Protein AF-0000000075108729 (afdb_homodimer)

pLDDT: mean 76.35, std 27.71, range [12.92, 98.88]

Foldseek 3Di:
DPDDDDDPDDDDPDDDDPDDDDDDDDDDDDDDDDDDDDDDDDDDDDDDYDDYDDDDPDDDPPPPPDPPPDPPDDPPPVPPPDPLRVLLVVVCPPVVCCPPVVVPDDFAPRLLVVFLVQFPQAQPWDQFPLGTFGAAEFALLVFATAGNVLVCCCVPPLVVLDDFCVDCPDRSNVVLSNLLVLLQVLVCVQQVHDPVWKDKAFAAFKLLGQVLQLCLQQVFLDADDPPDDAAEEEEEELQDFQSQPVSQVNTNYHYDYFYADPQGATDVVSVLVVLVVCLPHPAYEYEYEQAHSAAQFGYPQQVSQLSQVVSPHAYEYECASPVQAARRYQQDDDDPCPVSNVRRHHQKYKYGQRSFHNRNPATIIIMGTPVSGDQQESDDAAQQFDDDDPVDTHGDPDRRSNNQHDRHPSSRSSSSSVRSVSSVRNHNVSFLVLQVVLLVVLCVQQVPPPFKAWFGHNPGDGGQKTWIWGDDPLFTAQQQLLQQCCCNLHNYHWDKDASRRPSSQCVRVVHDPVLVVLVCVVCVVQFCQLHDITIMGHDGSSDDPQSSVLSSLSSSCCNVQVLLQQLQWDADRNVSHIGGPVPPPDDPPDDDPVVPQVVDPPNPPDDDDDPDHDDSVVSSVVSVVVSVVSNVPLDQPDDDDDPPSSNVSHRHDHSNCSVVVVVVVPPPPDPSDPPPPDDPDDPDWDDPVLLVVLVVLQVVQLVLLCVQVVFDDDGQLSSLVRRVVVADVVLSVLSVVSRVVNVCVVPVVRCGPPVPSVVSVVSSVVSVVRSVVSSVVVPDPDDPPDPD/DDDDDDDPDDDDDDDDDDDDDDDDDDDDDDDDDDDDDDDDDDDDDDDDDDDDDDDDDDDCPPDPPPPPPPPPDDPPPVPPPDPLRVLLVVPCPPVVCCPPVVVPDDFAVRLLVVFLVQFPQAQPWDQFPLGTFGAAEFALLVFATAGNVLVVCCVPPLVVLDDFCVDCPDRSNVVLSNLLVLLQVLVCVQQVHDPVWKDKAFFAFKLLGQVLQLCVQLVFLDADDPPDDAAEEEEEELQDFQSQPVSQVNTNYHYDYFYADPQGATDVVVVLVVLVVCLPHPAYEYEYEQAHSAAQFGYPQQVSQLSQVVSPHAYEYECASPVQAARRYQQDDDDPCPVSNVRRHHQKYKYGQRSFHNRNPATIIIMHTPVSGDQQESDDAAQQFDDDDPVDTHGDSDRRSNNQHDRHPSSRSSSSSVSSVSSVRNHNVSFLVLQVVLLVVLCVQPVPPPFKAWFGHNPGDGGQKTWIWGDDPQFTAQQQLLQQCCCNLHNYHWDKDASRRVSSQCVRVVHDPVLVVLVCVVCVVQFCQLHDITIMGHDGSSDDPQSSVLSSLSSSCCRVQVLLQQLQWDADRNVSHIDGPVPPPDDPPDDDPVVPQVVDPDNPPDDDDDPDHDDSVVSSVVSVVVSVVSNVPLDQPDDDDDPPSSNVSHRHDHSNCSVVVVVVVPPPPDPPDPPPPDDPDDPDWDDPVLLVVLVVLQVVQLCLLCVQVVFDDDGQLSSLVRRVVVAPVVLSVLSVVSRVVNVCVVPVVPCGPPPCSVVSVVSSVVSVVRSVVSSPVVDDDDDPPDPD

Secondary structure (DSSP, 8-state):
----------------------------------------------------------------------------------HHHHHHHHT---TT---SGGGGB--HHHHHHHHHTTBTTTT-EEEETTEEEE-EE--TTT----BHHHHHHIIIIIGGG---TT--SSHHHHHHHHHHHHHHHHHHHHTT--TTTEEEEE-SSHHHHHHHHHHHHTTTTSPPPTTSSPPPEEEE-TT--GGGTHHHHTSSSEEEEPPB-TTSSB-HHHHHHHHHHTTTSS-EEEEEESB-TTT-BBP-HHHHHHHHHHTT-EEEEE-TTTTTTS---SSPPPSS-GGGGGG---SEEEEEGGGSTT-TT--EEEEEEGGG--SS-SS--TTSEEEE-SS-EEE-S-HHHHHS-SS--HHHHHHHHHHHHHHHHH-HHHHHHHHHHHHHHHHHHHTT-SSEEE-S-SSS-B-SEEEEEEEETTEE--HHHHHHHHHHHH-EE-EEE-TT-HHHHHHHTT--HHHHHHHHHHGGG---TT---EEEEE--TTS-HHHHHHHHHHHHHHHHHGGGGGGGEEE-TTT--EEEGGGSS--TT---STT-GGGBSS------PPPPPPPHHHHHHHHHHHHHHHHHH----------HHHHTT--B--THHHHHHHHHTT-----------S---------THHHHHHHHHHHHHHHHHHHHH----SSHHHHHHHTTTTS-HHHHHHHHHHHHHHHHHHHS---TT---HHHHHHHHHHHHHHHHHHHHHTT---------/----------------------------------------------------------------------------------HHHHHHHHT---TT---SGGGGB--HHHHHHHHHTTBTTTT-EEEETTEEEE-EE--TTT----BHHHHHHIIIIIGGG---TT--SSHHHHHHHHHHHHHHHHHHHHTT--TTTEEEEE-SSHHHHHHHHHHHHTTTTSPPPTTSSPPPEEEE-TT--GGGTHHHHTSSSEEEEPPB-TTSSB-HHHHHHHHHHTTTSS-EEEEEESB-TTT-BBP-HHHHHHHHHHTT-EEEEE-TTTTTTS---SSPPPSS-GGGGGG---SEEEEEGGGSTT-TT--EEEEEEGGGS-SS-SS--TTSEEEE-SS-EEE-S-HHHHHS-SS--HHHHHHHHHHHHHHHHH-HHHHHHHHHHHHHHHHHHHTT-SSEEE-S-SSS-B-SEEEEEEEETTEE--HHHHHHHHHHHH-EE-EEE-TT-HHHHHHHTT--HHHHHHHHHHGGG---TT---EEEEE--TTS-HHHHHHHHHHHHHHHHHGGGGGGGEEE-TTT--EEEGGGSS--TT---STT-GGGBSS------PPPPPPPHHHHHHHHHHHHHHHHHH----------HHHHTT--B--THHHHHHHHHTT-----------S---------THHHHHHHHHHHHHHHHHHHHH---SSSHHHHHHHTTTTS-HHHHHHHHHHHHHHHHHHH----TT---HHHHHHHHHHHHHHHHHHHHHHS-S-------

Structure (mmCIF, N/CA/C/O backbone):
data_AF-0000000075108729-model_v1
#
loop_
_entity.id
_entity.type
_entity.pdbx_description
1 polymer 'Aminotransferase class V domain-containing protein'
#
loop_
_atom_site.group_PDB
_atom_site.id
_atom_site.type_symbol
_atom_site.label_atom_id
_atom_site.label_alt_id
_atom_site.label_comp_id
_atom_site.label_asym_id
_atom_site.label_entity_id
_atom_site.label_seq_id
_atom_site.pdbx_PDB_ins_code
_atom_site.Cartn_x
_atom_site.Cartn_y
_atom_site.Cartn_z
_atom_site.occupancy
_atom_site.B_iso_or_equiv
_atom_site.auth_seq_id
_atom_site.auth_comp_id
_atom_site.auth_asym_id
_atom_site.auth_atom_id
_atom_site.pdbx_PDB_model_num
ATOM 1 N N . MET A 1 1 ? 49.844 -29.875 43.281 1 16.42 1 MET A N 1
ATOM 2 C CA . MET A 1 1 ? 49.812 -31.219 42.719 1 16.42 1 MET A CA 1
ATOM 3 C C . MET A 1 1 ? 48.75 -31.359 41.656 1 16.42 1 MET A C 1
ATOM 5 O O . MET A 1 1 ? 47.562 -31.344 41.969 1 16.42 1 MET A O 1
ATOM 9 N N . VAL A 1 2 ? 48.938 -30.859 40.375 1 19.58 2 VAL A N 1
ATOM 10 C CA . VAL A 1 2 ? 48.969 -30.25 39.031 1 19.58 2 VAL A CA 1
ATOM 11 C C . VAL A 1 2 ? 48.688 -31.297 37.969 1 19.58 2 VAL A C 1
ATOM 13 O O . VAL A 1 2 ? 48.844 -31.031 36.781 1 19.58 2 VAL A O 1
ATOM 16 N N . SER A 1 3 ? 48.188 -32.562 38.219 1 15.05 3 SER A N 1
ATOM 17 C CA . SER A 1 3 ? 48.625 -33.875 37.75 1 15.05 3 SER A CA 1
ATOM 18 C C . SER A 1 3 ? 48 -34.219 36.406 1 15.05 3 SER A C 1
ATOM 20 O O . SER A 1 3 ? 48.719 -34.5 35.438 1 15.05 3 SER A O 1
ATOM 22 N N . GLU A 1 4 ? 47.188 -35.312 36.156 1 16.55 4 GLU A N 1
ATOM 23 C CA . GLU A 1 4 ? 47.312 -36.594 35.469 1 16.55 4 GLU A CA 1
ATOM 24 C C . GLU A 1 4 ? 46.688 -36.531 34.062 1 16.55 4 GLU A C 1
ATOM 26 O O . GLU A 1 4 ? 45.688 -35.875 33.875 1 16.55 4 GLU A O 1
ATOM 31 N N . SER A 1 5 ? 47.062 -37.312 32.844 1 16.77 5 SER A N 1
ATOM 32 C CA . SER A 1 5 ? 47.844 -37.438 31.594 1 16.77 5 SER A CA 1
ATOM 33 C C . SER A 1 5 ? 46.938 -37.844 30.438 1 16.77 5 SER A C 1
ATOM 35 O O . SER A 1 5 ? 47.125 -37.375 29.312 1 16.77 5 SER A O 1
ATOM 37 N N . SER A 1 6 ? 46.031 -38.812 30.453 1 15.34 6 SER A N 1
ATOM 38 C CA . SER A 1 6 ? 46.344 -39.938 29.625 1 15.34 6 SER A CA 1
ATOM 39 C C . SER A 1 6 ? 45.938 -39.719 28.172 1 15.34 6 SER A C 1
ATOM 41 O O . SER A 1 6 ? 46.75 -39.875 27.25 1 15.34 6 SER A O 1
ATOM 43 N N . HIS A 1 7 ? 44.75 -40.031 27.562 1 15.17 7 HIS A N 1
ATOM 44 C CA . HIS A 1 7 ? 44.469 -41.25 26.781 1 15.17 7 HIS A CA 1
ATOM 45 C C . HIS A 1 7 ? 44.156 -40.906 25.344 1 15.17 7 HIS A C 1
ATOM 47 O O . HIS A 1 7 ? 42.969 -40.656 25 1 15.17 7 HIS A O 1
ATOM 53 N N . LYS A 1 8 ? 44.781 -39.906 24.625 1 16.52 8 LYS A N 1
ATOM 54 C CA . LYS A 1 8 ? 44.344 -39.25 23.391 1 16.52 8 LYS A CA 1
ATOM 55 C C . LYS A 1 8 ? 44.375 -40.219 22.219 1 16.52 8 LYS A C 1
ATOM 57 O O . LYS A 1 8 ? 45.438 -40.75 21.875 1 16.52 8 LYS A O 1
ATOM 62 N N . SER A 1 9 ? 43.312 -40.906 21.859 1 15.23 9 SER A N 1
ATOM 63 C CA . SER A 1 9 ? 43.125 -42.062 21 1 15.23 9 SER A CA 1
ATOM 64 C C . SER A 1 9 ? 43.656 -41.812 19.594 1 15.23 9 SER A C 1
ATOM 66 O O . SER A 1 9 ? 43.531 -40.688 19.078 1 15.23 9 SER A O 1
ATOM 68 N N . MET A 1 10 ? 44.531 -42.656 18.859 1 15.31 10 MET A N 1
ATOM 69 C CA . MET A 1 10 ? 45.562 -42.969 17.875 1 15.31 10 MET A CA 1
ATOM 70 C C . MET A 1 10 ? 44.969 -43.125 16.484 1 15.31 10 MET A C 1
ATOM 72 O O . MET A 1 10 ? 45.719 -43.219 15.5 1 15.31 10 MET A O 1
ATOM 76 N N . ALA A 1 11 ? 43.562 -43.031 16.156 1 15.7 11 ALA A N 1
ATOM 77 C CA . ALA A 1 11 ? 43.344 -44 15.078 1 15.7 11 ALA A CA 1
ATOM 78 C C . ALA A 1 11 ? 43.969 -43.5 13.773 1 15.7 11 ALA A C 1
ATOM 80 O O . ALA A 1 11 ? 43.969 -42.312 13.484 1 15.7 11 ALA A O 1
ATOM 81 N N . PHE A 1 12 ? 44.781 -44.312 12.844 1 15.04 12 PHE A N 1
ATOM 82 C CA . PHE A 1 12 ? 45.875 -44.531 11.891 1 15.04 12 PHE A CA 1
ATOM 83 C C . PHE A 1 12 ? 45.375 -44.375 10.461 1 15.04 12 PHE A C 1
ATOM 85 O O . PHE A 1 12 ? 46.156 -44.438 9.516 1 15.04 12 PHE A O 1
ATOM 92 N N . PHE A 1 13 ? 44.125 -43.75 10.094 1 16.08 13 PHE A N 1
ATOM 93 C CA . PHE A 1 13 ? 43.594 -44.312 8.859 1 16.08 13 PHE A CA 1
ATOM 94 C C . PHE A 1 13 ? 44.5 -44 7.676 1 16.08 13 PHE A C 1
ATOM 96 O O . PHE A 1 13 ? 45.031 -42.875 7.582 1 16.08 13 PHE A O 1
ATOM 103 N N . VAL A 1 14 ? 44.906 -44.969 6.777 1 15.05 14 VAL A N 1
ATOM 104 C CA . VAL A 1 14 ? 45.906 -45.469 5.832 1 15.05 14 VAL A CA 1
ATOM 105 C C . VAL A 1 14 ? 45.781 -44.75 4.504 1 15.05 14 VAL A C 1
ATOM 107 O O . VAL A 1 14 ? 44.719 -44.188 4.188 1 15.05 14 VAL A O 1
ATOM 110 N N . VAL A 1 15 ? 46.812 -44.688 3.562 1 16.14 15 VAL A N 1
ATOM 111 C CA . VAL A 1 15 ? 47.719 -44.094 2.605 1 16.14 15 VAL A CA 1
ATOM 112 C C . VAL A 1 15 ? 47.344 -44.5 1.186 1 16.14 15 VAL A C 1
ATOM 114 O O . VAL A 1 15 ? 47.875 -43.969 0.211 1 16.14 15 VAL A O 1
ATOM 117 N N . GLU A 1 16 ? 46.125 -45.125 0.897 1 15.23 16 GLU A N 1
ATOM 118 C CA . GLU A 1 16 ? 46.406 -46.031 -0.2 1 15.23 16 GLU A CA 1
ATOM 119 C C . GLU A 1 16 ? 46.781 -45.281 -1.474 1 15.23 16 GLU A C 1
ATOM 121 O O . GLU A 1 16 ? 46.281 -44.156 -1.699 1 15.23 16 GLU A O 1
ATOM 126 N N . PRO A 1 17 ? 47.625 -45.969 -2.393 1 14.71 17 PRO A N 1
ATOM 127 C CA . PRO A 1 17 ? 48.625 -45.75 -3.449 1 14.71 17 PRO A CA 1
ATOM 128 C C . PRO A 1 17 ? 47.969 -45.531 -4.82 1 14.71 17 PRO A C 1
ATOM 130 O O . PRO A 1 17 ? 47.062 -46.25 -5.215 1 14.71 17 PRO A O 1
ATOM 133 N N . LYS A 1 18 ? 47.812 -44.344 -5.141 1 16.16 18 LYS A N 1
ATOM 134 C CA . LYS A 1 18 ? 47.219 -43.969 -6.434 1 16.16 18 LYS A CA 1
ATOM 135 C C . LYS A 1 18 ? 48.031 -44.594 -7.582 1 16.16 18 LYS A C 1
ATOM 137 O O . LYS A 1 18 ? 49.156 -44.188 -7.832 1 16.16 18 LYS A O 1
ATOM 142 N N . ASP A 1 19 ? 47.844 -45.938 -7.828 1 13.55 19 ASP A N 1
ATOM 143 C CA . ASP A 1 19 ? 48.562 -46.812 -8.758 1 13.55 19 ASP A CA 1
ATOM 144 C C . ASP A 1 19 ? 48.562 -46.219 -10.164 1 13.55 19 ASP A C 1
ATOM 146 O O . ASP A 1 19 ? 47.719 -45.375 -10.5 1 13.55 19 ASP A O 1
ATOM 150 N N . ASP A 1 20 ? 49.406 -46.875 -11.07 1 14.52 20 ASP A N 1
ATOM 151 C CA . ASP A 1 20 ? 50.438 -46.938 -12.117 1 14.52 20 ASP A CA 1
ATOM 152 C C . ASP A 1 20 ? 49.781 -47.125 -13.492 1 14.52 20 ASP A C 1
ATOM 154 O O . ASP A 1 20 ? 50.156 -46.438 -14.453 1 14.52 20 ASP A O 1
ATOM 158 N N . VAL A 1 21 ? 49 -48.188 -13.68 1 13.56 21 VAL A N 1
ATOM 159 C CA . VAL A 1 21 ? 49.5 -49.094 -14.719 1 13.56 21 VAL A CA 1
ATOM 160 C C . VAL A 1 21 ? 49.188 -48.5 -16.094 1 13.56 21 VAL A C 1
ATOM 162 O O . VAL A 1 21 ? 48.312 -47.625 -16.234 1 13.56 21 VAL A O 1
ATOM 165 N N . ARG A 1 22 ? 49.594 -49.375 -17.266 1 14.34 22 ARG A N 1
ATOM 166 C CA . ARG A 1 22 ? 50.406 -49.625 -18.453 1 14.34 22 ARG A CA 1
ATOM 167 C C . ARG A 1 22 ? 49.562 -49.625 -19.719 1 14.34 22 ARG A C 1
ATOM 169 O O . ARG A 1 22 ? 50 -49.156 -20.766 1 14.34 22 ARG A O 1
ATOM 176 N N . ARG A 1 23 ? 48.312 -50.312 -19.688 1 13.33 23 ARG A N 1
ATOM 177 C CA . ARG A 1 23 ? 48.281 -51.312 -20.734 1 13.33 23 ARG A CA 1
ATOM 178 C C . ARG A 1 23 ? 48.25 -50.656 -22.109 1 13.33 23 ARG A C 1
ATOM 180 O O . ARG A 1 23 ? 47.875 -49.5 -22.234 1 13.33 23 ARG A O 1
ATOM 187 N N . THR A 1 24 ? 48.125 -51.625 -23.125 1 13.68 24 THR A N 1
ATOM 188 C CA . THR A 1 24 ? 48.562 -52.188 -24.391 1 13.68 24 THR A CA 1
ATOM 189 C C . THR A 1 24 ? 47.844 -51.531 -25.562 1 13.68 24 THR A C 1
ATOM 191 O O . THR A 1 24 ? 46.812 -50.875 -25.359 1 13.68 24 THR A O 1
ATOM 194 N N . ALA A 1 25 ? 48.188 -51.938 -26.828 1 13.95 25 ALA A N 1
ATOM 195 C CA . ALA A 1 25 ? 48.656 -51.719 -28.203 1 13.95 25 ALA A CA 1
ATOM 196 C C . ALA A 1 25 ? 47.469 -51.75 -29.188 1 13.95 25 ALA A C 1
ATOM 198 O O . ALA A 1 25 ? 47.438 -50.969 -30.141 1 13.95 25 ALA A O 1
ATOM 199 N N . SER A 1 26 ? 46.531 -52.812 -28.953 1 13.36 26 SER A N 1
ATOM 200 C CA . SER A 1 26 ? 46.406 -53.562 -30.188 1 13.36 26 SER A CA 1
ATOM 201 C C . SER A 1 26 ? 45.719 -52.781 -31.281 1 13.36 26 SER A C 1
ATOM 203 O O . SER A 1 26 ? 45.062 -51.781 -31 1 13.36 26 SER A O 1
ATOM 205 N N . SER A 1 27 ? 45.25 -53.594 -32.438 1 13.59 27 SER A N 1
ATOM 206 C CA . SER A 1 27 ? 45.438 -53.844 -33.875 1 13.59 27 SER A CA 1
ATOM 207 C C . SER A 1 27 ? 44.219 -53.375 -34.656 1 13.59 27 SER A C 1
ATOM 209 O O . SER A 1 27 ? 44.25 -53.281 -35.875 1 13.59 27 SER A O 1
ATOM 211 N N . LYS A 1 28 ? 43.062 -53.094 -34.062 1 14.09 28 LYS A N 1
ATOM 212 C CA . LYS A 1 28 ? 42.062 -53.719 -34.906 1 14.09 28 LYS A CA 1
ATOM 213 C C . LYS A 1 28 ? 42.156 -53.219 -36.344 1 14.09 28 LYS A C 1
ATOM 215 O O . LYS A 1 28 ? 42.438 -52.031 -36.594 1 14.09 28 LYS A O 1
ATOM 220 N N . PRO A 1 29 ? 41.531 -54.125 -37.156 1 13.34 29 PRO A N 1
ATOM 221 C CA . PRO A 1 29 ? 41.656 -54.562 -38.562 1 13.34 29 PRO A CA 1
ATOM 222 C C . PRO A 1 29 ? 41.188 -53.5 -39.562 1 13.34 29 PRO A C 1
ATOM 224 O O . PRO A 1 29 ? 40.562 -52.531 -39.156 1 13.34 29 PRO A O 1
ATOM 227 N N . SER A 1 30 ? 40.844 -54.094 -40.75 1 13.33 30 SER A N 1
ATOM 228 C CA . SER A 1 30 ? 41.188 -54.062 -42.156 1 13.33 30 SER A CA 1
ATOM 229 C C . SER A 1 30 ? 40.188 -53.219 -42.969 1 13.33 30 SER A C 1
ATOM 231 O O . SER A 1 30 ? 40.562 -52.438 -43.844 1 13.33 30 SER A O 1
ATOM 233 N N . PRO A 1 31 ? 38.781 -53.594 -42.969 1 13.7 31 PRO A N 1
ATOM 234 C CA . PRO A 1 31 ? 38.5 -54.031 -44.344 1 13.7 31 PRO A CA 1
ATOM 235 C C . PRO A 1 31 ? 38.406 -52.875 -45.344 1 13.7 31 PRO A C 1
ATOM 237 O O . PRO A 1 31 ? 38.281 -51.719 -44.938 1 13.7 31 PRO A O 1
ATOM 240 N N . THR A 1 32 ? 37.688 -53.344 -46.562 1 13.63 32 THR A N 1
ATOM 241 C CA . THR A 1 32 ? 37.938 -53.375 -48 1 13.63 32 THR A CA 1
ATOM 242 C C . THR A 1 32 ? 37.375 -52.094 -48.656 1 13.63 32 THR A C 1
ATOM 244 O O . THR A 1 32 ? 36.625 -51.344 -48.031 1 13.63 32 THR A O 1
ATOM 247 N N . PRO A 1 33 ? 36.625 -52.344 -49.812 1 13.8 33 PRO A N 1
ATOM 248 C CA . PRO A 1 33 ? 37.094 -52.031 -51.156 1 13.8 33 PRO A CA 1
ATOM 249 C C . PRO A 1 33 ? 36.562 -50.688 -51.688 1 13.8 33 PRO A C 1
ATOM 251 O O . PRO A 1 33 ? 37.344 -49.844 -52.062 1 13.8 33 PRO A O 1
ATOM 254 N N . HIS A 1 34 ? 35.438 -50.781 -52.688 1 13.47 34 HIS A N 1
ATOM 255 C CA . HIS A 1 34 ? 35.594 -50.594 -54.125 1 13.47 34 HIS A CA 1
ATOM 256 C C . HIS A 1 34 ? 35.25 -49.156 -54.531 1 13.47 34 HIS A C 1
ATOM 258 O O . HIS A 1 34 ? 34.625 -48.438 -53.75 1 13.47 34 HIS A O 1
ATOM 264 N N . PRO A 1 35 ? 34.469 -49.031 -55.844 1 13.6 35 PRO A N 1
ATOM 265 C CA . PRO A 1 35 ? 34.938 -48.5 -57.125 1 13.6 35 PRO A CA 1
ATOM 266 C C . PRO A 1 35 ? 34.469 -47.094 -57.406 1 13.6 35 PRO A C 1
ATOM 268 O O . PRO A 1 35 ? 35.281 -46.219 -57.719 1 13.6 35 PRO A O 1
ATOM 271 N N . LEU A 1 36 ? 33.281 -46.906 -58.344 1 13.62 36 LEU A N 1
ATOM 272 C CA . LEU A 1 36 ? 33.406 -46.5 -59.75 1 13.62 36 LEU A CA 1
ATOM 273 C C . LEU A 1 36 ? 33.25 -45 -59.875 1 13.62 36 LEU A C 1
ATOM 275 O O . LEU A 1 36 ? 32.781 -44.312 -58.969 1 13.62 36 LEU A O 1
ATOM 279 N N . GLU A 1 37 ? 32.406 -44.469 -61.062 1 13.38 37 GLU A N 1
ATOM 280 C CA . GLU A 1 37 ? 32.719 -43.906 -62.375 1 13.38 37 GLU A CA 1
ATOM 281 C C . GLU A 1 37 ? 32.469 -42.406 -62.375 1 13.38 37 GLU A C 1
ATOM 283 O O . GLU A 1 37 ? 33.344 -41.594 -62.719 1 13.38 37 GLU A O 1
ATOM 288 N N . GLN A 1 38 ? 31.484 -41.938 -63.312 1 13.39 38 GLN A N 1
ATOM 289 C CA . GLN A 1 38 ? 31.703 -41.281 -64.625 1 13.39 38 GLN A CA 1
ATOM 290 C C . GLN A 1 38 ? 31.578 -39.781 -64.5 1 13.39 38 GLN A C 1
ATOM 292 O O . GLN A 1 38 ? 30.969 -39.281 -63.562 1 13.39 38 GLN A O 1
ATOM 297 N N . VAL A 1 39 ? 31.453 -39.062 -65.75 1 13.2 39 VAL A N 1
ATOM 298 C CA . VAL A 1 39 ? 32.156 -38.156 -66.688 1 13.2 39 VAL A CA 1
ATOM 299 C C . VAL A 1 39 ? 31.531 -36.75 -66.562 1 13.2 39 VAL A C 1
ATOM 301 O O . VAL A 1 39 ? 32.219 -35.781 -66.375 1 13.2 39 VAL A O 1
ATOM 304 N N . HIS A 1 40 ? 30.391 -36.406 -67.438 1 12.93 40 HIS A N 1
ATOM 305 C CA . HIS A 1 40 ? 30.703 -35.656 -68.625 1 12.93 40 HIS A CA 1
ATOM 306 C C . HIS A 1 40 ? 30.516 -34.156 -68.438 1 12.93 40 HIS A C 1
ATOM 308 O O . HIS A 1 40 ? 31.438 -33.375 -68.688 1 12.93 40 HIS A O 1
ATOM 314 N N . SER A 1 41 ? 29.578 -33.5 -69.312 1 13.07 41 SER A N 1
ATOM 315 C CA . SER A 1 41 ? 29.891 -32.656 -70.5 1 13.07 41 SER A CA 1
ATOM 316 C C . SER A 1 41 ? 29.797 -31.172 -70.125 1 13.07 41 SER A C 1
ATOM 318 O O . SER A 1 41 ? 29.172 -30.812 -69.125 1 13.07 41 SER A O 1
ATOM 320 N N . VAL A 1 42 ? 29.734 -30.328 -71.25 1 13.22 42 VAL A N 1
ATOM 321 C CA . VAL A 1 42 ? 30.484 -29.266 -71.938 1 13.22 42 VAL A CA 1
ATOM 322 C C . VAL A 1 42 ? 29.875 -27.906 -71.625 1 13.22 42 VAL A C 1
ATOM 324 O O . VAL A 1 42 ? 30.578 -26.984 -71.188 1 13.22 42 VAL A O 1
ATOM 327 N N . ALA A 1 43 ? 28.797 -27.406 -72.438 1 13.2 43 ALA A N 1
ATOM 328 C CA . ALA A 1 43 ? 29.125 -26.438 -73.5 1 13.2 43 ALA A CA 1
ATOM 329 C C . ALA A 1 43 ? 28.969 -25.016 -73 1 13.2 43 ALA A C 1
ATOM 331 O O . ALA A 1 43 ? 28.266 -24.766 -72 1 13.2 43 ALA A O 1
ATOM 332 N N . VAL A 1 44 ? 28.719 -24 -74 1 13.35 44 VAL A N 1
ATOM 333 C CA . VAL A 1 44 ? 29.422 -22.891 -74.625 1 13.35 44 VAL A CA 1
ATOM 334 C C . VAL A 1 44 ? 28.812 -21.562 -74.188 1 13.35 44 VAL A C 1
ATOM 336 O O . VAL A 1 44 ? 29.531 -20.641 -73.812 1 13.35 44 VAL A O 1
ATOM 339 N N . GLY A 1 45 ? 27.516 -21.188 -74.562 1 13.03 45 GLY A N 1
ATOM 340 C CA . GLY A 1 45 ? 27.516 -20.141 -75.562 1 13.03 45 GLY A CA 1
ATOM 341 C C . GLY A 1 45 ? 27.672 -18.75 -75 1 13.03 45 GLY A C 1
ATOM 342 O O . GLY A 1 45 ? 27.469 -18.547 -73.75 1 13.03 45 GLY A O 1
ATOM 343 N N . ALA A 1 46 ? 27.375 -17.656 -75.875 1 13.15 46 ALA A N 1
ATOM 344 C CA . ALA A 1 46 ? 28 -16.5 -76.562 1 13.15 46 ALA A CA 1
ATOM 345 C C . ALA A 1 46 ? 27.641 -15.203 -75.812 1 13.15 46 ALA A C 1
ATOM 347 O O . ALA A 1 46 ? 26.656 -15.156 -75.062 1 13.15 46 ALA A O 1
ATOM 348 N N . LYS A 1 47 ? 27.781 -14.062 -76.688 1 14.23 47 LYS A N 1
ATOM 349 C CA . LYS A 1 47 ? 28.547 -12.828 -76.75 1 14.23 47 LYS A CA 1
ATOM 350 C C . LYS A 1 47 ? 27.75 -11.648 -76.188 1 14.23 47 LYS A C 1
ATOM 352 O O . LYS A 1 47 ? 28.25 -10.922 -75.312 1 14.23 47 LYS A O 1
ATOM 357 N N . SER A 1 48 ? 27.203 -10.734 -77.062 1 13.59 48 SER A N 1
ATOM 358 C CA . SER A 1 48 ? 27.859 -9.469 -77.375 1 13.59 48 SER A CA 1
ATOM 359 C C . SER A 1 48 ? 27.156 -8.305 -76.688 1 13.59 48 SER A C 1
ATOM 361 O O . SER A 1 48 ? 27.797 -7.504 -76 1 13.59 48 SER A O 1
ATOM 363 N N . ALA A 1 49 ? 26.219 -7.418 -77.5 1 14.02 49 ALA A N 1
ATOM 364 C CA . ALA A 1 49 ? 26.578 -6.129 -78.125 1 14.02 49 ALA A CA 1
ATOM 365 C C . ALA A 1 49 ? 26.094 -4.973 -77.25 1 14.02 49 ALA A C 1
ATOM 367 O O . ALA A 1 49 ? 25.328 -5.18 -76.312 1 14.02 49 ALA A O 1
ATOM 368 N N . ASN A 1 50 ? 25.297 -3.957 -77.812 1 14.15 50 ASN A N 1
ATOM 369 C CA . ASN A 1 50 ? 25.688 -2.602 -78.188 1 14.15 50 ASN A CA 1
ATOM 370 C C . ASN A 1 50 ? 25.156 -1.572 -77.188 1 14.15 50 ASN A C 1
ATOM 372 O O . ASN A 1 50 ? 25.922 -0.766 -76.688 1 14.15 50 ASN A O 1
ATOM 376 N N . VAL A 1 51 ? 24.078 -0.688 -77.562 1 14.48 51 VAL A N 1
ATOM 377 C CA . VAL A 1 51 ? 24.266 0.705 -78 1 14.48 51 VAL A CA 1
ATOM 378 C C . VAL A 1 51 ? 23.922 1.625 -76.812 1 14.48 51 VAL A C 1
ATOM 380 O O . VAL A 1 51 ? 23.266 1.211 -75.875 1 14.48 51 VAL A O 1
ATOM 383 N N . ASP A 1 52 ? 23.219 2.906 -77.062 1 14.56 52 ASP A N 1
ATOM 384 C CA . ASP A 1 52 ? 23.719 4.281 -77.062 1 14.56 52 ASP A CA 1
ATOM 385 C C . ASP A 1 52 ? 23.234 5.051 -75.812 1 14.56 52 ASP A C 1
ATOM 387 O O . ASP A 1 52 ? 24.031 5.629 -75.125 1 14.56 52 ASP A O 1
ATOM 391 N N . GLU A 1 53 ? 22.328 6.172 -76 1 14.98 53 GLU A N 1
ATOM 392 C CA . GLU A 1 53 ? 22.688 7.582 -75.938 1 14.98 53 GLU A CA 1
ATOM 393 C C . GLU A 1 53 ? 22.312 8.18 -74.625 1 14.98 53 GLU A C 1
ATOM 395 O O . GLU A 1 53 ? 23.172 8.617 -73.812 1 14.98 53 GLU A O 1
ATOM 400 N N . THR A 1 54 ? 21.312 9.234 -74.562 1 15.54 54 THR A N 1
ATOM 401 C CA . THR A 1 54 ? 21.609 10.641 -74.312 1 15.54 54 THR A CA 1
ATOM 402 C C . THR A 1 54 ? 21.328 11.008 -72.875 1 15.54 54 THR A C 1
ATOM 404 O O . THR A 1 54 ? 20.594 10.305 -72.188 1 15.54 54 THR A O 1
ATOM 407 N N . VAL A 1 55 ? 21.047 12.422 -72.562 1 15.29 55 VAL A N 1
ATOM 408 C CA . VAL A 1 55 ? 21.766 13.445 -71.812 1 15.29 55 VAL A CA 1
ATOM 409 C C . VAL A 1 55 ? 21.125 13.617 -70.438 1 15.29 55 VAL A C 1
ATOM 411 O O . VAL A 1 55 ? 21.812 13.539 -69.375 1 15.29 55 VAL A O 1
ATOM 414 N N . GLY A 1 56 ? 20.156 14.711 -70.188 1 16.33 56 GLY A N 1
ATOM 415 C CA . GLY A 1 56 ? 20.484 15.898 -69.438 1 16.33 56 GLY A CA 1
ATOM 416 C C . GLY A 1 56 ? 19.969 15.852 -68 1 16.33 56 GLY A C 1
ATOM 417 O O . GLY A 1 56 ? 18.766 15.703 -67.75 1 16.33 56 GLY A O 1
ATOM 418 N N . LEU A 1 57 ? 20.594 15.562 -66.938 1 16.75 57 LEU A N 1
ATOM 419 C CA . LEU A 1 57 ? 20.312 15.164 -65.562 1 16.75 57 LEU A CA 1
ATOM 420 C C . LEU A 1 57 ? 20.047 16.391 -64.688 1 16.75 57 LEU A C 1
ATOM 422 O O . LEU A 1 57 ? 20.969 17.078 -64.25 1 16.75 57 LEU A O 1
ATOM 426 N N . LEU A 1 58 ? 19.156 17.188 -65.188 1 17.14 58 LEU A N 1
ATOM 427 C CA . LEU A 1 58 ? 19.25 18.438 -64.438 1 17.14 58 LEU A CA 1
ATOM 428 C C . LEU A 1 58 ? 19.125 18.188 -62.906 1 17.14 58 LEU A C 1
ATOM 430 O O . LEU A 1 58 ? 18.281 17.391 -62.469 1 17.14 58 LEU A O 1
ATOM 434 N N . HIS A 1 59 ? 20 18.797 -61.969 1 15.91 59 HIS A N 1
ATOM 435 C CA . HIS A 1 59 ? 20.688 18.578 -60.688 1 15.91 59 HIS A CA 1
ATOM 436 C C . HIS A 1 59 ? 19.766 18.891 -59.5 1 15.91 59 HIS A C 1
ATOM 438 O O . HIS A 1 59 ? 19.734 18.141 -58.531 1 15.91 59 HIS A O 1
ATOM 444 N N . GLY A 1 60 ? 19.188 20.141 -59.312 1 17.09 60 GLY A N 1
ATOM 445 C CA . GLY A 1 60 ? 19.641 20.797 -58.094 1 17.09 60 GLY A CA 1
ATOM 446 C C . GLY A 1 60 ? 18.828 20.406 -56.875 1 17.09 60 GLY A C 1
ATOM 447 O O . GLY A 1 60 ? 17.625 20.656 -56.812 1 17.09 60 GLY A O 1
ATOM 448 N N . GLU A 1 61 ? 18.922 19.359 -56.219 1 17.56 61 GLU A N 1
ATOM 449 C CA . GLU A 1 61 ? 18.125 18.688 -55.219 1 17.56 61 GLU A CA 1
ATOM 450 C C . GLU A 1 61 ? 18.156 19.453 -53.875 1 17.56 61 GLU A C 1
ATOM 452 O O . GLU A 1 61 ? 19.188 19.5 -53.219 1 17.56 61 GLU A O 1
ATOM 457 N N . GLN A 1 62 ? 17.672 20.656 -53.906 1 18.72 62 GLN A N 1
ATOM 458 C CA . GLN A 1 62 ? 17.938 21.391 -52.656 1 18.72 62 GLN A CA 1
ATOM 459 C C . GLN A 1 62 ? 17.531 20.594 -51.438 1 18.72 62 GLN A C 1
ATOM 461 O O . GLN A 1 62 ? 16.438 20.031 -51.406 1 18.72 62 GLN A O 1
ATOM 466 N N . PRO A 1 63 ? 18.5 20.25 -50.562 1 17.78 63 PRO A N 1
ATOM 467 C CA . PRO A 1 63 ? 18.453 19.281 -49.469 1 17.78 63 PRO A CA 1
ATOM 468 C C . PRO A 1 63 ? 17.469 19.672 -48.375 1 17.78 63 PRO A C 1
ATOM 470 O O . PRO A 1 63 ? 17.438 20.844 -47.969 1 17.78 63 PRO A O 1
ATOM 473 N N . LEU A 1 64 ? 16.297 19.234 -48.469 1 18.23 64 LEU A N 1
ATOM 474 C CA . LEU A 1 64 ? 15.281 19.469 -47.438 1 18.23 64 LEU A CA 1
ATOM 475 C C . LEU A 1 64 ? 15.836 19.234 -46.062 1 18.23 64 LEU A C 1
ATOM 477 O O . LEU A 1 64 ? 16.281 18.141 -45.719 1 18.23 64 LEU A O 1
ATOM 481 N N . THR A 1 65 ? 16.516 20.234 -45.531 1 17.88 65 THR A N 1
ATOM 482 C CA . THR A 1 65 ? 17.219 20.25 -44.25 1 17.88 65 THR A CA 1
ATOM 483 C C . THR A 1 65 ? 16.375 19.609 -43.156 1 17.88 65 THR A C 1
ATOM 485 O O . THR A 1 65 ? 15.188 19.922 -43.031 1 17.88 65 THR A O 1
ATOM 488 N N . ARG A 1 66 ? 16.734 18.5 -42.625 1 20.38 66 ARG A N 1
ATOM 489 C CA . ARG A 1 66 ? 16.312 17.625 -41.531 1 20.38 66 ARG A CA 1
ATOM 490 C C . ARG A 1 66 ? 16.109 18.422 -40.25 1 20.38 66 ARG A C 1
ATOM 492 O O . ARG A 1 66 ? 17.047 19.062 -39.75 1 20.38 66 ARG A O 1
ATOM 499 N N . VAL A 1 67 ? 15.062 19.078 -40.188 1 18.5 67 VAL A N 1
ATOM 500 C CA . VAL A 1 67 ? 14.781 19.828 -38.969 1 18.5 67 VAL A CA 1
ATOM 501 C C . VAL A 1 67 ? 15.094 18.953 -37.75 1 18.5 67 VAL A C 1
ATOM 503 O O . VAL A 1 67 ? 14.5 17.891 -37.562 1 18.5 67 VAL A O 1
ATOM 506 N N . ARG A 1 68 ? 16.406 18.859 -37.375 1 19.28 68 ARG A N 1
ATOM 507 C CA . ARG A 1 68 ? 16.891 18.234 -36.125 1 19.28 68 ARG A CA 1
ATOM 508 C C . ARG A 1 68 ? 16 18.625 -34.938 1 19.28 68 ARG A C 1
ATOM 510 O O . ARG A 1 68 ? 15.781 19.797 -34.688 1 19.28 68 ARG A O 1
ATOM 517 N N . LEU A 1 69 ? 15.055 17.812 -34.781 1 20.48 69 LEU A N 1
ATOM 518 C CA . LEU A 1 69 ? 14.328 17.891 -33.5 1 20.48 69 LEU A CA 1
ATOM 519 C C . LEU A 1 69 ? 15.273 18.203 -32.344 1 20.48 69 LEU A C 1
ATOM 521 O O . LEU A 1 69 ? 16.156 17.406 -32.031 1 20.48 69 LEU A O 1
ATOM 525 N N . GLY A 1 70 ? 15.828 19.359 -32.406 1 20.28 70 GLY A N 1
ATOM 526 C CA . GLY A 1 70 ? 16.797 19.875 -31.453 1 20.28 70 GLY A CA 1
ATOM 527 C C . GLY A 1 70 ? 16.547 19.406 -30.031 1 20.28 70 GLY A C 1
ATOM 528 O O . GLY A 1 70 ? 15.398 19.391 -29.562 1 20.28 70 GLY A O 1
ATOM 529 N N . VAL A 1 71 ? 17.359 18.516 -29.594 1 21.03 71 VAL A N 1
ATOM 530 C CA . VAL A 1 71 ? 17.641 18.109 -28.219 1 21.03 71 VAL A CA 1
ATOM 531 C C . VAL A 1 71 ? 17.656 19.328 -27.297 1 21.03 71 VAL A C 1
ATOM 533 O O . VAL A 1 71 ? 18.453 20.25 -27.484 1 21.03 71 VAL A O 1
ATOM 536 N N . ILE A 1 72 ? 16.562 19.859 -27.047 1 22.89 72 ILE A N 1
ATOM 537 C CA . ILE A 1 72 ? 16.562 20.969 -26.094 1 22.89 72 ILE A CA 1
ATOM 538 C C . ILE A 1 72 ? 17.641 20.734 -25.031 1 22.89 72 ILE A C 1
ATOM 540 O O . ILE A 1 72 ? 17.734 19.641 -24.469 1 22.89 72 ILE A O 1
ATOM 544 N N . GLY A 1 73 ? 18.734 21.312 -25.141 1 20.88 73 GLY A N 1
ATOM 545 C CA . GLY A 1 73 ? 19.891 21.375 -24.266 1 20.88 73 GLY A CA 1
ATOM 546 C C . GLY A 1 73 ? 19.516 21.328 -22.797 1 20.88 73 GLY A C 1
ATOM 547 O O . GLY A 1 73 ? 18.453 21.812 -22.406 1 20.88 73 GLY A O 1
ATOM 548 N N . ARG A 1 74 ? 20.172 20.422 -22.078 1 23.34 74 ARG A N 1
ATOM 549 C CA . ARG A 1 74 ? 20.25 20.016 -20.688 1 23.34 74 ARG A CA 1
ATOM 550 C C . ARG A 1 74 ? 20.453 21.219 -19.766 1 23.34 74 ARG A C 1
ATOM 552 O O . ARG A 1 74 ? 21.562 21.75 -19.672 1 23.34 74 ARG A O 1
ATOM 559 N N . ASN A 1 75 ? 19.672 22.203 -19.938 1 23.2 75 ASN A N 1
ATOM 560 C CA . ASN A 1 75 ? 20.016 23.141 -18.859 1 23.2 75 ASN A CA 1
ATOM 561 C C . ASN A 1 75 ? 20.25 22.406 -17.547 1 23.2 75 ASN A C 1
ATOM 563 O O . ASN A 1 75 ? 19.484 21.516 -17.172 1 23.2 75 ASN A O 1
ATOM 567 N N . ASN A 1 76 ? 21.453 22.25 -17.219 1 23.94 76 ASN A N 1
ATOM 568 C CA . ASN A 1 76 ? 22 21.75 -15.961 1 23.94 76 ASN A CA 1
ATOM 569 C C . ASN A 1 76 ? 21.219 22.297 -14.758 1 23.94 76 ASN A C 1
ATOM 571 O O . ASN A 1 76 ? 21.5 23.391 -14.273 1 23.94 76 ASN A O 1
ATOM 575 N N . ILE A 1 77 ? 19.984 22.25 -14.883 1 27.38 77 ILE A N 1
ATOM 576 C CA . ILE A 1 77 ? 19.391 22.609 -13.602 1 27.38 77 ILE A CA 1
ATOM 577 C C . ILE A 1 77 ? 20.047 21.828 -12.477 1 27.38 77 ILE A C 1
ATOM 579 O O . ILE A 1 77 ? 20.047 20.594 -12.477 1 27.38 77 ILE A O 1
ATOM 583 N N . ILE A 1 78 ? 21.109 22.406 -11.984 1 27.41 78 ILE A N 1
ATOM 584 C CA . ILE A 1 78 ? 21.672 21.922 -10.727 1 27.41 78 ILE A CA 1
ATOM 585 C C . ILE A 1 78 ? 20.547 21.469 -9.805 1 27.41 78 ILE A C 1
ATOM 587 O O . ILE A 1 78 ? 19.688 22.266 -9.422 1 27.41 78 ILE A O 1
ATOM 591 N N . GLU A 1 79 ? 20.125 20.344 -10.031 1 32.28 79 GLU A N 1
ATOM 592 C CA . GLU A 1 79 ? 19.156 19.688 -9.141 1 32.28 79 GLU A CA 1
ATOM 593 C C . GLU A 1 79 ? 19.578 19.844 -7.676 1 32.28 79 GLU A C 1
ATOM 595 O O . GLU A 1 79 ? 20.609 19.328 -7.262 1 32.28 79 GLU A O 1
ATOM 600 N N . THR A 1 80 ? 19.344 20.969 -7.195 1 32.84 80 THR A N 1
ATOM 601 C CA . THR A 1 80 ? 19.531 21.062 -5.75 1 32.84 80 THR A CA 1
ATOM 602 C C . THR A 1 80 ? 18.812 19.922 -5.039 1 32.84 80 THR A C 1
ATOM 604 O O . THR A 1 80 ? 17.656 19.609 -5.355 1 32.84 80 THR A O 1
ATOM 607 N N . PRO A 1 81 ? 19.578 19.094 -4.469 1 37.16 81 PRO A N 1
ATOM 608 C CA . PRO A 1 81 ? 19 17.938 -3.76 1 37.16 81 PRO A CA 1
ATOM 609 C C . PRO A 1 81 ? 17.781 18.328 -2.922 1 37.16 81 PRO A C 1
ATOM 611 O O . PRO A 1 81 ? 17.688 19.453 -2.443 1 37.16 81 PRO A O 1
ATOM 614 N N . HIS A 1 82 ? 16.797 17.734 -3.113 1 43.53 82 HIS A N 1
ATOM 615 C CA . HIS A 1 82 ? 15.562 17.859 -2.344 1 43.53 82 HIS A CA 1
ATOM 616 C C . HIS A 1 82 ? 15.852 17.938 -0.85 1 43.53 82 HIS A C 1
ATOM 618 O O . HIS A 1 82 ? 16.781 17.312 -0.356 1 43.53 82 HIS A O 1
ATOM 624 N N . PRO A 1 83 ? 15.281 18.875 -0.322 1 44.59 83 PRO A N 1
ATOM 625 C CA . PRO A 1 83 ? 15.586 19.109 1.092 1 44.59 83 PRO A CA 1
ATOM 626 C C . PRO A 1 83 ? 15.57 17.828 1.92 1 44.59 83 PRO A C 1
ATOM 628 O O . PRO A 1 83 ? 16.391 17.656 2.822 1 44.59 83 PRO A O 1
ATOM 631 N N . LEU A 1 84 ? 14.656 16.969 1.585 1 46.59 84 LEU A N 1
ATOM 632 C CA . LEU A 1 84 ? 14.656 15.711 2.334 1 46.59 84 LEU A CA 1
ATOM 633 C C . LEU A 1 84 ? 15.93 14.922 2.066 1 46.59 84 LEU A C 1
ATOM 635 O O . LEU A 1 84 ? 16.484 14.297 2.977 1 46.59 84 LEU A O 1
ATOM 639 N N . GLU A 1 85 ? 16.375 15.008 0.792 1 45.69 85 GLU A N 1
ATOM 640 C CA . GLU A 1 85 ? 17.625 14.359 0.416 1 45.69 85 GLU A CA 1
ATOM 641 C C . GLU A 1 85 ? 18.812 15.039 1.07 1 45.69 85 GLU A C 1
ATOM 643 O O . GLU A 1 85 ? 19.766 14.375 1.482 1 45.69 85 GLU A O 1
ATOM 648 N N . GLN A 1 86 ? 18.672 16.266 1.245 1 46.53 86 GLN A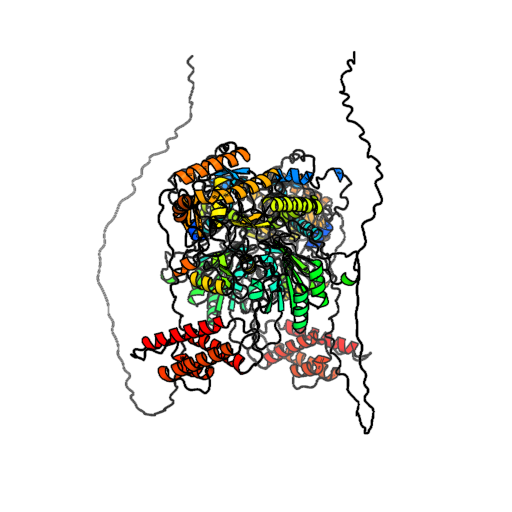 N 1
ATOM 649 C CA . GLN A 1 86 ? 19.766 17.016 1.84 1 46.53 86 GLN A CA 1
ATOM 650 C C . GLN A 1 86 ? 19.906 16.719 3.33 1 46.53 86 GLN A C 1
ATOM 652 O O . GLN A 1 86 ? 21.016 16.609 3.848 1 46.53 86 GLN A O 1
ATOM 657 N N . VAL A 1 87 ? 18.75 16.625 3.848 1 48.88 87 VAL A N 1
ATOM 658 C CA . VAL A 1 87 ? 18.797 16.375 5.285 1 48.88 87 VAL A CA 1
ATOM 659 C C . VAL A 1 87 ? 19.375 14.992 5.562 1 48.88 87 VAL A C 1
ATOM 661 O O . VAL A 1 87 ? 20.25 14.836 6.418 1 48.88 87 VAL A O 1
ATOM 664 N N . VAL A 1 88 ? 18.875 14.094 4.727 1 50.19 88 VAL A N 1
ATOM 665 C CA . VAL A 1 88 ? 19.359 12.727 4.934 1 50.19 88 VAL A CA 1
ATOM 666 C C . VAL A 1 88 ? 20.828 12.633 4.535 1 50.19 88 VAL A C 1
ATOM 668 O O . VAL A 1 88 ? 21.625 11.961 5.203 1 50.19 88 VAL A O 1
ATOM 671 N N . HIS A 1 89 ? 21.141 13.438 3.508 1 46.28 89 HIS A N 1
ATOM 672 C CA . HIS A 1 89 ? 22.547 13.422 3.09 1 46.28 89 HIS A CA 1
ATOM 673 C C . HIS A 1 89 ? 23.438 14.094 4.129 1 46.28 89 HIS A C 1
ATOM 675 O O . HIS A 1 89 ? 24.594 13.695 4.309 1 46.28 89 HIS A O 1
ATOM 681 N N . SER A 1 90 ? 22.875 15.156 4.676 1 46.38 90 SER A N 1
ATOM 682 C CA . SER A 1 90 ? 23.719 15.852 5.645 1 46.38 90 SER A CA 1
ATOM 683 C C . SER A 1 90 ? 23.938 15.008 6.891 1 46.38 90 SER A C 1
ATOM 685 O O . SER A 1 90 ? 25 15.086 7.52 1 46.38 90 SER A O 1
ATOM 687 N N . VAL A 1 91 ? 22.938 14.312 7.242 1 43.03 91 VAL A N 1
ATOM 688 C CA . VAL A 1 91 ? 23.109 13.445 8.406 1 43.03 91 VAL A CA 1
ATOM 689 C C . VAL A 1 91 ? 23.719 12.117 7.965 1 43.03 91 VAL A C 1
ATOM 691 O O . VAL A 1 91 ? 23.812 11.18 8.766 1 43.03 91 VAL A O 1
ATOM 694 N N . ALA A 1 92 ? 23.922 12.047 6.656 1 43.03 92 ALA A N 1
ATOM 695 C CA . ALA A 1 92 ? 24.516 10.812 6.152 1 43.03 92 ALA A CA 1
ATOM 696 C C . ALA A 1 92 ? 25.969 10.688 6.594 1 43.03 92 ALA A C 1
ATOM 698 O O . ALA A 1 92 ? 26.844 11.359 6.055 1 43.03 92 ALA A O 1
ATOM 699 N N . GLU A 1 93 ? 26.344 10.594 7.746 1 39.09 93 GLU A N 1
ATOM 700 C CA . GLU A 1 93 ? 27.672 10.016 7.965 1 39.09 93 GLU A CA 1
ATOM 701 C C . GLU A 1 93 ? 27.906 8.805 7.066 1 39.09 93 GLU A C 1
ATOM 703 O O . GLU A 1 93 ? 27.094 7.883 7.039 1 39.09 93 GLU A O 1
ATOM 708 N N . LYS A 1 94 ? 28.516 9.07 5.957 1 37.09 94 LYS A N 1
ATOM 709 C CA . LYS A 1 94 ? 28.938 7.895 5.199 1 37.09 94 LYS A CA 1
ATOM 710 C C . LYS A 1 94 ? 29.219 6.715 6.125 1 37.09 94 LYS A C 1
ATOM 712 O O . LYS A 1 94 ? 30.016 6.836 7.059 1 37.09 94 LYS A O 1
ATOM 717 N N . SER A 1 95 ? 28.297 5.801 6.281 1 37.31 95 SER A N 1
ATOM 718 C CA . SER A 1 95 ? 28.594 4.457 6.766 1 37.31 95 SER A CA 1
ATOM 719 C C . SER A 1 95 ? 30 4.027 6.359 1 37.31 95 SER A C 1
ATOM 721 O O . SER A 1 95 ? 30.312 2.836 6.352 1 37.31 95 SER A O 1
ATOM 723 N N . THR A 1 96 ? 30.625 4.918 5.742 1 34.34 96 THR A N 1
ATOM 724 C CA . THR A 1 96 ? 31.922 4.391 5.352 1 34.34 96 THR A CA 1
ATOM 725 C C . THR A 1 96 ? 32.656 3.797 6.559 1 34.34 96 THR A C 1
ATOM 727 O O . THR A 1 96 ? 33.688 3.146 6.406 1 34.34 96 THR A O 1
ATOM 730 N N . ASP A 1 97 ? 32.469 4.414 7.617 1 32.84 97 ASP A N 1
ATOM 731 C CA . ASP A 1 97 ? 33.219 3.723 8.672 1 32.84 97 ASP A CA 1
ATOM 732 C C . ASP A 1 97 ? 32.562 2.379 9 1 32.84 97 ASP A C 1
ATOM 734 O O . ASP A 1 97 ? 31.859 2.256 10 1 32.84 97 ASP A O 1
ATOM 738 N N . LEU A 1 98 ? 31.844 1.855 8.047 1 36.59 98 LEU A N 1
ATOM 739 C CA . LEU A 1 98 ? 31.703 0.426 8.305 1 36.59 98 LEU A CA 1
ATOM 740 C C . LEU A 1 98 ? 32.938 -0.121 9.008 1 36.59 98 LEU A C 1
ATOM 742 O O . LEU A 1 98 ? 33.969 -0.326 8.375 1 36.59 98 LEU A O 1
ATOM 746 N N . ASP A 1 99 ? 33.312 0.47 10.023 1 34.31 99 ASP A N 1
ATOM 747 C CA . ASP A 1 99 ? 34.375 -0.076 10.852 1 34.31 99 ASP A CA 1
ATOM 748 C C . ASP A 1 99 ? 34.531 -1.576 10.617 1 34.31 99 ASP A C 1
ATOM 750 O O . ASP A 1 99 ? 33.594 -2.254 10.219 1 34.31 99 ASP A O 1
ATOM 754 N N . GLU A 1 100 ? 35.719 -2.014 10.578 1 36.47 100 GLU A N 1
ATOM 755 C CA . GLU A 1 100 ? 36.438 -3.279 10.578 1 36.47 100 GLU A CA 1
ATOM 756 C C . GLU A 1 100 ? 35.688 -4.344 11.375 1 36.47 100 GLU A C 1
ATOM 758 O O . GLU A 1 100 ? 36.188 -5.469 11.531 1 36.47 100 GLU A O 1
ATOM 763 N N . THR A 1 101 ? 34.844 -4.008 12.188 1 38.38 101 THR A N 1
ATOM 764 C CA . THR A 1 101 ? 34.344 -5.168 12.93 1 38.38 101 THR A CA 1
ATOM 765 C C . THR A 1 101 ? 33.531 -6.078 12.023 1 38.38 101 THR A C 1
ATOM 767 O O . THR A 1 101 ? 32.312 -6.168 12.172 1 38.38 101 THR A O 1
ATOM 770 N N . VAL A 1 102 ? 33.656 -6.109 10.789 1 42.97 102 VAL A N 1
ATOM 771 C CA . VAL A 1 102 ? 33.312 -6.961 9.648 1 42.97 102 VAL A CA 1
ATOM 772 C C . VAL A 1 102 ? 33.094 -8.398 10.125 1 42.97 102 VAL A C 1
ATOM 774 O O . VAL A 1 102 ? 32.25 -9.125 9.594 1 42.97 102 VAL A O 1
ATOM 777 N N . GLY A 1 103 ? 33.969 -8.758 10.961 1 46.03 103 GLY A N 1
ATOM 778 C CA . GLY A 1 103 ? 34 -10.148 11.375 1 46.03 103 GLY A CA 1
ATOM 779 C C . GLY A 1 103 ? 32.719 -10.562 12.125 1 46.03 103 GLY A C 1
ATOM 780 O O . GLY A 1 103 ? 32.5 -11.75 12.352 1 46.03 103 GLY A O 1
ATOM 781 N N . LEU A 1 104 ? 31.938 -9.508 12.602 1 57.91 104 LEU A N 1
ATOM 782 C CA . LEU A 1 104 ? 30.906 -9.859 13.57 1 57.91 104 LEU A CA 1
ATOM 783 C C . LEU A 1 104 ? 29.531 -9.922 12.922 1 57.91 104 LEU A C 1
ATOM 785 O O . LEU A 1 104 ? 28.547 -10.305 13.562 1 57.91 104 LEU A O 1
ATOM 789 N N . HIS A 1 105 ? 29.5 -9.609 11.547 1 78.12 105 HIS A N 1
ATOM 790 C CA . HIS A 1 105 ? 28.188 -9.719 10.914 1 78.12 105 HIS A CA 1
ATOM 791 C C . HIS A 1 105 ? 28.016 -11.078 10.25 1 78.12 105 HIS A C 1
ATOM 793 O O . HIS A 1 105 ? 28.938 -11.586 9.609 1 78.12 105 HIS A O 1
ATOM 799 N N . LEU A 1 106 ? 26.859 -11.609 10.555 1 84.75 106 LEU A N 1
ATOM 800 C CA . LEU A 1 106 ? 26.484 -12.891 9.969 1 84.75 106 LEU A CA 1
ATOM 801 C C . LEU A 1 106 ? 26.25 -12.758 8.469 1 84.75 106 LEU A C 1
ATOM 803 O O . LEU A 1 106 ? 25.672 -11.766 8.016 1 84.75 106 LEU A O 1
ATOM 807 N N . ARG A 1 107 ? 26.844 -13.703 7.656 1 89.94 107 ARG A N 1
ATOM 808 C CA . ARG A 1 107 ? 26.641 -13.766 6.215 1 89.94 107 ARG A CA 1
ATOM 809 C C . ARG A 1 107 ? 26.484 -15.211 5.742 1 89.94 107 ARG A C 1
ATOM 811 O O . ARG A 1 107 ? 26.656 -16.141 6.527 1 89.94 107 ARG A O 1
ATOM 818 N N . GLY A 1 108 ? 26.016 -15.328 4.535 1 92.25 108 GLY A N 1
ATOM 819 C CA . GLY A 1 108 ? 25.984 -16.641 3.914 1 92.25 108 GLY A CA 1
ATOM 820 C C . GLY A 1 108 ? 25.078 -17.625 4.637 1 92.25 108 GLY A C 1
ATOM 821 O O . GLY A 1 108 ? 24 -17.234 5.109 1 92.25 108 GLY A O 1
ATOM 822 N N . GLU A 1 109 ? 25.562 -18.781 4.77 1 90.69 109 GLU A N 1
ATOM 823 C CA . GLU A 1 109 ? 24.766 -19.875 5.316 1 90.69 109 GLU A CA 1
ATOM 824 C C . GLU A 1 109 ? 24.531 -19.688 6.812 1 90.69 109 GLU A C 1
ATOM 826 O O . GLU A 1 109 ? 23.5 -20.125 7.344 1 90.69 109 GLU A O 1
ATOM 831 N N . GLN A 1 110 ? 25.422 -19 7.484 1 88.81 110 GLN A N 1
ATOM 832 C CA . GLN A 1 110 ? 25.281 -18.781 8.914 1 88.81 110 GLN A CA 1
ATOM 833 C C . GLN A 1 110 ? 24.078 -17.891 9.211 1 88.81 110 GLN A C 1
ATOM 835 O O . GLN A 1 110 ? 23.297 -18.172 10.125 1 88.81 110 GLN A O 1
ATOM 840 N N . LEU A 1 111 ? 24 -16.859 8.43 1 92.06 111 LEU A N 1
ATOM 841 C CA . LEU A 1 111 ? 22.844 -16 8.594 1 92.06 111 LEU A CA 1
ATOM 842 C C . LEU A 1 111 ? 21.547 -16.734 8.219 1 92.06 111 LEU A C 1
ATOM 844 O O . LEU A 1 111 ? 20.531 -16.594 8.906 1 92.06 111 LEU A O 1
ATOM 848 N N . LEU A 1 112 ? 21.609 -17.484 7.18 1 93.44 112 LEU A N 1
ATOM 849 C CA . LEU A 1 112 ? 20.438 -18.219 6.723 1 93.44 112 LEU A CA 1
ATOM 850 C C . LEU A 1 112 ? 19.938 -19.172 7.801 1 93.44 112 LEU A C 1
ATOM 852 O O . LEU A 1 112 ? 18.734 -19.281 8.031 1 93.44 112 LEU A O 1
ATOM 856 N N . THR A 1 113 ? 20.828 -19.859 8.453 1 89.56 113 THR A N 1
ATOM 857 C CA . THR A 1 113 ? 20.469 -20.797 9.508 1 89.56 113 THR A CA 1
ATOM 858 C C . THR A 1 113 ? 19.766 -20.062 10.648 1 89.56 113 THR A C 1
ATOM 860 O O . THR A 1 113 ? 18.766 -20.547 11.18 1 89.56 113 THR A O 1
ATOM 863 N N . ARG A 1 114 ? 20.25 -18.938 10.938 1 87.31 114 ARG A N 1
ATOM 864 C CA . ARG A 1 114 ? 19.672 -18.141 12.016 1 87.31 114 ARG A CA 1
ATOM 865 C C . ARG A 1 114 ? 18.266 -17.672 11.648 1 87.31 114 ARG A C 1
ATOM 867 O O . ARG A 1 114 ? 17.344 -17.75 12.469 1 87.31 114 ARG A O 1
ATOM 874 N N . ILE A 1 115 ? 18.125 -17.234 10.438 1 90.38 115 ILE A N 1
ATOM 875 C CA . ILE A 1 115 ? 16.844 -16.609 10.086 1 90.38 115 ILE A CA 1
ATOM 876 C C . ILE A 1 115 ? 15.805 -17.672 9.781 1 90.38 115 ILE A C 1
ATOM 878 O O . ILE A 1 115 ? 14.602 -17.438 9.93 1 90.38 115 ILE A O 1
ATOM 882 N N . ARG A 1 116 ? 16.234 -18.797 9.344 1 91.38 116 ARG A N 1
ATOM 883 C CA . ARG A 1 116 ? 15.32 -19.891 9.023 1 91.38 116 ARG A CA 1
ATOM 884 C C . ARG A 1 116 ? 14.484 -20.266 10.242 1 91.38 116 ARG A C 1
ATOM 886 O O . ARG A 1 116 ? 13.281 -20.531 10.117 1 91.38 116 ARG A O 1
ATOM 893 N N . SER A 1 117 ? 15.086 -20.266 11.391 1 89.06 117 SER A N 1
ATOM 894 C CA . SER A 1 117 ? 14.391 -20.625 12.617 1 89.06 117 SER A CA 1
ATOM 895 C C . SER A 1 117 ? 13.398 -19.547 13.023 1 89.06 117 SER A C 1
ATOM 897 O O . SER A 1 117 ? 12.484 -19.797 13.82 1 89.06 117 SER A O 1
ATOM 899 N N . GLY A 1 118 ? 13.562 -18.406 12.453 1 93.88 118 GLY A N 1
ATOM 900 C CA . GLY A 1 118 ? 12.719 -17.266 12.812 1 93.88 118 GLY A CA 1
ATOM 901 C C . GLY A 1 118 ? 11.602 -17.031 11.82 1 93.88 118 GLY A C 1
ATOM 902 O O . GLY A 1 118 ? 10.875 -16.031 11.93 1 93.88 118 GLY A O 1
ATOM 903 N N . VAL A 1 119 ? 11.469 -17.969 10.82 1 96.62 119 VAL A N 1
ATOM 904 C CA . VAL A 1 119 ? 10.336 -17.828 9.914 1 96.62 119 VAL A CA 1
ATOM 905 C C . VAL A 1 119 ? 9.031 -18.047 10.688 1 96.62 119 VAL A C 1
ATOM 907 O O . VAL A 1 119 ? 8.789 -19.125 11.227 1 96.62 119 VAL A O 1
ATOM 910 N N . ILE A 1 120 ? 8.164 -17.062 10.734 1 97.25 120 ILE A N 1
ATOM 911 C CA . ILE A 1 120 ? 6.965 -17.094 11.555 1 97.25 120 ILE A CA 1
ATOM 912 C C . ILE A 1 120 ? 5.98 -18.125 10.984 1 97.25 120 ILE A C 1
ATOM 914 O O . ILE A 1 120 ? 5.633 -18.062 9.805 1 97.25 120 ILE A O 1
ATOM 918 N N . GLY A 1 121 ? 5.547 -19.047 11.773 1 95.31 121 GLY A N 1
ATOM 919 C CA . GLY A 1 121 ? 4.574 -20.047 11.391 1 95.31 121 GLY A CA 1
ATOM 920 C C . GLY A 1 121 ? 5.215 -21.359 10.953 1 95.31 121 GLY A C 1
ATOM 921 O O . GLY A 1 121 ? 4.52 -22.344 10.711 1 95.31 121 GLY A O 1
ATOM 922 N N . ARG A 1 122 ? 6.566 -21.375 10.797 1 94.25 122 ARG A N 1
ATOM 923 C CA . ARG A 1 122 ? 7.266 -22.594 10.375 1 94.25 122 ARG A CA 1
ATOM 924 C C . ARG A 1 122 ? 7.059 -23.719 11.375 1 94.25 122 ARG A C 1
ATOM 926 O O . ARG A 1 122 ? 7.328 -23.562 12.57 1 94.25 122 ARG A O 1
ATOM 933 N N . ASN A 1 123 ? 6.488 -24.797 10.883 1 91.75 123 ASN A N 1
ATOM 934 C CA . ASN A 1 123 ? 6.234 -26 11.648 1 91.75 123 ASN A CA 1
ATOM 935 C C . ASN A 1 123 ? 5.27 -25.75 12.805 1 91.75 123 ASN A C 1
ATOM 937 O O . ASN A 1 123 ? 5.383 -26.375 13.859 1 91.75 123 ASN A O 1
ATOM 941 N N . SER A 1 124 ? 4.488 -24.75 12.609 1 92.75 124 SER A N 1
ATOM 942 C CA . SER A 1 124 ? 3.387 -24.594 13.555 1 92.75 124 SER A CA 1
ATOM 943 C C . SER A 1 124 ? 2.307 -25.641 13.328 1 92.75 124 SER A C 1
ATOM 945 O O . SER A 1 124 ? 2.277 -26.297 12.289 1 92.75 124 SER A O 1
ATOM 947 N N . VAL A 1 125 ? 1.482 -25.797 14.32 1 93.5 125 VAL A N 1
ATOM 948 C CA . VAL A 1 125 ? 0.472 -26.859 14.266 1 93.5 125 VAL A CA 1
ATOM 949 C C . VAL A 1 125 ? -0.772 -26.344 13.539 1 93.5 125 VAL A C 1
ATOM 951 O O . VAL A 1 125 ? -1.244 -25.234 13.82 1 93.5 125 VAL A O 1
ATOM 954 N N . ILE A 1 126 ? -1.228 -27.125 12.602 1 93.62 126 ILE A N 1
ATOM 955 C CA . ILE A 1 126 ? -2.525 -26.844 12 1 93.62 126 ILE A CA 1
ATOM 956 C C . ILE A 1 126 ? -3.467 -28.016 12.234 1 93.62 126 ILE A C 1
ATOM 958 O O . ILE A 1 126 ? -3.021 -29.156 12.375 1 93.62 126 ILE A O 1
ATOM 962 N N . ASP A 1 127 ? -4.703 -27.703 12.305 1 92.44 127 ASP A N 1
ATOM 963 C CA . ASP A 1 127 ? -5.742 -28.719 12.5 1 92.44 127 ASP A CA 1
ATOM 964 C C . ASP A 1 127 ? -6.391 -29.094 11.164 1 92.44 127 ASP A C 1
ATOM 966 O O . ASP A 1 127 ? -6.891 -28.234 10.445 1 92.44 127 ASP A O 1
ATOM 970 N N . THR A 1 128 ? -6.352 -30.391 10.867 1 95 128 THR A N 1
ATOM 971 C CA . THR A 1 128 ? -6.934 -30.906 9.633 1 95 128 THR A CA 1
ATOM 972 C C . THR A 1 128 ? -7.965 -31.984 9.938 1 95 128 THR A C 1
ATOM 974 O O . THR A 1 128 ? -8.141 -32.375 11.094 1 95 128 THR A O 1
ATOM 977 N N . PRO A 1 129 ? -8.695 -32.438 8.898 1 94.44 129 PRO A N 1
ATOM 978 C CA . PRO A 1 129 ? -9.648 -33.531 9.125 1 94.44 129 PRO A CA 1
ATOM 979 C C . PRO A 1 129 ? -8.969 -34.812 9.609 1 94.44 129 PRO A C 1
ATOM 981 O O . PRO A 1 129 ? -9.633 -35.688 10.164 1 94.44 129 PRO A O 1
ATOM 984 N N . PHE A 1 130 ? -7.703 -34.938 9.445 1 96.25 130 PHE A N 1
ATOM 985 C CA . PHE A 1 130 ? -6.984 -36.156 9.797 1 96.25 130 PHE A CA 1
ATOM 986 C C . PHE A 1 130 ? -6.148 -35.938 11.055 1 96.25 130 PHE A C 1
ATOM 988 O O . PHE A 1 130 ? -5.277 -36.75 11.367 1 96.25 130 PHE A O 1
ATOM 995 N N . GLY A 1 131 ? -6.371 -34.781 11.727 1 93.19 131 GLY A N 1
ATOM 996 C CA . GLY A 1 131 ? -5.645 -34.469 12.945 1 93.19 131 GLY A CA 1
ATOM 997 C C . GLY A 1 131 ? -4.645 -33.344 12.789 1 93.19 131 GLY A C 1
ATOM 998 O O . GLY A 1 131 ? -4.668 -32.625 11.789 1 93.19 131 GLY A O 1
ATOM 999 N N . SER A 1 132 ? -3.734 -33.25 13.828 1 93.81 132 SER A N 1
ATOM 1000 C CA . SER A 1 132 ? -2.734 -32.188 13.82 1 93.81 132 SER A CA 1
ATOM 1001 C C . SER A 1 132 ? -1.613 -32.469 12.828 1 93.81 132 SER A C 1
ATOM 1003 O O . SER A 1 132 ? -1.174 -33.625 12.719 1 93.81 132 SER A O 1
ATOM 1005 N N . ARG A 1 133 ? -1.233 -31.516 12.109 1 96.25 133 ARG A N 1
ATOM 1006 C CA . ARG A 1 133 ? -0.131 -31.609 11.156 1 96.25 133 ARG A CA 1
ATOM 1007 C C . ARG A 1 133 ? 0.813 -30.422 11.289 1 96.25 133 ARG A C 1
ATOM 1009 O O . ARG A 1 133 ? 0.416 -29.344 11.766 1 96.25 133 ARG A O 1
ATOM 1016 N N . PRO A 1 134 ? 2.082 -30.609 10.875 1 96.5 134 PRO A N 1
ATOM 1017 C CA . PRO A 1 134 ? 2.982 -29.453 10.805 1 96.5 134 PRO A CA 1
ATOM 1018 C C . PRO A 1 134 ? 2.695 -28.562 9.609 1 96.5 134 PRO A C 1
ATOM 1020 O O . PRO A 1 134 ? 2.398 -29.047 8.516 1 96.5 134 PRO A O 1
ATOM 1023 N N . LEU A 1 135 ? 2.74 -27.281 9.836 1 96.75 135 LEU A N 1
ATOM 1024 C CA . LEU A 1 135 ? 2.605 -26.359 8.719 1 96.75 135 LEU A CA 1
ATOM 1025 C C . LEU A 1 135 ? 3.9 -26.266 7.918 1 96.75 135 LEU A C 1
ATOM 1027 O O . LEU A 1 135 ? 4.895 -25.719 8.391 1 96.75 135 LEU A O 1
ATOM 1031 N N . VAL A 1 136 ? 3.898 -26.828 6.727 1 97.69 136 VAL A N 1
ATOM 1032 C CA . VAL A 1 136 ? 5.008 -26.75 5.781 1 97.69 136 VAL A CA 1
ATOM 1033 C C . VAL A 1 136 ? 4.598 -25.906 4.57 1 97.69 136 VAL A C 1
ATOM 1035 O O . VAL A 1 136 ? 3.861 -26.375 3.701 1 97.69 136 VAL A O 1
ATOM 1038 N N . TYR A 1 137 ? 5.156 -24.75 4.551 1 97.38 137 TYR A N 1
ATOM 1039 C CA . TYR A 1 137 ? 4.75 -23.781 3.529 1 97.38 137 TYR A CA 1
ATOM 1040 C C . TYR A 1 137 ? 5.523 -24 2.236 1 97.38 137 TYR A C 1
ATOM 1042 O O . TYR A 1 137 ? 6.75 -23.906 2.213 1 97.38 137 TYR A O 1
ATOM 1050 N N . ALA A 1 138 ? 4.789 -24.312 1.125 1 98 138 ALA A N 1
ATOM 1051 C CA . ALA A 1 138 ? 5.426 -24.594 -0.161 1 98 138 ALA A CA 1
ATOM 1052 C C . ALA A 1 138 ? 4.828 -23.734 -1.267 1 98 138 ALA A C 1
ATOM 1054 O O . ALA A 1 138 ? 4.758 -24.156 -2.424 1 98 138 ALA A O 1
ATOM 1055 N N . ASP A 1 139 ? 4.352 -22.562 -0.934 1 96.94 139 ASP A N 1
ATOM 1056 C CA . ASP A 1 139 ? 3.77 -21.625 -1.888 1 96.94 139 ASP A CA 1
ATOM 1057 C C . ASP A 1 139 ? 4.488 -20.281 -1.841 1 96.94 139 ASP A C 1
ATOM 1059 O O . ASP A 1 139 ? 3.85 -19.219 -1.903 1 96.94 139 ASP A O 1
ATOM 1063 N N . TYR A 1 140 ? 5.809 -20.266 -1.771 1 96.94 140 TYR A N 1
ATOM 1064 C CA . TYR A 1 140 ? 6.625 -19.062 -1.695 1 96.94 140 TYR A CA 1
ATOM 1065 C C . TYR A 1 140 ? 6.551 -18.266 -2.996 1 96.94 140 TYR A C 1
ATOM 1067 O O . TYR A 1 140 ? 6.863 -17.078 -3.023 1 96.94 140 TYR A O 1
ATOM 1075 N N . THR A 1 141 ? 6.16 -18.922 -4.102 1 96.12 141 THR A N 1
ATOM 1076 C CA . THR A 1 141 ? 6.016 -18.234 -5.375 1 96.12 141 THR A CA 1
ATOM 1077 C C . THR A 1 141 ? 4.887 -17.203 -5.312 1 96.12 141 THR A C 1
ATOM 1079 O O . THR A 1 141 ? 4.945 -16.172 -5.969 1 96.12 141 THR A O 1
ATOM 1082 N N . ALA A 1 142 ? 3.863 -17.547 -4.531 1 95.69 142 ALA A N 1
ATOM 1083 C CA . ALA A 1 142 ? 2.742 -16.625 -4.375 1 95.69 142 ALA A CA 1
ATOM 1084 C C . ALA A 1 142 ? 3.09 -15.492 -3.404 1 95.69 142 ALA A C 1
ATOM 1086 O O . ALA A 1 142 ? 2.734 -14.336 -3.633 1 95.69 142 ALA A O 1
ATOM 1087 N N . SER A 1 143 ? 3.697 -15.836 -2.32 1 96.56 143 SER A N 1
ATOM 1088 C CA . SER A 1 143 ? 4.133 -14.852 -1.331 1 96.56 143 SER A CA 1
ATOM 1089 C C . SER A 1 143 ? 5.16 -15.453 -0.374 1 96.56 143 SER A C 1
ATOM 1091 O O . SER A 1 143 ? 5.145 -16.656 -0.114 1 96.56 143 SER A O 1
ATOM 1093 N N . GLY A 1 144 ? 6.004 -14.586 0.155 1 96.94 144 GLY A N 1
ATOM 1094 C CA . GLY A 1 144 ? 6.941 -15.008 1.184 1 96.94 144 GLY A CA 1
ATOM 1095 C C . GLY A 1 144 ? 6.301 -15.148 2.551 1 96.94 144 GLY A C 1
ATOM 1096 O O . GLY A 1 144 ? 5.074 -15.195 2.666 1 96.94 144 GLY A O 1
ATOM 1097 N N . ARG A 1 145 ? 7.168 -15.391 3.547 1 97.5 145 ARG A N 1
ATOM 1098 C CA . ARG A 1 145 ? 6.77 -15.484 4.945 1 97.5 145 ARG A CA 1
ATOM 1099 C C . ARG A 1 145 ? 7.461 -14.414 5.789 1 97.5 145 ARG A C 1
ATOM 1101 O O . ARG A 1 145 ? 8.555 -13.969 5.449 1 97.5 145 ARG A O 1
ATOM 1108 N N . SER A 1 146 ? 6.781 -14.023 6.859 1 98.25 146 SER A N 1
ATOM 1109 C CA . SER A 1 146 ? 7.363 -13.023 7.742 1 98.25 146 SER A CA 1
ATOM 1110 C C . SER A 1 146 ? 8.492 -13.609 8.586 1 98.25 146 SER A C 1
ATOM 1112 O O . SER A 1 146 ? 8.477 -14.797 8.906 1 98.25 146 SER A O 1
ATOM 1114 N N . LEU A 1 147 ? 9.43 -12.766 8.93 1 97.94 147 LEU A N 1
ATOM 1115 C CA . LEU A 1 147 ? 10.547 -13.141 9.789 1 97.94 147 LEU A CA 1
ATOM 1116 C C . LEU A 1 147 ? 10.43 -12.484 11.156 1 97.94 147 LEU A C 1
ATOM 1118 O O . LEU A 1 147 ? 10.211 -11.273 11.25 1 97.94 147 LEU A O 1
ATOM 1122 N N . LYS A 1 148 ? 10.625 -13.242 12.164 1 96.94 148 LYS A N 1
ATOM 1123 C CA . LYS A 1 148 ? 10.508 -12.742 13.531 1 96.94 148 LYS A CA 1
ATOM 1124 C C . LYS A 1 148 ? 11.523 -11.633 13.805 1 96.94 148 LYS A C 1
ATOM 1126 O O . LYS A 1 148 ? 11.203 -10.648 14.477 1 96.94 148 LYS A O 1
ATOM 1131 N N . CYS A 1 149 ? 12.742 -11.75 13.359 1 95.5 149 CYS A N 1
ATOM 1132 C CA . CYS A 1 149 ? 13.773 -10.75 13.602 1 95.5 149 CYS A CA 1
ATOM 1133 C C . CYS A 1 149 ? 13.391 -9.406 13.008 1 95.5 149 CYS A C 1
ATOM 1135 O O . CYS A 1 149 ? 13.602 -8.359 13.625 1 95.5 149 CYS A O 1
ATOM 1137 N N . ILE A 1 150 ? 12.812 -9.391 11.812 1 97.75 150 ILE A N 1
ATOM 1138 C CA . ILE A 1 150 ? 12.367 -8.148 11.188 1 97.75 150 ILE A CA 1
ATOM 1139 C C . ILE A 1 150 ? 11.203 -7.555 11.977 1 97.75 150 ILE A C 1
ATOM 1141 O O . ILE A 1 150 ? 11.211 -6.363 12.297 1 97.75 150 ILE A O 1
ATOM 1145 N N . GLU A 1 151 ? 10.195 -8.391 12.312 1 97.94 151 GLU A N 1
ATOM 1146 C CA . GLU A 1 151 ? 9 -7.898 12.992 1 97.94 151 GLU A CA 1
ATOM 1147 C C . GLU A 1 151 ? 9.336 -7.379 14.391 1 97.94 151 GLU A C 1
ATOM 1149 O O . GLU A 1 151 ? 8.773 -6.375 14.836 1 97.94 151 GLU A O 1
ATOM 1154 N N . ASP A 1 152 ? 10.281 -8.031 15.055 1 96.44 152 ASP A N 1
ATOM 1155 C CA . ASP A 1 152 ? 10.727 -7.559 16.359 1 96.44 152 ASP A CA 1
ATOM 1156 C C . ASP A 1 152 ? 11.438 -6.207 16.234 1 96.44 152 ASP A C 1
ATOM 1158 O O . ASP A 1 152 ? 11.203 -5.309 17.047 1 96.44 152 ASP A O 1
ATOM 1162 N N . PHE A 1 153 ? 12.352 -6.086 15.312 1 96.69 153 PHE A N 1
ATOM 1163 C CA . PHE A 1 153 ? 13.07 -4.832 15.102 1 96.69 153 PHE A CA 1
ATOM 1164 C C . PHE A 1 153 ? 12.094 -3.697 14.805 1 96.69 153 PHE A C 1
ATOM 1166 O O . PHE A 1 153 ? 12.242 -2.592 15.328 1 96.69 153 PHE A O 1
ATOM 1173 N N . ILE A 1 154 ? 11.078 -3.941 13.945 1 97.94 154 ILE A N 1
ATOM 1174 C CA . ILE A 1 154 ? 10.102 -2.926 13.57 1 97.94 154 ILE A CA 1
ATOM 1175 C C . ILE A 1 154 ? 9.305 -2.492 14.797 1 97.94 154 ILE A C 1
ATOM 1177 O O . ILE A 1 154 ? 9.117 -1.296 15.031 1 97.94 154 ILE A O 1
ATOM 1181 N N . GLN A 1 155 ? 8.836 -3.428 15.562 1 96.81 155 GLN A N 1
ATOM 1182 C CA . GLN A 1 155 ? 8.008 -3.107 16.719 1 96.81 155 GLN A CA 1
ATOM 1183 C C . GLN A 1 155 ? 8.82 -2.396 17.797 1 96.81 155 GLN A C 1
ATOM 1185 O O . GLN A 1 155 ? 8.336 -1.464 18.438 1 96.81 155 GLN A O 1
ATOM 1190 N N . LYS A 1 156 ? 10.086 -2.768 17.938 1 95.06 156 LYS A N 1
ATOM 1191 C CA . LYS A 1 156 ? 10.883 -2.291 19.062 1 95.06 156 LYS A CA 1
ATOM 1192 C C . LYS A 1 156 ? 11.641 -1.02 18.703 1 95.06 156 LYS A C 1
ATOM 1194 O O . LYS A 1 156 ? 11.805 -0.129 19.531 1 95.06 156 LYS A O 1
ATOM 1199 N N . ASP A 1 157 ? 12.102 -0.943 17.469 1 95.19 157 ASP A N 1
ATOM 1200 C CA . ASP A 1 157 ? 13.047 0.112 17.125 1 95.19 157 ASP A CA 1
ATOM 1201 C C . ASP A 1 157 ? 12.422 1.129 16.172 1 95.19 157 ASP A C 1
ATOM 1203 O O . ASP A 1 157 ? 12.797 2.305 16.188 1 95.19 157 ASP A O 1
ATOM 1207 N N . VAL A 1 158 ? 11.484 0.723 15.398 1 97.75 158 VAL A N 1
ATOM 1208 C CA . VAL A 1 158 ? 10.984 1.601 14.344 1 97.75 158 VAL A CA 1
ATOM 1209 C C . VAL A 1 158 ? 9.695 2.277 14.805 1 97.75 158 VAL A C 1
ATOM 1211 O O . VAL A 1 158 ? 9.586 3.506 14.781 1 97.75 158 VAL A O 1
ATOM 1214 N N . MET A 1 159 ? 8.719 1.524 15.305 1 97.94 159 MET A N 1
ATOM 1215 C CA . MET A 1 159 ? 7.367 2.002 15.594 1 97.94 159 MET A CA 1
ATOM 1216 C C . MET A 1 159 ? 7.387 3.066 16.688 1 97.94 159 MET A C 1
ATOM 1218 O O . MET A 1 159 ? 6.617 4.027 16.641 1 97.94 159 MET A O 1
ATOM 1222 N N . PRO A 1 160 ? 8.266 2.982 17.688 1 96.69 160 PRO A N 1
ATOM 1223 C CA . PRO A 1 160 ? 8.258 4.027 18.719 1 96.69 160 PRO A CA 1
ATOM 1224 C C . PRO A 1 160 ? 8.617 5.402 18.156 1 96.69 160 PRO A C 1
ATOM 1226 O O . PRO A 1 160 ? 8.203 6.426 18.719 1 96.69 160 PRO A O 1
ATOM 1229 N N . GLN A 1 161 ? 9.305 5.426 17.062 1 94.81 161 GLN A N 1
ATOM 1230 C CA . GLN A 1 161 ? 9.75 6.684 16.469 1 94.81 161 GLN A CA 1
ATOM 1231 C C . GLN A 1 161 ? 8.969 6.996 15.203 1 94.81 161 GLN A C 1
ATOM 1233 O O . GLN A 1 161 ? 9.359 7.879 14.438 1 94.81 161 GLN A O 1
ATOM 1238 N N . TYR A 1 162 ? 7.906 6.336 15.031 1 96.5 162 TYR A N 1
ATOM 1239 C CA . TYR A 1 162 ? 7.164 6.488 13.789 1 96.5 162 TYR A CA 1
ATOM 1240 C C . TYR A 1 162 ? 6.449 7.832 13.742 1 96.5 162 TYR A C 1
ATOM 1242 O O . TYR A 1 162 ? 5.828 8.25 14.719 1 96.5 162 TYR A O 1
ATOM 1250 N N . ALA A 1 163 ? 6.566 8.484 12.617 1 95.75 163 ALA A N 1
ATOM 1251 C CA . ALA A 1 163 ? 5.805 9.672 12.25 1 95.75 163 ALA A CA 1
ATOM 1252 C C . ALA A 1 163 ? 5.789 9.867 10.734 1 95.75 163 ALA A C 1
ATOM 1254 O O . ALA A 1 163 ? 6.48 9.156 10 1 95.75 163 ALA A O 1
ATOM 1255 N N . ASN A 1 164 ? 4.883 10.719 10.344 1 91.19 164 ASN A N 1
ATOM 1256 C CA . ASN A 1 164 ? 4.805 11.07 8.93 1 91.19 164 ASN A CA 1
ATOM 1257 C C . ASN A 1 164 ? 6.113 11.672 8.422 1 91.19 164 ASN A C 1
ATOM 1259 O O . ASN A 1 164 ? 6.746 12.461 9.125 1 91.19 164 ASN A O 1
ATOM 1263 N N . THR A 1 165 ? 6.531 11.359 7.227 1 86.25 165 THR A N 1
ATOM 1264 C CA . THR A 1 165 ? 7.844 11.711 6.703 1 86.25 165 THR A CA 1
ATOM 1265 C C . THR A 1 165 ? 7.824 13.094 6.062 1 86.25 165 THR A C 1
ATOM 1267 O O . THR A 1 165 ? 8.852 13.578 5.578 1 86.25 165 THR A O 1
ATOM 1270 N N . HIS A 1 166 ? 6.801 13.758 6.059 1 75.81 166 HIS A N 1
ATOM 1271 C CA . HIS A 1 166 ? 6.73 15.078 5.445 1 75.81 166 HIS A CA 1
ATOM 1272 C C . HIS A 1 166 ? 7.172 16.156 6.418 1 75.81 166 HIS A C 1
ATOM 1274 O O . HIS A 1 166 ? 6.988 17.359 6.156 1 75.81 166 HIS A O 1
ATOM 1280 N N . THR A 1 167 ? 7.707 15.773 7.574 1 77.19 167 THR A N 1
ATOM 1281 C CA . THR A 1 167 ? 8.328 16.703 8.5 1 77.19 167 THR A CA 1
ATOM 1282 C C . THR A 1 167 ? 9.648 16.156 9.031 1 77.19 167 THR A C 1
ATOM 1284 O O . THR A 1 167 ? 9.766 14.953 9.281 1 77.19 167 THR A O 1
ATOM 1287 N N . THR A 1 168 ? 10.602 17.031 9.07 1 76.94 168 THR A N 1
ATOM 1288 C CA . THR A 1 168 ? 11.883 16.609 9.609 1 76.94 168 THR A CA 1
ATOM 1289 C C . THR A 1 168 ? 12.281 17.484 10.805 1 76.94 168 THR A C 1
ATOM 1291 O O . THR A 1 168 ? 13.414 17.406 11.281 1 76.94 168 THR A O 1
ATOM 1294 N N . THR A 1 169 ? 11.328 18.234 11.234 1 85.69 169 THR A N 1
ATOM 1295 C CA . THR A 1 169 ? 11.609 19.109 12.367 1 85.69 169 THR A CA 1
ATOM 1296 C C . THR A 1 169 ? 11.492 18.359 13.688 1 85.69 169 THR A C 1
ATOM 1298 O O . THR A 1 169 ? 12.234 18.625 14.633 1 85.69 169 THR A O 1
ATOM 1301 N N . SER A 1 170 ? 10.625 17.438 13.719 1 91.69 170 SER A N 1
ATOM 1302 C CA . SER A 1 170 ? 10.508 16.578 14.891 1 91.69 170 SER A CA 1
ATOM 1303 C C . SER A 1 170 ? 11.453 15.383 14.789 1 91.69 170 SER A C 1
ATOM 1305 O O . SER A 1 170 ? 11.805 14.961 13.688 1 91.69 170 SER A O 1
ATOM 1307 N N . ILE A 1 171 ? 11.836 14.875 15.922 1 93.31 171 ILE A N 1
ATOM 1308 C CA . ILE A 1 171 ? 12.773 13.75 15.938 1 93.31 171 ILE A CA 1
ATOM 1309 C C . ILE A 1 171 ? 12.109 12.516 15.328 1 93.31 171 ILE A C 1
ATOM 1311 O O . ILE A 1 171 ? 12.773 11.727 14.648 1 93.31 171 ILE A O 1
ATOM 1315 N N . THR A 1 172 ? 10.844 12.281 15.625 1 95.19 172 THR A N 1
ATOM 1316 C CA . THR A 1 172 ? 10.156 11.125 15.07 1 95.19 172 THR A CA 1
ATOM 1317 C C . THR A 1 172 ? 10.039 11.234 13.555 1 95.19 172 THR A C 1
ATOM 1319 O O . THR A 1 172 ? 10.266 10.258 12.836 1 95.19 172 THR A O 1
ATOM 1322 N N . GLY A 1 173 ? 9.648 12.438 13.07 1 94.44 173 GLY A N 1
ATOM 1323 C CA . GLY A 1 173 ? 9.602 12.648 11.633 1 94.44 173 GLY A CA 1
ATOM 1324 C C . GLY A 1 173 ? 10.953 12.469 10.969 1 94.44 173 GLY A C 1
ATOM 1325 O O . GLY A 1 173 ? 11.047 11.852 9.906 1 94.44 173 GLY A O 1
ATOM 1326 N N . LEU A 1 174 ? 11.969 12.961 11.602 1 93.44 174 LEU A N 1
ATOM 1327 C CA . LEU A 1 174 ? 13.32 12.867 11.078 1 93.44 174 LEU A CA 1
ATOM 1328 C C . LEU A 1 174 ? 13.773 11.406 11.008 1 93.44 174 LEU A C 1
ATOM 1330 O O . LEU A 1 174 ? 14.273 10.953 9.977 1 93.44 174 LEU A O 1
ATOM 1334 N N . GLN A 1 175 ? 13.625 10.711 12.086 1 95.19 175 GLN A N 1
ATOM 1335 C CA . GLN A 1 175 ? 14.062 9.32 12.148 1 95.19 175 GLN A CA 1
ATOM 1336 C C . GLN A 1 175 ? 13.289 8.461 11.156 1 95.19 175 GLN A C 1
ATOM 1338 O O . GLN A 1 175 ? 13.875 7.602 10.484 1 95.19 175 GLN A O 1
ATOM 1343 N N . SER A 1 176 ? 11.969 8.617 11.102 1 96.69 176 SER A N 1
ATOM 1344 C CA . SER A 1 176 ? 11.164 7.879 10.141 1 96.69 176 SER A CA 1
ATOM 1345 C C . SER A 1 176 ? 11.625 8.141 8.711 1 96.69 176 SER A C 1
ATOM 1347 O O . SER A 1 176 ? 11.688 7.219 7.895 1 96.69 176 SER A O 1
ATOM 1349 N N . THR A 1 177 ? 11.914 9.367 8.406 1 94.69 177 THR A N 1
ATOM 1350 C CA . THR A 1 177 ? 12.414 9.734 7.09 1 94.69 177 THR A CA 1
ATOM 1351 C C . THR A 1 177 ? 13.75 9.047 6.809 1 94.69 177 THR A C 1
ATOM 1353 O O . THR A 1 177 ? 13.969 8.531 5.711 1 94.69 177 THR A O 1
ATOM 1356 N N . CYS A 1 178 ? 14.594 9.078 7.797 1 95.19 178 CYS A N 1
ATOM 1357 C CA . CYS A 1 178 ? 15.898 8.445 7.645 1 95.19 178 CYS A CA 1
ATOM 1358 C C . CYS A 1 178 ? 15.75 6.953 7.371 1 95.19 178 CYS A C 1
ATOM 1360 O O . CYS A 1 178 ? 16.422 6.41 6.492 1 95.19 178 CYS A O 1
ATOM 1362 N N . PHE A 1 179 ? 14.914 6.285 8.117 1 97.44 179 PHE A N 1
ATOM 1363 C CA . PHE A 1 179 ? 14.68 4.863 7.902 1 97.44 179 PHE A CA 1
ATOM 1364 C C . PHE A 1 179 ? 14.203 4.598 6.477 1 97.44 179 PHE A C 1
ATOM 1366 O O . PHE A 1 179 ? 14.703 3.689 5.809 1 97.44 179 PHE A O 1
ATOM 1373 N N . ARG A 1 180 ? 13.227 5.32 6.023 1 96.69 180 ARG A N 1
ATOM 1374 C CA . ARG A 1 180 ? 12.641 5.09 4.707 1 96.69 180 ARG A CA 1
ATOM 1375 C C . ARG A 1 180 ? 13.656 5.348 3.6 1 96.69 180 ARG A C 1
ATOM 1377 O O . ARG A 1 180 ? 13.75 4.574 2.645 1 96.69 180 ARG A O 1
ATOM 1384 N N . GLU A 1 181 ? 14.43 6.406 3.717 1 95.94 181 GLU A N 1
ATOM 1385 C CA . GLU A 1 181 ? 15.445 6.711 2.713 1 95.94 181 GLU A CA 1
ATOM 1386 C C . GLU A 1 181 ? 16.562 5.676 2.729 1 95.94 181 GLU A C 1
ATOM 1388 O O . GLU A 1 181 ? 17.109 5.332 1.68 1 95.94 181 GLU A O 1
ATOM 1393 N N . GLU A 1 182 ? 16.906 5.258 3.906 1 96.56 182 GLU A N 1
ATOM 1394 C CA . GLU A 1 182 ? 17.891 4.18 3.986 1 96.56 182 GLU A CA 1
ATOM 1395 C C . GLU A 1 182 ? 17.375 2.924 3.281 1 96.56 182 GLU A C 1
ATOM 1397 O O . GLU A 1 182 ? 18.141 2.244 2.59 1 96.56 182 GLU A O 1
ATOM 1402 N N . ALA A 1 183 ? 16.125 2.609 3.525 1 98.38 183 ALA A N 1
ATOM 1403 C CA . ALA A 1 183 ? 15.531 1.476 2.83 1 98.38 183 ALA A CA 1
ATOM 1404 C C . ALA A 1 183 ? 15.656 1.63 1.318 1 98.38 183 ALA A C 1
ATOM 1406 O O . ALA A 1 183 ? 16.016 0.679 0.618 1 98.38 183 ALA A O 1
ATOM 1407 N N . ARG A 1 184 ? 15.352 2.811 0.819 1 97.88 184 ARG A N 1
ATOM 1408 C CA . ARG A 1 184 ? 15.477 3.092 -0.607 1 97.88 184 ARG A CA 1
ATOM 1409 C C . ARG A 1 184 ? 16.906 2.895 -1.082 1 97.88 184 ARG A C 1
ATOM 1411 O O . ARG A 1 184 ? 17.141 2.348 -2.16 1 97.88 184 ARG A O 1
ATOM 1418 N N . GLN A 1 185 ? 17.844 3.301 -0.315 1 97.19 185 GLN A N 1
ATOM 1419 C CA . GLN A 1 185 ? 19.25 3.188 -0.667 1 97.19 185 GLN A CA 1
ATOM 1420 C C . GLN A 1 185 ? 19.703 1.729 -0.689 1 97.19 185 GLN A C 1
ATOM 1422 O O . GLN A 1 185 ? 20.469 1.325 -1.558 1 97.19 185 GLN A O 1
ATOM 1427 N N . ILE A 1 186 ? 19.234 1.021 0.271 1 97.88 186 ILE A N 1
ATOM 1428 C CA . ILE A 1 186 ? 19.562 -0.401 0.311 1 97.88 186 ILE A CA 1
ATOM 1429 C C . ILE A 1 186 ? 19.078 -1.075 -0.972 1 97.88 186 ILE A C 1
ATOM 1431 O O . ILE A 1 186 ? 19.828 -1.818 -1.609 1 97.88 186 ILE A O 1
ATOM 1435 N N . ILE A 1 187 ? 17.875 -0.793 -1.374 1 98.62 187 ILE A N 1
ATOM 1436 C CA . ILE A 1 187 ? 17.297 -1.394 -2.572 1 98.62 187 ILE A CA 1
ATOM 1437 C C . ILE A 1 187 ? 18.062 -0.919 -3.805 1 98.62 187 ILE A C 1
ATOM 1439 O O . ILE A 1 187 ? 18.391 -1.716 -4.691 1 98.62 187 ILE A O 1
ATOM 1443 N N . ALA A 1 188 ? 18.344 0.372 -3.855 1 98.5 188 ALA A N 1
ATOM 1444 C CA . ALA A 1 188 ? 19.109 0.931 -4.969 1 98.5 188 ALA A CA 1
ATOM 1445 C C . ALA A 1 188 ? 20.438 0.208 -5.141 1 98.5 188 ALA A C 1
ATOM 1447 O O . ALA A 1 188 ? 20.844 -0.126 -6.262 1 98.5 188 ALA A O 1
ATOM 1448 N N . GLN A 1 189 ? 21.062 -0.021 -4.059 1 97.06 189 GLN A N 1
ATOM 1449 C CA . GLN A 1 189 ? 22.344 -0.715 -4.098 1 97.06 189 GLN A CA 1
ATOM 1450 C C . GLN A 1 189 ? 22.172 -2.162 -4.551 1 97.06 189 GLN A C 1
ATOM 1452 O O . GLN A 1 189 ? 22.953 -2.656 -5.371 1 97.06 189 GLN A O 1
ATOM 1457 N N . CYS A 1 190 ? 21.203 -2.799 -4.043 1 97.75 190 CYS A N 1
ATOM 1458 C CA . CYS A 1 190 ? 20.953 -4.207 -4.348 1 97.75 190 CYS A CA 1
ATOM 1459 C C . CYS A 1 190 ? 20.641 -4.395 -5.824 1 97.75 190 CYS A C 1
ATOM 1461 O O . CYS A 1 190 ? 20.922 -5.449 -6.395 1 97.75 190 CYS A O 1
ATOM 1463 N N . VAL A 1 191 ? 20.078 -3.361 -6.484 1 98.31 191 VAL A N 1
ATOM 1464 C CA . VAL A 1 191 ? 19.688 -3.498 -7.883 1 98.31 191 VAL A CA 1
ATOM 1465 C C . VAL A 1 191 ? 20.719 -2.801 -8.781 1 98.31 191 VAL A C 1
ATOM 1467 O O . VAL A 1 191 ? 20.516 -2.705 -9.992 1 98.31 191 VAL A O 1
ATOM 1470 N N . ASN A 1 192 ? 21.75 -2.258 -8.219 1 98.12 192 ASN A N 1
ATOM 1471 C CA . ASN A 1 192 ? 22.781 -1.543 -8.953 1 98.12 192 ASN A CA 1
ATOM 1472 C C . ASN A 1 192 ? 22.219 -0.348 -9.711 1 98.12 192 ASN A C 1
ATOM 1474 O O . ASN A 1 192 ? 22.484 -0.175 -10.898 1 98.12 192 ASN A O 1
ATOM 1478 N N . ALA A 1 193 ? 21.391 0.384 -9.023 1 98.38 193 ALA A N 1
ATOM 1479 C CA . ALA A 1 193 ? 20.828 1.6 -9.602 1 98.38 193 ALA A CA 1
ATOM 1480 C C . ALA A 1 193 ? 21.844 2.73 -9.609 1 98.38 193 ALA A C 1
ATOM 1482 O O . ALA A 1 193 ? 22.641 2.869 -8.672 1 98.38 193 ALA A O 1
ATOM 1483 N N . ASP A 1 194 ? 21.812 3.484 -10.672 1 96.12 194 ASP A N 1
ATOM 1484 C CA . ASP A 1 194 ? 22.625 4.691 -10.766 1 96.12 194 ASP A CA 1
ATOM 1485 C C . ASP A 1 194 ? 21.906 5.895 -10.164 1 96.12 194 ASP A C 1
ATOM 1487 O O . ASP A 1 194 ? 20.781 6.211 -10.547 1 96.12 194 ASP A O 1
ATOM 1491 N N . ASP A 1 195 ? 22.516 6.605 -9.297 1 90.94 195 ASP A N 1
ATOM 1492 C CA . ASP A 1 195 ? 21.906 7.688 -8.531 1 90.94 195 ASP A CA 1
ATOM 1493 C C . ASP A 1 195 ? 21.438 8.812 -9.453 1 90.94 195 ASP A C 1
ATOM 1495 O O . ASP A 1 195 ? 20.469 9.516 -9.148 1 90.94 195 ASP A O 1
ATOM 1499 N N . ASP A 1 196 ? 22.094 8.953 -10.531 1 92.19 196 ASP A N 1
ATOM 1500 C CA . ASP A 1 196 ? 21.797 10.086 -11.406 1 92.19 196 ASP A CA 1
ATOM 1501 C C . ASP A 1 196 ? 20.781 9.703 -12.484 1 92.19 196 ASP A C 1
ATOM 1503 O O . ASP A 1 196 ? 20.031 10.555 -12.969 1 92.19 196 ASP A O 1
ATOM 1507 N N . GLU A 1 197 ? 20.734 8.43 -12.758 1 96.31 197 GLU A N 1
ATOM 1508 C CA . GLU A 1 197 ? 19.953 8.07 -13.938 1 96.31 197 GLU A CA 1
ATOM 1509 C C . GLU A 1 197 ? 18.734 7.234 -13.555 1 96.31 197 GLU A C 1
ATOM 1511 O O . GLU A 1 197 ? 17.781 7.117 -14.336 1 96.31 197 GLU A O 1
ATOM 1516 N N . ASP A 1 198 ? 18.828 6.656 -12.398 1 98.25 198 ASP A N 1
ATOM 1517 C CA . ASP A 1 198 ? 17.781 5.703 -12.039 1 98.25 198 ASP A CA 1
ATOM 1518 C C . ASP A 1 198 ? 16.969 6.203 -10.844 1 98.25 198 ASP A C 1
ATOM 1520 O O . ASP A 1 198 ? 17.5 6.922 -9.984 1 98.25 198 ASP A O 1
ATOM 1524 N N . LEU A 1 199 ? 15.695 5.852 -10.844 1 98.06 199 LEU A N 1
ATOM 1525 C CA . LEU A 1 199 ? 14.797 6.094 -9.719 1 98.06 199 LEU A CA 1
ATOM 1526 C C . LEU A 1 199 ? 14.359 4.777 -9.086 1 98.06 199 LEU A C 1
ATOM 1528 O O . LEU A 1 199 ? 14.117 3.793 -9.789 1 98.06 199 LEU A O 1
ATOM 1532 N N . VAL A 1 200 ? 14.328 4.77 -7.789 1 98.56 200 VAL A N 1
ATOM 1533 C CA . VAL A 1 200 ? 13.703 3.688 -7.035 1 98.56 200 VAL A CA 1
ATOM 1534 C C . VAL A 1 200 ? 12.398 4.176 -6.422 1 98.56 200 VAL A C 1
ATOM 1536 O O . VAL A 1 200 ? 12.406 4.953 -5.461 1 98.56 200 VAL A O 1
ATOM 1539 N N . LEU A 1 201 ? 11.289 3.645 -6.918 1 98.12 201 LEU A N 1
ATOM 1540 C CA . LEU A 1 201 ? 9.969 4.102 -6.484 1 98.12 201 LEU A CA 1
ATOM 1541 C C . LEU A 1 201 ? 9.234 3.002 -5.719 1 98.12 201 LEU A C 1
ATOM 1543 O O . LEU A 1 201 ? 9.117 1.874 -6.207 1 98.12 201 LEU A O 1
ATOM 1547 N N . PHE A 1 202 ? 8.828 3.355 -4.508 1 97.75 202 PHE A N 1
ATOM 1548 C CA . PHE A 1 202 ? 7.879 2.496 -3.811 1 97.75 202 PHE A CA 1
ATOM 1549 C C . PHE A 1 202 ? 6.473 2.684 -4.363 1 97.75 202 PHE A C 1
ATOM 1551 O O . PHE A 1 202 ? 6.027 3.814 -4.574 1 97.75 202 PHE A O 1
ATOM 1558 N N . THR A 1 203 ? 5.809 1.602 -4.648 1 96.12 203 THR A N 1
ATOM 1559 C CA . THR A 1 203 ? 4.477 1.645 -5.238 1 96.12 203 THR A CA 1
ATOM 1560 C C . THR A 1 203 ? 3.465 0.939 -4.344 1 96.12 203 THR A C 1
ATOM 1562 O O . THR A 1 203 ? 3.748 0.664 -3.174 1 96.12 203 THR A O 1
ATOM 1565 N N . GLY A 1 204 ? 2.244 0.723 -4.816 1 93 204 GLY A N 1
ATOM 1566 C CA . GLY A 1 204 ? 1.239 -0.021 -4.074 1 93 204 GLY A CA 1
ATOM 1567 C C . GLY A 1 204 ? 1.593 -1.484 -3.893 1 93 204 GLY A C 1
ATOM 1568 O O . GLY A 1 204 ? 2.727 -1.816 -3.541 1 93 204 GLY A O 1
ATOM 1569 N N . SER A 1 205 ? 0.69 -2.287 -4.195 1 89.69 205 SER A N 1
ATOM 1570 C CA . SER A 1 205 ? 0.886 -3.697 -3.879 1 89.69 205 SER A CA 1
ATOM 1571 C C . SER A 1 205 ? 1.525 -4.441 -5.047 1 89.69 205 SER A C 1
ATOM 1573 O O . SER A 1 205 ? 0.908 -4.602 -6.102 1 89.69 205 SER A O 1
ATOM 1575 N N . GLY A 1 206 ? 2.75 -4.82 -4.883 1 93.69 206 GLY A N 1
ATOM 1576 C CA . GLY A 1 206 ? 3.42 -5.781 -5.742 1 93.69 206 GLY A CA 1
ATOM 1577 C C . GLY A 1 206 ? 3.803 -5.211 -7.094 1 93.69 206 GLY A C 1
ATOM 1578 O O . GLY A 1 206 ? 3.76 -3.996 -7.293 1 93.69 206 GLY A O 1
ATOM 1579 N N . SER A 1 207 ? 4.195 -6.109 -7.98 1 96 207 SER A N 1
ATOM 1580 C CA . SER A 1 207 ? 4.602 -5.762 -9.336 1 96 207 SER A CA 1
ATOM 1581 C C . SER A 1 207 ? 3.426 -5.234 -10.148 1 96 207 SER A C 1
ATOM 1583 O O . SER A 1 207 ? 3.609 -4.449 -11.086 1 96 207 SER A O 1
ATOM 1585 N N . THR A 1 208 ? 2.221 -5.637 -9.797 1 95.62 208 THR A N 1
ATOM 1586 C CA . THR A 1 208 ? 1.023 -5.152 -10.469 1 95.62 208 THR A CA 1
ATOM 1587 C C . THR A 1 208 ? 0.923 -3.633 -10.375 1 95.62 208 THR A C 1
ATOM 1589 O O . THR A 1 208 ? 0.705 -2.953 -11.375 1 95.62 208 THR A O 1
ATOM 1592 N N . SER A 1 209 ? 1.146 -3.119 -9.188 1 95.88 209 SER A N 1
ATOM 1593 C CA . SER A 1 209 ? 1.103 -1.672 -9 1 95.88 209 SER A CA 1
ATOM 1594 C C . SER A 1 209 ? 2.264 -0.988 -9.711 1 95.88 209 SER A C 1
ATOM 1596 O O . SER A 1 209 ? 2.111 0.111 -10.25 1 95.88 209 SER A O 1
ATOM 1598 N N . ALA A 1 210 ? 3.377 -1.591 -9.703 1 97.56 210 ALA A N 1
ATOM 1599 C CA . ALA A 1 210 ? 4.582 -1.008 -10.289 1 97.56 210 ALA A CA 1
ATOM 1600 C C . ALA A 1 210 ? 4.441 -0.867 -11.797 1 97.56 210 ALA A C 1
ATOM 1602 O O . ALA A 1 210 ? 4.742 0.19 -12.359 1 97.56 210 ALA A O 1
ATOM 1603 N N . ILE A 1 211 ? 4.004 -1.916 -12.469 1 97.25 211 ILE A N 1
ATOM 1604 C CA . ILE A 1 211 ? 3.896 -1.862 -13.93 1 97.25 211 ILE A CA 1
ATOM 1605 C C . ILE A 1 211 ? 2.771 -0.911 -14.328 1 97.25 211 ILE A C 1
ATOM 1607 O O . ILE A 1 211 ? 2.861 -0.226 -15.344 1 97.25 211 ILE A O 1
ATOM 1611 N N . HIS A 1 212 ? 1.717 -0.891 -13.586 1 95.06 212 HIS A N 1
ATOM 1612 C CA . HIS A 1 212 ? 0.651 0.066 -13.859 1 95.06 212 HIS A CA 1
ATOM 1613 C C . HIS A 1 212 ? 1.173 1.499 -13.82 1 95.06 212 HIS A C 1
ATOM 1615 O O . HIS A 1 212 ? 0.82 2.316 -14.672 1 95.06 212 HIS A O 1
ATOM 1621 N N . LYS A 1 213 ? 1.934 1.803 -12.797 1 95.94 213 LYS A N 1
ATOM 1622 C CA . LYS A 1 213 ? 2.539 3.127 -12.695 1 95.94 213 LYS A CA 1
ATOM 1623 C C . LYS A 1 213 ? 3.412 3.428 -13.914 1 95.94 213 LYS A C 1
ATOM 1625 O O . LYS A 1 213 ? 3.418 4.555 -14.414 1 95.94 213 LYS A O 1
ATOM 1630 N N . LEU A 1 214 ? 4.129 2.449 -14.328 1 97.38 214 LEU A N 1
ATOM 1631 C CA . LEU A 1 214 ? 5 2.615 -15.484 1 97.38 214 LEU A CA 1
ATOM 1632 C C . LEU A 1 214 ? 4.191 2.914 -16.75 1 97.38 214 LEU A C 1
ATOM 1634 O O . LEU A 1 214 ? 4.547 3.807 -17.516 1 97.38 214 LEU A O 1
ATOM 1638 N N . VAL A 1 215 ? 3.135 2.201 -16.984 1 96.19 215 VAL A N 1
ATOM 1639 C CA . VAL A 1 215 ? 2.268 2.395 -18.141 1 96.19 215 VAL A CA 1
ATOM 1640 C C . VAL A 1 215 ? 1.673 3.801 -18.109 1 96.19 215 VAL A C 1
ATOM 1642 O O . VAL A 1 215 ? 1.59 4.469 -19.141 1 96.19 215 VAL A O 1
ATOM 1645 N N . GLN A 1 216 ? 1.306 4.262 -16.953 1 93.25 216 GLN A N 1
ATOM 1646 C CA . GLN A 1 216 ? 0.768 5.605 -16.781 1 93.25 216 GLN A CA 1
ATOM 1647 C C . GLN A 1 216 ? 1.838 6.664 -17.031 1 93.25 216 GLN A C 1
ATOM 1649 O O . GLN A 1 216 ? 1.566 7.688 -17.672 1 93.25 216 GLN A O 1
ATOM 1654 N N . ALA A 1 217 ? 2.957 6.426 -16.5 1 94.31 217 ALA A N 1
ATOM 1655 C CA . ALA A 1 217 ? 4.059 7.367 -16.672 1 94.31 217 ALA A CA 1
ATOM 1656 C C . ALA A 1 217 ? 4.387 7.566 -18.156 1 94.31 217 ALA A C 1
ATOM 1658 O O . ALA A 1 217 ? 4.766 8.664 -18.562 1 94.31 217 ALA A O 1
ATOM 1659 N N . LEU A 1 218 ? 4.191 6.527 -18.938 1 94.62 218 LEU A N 1
ATOM 1660 C CA . LEU A 1 218 ? 4.48 6.578 -20.359 1 94.62 218 LEU A CA 1
ATOM 1661 C C . LEU A 1 218 ? 3.32 7.203 -21.125 1 94.62 218 LEU A C 1
ATOM 1663 O O . LEU A 1 218 ? 3.428 7.445 -22.328 1 94.62 218 LEU A O 1
ATOM 1667 N N . GLY A 1 219 ? 2.213 7.398 -20.469 1 89.81 219 GLY A N 1
ATOM 1668 C CA . GLY A 1 219 ? 1.036 7.973 -21.109 1 89.81 219 GLY A CA 1
ATOM 1669 C C . GLY A 1 219 ? 0.266 6.977 -21.953 1 89.81 219 GLY A C 1
ATOM 1670 O O . GLY A 1 219 ? -0.57 7.363 -22.766 1 89.81 219 GLY A O 1
ATOM 1671 N N . LEU A 1 220 ? 0.474 5.738 -21.719 1 91.06 220 LEU A N 1
ATOM 1672 C CA . LEU A 1 220 ? -0.092 4.723 -22.609 1 91.06 220 LEU A CA 1
ATOM 1673 C C . LEU A 1 220 ? -1.449 4.254 -22.094 1 91.06 220 LEU A C 1
ATOM 1675 O O . LEU A 1 220 ? -2.193 3.59 -22.828 1 91.06 220 LEU A O 1
ATOM 1679 N N . HIS A 1 221 ? -1.811 4.625 -20.891 1 83.75 221 HIS A N 1
ATOM 1680 C CA . HIS A 1 221 ? -3.068 4.188 -20.297 1 83.75 221 HIS A CA 1
ATOM 1681 C C . HIS A 1 221 ? -4.258 4.859 -20.969 1 83.75 221 HIS A C 1
ATOM 1683 O O . HIS A 1 221 ? -5.406 4.461 -20.766 1 83.75 221 HIS A O 1
ATOM 1689 N N . VAL A 1 222 ? -4.031 5.867 -21.75 1 74.88 222 VAL A N 1
ATOM 1690 C CA . VAL A 1 222 ? -5.074 6.621 -22.438 1 74.88 222 VAL A CA 1
ATOM 1691 C C . VAL A 1 222 ? -5.188 6.148 -23.891 1 74.88 222 VAL A C 1
ATOM 1693 O O . VAL A 1 222 ? -4.223 6.227 -24.656 1 74.88 222 VAL A O 1
ATOM 1696 N N . ARG A 1 223 ? -6.391 5.594 -24.203 1 70.5 223 ARG A N 1
ATOM 1697 C CA . ARG A 1 223 ? -6.598 5.203 -25.594 1 70.5 223 ARG A CA 1
ATOM 1698 C C . ARG A 1 223 ? -6.824 6.426 -26.484 1 70.5 223 ARG A C 1
ATOM 1700 O O . ARG A 1 223 ? -7.684 7.262 -26.188 1 70.5 223 ARG A O 1
ATOM 1707 N N . ARG A 1 224 ? -5.98 6.586 -27.438 1 66.19 224 ARG A N 1
ATOM 1708 C CA . ARG A 1 224 ? -6.059 7.734 -28.328 1 66.19 224 ARG A CA 1
ATOM 1709 C C . ARG A 1 224 ? -6.969 7.441 -29.516 1 66.19 224 ARG A C 1
ATOM 1711 O O . ARG A 1 224 ? -7.188 6.281 -29.859 1 66.19 224 ARG A O 1
ATOM 1718 N N . PRO A 1 225 ? -7.723 8.602 -29.953 1 60.19 225 PRO A N 1
ATOM 1719 C CA . PRO A 1 225 ? -8.617 8.422 -31.109 1 60.19 225 PRO A CA 1
ATOM 1720 C C . PRO A 1 225 ? -7.93 7.75 -32.281 1 60.19 225 PRO A C 1
ATOM 1722 O O . PRO A 1 225 ? -6.715 7.883 -32.469 1 60.19 225 PRO A O 1
ATOM 1725 N N . LYS A 1 226 ? -8.672 6.969 -33 1 57.66 226 LYS A N 1
ATOM 1726 C CA . LYS A 1 226 ? -8.289 6.121 -34.125 1 57.66 226 LYS A CA 1
ATOM 1727 C C . LYS A 1 226 ? -7.574 6.926 -35.219 1 57.66 226 LYS A C 1
ATOM 1729 O O . LYS A 1 226 ? -6.906 6.359 -36.094 1 57.66 226 LYS A O 1
ATOM 1734 N N . SER A 1 227 ? -7.941 8.25 -35.312 1 53.22 227 SER A N 1
ATOM 1735 C CA . SER A 1 227 ? -7.395 8.969 -36.469 1 53.22 227 SER A CA 1
ATOM 1736 C C . SER A 1 227 ? -5.867 8.922 -36.469 1 53.22 227 SER A C 1
ATOM 1738 O O . SER A 1 227 ? -5.23 9.312 -37.438 1 53.22 227 SER A O 1
ATOM 1740 N N . ARG A 1 228 ? -5.344 8.914 -35.344 1 53.16 228 ARG A N 1
ATOM 1741 C CA . ARG A 1 228 ? -3.896 9.094 -35.312 1 53.16 228 ARG A CA 1
ATOM 1742 C C . ARG A 1 228 ? -3.186 7.879 -35.906 1 53.16 228 ARG A C 1
ATOM 1744 O O . ARG A 1 228 ? -3.762 6.793 -36 1 53.16 228 ARG A O 1
ATOM 1751 N N . GLN A 1 229 ? -1.778 8.102 -36.188 1 62.66 229 GLN A N 1
ATOM 1752 C CA . GLN A 1 229 ? -0.551 7.43 -36.594 1 62.66 229 GLN A CA 1
ATOM 1753 C C . GLN A 1 229 ? -0.384 6.094 -35.875 1 62.66 229 GLN A C 1
ATOM 1755 O O . GLN A 1 229 ? -1.178 5.754 -35 1 62.66 229 GLN A O 1
ATOM 1760 N N . MET A 1 230 ? 0.677 5.398 -36.062 1 83.31 230 MET A N 1
ATOM 1761 C CA . MET A 1 230 ? 1.122 4.086 -35.625 1 83.31 230 MET A CA 1
ATOM 1762 C C . MET A 1 230 ? 1.158 4.016 -34.094 1 83.31 230 MET A C 1
ATOM 1764 O O . MET A 1 230 ? 1.645 4.941 -33.438 1 83.31 230 MET A O 1
ATOM 1768 N N . LYS A 1 231 ? 0.394 2.996 -33.594 1 91.5 231 LYS A N 1
ATOM 1769 C CA . LYS A 1 231 ? 0.374 2.719 -32.156 1 91.5 231 LYS A CA 1
ATOM 1770 C C . LYS A 1 231 ? 1.727 2.199 -31.672 1 91.5 231 LYS A C 1
ATOM 1772 O O . LYS A 1 231 ? 2.488 1.624 -32.469 1 91.5 231 LYS A O 1
ATOM 1777 N N . PRO A 1 232 ? 2.01 2.514 -30.391 1 95.31 232 PRO A N 1
ATOM 1778 C CA . PRO A 1 232 ? 3.15 1.79 -29.828 1 95.31 232 PRO A CA 1
ATOM 1779 C C . PRO A 1 232 ? 2.965 0.275 -29.859 1 95.31 232 PRO A C 1
ATOM 1781 O O . PRO A 1 232 ? 1.847 -0.209 -30.047 1 95.31 232 PRO A O 1
ATOM 1784 N N . VAL A 1 233 ? 4.102 -0.402 -29.812 1 97.62 233 VAL A N 1
ATOM 1785 C CA . VAL A 1 233 ? 4.047 -1.86 -29.812 1 97.62 233 VAL A CA 1
ATOM 1786 C C . VAL A 1 233 ? 4.82 -2.406 -28.609 1 97.62 233 VAL A C 1
ATOM 1788 O O . VAL A 1 233 ? 5.879 -1.884 -28.25 1 97.62 233 VAL A O 1
ATOM 1791 N N . VAL A 1 234 ? 4.223 -3.389 -27.938 1 98.38 234 VAL A N 1
ATOM 1792 C CA . VAL A 1 234 ? 4.848 -4.039 -26.797 1 98.38 234 VAL A CA 1
ATOM 1793 C C . VAL A 1 234 ? 5.074 -5.52 -27.094 1 98.38 234 VAL A C 1
ATOM 1795 O O . VAL A 1 234 ? 4.141 -6.227 -27.5 1 98.38 234 VAL A O 1
ATOM 1798 N N . PHE A 1 235 ? 6.328 -5.977 -26.938 1 98.69 235 PHE A N 1
ATOM 1799 C CA . PHE A 1 235 ? 6.688 -7.383 -27.062 1 98.69 235 PHE A CA 1
ATOM 1800 C C . PHE A 1 235 ? 6.715 -8.055 -25.703 1 98.69 235 PHE A C 1
ATOM 1802 O O . PHE A 1 235 ? 7.426 -7.609 -24.797 1 98.69 235 PHE A O 1
ATOM 1809 N N . VAL A 1 236 ? 5.938 -9.148 -25.562 1 97.88 236 VAL A N 1
ATOM 1810 C CA . VAL A 1 236 ? 5.914 -9.906 -24.312 1 97.88 236 VAL A CA 1
ATOM 1811 C C . VAL A 1 236 ? 6.414 -11.328 -24.562 1 97.88 236 VAL A C 1
ATOM 1813 O O . VAL A 1 236 ? 6.355 -11.828 -25.672 1 97.88 236 VAL A O 1
ATOM 1816 N N . GLY A 1 237 ? 6.93 -11.945 -23.5 1 96.69 237 GLY A N 1
ATOM 1817 C CA . GLY A 1 237 ? 7.469 -13.297 -23.594 1 96.69 237 GLY A CA 1
ATOM 1818 C C . GLY A 1 237 ? 6.41 -14.375 -23.469 1 96.69 237 GLY A C 1
ATOM 1819 O O . GLY A 1 237 ? 5.223 -14.07 -23.328 1 96.69 237 GLY A O 1
ATOM 1820 N N . PRO A 1 238 ? 6.875 -15.609 -23.531 1 93.56 238 PRO A N 1
ATOM 1821 C CA . PRO A 1 238 ? 5.953 -16.75 -23.469 1 93.56 238 PRO A CA 1
ATOM 1822 C C . PRO A 1 238 ? 5.5 -17.078 -22.047 1 93.56 238 PRO A C 1
ATOM 1824 O O . PRO A 1 238 ? 4.484 -17.75 -21.859 1 93.56 238 PRO A O 1
ATOM 1827 N N . PHE A 1 239 ? 6.152 -16.531 -21.031 1 91.88 239 PHE A N 1
ATOM 1828 C CA . PHE A 1 239 ? 5.949 -16.984 -19.672 1 91.88 239 PHE A CA 1
ATOM 1829 C C . PHE A 1 239 ? 5.246 -15.922 -18.844 1 91.88 239 PHE A C 1
ATOM 1831 O O . PHE A 1 239 ? 5.293 -15.953 -17.609 1 91.88 239 PHE A O 1
ATOM 1838 N N . GLU A 1 240 ? 4.641 -15.039 -19.438 1 93.44 240 GLU A N 1
ATOM 1839 C CA . GLU A 1 240 ? 4.258 -13.836 -18.703 1 93.44 240 GLU A CA 1
ATOM 1840 C C . GLU A 1 240 ? 3.111 -14.109 -17.734 1 93.44 240 GLU A C 1
ATOM 1842 O O . GLU A 1 240 ? 2.184 -14.852 -18.062 1 93.44 240 GLU A O 1
ATOM 1847 N N . HIS A 1 241 ? 3.301 -13.547 -16.609 1 90.69 241 HIS A N 1
ATOM 1848 C CA . HIS A 1 241 ? 2.227 -13.406 -15.633 1 90.69 241 HIS A CA 1
ATOM 1849 C C . HIS A 1 241 ? 1.188 -12.391 -16.094 1 90.69 241 HIS A C 1
ATOM 1851 O O . HIS A 1 241 ? 1.492 -11.508 -16.906 1 90.69 241 HIS A O 1
ATOM 1857 N N . HIS A 1 242 ? -0.038 -12.477 -15.633 1 92.38 242 HIS A N 1
ATOM 1858 C CA . HIS A 1 242 ? -1.14 -11.633 -16.078 1 92.38 242 HIS A CA 1
ATOM 1859 C C . HIS A 1 242 ? -0.815 -10.156 -15.883 1 92.38 242 HIS A C 1
ATOM 1861 O O . HIS A 1 242 ? -1.201 -9.312 -16.703 1 92.38 242 HIS A O 1
ATOM 1867 N N . SER A 1 243 ? -0.13 -9.844 -14.82 1 94.25 243 SER A N 1
ATOM 1868 C CA . SER A 1 243 ? 0.177 -8.445 -14.516 1 94.25 243 SER A CA 1
ATOM 1869 C C . SER A 1 243 ? 1.154 -7.863 -15.523 1 94.25 243 SER A C 1
ATOM 1871 O O . SER A 1 243 ? 1.314 -6.645 -15.609 1 94.25 243 SER A O 1
ATOM 1873 N N . ASN A 1 244 ? 1.819 -8.672 -16.266 1 96 244 ASN A N 1
ATOM 1874 C CA . ASN A 1 244 ? 2.719 -8.195 -17.312 1 96 244 ASN A CA 1
ATOM 1875 C C . ASN A 1 244 ? 2.107 -8.367 -18.703 1 96 244 ASN A C 1
ATOM 1877 O O . ASN A 1 244 ? 2.816 -8.312 -19.703 1 96 244 ASN A O 1
ATOM 1881 N N . ILE A 1 245 ? 0.798 -8.664 -18.781 1 95 245 ILE A N 1
ATOM 1882 C CA . ILE A 1 245 ? 0.089 -8.797 -20.062 1 95 245 ILE A CA 1
ATOM 1883 C C . ILE A 1 245 ? -1.074 -7.805 -20.094 1 95 245 ILE A C 1
ATOM 1885 O O . ILE A 1 245 ? -1.179 -7.004 -21.031 1 95 245 ILE A O 1
ATOM 1889 N N . LEU A 1 246 ? -1.842 -7.781 -19.109 1 93.94 246 LEU A N 1
ATOM 1890 C CA . LEU A 1 246 ? -3.15 -7.137 -19.125 1 93.94 246 LEU A CA 1
ATOM 1891 C C . LEU A 1 246 ? -3.01 -5.621 -19.188 1 93.94 246 LEU A C 1
ATOM 1893 O O . LEU A 1 246 ? -3.764 -4.949 -19.906 1 93.94 246 LEU A O 1
ATOM 1897 N N . PRO A 1 247 ? -2.086 -5.023 -18.422 1 94.12 247 PRO A N 1
ATOM 1898 C CA . PRO A 1 247 ? -1.949 -3.572 -18.547 1 94.12 247 PRO A CA 1
ATOM 1899 C C . PRO A 1 247 ? -1.634 -3.119 -19.969 1 94.12 247 PRO A C 1
ATOM 1901 O O . PRO A 1 247 ? -2.07 -2.045 -20.391 1 94.12 247 PRO A O 1
ATOM 1904 N N . TRP A 1 248 ? -0.929 -3.943 -20.703 1 95.19 248 TRP A N 1
ATOM 1905 C CA . TRP A 1 248 ? -0.572 -3.605 -22.062 1 95.19 248 TRP A CA 1
ATOM 1906 C C . TRP A 1 248 ? -1.755 -3.816 -23.016 1 95.19 248 TRP A C 1
ATOM 1908 O O . TRP A 1 248 ? -1.988 -3.014 -23.922 1 95.19 248 TRP A O 1
ATOM 1918 N N . ARG A 1 249 ? -2.475 -4.891 -22.734 1 93.19 249 ARG A N 1
ATOM 1919 C CA . ARG A 1 249 ? -3.65 -5.16 -23.547 1 93.19 249 ARG A CA 1
ATOM 1920 C C . ARG A 1 249 ? -4.695 -4.062 -23.391 1 93.19 249 ARG A C 1
ATOM 1922 O O . ARG A 1 249 ? -5.434 -3.756 -24.328 1 93.19 249 ARG A O 1
ATOM 1929 N N . GLU A 1 250 ? -4.742 -3.518 -22.219 1 91.75 250 GLU A N 1
ATOM 1930 C CA . GLU A 1 250 ? -5.711 -2.467 -21.922 1 91.75 250 GLU A CA 1
ATOM 1931 C C . GLU A 1 250 ? -5.156 -1.089 -22.266 1 91.75 250 GLU A C 1
ATOM 1933 O O . GLU A 1 250 ? -5.82 -0.074 -22.047 1 91.75 250 GLU A O 1
ATOM 1938 N N . SER A 1 251 ? -3.992 -1.026 -22.781 1 91.75 251 SER A N 1
ATOM 1939 C CA . SER A 1 251 ? -3.354 0.233 -23.141 1 91.75 251 SER A CA 1
ATOM 1940 C C . SER A 1 251 ? -3.6 0.564 -24.609 1 91.75 251 SER A C 1
ATOM 1942 O O . SER A 1 251 ? -4.359 -0.128 -25.297 1 91.75 251 SER A O 1
ATOM 1944 N N . ASP A 1 252 ? -2.955 1.688 -25.062 1 89.81 252 ASP A N 1
ATOM 1945 C CA . ASP A 1 252 ? -3.047 2.115 -26.453 1 89.81 252 ASP A CA 1
ATOM 1946 C C . ASP A 1 252 ? -2.025 1.384 -27.312 1 89.81 252 ASP A C 1
ATOM 1948 O O . ASP A 1 252 ? -1.869 1.697 -28.5 1 89.81 252 ASP A O 1
ATOM 1952 N N . ALA A 1 253 ? -1.41 0.372 -26.828 1 94 253 ALA A N 1
ATOM 1953 C CA . ALA A 1 253 ? -0.355 -0.323 -27.562 1 94 253 ALA A CA 1
ATOM 1954 C C . ALA A 1 253 ? -0.867 -1.638 -28.141 1 94 253 ALA A C 1
ATOM 1956 O O . ALA A 1 253 ? -1.81 -2.232 -27.609 1 94 253 ALA A O 1
ATOM 1957 N N . ASP A 1 254 ? -0.244 -2 -29.266 1 94.56 254 ASP A N 1
ATOM 1958 C CA . ASP A 1 254 ? -0.413 -3.371 -29.734 1 94.56 254 ASP A CA 1
ATOM 1959 C C . ASP A 1 254 ? 0.519 -4.328 -29 1 94.56 254 ASP A C 1
ATOM 1961 O O . ASP A 1 254 ? 1.642 -3.959 -28.641 1 94.56 254 ASP A O 1
ATOM 1965 N N . VAL A 1 255 ? 0.038 -5.543 -28.797 1 96.56 255 VAL A N 1
ATOM 1966 C CA . VAL A 1 255 ? 0.834 -6.516 -28.062 1 96.56 255 VAL A CA 1
ATOM 1967 C C . VAL A 1 255 ? 1.232 -7.668 -28.969 1 96.56 255 VAL A C 1
ATOM 1969 O O . VAL A 1 255 ? 0.382 -8.258 -29.656 1 96.56 255 VAL A O 1
ATOM 1972 N N . VAL A 1 256 ? 2.535 -7.945 -29 1 97.31 256 VAL A N 1
ATOM 1973 C CA . VAL A 1 256 ? 3.08 -9.07 -29.766 1 97.31 256 VAL A CA 1
ATOM 1974 C C . VAL A 1 256 ? 3.699 -10.086 -28.812 1 97.31 256 VAL A C 1
ATOM 1976 O O . VAL A 1 256 ? 4.598 -9.75 -28.031 1 97.31 256 VAL A O 1
ATOM 1979 N N . GLN A 1 257 ? 3.266 -11.297 -28.891 1 96.31 257 GLN A N 1
ATOM 1980 C CA . GLN A 1 257 ? 3.809 -12.359 -28.047 1 96.31 257 GLN A CA 1
ATOM 1981 C C . GLN A 1 257 ? 4.949 -13.094 -28.75 1 96.31 257 GLN A C 1
ATOM 1983 O O . GLN A 1 257 ? 4.789 -13.562 -29.875 1 96.31 257 GLN A O 1
ATOM 1988 N N . ILE A 1 258 ? 6.051 -13.156 -28.047 1 97.88 258 ILE A N 1
ATOM 1989 C CA . ILE A 1 258 ? 7.207 -13.898 -28.547 1 97.88 258 ILE A CA 1
ATOM 1990 C C . ILE A 1 258 ? 7.109 -15.352 -28.109 1 97.88 258 ILE A C 1
ATOM 1992 O O . ILE A 1 258 ? 6.801 -15.641 -26.953 1 97.88 258 ILE A O 1
ATOM 1996 N N . ALA A 1 259 ? 7.477 -16.234 -28.938 1 95.38 259 ALA A N 1
ATOM 1997 C CA . ALA A 1 259 ? 7.266 -17.656 -28.703 1 95.38 259 ALA A CA 1
ATOM 1998 C C . ALA A 1 259 ? 8.383 -18.25 -27.844 1 95.38 259 ALA A C 1
ATOM 2000 O O . ALA A 1 259 ? 9.391 -17.594 -27.594 1 95.38 259 ALA A O 1
ATOM 2001 N N . GLU A 1 260 ? 8.062 -19.391 -27.359 1 94.06 260 GLU A N 1
ATOM 2002 C CA . GLU A 1 260 ? 9.031 -20.25 -26.672 1 94.06 260 GLU A CA 1
ATOM 2003 C C . GLU A 1 260 ? 9.75 -21.172 -27.656 1 94.06 260 GLU A C 1
ATOM 2005 O O . GLU A 1 260 ? 9.133 -21.688 -28.594 1 94.06 260 GLU A O 1
ATOM 2010 N N . THR A 1 261 ? 11.07 -21.375 -27.453 1 92.69 261 THR A N 1
ATOM 2011 C CA . THR A 1 261 ? 11.797 -22.328 -28.266 1 92.69 261 THR A CA 1
ATOM 2012 C C . THR A 1 261 ? 11.477 -23.75 -27.859 1 92.69 261 THR A C 1
ATOM 2014 O O . THR A 1 261 ? 10.805 -23.984 -26.844 1 92.69 261 THR A O 1
ATOM 2017 N N . ALA A 1 262 ? 12 -24.688 -28.609 1 87.81 262 ALA A N 1
ATOM 2018 C CA . ALA A 1 262 ? 11.773 -26.109 -28.328 1 87.81 262 ALA A CA 1
ATOM 2019 C C . ALA A 1 262 ? 12.445 -26.516 -27.016 1 87.81 262 ALA A C 1
ATOM 2021 O O . ALA A 1 262 ? 11.984 -27.453 -26.344 1 87.81 262 ALA A O 1
ATOM 2022 N N . ASP A 1 263 ? 13.398 -25.75 -26.688 1 87.12 263 ASP A N 1
ATOM 2023 C CA . ASP A 1 263 ? 14.117 -26.094 -25.469 1 87.12 263 ASP A CA 1
ATOM 2024 C C . ASP A 1 263 ? 13.594 -25.297 -24.281 1 87.12 263 ASP A C 1
ATOM 2026 O O . ASP A 1 263 ? 14.164 -25.359 -23.188 1 87.12 263 ASP A O 1
ATOM 2030 N N . GLY A 1 264 ? 12.586 -24.547 -24.469 1 90.12 264 GLY A N 1
ATOM 2031 C CA . GLY A 1 264 ? 11.906 -23.922 -23.344 1 90.12 264 GLY A CA 1
ATOM 2032 C C . GLY A 1 264 ? 12.383 -22.516 -23.062 1 90.12 264 GLY A C 1
ATOM 2033 O O . GLY A 1 264 ? 12.055 -21.938 -22.016 1 90.12 264 GLY A O 1
ATOM 2034 N N . ALA A 1 265 ? 13.141 -21.906 -24 1 92.62 265 ALA A N 1
ATOM 2035 C CA . ALA A 1 265 ? 13.648 -20.547 -23.828 1 92.62 265 ALA A CA 1
ATOM 2036 C C . ALA A 1 265 ? 12.859 -19.547 -24.672 1 92.62 265 ALA A C 1
ATOM 2038 O O . ALA A 1 265 ? 12.039 -19.953 -25.5 1 92.62 265 ALA A O 1
ATOM 2039 N N . VAL A 1 266 ? 13.031 -18.281 -24.406 1 96.38 266 VAL A N 1
ATOM 2040 C CA . VAL A 1 266 ? 12.453 -17.234 -25.266 1 96.38 266 VAL A CA 1
ATOM 2041 C C . VAL A 1 266 ? 13.062 -17.328 -26.656 1 96.38 266 VAL A C 1
ATOM 2043 O O . VAL A 1 266 ? 14.281 -17.469 -26.797 1 96.38 266 VAL A O 1
ATOM 2046 N N . ASP A 1 267 ? 12.258 -17.234 -27.672 1 97.38 267 ASP A N 1
ATOM 2047 C CA . ASP A 1 267 ? 12.727 -17.297 -29.062 1 97.38 267 ASP A CA 1
ATOM 2048 C C . ASP A 1 267 ? 13.344 -15.969 -29.5 1 97.38 267 ASP A C 1
ATOM 2050 O O . ASP A 1 267 ? 12.656 -15.117 -30.062 1 97.38 267 ASP A O 1
ATOM 2054 N N . LEU A 1 268 ? 14.609 -15.883 -29.422 1 97.75 268 LEU A N 1
ATOM 2055 C CA . LEU A 1 268 ? 15.328 -14.648 -29.703 1 97.75 268 LEU A CA 1
ATOM 2056 C C . LEU A 1 268 ? 15.281 -14.336 -31.203 1 97.75 268 LEU A C 1
ATOM 2058 O O . LEU A 1 268 ? 15.266 -13.172 -31.594 1 97.75 268 LEU A O 1
ATOM 2062 N N . ALA A 1 269 ? 15.289 -15.367 -31.984 1 96.94 269 ALA A N 1
ATOM 2063 C CA . ALA A 1 269 ? 15.195 -15.156 -33.438 1 96.94 269 ALA A CA 1
ATOM 2064 C C . ALA A 1 269 ? 13.859 -14.523 -33.812 1 96.94 269 ALA A C 1
ATOM 2066 O O . ALA A 1 269 ? 13.812 -13.602 -34.625 1 96.94 269 ALA A O 1
ATOM 2067 N N . MET A 1 270 ? 12.859 -15.023 -33.25 1 97.81 270 MET A N 1
ATOM 2068 C CA . MET A 1 270 ? 11.547 -14.438 -33.5 1 97.81 270 MET A CA 1
ATOM 2069 C C . MET A 1 270 ? 11.5 -12.992 -33.031 1 97.81 270 MET A C 1
ATOM 2071 O O . MET A 1 270 ? 10.914 -12.125 -33.656 1 97.81 270 MET A O 1
ATOM 2075 N N . LEU A 1 271 ? 12.078 -12.75 -31.828 1 98.5 271 LEU A N 1
ATOM 2076 C CA . LEU A 1 271 ? 12.102 -11.398 -31.281 1 98.5 271 LEU A CA 1
ATOM 2077 C C . LEU A 1 271 ? 12.758 -10.43 -32.25 1 98.5 271 LEU A C 1
ATOM 2079 O O . LEU A 1 271 ? 12.219 -9.352 -32.5 1 98.5 271 LEU A O 1
ATOM 2083 N N . GLU A 1 272 ? 13.836 -10.781 -32.812 1 98 272 GLU A N 1
ATOM 2084 C CA . GLU A 1 272 ? 14.547 -9.914 -33.75 1 98 272 GLU A CA 1
ATOM 2085 C C . GLU A 1 272 ? 13.703 -9.656 -35 1 98 272 GLU A C 1
ATOM 2087 O O . GLU A 1 272 ? 13.648 -8.531 -35.5 1 98 272 GLU A O 1
ATOM 2092 N N . LEU A 1 273 ? 13.094 -10.719 -35.469 1 98.25 273 LEU A N 1
ATOM 2093 C CA . LEU A 1 273 ? 12.242 -10.586 -36.656 1 98.25 273 LEU A CA 1
ATOM 2094 C C . LEU A 1 273 ? 11.094 -9.617 -36.375 1 98.25 273 LEU A C 1
ATOM 2096 O O . LEU A 1 273 ? 10.773 -8.781 -37.219 1 98.25 273 LEU A O 1
ATOM 2100 N N . GLU A 1 274 ? 10.477 -9.758 -35.25 1 98.5 274 GLU A N 1
ATOM 2101 C CA . GLU A 1 274 ? 9.352 -8.898 -34.906 1 98.5 274 GLU A CA 1
ATOM 2102 C C . GLU A 1 274 ? 9.797 -7.453 -34.688 1 98.5 274 GLU A C 1
ATOM 2104 O O . GLU A 1 274 ? 9.055 -6.52 -35 1 98.5 274 GLU A O 1
ATOM 2109 N N . LEU A 1 275 ? 10.953 -7.285 -34.156 1 98.5 275 LEU A N 1
ATOM 2110 C CA . LEU A 1 275 ? 11.492 -5.941 -33.969 1 98.5 275 LEU A CA 1
ATOM 2111 C C . LEU A 1 275 ? 11.727 -5.254 -35.312 1 98.5 275 LEU A C 1
ATOM 2113 O O . LEU A 1 275 ? 11.477 -4.059 -35.469 1 98.5 275 LEU A O 1
ATOM 2117 N N . VAL A 1 276 ? 12.18 -6.016 -36.25 1 97.94 276 VAL A N 1
ATOM 2118 C CA . VAL A 1 276 ? 12.422 -5.477 -37.594 1 97.94 276 VAL A CA 1
ATOM 2119 C C . VAL A 1 276 ? 11.086 -5.141 -38.25 1 97.94 276 VAL A C 1
ATOM 2121 O O . VAL A 1 276 ? 10.945 -4.086 -38.875 1 97.94 276 VAL A O 1
ATOM 2124 N N . LYS A 1 277 ? 10.18 -5.988 -38.094 1 97.81 277 LYS A N 1
ATOM 2125 C CA . LYS A 1 277 ? 8.852 -5.82 -38.688 1 97.81 277 LYS A CA 1
ATOM 2126 C C . LYS A 1 277 ? 8.18 -4.543 -38.188 1 97.81 277 LYS A C 1
ATOM 2128 O O . LYS A 1 277 ? 7.438 -3.893 -38.938 1 97.81 277 LYS A O 1
ATOM 2133 N N . HIS A 1 278 ? 8.461 -4.18 -36.969 1 97.56 278 HIS A N 1
ATOM 2134 C CA . HIS A 1 278 ? 7.77 -3.057 -36.344 1 97.56 278 HIS A CA 1
ATOM 2135 C C . HIS A 1 278 ? 8.703 -1.869 -36.156 1 97.56 278 HIS A C 1
ATOM 2137 O O . HIS A 1 278 ? 8.508 -1.057 -35.25 1 97.56 278 HIS A O 1
ATOM 2143 N N . LYS A 1 279 ? 9.648 -1.729 -36.906 1 96 279 LYS A N 1
ATOM 2144 C CA . LYS A 1 279 ? 10.703 -0.731 -36.75 1 96 279 LYS A CA 1
ATOM 2145 C C . LYS A 1 279 ? 10.141 0.683 -36.875 1 96 279 LYS A C 1
ATOM 2147 O O . LYS A 1 279 ? 10.695 1.63 -36.312 1 96 279 LYS A O 1
ATOM 2152 N N . ASN A 1 280 ? 8.984 0.87 -37.5 1 94.25 280 ASN A N 1
ATOM 2153 C CA . ASN A 1 280 ? 8.453 2.199 -37.781 1 94.25 280 ASN A CA 1
ATOM 2154 C C . ASN A 1 280 ? 7.465 2.639 -36.688 1 94.25 280 ASN A C 1
ATOM 2156 O O . ASN A 1 280 ? 6.941 3.752 -36.75 1 94.25 280 ASN A O 1
ATOM 2160 N N . ARG A 1 281 ? 7.227 1.78 -35.719 1 94.88 281 ARG A N 1
ATOM 2161 C CA . ARG A 1 281 ? 6.332 2.152 -34.625 1 94.88 281 ARG A CA 1
ATOM 2162 C C . ARG A 1 281 ? 6.961 3.227 -33.75 1 94.88 281 ARG A C 1
ATOM 2164 O O . ARG A 1 281 ? 8.18 3.232 -33.531 1 94.88 281 ARG A O 1
ATOM 2171 N N . PRO A 1 282 ? 6.125 4.195 -33.281 1 91.12 282 PRO A N 1
ATOM 2172 C CA . PRO A 1 282 ? 6.672 5.332 -32.531 1 91.12 282 PRO A CA 1
ATOM 2173 C C . PRO A 1 282 ? 7.367 4.914 -31.234 1 91.12 282 PRO A C 1
ATOM 2175 O O . PRO A 1 282 ? 8.289 5.59 -30.781 1 91.12 282 PRO A O 1
ATOM 2178 N N . MET A 1 283 ? 6.879 3.891 -30.594 1 95.06 283 MET A N 1
ATOM 2179 C CA . MET A 1 283 ? 7.469 3.35 -29.375 1 95.06 283 MET A CA 1
ATOM 2180 C C . MET A 1 283 ? 7.426 1.825 -29.375 1 95.06 283 MET A C 1
ATOM 2182 O O . MET A 1 283 ? 6.383 1.23 -29.656 1 95.06 283 MET A O 1
ATOM 2186 N N . ARG A 1 284 ? 8.625 1.281 -29.219 1 98.25 284 ARG A N 1
ATOM 2187 C CA . ARG A 1 284 ? 8.75 -0.168 -29.109 1 98.25 284 ARG A CA 1
ATOM 2188 C C . ARG A 1 284 ? 9.266 -0.57 -27.719 1 98.25 284 ARG A C 1
ATOM 2190 O O . ARG A 1 284 ? 10.289 -0.063 -27.266 1 98.25 284 ARG A O 1
ATOM 2197 N N . ILE A 1 285 ? 8.469 -1.479 -27.062 1 98.69 285 ILE A N 1
ATOM 2198 C CA . ILE A 1 285 ? 8.766 -1.875 -25.688 1 98.69 285 ILE A CA 1
ATOM 2199 C C . ILE A 1 285 ? 8.852 -3.396 -25.594 1 98.69 285 ILE A C 1
ATOM 2201 O O . ILE A 1 285 ? 7.996 -4.109 -26.125 1 98.69 285 ILE A O 1
ATOM 2205 N N . GLY A 1 286 ? 9.938 -3.889 -25.062 1 98.81 286 GLY A N 1
ATOM 2206 C CA . GLY A 1 286 ? 9.953 -5.258 -24.578 1 98.81 286 GLY A CA 1
ATOM 2207 C C . GLY A 1 286 ? 9.648 -5.367 -23.094 1 98.81 286 GLY A C 1
ATOM 2208 O O . GLY A 1 286 ? 10.297 -4.711 -22.281 1 98.81 286 GLY A O 1
ATOM 2209 N N . SER A 1 287 ? 8.648 -6.09 -22.719 1 98.62 287 SER A N 1
ATOM 2210 C CA . SER A 1 287 ? 8.297 -6.363 -21.328 1 98.62 287 SER A CA 1
ATOM 2211 C C . SER A 1 287 ? 8.281 -7.859 -21.047 1 98.62 287 SER A C 1
ATOM 2213 O O . SER A 1 287 ? 7.305 -8.547 -21.359 1 98.62 287 SER A O 1
ATOM 2215 N N . PHE A 1 288 ? 9.297 -8.352 -20.375 1 98.5 288 PHE A N 1
ATOM 2216 C CA . PHE A 1 288 ? 9.531 -9.789 -20.219 1 98.5 288 PHE A CA 1
ATOM 2217 C C . PHE A 1 288 ? 9.656 -10.156 -18.734 1 98.5 288 PHE A C 1
ATOM 2219 O O . PHE A 1 288 ? 10.039 -9.32 -17.922 1 98.5 288 PHE A O 1
ATOM 2226 N N . SER A 1 289 ? 9.312 -11.375 -18.406 1 97.88 289 SER A N 1
ATOM 2227 C CA . SER A 1 289 ? 9.531 -11.914 -17.078 1 97.88 289 SER A CA 1
ATOM 2228 C C . SER A 1 289 ? 10.93 -12.508 -16.938 1 97.88 289 SER A C 1
ATOM 2230 O O . SER A 1 289 ? 11.414 -13.188 -17.859 1 97.88 289 SER A O 1
ATOM 2232 N N . ALA A 1 290 ? 11.555 -12.234 -15.797 1 98.19 290 ALA A N 1
ATOM 2233 C CA . ALA A 1 290 ? 12.898 -12.758 -15.539 1 98.19 290 ALA A CA 1
ATOM 2234 C C . ALA A 1 290 ? 12.844 -14.25 -15.219 1 98.19 290 ALA A C 1
ATOM 2236 O O . ALA A 1 290 ? 13.82 -14.977 -15.43 1 98.19 290 ALA A O 1
ATOM 2237 N N . ALA A 1 291 ? 11.75 -14.703 -14.719 1 97.62 291 ALA A N 1
ATOM 2238 C CA . ALA A 1 291 ? 11.5 -16.109 -14.445 1 97.62 291 ALA A CA 1
ATOM 2239 C C . ALA A 1 291 ? 10.008 -16.438 -14.516 1 97.62 291 ALA A C 1
ATOM 2241 O O . ALA A 1 291 ? 9.172 -15.578 -14.211 1 97.62 291 ALA A O 1
ATOM 2242 N N . SER A 1 292 ? 9.75 -17.625 -14.898 1 96.75 292 SER A N 1
ATOM 2243 C CA . SER A 1 292 ? 8.367 -18.078 -14.922 1 96.75 292 SER A CA 1
ATOM 2244 C C . SER A 1 292 ? 7.863 -18.406 -13.516 1 96.75 292 SER A C 1
ATOM 2246 O O . SER A 1 292 ? 8.562 -19.047 -12.734 1 96.75 292 SER A O 1
ATOM 2248 N N . ASN A 1 293 ? 6.641 -17.953 -13.227 1 96 293 ASN A N 1
ATOM 2249 C CA . ASN A 1 293 ? 6.039 -18.297 -11.938 1 96 293 ASN A CA 1
ATOM 2250 C C . ASN A 1 293 ? 5.43 -19.688 -11.953 1 96 293 ASN A C 1
ATOM 2252 O O . ASN A 1 293 ? 5.059 -20.219 -10.906 1 96 293 ASN A O 1
ATOM 2256 N N . LEU A 1 294 ? 5.391 -20.359 -13.078 1 96.38 294 LEU A N 1
ATOM 2257 C CA . LEU A 1 294 ? 4.805 -21.703 -13.172 1 96.38 294 LEU A CA 1
ATOM 2258 C C . LEU A 1 294 ? 5.887 -22.766 -13.117 1 96.38 294 LEU A C 1
ATOM 2260 O O . LEU A 1 294 ? 5.695 -23.812 -12.492 1 96.38 294 LEU A O 1
ATOM 2264 N N . THR A 1 295 ? 7.008 -22.469 -13.82 1 95.94 295 THR A N 1
ATOM 2265 C CA . THR A 1 295 ? 7.984 -23.531 -14.008 1 95.94 295 THR A CA 1
ATOM 2266 C C . THR A 1 295 ? 9.344 -23.125 -13.438 1 95.94 295 THR A C 1
ATOM 2268 O O . THR A 1 295 ? 10.25 -23.953 -13.336 1 95.94 295 THR A O 1
ATOM 2271 N N . GLY A 1 296 ? 9.477 -21.891 -13.148 1 96.69 296 GLY A N 1
ATOM 2272 C CA . GLY A 1 296 ? 10.727 -21.422 -12.594 1 96.69 296 GLY A CA 1
ATOM 2273 C C . GLY A 1 296 ? 11.789 -21.156 -13.648 1 96.69 296 GLY A C 1
ATOM 2274 O O . GLY A 1 296 ? 12.875 -20.656 -13.336 1 96.69 296 GLY A O 1
ATOM 2275 N N . VAL A 1 297 ? 11.484 -21.406 -14.914 1 96 297 VAL A N 1
ATOM 2276 C CA . VAL A 1 297 ? 12.469 -21.219 -15.977 1 96 297 VAL A CA 1
ATOM 2277 C C . VAL A 1 297 ? 13 -19.797 -15.953 1 96 297 VAL A C 1
ATOM 2279 O O . VAL A 1 297 ? 12.234 -18.844 -15.82 1 96 297 VAL A O 1
ATOM 2282 N N . LEU A 1 298 ? 14.305 -19.641 -16.016 1 96.62 298 LEU A N 1
ATOM 2283 C CA . LEU A 1 298 ? 14.953 -18.344 -16.016 1 96.62 298 LEU A CA 1
ATOM 2284 C C . LEU A 1 298 ? 15.141 -17.828 -17.453 1 96.62 298 LEU A C 1
ATOM 2286 O O . LEU A 1 298 ? 15.438 -18.609 -18.359 1 96.62 298 LEU A O 1
ATOM 2290 N N . THR A 1 299 ? 14.969 -16.531 -17.641 1 96.5 299 THR A N 1
ATOM 2291 C CA . THR A 1 299 ? 15.203 -15.859 -18.922 1 96.5 299 THR A CA 1
ATOM 2292 C C . THR A 1 299 ? 16.594 -15.234 -18.953 1 96.5 299 THR A C 1
ATOM 2294 O O . THR A 1 299 ? 17.125 -14.844 -17.922 1 96.5 299 THR A O 1
ATOM 2297 N N . ASP A 1 300 ? 17.188 -15.25 -20.188 1 96 300 ASP A N 1
ATOM 2298 C CA . ASP A 1 300 ? 18.453 -14.523 -20.359 1 96 300 ASP A CA 1
ATOM 2299 C C . ASP A 1 300 ? 18.203 -13.016 -20.453 1 96 300 ASP A C 1
ATOM 2301 O O . ASP A 1 300 ? 18.203 -12.461 -21.562 1 96 300 ASP A O 1
ATOM 2305 N N . VAL A 1 301 ? 18.172 -12.352 -19.344 1 98 301 VAL A N 1
ATOM 2306 C CA . VAL A 1 301 ? 17.75 -10.961 -19.203 1 98 301 VAL A CA 1
ATOM 2307 C C . VAL A 1 301 ? 18.672 -10.062 -20.016 1 98 301 VAL A C 1
ATOM 2309 O O . VAL A 1 301 ? 18.219 -9.188 -20.75 1 98 301 VAL A O 1
ATOM 2312 N N . ASP A 1 302 ? 19.953 -10.258 -19.922 1 97.12 302 ASP A N 1
ATOM 2313 C CA . ASP A 1 302 ? 20.938 -9.391 -20.562 1 97.12 302 ASP A CA 1
ATOM 2314 C C . ASP A 1 302 ? 20.906 -9.562 -22.078 1 97.12 302 ASP A C 1
ATOM 2316 O O . ASP A 1 302 ? 20.953 -8.578 -22.828 1 97.12 302 ASP A O 1
ATOM 2320 N N . ALA A 1 303 ? 20.766 -10.797 -22.562 1 96.19 303 ALA A N 1
ATOM 2321 C CA . ALA A 1 303 ? 20.734 -11.047 -24.016 1 96.19 303 ALA A CA 1
ATOM 2322 C C . ALA A 1 303 ? 19.516 -10.391 -24.656 1 96.19 303 ALA A C 1
ATOM 2324 O O . ALA A 1 303 ? 19.625 -9.758 -25.703 1 96.19 303 ALA A O 1
ATOM 2325 N N . ILE A 1 304 ? 18.406 -10.578 -24.062 1 98.38 304 ILE A N 1
ATOM 2326 C CA . ILE A 1 304 ? 17.172 -10.008 -24.578 1 98.38 304 ILE A CA 1
ATOM 2327 C C . ILE A 1 304 ? 17.25 -8.484 -24.562 1 98.38 304 ILE A C 1
ATOM 2329 O O . ILE A 1 304 ? 16.844 -7.816 -25.516 1 98.38 304 ILE A O 1
ATOM 2333 N N . THR A 1 305 ? 17.766 -7.934 -23.453 1 98.62 305 THR A N 1
ATOM 2334 C CA . THR A 1 305 ? 17.906 -6.488 -23.312 1 98.62 305 THR A CA 1
ATOM 2335 C C . THR A 1 305 ? 18.766 -5.926 -24.438 1 98.62 305 THR A C 1
ATOM 2337 O O . THR A 1 305 ? 18.422 -4.914 -25.047 1 98.62 305 THR A O 1
ATOM 2340 N N . CYS A 1 306 ? 19.875 -6.555 -24.703 1 97.94 306 CYS A N 1
ATOM 2341 C CA . CYS A 1 306 ? 20.766 -6.105 -25.766 1 97.94 306 CYS A CA 1
ATOM 2342 C C . CYS A 1 306 ? 20.078 -6.109 -27.109 1 97.94 306 CYS A C 1
ATOM 2344 O O . CYS A 1 306 ? 20.172 -5.145 -27.875 1 97.94 306 CYS A O 1
ATOM 2346 N N . ILE A 1 307 ? 19.344 -7.176 -27.438 1 98.25 307 ILE A N 1
ATOM 2347 C CA . ILE A 1 307 ? 18.625 -7.281 -28.703 1 98.25 307 ILE A CA 1
ATOM 2348 C C . ILE A 1 307 ? 17.609 -6.148 -28.812 1 98.25 307 ILE A C 1
ATOM 2350 O O . ILE A 1 307 ? 17.484 -5.508 -29.875 1 98.25 307 ILE A O 1
ATOM 2354 N N . LEU A 1 308 ? 16.875 -5.863 -27.734 1 98.81 308 LEU A N 1
ATOM 2355 C CA . LEU A 1 308 ? 15.875 -4.797 -27.734 1 98.81 308 LEU A CA 1
ATOM 2356 C C . LEU A 1 308 ? 16.516 -3.449 -28.031 1 98.81 308 LEU A C 1
ATOM 2358 O O . LEU A 1 308 ? 16.078 -2.732 -28.938 1 98.81 308 LEU A O 1
ATOM 2362 N N . HIS A 1 309 ? 17.562 -3.141 -27.328 1 98.5 309 HIS A N 1
ATOM 2363 C CA . HIS A 1 309 ? 18.219 -1.844 -27.453 1 98.5 309 HIS A CA 1
ATOM 2364 C C . HIS A 1 309 ? 18.875 -1.692 -28.812 1 98.5 309 HIS A C 1
ATOM 2366 O O . HIS A 1 309 ? 18.906 -0.597 -29.391 1 98.5 309 HIS A O 1
ATOM 2372 N N . GLN A 1 310 ? 19.438 -2.742 -29.312 1 97.62 310 GLN A N 1
ATOM 2373 C CA . GLN A 1 310 ? 20.047 -2.707 -30.641 1 97.62 310 GLN A CA 1
ATOM 2374 C C . GLN A 1 310 ? 19.031 -2.334 -31.719 1 97.62 310 GLN A C 1
ATOM 2376 O O . GLN A 1 310 ? 19.391 -1.771 -32.75 1 97.62 310 GLN A O 1
ATOM 2381 N N . HIS A 1 311 ? 17.812 -2.594 -31.484 1 98.19 311 HIS A N 1
ATOM 2382 C CA . HIS A 1 311 ? 16.75 -2.275 -32.438 1 98.19 311 HIS A CA 1
ATOM 2383 C C . HIS A 1 311 ? 15.953 -1.064 -31.969 1 98.19 311 HIS A C 1
ATOM 2385 O O . HIS A 1 311 ? 14.836 -0.83 -32.469 1 98.19 311 HIS A O 1
ATOM 2391 N N . GLY A 1 312 ? 16.406 -0.342 -30.938 1 97.81 312 GLY A N 1
ATOM 2392 C CA . GLY A 1 312 ? 15.828 0.918 -30.516 1 97.81 312 GLY A CA 1
ATOM 2393 C C . GLY A 1 312 ? 14.609 0.739 -29.625 1 97.81 312 GLY A C 1
ATOM 2394 O O . GLY A 1 312 ? 13.797 1.656 -29.484 1 97.81 312 GLY A O 1
ATOM 2395 N N . ALA A 1 313 ? 14.406 -0.436 -29.062 1 98.69 313 ALA A N 1
ATOM 2396 C CA . ALA A 1 313 ? 13.266 -0.698 -28.188 1 98.69 313 ALA A CA 1
ATOM 2397 C C . ALA A 1 313 ? 13.648 -0.544 -26.719 1 98.69 313 ALA A C 1
ATOM 2399 O O . ALA A 1 313 ? 14.82 -0.685 -26.359 1 98.69 313 ALA A O 1
ATOM 2400 N N . LEU A 1 314 ? 12.68 -0.193 -25.859 1 98.81 314 LEU A N 1
ATOM 2401 C CA . LEU A 1 314 ? 12.867 -0.144 -24.422 1 98.81 314 LEU A CA 1
ATOM 2402 C C . LEU A 1 314 ? 12.859 -1.546 -23.812 1 98.81 314 LEU A C 1
ATOM 2404 O O . LEU A 1 314 ? 12.234 -2.457 -24.375 1 98.81 314 LEU A O 1
ATOM 2408 N N . SER A 1 315 ? 13.539 -1.715 -22.719 1 98.88 315 SER A N 1
ATOM 2409 C CA . SER A 1 315 ? 13.648 -3.004 -22.047 1 98.88 315 SER A CA 1
ATOM 2410 C C . SER A 1 315 ? 13.07 -2.939 -20.641 1 98.88 315 SER A C 1
ATOM 2412 O O . SER A 1 315 ? 13.664 -2.344 -19.734 1 98.88 315 SER A O 1
ATOM 2414 N N . PHE A 1 316 ? 11.906 -3.617 -20.422 1 98.81 316 PHE A N 1
ATOM 2415 C CA . PHE A 1 316 ? 11.242 -3.703 -19.141 1 98.81 316 PHE A CA 1
ATOM 2416 C C . PHE A 1 316 ? 11.25 -5.137 -18.609 1 98.81 316 PHE A C 1
ATOM 2418 O O . PHE A 1 316 ? 11.023 -6.078 -19.375 1 98.81 316 PHE A O 1
ATOM 2425 N N . TRP A 1 317 ? 11.469 -5.258 -17.266 1 98.81 317 TRP A N 1
ATOM 2426 C CA . TRP A 1 317 ? 11.633 -6.609 -16.734 1 98.81 317 TRP A CA 1
ATOM 2427 C C . TRP A 1 317 ? 10.773 -6.812 -15.484 1 98.81 317 TRP A C 1
ATOM 2429 O O . TRP A 1 317 ? 10.914 -6.074 -14.508 1 98.81 317 TRP A O 1
ATOM 2439 N N . ASP A 1 318 ? 9.969 -7.828 -15.539 1 98.25 318 ASP A N 1
ATOM 2440 C CA . ASP A 1 318 ? 9.188 -8.312 -14.406 1 98.25 318 ASP A CA 1
ATOM 2441 C C . ASP A 1 318 ? 10 -9.297 -13.562 1 98.25 318 ASP A C 1
ATOM 2443 O O . ASP A 1 318 ? 10.25 -10.43 -13.992 1 98.25 318 ASP A O 1
ATOM 2447 N N . TYR A 1 319 ? 10.312 -8.891 -12.375 1 98.5 319 TYR A N 1
ATOM 2448 C CA . TYR A 1 319 ? 11.086 -9.734 -11.469 1 98.5 319 TYR A CA 1
ATOM 2449 C C . TYR A 1 319 ? 10.203 -10.266 -10.344 1 98.5 319 TYR A C 1
ATOM 2451 O O . TYR A 1 319 ? 10.711 -10.656 -9.281 1 98.5 319 TYR A O 1
ATOM 2459 N N . ALA A 1 320 ? 8.906 -10.305 -10.508 1 97.44 320 ALA A N 1
ATOM 2460 C CA . ALA A 1 320 ? 7.996 -10.742 -9.453 1 97.44 320 ALA A CA 1
ATOM 2461 C C . ALA A 1 320 ? 8.383 -12.125 -8.93 1 97.44 320 ALA A C 1
ATOM 2463 O O . ALA A 1 320 ? 8.492 -12.328 -7.719 1 97.44 320 ALA A O 1
ATOM 2464 N N . ALA A 1 321 ? 8.633 -13.078 -9.781 1 97.38 321 ALA A N 1
ATOM 2465 C CA . ALA A 1 321 ? 8.945 -14.438 -9.352 1 97.38 321 ALA A CA 1
ATOM 2466 C C . ALA A 1 321 ? 10.43 -14.586 -9.016 1 97.38 321 ALA A C 1
ATOM 2468 O O . ALA A 1 321 ? 10.805 -15.406 -8.18 1 97.38 321 ALA A O 1
ATOM 2469 N N . ALA A 1 322 ? 11.312 -13.727 -9.539 1 98.12 322 ALA A N 1
ATOM 2470 C CA . ALA A 1 322 ? 12.75 -13.977 -9.531 1 98.12 322 ALA A CA 1
ATOM 2471 C C . ALA A 1 322 ? 13.445 -13.156 -8.445 1 98.12 322 ALA A C 1
ATOM 2473 O O . ALA A 1 322 ? 14.484 -13.555 -7.926 1 98.12 322 ALA A O 1
ATOM 2474 N N . ALA A 1 323 ? 12.953 -12.055 -8.078 1 98.5 323 ALA A N 1
ATOM 2475 C CA . ALA A 1 323 ? 13.656 -11.031 -7.309 1 98.5 323 ALA A CA 1
ATOM 2476 C C . ALA A 1 323 ? 14.188 -11.609 -5.996 1 98.5 323 ALA A C 1
ATOM 2478 O O . ALA A 1 323 ? 15.312 -11.305 -5.594 1 98.5 323 ALA A O 1
ATOM 2479 N N . PRO A 1 324 ? 13.469 -12.43 -5.293 1 98.25 324 PRO A N 1
ATOM 2480 C CA . PRO A 1 324 ? 13.977 -12.938 -4.02 1 98.25 324 PRO A CA 1
ATOM 2481 C C . PRO A 1 324 ? 15.164 -13.875 -4.191 1 98.25 324 PRO A C 1
ATOM 2483 O O . PRO A 1 324 ? 15.859 -14.188 -3.221 1 98.25 324 PRO A O 1
ATOM 2486 N N . TYR A 1 325 ? 15.508 -14.289 -5.441 1 98.06 325 TYR A N 1
ATOM 2487 C CA . TYR A 1 325 ? 16.391 -15.445 -5.57 1 98.06 325 TYR A CA 1
ATOM 2488 C C . TYR A 1 325 ? 17.609 -15.117 -6.438 1 98.06 325 TYR A C 1
ATOM 2490 O O . TYR A 1 325 ? 18.656 -15.734 -6.297 1 98.06 325 TYR A O 1
ATOM 2498 N N . VAL A 1 326 ? 17.422 -14.18 -7.355 1 97.81 326 VAL A N 1
ATOM 2499 C CA . VAL A 1 326 ? 18.469 -13.945 -8.352 1 97.81 326 VAL A CA 1
ATOM 2500 C C . VAL A 1 326 ? 19.062 -12.555 -8.156 1 97.81 326 VAL A C 1
ATOM 2502 O O . VAL A 1 326 ? 18.484 -11.711 -7.469 1 97.81 326 VAL A O 1
ATOM 2505 N N . PRO A 1 327 ? 20.25 -12.359 -8.719 1 96.62 327 PRO A N 1
ATOM 2506 C CA . PRO A 1 327 ? 20.766 -10.984 -8.719 1 96.62 327 PRO A CA 1
ATOM 2507 C C . PRO A 1 327 ? 19.906 -10.039 -9.562 1 96.62 327 PRO A C 1
ATOM 2509 O O . PRO A 1 327 ? 19.406 -10.422 -10.617 1 96.62 327 PRO A O 1
ATOM 2512 N N . LEU A 1 328 ? 19.656 -8.891 -9.094 1 97.81 328 LEU A N 1
ATOM 2513 C CA . LEU A 1 328 ? 19.031 -7.789 -9.812 1 97.81 328 LEU A CA 1
ATOM 2514 C C . LEU A 1 328 ? 20.062 -6.77 -10.258 1 97.81 328 LEU A C 1
ATOM 2516 O O . LEU A 1 328 ? 20.875 -6.312 -9.453 1 97.81 328 LEU A O 1
ATOM 2520 N N . ASP A 1 329 ? 20.047 -6.461 -11.539 1 98.19 329 ASP A N 1
ATOM 2521 C CA . ASP A 1 329 ? 21.078 -5.555 -12.031 1 98.19 329 ASP A CA 1
ATOM 2522 C C . ASP A 1 329 ? 20.516 -4.59 -13.078 1 98.19 329 ASP A C 1
ATOM 2524 O O . ASP A 1 329 ? 20.359 -4.953 -14.242 1 98.19 329 ASP A O 1
ATOM 2528 N N . MET A 1 330 ? 20.328 -3.377 -12.664 1 98.56 330 MET A N 1
ATOM 2529 C CA . MET A 1 330 ? 19.812 -2.326 -13.531 1 98.56 330 MET A CA 1
ATOM 2530 C C . MET A 1 330 ? 20.859 -1.859 -14.523 1 98.56 330 MET A C 1
ATOM 2532 O O . MET A 1 330 ? 20.531 -1.46 -15.648 1 98.56 330 MET A O 1
ATOM 2536 N N . ASN A 1 331 ? 22.078 -1.899 -14.102 1 98.12 331 ASN A N 1
ATOM 2537 C CA . ASN A 1 331 ? 23.203 -1.4 -14.891 1 98.12 331 ASN A CA 1
ATOM 2538 C C . ASN A 1 331 ? 24.375 -2.369 -14.859 1 98.12 331 ASN A C 1
ATOM 2540 O O . ASN A 1 331 ? 25.453 -2.033 -14.359 1 98.12 331 ASN A O 1
ATOM 2544 N N . PRO A 1 332 ? 24.234 -3.504 -15.57 1 97 332 PRO A N 1
ATOM 2545 C CA . PRO A 1 332 ? 25.297 -4.504 -15.531 1 97 332 PRO A CA 1
ATOM 2546 C C . PRO A 1 332 ? 26.578 -4.035 -16.234 1 97 332 PRO A C 1
ATOM 2548 O O . PRO A 1 332 ? 26.5 -3.299 -17.219 1 97 332 PRO A O 1
ATOM 2551 N N . LYS A 1 333 ? 27.703 -4.449 -15.703 1 93.38 333 LYS A N 1
ATOM 2552 C CA . LYS A 1 333 ? 29 -4.285 -16.359 1 93.38 333 LYS A CA 1
ATOM 2553 C C . LYS A 1 333 ? 29.469 -5.594 -16.984 1 93.38 333 LYS A C 1
ATOM 2555 O O . LYS A 1 333 ? 29.625 -6.602 -16.297 1 93.38 333 LYS A O 1
ATOM 2560 N N . LEU A 1 334 ? 29.625 -5.512 -18.328 1 90.56 334 LEU A N 1
ATOM 2561 C CA . LEU A 1 334 ? 30.016 -6.719 -19.047 1 90.56 334 LEU A CA 1
ATOM 2562 C C . LEU A 1 334 ? 31.547 -6.824 -19.141 1 90.56 334 LEU A C 1
ATOM 2564 O O . LEU A 1 334 ? 32.219 -5.82 -19.328 1 90.56 334 LEU A O 1
ATOM 2568 N N . ASN A 1 335 ? 32.125 -7.902 -18.828 1 81.75 335 ASN A N 1
ATOM 2569 C CA . ASN A 1 335 ? 33.562 -8.125 -18.938 1 81.75 335 ASN A CA 1
ATOM 2570 C C . ASN A 1 335 ? 33.969 -8.695 -20.297 1 81.75 335 ASN A C 1
ATOM 2572 O O . ASN A 1 335 ? 35.094 -8.516 -20.75 1 81.75 335 ASN A O 1
ATOM 2576 N N . VAL A 1 336 ? 33.188 -9.352 -21.016 1 70.44 336 VAL A N 1
ATOM 2577 C CA . VAL A 1 336 ? 33.594 -10.148 -22.156 1 70.44 336 VAL A CA 1
ATOM 2578 C C . VAL A 1 336 ? 33.312 -9.375 -23.453 1 70.44 336 VAL A C 1
ATOM 2580 O O . VAL A 1 336 ? 34.156 -9.305 -24.328 1 70.44 336 VAL A O 1
ATOM 2583 N N . ASP A 1 337 ? 32.156 -8.797 -23.641 1 79 337 ASP A N 1
ATOM 2584 C CA . ASP A 1 337 ? 31.75 -8.18 -24.891 1 79 337 ASP A CA 1
ATOM 2585 C C . ASP A 1 337 ? 31.5 -6.684 -24.719 1 79 337 ASP A C 1
ATOM 2587 O O . ASP A 1 337 ? 30.359 -6.254 -24.562 1 79 337 ASP A O 1
ATOM 2591 N N . GLU A 1 338 ? 32.531 -5.98 -24.875 1 83.94 338 GLU A N 1
ATOM 2592 C CA . GLU A 1 338 ? 32.5 -4.535 -24.688 1 83.94 338 GLU A CA 1
ATOM 2593 C C . GLU A 1 338 ? 31.531 -3.877 -25.688 1 83.94 338 GLU A C 1
ATOM 2595 O O . GLU A 1 338 ? 30.953 -2.828 -25.406 1 83.94 338 GLU A O 1
ATOM 2600 N N . ALA A 1 339 ? 31.375 -4.578 -26.766 1 89.62 339 ALA A N 1
ATOM 2601 C CA . ALA A 1 339 ? 30.516 -4.02 -27.812 1 89.62 339 ALA A CA 1
ATOM 2602 C C . ALA A 1 339 ? 29.047 -4 -27.375 1 89.62 339 ALA A C 1
ATOM 2604 O O . ALA A 1 339 ? 28.266 -3.188 -27.875 1 89.62 339 ALA A O 1
ATOM 2605 N N . LEU A 1 340 ? 28.688 -4.801 -26.422 1 93.94 340 LEU A N 1
ATOM 2606 C CA . LEU A 1 340 ? 27.312 -4.922 -25.984 1 93.94 340 LEU A CA 1
ATOM 2607 C C . LEU A 1 340 ? 27.047 -4.055 -24.75 1 93.94 340 LEU A C 1
ATOM 2609 O O . LEU A 1 340 ? 25.906 -3.873 -24.344 1 93.94 340 LEU A O 1
ATOM 2613 N N . GLN A 1 341 ? 28.016 -3.43 -24.141 1 94.19 341 GLN A N 1
ATOM 2614 C CA . GLN A 1 341 ? 27.938 -2.693 -22.875 1 94.19 341 GLN A CA 1
ATOM 2615 C C . GLN A 1 341 ? 26.922 -1.566 -22.953 1 94.19 341 GLN A C 1
ATOM 2617 O O . GLN A 1 341 ? 26.141 -1.359 -22.031 1 94.19 341 GLN A O 1
ATOM 2622 N N . PRO A 1 342 ? 26.891 -0.917 -24.109 1 95.69 342 PRO A N 1
ATOM 2623 C CA . PRO A 1 342 ? 25.953 0.203 -24.141 1 95.69 342 PRO A CA 1
ATOM 2624 C C . PRO A 1 342 ? 24.5 -0.252 -24.219 1 95.69 342 PRO A C 1
ATOM 2626 O O . PRO A 1 342 ? 23.578 0.564 -24.078 1 95.69 342 PRO A O 1
ATOM 2629 N N . PHE A 1 343 ? 24.312 -1.571 -24.375 1 97.44 343 PHE A N 1
ATOM 2630 C CA . PHE A 1 343 ? 22.969 -2.045 -24.672 1 97.44 343 PHE A CA 1
ATOM 2631 C C . PHE A 1 343 ? 22.422 -2.873 -23.5 1 97.44 343 PHE A C 1
ATOM 2633 O O . PHE A 1 343 ? 21.25 -3.209 -23.484 1 97.44 343 PHE A O 1
ATOM 2640 N N . VAL A 1 344 ? 23.219 -3.121 -22.484 1 97.81 344 VAL A N 1
ATOM 2641 C CA . VAL A 1 344 ? 22.859 -4.18 -21.547 1 97.81 344 VAL A CA 1
ATOM 2642 C C . VAL A 1 344 ? 22.078 -3.586 -20.375 1 97.81 344 VAL A C 1
ATOM 2644 O O . VAL A 1 344 ? 21.453 -4.316 -19.609 1 97.81 344 VAL A O 1
ATOM 2647 N N . TYR A 1 345 ? 22.016 -2.217 -20.172 1 98.25 345 TYR A N 1
ATOM 2648 C CA . TYR A 1 345 ? 21.266 -1.602 -19.094 1 98.25 345 TYR A CA 1
ATOM 2649 C C . TYR A 1 345 ? 19.766 -1.844 -19.266 1 98.25 345 TYR A C 1
ATOM 2651 O O . TYR A 1 345 ? 19.281 -2.025 -20.391 1 98.25 345 TYR A O 1
ATOM 2659 N N . LYS A 1 346 ? 19.047 -1.893 -18.219 1 98.81 346 LYS A N 1
ATOM 2660 C CA . LYS A 1 346 ? 17.594 -2 -18.281 1 98.81 346 LYS A CA 1
ATOM 2661 C C . LYS A 1 346 ? 16.938 -0.627 -18.172 1 98.81 346 LYS A C 1
ATOM 2663 O O . LYS A 1 346 ? 17.469 0.275 -17.516 1 98.81 346 LYS A O 1
ATOM 2668 N N . ASP A 1 347 ? 15.805 -0.459 -18.812 1 98.88 347 ASP A N 1
ATOM 2669 C CA . ASP A 1 347 ? 15.062 0.794 -18.719 1 98.88 347 ASP A CA 1
ATOM 2670 C C . ASP A 1 347 ? 14.141 0.8 -17.516 1 98.88 347 ASP A C 1
ATOM 2672 O O . ASP A 1 347 ? 13.852 1.857 -16.938 1 98.88 347 ASP A O 1
ATOM 2676 N N . ALA A 1 348 ? 13.641 -0.376 -17.141 1 98.88 348 ALA A N 1
ATOM 2677 C CA . ALA A 1 348 ? 12.82 -0.509 -15.93 1 98.88 348 ALA A CA 1
ATOM 2678 C C . ALA A 1 348 ? 12.867 -1.937 -15.398 1 98.88 348 ALA A C 1
ATOM 2680 O O . ALA A 1 348 ? 12.93 -2.896 -16.172 1 98.88 348 ALA A O 1
ATOM 2681 N N . ILE A 1 349 ? 12.875 -2.027 -14.109 1 98.81 349 ILE A N 1
ATOM 2682 C CA . ILE A 1 349 ? 12.695 -3.266 -13.352 1 98.81 349 ILE A CA 1
ATOM 2683 C C . ILE A 1 349 ? 11.555 -3.104 -12.352 1 98.81 349 ILE A C 1
ATOM 2685 O O . ILE A 1 349 ? 11.453 -2.08 -11.672 1 98.81 349 ILE A O 1
ATOM 2689 N N . PHE A 1 350 ? 10.641 -4.035 -12.336 1 98.5 350 PHE A N 1
ATOM 2690 C CA . PHE A 1 350 ? 9.594 -3.982 -11.32 1 98.5 350 PHE A CA 1
ATOM 2691 C C . PHE A 1 350 ? 9.453 -5.324 -10.609 1 98.5 350 PHE A C 1
ATOM 2693 O O . PHE A 1 350 ? 9.719 -6.375 -11.203 1 98.5 350 PHE A O 1
ATOM 2700 N N . LEU A 1 351 ? 9.117 -5.293 -9.328 1 98.5 351 LEU A N 1
ATOM 2701 C CA . LEU A 1 351 ? 9.117 -6.508 -8.523 1 98.5 351 LEU A CA 1
ATOM 2702 C C . LEU A 1 351 ? 8.094 -6.41 -7.391 1 98.5 351 LEU A C 1
ATOM 2704 O O . LEU A 1 351 ? 7.531 -5.34 -7.148 1 98.5 351 LEU A O 1
ATOM 2708 N N . SER A 1 352 ? 7.809 -7.559 -6.75 1 97.94 352 SER A N 1
ATOM 2709 C CA . SER A 1 352 ? 6.883 -7.695 -5.629 1 97.94 352 SER A CA 1
ATOM 2710 C C . SER A 1 352 ? 7.629 -7.918 -4.316 1 97.94 352 SER A C 1
ATOM 2712 O O . SER A 1 352 ? 8.141 -9.008 -4.066 1 97.94 352 SER A O 1
ATOM 2714 N N . GLY A 1 353 ? 7.562 -6.922 -3.453 1 98.38 353 GLY A N 1
ATOM 2715 C CA . GLY A 1 353 ? 8.258 -7.031 -2.18 1 98.38 353 GLY A CA 1
ATOM 2716 C C . GLY A 1 353 ? 7.734 -8.164 -1.312 1 98.38 353 GLY A C 1
ATOM 2717 O O . GLY A 1 353 ? 8.508 -8.82 -0.609 1 98.38 353 GLY A O 1
ATOM 2718 N N . HIS A 1 354 ? 6.484 -8.492 -1.339 1 97.94 354 HIS A N 1
ATOM 2719 C CA . HIS A 1 354 ? 5.863 -9.461 -0.447 1 97.94 354 HIS A CA 1
ATOM 2720 C C . HIS A 1 354 ? 6.352 -10.875 -0.745 1 97.94 354 HIS A C 1
ATOM 2722 O O . HIS A 1 354 ? 6.141 -11.789 0.054 1 97.94 354 HIS A O 1
ATOM 2728 N N . LYS A 1 355 ? 7.039 -11.109 -1.838 1 98 355 LYS A N 1
ATOM 2729 C CA . LYS A 1 355 ? 7.5 -12.438 -2.211 1 98 355 LYS A CA 1
ATOM 2730 C C . LYS A 1 355 ? 8.867 -12.742 -1.606 1 98 355 LYS A C 1
ATOM 2732 O O . LYS A 1 355 ? 9.336 -13.883 -1.641 1 98 355 LYS A O 1
ATOM 2737 N N . PHE A 1 356 ? 9.547 -11.742 -1.02 1 98.31 356 PHE A N 1
ATOM 2738 C CA . PHE A 1 356 ? 10.82 -11.938 -0.334 1 98.31 356 PHE A CA 1
ATOM 2739 C C . PHE A 1 356 ? 10.617 -12.648 0.996 1 98.31 356 PHE A C 1
ATOM 2741 O O . PHE A 1 356 ? 9.531 -12.594 1.578 1 98.31 356 PHE A O 1
ATOM 2748 N N . LEU A 1 357 ? 11.672 -13.383 1.421 1 97.31 357 LEU A N 1
ATOM 2749 C CA . LEU A 1 357 ? 11.703 -13.805 2.816 1 97.31 357 LEU A CA 1
ATOM 2750 C C . LEU A 1 357 ? 11.688 -12.602 3.752 1 97.31 357 LEU A C 1
ATOM 2752 O O . LEU A 1 357 ? 12.57 -11.742 3.68 1 97.31 357 LEU A O 1
ATOM 2756 N N . GLY A 1 358 ? 10.633 -12.461 4.57 1 97.88 358 GLY A N 1
ATOM 2757 C CA . GLY A 1 358 ? 10.422 -11.273 5.383 1 97.88 358 GLY A CA 1
ATOM 2758 C C . GLY A 1 358 ? 9.625 -10.203 4.668 1 97.88 358 GLY A C 1
ATOM 2759 O O . GLY A 1 358 ? 9.492 -9.078 5.168 1 97.88 358 GLY A O 1
ATOM 2760 N N . GLY A 1 359 ? 8.992 -10.539 3.58 1 97.75 359 GLY A N 1
ATOM 2761 C CA . GLY A 1 359 ? 8.477 -9.516 2.676 1 97.75 359 GLY A CA 1
ATOM 2762 C C . GLY A 1 359 ? 7.004 -9.234 2.871 1 97.75 359 GLY A C 1
ATOM 2763 O O . GLY A 1 359 ? 6.5 -8.203 2.41 1 97.75 359 GLY A O 1
ATOM 2764 N N . PRO A 1 360 ? 6.152 -10.125 3.469 1 97.88 360 PRO A N 1
ATOM 2765 C CA . PRO A 1 360 ? 4.734 -9.805 3.658 1 97.88 360 PRO A CA 1
ATOM 2766 C C . PRO A 1 360 ? 4.523 -8.438 4.305 1 97.88 360 PRO A C 1
ATOM 2768 O O . PRO A 1 360 ? 5.219 -8.086 5.262 1 97.88 360 PRO A O 1
ATOM 2771 N N . GLY A 1 361 ? 3.613 -7.629 3.713 1 96.5 361 GLY A N 1
ATOM 2772 C CA . GLY A 1 361 ? 3.338 -6.301 4.238 1 96.5 361 GLY A CA 1
ATOM 2773 C C . GLY A 1 361 ? 4.172 -5.215 3.588 1 96.5 361 GLY A C 1
ATOM 2774 O O . GLY A 1 361 ? 4.16 -4.066 4.031 1 96.5 361 GLY A O 1
ATOM 2775 N N . THR A 1 362 ? 4.895 -5.527 2.531 1 98 362 THR A N 1
ATOM 2776 C CA . THR A 1 362 ? 5.773 -4.562 1.88 1 98 362 THR A CA 1
ATOM 2777 C C . THR A 1 362 ? 5.16 -4.074 0.57 1 98 362 THR A C 1
ATOM 2779 O O . THR A 1 362 ? 4.27 -4.723 0.015 1 98 362 THR A O 1
ATOM 2782 N N . PRO A 1 363 ? 5.605 -2.947 0.044 1 97.38 363 PRO A N 1
ATOM 2783 C CA . PRO A 1 363 ? 5.129 -2.428 -1.238 1 97.38 363 PRO A CA 1
ATOM 2784 C C . PRO A 1 363 ? 5.809 -3.09 -2.436 1 97.38 363 PRO A C 1
ATOM 2786 O O . PRO A 1 363 ? 6.738 -3.881 -2.262 1 97.38 363 PRO A O 1
ATOM 2789 N N . GLY A 1 364 ? 5.199 -2.797 -3.652 1 97.69 364 GLY A N 1
ATOM 2790 C CA . GLY A 1 364 ? 5.945 -3.047 -4.875 1 97.69 364 GLY A CA 1
ATOM 2791 C C . GLY A 1 364 ? 7.055 -2.041 -5.113 1 97.69 364 GLY A C 1
ATOM 2792 O O . GLY A 1 364 ? 7.137 -1.023 -4.422 1 97.69 364 GLY A O 1
ATOM 2793 N N . VAL A 1 365 ? 7.953 -2.354 -6.02 1 98.69 365 VAL A N 1
ATOM 2794 C CA . VAL A 1 365 ? 9.062 -1.463 -6.34 1 98.69 365 VAL A CA 1
ATOM 2795 C C . VAL A 1 365 ? 9.188 -1.312 -7.855 1 98.69 365 VAL A C 1
ATOM 2797 O O . VAL A 1 365 ? 9.094 -2.295 -8.594 1 98.69 365 VAL A O 1
ATOM 2800 N N . LEU A 1 366 ? 9.289 -0.134 -8.289 1 98.69 366 LEU A N 1
ATOM 2801 C CA . LEU A 1 366 ? 9.625 0.206 -9.664 1 98.69 366 LEU A CA 1
ATOM 2802 C C . LEU A 1 366 ? 10.977 0.918 -9.727 1 98.69 366 LEU A C 1
ATOM 2804 O O . LEU A 1 366 ? 11.133 2.004 -9.172 1 98.69 366 LEU A O 1
ATOM 2808 N N . VAL A 1 367 ? 11.961 0.277 -10.266 1 98.81 367 VAL A N 1
ATOM 2809 C CA . VAL A 1 367 ? 13.211 0.932 -10.625 1 98.81 367 VAL A CA 1
ATOM 2810 C C . VAL A 1 367 ? 13.172 1.351 -12.094 1 98.81 367 VAL A C 1
ATOM 2812 O O . VAL A 1 367 ? 12.953 0.519 -12.977 1 98.81 367 VAL A O 1
ATOM 2815 N N . VAL A 1 368 ? 13.406 2.623 -12.391 1 98.81 368 VAL A N 1
ATOM 2816 C CA . VAL A 1 368 ? 13.141 3.104 -13.742 1 98.81 368 VAL A CA 1
ATOM 2817 C C . VAL A 1 368 ? 14.109 4.234 -14.086 1 98.81 368 VAL A C 1
ATOM 2819 O O . VAL A 1 368 ? 14.555 4.965 -13.195 1 98.81 368 VAL A O 1
ATOM 2822 N N . LYS A 1 369 ? 14.469 4.297 -15.344 1 98.62 369 LYS A N 1
ATOM 2823 C CA . LYS A 1 369 ? 15.266 5.434 -15.797 1 98.62 369 LYS A CA 1
ATOM 2824 C C . LYS A 1 369 ? 14.492 6.742 -15.641 1 98.62 369 LYS A C 1
ATOM 2826 O O . LYS A 1 369 ? 13.312 6.82 -15.984 1 98.62 369 LYS A O 1
ATOM 2831 N N . LYS A 1 370 ? 15.195 7.766 -15.172 1 96.62 370 LYS A N 1
ATOM 2832 C CA . LYS A 1 370 ? 14.609 9.078 -14.906 1 96.62 370 LYS A CA 1
ATOM 2833 C C . LYS A 1 370 ? 13.977 9.664 -16.156 1 96.62 370 LYS A C 1
ATOM 2835 O O . LYS A 1 370 ? 12.945 10.336 -16.094 1 96.62 370 LYS A O 1
ATOM 2840 N N . ARG A 1 371 ? 14.484 9.438 -17.312 1 96.19 371 ARG A N 1
ATOM 2841 C CA . ARG A 1 371 ? 14.047 10.031 -18.562 1 96.19 371 ARG A CA 1
ATOM 2842 C C . ARG A 1 371 ? 12.656 9.531 -18.953 1 96.19 371 ARG A C 1
ATOM 2844 O O . ARG A 1 371 ? 11.984 10.133 -19.781 1 96.19 371 ARG A O 1
ATOM 2851 N N . LEU A 1 372 ? 12.234 8.438 -18.359 1 96.94 372 LEU A N 1
ATOM 2852 C CA . LEU A 1 372 ? 10.938 7.867 -18.703 1 96.94 372 LEU A CA 1
ATOM 2853 C C . LEU A 1 372 ? 9.836 8.445 -17.812 1 96.94 372 LEU A C 1
ATOM 2855 O O . LEU A 1 372 ? 8.656 8.148 -18.016 1 96.94 372 LEU A O 1
ATOM 2859 N N . ILE A 1 373 ? 10.164 9.25 -16.859 1 95.06 373 ILE A N 1
ATOM 2860 C CA . ILE A 1 373 ? 9.219 9.828 -15.914 1 95.06 373 ILE A CA 1
ATOM 2861 C C . ILE A 1 373 ? 8.992 11.297 -16.25 1 95.06 373 ILE A C 1
ATOM 2863 O O . ILE A 1 373 ? 9.953 12.062 -16.375 1 95.06 373 ILE A O 1
ATOM 2867 N N . GLY A 1 374 ? 7.75 11.719 -16.297 1 90.38 374 GLY A N 1
ATOM 2868 C CA . GLY A 1 374 ? 7.414 13.094 -16.625 1 90.38 374 GLY A CA 1
ATOM 2869 C C . GLY A 1 374 ? 7.371 14.008 -15.422 1 90.38 374 GLY A C 1
ATOM 2870 O O . GLY A 1 374 ? 7.668 13.586 -14.305 1 90.38 374 GLY A O 1
ATOM 2871 N N . ASP A 1 375 ? 6.926 15.25 -15.672 1 88.62 375 ASP A N 1
ATOM 2872 C CA . ASP A 1 375 ? 6.926 16.281 -14.633 1 88.62 375 ASP A CA 1
ATOM 2873 C C . ASP A 1 375 ? 5.625 16.25 -13.836 1 88.62 375 ASP A C 1
ATOM 2875 O O . ASP A 1 375 ? 5.582 16.703 -12.688 1 88.62 375 ASP A O 1
ATOM 2879 N N . VAL A 1 376 ? 4.605 15.844 -14.445 1 88.75 376 VAL A N 1
ATOM 2880 C CA . VAL A 1 376 ? 3.355 15.664 -13.719 1 88.75 376 VAL A CA 1
ATOM 2881 C C . VAL A 1 376 ? 3.291 14.258 -13.125 1 88.75 376 VAL A C 1
ATOM 2883 O O . VAL A 1 376 ? 3.422 13.273 -13.852 1 88.75 376 VAL A O 1
ATOM 2886 N N . PRO A 1 377 ? 3.152 14.227 -11.852 1 92.44 377 PRO A N 1
ATOM 2887 C CA . PRO A 1 377 ? 3.141 12.898 -11.234 1 92.44 377 PRO A CA 1
ATOM 2888 C C . PRO A 1 377 ? 1.958 12.047 -11.688 1 92.44 377 PRO A C 1
ATOM 2890 O O . PRO A 1 377 ? 0.9 12.586 -12.031 1 92.44 377 PRO A O 1
ATOM 2893 N N . THR A 1 378 ? 2.146 10.695 -11.656 1 91.44 378 THR A N 1
ATOM 2894 C CA . THR A 1 378 ? 1.09 9.75 -12.008 1 91.44 378 THR A CA 1
ATOM 2895 C C . THR A 1 378 ? -0.06 9.828 -11.008 1 91.44 378 THR A C 1
ATOM 2897 O O . THR A 1 378 ? -1.212 9.562 -11.352 1 91.44 378 THR A O 1
ATOM 2900 N N . VAL A 1 379 ? 0.261 10.164 -9.781 1 91.06 379 VAL A N 1
ATOM 2901 C CA . VAL A 1 379 ? -0.723 10.328 -8.711 1 91.06 379 VAL A CA 1
ATOM 2902 C C . VAL A 1 379 ? -0.508 11.672 -8.016 1 91.06 379 VAL A C 1
ATOM 2904 O O . VAL A 1 379 ? 0.159 11.734 -6.977 1 91.06 379 VAL A O 1
ATOM 2907 N N . PRO A 1 380 ? -1.153 12.695 -8.461 1 88.5 380 PRO A N 1
ATOM 2908 C CA . PRO A 1 380 ? -1.012 13.992 -7.801 1 88.5 380 PRO A CA 1
ATOM 2909 C C . PRO A 1 380 ? -1.688 14.039 -6.43 1 88.5 380 PRO A C 1
ATOM 2911 O O . PRO A 1 380 ? -2.75 13.445 -6.242 1 88.5 380 PRO A O 1
ATOM 2914 N N . GLY A 1 381 ? -1.099 14.656 -5.496 1 87.5 381 GLY A N 1
ATOM 2915 C CA . GLY A 1 381 ? -1.646 14.789 -4.152 1 87.5 381 GLY A CA 1
ATOM 2916 C C . GLY A 1 381 ? -0.701 15.477 -3.186 1 87.5 381 GLY A C 1
ATOM 2917 O O . GLY A 1 381 ? 0.213 16.188 -3.604 1 87.5 381 GLY A O 1
ATOM 2918 N N . GLY A 1 382 ? -1.045 15.305 -1.946 1 83.38 382 GLY A N 1
ATOM 2919 C CA . GLY A 1 382 ? -0.149 15.828 -0.927 1 83.38 382 GLY A CA 1
ATOM 2920 C C . GLY A 1 382 ? 1.252 15.25 -1.011 1 83.38 382 GLY A C 1
ATOM 2921 O O . GLY A 1 382 ? 1.424 14.07 -1.301 1 83.38 382 GLY A O 1
ATOM 2922 N N . GLY A 1 383 ? 2.268 16.047 -0.753 1 81.56 383 GLY A N 1
ATOM 2923 C CA . GLY A 1 383 ? 3.65 15.609 -0.739 1 81.56 383 GLY A CA 1
ATOM 2924 C C . GLY A 1 383 ? 4.336 15.742 -2.086 1 81.56 383 GLY A C 1
ATOM 2925 O O . GLY A 1 383 ? 5.562 15.664 -2.176 1 81.56 383 GLY A O 1
ATOM 2926 N N . THR A 1 384 ? 3.479 16.016 -3.082 1 83.69 384 THR A N 1
ATOM 2927 C CA . THR A 1 384 ? 4.055 16.062 -4.422 1 83.69 384 THR A CA 1
ATOM 2928 C C . THR A 1 384 ? 4.293 17.516 -4.844 1 83.69 384 THR A C 1
ATOM 2930 O O . THR A 1 384 ? 4.922 17.766 -5.875 1 83.69 384 THR A O 1
ATOM 2933 N N . VAL A 1 385 ? 3.855 18.469 -4.02 1 82.38 385 VAL A N 1
ATOM 2934 C CA . VAL A 1 385 ? 3.793 19.859 -4.465 1 82.38 385 VAL A CA 1
ATOM 2935 C C . VAL A 1 385 ? 4.762 20.703 -3.643 1 82.38 385 VAL A C 1
ATOM 2937 O O . VAL A 1 385 ? 4.996 20.422 -2.465 1 82.38 385 VAL A O 1
ATOM 2940 N N . PHE A 1 386 ? 5.211 21.656 -4.324 1 81 386 PHE A N 1
ATOM 2941 C CA . PHE A 1 386 ? 6.051 22.656 -3.686 1 81 386 PHE A CA 1
ATOM 2942 C C . PHE A 1 386 ? 5.215 23.844 -3.203 1 81 386 PHE A C 1
ATOM 2944 O O . PHE A 1 386 ? 5.418 24.344 -2.096 1 81 386 PHE A O 1
ATOM 2951 N N . TYR A 1 387 ? 4.336 24.172 -4.004 1 83.81 387 TYR A N 1
ATOM 2952 C CA . TYR A 1 387 ? 3.518 25.344 -3.738 1 83.81 387 TYR A CA 1
ATOM 2953 C C . TYR A 1 387 ? 2.17 25.25 -4.445 1 83.81 387 TYR A C 1
ATOM 2955 O O . TYR A 1 387 ? 2.107 24.906 -5.629 1 83.81 387 TYR A O 1
ATOM 2963 N N . VAL A 1 388 ? 1.065 25.469 -3.693 1 83.56 388 VAL A N 1
ATOM 2964 C CA . VAL A 1 388 ? -0.279 25.375 -4.254 1 83.56 388 VAL A CA 1
ATOM 2965 C C . VAL A 1 388 ? -1.066 26.641 -3.906 1 83.56 388 VAL A C 1
ATOM 2967 O O . VAL A 1 388 ? -1.125 27.047 -2.74 1 83.56 388 VAL A O 1
ATOM 2970 N N . THR A 1 389 ? -1.603 27.266 -4.891 1 82.94 389 THR A N 1
ATOM 2971 C CA . THR A 1 389 ? -2.535 28.375 -4.727 1 82.94 389 THR A CA 1
ATOM 2972 C C . THR A 1 389 ? -3.926 27.984 -5.223 1 82.94 389 THR A C 1
ATOM 2974 O O . THR A 1 389 ? -4.164 26.844 -5.586 1 82.94 389 THR A O 1
ATOM 2977 N N . THR A 1 390 ? -4.805 28.906 -5.102 1 80.19 390 THR A N 1
ATOM 2978 C CA . THR A 1 390 ? -6.168 28.641 -5.543 1 80.19 390 THR A CA 1
ATOM 2979 C C . THR A 1 390 ? -6.203 28.375 -7.047 1 80.19 390 THR A C 1
ATOM 2981 O O . THR A 1 390 ? -7.023 27.594 -7.52 1 80.19 390 THR A O 1
ATOM 2984 N N . GLU A 1 391 ? -5.27 28.859 -7.758 1 78.5 391 GLU A N 1
ATOM 2985 C CA . GLU A 1 391 ? -5.379 28.812 -9.211 1 78.5 391 GLU A CA 1
ATOM 2986 C C . GLU A 1 391 ? -4.25 27.984 -9.828 1 78.5 391 GLU A C 1
ATOM 2988 O O . GLU A 1 391 ? -4.348 27.547 -10.969 1 78.5 391 GLU A O 1
ATOM 2993 N N . ASP A 1 392 ? -3.227 27.828 -9.023 1 84.31 392 ASP A N 1
ATOM 2994 C CA . ASP A 1 392 ? -2.043 27.203 -9.617 1 84.31 392 ASP A CA 1
ATOM 2995 C C . ASP A 1 392 ? -1.317 26.328 -8.602 1 84.31 392 ASP A C 1
ATOM 2997 O O . ASP A 1 392 ? -1.64 26.344 -7.41 1 84.31 392 ASP A O 1
ATOM 3001 N N . HIS A 1 393 ? -0.5 25.484 -9.242 1 86.75 393 HIS A N 1
ATOM 3002 C CA . HIS A 1 393 ? 0.343 24.656 -8.375 1 86.75 393 HIS A CA 1
ATOM 3003 C C . HIS A 1 393 ? 1.656 24.312 -9.07 1 86.75 393 HIS A C 1
ATOM 3005 O O . HIS A 1 393 ? 1.74 24.328 -10.297 1 86.75 393 HIS A O 1
ATOM 3011 N N . ARG A 1 394 ? 2.66 24.125 -8.25 1 87.5 394 ARG A N 1
ATOM 3012 C CA . ARG A 1 394 ? 3.979 23.672 -8.688 1 87.5 394 ARG A CA 1
ATOM 3013 C C . ARG A 1 394 ? 4.41 22.422 -7.938 1 87.5 394 ARG A C 1
ATOM 3015 O O . ARG A 1 394 ? 4.273 22.344 -6.715 1 87.5 394 ARG A O 1
ATOM 3022 N N . TYR A 1 395 ? 4.914 21.484 -8.727 1 89.38 395 TYR A N 1
ATOM 3023 C CA . TYR A 1 395 ? 5.359 20.234 -8.133 1 89.38 395 TYR A CA 1
ATOM 3024 C C . TYR A 1 395 ? 6.797 20.344 -7.637 1 89.38 395 TYR A C 1
ATOM 3026 O O . TYR A 1 395 ? 7.539 21.219 -8.062 1 89.38 395 TYR A O 1
ATOM 3034 N N . VAL A 1 396 ? 7.121 19.391 -6.758 1 86.5 396 VAL A N 1
ATOM 3035 C CA . VAL A 1 396 ? 8.484 19.328 -6.242 1 86.5 396 VAL A CA 1
ATOM 3036 C C . VAL A 1 396 ? 9.43 18.844 -7.336 1 86.5 396 VAL A C 1
ATOM 3038 O O . VAL A 1 396 ? 9.008 18.141 -8.266 1 86.5 396 VAL A O 1
ATOM 3041 N N . SER A 1 397 ? 10.742 19.094 -7.168 1 83.75 397 SER A N 1
ATOM 3042 C CA . SER A 1 397 ? 11.734 18.719 -8.18 1 83.75 397 SER A CA 1
ATOM 3043 C C . SER A 1 397 ? 12.156 17.266 -8.039 1 83.75 397 SER A C 1
ATOM 3045 O O . SER A 1 397 ? 12.5 16.625 -9.031 1 83.75 397 SER A O 1
ATOM 3047 N N . SER A 1 398 ? 12.086 16.75 -6.863 1 86.56 398 SER A N 1
ATOM 3048 C CA . SER A 1 398 ? 12.438 15.359 -6.645 1 86.56 398 SER A CA 1
ATOM 3049 C C . SER A 1 398 ? 11.438 14.422 -7.312 1 86.56 398 SER A C 1
ATOM 3051 O O . SER A 1 398 ? 10.273 14.367 -6.922 1 86.56 398 SER A O 1
ATOM 3053 N N . ALA A 1 399 ? 11.984 13.664 -8.25 1 91.56 399 ALA A N 1
ATOM 3054 C CA . ALA A 1 399 ? 11.109 12.766 -9 1 91.56 399 ALA A CA 1
ATOM 3055 C C . ALA A 1 399 ? 10.516 11.695 -8.086 1 91.56 399 ALA A C 1
ATOM 3057 O O . ALA A 1 399 ? 9.359 11.305 -8.25 1 91.56 399 ALA A O 1
ATOM 3058 N N . GLU A 1 400 ? 11.328 11.211 -7.148 1 93 400 GLU A N 1
ATOM 3059 C CA . GLU A 1 400 ? 10.844 10.203 -6.215 1 93 400 GLU A CA 1
ATOM 3060 C C . GLU A 1 400 ? 9.703 10.742 -5.352 1 93 400 GLU A C 1
ATOM 3062 O O . GLU A 1 400 ? 8.68 10.086 -5.184 1 93 400 GLU A O 1
ATOM 3067 N N . ALA A 1 401 ? 9.867 11.898 -4.824 1 90.06 401 ALA A N 1
ATOM 3068 C CA . ALA A 1 401 ? 8.828 12.523 -4.004 1 90.06 401 ALA A CA 1
ATOM 3069 C C . ALA A 1 401 ? 7.578 12.805 -4.828 1 90.06 401 ALA A C 1
ATOM 3071 O O . ALA A 1 401 ? 6.457 12.617 -4.348 1 90.06 401 ALA A O 1
ATOM 3072 N N . ARG A 1 402 ? 7.801 13.242 -6 1 92.56 402 ARG A N 1
ATOM 3073 C CA . ARG A 1 402 ? 6.695 13.578 -6.891 1 92.56 402 ARG A CA 1
ATOM 3074 C C . ARG A 1 402 ? 5.867 12.344 -7.238 1 92.56 402 ARG A C 1
ATOM 3076 O O . ARG A 1 402 ? 4.641 12.422 -7.336 1 92.56 402 ARG A O 1
ATOM 3083 N N . GLU A 1 403 ? 6.52 11.219 -7.355 1 94.88 403 GLU A N 1
ATOM 3084 C CA . GLU A 1 403 ? 5.844 10.008 -7.809 1 94.88 403 GLU A CA 1
ATOM 3085 C C . GLU A 1 403 ? 5.316 9.195 -6.629 1 94.88 403 GLU A C 1
ATOM 3087 O O . GLU A 1 403 ? 4.664 8.172 -6.82 1 94.88 403 GLU A O 1
ATOM 3092 N N . GLU A 1 404 ? 5.609 9.633 -5.473 1 93.94 404 GLU A N 1
ATOM 3093 C CA . GLU A 1 404 ? 5.117 8.953 -4.273 1 93.94 404 GLU A CA 1
ATOM 3094 C C . GLU A 1 404 ? 4.195 9.867 -3.469 1 93.94 404 GLU A C 1
ATOM 3096 O O . GLU A 1 404 ? 4.473 10.164 -2.305 1 93.94 404 GLU A O 1
ATOM 3101 N N . GLY A 1 405 ? 3.111 10.188 -4.082 1 89.44 405 GLY A N 1
ATOM 3102 C CA . GLY A 1 405 ? 2.158 11.109 -3.494 1 89.44 405 GLY A CA 1
ATOM 3103 C C . GLY A 1 405 ? 1.45 10.547 -2.275 1 89.44 405 GLY A C 1
ATOM 3104 O O . GLY A 1 405 ? 1.192 9.344 -2.203 1 89.44 405 GLY A O 1
ATOM 3105 N N . GLY A 1 406 ? 1.089 11.492 -1.253 1 88.62 406 GLY A N 1
ATOM 3106 C CA . GLY A 1 406 ? 0.418 11.109 -0.021 1 88.62 406 GLY A CA 1
ATOM 3107 C C . GLY A 1 406 ? 1.374 10.617 1.051 1 88.62 406 GLY A C 1
ATOM 3108 O O . GLY A 1 406 ? 2.594 10.719 0.897 1 88.62 406 GLY A O 1
ATOM 3109 N N . THR A 1 407 ? 0.799 10.188 2.145 1 89.81 407 THR A N 1
ATOM 3110 C CA . THR A 1 407 ? 1.621 9.547 3.166 1 89.81 407 THR A CA 1
ATOM 3111 C C . THR A 1 407 ? 2.051 8.148 2.719 1 89.81 407 THR A C 1
ATOM 3113 O O . THR A 1 407 ? 1.211 7.273 2.504 1 89.81 407 THR A O 1
ATOM 3116 N N . PRO A 1 408 ? 3.322 8.039 2.557 1 91.06 408 PRO A N 1
ATOM 3117 C CA . PRO A 1 408 ? 3.803 6.754 2.051 1 91.06 408 PRO A CA 1
ATOM 3118 C C . PRO A 1 408 ? 3.662 5.629 3.074 1 91.06 408 PRO A C 1
ATOM 3120 O O . PRO A 1 408 ? 3.457 5.891 4.262 1 91.06 408 PRO A O 1
ATOM 3123 N N . ASP A 1 409 ? 3.75 4.406 2.578 1 94.75 409 ASP A N 1
ATOM 3124 C CA . ASP A 1 409 ? 3.852 3.234 3.443 1 94.75 409 ASP A CA 1
ATOM 3125 C C . ASP A 1 409 ? 5.246 3.119 4.051 1 94.75 409 ASP A C 1
ATOM 3127 O O . ASP A 1 409 ? 6.039 2.268 3.639 1 94.75 409 ASP A O 1
ATOM 3131 N N . THR A 1 410 ? 5.488 3.881 5.055 1 96.62 410 THR A N 1
ATOM 3132 C CA . THR A 1 410 ? 6.812 3.979 5.664 1 96.62 410 THR A CA 1
ATOM 3133 C C . THR A 1 410 ? 7.211 2.654 6.309 1 96.62 410 THR A C 1
ATOM 3135 O O . THR A 1 410 ? 8.32 2.164 6.094 1 96.62 410 THR A O 1
ATOM 3138 N N . LEU A 1 411 ? 6.305 2.051 7.062 1 97.88 411 LEU A N 1
ATOM 3139 C CA . LEU A 1 411 ? 6.621 0.793 7.734 1 97.88 411 LEU A CA 1
ATOM 3140 C C . LEU A 1 411 ? 6.891 -0.311 6.715 1 97.88 411 LEU A C 1
ATOM 3142 O O . LEU A 1 411 ? 7.828 -1.096 6.879 1 97.88 411 LEU A O 1
ATOM 3146 N N . GLY A 1 412 ? 6.059 -0.385 5.648 1 98 412 GLY A N 1
ATOM 3147 C CA . GLY A 1 412 ? 6.273 -1.368 4.598 1 98 412 GLY A CA 1
ATOM 3148 C C . GLY A 1 412 ? 7.598 -1.19 3.879 1 98 412 GLY A C 1
ATOM 3149 O O . GLY A 1 412 ? 8.273 -2.17 3.562 1 98 412 GLY A O 1
ATOM 3150 N N . SER A 1 413 ? 7.977 0.077 3.572 1 98.06 413 SER A N 1
ATOM 3151 C CA . SER A 1 413 ? 9.242 0.353 2.902 1 98.06 413 SER A CA 1
ATOM 3152 C C . SER A 1 413 ? 10.43 -0.08 3.762 1 98.06 413 SER A C 1
ATOM 3154 O O . SER A 1 413 ? 11.406 -0.628 3.248 1 98.06 413 SER A O 1
ATOM 3156 N N . ILE A 1 414 ? 10.359 0.244 5.051 1 98.5 414 ILE A N 1
ATOM 3157 C CA . ILE A 1 414 ? 11.414 -0.113 5.988 1 98.5 414 ILE A CA 1
ATOM 3158 C C . ILE A 1 414 ? 11.555 -1.633 6.051 1 98.5 414 ILE A C 1
ATOM 3160 O O . ILE A 1 414 ? 12.672 -2.162 5.996 1 98.5 414 ILE A O 1
ATOM 3164 N N . ARG A 1 415 ? 10.422 -2.336 6.148 1 98.44 415 ARG A N 1
ATOM 3165 C CA . ARG A 1 415 ? 10.391 -3.795 6.137 1 98.44 415 ARG A CA 1
ATOM 3166 C C . ARG A 1 415 ? 11.078 -4.344 4.887 1 98.44 415 ARG A C 1
ATOM 3168 O O . ARG A 1 415 ? 11.852 -5.293 4.965 1 98.44 415 ARG A O 1
ATOM 3175 N N . LEU A 1 416 ? 10.781 -3.758 3.775 1 98.69 416 LEU A N 1
ATOM 3176 C CA . LEU A 1 416 ? 11.344 -4.211 2.508 1 98.69 416 LEU A CA 1
ATOM 3177 C C . LEU A 1 416 ? 12.852 -3.996 2.475 1 98.69 416 LEU A C 1
ATOM 3179 O O . LEU A 1 416 ? 13.594 -4.84 1.965 1 98.69 416 LEU A O 1
ATOM 3183 N N . GLY A 1 417 ? 13.289 -2.773 2.977 1 98.69 417 GLY A N 1
ATOM 3184 C CA . GLY A 1 417 ? 14.727 -2.549 3.082 1 98.69 417 GLY A CA 1
ATOM 3185 C C . GLY A 1 417 ? 15.438 -3.635 3.861 1 98.69 417 GLY A C 1
ATOM 3186 O O . GLY A 1 417 ? 16.5 -4.105 3.445 1 98.69 417 GLY A O 1
ATOM 3187 N N . LEU A 1 418 ? 14.859 -4.062 4.945 1 98.38 418 LEU A N 1
ATOM 3188 C CA . LEU A 1 418 ? 15.445 -5.105 5.781 1 98.38 418 LEU A CA 1
ATOM 3189 C C . LEU A 1 418 ? 15.461 -6.445 5.047 1 98.38 418 LEU A C 1
ATOM 3191 O O . LEU A 1 418 ? 16.438 -7.191 5.133 1 98.38 418 LEU A O 1
ATOM 3195 N N . ALA A 1 419 ? 14.391 -6.785 4.328 1 98.44 419 ALA A N 1
ATOM 3196 C CA . ALA A 1 419 ? 14.328 -8.023 3.564 1 98.44 419 ALA A CA 1
ATOM 3197 C C . ALA A 1 419 ? 15.414 -8.07 2.492 1 98.44 419 ALA A C 1
ATOM 3199 O O . ALA A 1 419 ? 16.062 -9.094 2.299 1 98.44 419 ALA A O 1
ATOM 3200 N N . PHE A 1 420 ? 15.602 -6.945 1.785 1 98.5 420 PHE A N 1
ATOM 3201 C CA . PHE A 1 420 ? 16.641 -6.844 0.776 1 98.5 420 PHE A CA 1
ATOM 3202 C C . PHE A 1 420 ? 18.031 -7.02 1.405 1 98.5 420 PHE A C 1
ATOM 3204 O O . PHE A 1 420 ? 18.891 -7.699 0.846 1 98.5 420 PHE A O 1
ATOM 3211 N N . GLU A 1 421 ? 18.203 -6.352 2.549 1 97.44 421 GLU A N 1
ATOM 3212 C CA . GLU A 1 421 ? 19.484 -6.445 3.229 1 97.44 421 GLU A CA 1
ATOM 3213 C C . GLU A 1 421 ? 19.797 -7.883 3.639 1 97.44 421 GLU A C 1
ATOM 3215 O O . GLU A 1 421 ? 20.938 -8.336 3.52 1 97.44 421 GLU A O 1
ATOM 3220 N N . ILE A 1 422 ? 18.828 -8.594 4.125 1 97 422 ILE A N 1
ATOM 3221 C CA . ILE A 1 422 ? 19 -9.992 4.496 1 97 422 ILE A CA 1
ATOM 3222 C C . ILE A 1 422 ? 19.422 -10.805 3.271 1 97 422 ILE A C 1
ATOM 3224 O O . ILE A 1 422 ? 20.375 -11.578 3.334 1 97 422 ILE A O 1
ATOM 3228 N N . LYS A 1 423 ? 18.719 -10.633 2.18 1 97.62 423 LYS A N 1
ATOM 3229 C CA . LYS A 1 423 ? 19.062 -11.336 0.95 1 97.62 423 LYS A CA 1
ATOM 3230 C C . LYS A 1 423 ? 20.5 -11.023 0.538 1 97.62 423 LYS A C 1
ATOM 3232 O O . LYS A 1 423 ? 21.25 -11.93 0.153 1 97.62 423 LYS A O 1
ATOM 3237 N N . GLN A 1 424 ? 20.828 -9.742 0.605 1 96.25 424 GLN A N 1
ATOM 3238 C CA . GLN A 1 424 ? 22.172 -9.305 0.208 1 96.25 424 GLN A CA 1
ATOM 3239 C C . GLN A 1 424 ? 23.234 -9.945 1.084 1 96.25 424 GLN A C 1
ATOM 3241 O O . GLN A 1 424 ? 24.297 -10.344 0.589 1 96.25 424 GLN A O 1
ATOM 3246 N N . ARG A 1 425 ? 23.016 -10.055 2.312 1 95.38 425 ARG A N 1
ATOM 3247 C CA . ARG A 1 425 ? 23.984 -10.594 3.254 1 95.38 425 ARG A CA 1
ATOM 3248 C C . ARG A 1 425 ? 24.094 -12.109 3.127 1 95.38 425 ARG A C 1
ATOM 3250 O O . ARG A 1 425 ? 25.156 -12.688 3.314 1 95.38 425 ARG A O 1
ATOM 3257 N N . ILE A 1 426 ? 22.984 -12.805 2.889 1 96.06 426 ILE A N 1
ATOM 3258 C CA . ILE A 1 426 ? 23.062 -14.234 2.588 1 96.06 426 ILE A CA 1
ATOM 3259 C C . ILE A 1 426 ? 23.891 -14.445 1.316 1 96.06 426 ILE A C 1
ATOM 3261 O O . ILE A 1 426 ? 24.734 -15.344 1.255 1 96.06 426 ILE A O 1
ATOM 3265 N N . GLY A 1 427 ? 23.625 -13.617 0.356 1 96 427 GLY A N 1
ATOM 3266 C CA . GLY A 1 427 ? 24.391 -13.633 -0.879 1 96 427 GLY A CA 1
ATOM 3267 C C . GLY A 1 427 ? 23.719 -14.398 -1.994 1 96 427 GLY A C 1
ATOM 3268 O O . GLY A 1 427 ? 23.188 -15.492 -1.77 1 96 427 GLY A O 1
ATOM 3269 N N . HIS A 1 428 ? 23.828 -13.93 -3.213 1 94.94 428 HIS A N 1
ATOM 3270 C CA . HIS A 1 428 ? 23.156 -14.523 -4.367 1 94.94 428 HIS A CA 1
ATOM 3271 C C . HIS A 1 428 ? 23.766 -15.875 -4.723 1 94.94 428 HIS A C 1
ATOM 3273 O O . HIS A 1 428 ? 23.047 -16.797 -5.141 1 94.94 428 HIS A O 1
ATOM 3279 N N . GLU A 1 429 ? 25.016 -15.977 -4.578 1 94.94 429 GLU A N 1
ATOM 3280 C CA . GLU A 1 429 ? 25.672 -17.234 -4.91 1 94.94 429 GLU A CA 1
ATOM 3281 C C . GLU A 1 429 ? 25.203 -18.359 -3.99 1 94.94 429 GLU A C 1
ATOM 3283 O O . GLU A 1 429 ? 24.906 -19.469 -4.449 1 94.94 429 GLU A O 1
ATOM 3288 N N . THR A 1 430 ? 25.172 -18.016 -2.713 1 96.06 430 THR A N 1
ATOM 3289 C CA . THR A 1 430 ? 24.703 -18.984 -1.734 1 96.06 430 THR A CA 1
ATOM 3290 C C . THR A 1 430 ? 23.266 -19.391 -2.02 1 96.06 430 THR A C 1
ATOM 3292 O O . THR A 1 430 ? 22.922 -20.578 -1.998 1 96.06 430 THR A O 1
ATOM 3295 N N . ILE A 1 431 ? 22.438 -18.5 -2.316 1 97.56 431 ILE A N 1
ATOM 3296 C CA . ILE A 1 431 ? 21.016 -18.734 -2.578 1 97.56 431 ILE A CA 1
ATOM 3297 C C . ILE A 1 431 ? 20.859 -19.594 -3.826 1 97.56 431 ILE A C 1
ATOM 3299 O O . ILE A 1 431 ? 20.156 -20.609 -3.801 1 97.56 431 ILE A O 1
ATOM 3303 N N . LEU A 1 432 ? 21.578 -19.219 -4.887 1 96.31 432 LEU A N 1
ATOM 3304 C CA . LEU A 1 432 ? 21.438 -19.922 -6.152 1 96.31 432 LEU A CA 1
ATOM 3305 C C . LEU A 1 432 ? 21.969 -21.344 -6.035 1 96.31 432 LEU A C 1
ATOM 3307 O O . LEU A 1 432 ? 21.453 -22.266 -6.672 1 96.31 432 LEU A O 1
ATOM 3311 N N . ASP A 1 433 ? 22.984 -21.516 -5.266 1 96.5 433 ASP A N 1
ATOM 3312 C CA . ASP A 1 433 ? 23.516 -22.859 -5.035 1 96.5 433 ASP A CA 1
ATOM 3313 C C . ASP A 1 433 ? 22.484 -23.75 -4.359 1 96.5 433 ASP A C 1
ATOM 3315 O O . ASP A 1 433 ? 22.281 -24.906 -4.766 1 96.5 433 ASP A O 1
ATOM 3319 N N . ILE A 1 434 ? 21.875 -23.25 -3.336 1 96.88 434 ILE A N 1
ATOM 3320 C CA . ILE A 1 434 ? 20.859 -24 -2.621 1 96.88 434 ILE A CA 1
ATOM 3321 C C . ILE A 1 434 ? 19.672 -24.281 -3.549 1 96.88 434 ILE A C 1
ATOM 3323 O O . ILE A 1 434 ? 19.156 -25.406 -3.59 1 96.88 434 ILE A O 1
ATOM 3327 N N . GLU A 1 435 ? 19.25 -23.25 -4.316 1 97.19 435 GLU A N 1
ATOM 3328 C CA . GLU A 1 435 ? 18.141 -23.406 -5.258 1 97.19 435 GLU A CA 1
ATOM 3329 C C . GLU A 1 435 ? 18.453 -24.484 -6.289 1 97.19 435 GLU A C 1
ATOM 3331 O O . GLU A 1 435 ? 17.594 -25.297 -6.621 1 97.19 435 GLU A O 1
ATOM 3336 N N . HIS A 1 436 ? 19.641 -24.5 -6.785 1 96.06 436 HIS A N 1
ATOM 3337 C CA . HIS A 1 436 ? 20.047 -25.5 -7.766 1 96.06 436 HIS A CA 1
ATOM 3338 C C . HIS A 1 436 ? 20.016 -26.906 -7.172 1 96.06 436 HIS A C 1
ATOM 3340 O O . HIS A 1 436 ? 19.594 -27.844 -7.84 1 96.06 436 HIS A O 1
ATOM 3346 N N . ARG A 1 437 ? 20.422 -27.047 -5.996 1 96.56 437 ARG A N 1
ATOM 3347 C CA . ARG A 1 437 ? 20.375 -28.344 -5.324 1 96.56 437 ARG A CA 1
ATOM 3348 C C . ARG A 1 437 ? 18.938 -28.812 -5.164 1 96.56 437 ARG A C 1
ATOM 3350 O O . ARG A 1 437 ? 18.641 -30 -5.348 1 96.56 437 ARG A O 1
ATOM 3357 N N . HIS A 1 438 ? 18.078 -27.922 -4.773 1 97.69 438 HIS A N 1
ATOM 3358 C CA . HIS A 1 438 ? 16.672 -28.266 -4.641 1 97.69 438 HIS A CA 1
ATOM 3359 C C . HIS A 1 438 ? 16.078 -28.703 -5.98 1 97.69 438 HIS A C 1
ATOM 3361 O O . HIS A 1 438 ? 15.305 -29.656 -6.047 1 97.69 438 HIS A O 1
ATOM 3367 N N . VAL A 1 439 ? 16.453 -27.953 -7.055 1 97 439 VAL A N 1
ATOM 3368 C CA . VAL A 1 439 ? 15.984 -28.312 -8.391 1 97 439 VAL A CA 1
ATOM 3369 C C . VAL A 1 439 ? 16.438 -29.734 -8.734 1 97 439 VAL A C 1
ATOM 3371 O O . VAL A 1 439 ? 15.625 -30.547 -9.188 1 97 439 VAL A O 1
ATOM 3374 N N . GLN A 1 440 ? 17.641 -30.062 -8.516 1 95 440 GLN A N 1
ATOM 3375 C CA . GLN A 1 440 ? 18.188 -31.375 -8.844 1 95 440 GLN A CA 1
ATOM 3376 C C . GLN A 1 440 ? 17.5 -32.469 -8.039 1 95 440 GLN A C 1
ATOM 3378 O O . GLN A 1 440 ? 17.219 -33.531 -8.57 1 95 440 GLN A O 1
ATOM 3383 N N . ARG A 1 441 ? 17.266 -32.156 -6.836 1 94.81 441 ARG A N 1
ATOM 3384 C CA . ARG A 1 441 ? 16.594 -33.156 -5.988 1 94.81 441 ARG A CA 1
ATOM 3385 C C . ARG A 1 441 ? 15.195 -33.438 -6.516 1 94.81 441 ARG A C 1
ATOM 3387 O O . ARG A 1 441 ? 14.781 -34.625 -6.551 1 94.81 441 ARG A O 1
ATOM 3394 N N . VAL A 1 442 ? 14.461 -32.438 -6.895 1 95.75 442 VAL A N 1
ATOM 3395 C CA . VAL A 1 442 ? 13.094 -32.625 -7.383 1 95.75 442 VAL A CA 1
ATOM 3396 C C . VAL A 1 442 ? 13.102 -33.375 -8.711 1 95.75 442 VAL A C 1
ATOM 3398 O O . VAL A 1 442 ? 12.352 -34.312 -8.898 1 95.75 442 VAL A O 1
ATOM 3401 N N . ILE A 1 443 ? 14 -32.938 -9.602 1 94.12 443 ILE A N 1
ATOM 3402 C CA . ILE A 1 443 ? 14.07 -33.531 -10.93 1 94.12 443 ILE A CA 1
ATOM 3403 C C . ILE A 1 443 ? 14.492 -35 -10.812 1 94.12 443 ILE A C 1
ATOM 3405 O O . ILE A 1 443 ? 13.906 -35.875 -11.453 1 94.12 443 ILE A O 1
ATOM 3409 N N . SER A 1 444 ? 15.422 -35.312 -10.031 1 92.56 444 SER A N 1
ATOM 3410 C CA . SER A 1 444 ? 15.906 -36.688 -9.852 1 92.56 444 SER A CA 1
ATOM 3411 C C . SER A 1 444 ? 14.812 -37.594 -9.32 1 92.56 444 SER A C 1
ATOM 3413 O O . SER A 1 444 ? 14.734 -38.75 -9.688 1 92.56 444 SER A O 1
ATOM 3415 N N . ARG A 1 445 ? 14.008 -37.031 -8.539 1 92.81 445 ARG A N 1
ATOM 3416 C CA . ARG A 1 445 ? 13.008 -37.844 -7.863 1 92.81 445 ARG A CA 1
ATOM 3417 C C . ARG A 1 445 ? 11.734 -37.938 -8.695 1 92.81 445 ARG A C 1
ATOM 3419 O O . ARG A 1 445 ? 11.062 -39 -8.688 1 92.81 445 ARG A O 1
ATOM 3426 N N . LEU A 1 446 ? 11.352 -36.906 -9.445 1 93.31 446 LEU A N 1
ATOM 3427 C CA . LEU A 1 446 ? 9.992 -36.812 -9.961 1 93.31 446 LEU A CA 1
ATOM 3428 C C . LEU A 1 446 ? 9.984 -36.875 -11.484 1 93.31 446 LEU A C 1
ATOM 3430 O O . LEU A 1 446 ? 8.938 -37.125 -12.102 1 93.31 446 LEU A O 1
ATOM 3434 N N . GLN A 1 447 ? 11.07 -36.625 -12.086 1 87.56 447 GLN A N 1
ATOM 3435 C CA . GLN A 1 447 ? 11.078 -36.469 -13.531 1 87.56 447 GLN A CA 1
ATOM 3436 C C . GLN A 1 447 ? 10.57 -37.75 -14.219 1 87.56 447 GLN A C 1
ATOM 3438 O O . GLN A 1 447 ? 9.859 -37.656 -15.227 1 87.56 447 GLN A O 1
ATOM 3443 N N . ASN A 1 448 ? 10.859 -38.969 -13.766 1 86.44 448 ASN A N 1
ATOM 3444 C CA . ASN A 1 448 ? 10.453 -40.219 -14.398 1 86.44 448 ASN A CA 1
ATOM 3445 C C . ASN A 1 448 ? 9.391 -40.938 -13.57 1 86.44 448 ASN A C 1
ATOM 3447 O O . ASN A 1 448 ? 9.281 -42.156 -13.633 1 86.44 448 ASN A O 1
ATOM 3451 N N . HIS A 1 449 ? 8.75 -40.156 -12.938 1 91.31 449 HIS A N 1
ATOM 3452 C CA . HIS A 1 449 ? 7.703 -40.75 -12.117 1 91.31 449 HIS A CA 1
ATOM 3453 C C . HIS A 1 449 ? 6.531 -41.219 -12.969 1 91.31 449 HIS A C 1
ATOM 3455 O O . HIS A 1 449 ? 6.125 -40.531 -13.906 1 91.31 449 HIS A O 1
ATOM 3461 N N . SER A 1 450 ? 5.949 -42.312 -12.703 1 92.56 450 SER A N 1
ATOM 3462 C CA . SER A 1 450 ? 4.918 -42.938 -13.531 1 92.56 450 SER A CA 1
ATOM 3463 C C . SER A 1 450 ? 3.594 -42.188 -13.406 1 92.56 450 SER A C 1
ATOM 3465 O O . SER A 1 450 ? 2.781 -42.188 -14.336 1 92.56 450 SER A O 1
ATOM 3467 N N . HIS A 1 451 ? 3.375 -41.469 -12.273 1 95.75 451 HIS A N 1
ATOM 3468 C CA . HIS A 1 451 ? 2.066 -40.875 -12.031 1 95.75 451 HIS A CA 1
ATOM 3469 C C . HIS A 1 451 ? 2.148 -39.344 -12.016 1 95.75 451 HIS A C 1
ATOM 3471 O O . HIS A 1 451 ? 1.123 -38.656 -12.062 1 95.75 451 HIS A O 1
ATOM 3477 N N . ILE A 1 452 ? 3.291 -38.781 -11.953 1 97 452 ILE A N 1
ATOM 3478 C CA . ILE A 1 452 ? 3.438 -37.312 -11.891 1 97 452 ILE A CA 1
ATOM 3479 C C . ILE A 1 452 ? 3.92 -36.812 -13.242 1 97 452 ILE A C 1
ATOM 3481 O O . ILE A 1 452 ? 4.879 -37.312 -13.812 1 97 452 ILE A O 1
ATOM 3485 N N . VAL A 1 453 ? 3.191 -35.844 -13.734 1 95.31 453 VAL A N 1
ATOM 3486 C CA . VAL A 1 453 ? 3.629 -35.094 -14.922 1 95.31 453 VAL A CA 1
ATOM 3487 C C . VAL A 1 453 ? 4.191 -33.75 -14.508 1 95.31 453 VAL A C 1
ATOM 3489 O O . VAL A 1 453 ? 3.436 -32.812 -14.188 1 95.31 453 VAL A O 1
ATOM 3492 N N . LEU A 1 454 ? 5.461 -33.594 -14.508 1 94.81 454 LEU A N 1
ATOM 3493 C CA . LEU A 1 454 ? 6.074 -32.312 -14.266 1 94.81 454 LEU A CA 1
ATOM 3494 C C . LEU A 1 454 ? 5.953 -31.406 -15.5 1 94.81 454 LEU A C 1
ATOM 3496 O O . LEU A 1 454 ? 6.367 -31.797 -16.594 1 94.81 454 LEU A O 1
ATOM 3500 N N . LEU A 1 455 ? 5.387 -30.281 -15.328 1 94 455 LEU A N 1
ATOM 3501 C CA . LEU A 1 455 ? 5.172 -29.375 -16.453 1 94 455 LEU A CA 1
ATOM 3502 C C . LEU A 1 455 ? 6.41 -28.531 -16.703 1 94 455 LEU A C 1
ATOM 3504 O O . LEU A 1 455 ? 7.098 -28.125 -15.773 1 94 455 LEU A O 1
ATOM 3508 N N . GLY A 1 456 ? 6.629 -28.25 -17.938 1 89.88 456 GLY A N 1
ATOM 3509 C CA . GLY A 1 456 ? 7.785 -27.469 -18.344 1 89.88 456 GLY A CA 1
ATOM 3510 C C . GLY A 1 456 ? 8.922 -28.312 -18.875 1 89.88 456 GLY A C 1
ATOM 3511 O O . GLY A 1 456 ? 8.797 -29.531 -19 1 89.88 456 GLY A O 1
ATOM 3512 N N . HIS A 1 457 ? 10.078 -27.641 -19.172 1 86.38 457 HIS A N 1
ATOM 3513 C CA . HIS A 1 457 ? 11.234 -28.312 -19.75 1 86.38 457 HIS A CA 1
ATOM 3514 C C . HIS A 1 457 ? 12.227 -28.75 -18.688 1 86.38 457 HIS A C 1
ATOM 3516 O O . HIS A 1 457 ? 12.516 -27.984 -17.75 1 86.38 457 HIS A O 1
ATOM 3522 N N . ALA A 1 458 ? 12.789 -29.906 -18.812 1 78.56 458 ALA A N 1
ATOM 3523 C CA . ALA A 1 458 ? 13.602 -30.516 -17.766 1 78.56 458 ALA A CA 1
ATOM 3524 C C . ALA A 1 458 ? 15.031 -29.984 -17.797 1 78.56 458 ALA A C 1
ATOM 3526 O O . ALA A 1 458 ? 15.75 -30.047 -16.797 1 78.56 458 ALA A O 1
ATOM 3527 N N . THR A 1 459 ? 15.406 -29.422 -18.875 1 82.25 459 THR A N 1
ATOM 3528 C CA . THR A 1 459 ? 16.844 -29.203 -19.031 1 82.25 459 THR A CA 1
ATOM 3529 C C . THR A 1 459 ? 17.156 -27.703 -18.922 1 82.25 459 THR A C 1
ATOM 3531 O O . THR A 1 459 ? 18.328 -27.328 -18.859 1 82.25 459 THR A O 1
ATOM 3534 N N . VAL A 1 460 ? 16.25 -26.891 -18.828 1 86.62 460 VAL A N 1
ATOM 3535 C CA . VAL A 1 460 ? 16.5 -25.453 -18.781 1 86.62 460 VAL A CA 1
ATOM 3536 C C . VAL A 1 460 ? 16.797 -25.031 -17.344 1 86.62 460 VAL A C 1
ATOM 3538 O O . VAL A 1 460 ? 16.312 -25.625 -16.391 1 86.62 460 VAL A O 1
ATOM 3541 N N . THR A 1 461 ? 17.75 -24 -17.234 1 92.69 461 THR A N 1
ATOM 3542 C CA . THR A 1 461 ? 18.016 -23.453 -15.914 1 92.69 461 THR A CA 1
ATOM 3543 C C . THR A 1 461 ? 16.766 -22.828 -15.32 1 92.69 461 THR A C 1
ATOM 3545 O O . THR A 1 461 ? 16.031 -22.109 -16 1 92.69 461 THR A O 1
ATOM 3548 N N . ARG A 1 462 ? 16.547 -23.188 -14.023 1 96.12 462 ARG A N 1
ATOM 3549 C CA . ARG A 1 462 ? 15.281 -22.75 -13.453 1 96.12 462 ARG A CA 1
ATOM 3550 C C . ARG A 1 462 ? 15.406 -22.547 -11.945 1 96.12 462 ARG A C 1
ATOM 3552 O O . ARG A 1 462 ? 16.359 -23.016 -11.328 1 96.12 462 ARG A O 1
ATOM 3559 N N . LEU A 1 463 ? 14.484 -21.781 -11.398 1 97.5 463 LEU A N 1
ATOM 3560 C CA . LEU A 1 463 ? 14.211 -21.766 -9.961 1 97.5 463 LEU A CA 1
ATOM 3561 C C . LEU A 1 463 ? 13.422 -23 -9.547 1 97.5 463 LEU A C 1
ATOM 3563 O O . LEU A 1 463 ? 12.789 -23.656 -10.391 1 97.5 463 LEU A O 1
ATOM 3567 N N . PRO A 1 464 ? 13.492 -23.391 -8.281 1 97.75 464 PRO A N 1
ATOM 3568 C CA . PRO A 1 464 ? 12.773 -24.594 -7.848 1 97.75 464 PRO A CA 1
ATOM 3569 C C . PRO A 1 464 ? 11.273 -24.375 -7.684 1 97.75 464 PRO A C 1
ATOM 3571 O O . PRO A 1 464 ? 10.734 -24.578 -6.594 1 97.75 464 PRO A O 1
ATOM 3574 N N . ILE A 1 465 ? 10.641 -23.969 -8.68 1 97.69 465 ILE A N 1
ATOM 3575 C CA . ILE A 1 465 ? 9.195 -23.828 -8.828 1 97.69 465 ILE A CA 1
ATOM 3576 C C . ILE A 1 465 ? 8.672 -24.891 -9.789 1 97.69 465 ILE A C 1
ATOM 3578 O O . ILE A 1 465 ? 9.109 -24.969 -10.945 1 97.69 465 ILE A O 1
ATOM 3582 N N . PHE A 1 466 ? 7.758 -25.719 -9.305 1 97.38 466 PHE A N 1
ATOM 3583 C CA . PHE A 1 466 ? 7.34 -26.859 -10.117 1 97.38 466 PHE A CA 1
ATOM 3584 C C . PHE A 1 466 ? 5.82 -26.953 -10.172 1 97.38 466 PHE A C 1
ATOM 3586 O O . PHE A 1 466 ? 5.16 -27.031 -9.133 1 97.38 466 PHE A O 1
ATOM 3593 N N . SER A 1 467 ? 5.312 -26.891 -11.352 1 97.31 467 SER A N 1
ATOM 3594 C CA . SER A 1 467 ? 3.912 -27.203 -11.625 1 97.31 467 SER A CA 1
ATOM 3595 C C . SER A 1 467 ? 3.756 -28.641 -12.133 1 97.31 467 SER A C 1
ATOM 3597 O O . SER A 1 467 ? 4.594 -29.125 -12.891 1 97.31 467 SER A O 1
ATOM 3599 N N . PHE A 1 468 ? 2.635 -29.312 -11.664 1 97.5 468 PHE A N 1
ATOM 3600 C CA . PHE A 1 468 ? 2.547 -30.719 -12.016 1 97.5 468 PHE A CA 1
ATOM 3601 C C . PHE A 1 468 ? 1.097 -31.188 -12.023 1 97.5 468 PHE A C 1
ATOM 3603 O O . PHE A 1 468 ? 0.217 -30.516 -11.492 1 97.5 468 PHE A O 1
ATOM 3610 N N . LEU A 1 469 ? 0.893 -32.25 -12.695 1 97.19 469 LEU A N 1
ATOM 3611 C CA . LEU A 1 469 ? -0.358 -33 -12.703 1 97.19 469 LEU A CA 1
ATOM 3612 C C . LEU A 1 469 ? -0.155 -34.406 -12.141 1 97.19 469 LEU A C 1
ATOM 3614 O O . LEU A 1 469 ? 0.965 -34.906 -12.141 1 97.19 469 LEU A O 1
ATOM 3618 N N . ILE A 1 470 ? -1.208 -34.969 -11.648 1 97.75 470 ILE A N 1
ATOM 3619 C CA . ILE A 1 470 ? -1.155 -36.344 -11.164 1 97.75 470 ILE A CA 1
ATOM 3620 C C . ILE A 1 470 ? -2.113 -37.219 -11.969 1 97.75 470 ILE A C 1
ATOM 3622 O O . ILE A 1 470 ? -3.324 -36.969 -11.961 1 97.75 470 ILE A O 1
ATOM 3626 N N . ARG A 1 471 ? -1.604 -38.156 -12.539 1 94.44 471 ARG A N 1
ATOM 3627 C CA . ARG A 1 471 ? -2.395 -39.094 -13.344 1 94.44 471 ARG A CA 1
ATOM 3628 C C . ARG A 1 471 ? -3.24 -40 -12.469 1 94.44 471 ARG A C 1
ATOM 3630 O O . ARG A 1 471 ? -2.793 -40.438 -11.406 1 94.44 471 ARG A O 1
ATOM 3637 N N . ALA A 1 472 ? -4.406 -40.219 -12.844 1 92.44 472 ALA A N 1
ATOM 3638 C CA . ALA A 1 472 ? -5.324 -41.188 -12.258 1 92.44 472 ALA A CA 1
ATOM 3639 C C . ALA A 1 472 ? -6.125 -41.906 -13.328 1 92.44 472 ALA A C 1
ATOM 3641 O O . ALA A 1 472 ? -7.211 -41.469 -13.711 1 92.44 472 ALA A O 1
ATOM 3642 N N . GLY A 1 473 ? -5.629 -43 -13.719 1 84.38 473 GLY A N 1
ATOM 3643 C CA . GLY A 1 473 ? -6.211 -43.688 -14.875 1 84.38 473 GLY A CA 1
ATOM 3644 C C . GLY A 1 473 ? -6.016 -42.906 -16.172 1 84.38 473 GLY A C 1
ATOM 3645 O O . GLY A 1 473 ? -4.895 -42.531 -16.516 1 84.38 473 GLY A O 1
ATOM 3646 N N . SER A 1 474 ? -7.152 -42.719 -16.844 1 85.06 474 SER A N 1
ATOM 3647 C CA . SER A 1 474 ? -7.094 -41.969 -18.109 1 85.06 474 SER A CA 1
ATOM 3648 C C . SER A 1 474 ? -7.262 -40.469 -17.875 1 85.06 474 SER A C 1
ATOM 3650 O O . SER A 1 474 ? -7.203 -39.688 -18.828 1 85.06 474 SER A O 1
ATOM 3652 N N . ARG A 1 475 ? -7.422 -40.125 -16.75 1 93.56 475 ARG A N 1
ATOM 3653 C CA . ARG A 1 475 ? -7.613 -38.719 -16.375 1 93.56 475 ARG A CA 1
ATOM 3654 C C . ARG A 1 475 ? -6.613 -38.281 -15.305 1 93.56 475 ARG A C 1
ATOM 3656 O O . ARG A 1 475 ? -5.52 -38.844 -15.211 1 93.56 475 ARG A O 1
ATOM 3663 N N . PHE A 1 476 ? -6.93 -37.25 -14.664 1 96.25 476 PHE A N 1
ATOM 3664 C CA . PHE A 1 476 ? -6.051 -36.75 -13.625 1 96.25 476 PHE A CA 1
ATOM 3665 C C . PHE A 1 476 ? -6.816 -36.531 -12.32 1 96.25 476 PHE A C 1
ATOM 3667 O O . PHE A 1 476 ? -8.047 -36.5 -12.32 1 96.25 476 PHE A O 1
ATOM 3674 N N . LEU A 1 477 ? -6.082 -36.5 -11.203 1 97.31 477 LEU A N 1
ATOM 3675 C CA . LEU A 1 477 ? -6.648 -35.906 -10 1 97.31 477 LEU A CA 1
ATOM 3676 C C . LEU A 1 477 ? -6.781 -34.406 -10.164 1 97.31 477 LEU A C 1
ATOM 3678 O O . LEU A 1 477 ? -5.898 -33.75 -10.727 1 97.31 477 LEU A O 1
ATOM 3682 N N . HIS A 1 478 ? -7.961 -33.875 -9.805 1 96.38 478 HIS A N 1
ATOM 3683 C CA . HIS A 1 478 ? -8.141 -32.438 -9.867 1 96.38 478 HIS A CA 1
ATOM 3684 C C . HIS A 1 478 ? -7.07 -31.719 -9.055 1 96.38 478 HIS A C 1
ATOM 3686 O O . HIS A 1 478 ? -6.727 -32.125 -7.953 1 96.38 478 HIS A O 1
ATOM 3692 N N . TYR A 1 479 ? -6.531 -30.672 -9.57 1 96.88 479 TYR A N 1
ATOM 3693 C CA . TYR A 1 479 ? -5.41 -29.984 -8.938 1 96.88 479 TYR A CA 1
ATOM 3694 C C . TYR A 1 479 ? -5.801 -29.469 -7.559 1 96.88 479 TYR A C 1
ATOM 3696 O O . TYR A 1 479 ? -4.977 -29.438 -6.641 1 96.88 479 TYR A O 1
ATOM 3704 N N . ASN A 1 480 ? -7.016 -29 -7.379 1 96.44 480 ASN A N 1
ATOM 3705 C CA . ASN A 1 480 ? -7.453 -28.531 -6.066 1 96.44 480 ASN A CA 1
ATOM 3706 C C . ASN A 1 480 ? -7.578 -29.688 -5.07 1 96.44 480 ASN A C 1
ATOM 3708 O O . ASN A 1 480 ? -7.363 -29.5 -3.873 1 96.44 480 ASN A O 1
ATOM 3712 N N . PHE A 1 481 ? -7.957 -30.859 -5.547 1 97.12 481 PHE A N 1
ATOM 3713 C CA . PHE A 1 481 ? -7.98 -32.031 -4.688 1 97.12 481 PHE A CA 1
ATOM 3714 C C . PHE A 1 481 ? -6.574 -32.406 -4.238 1 97.12 481 PHE A C 1
ATOM 3716 O O . PHE A 1 481 ? -6.352 -32.719 -3.066 1 97.12 481 PHE A O 1
ATOM 3723 N N . VAL A 1 482 ? -5.676 -32.344 -5.184 1 98.19 482 VAL A N 1
ATOM 3724 C CA . VAL A 1 482 ? -4.277 -32.656 -4.883 1 98.19 482 VAL A CA 1
ATOM 3725 C C . VAL A 1 482 ? -3.775 -31.703 -3.787 1 98.19 482 VAL A C 1
ATOM 3727 O O . VAL A 1 482 ? -3.182 -32.156 -2.803 1 98.19 482 VAL A O 1
ATOM 3730 N N . CYS A 1 483 ? -4.047 -30.438 -3.938 1 97.81 483 CYS A N 1
ATOM 3731 C CA . CYS A 1 483 ? -3.6 -29.438 -2.969 1 97.81 483 CYS A CA 1
ATOM 3732 C C . CYS A 1 483 ? -4.289 -29.625 -1.626 1 97.81 483 CYS A C 1
ATOM 3734 O O . CYS A 1 483 ? -3.672 -29.453 -0.574 1 97.81 483 CYS A O 1
ATOM 3736 N N . ALA A 1 484 ? -5.555 -29.938 -1.657 1 97.44 484 ALA A N 1
ATOM 3737 C CA . ALA A 1 484 ? -6.293 -30.203 -0.423 1 97.44 484 ALA A CA 1
ATOM 3738 C C . ALA A 1 484 ? -5.699 -31.391 0.326 1 97.44 484 ALA A C 1
ATOM 3740 O O . ALA A 1 484 ? -5.578 -31.375 1.553 1 97.44 484 ALA A O 1
ATOM 3741 N N . LEU A 1 485 ? -5.387 -32.406 -0.406 1 98.12 485 LEU A N 1
ATOM 3742 C CA . LEU A 1 485 ? -4.844 -33.625 0.214 1 98.12 485 LEU A CA 1
ATOM 3743 C C . LEU A 1 485 ? -3.463 -33.344 0.802 1 98.12 485 LEU A C 1
ATOM 3745 O O . LEU A 1 485 ? -3.145 -33.812 1.896 1 98.12 485 LEU A O 1
ATOM 3749 N N . LEU A 1 486 ? -2.629 -32.625 0.061 1 98.56 486 LEU A N 1
ATOM 3750 C CA . LEU A 1 486 ? -1.326 -32.25 0.586 1 98.56 486 LEU A CA 1
ATOM 3751 C C . LEU A 1 486 ? -1.478 -31.453 1.886 1 98.56 486 LEU A C 1
ATOM 3753 O O . LEU A 1 486 ? -0.701 -31.641 2.824 1 98.56 486 LEU A O 1
ATOM 3757 N N . ASN A 1 487 ? -2.434 -30.609 1.923 1 97.94 487 ASN A N 1
ATOM 3758 C CA . ASN A 1 487 ? -2.723 -29.828 3.117 1 97.94 487 ASN A CA 1
ATOM 3759 C C . ASN A 1 487 ? -3.229 -30.703 4.258 1 97.94 487 ASN A C 1
ATOM 3761 O O . ASN A 1 487 ? -2.707 -30.641 5.375 1 97.94 487 ASN A O 1
ATOM 3765 N N . ASP A 1 488 ? -4.23 -31.5 4.004 1 97.69 488 ASP A N 1
ATOM 3766 C CA . ASP A 1 488 ? -4.984 -32.188 5.043 1 97.69 488 ASP A CA 1
ATOM 3767 C C . ASP A 1 488 ? -4.184 -33.375 5.617 1 97.69 488 ASP A C 1
ATOM 3769 O O . ASP A 1 488 ? -4.246 -33.625 6.82 1 97.69 488 ASP A O 1
ATOM 3773 N N . VAL A 1 489 ? -3.475 -34.062 4.762 1 98.19 489 VAL A N 1
ATOM 3774 C CA . VAL A 1 489 ? -2.793 -35.281 5.211 1 98.19 489 VAL A CA 1
ATOM 3775 C C . VAL A 1 489 ? -1.388 -34.938 5.695 1 98.19 489 VAL A C 1
ATOM 3777 O O . VAL A 1 489 ? -0.875 -35.562 6.629 1 98.19 489 VAL A O 1
ATOM 3780 N N . PHE A 1 490 ? -0.811 -33.875 5.137 1 98.31 490 PHE A N 1
ATOM 3781 C CA . PHE A 1 490 ? 0.614 -33.719 5.391 1 98.31 490 PHE A CA 1
ATOM 3782 C C . PHE A 1 490 ? 0.897 -32.312 5.922 1 98.31 490 PHE A C 1
ATOM 3784 O O . PHE A 1 490 ? 2.006 -32.031 6.379 1 98.31 490 PHE A O 1
ATOM 3791 N N . GLY A 1 491 ? -0.007 -31.344 5.887 1 97.88 491 GLY A N 1
ATOM 3792 C CA . GLY A 1 491 ? 0.195 -29.984 6.324 1 97.88 491 GLY A CA 1
ATOM 3793 C C . GLY A 1 491 ? 0.961 -29.141 5.324 1 97.88 491 GLY A C 1
ATOM 3794 O O . GLY A 1 491 ? 1.449 -28.047 5.656 1 97.88 491 GLY A O 1
ATOM 3795 N N . ILE A 1 492 ? 1.11 -29.594 4.098 1 98.5 492 ILE A N 1
ATOM 3796 C CA . ILE A 1 492 ? 1.873 -28.906 3.059 1 98.5 492 ILE A CA 1
ATOM 3797 C C . ILE A 1 492 ? 0.977 -27.906 2.34 1 98.5 492 ILE A C 1
ATOM 3799 O O . ILE A 1 492 ? -0.065 -28.266 1.793 1 98.5 492 ILE A O 1
ATOM 3803 N N . GLN A 1 493 ? 1.395 -26.641 2.402 1 97.88 493 GLN A N 1
ATOM 3804 C CA . GLN A 1 493 ? 0.648 -25.562 1.776 1 97.88 493 GLN A CA 1
ATOM 3805 C C . GLN A 1 493 ? 1.099 -25.344 0.334 1 97.88 493 GLN A C 1
ATOM 3807 O O . GLN A 1 493 ? 2.193 -24.828 0.092 1 97.88 493 GLN A O 1
ATOM 3812 N N . SER A 1 494 ? 0.315 -25.75 -0.583 1 97.5 494 SER A N 1
ATOM 3813 C CA . SER A 1 494 ? 0.553 -25.625 -2.018 1 97.5 494 SER A CA 1
ATOM 3814 C C . SER A 1 494 ? -0.564 -24.828 -2.693 1 97.5 494 SER A C 1
ATOM 3816 O O . SER A 1 494 ? -1.455 -24.312 -2.021 1 97.5 494 SER A O 1
ATOM 3818 N N . ARG A 1 495 ? -0.432 -24.703 -4.023 1 95.62 495 ARG A N 1
ATOM 3819 C CA . ARG A 1 495 ? -1.426 -23.891 -4.723 1 95.62 495 ARG A CA 1
ATOM 3820 C C . ARG A 1 495 ? -1.891 -24.578 -6 1 95.62 495 ARG A C 1
ATOM 3822 O O . ARG A 1 495 ? -1.086 -25.188 -6.719 1 95.62 495 ARG A O 1
ATOM 3829 N N . GLY A 1 496 ? -3.189 -24.547 -6.172 1 94.38 496 GLY A N 1
ATOM 3830 C CA . GLY A 1 496 ? -3.779 -25.078 -7.395 1 94.38 496 GLY A CA 1
ATOM 3831 C C . GLY A 1 496 ? -4.41 -24 -8.258 1 94.38 496 GLY A C 1
ATOM 3832 O O . GLY A 1 496 ? -4.758 -22.922 -7.758 1 94.38 496 GLY A O 1
ATOM 3833 N N . GLY A 1 497 ? -4.504 -24.156 -9.539 1 91.56 497 GLY A N 1
ATOM 3834 C CA . GLY A 1 497 ? -5.16 -23.219 -10.438 1 91.56 497 GLY A CA 1
ATOM 3835 C C . GLY A 1 497 ? -4.289 -22.797 -11.609 1 91.56 497 GLY A C 1
ATOM 3836 O O . GLY A 1 497 ? -3.342 -23.5 -11.969 1 91.56 497 GLY A O 1
ATOM 3837 N N . CYS A 1 498 ? -4.719 -21.703 -12.234 1 82 498 CYS A N 1
ATOM 3838 C CA . CYS A 1 498 ? -3.965 -21.203 -13.375 1 82 498 CYS A CA 1
ATOM 3839 C C . CYS A 1 498 ? -2.799 -20.344 -12.93 1 82 498 CYS A C 1
ATOM 3841 O O . CYS A 1 498 ? -1.927 -20 -13.727 1 82 498 CYS A O 1
ATOM 3843 N N . GLN A 1 499 ? -2.723 -20.016 -11.75 1 83.44 499 GLN A N 1
ATOM 3844 C CA . GLN A 1 499 ? -1.609 -19.328 -11.094 1 83.44 499 GLN A CA 1
ATOM 3845 C C . GLN A 1 499 ? -1.25 -18.047 -11.828 1 83.44 499 GLN A C 1
ATOM 3847 O O . GLN A 1 499 ? -0.079 -17.797 -12.125 1 83.44 499 GLN A O 1
ATOM 3852 N N . CYS A 1 500 ? -2.131 -17.328 -12.352 1 81.81 500 CYS A N 1
ATOM 3853 C CA . CYS A 1 500 ? -2.012 -15.992 -12.938 1 81.81 500 CYS A CA 1
ATOM 3854 C C . CYS A 1 500 ? -1.171 -16.031 -14.211 1 81.81 500 CYS A C 1
ATOM 3856 O O . CYS A 1 500 ? -0.504 -15.055 -14.547 1 81.81 500 CYS A O 1
ATOM 3858 N N . ALA A 1 501 ? -1.026 -17.047 -14.789 1 86.44 501 ALA A N 1
ATOM 3859 C CA . ALA A 1 501 ? -0.327 -17.188 -16.062 1 86.44 501 ALA A CA 1
ATOM 3860 C C . ALA A 1 501 ? -1.11 -18.078 -17.016 1 86.44 501 ALA A C 1
ATOM 3862 O O . ALA A 1 501 ? -0.568 -19.047 -17.562 1 86.44 501 ALA A O 1
ATOM 3863 N N . GLY A 1 502 ? -2.219 -17.641 -17.375 1 86.31 502 GLY A N 1
ATOM 3864 C CA . GLY A 1 502 ? -3.18 -18.438 -18.125 1 86.31 502 GLY A CA 1
ATOM 3865 C C . GLY A 1 502 ? -2.648 -18.891 -19.484 1 86.31 502 GLY A C 1
ATOM 3866 O O . GLY A 1 502 ? -2.633 -20.094 -19.766 1 86.31 502 GLY A O 1
ATOM 3867 N N . PRO A 1 503 ? -2.148 -17.984 -20.281 1 87.94 503 PRO A N 1
ATOM 3868 C CA . PRO A 1 503 ? -1.685 -18.375 -21.609 1 87.94 503 PRO A CA 1
ATOM 3869 C C . PRO A 1 503 ? -0.549 -19.391 -21.562 1 87.94 503 PRO A C 1
ATOM 3871 O O . PRO A 1 503 ? -0.587 -20.391 -22.297 1 87.94 503 PRO A O 1
ATOM 3874 N N . TYR A 1 504 ? 0.396 -19.25 -20.75 1 91.94 504 TYR A N 1
ATOM 3875 C CA . TYR A 1 504 ? 1.5 -20.203 -20.641 1 91.94 504 TYR A CA 1
ATOM 3876 C C . TYR A 1 504 ? 1.021 -21.531 -20.078 1 91.94 504 TYR A C 1
ATOM 3878 O O . TYR A 1 504 ? 1.403 -22.594 -20.562 1 91.94 504 TYR A O 1
ATOM 3886 N N . GLY A 1 505 ? 0.213 -21.406 -19.016 1 92.56 505 GLY A N 1
ATOM 3887 C CA . GLY A 1 505 ? -0.369 -22.609 -18.453 1 92.56 505 GLY A CA 1
ATOM 3888 C C . GLY A 1 505 ? -1.133 -23.438 -19.469 1 92.56 505 GLY A C 1
ATOM 3889 O O . GLY A 1 505 ? -1.021 -24.672 -19.484 1 92.56 505 GLY A O 1
ATOM 3890 N N . SER A 1 506 ? -1.825 -22.75 -20.281 1 90.81 506 SER A N 1
ATOM 3891 C CA . SER A 1 506 ? -2.596 -23.422 -21.312 1 90.81 506 SER A CA 1
ATOM 3892 C C . SER A 1 506 ? -1.684 -24.172 -22.281 1 90.81 506 SER A C 1
ATOM 3894 O O . SER A 1 506 ? -1.987 -25.281 -22.703 1 90.81 506 SER A O 1
ATOM 3896 N N . ARG A 1 507 ? -0.642 -23.547 -22.625 1 91 507 ARG A N 1
ATOM 3897 C CA . ARG A 1 507 ? 0.319 -24.188 -23.516 1 91 507 ARG A CA 1
ATOM 3898 C C . ARG A 1 507 ? 0.959 -25.406 -22.859 1 91 507 ARG A C 1
ATOM 3900 O O . ARG A 1 507 ? 1.128 -26.453 -23.484 1 91 507 ARG A O 1
ATOM 3907 N N . LEU A 1 508 ? 1.309 -25.266 -21.609 1 91.56 508 LEU A N 1
ATOM 3908 C CA . LEU A 1 508 ? 1.922 -26.359 -20.875 1 91.56 508 LEU A CA 1
ATOM 3909 C C . LEU A 1 508 ? 0.969 -27.547 -20.781 1 91.56 508 LEU A C 1
ATOM 3911 O O . LEU A 1 508 ? 1.406 -28.703 -20.766 1 91.56 508 LEU A O 1
ATOM 3915 N N . LEU A 1 509 ? -0.318 -27.25 -20.688 1 92.88 509 LEU A N 1
ATOM 3916 C CA . LEU A 1 509 ? -1.333 -28.281 -20.531 1 92.88 509 LEU A CA 1
ATOM 3917 C C . LEU A 1 509 ? -1.713 -28.875 -21.891 1 92.88 509 LEU A C 1
ATOM 3919 O O . LEU A 1 509 ? -2.482 -29.844 -21.953 1 92.88 509 LEU A O 1
ATOM 3923 N N . GLY A 1 510 ? -1.231 -28.297 -22.906 1 89.62 510 GLY A N 1
ATOM 3924 C CA . GLY A 1 510 ? -1.494 -28.812 -24.25 1 89.62 510 GLY A CA 1
ATOM 3925 C C . GLY A 1 510 ? -2.865 -28.422 -24.766 1 89.62 510 GLY A C 1
ATOM 3926 O O . GLY A 1 510 ? -3.42 -29.125 -25.625 1 89.62 510 GLY A O 1
ATOM 3927 N N . LEU A 1 511 ? -3.377 -27.344 -24.281 1 90.25 511 LEU A N 1
ATOM 3928 C CA . LEU A 1 511 ? -4.699 -26.906 -24.719 1 90.25 511 LEU A CA 1
ATOM 3929 C C . LEU A 1 511 ? -4.617 -26.172 -26.062 1 90.25 511 LEU A C 1
ATOM 3931 O O . LEU A 1 511 ? -3.754 -25.312 -26.25 1 90.25 511 LEU A O 1
ATOM 3935 N N . THR A 1 512 ? -5.492 -26.5 -26.891 1 86.62 512 THR A N 1
ATOM 3936 C CA . THR A 1 512 ? -5.559 -25.891 -28.219 1 86.62 512 THR A CA 1
ATOM 3937 C C . THR A 1 512 ? -6.586 -24.75 -28.234 1 86.62 512 THR A C 1
ATOM 3939 O O . THR A 1 512 ? -7.305 -24.547 -27.25 1 86.62 512 THR A O 1
ATOM 3942 N N . SER A 1 513 ? -6.566 -24.078 -29.312 1 86.12 513 SER A N 1
ATOM 3943 C CA . SER A 1 513 ? -7.555 -23.016 -29.469 1 86.12 513 SER A CA 1
ATOM 3944 C C . SER A 1 513 ? -8.977 -23.562 -29.406 1 86.12 513 SER A C 1
ATOM 3946 O O . SER A 1 513 ? -9.875 -22.906 -28.875 1 86.12 513 SER A O 1
ATOM 3948 N N . SER A 1 514 ? -9.094 -24.719 -29.922 1 83.75 514 SER A N 1
ATOM 3949 C CA . SER A 1 514 ? -10.398 -25.375 -29.891 1 83.75 514 SER A CA 1
ATOM 3950 C C . SER A 1 514 ? -10.805 -25.719 -28.469 1 83.75 514 SER A C 1
ATOM 3952 O O . SER A 1 514 ? -11.977 -25.609 -28.094 1 83.75 514 SER A O 1
ATOM 3954 N N . ASP A 1 515 ? -9.852 -26.156 -27.781 1 87.06 515 ASP A N 1
ATOM 3955 C CA . ASP A 1 515 ? -10.125 -26.453 -26.375 1 87.06 515 ASP A CA 1
ATOM 3956 C C . ASP A 1 515 ? -10.586 -25.219 -25.641 1 87.06 515 ASP A C 1
ATOM 3958 O O . ASP A 1 515 ? -11.531 -25.266 -24.844 1 87.06 515 ASP A O 1
ATOM 3962 N N . HIS A 1 516 ? -9.945 -24.141 -25.938 1 86.25 516 HIS A N 1
ATOM 3963 C CA . HIS A 1 516 ? -10.273 -22.875 -25.281 1 86.25 516 HIS A CA 1
ATOM 3964 C C . HIS A 1 516 ? -11.688 -22.422 -25.625 1 86.25 516 HIS A C 1
ATOM 3966 O O . HIS A 1 516 ? -12.406 -21.922 -24.75 1 86.25 516 HIS A O 1
ATOM 3972 N N . GLU A 1 517 ? -12.055 -22.578 -26.766 1 85.06 517 GLU A N 1
ATOM 3973 C CA . GLU A 1 517 ? -13.398 -22.203 -27.188 1 85.06 517 GLU A CA 1
ATOM 3974 C C . GLU A 1 517 ? -14.453 -23.047 -26.5 1 85.06 517 GLU A C 1
ATOM 3976 O O . GLU A 1 517 ? -15.492 -22.531 -26.062 1 85.06 517 GLU A O 1
ATOM 3981 N N . ALA A 1 518 ? -14.172 -24.312 -26.469 1 85.88 518 ALA A N 1
ATOM 3982 C CA . ALA A 1 518 ? -15.094 -25.219 -25.797 1 85.88 518 ALA A CA 1
ATOM 3983 C C . ALA A 1 518 ? -15.211 -24.875 -24.312 1 85.88 518 ALA A C 1
ATOM 3985 O O . ALA A 1 518 ? -16.312 -24.875 -23.75 1 85.88 518 ALA A O 1
ATOM 3986 N N . LEU A 1 519 ? -14.141 -24.625 -23.766 1 86.81 519 LEU A N 1
ATOM 3987 C CA . LEU A 1 519 ? -14.117 -24.281 -22.344 1 86.81 519 LEU A CA 1
ATOM 3988 C C . LEU A 1 519 ? -14.812 -22.953 -22.094 1 86.81 519 LEU A C 1
ATOM 3990 O O . LEU A 1 519 ? -15.539 -22.812 -21.109 1 86.81 519 LEU A O 1
ATOM 3994 N N . LYS A 1 520 ? -14.531 -21.984 -22.891 1 85.25 520 LYS A N 1
ATOM 3995 C CA . LYS A 1 520 ? -15.188 -20.688 -22.766 1 85.25 520 LYS A CA 1
ATOM 3996 C C . LYS A 1 520 ? -16.703 -20.828 -22.812 1 85.25 520 LYS A C 1
ATOM 3998 O O . LYS A 1 520 ? -17.422 -20.156 -22.062 1 85.25 520 LYS A O 1
ATOM 4003 N N . ALA A 1 521 ? -17.125 -21.641 -23.625 1 81.69 521 ALA A N 1
ATOM 4004 C CA . ALA A 1 521 ? -18.562 -21.875 -23.766 1 81.69 521 ALA A CA 1
ATOM 4005 C C . ALA A 1 521 ? -19.109 -22.578 -22.531 1 81.69 521 ALA A C 1
ATOM 4007 O O . ALA A 1 521 ? -20.234 -22.297 -22.094 1 81.69 521 ALA A O 1
ATOM 4008 N N . ALA A 1 522 ? -18.359 -23.422 -22.094 1 81.44 522 ALA A N 1
ATOM 4009 C CA . ALA A 1 522 ? -18.797 -24.234 -20.953 1 81.44 522 ALA A CA 1
ATOM 4010 C C . ALA A 1 522 ? -18.75 -23.422 -19.656 1 81.44 522 ALA A C 1
ATOM 4012 O O . ALA A 1 522 ? -19.516 -23.688 -18.734 1 81.44 522 ALA A O 1
ATOM 4013 N N . LEU A 1 523 ? -17.922 -22.438 -19.641 1 80.31 523 LEU A N 1
ATOM 4014 C CA . LEU A 1 523 ? -17.672 -21.703 -18.406 1 80.31 523 LEU A CA 1
ATOM 4015 C C . LEU A 1 523 ? -18.438 -20.391 -18.375 1 80.31 523 LEU A C 1
ATOM 4017 O O . LEU A 1 523 ? -18.094 -19.484 -17.625 1 80.31 523 LEU A O 1
ATOM 4021 N N . LYS A 1 524 ? -19.375 -20.266 -19.125 1 74.94 524 LYS A N 1
ATOM 4022 C CA . LYS A 1 524 ? -20.203 -19.062 -19.172 1 74.94 524 LYS A CA 1
ATOM 4023 C C . LYS A 1 524 ? -20.859 -18.797 -17.812 1 74.94 524 LYS A C 1
ATOM 4025 O O . LYS A 1 524 ? -21.078 -17.641 -17.438 1 74.94 524 LYS A O 1
ATOM 4030 N N . ASP A 1 525 ? -21.125 -19.891 -17.188 1 70.19 525 ASP A N 1
ATOM 4031 C CA . ASP A 1 525 ? -21.766 -19.734 -15.883 1 70.19 525 ASP A CA 1
ATOM 4032 C C . ASP A 1 525 ? -20.734 -19.484 -14.789 1 70.19 525 ASP A C 1
ATOM 4034 O O . ASP A 1 525 ? -21.062 -19.453 -13.609 1 70.19 525 ASP A O 1
ATOM 4038 N N . GLU A 1 526 ? -19.531 -19.438 -15.141 1 71.81 526 GLU A N 1
ATOM 4039 C CA . GLU A 1 526 ? -18.422 -19.078 -14.273 1 71.81 526 GLU A CA 1
ATOM 4040 C C . GLU A 1 526 ? -18.109 -20.203 -13.281 1 71.81 526 GLU A C 1
ATOM 4042 O O . GLU A 1 526 ? -17.625 -19.953 -12.18 1 71.81 526 GLU A O 1
ATOM 4047 N N . SER A 1 527 ? -18.516 -21.391 -13.672 1 79.31 527 SER A N 1
ATOM 4048 C CA . SER A 1 527 ? -18.109 -22.531 -12.852 1 79.31 527 SER A CA 1
ATOM 4049 C C . SER A 1 527 ? -16.609 -22.781 -12.969 1 79.31 527 SER A C 1
ATOM 4051 O O . SER A 1 527 ? -16.078 -22.844 -14.07 1 79.31 527 SER A O 1
ATOM 4053 N N . LYS A 1 528 ? -15.945 -23.031 -11.867 1 83.81 528 LYS A N 1
ATOM 4054 C CA . LYS A 1 528 ? -14.492 -23.109 -11.867 1 83.81 528 LYS A CA 1
ATOM 4055 C C . LYS A 1 528 ? -14.023 -24.562 -11.812 1 83.81 528 LYS A C 1
ATOM 4057 O O . LYS A 1 528 ? -12.836 -24.844 -11.953 1 83.81 528 LYS A O 1
ATOM 4062 N N . LEU A 1 529 ? -14.922 -25.469 -11.711 1 86.81 529 LEU A N 1
ATOM 4063 C CA . LEU A 1 529 ? -14.539 -26.875 -11.562 1 86.81 529 LEU A CA 1
ATOM 4064 C C . LEU A 1 529 ? -13.805 -27.375 -12.805 1 86.81 529 LEU A C 1
ATOM 4066 O O . LEU A 1 529 ? -12.844 -28.141 -12.695 1 86.81 529 LEU A O 1
ATOM 4070 N N . LEU A 1 530 ? -14.25 -26.906 -13.977 1 88.75 530 LEU A N 1
ATOM 4071 C CA . LEU A 1 530 ? -13.703 -27.406 -15.234 1 88.75 530 LEU A CA 1
ATOM 4072 C C . LEU A 1 530 ? -12.531 -26.531 -15.688 1 88.75 530 LEU A C 1
ATOM 4074 O O . LEU A 1 530 ? -11.859 -26.859 -16.672 1 88.75 530 LEU A O 1
ATOM 4078 N N . ARG A 1 531 ? -12.281 -25.5 -15 1 89.5 531 ARG A N 1
ATOM 4079 C CA . ARG A 1 531 ? -11.172 -24.641 -15.383 1 89.5 531 ARG A CA 1
ATOM 4080 C C . ARG A 1 531 ? -9.852 -25.406 -15.344 1 89.5 531 ARG A C 1
ATOM 4082 O O . ARG A 1 531 ? -9.523 -26.031 -14.336 1 89.5 531 ARG A O 1
ATOM 4089 N N . PRO A 1 532 ? -9.156 -25.359 -16.469 1 90.94 532 PRO A N 1
ATOM 4090 C CA . PRO A 1 532 ? -7.863 -26.047 -16.438 1 90.94 532 PRO A CA 1
ATOM 4091 C C . PRO A 1 532 ? -6.883 -25.406 -15.453 1 90.94 532 PRO A C 1
ATOM 4093 O O . PRO A 1 532 ? -6.926 -24.203 -15.227 1 90.94 532 PRO A O 1
ATOM 4096 N N . GLY A 1 533 ? -6.051 -26.25 -14.953 1 93.5 533 GLY A N 1
ATOM 4097 C CA . GLY A 1 533 ? -5.051 -25.781 -14.008 1 93.5 533 GLY A CA 1
ATOM 4098 C C . GLY A 1 533 ? -4.066 -26.859 -13.594 1 93.5 533 GLY A C 1
ATOM 4099 O O . GLY A 1 533 ? -4.008 -27.922 -14.211 1 93.5 533 GLY A O 1
ATOM 4100 N N . MET A 1 534 ? -3.25 -26.547 -12.703 1 96.44 534 MET A N 1
ATOM 4101 C CA . MET A 1 534 ? -2.203 -27.438 -12.195 1 96.44 534 MET A CA 1
ATOM 4102 C C . MET A 1 534 ? -1.927 -27.156 -10.719 1 96.44 534 MET A C 1
ATOM 4104 O O . MET A 1 534 ? -2.35 -26.141 -10.18 1 96.44 534 MET A O 1
ATOM 4108 N N . SER A 1 535 ? -1.362 -28.125 -10.062 1 97.69 535 SER A N 1
ATOM 4109 C CA . SER A 1 535 ? -0.817 -27.891 -8.727 1 97.69 535 SER A CA 1
ATOM 4110 C C . SER A 1 535 ? 0.614 -27.375 -8.797 1 97.69 535 SER A C 1
ATOM 4112 O O . SER A 1 535 ? 1.379 -27.75 -9.688 1 97.69 535 SER A O 1
ATOM 4114 N N . ARG A 1 536 ? 0.959 -26.453 -7.902 1 97.69 536 ARG A N 1
ATOM 4115 C CA . ARG A 1 536 ? 2.303 -25.891 -7.895 1 97.69 536 ARG A CA 1
ATOM 4116 C C . ARG A 1 536 ? 2.896 -25.906 -6.492 1 97.69 536 ARG A C 1
ATOM 4118 O O . ARG A 1 536 ? 2.201 -25.625 -5.516 1 97.69 536 ARG A O 1
ATOM 4125 N N . VAL A 1 537 ? 4.168 -26.297 -6.406 1 97.94 537 VAL A N 1
ATOM 4126 C CA . VAL A 1 537 ? 4.938 -26.234 -5.172 1 97.94 537 VAL A CA 1
ATOM 4127 C C . VAL A 1 537 ? 6.262 -25.516 -5.426 1 97.94 537 VAL A C 1
ATOM 4129 O O . VAL A 1 537 ? 6.797 -25.562 -6.535 1 97.94 537 VAL A O 1
ATOM 4132 N N . SER A 1 538 ? 6.715 -24.828 -4.488 1 97.62 538 SER A N 1
ATOM 4133 C CA . SER A 1 538 ? 8.031 -24.188 -4.551 1 97.62 538 SER A CA 1
ATOM 4134 C C . SER A 1 538 ? 8.922 -24.672 -3.412 1 97.62 538 SER A C 1
ATOM 4136 O O . SER A 1 538 ? 8.438 -24.984 -2.324 1 97.62 538 SER A O 1
ATOM 4138 N N . PHE A 1 539 ? 10.219 -24.812 -3.645 1 98 539 PHE A N 1
ATOM 4139 C CA . PHE A 1 539 ? 11.242 -25.25 -2.703 1 98 539 PHE A CA 1
ATOM 4140 C C . PHE A 1 539 ? 12.305 -24.172 -2.518 1 98 539 PHE A C 1
ATOM 4142 O O . PHE A 1 539 ? 13.469 -24.375 -2.895 1 98 539 PHE A O 1
ATOM 4149 N N . PRO A 1 540 ? 11.938 -23.078 -1.774 1 97 540 PRO A N 1
ATOM 4150 C CA . PRO A 1 540 ? 12.875 -21.953 -1.644 1 97 540 PRO A CA 1
ATOM 4151 C C . PRO A 1 540 ? 14.062 -22.281 -0.741 1 97 540 PRO A C 1
ATOM 4153 O O . PRO A 1 540 ? 14.023 -23.266 -0.001 1 97 540 PRO A O 1
ATOM 4156 N N . TYR A 1 541 ? 15.086 -21.438 -0.75 1 96.94 541 TYR A N 1
ATOM 4157 C CA . TYR A 1 541 ? 16.281 -21.594 0.058 1 96.94 541 TYR A CA 1
ATOM 4158 C C . TYR A 1 541 ? 15.961 -21.547 1.545 1 96.94 541 TYR A C 1
ATOM 4160 O O . TYR A 1 541 ? 16.766 -21.953 2.381 1 96.94 541 TYR A O 1
ATOM 4168 N N . ALA A 1 542 ? 14.805 -21.062 1.872 1 92.75 542 ALA A N 1
ATOM 4169 C CA . ALA A 1 542 ? 14.359 -21.031 3.264 1 92.75 542 ALA A CA 1
ATOM 4170 C C . ALA A 1 542 ? 14.094 -22.453 3.781 1 92.75 542 ALA A C 1
ATOM 4172 O O . ALA A 1 542 ? 14.078 -22.672 4.992 1 92.75 542 ALA A O 1
ATOM 4173 N N . MET A 1 543 ? 13.836 -23.391 2.904 1 95.25 543 MET A N 1
ATOM 4174 C CA . MET A 1 543 ? 13.555 -24.781 3.279 1 95.25 543 MET A CA 1
ATOM 4175 C C . MET A 1 543 ? 14.844 -25.547 3.518 1 95.25 543 MET A C 1
ATOM 4177 O O . MET A 1 543 ? 15.828 -25.375 2.793 1 95.25 543 MET A O 1
ATOM 4181 N N . ASP A 1 544 ? 14.82 -26.281 4.508 1 93.19 544 ASP A N 1
ATOM 4182 C CA . ASP A 1 544 ? 15.977 -27.172 4.664 1 93.19 544 ASP A CA 1
ATOM 4183 C C . ASP A 1 544 ? 15.758 -28.484 3.924 1 93.19 544 ASP A C 1
ATOM 4185 O O . ASP A 1 544 ? 14.688 -28.719 3.357 1 93.19 544 ASP A O 1
ATOM 4189 N N . ASP A 1 545 ? 16.719 -29.312 3.934 1 93.25 545 ASP A N 1
ATOM 4190 C CA . ASP A 1 545 ? 16.703 -30.547 3.152 1 93.25 545 ASP A CA 1
ATOM 4191 C C . ASP A 1 545 ? 15.617 -31.5 3.652 1 93.25 545 ASP A C 1
ATOM 4193 O O . ASP A 1 545 ? 14.992 -32.219 2.861 1 93.25 545 ASP A O 1
ATOM 4197 N N . THR A 1 546 ? 15.43 -31.5 4.93 1 95.25 546 THR A N 1
ATOM 4198 C CA . THR A 1 546 ? 14.43 -32.375 5.512 1 95.25 546 THR A CA 1
ATOM 4199 C C . THR A 1 546 ? 13.023 -32 5.055 1 95.25 546 THR A C 1
ATOM 4201 O O . THR A 1 546 ? 12.203 -32.875 4.75 1 95.25 546 THR A O 1
ATOM 4204 N N . GLU A 1 547 ? 12.781 -30.75 5 1 96.31 547 GLU A N 1
ATOM 4205 C CA . GLU A 1 547 ? 11.484 -30.266 4.523 1 96.31 547 GLU A CA 1
ATOM 4206 C C . GLU A 1 547 ? 11.289 -30.578 3.045 1 96.31 547 GLU A C 1
ATOM 4208 O O . GLU A 1 547 ? 10.195 -30.969 2.629 1 96.31 547 GLU A O 1
ATOM 4213 N N . VAL A 1 548 ? 12.328 -30.422 2.262 1 97.69 548 VAL A N 1
ATOM 4214 C CA . VAL A 1 548 ? 12.266 -30.703 0.833 1 97.69 548 VAL A CA 1
ATOM 4215 C C . VAL A 1 548 ? 11.93 -32.188 0.618 1 97.69 548 VAL A C 1
ATOM 4217 O O . VAL A 1 548 ? 11.031 -32.5 -0.167 1 97.69 548 VAL A O 1
ATOM 4220 N N . ASP A 1 549 ? 12.555 -33.031 1.348 1 97.19 549 ASP A N 1
ATOM 4221 C CA . ASP A 1 549 ? 12.336 -34.469 1.224 1 97.19 549 ASP A CA 1
ATOM 4222 C C . ASP A 1 549 ? 10.922 -34.844 1.669 1 97.19 549 ASP A C 1
ATOM 4224 O O . ASP A 1 549 ? 10.305 -35.75 1.093 1 97.19 549 ASP A O 1
ATOM 4228 N N . TYR A 1 550 ? 10.484 -34.219 2.709 1 98 550 TYR A N 1
ATOM 4229 C CA . TYR A 1 550 ? 9.141 -34.469 3.209 1 98 550 TYR A CA 1
ATOM 4230 C C . TYR A 1 550 ? 8.094 -34.125 2.154 1 98 550 TYR A C 1
ATOM 4232 O O . TYR A 1 550 ? 7.172 -34.906 1.909 1 98 550 TYR A O 1
ATOM 4240 N N . VAL A 1 551 ? 8.289 -32.969 1.511 1 98.56 551 VAL A N 1
ATOM 4241 C CA . VAL A 1 551 ? 7.344 -32.531 0.481 1 98.56 551 VAL A CA 1
ATOM 4242 C C . VAL A 1 551 ? 7.391 -33.5 -0.697 1 98.56 551 VAL A C 1
ATOM 4244 O O . VAL A 1 551 ? 6.348 -33.906 -1.225 1 98.56 551 VAL A O 1
ATOM 4247 N N . LEU A 1 552 ? 8.555 -33.938 -1.063 1 97.94 552 LEU A N 1
ATOM 4248 C CA . LEU A 1 552 ? 8.711 -34.844 -2.188 1 97.94 552 LEU A CA 1
ATOM 4249 C C . LEU A 1 552 ? 8.062 -36.188 -1.88 1 97.94 552 LEU A C 1
ATOM 4251 O O . LEU A 1 552 ? 7.406 -36.781 -2.74 1 97.94 552 LEU A O 1
ATOM 4255 N N . ALA A 1 553 ? 8.266 -36.656 -0.682 1 98 553 ALA A N 1
ATOM 4256 C CA . ALA A 1 553 ? 7.66 -37.906 -0.269 1 98 553 ALA A CA 1
ATOM 4257 C C . ALA A 1 553 ? 6.137 -37.812 -0.261 1 98 553 ALA A C 1
ATOM 4259 O O . ALA A 1 553 ? 5.445 -38.75 -0.646 1 98 553 ALA A O 1
ATOM 4260 N N . ALA A 1 554 ? 5.656 -36.719 0.217 1 98.56 554 ALA A N 1
ATOM 4261 C CA . ALA A 1 554 ? 4.215 -36.5 0.24 1 98.56 554 ALA A CA 1
ATOM 4262 C C . ALA A 1 554 ? 3.643 -36.469 -1.175 1 98.56 554 ALA A C 1
ATOM 4264 O O . ALA A 1 554 ? 2.561 -37 -1.427 1 98.56 554 ALA A O 1
ATOM 4265 N N . MET A 1 555 ? 4.363 -35.812 -2.094 1 98.31 555 MET A N 1
ATOM 4266 C CA . MET A 1 555 ? 3.947 -35.781 -3.492 1 98.31 555 MET A CA 1
ATOM 4267 C C . MET A 1 555 ? 3.896 -37.156 -4.086 1 98.31 555 MET A C 1
ATOM 4269 O O . MET A 1 555 ? 2.949 -37.531 -4.797 1 98.31 555 MET A O 1
ATOM 4273 N N . ASP A 1 556 ? 4.898 -37.938 -3.826 1 96.88 556 ASP A N 1
ATOM 4274 C CA . ASP A 1 556 ? 4.938 -39.312 -4.285 1 96.88 556 ASP A CA 1
ATOM 4275 C C . ASP A 1 556 ? 3.746 -40.094 -3.746 1 96.88 556 ASP A C 1
ATOM 4277 O O . ASP A 1 556 ? 3.111 -40.844 -4.484 1 96.88 556 ASP A O 1
ATOM 4281 N N . PHE A 1 557 ? 3.504 -39.906 -2.51 1 97.44 557 PHE A N 1
ATOM 4282 C CA . PHE A 1 557 ? 2.377 -40.594 -1.882 1 97.44 557 PHE A CA 1
ATOM 4283 C C . PHE A 1 557 ? 1.066 -40.188 -2.557 1 97.44 557 PHE A C 1
ATOM 4285 O O . PHE A 1 557 ? 0.253 -41.062 -2.889 1 97.44 557 PHE A O 1
ATOM 4292 N N . VAL A 1 558 ? 0.817 -38.906 -2.723 1 98 558 VAL A N 1
ATOM 4293 C CA . VAL A 1 558 ? -0.433 -38.438 -3.311 1 98 558 VAL A CA 1
ATOM 4294 C C . VAL A 1 558 ? -0.561 -38.938 -4.738 1 98 558 VAL A C 1
ATOM 4296 O O . VAL A 1 558 ? -1.659 -39.281 -5.188 1 98 558 VAL A O 1
ATOM 4299 N N . ALA A 1 559 ? 0.563 -39.031 -5.406 1 97.19 559 ALA A N 1
ATOM 4300 C CA . ALA A 1 559 ? 0.567 -39.531 -6.781 1 97.19 559 ALA A CA 1
ATOM 4301 C C . ALA A 1 559 ? 0.175 -41 -6.836 1 97.19 559 ALA A C 1
ATOM 4303 O O . ALA A 1 559 ? -0.526 -41.406 -7.754 1 97.19 559 ALA A O 1
ATOM 4304 N N . THR A 1 560 ? 0.525 -41.75 -5.883 1 95.25 560 THR A N 1
ATOM 4305 C CA . THR A 1 560 ? 0.356 -43.219 -5.945 1 95.25 560 THR A CA 1
ATOM 4306 C C . THR A 1 560 ? -0.895 -43.625 -5.184 1 95.25 560 THR A C 1
ATOM 4308 O O . THR A 1 560 ? -1.581 -44.562 -5.594 1 95.25 560 THR A O 1
ATOM 4311 N N . GLU A 1 561 ? -1.147 -42.875 -4.082 1 95.31 561 GLU A N 1
ATOM 4312 C CA . GLU A 1 561 ? -2.186 -43.375 -3.178 1 95.31 561 GLU A CA 1
ATOM 4313 C C . GLU A 1 561 ? -3.32 -42.375 -3.045 1 95.31 561 GLU A C 1
ATOM 4315 O O . GLU A 1 561 ? -4.375 -42.688 -2.488 1 95.31 561 GLU A O 1
ATOM 4320 N N . GLY A 1 562 ? -3.186 -41.188 -3.545 1 96.19 562 GLY A N 1
ATOM 4321 C CA . GLY A 1 562 ? -4.117 -40.094 -3.301 1 96.19 562 GLY A CA 1
ATOM 4322 C C . GLY A 1 562 ? -5.523 -40.406 -3.771 1 96.19 562 GLY A C 1
ATOM 4323 O O . GLY A 1 562 ? -6.5 -39.938 -3.168 1 96.19 562 GLY A O 1
ATOM 4324 N N . TRP A 1 563 ? -5.633 -41.125 -4.871 1 93.69 563 TRP A N 1
ATOM 4325 C CA . TRP A 1 563 ? -6.93 -41.438 -5.465 1 93.69 563 TRP A CA 1
ATOM 4326 C C . TRP A 1 563 ? -7.828 -42.156 -4.457 1 93.69 563 TRP A C 1
ATOM 4328 O O . TRP A 1 563 ? -9.055 -42.062 -4.535 1 93.69 563 TRP A O 1
ATOM 4338 N N . LYS A 1 564 ? -7.312 -42.844 -3.457 1 93.25 564 LYS A N 1
ATOM 4339 C CA . LYS A 1 564 ? -8.07 -43.625 -2.463 1 93.25 564 LYS A CA 1
ATOM 4340 C C . LYS A 1 564 ? -8.891 -42.688 -1.572 1 93.25 564 LYS A C 1
ATOM 4342 O O . LYS A 1 564 ? -9.883 -43.125 -0.974 1 93.25 564 LYS A O 1
ATOM 4347 N N . PHE A 1 565 ? -8.484 -41.406 -1.481 1 95.25 565 PHE A N 1
ATOM 4348 C CA . PHE A 1 565 ? -9.117 -40.469 -0.566 1 95.25 565 PHE A CA 1
ATOM 4349 C C . PHE A 1 565 ? -10.297 -39.781 -1.234 1 95.25 565 PHE A C 1
ATOM 4351 O O . PHE A 1 565 ? -11.094 -39.094 -0.568 1 95.25 565 PHE A O 1
ATOM 4358 N N . LEU A 1 566 ? -10.5 -39.875 -2.553 1 93.81 566 LEU A N 1
ATOM 4359 C CA . LEU A 1 566 ? -11.477 -39.125 -3.34 1 93.81 566 LEU A CA 1
ATOM 4360 C C . LEU A 1 566 ? -12.875 -39.25 -2.734 1 93.81 566 LEU A C 1
ATOM 4362 O O . LEU A 1 566 ? -13.594 -38.281 -2.607 1 93.81 566 LEU A O 1
ATOM 4366 N N . PRO A 1 567 ? -13.305 -40.406 -2.301 1 90.75 567 PRO A N 1
ATOM 4367 C CA . PRO A 1 567 ? -14.672 -40.562 -1.787 1 90.75 567 PRO A CA 1
ATOM 4368 C C . PRO A 1 567 ? -14.906 -39.781 -0.503 1 90.75 567 PRO A C 1
ATOM 4370 O O . PRO A 1 567 ? -16.062 -39.594 -0.097 1 90.75 567 PRO A O 1
ATOM 4373 N N . GLN A 1 568 ? -13.867 -39.344 0.139 1 93.25 568 GLN A N 1
ATOM 4374 C CA . GLN A 1 568 ? -14 -38.625 1.39 1 93.25 568 GLN A CA 1
ATOM 4375 C C . GLN A 1 568 ? -14.109 -37.125 1.132 1 93.25 568 GLN A C 1
ATOM 4377 O O . GLN A 1 568 ? -14.289 -36.344 2.066 1 93.25 568 GLN A O 1
ATOM 4382 N N . TYR A 1 569 ? -13.992 -36.719 -0.09 1 93.38 569 TYR A N 1
ATOM 4383 C CA . TYR A 1 569 ? -14.008 -35.312 -0.436 1 93.38 569 TYR A CA 1
ATOM 4384 C C . TYR A 1 569 ? -15.211 -34.969 -1.298 1 93.38 569 TYR A C 1
ATOM 4386 O O . TYR A 1 569 ? -15.773 -35.844 -1.966 1 93.38 569 TYR A O 1
ATOM 4394 N N . GLU A 1 570 ? -15.609 -33.688 -1.184 1 90.44 570 GLU A N 1
ATOM 4395 C CA . GLU A 1 570 ? -16.641 -33.094 -2.023 1 90.44 570 GLU A CA 1
ATOM 4396 C C . GLU A 1 570 ? -16.109 -31.875 -2.764 1 90.44 570 GLU A C 1
ATOM 4398 O O . GLU A 1 570 ? -15.133 -31.25 -2.32 1 90.44 570 GLU A O 1
ATOM 4403 N N . PHE A 1 571 ? -16.641 -31.688 -3.922 1 90.06 571 PHE A N 1
ATOM 4404 C CA . PHE A 1 571 ? -16.219 -30.516 -4.66 1 90.06 571 PHE A CA 1
ATOM 4405 C C . PHE A 1 571 ? -17.375 -29.547 -4.855 1 90.06 571 PHE A C 1
ATOM 4407 O O . PHE A 1 571 ? -18.531 -29.953 -4.859 1 90.06 571 PHE A O 1
ATOM 4414 N N . ASN A 1 572 ? -17 -28.297 -4.883 1 85.94 572 ASN A N 1
ATOM 4415 C CA . ASN A 1 572 ? -17.922 -27.219 -5.207 1 85.94 572 ASN A CA 1
ATOM 4416 C C . ASN A 1 572 ? -17.844 -26.828 -6.68 1 85.94 572 ASN A C 1
ATOM 4418 O O . ASN A 1 572 ? -16.781 -26.406 -7.156 1 85.94 572 ASN A O 1
ATOM 4422 N N . HIS A 1 573 ? -18.953 -26.828 -7.348 1 81.31 573 HIS A N 1
ATOM 4423 C CA . HIS A 1 573 ? -18.984 -26.594 -8.789 1 81.31 573 HIS A CA 1
ATOM 4424 C C . HIS A 1 573 ? -18.625 -25.141 -9.125 1 81.31 573 HIS A C 1
ATOM 4426 O O . HIS A 1 573 ? -17.969 -24.891 -10.133 1 81.31 573 HIS A O 1
ATOM 4432 N N . ALA A 1 574 ? -19.094 -24.312 -8.352 1 78.88 574 ALA A N 1
ATOM 4433 C CA . ALA A 1 574 ? -18.906 -22.891 -8.625 1 78.88 574 ALA A CA 1
ATOM 4434 C C . ALA A 1 574 ? -17.453 -22.469 -8.367 1 78.88 574 ALA A C 1
ATOM 4436 O O . ALA A 1 574 ? -16.859 -21.766 -9.188 1 78.88 574 ALA A O 1
ATOM 4437 N N . SER A 1 575 ? -16.891 -22.953 -7.301 1 82.19 575 SER A N 1
ATOM 4438 C CA . SER A 1 575 ? -15.562 -22.484 -6.91 1 82.19 575 SER A CA 1
ATOM 4439 C C . SER A 1 575 ? -14.477 -23.453 -7.375 1 82.19 575 SER A C 1
ATOM 4441 O O . SER A 1 575 ? -13.297 -23.094 -7.438 1 82.19 575 SER A O 1
ATOM 4443 N N . GLY A 1 576 ? -14.867 -24.672 -7.637 1 87.56 576 GLY A N 1
ATOM 4444 C CA . GLY A 1 576 ? -13.891 -25.672 -8 1 87.56 576 GLY A CA 1
ATOM 4445 C C . GLY A 1 576 ? -13.109 -26.203 -6.816 1 87.56 576 GLY A C 1
ATOM 4446 O O . GLY A 1 576 ? -12.188 -27.016 -6.98 1 87.56 576 GLY A O 1
ATOM 4447 N N . GLU A 1 577 ? -13.477 -25.906 -5.617 1 89.75 577 GLU A N 1
ATOM 4448 C CA . GLU A 1 577 ? -12.75 -26.297 -4.414 1 89.75 577 GLU A CA 1
ATOM 4449 C C . GLU A 1 577 ? -13.094 -27.734 -4.012 1 89.75 577 GLU A C 1
ATOM 4451 O O . GLU A 1 577 ? -14.211 -28.188 -4.246 1 89.75 577 GLU A O 1
ATOM 4456 N N . TRP A 1 578 ? -12.188 -28.391 -3.473 1 93.69 578 TRP A N 1
ATOM 4457 C CA . TRP A 1 578 ? -12.352 -29.703 -2.889 1 93.69 578 TRP A CA 1
ATOM 4458 C C . TRP A 1 578 ? -12.125 -29.672 -1.379 1 93.69 578 TRP A C 1
ATOM 4460 O O . TRP A 1 578 ? -11.117 -29.141 -0.906 1 93.69 578 TRP A O 1
ATOM 4470 N N . LYS A 1 579 ? -13.07 -30.172 -0.687 1 93.69 579 LYS A N 1
ATOM 4471 C CA . LYS A 1 579 ? -12.969 -30.188 0.77 1 93.69 579 LYS A CA 1
ATOM 4472 C C . LYS A 1 579 ? -13.375 -31.562 1.323 1 93.69 579 LYS A C 1
ATOM 4474 O O . LYS A 1 579 ? -14.258 -32.219 0.767 1 93.69 579 LYS A O 1
ATOM 4479 N N . HIS A 1 580 ? -12.688 -31.891 2.371 1 94.5 580 HIS A N 1
ATOM 4480 C CA . HIS A 1 580 ? -13.141 -33.062 3.092 1 94.5 580 HIS A CA 1
ATOM 4481 C C . HIS A 1 580 ? -14.594 -32.938 3.541 1 94.5 580 HIS A C 1
ATOM 4483 O O . HIS A 1 580 ? -15.008 -31.828 3.941 1 94.5 580 HIS A O 1
ATOM 4489 N N . ARG A 1 581 ? -15.32 -33.938 3.555 1 90.69 581 ARG A N 1
ATOM 4490 C CA . ARG A 1 581 ? -16.75 -33.906 3.842 1 90.69 581 ARG A CA 1
ATOM 4491 C C . ARG A 1 581 ? -17.031 -33.281 5.195 1 90.69 581 ARG A C 1
ATOM 4493 O O . ARG A 1 581 ? -18.078 -32.625 5.375 1 90.69 581 ARG A O 1
ATOM 4500 N N . THR A 1 582 ? -16.125 -33.375 6.113 1 91 582 THR A N 1
ATOM 4501 C CA . THR A 1 582 ? -16.328 -32.844 7.453 1 91 582 THR A CA 1
ATOM 4502 C C . THR A 1 582 ? -16.047 -31.328 7.484 1 91 582 THR A C 1
ATOM 4504 O O . THR A 1 582 ? -16.297 -30.672 8.492 1 91 582 THR A O 1
ATOM 4507 N N . ARG A 1 583 ? -15.477 -30.781 6.383 1 90.81 583 ARG A N 1
ATOM 4508 C CA . ARG A 1 583 ? -15.039 -29.391 6.383 1 90.81 583 ARG A CA 1
ATOM 4509 C C . ARG A 1 583 ? -15.766 -28.578 5.305 1 90.81 583 ARG A C 1
ATOM 4511 O O . ARG A 1 583 ? -15.383 -27.453 5.012 1 90.81 583 ARG A O 1
ATOM 4518 N N . VAL A 1 584 ? -16.75 -29.094 4.723 1 84.94 584 VAL A N 1
ATOM 4519 C CA . VAL A 1 584 ? -17.438 -28.469 3.602 1 84.94 584 VAL A CA 1
ATOM 4520 C C . VAL A 1 584 ? -18.141 -27.188 4.078 1 84.94 584 VAL A C 1
ATOM 4522 O O . VAL A 1 584 ? -18.078 -26.156 3.412 1 84.94 584 VAL A O 1
ATOM 4525 N N . THR A 1 585 ? -18.672 -27.234 5.23 1 79.56 585 THR A N 1
ATOM 4526 C CA . THR A 1 585 ? -19.453 -26.094 5.688 1 79.56 585 THR A CA 1
ATOM 4527 C C . THR A 1 585 ? -18.859 -25.531 6.977 1 79.56 585 THR A C 1
ATOM 4529 O O . THR A 1 585 ? -19.484 -24.672 7.625 1 79.56 585 THR A O 1
ATOM 4532 N N . THR A 1 586 ? -17.688 -26.109 7.293 1 80.88 586 THR A N 1
ATOM 4533 C CA . THR A 1 586 ? -17.156 -25.688 8.586 1 80.88 586 THR A CA 1
ATOM 4534 C C . THR A 1 586 ? -15.672 -25.391 8.5 1 80.88 586 THR A C 1
ATOM 4536 O O . THR A 1 586 ? -14.961 -25.984 7.676 1 80.88 586 THR A O 1
ATOM 4539 N N . PHE A 1 587 ? -15.281 -24.469 9.219 1 88.12 587 PHE A N 1
ATOM 4540 C CA . PHE A 1 587 ? -13.891 -24.125 9.516 1 88.12 587 PHE A CA 1
ATOM 4541 C C . PHE A 1 587 ? -13.672 -24.016 11.023 1 88.12 587 PHE A C 1
ATOM 4543 O O . PHE A 1 587 ? -13.602 -22.906 11.562 1 88.12 587 PHE A O 1
ATOM 4550 N N . PRO A 1 588 ? -13.508 -25.172 11.672 1 85.94 588 PRO A N 1
ATOM 4551 C CA . PRO A 1 588 ? -13.57 -25.219 13.133 1 85.94 588 PRO A CA 1
ATOM 4552 C C . PRO A 1 588 ? -12.492 -24.375 13.805 1 85.94 588 PRO A C 1
ATOM 4554 O O . PRO A 1 588 ? -12.711 -23.828 14.891 1 85.94 588 PRO A O 1
ATOM 4557 N N . THR A 1 589 ? -11.391 -24.234 13.211 1 87.31 589 THR A N 1
ATOM 4558 C CA . THR A 1 589 ? -10.281 -23.547 13.852 1 87.31 589 THR A CA 1
ATOM 4559 C C . THR A 1 589 ? -10.156 -22.125 13.32 1 87.31 589 THR A C 1
ATOM 4561 O O . THR A 1 589 ? -9.117 -21.484 13.492 1 87.31 589 THR A O 1
ATOM 4564 N N . ARG A 1 590 ? -11.203 -21.672 12.727 1 91.12 590 ARG A N 1
ATOM 4565 C CA . ARG A 1 590 ? -11.172 -20.312 12.188 1 91.12 590 ARG A CA 1
ATOM 4566 C C . ARG A 1 590 ? -10.898 -19.297 13.289 1 91.12 590 ARG A C 1
ATOM 4568 O O . ARG A 1 590 ? -11.5 -19.344 14.359 1 91.12 590 ARG A O 1
ATOM 4575 N N . LYS A 1 591 ? -9.961 -18.453 13.039 1 92.75 591 LYS A N 1
ATOM 4576 C CA . LYS A 1 591 ? -9.695 -17.328 13.922 1 92.75 591 LYS A CA 1
ATOM 4577 C C . LYS A 1 591 ? -10.414 -16.062 13.43 1 92.75 591 LYS A C 1
ATOM 4579 O O . LYS A 1 591 ? -10.508 -15.828 12.227 1 92.75 591 LYS A O 1
ATOM 4584 N N . TRP A 1 592 ? -10.93 -15.273 14.375 1 93.75 592 TRP A N 1
ATOM 4585 C CA . TRP A 1 592 ? -11.711 -14.086 14.062 1 93.75 592 TRP A CA 1
ATOM 4586 C C . TRP A 1 592 ? -11.055 -12.828 14.625 1 93.75 592 TRP A C 1
ATOM 4588 O O . TRP A 1 592 ? -10.516 -12.852 15.742 1 93.75 592 TRP A O 1
ATOM 4598 N N . LEU A 1 593 ? -11.164 -11.711 13.891 1 95.12 593 LEU A N 1
ATOM 4599 C CA . LEU A 1 593 ? -10.625 -10.43 14.336 1 95.12 593 LEU A CA 1
ATOM 4600 C C . LEU A 1 593 ? -11.43 -9.891 15.516 1 95.12 593 LEU A C 1
ATOM 4602 O O . LEU A 1 593 ? -10.852 -9.414 16.5 1 95.12 593 LEU A O 1
ATOM 4606 N N . ILE A 1 594 ? -12.75 -9.984 15.469 1 92.44 594 ILE A N 1
ATOM 4607 C CA . ILE A 1 594 ? -13.625 -9.391 16.469 1 92.44 594 ILE A CA 1
ATOM 4608 C C . ILE A 1 594 ? -13.477 -10.148 17.797 1 92.44 594 ILE A C 1
ATOM 4610 O O . ILE A 1 594 ? -13.922 -9.672 18.844 1 92.44 594 ILE A O 1
ATOM 4614 N N . LYS A 1 595 ? -12.828 -11.344 17.734 1 90 595 LYS A N 1
ATOM 4615 C CA . LYS A 1 595 ? -12.656 -12.164 18.938 1 90 595 LYS A CA 1
ATOM 4616 C C . LYS A 1 595 ? -11.227 -12.07 19.453 1 90 595 LYS A C 1
ATOM 4618 O O . LYS A 1 595 ? -10.797 -12.906 20.25 1 90 595 LYS A O 1
ATOM 4623 N N . ALA A 1 596 ? -10.492 -11.148 18.953 1 90.62 596 ALA A N 1
ATOM 4624 C CA . ALA A 1 596 ? -9.141 -10.953 19.469 1 90.62 596 ALA A CA 1
ATOM 4625 C C . ALA A 1 596 ? -9.141 -10.836 21 1 90.62 596 ALA A C 1
ATOM 4627 O O . ALA A 1 596 ? -10.016 -10.188 21.578 1 90.62 596 ALA A O 1
ATOM 4628 N N . ALA A 1 597 ? -8.172 -11.352 21.656 1 84.56 597 ALA A N 1
ATOM 4629 C CA . ALA A 1 597 ? -8.133 -11.508 23.094 1 84.56 597 ALA A CA 1
ATOM 4630 C C . ALA A 1 597 ? -8.094 -10.148 23.797 1 84.56 597 ALA A C 1
ATOM 4632 O O . ALA A 1 597 ? -8.609 -10 24.906 1 84.56 597 ALA A O 1
ATOM 4633 N N . PHE A 1 598 ? -7.535 -9.148 23.156 1 84.31 598 PHE A N 1
ATOM 4634 C CA . PHE A 1 598 ? -7.344 -7.867 23.844 1 84.31 598 PHE A CA 1
ATOM 4635 C C . PHE A 1 598 ? -8.656 -7.102 23.922 1 84.31 598 PHE A C 1
ATOM 4637 O O . PHE A 1 598 ? -8.742 -6.074 24.594 1 84.31 598 PHE A O 1
ATOM 4644 N N . PHE A 1 599 ? -9.695 -7.594 23.297 1 86.44 599 PHE A N 1
ATOM 4645 C CA . PHE A 1 599 ? -11.016 -6.992 23.453 1 86.44 599 PHE A CA 1
ATOM 4646 C C . PHE A 1 599 ? -11.711 -7.516 24.703 1 86.44 599 PHE A C 1
ATOM 4648 O O . PHE A 1 599 ? -12.789 -7.039 25.062 1 86.44 599 PHE A O 1
ATOM 4655 N N . THR A 1 600 ? -11.133 -8.531 25.312 1 82.69 600 THR A N 1
ATOM 4656 C CA . THR A 1 600 ? -11.758 -9.148 26.469 1 82.69 600 THR A CA 1
ATOM 4657 C C . THR A 1 600 ? -11.023 -8.758 27.75 1 82.69 600 THR A C 1
ATOM 4659 O O . THR A 1 600 ? -9.859 -8.352 27.703 1 82.69 600 THR A O 1
ATOM 4662 N N . GLU A 1 601 ? -11.727 -8.633 28.828 1 71.25 601 GLU A N 1
ATOM 4663 C CA . GLU A 1 601 ? -11.164 -8.227 30.109 1 71.25 601 GLU A CA 1
ATOM 4664 C C . GLU A 1 601 ? -10.141 -9.242 30.609 1 71.25 601 GLU A C 1
ATOM 4666 O O . GLU A 1 601 ? -9.141 -8.875 31.234 1 71.25 601 GLU A O 1
ATOM 4671 N N . LYS A 1 602 ? -10.531 -10.516 30.484 1 62.03 602 LYS A N 1
ATOM 4672 C CA . LYS A 1 602 ? -9.664 -11.562 31.031 1 62.03 602 LYS A CA 1
ATOM 4673 C C . LYS A 1 602 ? -8.43 -11.766 30.156 1 62.03 602 LYS A C 1
ATOM 4675 O O . LYS A 1 602 ? -8.523 -11.75 28.922 1 62.03 602 LYS A O 1
ATOM 4680 N N . ASN A 1 603 ? -7.305 -11.398 30.656 1 58.25 603 ASN A N 1
ATOM 4681 C CA . ASN A 1 603 ? -6.098 -11.742 29.906 1 58.25 603 ASN A CA 1
ATOM 4682 C C . ASN A 1 603 ? -6.129 -13.195 29.422 1 58.25 603 ASN A C 1
ATOM 4684 O O . ASN A 1 603 ? -6.492 -14.094 30.188 1 58.25 603 ASN A O 1
ATOM 4688 N N . ALA A 1 604 ? -6.492 -13.352 28.141 1 54.69 604 ALA A N 1
ATOM 4689 C CA . ALA A 1 604 ? -6.535 -14.711 27.609 1 54.69 604 ALA A CA 1
ATOM 4690 C C . ALA A 1 604 ? -5.457 -15.586 28.234 1 54.69 604 ALA A C 1
ATOM 4692 O O . ALA A 1 604 ? -4.324 -15.141 28.438 1 54.69 604 ALA A O 1
ATOM 4693 N N . GLY A 1 605 ? -5.852 -16.391 29.172 1 53.06 605 GLY A N 1
ATOM 4694 C CA . GLY A 1 605 ? -4.898 -17.344 29.703 1 53.06 605 GLY A CA 1
ATOM 4695 C C . GLY A 1 605 ? -3.877 -17.797 28.688 1 53.06 605 GLY A C 1
ATOM 4696 O O . GLY A 1 605 ? -4.02 -17.531 27.484 1 53.06 605 GLY A O 1
ATOM 4697 N N . PRO A 1 606 ? -2.725 -18.203 29.188 1 54.12 606 PRO A N 1
ATOM 4698 C CA . PRO A 1 606 ? -1.686 -18.703 28.281 1 54.12 606 PRO A CA 1
ATOM 4699 C C . PRO A 1 606 ? -2.229 -19.688 27.25 1 54.12 606 PRO A C 1
ATOM 4701 O O . PRO A 1 606 ? -3.201 -20.391 27.516 1 54.12 606 PRO A O 1
ATOM 4704 N N . ASP A 1 607 ? -1.891 -19.5 26.031 1 58.12 607 ASP A N 1
ATOM 4705 C CA . ASP A 1 607 ? -2.252 -20.406 24.938 1 58.12 607 ASP A CA 1
ATOM 4706 C C . ASP A 1 607 ? -1.991 -21.859 25.328 1 58.12 607 ASP A C 1
ATOM 4708 O O . ASP A 1 607 ? -0.966 -22.172 25.938 1 58.12 607 ASP A O 1
ATOM 4712 N N . VAL A 1 608 ? -2.904 -22.656 25.438 1 57.25 608 VAL A N 1
ATOM 4713 C CA . VAL A 1 608 ? -2.678 -24.078 25.609 1 57.25 608 VAL A CA 1
ATOM 4714 C C . VAL A 1 608 ? -1.625 -24.562 24.609 1 57.25 608 VAL A C 1
ATOM 4716 O O . VAL A 1 608 ? -1.753 -24.328 23.406 1 57.25 608 VAL A O 1
ATOM 4719 N N . PRO A 1 609 ? -0.517 -24.984 25.234 1 61.84 609 PRO A N 1
ATOM 4720 C CA . PRO A 1 609 ? 0.516 -25.469 24.312 1 61.84 609 PRO A CA 1
ATOM 4721 C C . PRO A 1 609 ? -0.012 -26.5 23.328 1 61.84 609 PRO A C 1
ATOM 4723 O O . PRO A 1 609 ? -0.785 -27.391 23.703 1 61.84 609 PRO A O 1
ATOM 4726 N N . ALA A 1 610 ? 0.228 -26.266 22.125 1 64.81 610 ALA A N 1
ATOM 4727 C CA . ALA A 1 610 ? -0.163 -27.203 21.094 1 64.81 610 ALA A CA 1
ATOM 4728 C C . ALA A 1 610 ? 0.508 -28.562 21.297 1 64.81 610 ALA A C 1
ATOM 4730 O O . ALA A 1 610 ? 1.595 -28.641 21.875 1 64.81 610 ALA A O 1
ATOM 4731 N N . SER A 1 611 ? -0.187 -29.641 21.109 1 68.12 611 SER A N 1
ATOM 4732 C CA . SER A 1 611 ? 0.404 -30.969 21.156 1 68.12 611 SER A CA 1
ATOM 4733 C C . SER A 1 611 ? 1.653 -31.047 20.281 1 68.12 611 SER A C 1
ATOM 4735 O O . SER A 1 611 ? 1.715 -30.438 19.219 1 68.12 611 SER A O 1
ATOM 4737 N N . PRO A 1 612 ? 2.617 -31.75 20.859 1 79.12 612 PRO A N 1
ATOM 4738 C CA . PRO A 1 612 ? 3.867 -31.844 20.094 1 79.12 612 PRO A CA 1
ATOM 4739 C C . PRO A 1 612 ? 3.682 -32.5 18.734 1 79.12 612 PRO A C 1
ATOM 4741 O O . PRO A 1 612 ? 2.879 -33.438 18.594 1 79.12 612 PRO A O 1
ATOM 4744 N N . LEU A 1 613 ? 4.266 -32 17.844 1 86.38 613 LEU A N 1
ATOM 4745 C CA . LEU A 1 613 ? 4.23 -32.531 16.484 1 86.38 613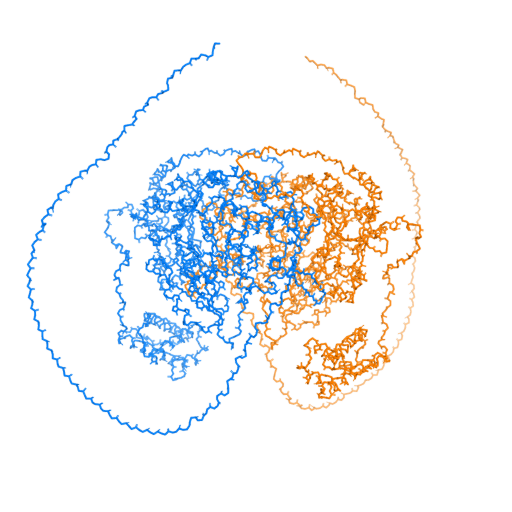 LEU A CA 1
ATOM 4746 C C . LEU A 1 613 ? 5.035 -33.844 16.391 1 86.38 613 LEU A C 1
ATOM 4748 O O . LEU A 1 613 ? 6.059 -33.969 17.047 1 86.38 613 LEU A O 1
ATOM 4752 N N . ALA A 1 614 ? 4.52 -34.75 15.633 1 88.94 614 ALA A N 1
ATOM 4753 C CA . ALA A 1 614 ? 5.281 -35.938 15.266 1 88.94 614 ALA A CA 1
ATOM 4754 C C . ALA A 1 614 ? 6.375 -35.594 14.258 1 88.94 614 ALA A C 1
ATOM 4756 O O . ALA A 1 614 ? 6.512 -34.438 13.836 1 88.94 614 ALA A O 1
ATOM 4757 N N . THR A 1 615 ? 7.203 -36.625 14.039 1 92.69 615 THR A N 1
ATOM 4758 C CA . THR A 1 615 ? 8.227 -36.438 13.016 1 92.69 615 THR A CA 1
ATOM 4759 C C . THR A 1 615 ? 7.621 -36.531 11.617 1 92.69 615 THR A C 1
ATOM 4761 O O . THR A 1 615 ? 6.547 -37.094 11.438 1 92.69 615 THR A O 1
ATOM 4764 N N . TYR A 1 616 ? 8.32 -36.031 10.68 1 96.12 616 TYR A N 1
ATOM 4765 C CA . TYR A 1 616 ? 7.879 -36.094 9.289 1 96.12 616 TYR A CA 1
ATOM 4766 C C . TYR A 1 616 ? 7.668 -37.531 8.852 1 96.12 616 TYR A C 1
ATOM 4768 O O . TYR A 1 616 ? 6.688 -37.844 8.172 1 96.12 616 TYR A O 1
ATOM 4776 N N . ASN A 1 617 ? 8.508 -38.406 9.266 1 95.25 617 ASN A N 1
ATOM 4777 C CA . ASN A 1 617 ? 8.398 -39.812 8.922 1 95.25 617 ASN A CA 1
ATOM 4778 C C . ASN A 1 617 ? 7.141 -40.469 9.516 1 95.25 617 ASN A C 1
ATOM 4780 O O . ASN A 1 617 ? 6.516 -41.312 8.891 1 95.25 617 ASN A O 1
ATOM 4784 N N . GLU A 1 618 ? 6.848 -40.031 10.711 1 95.44 618 GLU A N 1
ATOM 4785 C CA . GLU A 1 618 ? 5.641 -40.562 11.352 1 95.44 618 GLU A CA 1
ATOM 4786 C C . GLU A 1 618 ? 4.387 -40.125 10.602 1 95.44 618 GLU A C 1
ATOM 4788 O O . GLU A 1 618 ? 3.424 -40.875 10.484 1 95.44 618 GLU A O 1
ATOM 4793 N N . TYR A 1 619 ? 4.434 -38.938 10.125 1 97.12 619 TYR A N 1
ATOM 4794 C CA . TYR A 1 619 ? 3.293 -38.469 9.352 1 97.12 619 TYR A CA 1
ATOM 4795 C C . TYR A 1 619 ? 3.174 -39.219 8.031 1 97.12 619 TYR A C 1
ATOM 4797 O O . TYR A 1 619 ? 2.066 -39.469 7.559 1 97.12 619 TYR A O 1
ATOM 4805 N N . LEU A 1 620 ? 4.27 -39.594 7.406 1 96.94 620 LEU A N 1
ATOM 4806 C CA . LEU A 1 620 ? 4.262 -40.375 6.184 1 96.94 620 LEU A CA 1
ATOM 4807 C C . LEU A 1 620 ? 3.701 -41.781 6.445 1 96.94 620 LEU A C 1
ATOM 4809 O O . LEU A 1 620 ? 2.924 -42.281 5.641 1 96.94 620 LEU A O 1
ATOM 4813 N N . ASP A 1 621 ? 4.07 -42.281 7.586 1 96.31 621 ASP A N 1
ATOM 4814 C CA . ASP A 1 621 ? 3.549 -43.594 7.973 1 96.31 621 ASP A CA 1
ATOM 4815 C C . ASP A 1 621 ? 2.043 -43.531 8.219 1 96.31 621 ASP A C 1
ATOM 4817 O O . ASP A 1 621 ? 1.302 -44.438 7.797 1 96.31 621 ASP A O 1
ATOM 4821 N N . GLN A 1 622 ? 1.668 -42.531 8.875 1 96.81 622 GLN A N 1
ATOM 4822 C CA . GLN A 1 622 ? 0.248 -42.344 9.148 1 96.81 622 GLN A CA 1
ATOM 4823 C C . GLN A 1 622 ? -0.548 -42.219 7.852 1 96.81 622 GLN A C 1
ATOM 4825 O O . GLN A 1 622 ? -1.694 -42.688 7.777 1 96.81 622 GLN A O 1
ATOM 4830 N N . ALA A 1 623 ? 0.029 -41.625 6.852 1 97.81 623 ALA A N 1
ATOM 4831 C CA . ALA A 1 623 ? -0.644 -41.438 5.57 1 97.81 623 ALA A CA 1
ATOM 4832 C C . ALA A 1 623 ? -1.012 -42.781 4.934 1 97.81 623 ALA A C 1
ATOM 4834 O O . ALA A 1 623 ? -2.096 -42.906 4.363 1 97.81 623 ALA A O 1
ATOM 4835 N N . HIS A 1 624 ? -0.158 -43.75 5.059 1 95.75 624 HIS A N 1
ATOM 4836 C CA . HIS A 1 624 ? -0.422 -45.062 4.488 1 95.75 624 HIS A CA 1
ATOM 4837 C C . HIS A 1 624 ? -1.583 -45.75 5.203 1 95.75 624 HIS A C 1
ATOM 4839 O O . HIS A 1 624 ? -2.41 -46.406 4.562 1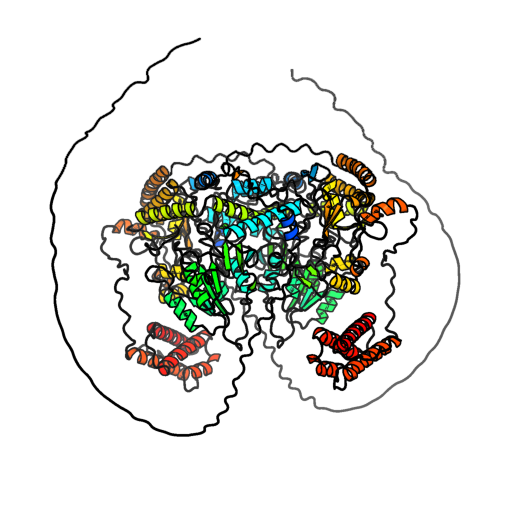 95.75 624 HIS A O 1
ATOM 4845 N N . ILE A 1 625 ? -1.613 -45.531 6.473 1 96.12 625 ILE A N 1
ATOM 4846 C CA . ILE A 1 625 ? -2.709 -46.094 7.254 1 96.12 625 ILE A CA 1
ATOM 4847 C C . ILE A 1 625 ? -4.023 -45.438 6.852 1 96.12 625 ILE A C 1
ATOM 4849 O O . ILE A 1 625 ? -5.035 -46.125 6.652 1 96.12 625 ILE A O 1
ATOM 4853 N N . LEU A 1 626 ? -3.965 -44.156 6.734 1 96.56 626 LEU A N 1
ATOM 4854 C CA . LEU A 1 626 ? -5.148 -43.406 6.348 1 96.56 626 LEU A CA 1
ATOM 4855 C C . LEU A 1 626 ? -5.629 -43.812 4.961 1 96.56 626 LEU A C 1
ATOM 4857 O O . LEU A 1 626 ? -6.836 -43.875 4.711 1 96.56 626 LEU A O 1
ATOM 4861 N N . ALA A 1 627 ? -4.699 -44.094 4.043 1 95.25 627 ALA A N 1
ATOM 4862 C CA . ALA A 1 627 ? -5.055 -44.5 2.689 1 95.25 627 ALA A CA 1
ATOM 4863 C C . ALA A 1 627 ? -5.793 -45.812 2.697 1 95.25 627 ALA A C 1
ATOM 4865 O O . ALA A 1 627 ? -6.781 -46 1.981 1 95.25 627 ALA A O 1
ATOM 4866 N N . ASP A 1 628 ? -5.367 -46.688 3.51 1 91.25 628 ASP A N 1
ATOM 4867 C CA . ASP A 1 628 ? -6.008 -48 3.629 1 91.25 628 ASP A CA 1
ATOM 4868 C C . ASP A 1 628 ? -7.41 -47.875 4.223 1 91.25 628 ASP A C 1
ATOM 4870 O O . ASP A 1 628 ? -8.344 -48.562 3.773 1 91.25 628 ASP A O 1
ATOM 4874 N N . GLN A 1 629 ? -7.469 -47.031 5.137 1 91.19 629 GLN A N 1
ATOM 4875 C CA . GLN A 1 629 ? -8.766 -46.781 5.758 1 91.19 629 GLN A CA 1
ATOM 4876 C C . GLN A 1 629 ? -9.734 -46.125 4.781 1 91.19 629 GLN A C 1
ATOM 4878 O O . GLN A 1 629 ? -10.922 -46.438 4.758 1 91.19 629 GLN A O 1
ATOM 4883 N N . ALA A 1 630 ? -9.242 -45.188 4.016 1 90.94 630 ALA A N 1
ATOM 4884 C CA . ALA A 1 630 ? -10.07 -44.5 3.037 1 90.94 630 ALA A CA 1
ATOM 4885 C C . ALA A 1 630 ? -10.648 -45.469 2.01 1 90.94 630 ALA A C 1
ATOM 4887 O O . ALA A 1 630 ? -11.805 -45.344 1.615 1 90.94 630 ALA A O 1
ATOM 4888 N N . LEU A 1 631 ? -9.883 -46.344 1.587 1 85.44 631 LEU A N 1
ATOM 4889 C CA . LEU A 1 631 ? -10.32 -47.344 0.611 1 85.44 631 LEU A CA 1
ATOM 4890 C C . LEU A 1 631 ? -11.375 -48.25 1.211 1 85.44 631 LEU A C 1
ATOM 4892 O O . LEU A 1 631 ? -12.344 -48.625 0.542 1 85.44 631 LEU A O 1
ATOM 4896 N N . ALA A 1 632 ? -11.18 -48.5 2.477 1 81.5 632 ALA A N 1
ATOM 4897 C CA . ALA A 1 632 ? -12.109 -49.406 3.16 1 81.5 632 ALA A CA 1
ATOM 4898 C C . ALA A 1 632 ? -13.461 -48.719 3.375 1 81.5 632 ALA A C 1
ATOM 4900 O O . ALA A 1 632 ? -14.508 -49.375 3.316 1 81.5 632 ALA A O 1
ATOM 4901 N N . ASP A 1 633 ? -13.43 -47.5 3.562 1 77.94 633 ASP A N 1
ATOM 4902 C CA . ASP A 1 633 ? -14.633 -46.75 3.883 1 77.94 633 ASP A CA 1
ATOM 4903 C C . ASP A 1 633 ? -15.344 -46.281 2.611 1 77.94 633 ASP A C 1
ATOM 4905 O O . ASP A 1 633 ? -16.422 -45.688 2.678 1 77.94 633 ASP A O 1
ATOM 4909 N N . ALA A 1 634 ? -14.688 -46.5 1.492 1 75 634 ALA A N 1
ATOM 4910 C CA . ALA A 1 634 ? -15.211 -45.938 0.244 1 75 634 ALA A CA 1
ATOM 4911 C C . ALA A 1 634 ? -16.594 -46.531 -0.073 1 75 634 ALA A C 1
ATOM 4913 O O . ALA A 1 634 ? -16.75 -47.75 -0.14 1 75 634 ALA A O 1
ATOM 4914 N N . CYS A 1 635 ? -17.656 -45.812 0.531 1 60.31 635 CYS A N 1
ATOM 4915 C CA . CYS A 1 635 ? -19.016 -46.219 0.192 1 60.31 635 CYS A CA 1
ATOM 4916 C C . CYS A 1 635 ? -19.5 -45.5 -1.057 1 60.31 635 CYS A C 1
ATOM 4918 O O . CYS A 1 635 ? -18.922 -44.5 -1.465 1 60.31 635 CYS A O 1
ATOM 4920 N N . CYS A 1 636 ? -20.484 -46.094 -1.822 1 52.06 636 CYS A N 1
ATOM 4921 C CA . CYS A 1 636 ? -21.062 -45.531 -3.039 1 52.06 636 CYS A CA 1
ATOM 4922 C C . CYS A 1 636 ? -21.516 -44.094 -2.82 1 52.06 636 CYS A C 1
ATOM 4924 O O . CYS A 1 636 ? -22.375 -43.812 -1.979 1 52.06 636 CYS A O 1
ATOM 4926 N N . GLY A 1 637 ? -20.594 -43.156 -2.822 1 55.06 637 GLY A N 1
ATOM 4927 C CA . GLY A 1 637 ? -21.016 -41.781 -2.691 1 55.06 637 GLY A CA 1
ATOM 4928 C C . GLY A 1 637 ? -21.906 -41.312 -3.83 1 55.06 637 GLY A C 1
ATOM 4929 O O . GLY A 1 637 ? -22.125 -42.062 -4.789 1 55.06 637 GLY A O 1
ATOM 4930 N N . PRO A 1 638 ? -22.578 -40.219 -3.613 1 57.47 638 PRO A N 1
ATOM 4931 C CA . PRO A 1 638 ? -23.5 -39.719 -4.637 1 57.47 638 PRO A CA 1
ATOM 4932 C C . PRO A 1 638 ? -22.828 -39.562 -6.004 1 57.47 638 PRO A C 1
ATOM 4934 O O . PRO A 1 638 ? -21.656 -39.188 -6.086 1 57.47 638 PRO A O 1
ATOM 4937 N N . GLU A 1 639 ? -23.531 -40.125 -6.949 1 61.59 639 GLU A N 1
ATOM 4938 C CA . GLU A 1 639 ? -23.094 -39.969 -8.336 1 61.59 639 GLU A CA 1
ATOM 4939 C C . GLU A 1 639 ? -23.297 -38.562 -8.844 1 61.59 639 GLU A C 1
ATOM 4941 O O . GLU A 1 639 ? -24.391 -38 -8.703 1 61.59 639 GLU A O 1
ATOM 4946 N N . PHE A 1 640 ? -22.188 -37.844 -8.852 1 71.5 640 PHE A N 1
ATOM 4947 C CA . PHE A 1 640 ? -22.266 -36.5 -9.445 1 71.5 640 PHE A CA 1
ATOM 4948 C C . PHE A 1 640 ? -21.891 -36.562 -10.922 1 71.5 640 PHE A C 1
ATOM 4950 O O . PHE A 1 640 ? -20.984 -37.281 -11.32 1 71.5 640 PHE A O 1
ATOM 4957 N N . GLN A 1 641 ? -22.906 -36.094 -11.742 1 68.81 641 GLN A N 1
ATOM 4958 C CA . GLN A 1 641 ? -22.578 -35.938 -13.148 1 68.81 641 GLN A CA 1
ATOM 4959 C C . GLN A 1 641 ? -22.969 -34.531 -13.641 1 68.81 641 GLN A C 1
ATOM 4961 O O . GLN A 1 641 ? -24.078 -34.062 -13.359 1 68.81 641 GLN A O 1
ATOM 4966 N N . MET A 1 642 ? -21.922 -33.906 -14.211 1 81.88 642 MET A N 1
ATOM 4967 C CA . MET A 1 642 ? -22.188 -32.625 -14.82 1 81.88 642 MET A CA 1
ATOM 4968 C C . MET A 1 642 ? -23.031 -32.781 -16.078 1 81.88 642 MET A C 1
ATOM 4970 O O . MET A 1 642 ? -23.281 -33.875 -16.547 1 81.88 642 MET A O 1
ATOM 4974 N N . GLU A 1 643 ? -23.5 -31.609 -16.562 1 80.31 643 GLU A N 1
ATOM 4975 C CA . GLU A 1 643 ? -24.203 -31.625 -17.844 1 80.31 643 GLU A CA 1
ATOM 4976 C C . GLU A 1 643 ? -23.328 -32.219 -18.938 1 80.31 643 GLU A C 1
ATOM 4978 O O . GLU A 1 643 ? -22.094 -32.156 -18.875 1 80.31 643 GLU A O 1
ATOM 4983 N N . ALA A 1 644 ? -23.984 -32.812 -19.859 1 77.12 644 ALA A N 1
ATOM 4984 C CA . ALA A 1 644 ? -23.328 -33.594 -20.906 1 77.12 644 ALA A CA 1
ATOM 4985 C C . ALA A 1 644 ? -22.234 -32.781 -21.594 1 77.12 644 ALA A C 1
ATOM 4987 O O . ALA A 1 644 ? -21.156 -33.281 -21.875 1 77.12 644 ALA A O 1
ATOM 4988 N N . THR A 1 645 ? -22.547 -31.562 -21.891 1 78.56 645 THR A N 1
ATOM 4989 C CA . THR A 1 645 ? -21.578 -30.719 -22.594 1 78.56 645 THR A CA 1
ATOM 4990 C C . THR A 1 645 ? -20.344 -30.484 -21.719 1 78.56 645 THR A C 1
ATOM 4992 O O . THR A 1 645 ? -19.234 -30.406 -22.234 1 78.56 645 THR A O 1
ATOM 4995 N N . LYS A 1 646 ? -20.516 -30.438 -20.531 1 86.69 646 LYS A N 1
ATOM 4996 C CA . LYS A 1 646 ? -19.422 -30.219 -19.594 1 86.69 646 LYS A CA 1
ATOM 4997 C C . LYS A 1 646 ? -18.672 -31.516 -19.312 1 86.69 646 LYS A C 1
ATOM 4999 O O . LYS A 1 646 ? -17.453 -31.5 -19.141 1 86.69 646 LYS A O 1
ATOM 5004 N N . GLU A 1 647 ? -19.438 -32.594 -19.359 1 86.5 647 GLU A N 1
ATOM 5005 C CA . GLU A 1 647 ? -18.844 -33.875 -19.078 1 86.5 647 GLU A CA 1
ATOM 5006 C C . GLU A 1 647 ? -17.812 -34.25 -20.156 1 86.5 647 GLU A C 1
ATOM 5008 O O . GLU A 1 647 ? -16.812 -34.906 -19.859 1 86.5 647 GLU A O 1
ATOM 5013 N N . ALA A 1 648 ? -18.047 -33.812 -21.312 1 85.12 648 ALA A N 1
ATOM 5014 C CA . ALA A 1 648 ? -17.141 -34.094 -22.422 1 85.12 648 ALA A CA 1
ATOM 5015 C C . ALA A 1 648 ? -15.797 -33.406 -22.234 1 85.12 648 ALA A C 1
ATOM 5017 O O . ALA A 1 648 ? -14.773 -33.844 -22.766 1 85.12 648 ALA A O 1
ATOM 5018 N N . LEU A 1 649 ? -15.828 -32.375 -21.453 1 89.38 649 LEU A N 1
ATOM 5019 C CA . LEU A 1 649 ? -14.633 -31.547 -21.234 1 89.38 649 LEU A CA 1
ATOM 5020 C C . LEU A 1 649 ? -13.953 -31.906 -19.922 1 89.38 649 LEU A C 1
ATOM 5022 O O . LEU A 1 649 ? -12.891 -31.375 -19.609 1 89.38 649 LEU A O 1
ATOM 5026 N N . ARG A 1 650 ? -14.523 -32.844 -19.281 1 90.38 650 ARG A N 1
ATOM 5027 C CA . ARG A 1 650 ? -14 -33.188 -17.953 1 90.38 650 ARG A CA 1
ATOM 5028 C C . ARG A 1 650 ? -12.648 -33.875 -18.062 1 90.38 650 ARG A C 1
ATOM 5030 O O . ARG A 1 650 ? -12.5 -34.844 -18.828 1 90.38 650 ARG A O 1
ATOM 5037 N N . TRP A 1 651 ? -11.703 -33.438 -17.281 1 92 651 TRP A N 1
ATOM 5038 C CA . TRP A 1 651 ? -10.344 -33.969 -17.375 1 92 651 TRP A CA 1
ATOM 5039 C C . TRP A 1 651 ? -9.93 -34.625 -16.047 1 92 651 TRP A C 1
ATOM 5041 O O . TRP A 1 651 ? -8.82 -35.125 -15.93 1 92 651 TRP A O 1
ATOM 5051 N N . PHE A 1 652 ? -10.75 -34.688 -15.047 1 94.06 652 PHE A N 1
ATOM 5052 C CA . PHE A 1 652 ? -10.398 -35.219 -13.742 1 94.06 652 PHE A CA 1
ATOM 5053 C C . PHE A 1 652 ? -11.344 -36.344 -13.352 1 94.06 652 PHE A C 1
ATOM 5055 O O . PHE A 1 652 ? -12.414 -36.5 -13.938 1 94.06 652 PHE A O 1
ATOM 5062 N N . VAL A 1 653 ? -10.977 -37.125 -12.297 1 92.12 653 VAL A N 1
ATOM 5063 C CA . VAL A 1 653 ? -11.742 -38.281 -11.844 1 92.12 653 VAL A CA 1
ATOM 5064 C C . VAL A 1 653 ? -12.695 -37.875 -10.734 1 92.12 653 VAL A C 1
ATOM 5066 O O . VAL A 1 653 ? -12.352 -37.062 -9.883 1 92.12 653 VAL A O 1
ATOM 5069 N N . TYR A 1 654 ? -13.906 -38.5 -10.75 1 89.62 654 TYR A N 1
ATOM 5070 C CA . TYR A 1 654 ? -14.891 -38.281 -9.695 1 89.62 654 TYR A CA 1
ATOM 5071 C C . TYR A 1 654 ? -14.648 -39.219 -8.516 1 89.62 654 TYR A C 1
ATOM 5073 O O . TYR A 1 654 ? -14.07 -40.281 -8.68 1 89.62 654 TYR A O 1
ATOM 5081 N N . PRO A 1 655 ? -15.086 -38.75 -7.355 1 88.69 655 PRO A N 1
ATOM 5082 C CA . PRO A 1 655 ? -15.047 -39.656 -6.207 1 88.69 655 PRO A CA 1
ATOM 5083 C C . PRO A 1 655 ? -15.766 -41 -6.477 1 88.69 655 PRO A C 1
ATOM 5085 O O . PRO A 1 655 ? -15.312 -42.062 -6.027 1 88.69 655 PRO A O 1
ATOM 5088 N N . SER A 1 656 ? -16.812 -40.969 -7.258 1 82.81 656 SER A N 1
ATOM 5089 C CA . SER A 1 656 ? -17.641 -42.125 -7.512 1 82.81 656 SER A CA 1
ATOM 5090 C C . SER A 1 656 ? -16.906 -43.125 -8.406 1 82.81 656 SER A C 1
ATOM 5092 O O . SER A 1 656 ? -17.281 -44.312 -8.453 1 82.81 656 SER A O 1
ATOM 5094 N N . GLU A 1 657 ? -15.914 -42.688 -9.109 1 83.19 657 GLU A N 1
ATOM 5095 C CA . GLU A 1 657 ? -15.195 -43.562 -10.047 1 83.19 657 GLU A CA 1
ATOM 5096 C C . GLU A 1 657 ? -14.156 -44.406 -9.328 1 83.19 657 GLU A C 1
ATOM 5098 O O . GLU A 1 657 ? -13.586 -45.312 -9.906 1 83.19 657 GLU A O 1
ATOM 5103 N N . VAL A 1 658 ? -13.781 -44.062 -8.164 1 78.25 658 VAL A N 1
ATOM 5104 C CA . VAL A 1 658 ? -12.812 -44.812 -7.379 1 78.25 658 VAL A CA 1
ATOM 5105 C C . VAL A 1 658 ? -13.383 -46.188 -7.027 1 78.25 658 VAL A C 1
ATOM 5107 O O . VAL A 1 658 ? -12.656 -47.188 -7.012 1 78.25 658 VAL A O 1
ATOM 5110 N N . GLN A 1 659 ? -14.586 -46.312 -6.652 1 60.44 659 GLN A N 1
ATOM 5111 C CA . GLN A 1 659 ? -15.188 -47.594 -6.27 1 60.44 659 GLN A CA 1
ATOM 5112 C C . GLN A 1 659 ? -15.055 -48.594 -7.395 1 60.44 659 GLN A C 1
ATOM 5114 O O . GLN A 1 659 ? -14.805 -49.781 -7.141 1 60.44 659 GLN A O 1
ATOM 5119 N N . VAL A 1 660 ? -15.195 -48 -8.648 1 50.5 660 VAL A N 1
ATOM 5120 C CA . VAL A 1 660 ? -15.227 -48.938 -9.766 1 50.5 660 VAL A CA 1
ATOM 5121 C C . VAL A 1 660 ? -13.812 -49.438 -10.062 1 50.5 660 VAL A C 1
ATOM 5123 O O . VAL A 1 660 ? -13.617 -50.594 -10.391 1 50.5 660 VAL A O 1
ATOM 5126 N N . ALA A 1 661 ? -12.781 -48.562 -9.992 1 50.56 661 ALA A N 1
ATOM 5127 C CA . ALA A 1 661 ? -11.406 -48.906 -10.336 1 50.56 661 ALA A CA 1
ATOM 5128 C C . ALA A 1 661 ? -10.836 -49.906 -9.352 1 50.56 661 ALA A C 1
ATOM 5130 O O . ALA A 1 661 ? -10.008 -50.75 -9.727 1 50.56 661 ALA A O 1
ATOM 5131 N N . ASN A 1 662 ? -11.055 -49.688 -8.109 1 46.28 662 ASN A N 1
ATOM 5132 C CA . ASN A 1 662 ? -10.625 -50.75 -7.211 1 46.28 662 ASN A CA 1
ATOM 5133 C C . ASN A 1 662 ? -11.055 -52.125 -7.715 1 46.28 662 ASN A C 1
ATOM 5135 O O . ASN A 1 662 ? -10.391 -53.125 -7.449 1 46.28 662 ASN A O 1
ATOM 5139 N N . ASN A 1 663 ? -12.078 -52.031 -8.539 1 37.97 663 ASN A N 1
ATOM 5140 C CA . ASN A 1 663 ? -12.422 -53.312 -9.172 1 37.97 663 ASN A CA 1
ATOM 5141 C C . ASN A 1 663 ? -11.602 -53.562 -10.438 1 37.97 663 ASN A C 1
ATOM 5143 O O . ASN A 1 663 ? -11.398 -54.688 -10.852 1 37.97 663 ASN A O 1
ATOM 5147 N N . PHE A 1 664 ? -11.219 -52.438 -11.328 1 34.28 664 PHE A N 1
ATOM 5148 C CA . PHE A 1 664 ? -10.562 -52.562 -12.625 1 34.28 664 PHE A CA 1
ATOM 5149 C C . PHE A 1 664 ? -9.047 -52.562 -12.469 1 34.28 664 PHE A C 1
ATOM 5151 O O . PHE A 1 664 ? -8.312 -52.594 -13.461 1 34.28 664 PHE A O 1
ATOM 5158 N N . GLN A 1 665 ? -8.281 -52.281 -11.57 1 34.34 665 GLN A N 1
ATOM 5159 C CA . GLN A 1 665 ? -6.832 -52.406 -11.664 1 34.34 665 GLN A CA 1
ATOM 5160 C C . GLN A 1 665 ? -6.43 -53.625 -12.461 1 34.34 665 GLN A C 1
ATOM 5162 O O . GLN A 1 665 ? -5.242 -53.875 -12.711 1 34.34 665 GLN A O 1
ATOM 5167 N N . HIS A 1 666 ? -7.184 -54.688 -12.773 1 28.19 666 HIS A N 1
ATOM 5168 C CA . HIS A 1 666 ? -6.555 -55.719 -13.586 1 28.19 666 HIS A CA 1
ATOM 5169 C C . HIS A 1 666 ? -6.414 -55.25 -15.039 1 28.19 666 HIS A C 1
ATOM 5171 O O . HIS A 1 666 ? -5.719 -55.906 -15.828 1 28.19 666 HIS A O 1
ATOM 5177 N N . GLN A 1 667 ? -7.395 -54.656 -15.781 1 24.66 667 GLN A N 1
ATOM 5178 C CA . GLN A 1 667 ? -7.227 -54.625 -17.234 1 24.66 667 GLN A CA 1
ATOM 5179 C C . GLN A 1 667 ? -6.477 -53.375 -17.672 1 24.66 667 GLN A C 1
ATOM 5181 O O . GLN A 1 667 ? -7.023 -52.281 -17.641 1 24.66 667 GLN A O 1
ATOM 5186 N N . HIS A 1 668 ? -5.16 -53.188 -17.469 1 27.55 668 HIS A N 1
ATOM 5187 C CA . HIS A 1 668 ? -4.184 -52.156 -17.766 1 27.55 668 HIS A CA 1
ATOM 5188 C C . HIS A 1 668 ? -4.18 -51.812 -19.25 1 27.55 668 HIS A C 1
ATOM 5190 O O . HIS A 1 668 ? -3.246 -51.156 -19.734 1 27.55 668 HIS A O 1
ATOM 5196 N N . THR A 1 669 ? -5.043 -52.125 -20.188 1 23.73 669 THR A N 1
ATOM 5197 C CA . THR A 1 669 ? -4.527 -52.062 -21.547 1 23.73 669 THR A CA 1
ATOM 5198 C C . THR A 1 669 ? -4.406 -50.594 -22 1 23.73 669 THR A C 1
ATOM 5200 O O . THR A 1 669 ? -3.816 -50.312 -23.031 1 23.73 669 THR A O 1
ATOM 5203 N N . GLY A 1 670 ? -5.297 -49.656 -21.703 1 23.67 670 GLY A N 1
ATOM 5204 C CA . GLY A 1 670 ? -5.434 -48.625 -22.719 1 23.67 670 GLY A CA 1
ATOM 5205 C C . GLY A 1 670 ? -4.348 -47.562 -22.625 1 23.67 670 GLY A C 1
ATOM 5206 O O . GLY A 1 670 ? -3.957 -47.156 -21.531 1 23.67 670 GLY A O 1
ATOM 5207 N N . ASP A 1 671 ? -3.355 -47.469 -23.641 1 23.19 671 ASP A N 1
ATOM 5208 C CA . ASP A 1 671 ? -2.178 -46.688 -24 1 23.19 671 ASP A CA 1
ATOM 5209 C C . ASP A 1 671 ? -2.508 -45.188 -24.078 1 23.19 671 ASP A C 1
ATOM 5211 O O . ASP A 1 671 ? -3.381 -44.781 -24.844 1 23.19 671 ASP A O 1
ATOM 5215 N N . PHE A 1 672 ? -2.799 -44.562 -23.078 1 23.09 672 PHE A N 1
ATOM 5216 C CA . PHE A 1 672 ? -2.982 -43.125 -23.234 1 23.09 672 PHE A CA 1
ATOM 5217 C C . PHE A 1 672 ? -1.714 -42.469 -23.781 1 23.09 672 PHE A C 1
ATOM 5219 O O . PHE A 1 672 ? -0.634 -42.656 -23.203 1 23.09 672 PHE A O 1
ATOM 5226 N N . TYR A 1 673 ? -1.523 -42.219 -25.125 1 21.91 673 TYR A N 1
ATOM 5227 C CA . TYR A 1 673 ? -0.452 -41.625 -25.891 1 21.91 673 TYR A CA 1
ATOM 5228 C C . TYR A 1 673 ? -0.213 -40.188 -25.453 1 21.91 673 TYR A C 1
ATOM 5230 O O . TYR A 1 673 ? -1.136 -39.375 -25.453 1 21.91 673 TYR A O 1
ATOM 5238 N N . THR A 1 674 ? 0.354 -39.906 -24.453 1 23.62 674 THR A N 1
ATOM 5239 C CA . THR A 1 674 ? 0.878 -38.562 -24.219 1 23.62 674 THR A CA 1
ATOM 5240 C C . THR A 1 674 ? 1.797 -38.125 -25.359 1 23.62 674 THR A C 1
ATOM 5242 O O . THR A 1 674 ? 2.635 -38.906 -25.812 1 23.62 674 THR A O 1
ATOM 5245 N N . THR A 1 675 ? 1.425 -37.312 -26.344 1 22.61 675 THR A N 1
ATOM 5246 C CA . THR A 1 675 ? 2.266 -36.812 -27.438 1 22.61 675 THR A CA 1
ATOM 5247 C C . THR A 1 675 ? 3.633 -36.375 -26.906 1 22.61 675 THR A C 1
ATOM 5249 O O . THR A 1 675 ? 3.73 -35.469 -26.078 1 22.61 675 THR A O 1
ATOM 5252 N N . ASN A 1 676 ? 4.445 -37.25 -26.766 1 23.47 676 ASN A N 1
ATOM 5253 C CA . ASN A 1 676 ? 5.867 -36.938 -26.797 1 23.47 676 ASN A CA 1
ATOM 5254 C C . ASN A 1 676 ? 6.246 -36.188 -28.078 1 23.47 676 ASN A C 1
ATOM 5256 O O . ASN A 1 676 ? 6.051 -36.719 -29.172 1 23.47 676 ASN A O 1
ATOM 5260 N N . HIS A 1 677 ? 6.207 -34.906 -28.266 1 23.36 677 HIS A N 1
ATOM 5261 C CA . HIS A 1 677 ? 6.664 -34.125 -29.406 1 23.36 677 HIS A CA 1
ATOM 5262 C C . HIS A 1 677 ? 8.031 -34.594 -29.891 1 23.36 677 HIS A C 1
ATOM 5264 O O . HIS A 1 677 ? 9.016 -33.875 -29.781 1 23.36 677 HIS A O 1
ATOM 5270 N N . SER A 1 678 ? 8.414 -35.781 -29.969 1 23.28 678 SER A N 1
ATOM 5271 C CA . SER A 1 678 ? 9.539 -35.812 -30.891 1 23.28 678 SER A CA 1
ATOM 5272 C C . SER A 1 678 ? 9.141 -35.312 -32.281 1 23.28 678 SER A C 1
ATOM 5274 O O . SER A 1 678 ? 9.789 -34.406 -32.812 1 23.28 678 SER A O 1
ATOM 5276 N N . ASP A 1 679 ? 8.883 -36.25 -33.406 1 22.14 679 ASP A N 1
ATOM 5277 C CA . ASP A 1 679 ? 8.906 -36.062 -34.844 1 22.14 679 ASP A CA 1
ATOM 5278 C C . ASP A 1 679 ? 7.602 -35.438 -35.344 1 22.14 679 ASP A C 1
ATOM 5280 O O . ASP A 1 679 ? 6.957 -35.969 -36.25 1 22.14 679 ASP A O 1
ATOM 5284 N N . THR A 1 680 ? 6.688 -34.969 -34.781 1 23.92 680 THR A N 1
ATOM 5285 C CA . THR A 1 680 ? 5.484 -34.531 -35.469 1 23.92 680 THR A CA 1
ATOM 5286 C C . THR A 1 680 ? 5.832 -33.562 -36.594 1 23.92 680 THR A C 1
ATOM 5288 O O . THR A 1 680 ? 6.383 -32.5 -36.344 1 23.92 680 THR A O 1
ATOM 5291 N N . ALA A 1 681 ? 5.941 -34.094 -37.906 1 25.25 681 ALA A N 1
ATOM 5292 C CA . ALA A 1 681 ? 6 -33.562 -39.25 1 25.25 681 ALA A CA 1
ATOM 5293 C C . ALA A 1 681 ? 5.008 -32.438 -39.438 1 25.25 681 ALA A C 1
ATOM 5295 O O . ALA A 1 681 ? 3.975 -32.375 -38.781 1 25.25 681 ALA A O 1
ATOM 5296 N N . ALA A 1 682 ? 5.363 -31.391 -40.312 1 25.72 682 ALA A N 1
ATOM 5297 C CA . ALA A 1 682 ? 4.805 -30.125 -40.812 1 25.72 682 ALA A CA 1
ATOM 5298 C C . ALA A 1 682 ? 3.404 -30.328 -41.375 1 25.72 682 ALA A C 1
ATOM 5300 O O . ALA A 1 682 ? 3.152 -31.297 -42.094 1 25.72 682 ALA A O 1
ATOM 5301 N N . PRO A 1 683 ? 2.258 -29.984 -40.812 1 26.59 683 PRO A N 1
ATOM 5302 C CA . PRO A 1 683 ? 0.96 -30.156 -41.469 1 26.59 683 PRO A CA 1
ATOM 5303 C C . PRO A 1 683 ? 1.017 -29.875 -42.969 1 26.59 683 PRO A C 1
ATOM 5305 O O . PRO A 1 683 ? 1.792 -29.016 -43.406 1 26.59 683 PRO A O 1
ATOM 5308 N N . ALA A 1 684 ? 0.664 -30.844 -43.844 1 29.19 684 ALA A N 1
ATOM 5309 C CA . ALA A 1 684 ? 0.635 -30.859 -45.281 1 29.19 684 ALA A CA 1
ATOM 5310 C C . ALA A 1 684 ? -0.131 -29.656 -45.844 1 29.19 684 ALA A C 1
ATOM 5312 O O . ALA A 1 684 ? -1.021 -29.125 -45.188 1 29.19 684 ALA A O 1
ATOM 5313 N N . PRO A 1 685 ? 0.133 -28.922 -46.938 1 28.86 685 PRO A N 1
ATOM 5314 C CA . PRO A 1 685 ? -0.408 -27.734 -47.625 1 28.86 685 PRO A CA 1
ATOM 5315 C C . PRO A 1 685 ? -1.893 -27.875 -47.938 1 28.86 685 PRO A C 1
ATOM 5317 O O . PRO A 1 685 ? -2.398 -28.984 -48.094 1 28.86 685 PRO A O 1
ATOM 5320 N N . LEU A 1 686 ? -2.852 -26.984 -47.812 1 33.19 686 LEU A N 1
ATOM 5321 C CA . LEU A 1 686 ? -4.273 -26.844 -48.125 1 33.19 686 LEU A CA 1
ATOM 5322 C C . LEU A 1 686 ? -4.605 -27.422 -49.5 1 33.19 686 LEU A C 1
ATOM 5324 O O . LEU A 1 686 ? -3.951 -27.078 -50.469 1 33.19 686 LEU A O 1
ATOM 5328 N N . ASN A 1 687 ? -5.215 -28.609 -49.531 1 37.97 687 ASN A N 1
ATOM 5329 C CA . ASN A 1 687 ? -5.555 -29.188 -50.844 1 37.97 687 ASN A CA 1
ATOM 5330 C C . ASN A 1 687 ? -6.773 -28.516 -51.438 1 37.97 687 ASN A C 1
ATOM 5332 O O . ASN A 1 687 ? -7.496 -27.781 -50.781 1 37.97 687 ASN A O 1
ATOM 5336 N N . ARG A 1 688 ? -7.199 -28.469 -52.719 1 45.78 688 ARG A N 1
ATOM 5337 C CA . ARG A 1 688 ? -8.172 -27.906 -53.656 1 45.78 688 ARG A CA 1
ATOM 5338 C C . ARG A 1 688 ? -9.594 -28.125 -53.156 1 45.78 688 ARG A C 1
ATOM 5340 O O . ARG A 1 688 ? -10.461 -27.266 -53.344 1 45.78 688 ARG A O 1
ATOM 5347 N N . ASN A 1 689 ? -9.891 -29.109 -52.438 1 48.19 689 ASN A N 1
ATOM 5348 C CA . ASN A 1 689 ? -11.242 -29.484 -52.031 1 48.19 689 ASN A CA 1
ATOM 5349 C C . ASN A 1 689 ? -11.766 -28.594 -50.906 1 48.19 689 ASN A C 1
ATOM 5351 O O . ASN A 1 689 ? -12.969 -28.359 -50.812 1 48.19 689 ASN A O 1
ATOM 5355 N N . ASP A 1 690 ? -10.891 -27.906 -50.188 1 47.53 690 ASP A N 1
ATOM 5356 C CA . ASP A 1 690 ? -11.281 -27.062 -49.062 1 47.53 690 ASP A CA 1
ATOM 5357 C C . ASP A 1 690 ? -11.789 -25.703 -49.562 1 47.53 690 ASP A C 1
ATOM 5359 O O . ASP A 1 690 ? -12.734 -25.156 -48.969 1 47.53 690 ASP A O 1
ATOM 5363 N N . TYR A 1 691 ? -11.336 -25.344 -50.562 1 53.12 691 TYR A N 1
ATOM 5364 C CA . TYR A 1 691 ? -11.75 -24.109 -51.219 1 53.12 691 TYR A CA 1
ATOM 5365 C C . TYR A 1 691 ? -13.188 -24.203 -51.719 1 53.12 691 TYR A C 1
ATOM 5367 O O . TYR A 1 691 ? -13.984 -23.281 -51.5 1 53.12 691 TYR A O 1
ATOM 5375 N N . GLU A 1 692 ? -13.492 -25.344 -52.188 1 59.97 692 GLU A N 1
ATOM 5376 C CA . GLU A 1 692 ? -14.812 -25.547 -52.781 1 59.97 692 GLU A CA 1
ATOM 5377 C C . GLU A 1 692 ? -15.898 -25.594 -51.719 1 59.97 692 GLU A C 1
ATOM 5379 O O . GLU A 1 692 ? -17 -25.078 -51.938 1 59.97 692 GLU A O 1
ATOM 5384 N N . LEU A 1 693 ? -15.484 -25.938 -50.625 1 58.97 693 LEU A N 1
ATOM 5385 C CA . LEU A 1 693 ? -16.438 -26.078 -49.531 1 58.97 693 LEU A CA 1
ATOM 5386 C C . LEU A 1 693 ? -16.781 -24.703 -48.938 1 58.97 693 LEU A C 1
ATOM 5388 O O . LEU A 1 693 ? -17.953 -24.438 -48.656 1 58.97 693 LEU A O 1
ATOM 5392 N N . VAL A 1 694 ? -15.859 -23.859 -48.938 1 59.88 694 VAL A N 1
ATOM 5393 C CA . VAL A 1 694 ? -16.094 -22.516 -48.406 1 59.88 694 VAL A CA 1
ATOM 5394 C C . VAL A 1 694 ? -17 -21.734 -49.375 1 59.88 694 VAL A C 1
ATOM 5396 O O . VAL A 1 694 ? -17.922 -21.047 -48.906 1 59.88 694 VAL A O 1
ATOM 5399 N N . ILE A 1 695 ? -16.734 -22.016 -50.531 1 65.19 695 ILE A N 1
ATOM 5400 C CA . ILE A 1 695 ? -17.5 -21.312 -51.562 1 65.19 695 ILE A CA 1
ATOM 5401 C C . ILE A 1 695 ? -18.938 -21.812 -51.562 1 65.19 695 ILE A C 1
ATOM 5403 O O . ILE A 1 695 ? -19.891 -21.016 -51.656 1 65.19 695 ILE A O 1
ATOM 5407 N N . LYS A 1 696 ? -19.047 -23.047 -51.312 1 68.31 696 LYS A N 1
ATOM 5408 C CA . LYS A 1 696 ? -20.375 -23.656 -51.281 1 68.31 696 LYS A CA 1
ATOM 5409 C C . LYS A 1 696 ? -21.172 -23.172 -50.062 1 68.31 696 LYS A C 1
ATOM 5411 O O . LYS A 1 696 ? -22.344 -22.859 -50.188 1 68.31 696 LYS A O 1
ATOM 5416 N N . CYS A 1 697 ? -20.516 -22.969 -49 1 65.19 697 CYS A N 1
ATOM 5417 C CA . CYS A 1 697 ? -21.156 -22.547 -47.75 1 65.19 697 CYS A CA 1
ATOM 5418 C C . CYS A 1 697 ? -21.578 -21.078 -47.812 1 65.19 697 CYS A C 1
ATOM 5420 O O . CYS A 1 697 ? -22.672 -20.719 -47.406 1 65.19 697 CYS A O 1
ATOM 5422 N N . ALA A 1 698 ? -20.719 -20.359 -48.344 1 67.38 698 ALA A N 1
ATOM 5423 C CA . ALA A 1 698 ? -21.031 -18.938 -48.5 1 67.38 698 ALA A CA 1
ATOM 5424 C C . ALA A 1 698 ? -22.203 -18.734 -49.438 1 67.38 698 ALA A C 1
ATOM 5426 O O . ALA A 1 698 ? -23.062 -17.891 -49.188 1 67.38 698 ALA A O 1
ATOM 5427 N N . LYS A 1 699 ? -22.25 -19.578 -50.438 1 73.94 699 LYS A N 1
ATOM 5428 C CA . LYS A 1 699 ? -23.344 -19.5 -51.406 1 73.94 699 LYS A CA 1
ATOM 5429 C C . LYS A 1 699 ? -24.672 -19.922 -50.75 1 73.94 699 LYS A C 1
ATOM 5431 O O . LYS A 1 699 ? -25.719 -19.344 -51.094 1 73.94 699 LYS A O 1
ATOM 5436 N N . GLU A 1 700 ? -24.578 -20.812 -49.844 1 71.31 700 GLU A N 1
ATOM 5437 C CA . GLU A 1 700 ? -25.766 -21.25 -49.125 1 71.31 700 GLU A CA 1
ATOM 5438 C C . GLU A 1 700 ? -26.281 -20.156 -48.188 1 71.31 700 GLU A C 1
ATOM 5440 O O . GLU A 1 700 ? -27.5 -19.938 -48.094 1 71.31 700 GLU A O 1
ATOM 5445 N N . LEU A 1 701 ? -25.438 -19.453 -47.656 1 73.25 701 LEU A N 1
ATOM 5446 C CA . LEU A 1 701 ? -25.828 -18.344 -46.781 1 73.25 701 LEU A CA 1
ATOM 5447 C C . LEU A 1 701 ? -26.453 -17.219 -47.562 1 73.25 701 LEU A C 1
ATOM 5449 O O . LEU A 1 701 ? -27.453 -16.641 -47.156 1 73.25 701 LEU A O 1
ATOM 5453 N N . GLU A 1 702 ? -25.859 -16.969 -48.594 1 76 702 GLU A N 1
ATOM 5454 C CA . GLU A 1 702 ? -26.406 -15.953 -49.5 1 76 702 GLU A CA 1
ATOM 5455 C C . GLU A 1 702 ? -27.828 -16.312 -49.906 1 76 702 GLU A C 1
ATOM 5457 O O . GLU A 1 702 ? -28.703 -15.453 -49.938 1 76 702 GLU A O 1
ATOM 5462 N N . TYR A 1 703 ? -28.016 -17.625 -50.125 1 75.88 703 TYR A N 1
ATOM 5463 C CA . TYR A 1 703 ? -29.328 -18.125 -50.531 1 75.88 703 TYR A CA 1
ATOM 5464 C C . TYR A 1 703 ? -30.344 -17.969 -49.406 1 75.88 703 TYR A C 1
ATOM 5466 O O . TYR A 1 703 ? -31.469 -17.5 -49.625 1 75.88 703 TYR A O 1
ATOM 5474 N N . ILE A 1 704 ? -30 -18.219 -48.25 1 73.69 704 ILE A N 1
ATOM 5475 C CA . ILE A 1 704 ? -30.906 -18.125 -47.094 1 73.69 704 ILE A CA 1
ATOM 5476 C C . ILE A 1 704 ? -31.266 -16.672 -46.844 1 73.69 704 ILE A C 1
ATOM 5478 O O . ILE A 1 704 ? -32.438 -16.328 -46.656 1 73.69 704 ILE A O 1
ATOM 5482 N N . LEU A 1 705 ? -30.359 -15.867 -46.969 1 78 705 LEU A N 1
ATOM 5483 C CA . LEU A 1 705 ? -30.578 -14.445 -46.719 1 78 705 LEU A CA 1
ATOM 5484 C C . LEU A 1 705 ? -31.484 -13.836 -47.781 1 78 705 LEU A C 1
ATOM 5486 O O . LEU A 1 705 ? -32.344 -13.016 -47.469 1 78 705 LEU A O 1
ATOM 5490 N N . GLU A 1 706 ? -31.312 -14.344 -48.938 1 77.88 706 GLU A N 1
ATOM 5491 C CA . GLU A 1 706 ? -32.125 -13.852 -50.031 1 77.88 706 GLU A CA 1
ATOM 5492 C C . GLU A 1 706 ? -33.531 -14.43 -50 1 77.88 706 GLU A C 1
ATOM 5494 O O . GLU A 1 706 ? -34.5 -13.688 -50.125 1 77.88 706 GLU A O 1
ATOM 5499 N N . ALA A 1 707 ? -33.594 -15.703 -49.75 1 76.38 707 ALA A N 1
ATOM 5500 C CA . ALA A 1 707 ? -34.875 -16.406 -49.875 1 76.38 707 ALA A CA 1
ATOM 5501 C C . ALA A 1 707 ? -35.75 -16.156 -48.656 1 76.38 707 ALA A C 1
ATOM 5503 O O . ALA A 1 707 ? -36.969 -15.992 -48.75 1 76.38 707 ALA A O 1
ATOM 5504 N N . GLU A 1 708 ? -34.969 -16 -47.531 1 73.88 708 GLU A N 1
ATOM 5505 C CA . GLU A 1 708 ? -35.781 -16.016 -46.312 1 73.88 708 GLU A CA 1
ATOM 5506 C C . GLU A 1 708 ? -35.875 -14.633 -45.688 1 73.88 708 GLU A C 1
ATOM 5508 O O . GLU A 1 708 ? -36.812 -14.32 -44.969 1 73.88 708 GLU A O 1
ATOM 5513 N N . PHE A 1 709 ? -34.906 -13.805 -46.062 1 74.38 709 PHE A N 1
ATOM 5514 C CA . PHE A 1 709 ? -34.906 -12.516 -45.375 1 74.38 709 PHE A CA 1
ATOM 5515 C C . PHE A 1 709 ? -34.938 -11.367 -46.375 1 74.38 709 PHE A C 1
ATOM 5517 O O . PHE A 1 709 ? -34.906 -10.195 -46 1 74.38 709 PHE A O 1
ATOM 5524 N N . GLY A 1 710 ? -34.875 -11.781 -47.656 1 76.12 710 GLY A N 1
ATOM 5525 C CA . GLY A 1 710 ? -35.062 -10.797 -48.719 1 76.12 710 GLY A CA 1
ATOM 5526 C C . GLY A 1 710 ? -33.844 -9.891 -48.875 1 76.12 710 GLY A C 1
ATOM 5527 O O . GLY A 1 710 ? -34 -8.719 -49.25 1 76.12 710 GLY A O 1
ATOM 5528 N N . ALA A 1 711 ? -32.75 -10.398 -48.5 1 75.19 711 ALA A N 1
ATOM 5529 C CA . ALA A 1 711 ? -31.562 -9.578 -48.531 1 75.19 711 ALA A CA 1
ATOM 5530 C C . ALA A 1 711 ? -31.203 -9.203 -49.969 1 75.19 711 ALA A C 1
ATOM 5532 O O . ALA A 1 711 ? -31.188 -10.055 -50.844 1 75.19 711 ALA A O 1
ATOM 5533 N N . ALA A 1 712 ? -30.938 -8.008 -50.25 1 78.25 712 ALA A N 1
ATOM 5534 C CA . ALA A 1 712 ? -30.531 -7.5 -51.562 1 78.25 712 ALA A CA 1
ATOM 5535 C C . ALA A 1 712 ? -29.031 -7.164 -51.562 1 78.25 712 ALA A C 1
ATOM 5537 O O . ALA A 1 712 ? -28.453 -6.836 -50.531 1 78.25 712 ALA A O 1
ATOM 5538 N N . GLY A 1 713 ? -28.188 -7.598 -52.656 1 73.62 713 GLY A N 1
ATOM 5539 C CA . GLY A 1 713 ? -26.797 -7.223 -52.781 1 73.62 713 GLY A CA 1
ATOM 5540 C C . GLY A 1 713 ? -26.016 -8.141 -53.719 1 73.62 713 GLY A C 1
ATOM 5541 O O . GLY A 1 713 ? -26.469 -9.234 -54.062 1 73.62 713 GLY A O 1
ATOM 5542 N N . LYS A 1 714 ? -24.859 -7.902 -54.156 1 74.44 714 LYS A N 1
ATOM 5543 C CA . LYS A 1 714 ? -24.016 -8.641 -55.094 1 74.44 714 LYS A CA 1
ATOM 5544 C C . LYS A 1 714 ? -23.156 -9.664 -54.375 1 74.44 714 LYS A C 1
ATOM 5546 O O . LYS A 1 714 ? -22.766 -10.688 -54.938 1 74.44 714 LYS A O 1
ATOM 5551 N N . GLY A 1 715 ? -22.875 -9.438 -53.062 1 73.38 715 GLY A N 1
ATOM 5552 C CA . GLY A 1 715 ? -22.016 -10.305 -52.281 1 73.38 715 GLY A CA 1
ATOM 5553 C C . GLY A 1 715 ? -22.5 -10.516 -50.844 1 73.38 715 GLY A C 1
ATOM 5554 O O . GLY A 1 715 ? -23.453 -9.867 -50.406 1 73.38 715 GLY A O 1
ATOM 5555 N N . LEU A 1 716 ? -21.906 -11.43 -50.125 1 75.38 716 LEU A N 1
ATOM 5556 C CA . LEU A 1 716 ? -22.344 -11.844 -48.812 1 75.38 716 LEU A CA 1
ATOM 5557 C C . LEU A 1 716 ? -22.328 -10.664 -47.812 1 75.38 716 LEU A C 1
ATOM 5559 O O . LEU A 1 716 ? -23.266 -10.484 -47.031 1 75.38 716 LEU A O 1
ATOM 5563 N N . HIS A 1 717 ? -21.453 -9.805 -47.938 1 76.12 717 HIS A N 1
ATOM 5564 C CA . HIS A 1 717 ? -21.375 -8.648 -47.062 1 76.12 717 HIS A CA 1
ATOM 5565 C C . HIS A 1 717 ? -22.547 -7.707 -47.25 1 76.12 717 HIS A C 1
ATOM 5567 O O . HIS A 1 717 ? -23.125 -7.207 -46.281 1 76.12 717 HIS A O 1
ATOM 5573 N N . GLU A 1 718 ? -22.812 -7.504 -48.438 1 77.75 718 GLU A N 1
ATOM 5574 C CA . GLU A 1 718 ? -23.922 -6.609 -48.781 1 77.75 718 GLU A CA 1
ATOM 5575 C C . GLU A 1 718 ? -25.266 -7.199 -48.375 1 77.75 718 GLU A C 1
ATOM 5577 O O . GLU A 1 718 ? -26.125 -6.484 -47.875 1 77.75 718 GLU A O 1
ATOM 5582 N N . LYS A 1 719 ? -25.359 -8.461 -48.5 1 78.19 719 LYS A N 1
ATOM 5583 C CA . LYS A 1 719 ? -26.609 -9.133 -48.156 1 78.19 719 LYS A CA 1
ATOM 5584 C C . LYS A 1 719 ? -26.812 -9.156 -46.625 1 78.19 719 LYS A C 1
ATOM 5586 O O . LYS A 1 719 ? -27.938 -8.961 -46.156 1 78.19 719 LYS A O 1
ATOM 5591 N N . ILE A 1 720 ? -25.75 -9.227 -46.031 1 77.94 720 ILE A N 1
ATOM 5592 C CA . ILE A 1 720 ? -25.797 -9.188 -44.562 1 77.94 720 ILE A CA 1
ATOM 5593 C C . ILE A 1 720 ? -26.172 -7.781 -44.094 1 77.94 720 ILE A C 1
ATOM 5595 O O . ILE A 1 720 ? -27 -7.617 -43.188 1 77.94 720 ILE A O 1
ATOM 5599 N N . SER A 1 721 ? -25.594 -6.82 -44.656 1 76.94 721 SER A N 1
ATOM 5600 C CA . SER A 1 721 ? -25.891 -5.422 -44.344 1 76.94 721 SER A CA 1
ATOM 5601 C C . SER A 1 721 ? -27.344 -5.074 -44.625 1 76.94 721 SER A C 1
ATOM 5603 O O . SER A 1 721 ? -27.953 -4.281 -43.906 1 76.94 721 SER A O 1
ATOM 5605 N N . ALA A 1 722 ? -27.953 -5.719 -45.625 1 76.69 722 ALA A N 1
ATOM 5606 C CA . ALA A 1 722 ? -29.328 -5.457 -46.062 1 76.69 722 ALA A CA 1
ATOM 5607 C C . ALA A 1 722 ? -30.344 -6.012 -45.062 1 76.69 722 ALA A C 1
ATOM 5609 O O . ALA A 1 722 ? -31.453 -5.516 -44.938 1 76.69 722 ALA A O 1
ATOM 5610 N N . VAL A 1 723 ? -29.828 -7.047 -44.344 1 73.94 723 VAL A N 1
ATOM 5611 C CA . VAL A 1 723 ? -30.797 -7.652 -43.438 1 73.94 723 VAL A CA 1
ATOM 5612 C C . VAL A 1 723 ? -30.359 -7.43 -41.969 1 73.94 723 VAL A C 1
ATOM 5614 O O . VAL A 1 723 ? -30.844 -8.102 -41.062 1 73.94 723 VAL A O 1
ATOM 5617 N N . ASN A 1 724 ? -29.359 -6.613 -41.719 1 72.5 724 ASN A N 1
ATOM 5618 C CA . ASN A 1 724 ? -28.766 -6.328 -40.438 1 72.5 724 ASN A CA 1
ATOM 5619 C C . ASN A 1 724 ? -29.812 -5.965 -39.406 1 72.5 724 ASN A C 1
ATOM 5621 O O . ASN A 1 724 ? -29.688 -6.34 -38.219 1 72.5 724 ASN A O 1
ATOM 5625 N N . GLY A 1 725 ? -30.828 -5.414 -39.719 1 72.38 725 GLY A N 1
ATOM 5626 C CA . GLY A 1 725 ? -31.906 -4.984 -38.875 1 72.38 725 GLY A CA 1
ATOM 5627 C C . GLY A 1 725 ? -32.875 -6.102 -38.531 1 72.38 725 GLY A C 1
ATOM 5628 O O . GLY A 1 725 ? -33.656 -5.992 -37.562 1 72.38 725 GLY A O 1
ATOM 5629 N N . GLN A 1 726 ? -32.875 -7.219 -39.25 1 73 726 GLN A N 1
ATOM 5630 C CA . GLN A 1 726 ? -33.844 -8.297 -39.094 1 73 726 GLN A CA 1
ATOM 5631 C C . GLN A 1 726 ? -33.219 -9.469 -38.312 1 73 726 GLN A C 1
ATOM 5633 O O . GLN A 1 726 ? -33.938 -10.406 -37.938 1 73 726 GLN A O 1
ATOM 5638 N N . LEU A 1 727 ? -31.906 -9.445 -38.125 1 70.62 727 LEU A N 1
ATOM 5639 C CA . LEU A 1 727 ? -31.203 -10.555 -37.531 1 70.62 727 LEU A CA 1
ATOM 5640 C C . LEU A 1 727 ? -30.5 -10.109 -36.25 1 70.62 727 LEU A C 1
ATOM 5642 O O . LEU A 1 727 ? -30.141 -8.938 -36.094 1 70.62 727 LEU A O 1
ATOM 5646 N N . PRO A 1 728 ? -30.391 -10.922 -35.344 1 72.62 728 PRO A N 1
ATOM 5647 C CA . PRO A 1 728 ? -29.672 -10.57 -34.125 1 72.62 728 PRO A CA 1
ATOM 5648 C C . PRO A 1 728 ? -28.234 -10.109 -34.375 1 72.62 728 PRO A C 1
ATOM 5650 O O . PRO A 1 728 ? -27.562 -10.648 -35.25 1 72.62 728 PRO A O 1
ATOM 5653 N N . PRO A 1 729 ? -27.766 -9.164 -33.75 1 70.31 729 PRO A N 1
ATOM 5654 C CA . PRO A 1 729 ? -26.453 -8.578 -34 1 70.31 729 PRO A CA 1
ATOM 5655 C C . PRO A 1 729 ? -25.312 -9.602 -33.906 1 70.31 729 PRO A C 1
ATOM 5657 O O . PRO A 1 729 ? -24.344 -9.492 -34.656 1 70.31 729 PRO A O 1
ATOM 5660 N N . GLN A 1 730 ? -25.422 -10.539 -33.188 1 66.19 730 GLN A N 1
ATOM 5661 C CA . GLN A 1 730 ? -24.391 -11.57 -33.094 1 66.19 730 GLN A CA 1
ATOM 5662 C C . GLN A 1 730 ? -24.328 -12.398 -34.375 1 66.19 730 GLN A C 1
ATOM 5664 O O . GLN A 1 730 ? -23.234 -12.758 -34.844 1 66.19 730 GLN A O 1
ATOM 5669 N N . LEU A 1 731 ? -25.438 -12.625 -34.875 1 72.69 731 LEU A N 1
ATOM 5670 C CA . LEU A 1 731 ? -25.516 -13.383 -36.125 1 72.69 731 LEU A CA 1
ATOM 5671 C C . LEU A 1 731 ? -24.984 -12.555 -37.312 1 72.69 731 LEU A C 1
ATOM 5673 O O . LEU A 1 731 ? -24.281 -13.078 -38.156 1 72.69 731 LEU A O 1
ATOM 5677 N N . VAL A 1 732 ? -25.25 -11.359 -37.156 1 75.88 732 VAL A N 1
ATOM 5678 C CA . VAL A 1 732 ? -24.75 -10.438 -38.188 1 75.88 732 VAL A CA 1
ATOM 5679 C C . VAL A 1 732 ? -23.234 -10.352 -38.125 1 75.88 732 VAL A C 1
ATOM 5681 O O . VAL A 1 732 ? -22.547 -10.406 -39.125 1 75.88 732 VAL A O 1
ATOM 5684 N N . LYS A 1 733 ? -22.703 -10.32 -37.062 1 69.88 733 LYS A N 1
ATOM 5685 C CA . LYS A 1 733 ? -21.25 -10.273 -36.844 1 69.88 733 LYS A CA 1
ATOM 5686 C C . LYS A 1 733 ? -20.594 -11.578 -37.312 1 69.88 733 LYS A C 1
ATOM 5688 O O . LYS A 1 733 ? -19.547 -11.562 -37.938 1 69.88 733 LYS A O 1
ATOM 5693 N N . GLN A 1 734 ? -21.156 -12.656 -37.031 1 67.94 734 GLN A N 1
ATOM 5694 C CA . GLN A 1 734 ? -20.688 -13.969 -37.469 1 67.94 734 GLN A CA 1
ATOM 5695 C C . GLN A 1 734 ? -20.688 -14.078 -38.969 1 67.94 734 GLN A C 1
ATOM 5697 O O . GLN A 1 734 ? -19.734 -14.586 -39.562 1 67.94 734 GLN A O 1
ATOM 5702 N N . MET A 1 735 ? -21.719 -13.57 -39.469 1 75.44 735 MET A N 1
ATOM 5703 C CA . MET A 1 735 ? -21.859 -13.672 -40.906 1 75.44 735 MET A CA 1
ATOM 5704 C C . MET A 1 735 ? -20.906 -12.719 -41.625 1 75.44 735 MET A C 1
ATOM 5706 O O . MET A 1 735 ? -20.344 -13.062 -42.656 1 75.44 735 MET A O 1
ATOM 5710 N N . ARG A 1 736 ? -20.672 -11.664 -40.969 1 73.25 736 ARG A N 1
ATOM 5711 C CA . ARG A 1 736 ? -19.703 -10.734 -41.531 1 73.25 736 ARG A CA 1
ATOM 5712 C C . ARG A 1 736 ? -18.297 -11.297 -41.469 1 73.25 736 ARG A C 1
ATOM 5714 O O . ARG A 1 736 ? -17.484 -11.086 -42.375 1 73.25 736 ARG A O 1
ATOM 5721 N N . PHE A 1 737 ? -18.047 -12.016 -40.562 1 64.69 737 PHE A N 1
ATOM 5722 C CA . PHE A 1 737 ? -16.781 -12.703 -40.406 1 64.69 737 PHE A CA 1
ATOM 5723 C C . PHE A 1 737 ? -16.609 -13.758 -41.5 1 64.69 737 PHE A C 1
ATOM 5725 O O . PHE A 1 737 ? -15.555 -13.836 -42.125 1 64.69 737 PHE A O 1
ATOM 5732 N N . LEU A 1 738 ? -17.578 -14.492 -41.656 1 69.56 738 LEU A N 1
ATOM 5733 C CA . LEU A 1 738 ? -17.578 -15.516 -42.688 1 69.56 738 LEU A CA 1
ATOM 5734 C C . LEU A 1 738 ? -17.422 -14.898 -44.062 1 69.56 738 LEU A C 1
ATOM 5736 O O . LEU A 1 738 ? -16.688 -15.43 -44.906 1 69.56 738 LEU A O 1
ATOM 5740 N N . ALA A 1 739 ? -18 -13.766 -44.125 1 74.25 739 ALA A N 1
ATOM 5741 C CA . ALA A 1 739 ? -17.891 -13.031 -45.375 1 74.25 739 ALA A CA 1
ATOM 5742 C C . ALA A 1 739 ? -16.484 -12.523 -45.594 1 74.25 739 ALA A C 1
ATOM 5744 O O . ALA A 1 739 ? -15.969 -12.57 -46.719 1 74.25 739 ALA A O 1
ATOM 5745 N N . THR A 1 740 ? -15.82 -12.227 -44.594 1 67.75 740 THR A N 1
ATOM 5746 C CA . THR A 1 740 ? -14.453 -11.734 -44.688 1 67.75 740 THR A CA 1
ATOM 5747 C C . THR A 1 740 ? -13.492 -12.859 -45.062 1 67.75 740 THR A C 1
ATOM 5749 O O . THR A 1 740 ? -12.602 -12.68 -45.875 1 67.75 740 THR A O 1
ATOM 5752 N N . ILE A 1 741 ? -13.742 -13.938 -44.5 1 64.44 741 ILE A N 1
ATOM 5753 C CA . ILE A 1 741 ? -12.906 -15.102 -44.812 1 64.44 741 ILE A CA 1
ATOM 5754 C C . ILE A 1 741 ? -13.109 -15.508 -46.281 1 64.44 741 ILE A C 1
ATOM 5756 O O . ILE A 1 741 ? -12.148 -15.781 -47 1 64.44 741 ILE A O 1
ATOM 5760 N N . ARG A 1 742 ? -14.312 -15.555 -46.531 1 65.75 742 ARG A N 1
ATOM 5761 C CA . ARG A 1 742 ? -14.656 -15.875 -47.906 1 65.75 742 ARG A CA 1
ATOM 5762 C C . ARG A 1 742 ? -13.977 -14.914 -48.875 1 65.75 742 ARG A C 1
ATOM 5764 O O . ARG A 1 742 ? -13.414 -15.344 -49.906 1 65.75 742 ARG A O 1
ATOM 5771 N N . ASN A 1 743 ? -13.992 -13.664 -48.594 1 63.78 743 ASN A N 1
ATOM 5772 C CA . ASN A 1 743 ? -13.391 -12.672 -49.469 1 63.78 743 ASN A CA 1
ATOM 5773 C C . ASN A 1 743 ? -11.875 -12.82 -49.531 1 63.78 743 ASN A C 1
ATOM 5775 O O . ASN A 1 743 ? -11.281 -12.695 -50.594 1 63.78 743 ASN A O 1
ATOM 5779 N N . LYS A 1 744 ? -11.359 -13.094 -48.5 1 59.97 744 LYS A N 1
ATOM 5780 C CA . LYS A 1 744 ? -9.914 -13.297 -48.469 1 59.97 744 LYS A CA 1
ATOM 5781 C C . LYS A 1 744 ? -9.516 -14.531 -49.25 1 59.97 744 LYS A C 1
ATOM 5783 O O . LYS A 1 744 ? -8.5 -14.523 -49.969 1 59.97 744 LYS A O 1
ATOM 5788 N N . LEU A 1 745 ? -10.32 -15.438 -49.062 1 58.12 745 LEU A N 1
ATOM 5789 C CA . LEU A 1 745 ? -10.031 -16.672 -49.781 1 58.12 745 LEU A CA 1
ATOM 5790 C C . LEU A 1 745 ? -10.141 -16.453 -51.281 1 58.12 745 LEU A C 1
ATOM 5792 O O . LEU A 1 745 ? -9.344 -16.984 -52.062 1 58.12 745 LEU A O 1
ATOM 5796 N N . ILE A 1 746 ? -11.07 -15.758 -51.594 1 56.97 746 ILE A N 1
ATOM 5797 C CA . ILE A 1 746 ? -11.328 -15.57 -53.031 1 56.97 746 ILE A CA 1
ATOM 5798 C C . ILE A 1 746 ? -10.32 -14.586 -53.625 1 56.97 746 ILE A C 1
ATOM 5800 O O . ILE A 1 746 ? -9.812 -14.789 -54.719 1 56.97 746 ILE A O 1
ATOM 5804 N N . HIS A 1 747 ? -10.109 -13.555 -52.938 1 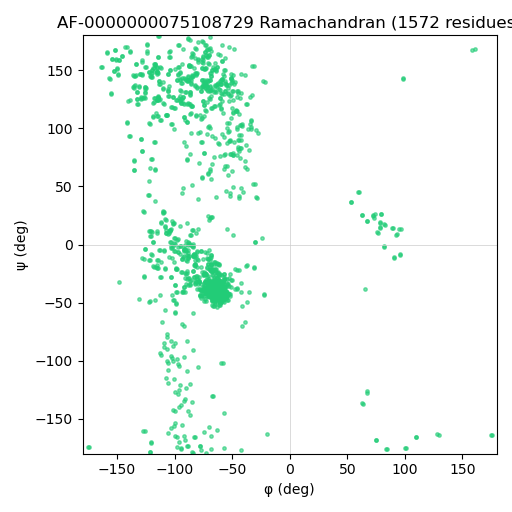55.53 747 HIS A N 1
ATOM 5805 C CA . HIS A 1 747 ? -9.32 -12.508 -53.562 1 55.53 747 HIS A CA 1
ATOM 5806 C C . HIS A 1 747 ? -7.832 -12.688 -53.25 1 55.53 747 HIS A C 1
ATOM 5808 O O . HIS A 1 747 ? -6.984 -12.219 -54.031 1 55.53 747 HIS A O 1
ATOM 5814 N N . GLU A 1 748 ? -7.422 -13.062 -52 1 46.5 748 GLU A N 1
ATOM 5815 C CA . GLU A 1 748 ? -6 -13.211 -51.719 1 46.5 748 GLU A CA 1
ATOM 5816 C C . GLU A 1 748 ? -5.527 -14.641 -52 1 46.5 748 GLU A C 1
ATOM 5818 O O . GLU A 1 748 ? -6.133 -15.602 -51.531 1 46.5 748 GLU A O 1
ATOM 5823 N N . ARG A 1 749 ? -5.184 -15.125 -53.031 1 43.12 749 ARG A N 1
ATOM 5824 C CA . ARG A 1 749 ? -4.773 -16.391 -53.625 1 43.12 749 ARG A CA 1
ATOM 5825 C C . ARG A 1 749 ? -3.961 -17.219 -52.656 1 43.12 749 ARG A C 1
ATOM 5827 O O . ARG A 1 749 ? -3.607 -18.375 -52.938 1 43.12 749 ARG A O 1
ATOM 5834 N N . GLY A 1 750 ? -2.998 -16.703 -51.812 1 36.38 750 GLY A N 1
ATOM 5835 C CA . GLY A 1 750 ? -2.039 -17.5 -51.031 1 36.38 750 GLY A CA 1
ATOM 5836 C C . GLY A 1 750 ? -2.627 -18.109 -49.781 1 36.38 750 GLY A C 1
ATOM 5837 O O . GLY A 1 750 ? -2.826 -17.406 -48.781 1 36.38 750 GLY A O 1
ATOM 5838 N N . PHE A 1 751 ? -3.373 -18.953 -49.844 1 38.94 751 PHE A N 1
ATOM 5839 C CA . PHE A 1 751 ? -4.25 -19.703 -48.938 1 38.94 751 PHE A CA 1
ATOM 5840 C C . PHE A 1 751 ? -3.438 -20.594 -48.031 1 38.94 751 PHE A C 1
ATOM 5842 O O . PHE A 1 751 ? -3.98 -21.516 -47.406 1 38.94 751 PHE A O 1
ATOM 5849 N N . ASP A 1 752 ? -2.102 -20.672 -48.219 1 36.56 752 ASP A N 1
ATOM 5850 C CA . ASP A 1 752 ? -1.513 -21.859 -47.594 1 36.56 752 ASP A CA 1
ATOM 5851 C C . ASP A 1 752 ? -2.105 -22.109 -46.219 1 36.56 752 ASP A C 1
ATOM 5853 O O . ASP A 1 752 ? -2.254 -23.25 -45.781 1 36.56 752 ASP A O 1
ATOM 5857 N N . ARG A 1 753 ? -1.853 -21.344 -45.25 1 34.81 753 ARG A N 1
ATOM 5858 C CA . ARG A 1 753 ? -2.162 -21.781 -43.875 1 34.81 753 ARG A CA 1
ATOM 5859 C C . ARG A 1 753 ? -3.543 -21.297 -43.469 1 34.81 753 ARG A C 1
ATOM 5861 O O . ARG A 1 753 ? -3.684 -20.188 -42.938 1 34.81 753 ARG A O 1
ATOM 5868 N N . ILE A 1 754 ? -4.43 -21.422 -44.281 1 38.09 754 ILE A N 1
ATOM 5869 C CA . ILE A 1 754 ? -5.73 -21.141 -43.656 1 38.09 754 ILE A CA 1
ATOM 5870 C C . ILE A 1 754 ? -5.945 -22.062 -42.469 1 38.09 754 ILE A C 1
ATOM 5872 O O . ILE A 1 754 ? -6.176 -23.266 -42.625 1 38.09 754 ILE A O 1
ATOM 5876 N N . PRO A 1 755 ? -5.195 -21.938 -41.531 1 38.06 755 PRO A N 1
ATOM 5877 C CA . PRO A 1 755 ? -5.086 -22.969 -40.5 1 38.06 755 PRO A CA 1
ATOM 5878 C C . PRO A 1 755 ? -6.441 -23.5 -40.062 1 38.06 755 PRO A C 1
ATOM 5880 O O . PRO A 1 755 ? -6.527 -24.625 -39.531 1 38.06 755 PRO A O 1
ATOM 5883 N N . ASP A 1 756 ? -7.66 -22.734 -40.25 1 43.59 756 ASP A N 1
ATOM 5884 C CA . ASP A 1 756 ? -8.781 -23.328 -39.531 1 43.59 756 ASP A CA 1
ATOM 5885 C C . ASP A 1 756 ? -9.922 -23.672 -40.469 1 43.59 756 ASP A C 1
ATOM 5887 O O . ASP A 1 756 ? -10.875 -22.891 -40.625 1 43.59 756 ASP A O 1
ATOM 5891 N N . ARG A 1 757 ? -9.789 -24.297 -41.344 1 47.78 757 ARG A N 1
ATOM 5892 C CA . ARG A 1 757 ? -10.828 -24.812 -42.219 1 47.78 757 ARG A CA 1
ATOM 5893 C C . ARG A 1 757 ? -12.031 -25.297 -41.406 1 47.78 757 ARG A C 1
ATOM 5895 O O . ARG A 1 757 ? -13.172 -24.938 -41.719 1 47.78 757 ARG A O 1
ATOM 5902 N N . ASP A 1 758 ? -11.617 -26.047 -40.594 1 48.53 758 ASP A N 1
ATOM 5903 C CA . ASP A 1 758 ? -12.664 -26.688 -39.812 1 48.53 758 ASP A CA 1
ATOM 5904 C C . ASP A 1 758 ? -13.414 -25.672 -38.969 1 48.53 758 ASP A C 1
ATOM 5906 O O . ASP A 1 758 ? -14.641 -25.75 -38.812 1 48.53 758 ASP A O 1
ATOM 5910 N N . HIS A 1 759 ? -12.766 -24.656 -38.781 1 52.19 759 HIS A N 1
ATOM 5911 C CA . HIS A 1 759 ? -13.375 -23.547 -38.062 1 52.19 759 HIS A CA 1
ATOM 5912 C C . HIS A 1 759 ? -14.336 -22.766 -38.938 1 52.19 759 HIS A C 1
ATOM 5914 O O . HIS A 1 759 ? -15.422 -22.375 -38.5 1 52.19 759 HIS A O 1
ATOM 5920 N N . PHE A 1 760 ? -14.055 -22.672 -40.094 1 56.88 760 PHE A N 1
ATOM 5921 C CA . PHE A 1 760 ? -14.922 -22 -41.062 1 56.88 760 PHE A CA 1
ATOM 5922 C C . PHE A 1 760 ? -16.203 -22.797 -41.281 1 56.88 760 PHE A C 1
ATOM 5924 O O . PHE A 1 760 ? -17.297 -22.234 -41.281 1 56.88 760 PHE A O 1
ATOM 5931 N N . ILE A 1 761 ? -15.961 -24.031 -41.344 1 58.22 761 ILE A N 1
ATOM 5932 C CA . ILE A 1 761 ? -17.094 -24.922 -41.594 1 58.22 761 ILE A CA 1
ATOM 5933 C C . ILE A 1 761 ? -18.016 -24.938 -40.375 1 58.22 761 ILE A C 1
ATOM 5935 O O . ILE A 1 761 ? -19.234 -24.859 -40.5 1 58.22 761 ILE A O 1
ATOM 5939 N N . LEU A 1 762 ? -17.422 -24.797 -39.344 1 58.56 762 LEU A N 1
ATOM 5940 C CA . LEU A 1 762 ? -18.188 -24.859 -38.125 1 58.56 762 LEU A CA 1
ATOM 5941 C C . LEU A 1 762 ? -18.922 -23.531 -37.875 1 58.56 762 LEU A C 1
ATOM 5943 O O . LEU A 1 762 ? -20.094 -23.531 -37.5 1 58.56 762 LEU A O 1
ATOM 5947 N N . GLN A 1 763 ? -18.328 -22.469 -38.156 1 59.84 763 GLN A N 1
ATOM 5948 C CA . GLN A 1 763 ? -18.969 -21.172 -38.031 1 59.84 763 GLN A CA 1
ATOM 5949 C C . GLN A 1 763 ? -20.094 -21.016 -39.062 1 59.84 763 GLN A C 1
ATOM 5951 O O . GLN A 1 763 ? -21.125 -20.422 -38.75 1 59.84 763 GLN A O 1
ATOM 5956 N N . PHE A 1 764 ? -19.828 -21.625 -40.094 1 63.59 764 PHE A N 1
ATOM 5957 C CA . PHE A 1 764 ? -20.844 -21.625 -41.125 1 63.59 764 PHE A CA 1
ATOM 5958 C C . PHE A 1 764 ? -22.062 -22.438 -40.719 1 63.59 764 PHE A C 1
ATOM 5960 O O . PHE A 1 764 ? -23.203 -21.984 -40.875 1 63.59 764 PHE A O 1
ATOM 5967 N N . GLU A 1 765 ? -21.75 -23.484 -40.125 1 60.38 765 GLU A N 1
ATOM 5968 C CA . GLU A 1 765 ? -22.844 -24.344 -39.719 1 60.38 765 GLU A CA 1
ATOM 5969 C C . GLU A 1 765 ? -23.641 -23.719 -38.562 1 60.38 765 GLU A C 1
ATOM 5971 O O . GLU A 1 765 ? -24.875 -23.781 -38.562 1 60.38 765 GLU A O 1
ATOM 5976 N N . ALA A 1 766 ? -23 -23.031 -37.812 1 62.84 766 ALA A N 1
ATOM 5977 C CA . ALA A 1 766 ? -23.641 -22.344 -36.688 1 62.84 766 ALA A CA 1
ATOM 5978 C C . ALA A 1 766 ? -24.453 -21.141 -37.188 1 62.84 766 ALA A C 1
ATOM 5980 O O . ALA A 1 766 ? -25.609 -20.969 -36.75 1 62.84 766 ALA A O 1
ATOM 5981 N N . ALA A 1 767 ? -23.891 -20.422 -37.938 1 64.94 767 ALA A N 1
ATOM 5982 C CA . ALA A 1 767 ? -24.609 -19.281 -38.5 1 64.94 767 ALA A CA 1
ATOM 5983 C C . ALA A 1 767 ? -25.812 -19.734 -39.312 1 64.94 767 ALA A C 1
ATOM 5985 O O . ALA A 1 767 ? -26.891 -19.141 -39.219 1 64.94 767 ALA A O 1
ATOM 5986 N N . ALA A 1 768 ? -25.562 -20.812 -40 1 65.62 768 ALA A N 1
ATOM 5987 C CA . ALA A 1 768 ? -26.625 -21.406 -40.781 1 65.62 768 ALA A CA 1
ATOM 5988 C C . ALA A 1 768 ? -27.719 -21.984 -39.906 1 65.62 768 ALA A C 1
ATOM 5990 O O . ALA A 1 768 ? -28.922 -21.844 -40.188 1 65.62 768 ALA A O 1
ATOM 5991 N N . GLY A 1 769 ? -27.297 -22.5 -38.844 1 63.84 769 GLY A N 1
ATOM 5992 C CA . GLY A 1 769 ? -28.25 -23.016 -37.875 1 63.84 769 GLY A CA 1
ATOM 5993 C C . GLY A 1 769 ? -29.078 -21.922 -37.219 1 63.84 769 GLY A C 1
ATOM 5994 O O . GLY A 1 769 ? -30.297 -22.047 -37.125 1 63.84 769 GLY A O 1
ATOM 5995 N N . ASP A 1 770 ? -28.484 -20.969 -36.844 1 66.19 770 ASP A N 1
ATOM 5996 C CA . ASP A 1 770 ? -29.172 -19.828 -36.25 1 66.19 770 ASP A CA 1
ATOM 5997 C C . ASP A 1 770 ? -30.109 -19.156 -37.219 1 66.19 770 ASP A C 1
ATOM 5999 O O . ASP A 1 770 ? -31.219 -18.766 -36.844 1 66.19 770 ASP A O 1
ATOM 6003 N N . LEU A 1 771 ? -29.688 -19.031 -38.312 1 66.69 771 LEU A N 1
ATOM 6004 C CA . LEU A 1 771 ? -30.516 -18.422 -39.344 1 66.69 771 LEU A CA 1
ATOM 6005 C C . LEU A 1 771 ? -31.734 -19.281 -39.625 1 66.69 771 LEU A C 1
ATOM 6007 O O . LEU A 1 771 ? -32.844 -18.766 -39.781 1 66.69 771 LEU A O 1
ATOM 6011 N N . ASN A 1 772 ? -31.469 -20.516 -39.5 1 64.06 772 ASN A N 1
ATOM 6012 C CA . ASN A 1 772 ? -32.562 -21.453 -39.719 1 64.06 772 ASN A CA 1
ATOM 6013 C C . ASN A 1 772 ? -33.594 -21.422 -38.594 1 64.06 772 ASN A C 1
ATOM 6015 O O . ASN A 1 772 ? -34.781 -21.516 -38.812 1 64.06 772 ASN A O 1
ATOM 6019 N N . GLU A 1 773 ? -33.062 -21.281 -37.5 1 65.62 773 GLU A N 1
ATOM 6020 C CA . GLU A 1 773 ? -33.938 -21.188 -36.344 1 65.62 773 GLU A CA 1
ATOM 6021 C C . GLU A 1 773 ? -34.75 -19.906 -36.375 1 65.62 773 GLU A C 1
ATOM 6023 O O . GLU A 1 773 ? -35.938 -19.906 -36.031 1 65.62 773 GLU A O 1
ATOM 6028 N N . ARG A 1 774 ? -34.219 -18.891 -36.688 1 64.44 774 ARG A N 1
ATOM 6029 C CA . ARG A 1 774 ? -34.938 -17.625 -36.781 1 64.44 774 ARG A CA 1
ATOM 6030 C C . ARG A 1 774 ? -36 -17.672 -37.875 1 64.44 774 ARG A C 1
ATOM 6032 O O . ARG A 1 774 ? -37.094 -17.094 -37.75 1 64.44 774 ARG A O 1
ATOM 6039 N N . VAL A 1 775 ? -35.656 -18.281 -38.812 1 61.31 775 VAL A N 1
ATOM 6040 C CA . VAL A 1 775 ? -36.625 -18.516 -39.875 1 61.31 775 VAL A CA 1
ATOM 6041 C C . VAL A 1 775 ? -37.812 -19.312 -39.344 1 61.31 775 VAL A C 1
ATOM 6043 O O . VAL A 1 775 ? -38.969 -19.016 -39.656 1 61.31 775 VAL A O 1
ATOM 6046 N N . ARG A 1 776 ? -37.406 -20.203 -38.438 1 61.94 776 ARG A N 1
ATOM 6047 C CA . ARG A 1 776 ? -38.469 -21 -37.844 1 61.94 776 ARG A CA 1
ATOM 6048 C C . ARG A 1 776 ? -39.344 -20.156 -36.938 1 61.94 776 ARG A C 1
ATOM 6050 O O . ARG A 1 776 ? -40.562 -20.344 -36.875 1 61.94 776 ARG A O 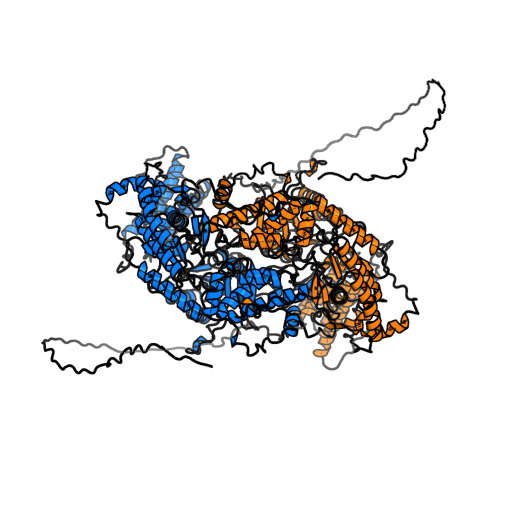1
ATOM 6057 N N . GLU A 1 777 ? -38.719 -19.344 -36.125 1 59.88 777 GLU A N 1
ATOM 6058 C CA . GLU A 1 777 ? -39.469 -18.516 -35.188 1 59.88 777 GLU A CA 1
ATOM 6059 C C . GLU A 1 777 ? -40.375 -17.531 -35.938 1 59.88 777 GLU A C 1
ATOM 6061 O O . GLU A 1 777 ? -41.438 -17.141 -35.406 1 59.88 777 GLU A O 1
ATOM 6066 N N . ARG A 1 778 ? -39.75 -16.859 -36.75 1 52.75 778 ARG A N 1
ATOM 6067 C CA . ARG A 1 778 ? -40.594 -15.953 -37.531 1 52.75 778 ARG A CA 1
ATOM 6068 C C . ARG A 1 778 ? -41.75 -16.703 -38.156 1 52.75 778 ARG A C 1
ATOM 6070 O O . ARG A 1 778 ? -42.75 -16.094 -38.594 1 52.75 778 ARG A O 1
ATOM 6077 N N . GLY A 1 779 ? -42.406 -17.469 -37.781 1 45.34 779 GLY A N 1
ATOM 6078 C CA . GLY A 1 779 ? -43.594 -18.219 -38.188 1 45.34 779 GLY A CA 1
ATOM 6079 C C . GLY A 1 779 ? -43.344 -19.125 -39.375 1 45.34 779 GLY A C 1
ATOM 6080 O O . GLY A 1 779 ? -44.25 -19.797 -39.844 1 45.34 779 GLY A O 1
ATOM 6081 N N . GLY A 1 780 ? -42.562 -18.688 -40.344 1 35.38 780 GLY A N 1
ATOM 6082 C CA . GLY A 1 780 ? -42.875 -19.406 -41.594 1 35.38 780 GLY A CA 1
ATOM 6083 C C . GLY A 1 780 ? -42.406 -20.844 -41.562 1 35.38 780 GLY A C 1
ATOM 6084 O O . GLY A 1 780 ? -41.469 -21.188 -40.844 1 35.38 780 GLY A O 1
ATOM 6085 N N . ALA A 1 781 ? -43.281 -21.953 -41.75 1 32.09 781 ALA A N 1
ATOM 6086 C CA . ALA A 1 781 ? -43.25 -23.359 -42.125 1 32.09 781 ALA A CA 1
ATOM 6087 C C . ALA A 1 781 ? -42 -23.672 -42.969 1 32.09 781 ALA A C 1
ATOM 6089 O O . ALA A 1 781 ? -41.938 -24.703 -43.656 1 32.09 781 ALA A O 1
ATOM 6090 N N . SER A 1 782 ? -41 -22.688 -43.188 1 28.41 782 SER A N 1
ATOM 6091 C CA . SER A 1 782 ? -40.281 -23.078 -44.375 1 28.41 782 SER A CA 1
ATOM 6092 C C . SER A 1 782 ? -39.656 -24.453 -44.25 1 28.41 782 SER A C 1
ATOM 6094 O O . SER A 1 782 ? -39.5 -24.953 -43.125 1 28.41 782 SER A O 1
ATOM 6096 N N . SER A 1 783 ? -39.094 -25 -45.406 1 26.27 783 SER A N 1
ATOM 6097 C CA . SER A 1 783 ? -38.469 -26.094 -46.125 1 26.27 783 SER A CA 1
ATOM 6098 C C . SER A 1 783 ? -37.25 -26.625 -45.375 1 26.27 783 SER A C 1
ATOM 6100 O O . SER A 1 783 ? -36.531 -25.844 -44.719 1 26.27 783 SER A O 1
ATOM 6102 N N . ASN A 1 784 ? -37.188 -27.953 -45.031 1 28.31 784 ASN A N 1
ATOM 6103 C CA . ASN A 1 784 ? -36.219 -29 -44.656 1 28.31 784 ASN A CA 1
ATOM 6104 C C . ASN A 1 784 ? -34.844 -28.766 -45.281 1 28.31 784 ASN A C 1
ATOM 6106 O O . ASN A 1 784 ? -34.594 -29.172 -46.406 1 28.31 784 ASN A O 1
ATOM 6110 N N . CYS A 1 785 ? -34.281 -27.625 -45.375 1 23.8 785 CYS A N 1
ATOM 6111 C CA . CYS A 1 785 ? -33.062 -27.594 -46.188 1 23.8 785 CYS A CA 1
ATOM 6112 C C . CYS A 1 785 ? -32.125 -28.719 -45.812 1 23.8 785 CYS A C 1
ATOM 6114 O O . CYS A 1 785 ? -31.938 -29 -44.625 1 23.8 785 CYS A O 1
ATOM 6116 N N . ILE A 1 786 ? -31.406 -29.422 -46.844 1 24.09 786 ILE A N 1
ATOM 6117 C CA . ILE A 1 786 ? -30.734 -30.641 -47.25 1 24.09 786 ILE A CA 1
ATOM 6118 C C . ILE A 1 786 ? -29.438 -30.797 -46.438 1 24.09 786 ILE A C 1
ATOM 6120 O O . ILE A 1 786 ? -28.484 -30.031 -46.656 1 24.09 786 ILE A O 1
ATOM 6124 N N . LEU A 1 787 ? -29.344 -30.828 -45.125 1 22.95 787 LEU A N 1
ATOM 6125 C CA . LEU A 1 787 ? -28.188 -31.641 -44.812 1 22.95 787 LEU A CA 1
ATOM 6126 C C . LEU A 1 787 ? -28.297 -33.031 -45.469 1 22.95 787 LEU A C 1
ATOM 6128 O O . LEU A 1 787 ? -29.062 -33.875 -45 1 22.95 787 LEU A O 1
ATOM 6132 N N . MET A 1 788 ? -28.703 -33.125 -46.844 1 19.55 788 MET A N 1
ATOM 6133 C CA . MET A 1 788 ? -28.172 -34.312 -47.469 1 19.55 788 MET A CA 1
ATOM 6134 C C . MET A 1 788 ? -26.656 -34.188 -47.688 1 19.55 788 MET A C 1
ATOM 6136 O O . MET A 1 788 ? -26.188 -33.125 -48.094 1 19.55 788 MET A O 1
ATOM 6140 N N . MET B 1 1 ? -6.266 -19.828 69.125 1 14.52 1 MET B N 1
ATOM 6141 C CA . MET B 1 1 ? -7.664 -19.531 69.438 1 14.52 1 MET B CA 1
ATOM 6142 C C . MET B 1 1 ? -8.078 -18.203 68.812 1 14.52 1 MET B C 1
ATOM 6144 O O . MET B 1 1 ? -7.23 -17.438 68.375 1 14.52 1 MET B O 1
ATOM 6148 N N . VAL B 1 2 ? -8.852 -17.453 69.688 1 15.12 2 VAL B N 1
ATOM 6149 C CA . VAL B 1 2 ? -10.148 -16.797 69.75 1 15.12 2 VAL B CA 1
ATOM 6150 C C . VAL B 1 2 ? -10.047 -15.367 69.25 1 15.12 2 VAL B C 1
ATOM 6152 O O . VAL B 1 2 ? -10.844 -14.938 68.438 1 15.12 2 VAL B O 1
ATOM 6155 N N . SER B 1 3 ? -9.664 -14.344 69.938 1 13.66 3 SER B N 1
ATOM 6156 C CA . SER B 1 3 ? -10.406 -13.266 70.562 1 13.66 3 SER B CA 1
ATOM 6157 C C . SER B 1 3 ? -10.266 -11.953 69.812 1 13.66 3 SER B C 1
ATOM 6159 O O . SER B 1 3 ? -11.266 -11.289 69.5 1 13.66 3 SER B O 1
ATOM 6161 N N . GLU B 1 4 ? -9.477 -10.977 70.125 1 15.68 4 GLU B N 1
ATOM 6162 C CA . GLU B 1 4 ? -10.062 -9.719 70.562 1 15.68 4 GLU B CA 1
ATOM 6163 C C . GLU B 1 4 ? -10.477 -8.844 69.438 1 15.68 4 GLU B C 1
ATOM 6165 O O . GLU B 1 4 ? -9.891 -8.922 68.312 1 15.68 4 GLU B O 1
ATOM 6170 N N . SER B 1 5 ? -11.547 -7.848 69.438 1 14.84 5 SER B N 1
ATOM 6171 C CA . SER B 1 5 ? -12.891 -7.273 69.375 1 14.84 5 SER B CA 1
ATOM 6172 C C . SER B 1 5 ? -12.867 -5.887 68.75 1 14.84 5 SER B C 1
ATOM 6174 O O . SER B 1 5 ? -13.859 -5.461 68.125 1 14.84 5 SER B O 1
ATOM 6176 N N . SER B 1 6 ? -11.891 -5.078 68.875 1 14.84 6 SER B N 1
ATOM 6177 C CA . SER B 1 6 ? -12.211 -3.75 69.375 1 14.84 6 SER B CA 1
ATOM 6178 C C . SER B 1 6 ? -12.719 -2.838 68.312 1 14.84 6 SER B C 1
ATOM 6180 O O . SER B 1 6 ? -12.453 -3.084 67.125 1 14.84 6 SER B O 1
ATOM 6182 N N . HIS B 1 7 ? -12.82 -1.371 68.5 1 14.82 7 HIS B N 1
ATOM 6183 C CA . HIS B 1 7 ? -13.766 -0.305 68.812 1 14.82 7 HIS B CA 1
ATOM 6184 C C . HIS B 1 7 ? -13.906 0.661 67.625 1 14.82 7 HIS B C 1
ATOM 6186 O O . HIS B 1 7 ? -12.914 1.113 67.062 1 14.82 7 HIS B O 1
ATOM 6192 N N . LYS B 1 8 ? -15.078 0.743 66.938 1 15.59 8 LYS B N 1
ATOM 6193 C CA . LYS B 1 8 ? -15.805 1.378 65.812 1 15.59 8 LYS B CA 1
ATOM 6194 C C . LYS B 1 8 ? -15.938 2.881 66.062 1 15.59 8 LYS B C 1
ATOM 6196 O O . LYS B 1 8 ? -16.703 3.555 65.312 1 15.59 8 LYS B O 1
ATOM 6201 N N . SER B 1 9 ? -15.094 3.531 66.5 1 14.16 9 SER B N 1
ATOM 6202 C CA . SER B 1 9 ? -15.625 4.734 67.188 1 14.16 9 SER B CA 1
ATOM 6203 C C . SER B 1 9 ? -16.484 5.535 66.188 1 14.16 9 SER B C 1
ATOM 6205 O O . SER B 1 9 ? -16.469 5.289 65 1 14.16 9 SER B O 1
ATOM 6207 N N . MET B 1 10 ? -16.547 6.945 66.188 1 14.38 10 MET B N 1
ATOM 6208 C CA . MET B 1 10 ? -17.391 8.008 66.688 1 14.38 10 MET B CA 1
ATOM 6209 C C . MET B 1 10 ? -18.156 8.727 65.625 1 14.38 10 MET B C 1
ATOM 6211 O O . MET B 1 10 ? -19.359 8.914 65.688 1 14.38 10 MET B O 1
ATOM 6215 N N . ALA B 1 11 ? -17.812 9.867 64.812 1 15.1 11 ALA B N 1
ATOM 6216 C CA . ALA B 1 11 ? -18.516 11.102 65.188 1 15.1 11 ALA B CA 1
ATOM 6217 C C . ALA B 1 11 ? -19.812 11.227 64.375 1 15.1 11 ALA B C 1
ATOM 6219 O O . ALA B 1 11 ? -20 10.539 63.375 1 15.1 11 ALA B O 1
ATOM 6220 N N . PHE B 1 12 ? -20.594 12.641 64.312 1 14.19 12 PHE B N 1
ATOM 6221 C CA . PHE B 1 12 ? -21.75 13.414 64.75 1 14.19 12 PHE B CA 1
ATOM 6222 C C . PHE B 1 12 ? -22.703 13.633 63.562 1 14.19 12 PHE B C 1
ATOM 6224 O O . PHE B 1 12 ? -22.266 13.711 62.438 1 14.19 12 PHE B O 1
ATOM 6231 N N . PHE B 1 13 ? -24.141 13.547 63.719 1 15.13 13 PHE B N 1
ATOM 6232 C CA . PHE B 1 13 ? -25.469 13.367 63.156 1 15.13 13 PHE B CA 1
ATOM 6233 C C . PHE B 1 13 ? -26.062 14.703 62.719 1 15.13 13 PHE B C 1
ATOM 6235 O O . PHE B 1 13 ? -27.188 14.758 62.219 1 15.13 13 PHE B O 1
ATOM 6242 N N . VAL B 1 14 ? -25.453 15.898 62.469 1 14.25 14 VAL B N 1
ATOM 6243 C CA . VAL B 1 14 ? -26.359 16.984 62.875 1 14.25 14 VAL B CA 1
ATOM 6244 C C . VAL B 1 14 ? -27.609 16.953 62 1 14.25 14 VAL B C 1
ATOM 6246 O O . VAL B 1 14 ? -27.547 16.531 60.844 1 14.25 14 VAL B O 1
ATOM 6249 N N . VAL B 1 15 ? -28.859 17.562 62.531 1 14.33 15 VAL B N 1
ATOM 6250 C CA . VAL B 1 15 ? -30.312 17.578 62.719 1 14.33 15 VAL B CA 1
ATOM 6251 C C . VAL B 1 15 ? -30.938 18.547 61.719 1 14.33 15 VAL B C 1
ATOM 6253 O O . VAL B 1 15 ? -32.125 18.391 61.375 1 14.33 15 VAL B O 1
ATOM 6256 N N . GLU B 1 16 ? -30.469 19.484 60.969 1 14.65 16 GLU B N 1
ATOM 6257 C CA . GLU B 1 16 ? -31.281 20.672 61.188 1 14.65 16 GLU B CA 1
ATOM 6258 C C . GLU B 1 16 ? -32.688 20.5 60.625 1 14.65 16 GLU B C 1
ATOM 6260 O O . GLU B 1 16 ? -32.906 19.688 59.719 1 14.65 16 GLU B O 1
ATOM 6265 N N . PRO B 1 17 ? -33.562 21.703 60.875 1 13.97 17 PRO B N 1
ATOM 6266 C CA . PRO B 1 17 ? -34.938 22.016 61.25 1 13.97 17 PRO B CA 1
ATOM 6267 C C . PRO B 1 17 ? -35.906 21.906 60.094 1 13.97 17 PRO B C 1
ATOM 6269 O O . PRO B 1 17 ? -35.531 22 58.938 1 13.97 17 PRO B O 1
ATOM 6272 N N . LYS B 1 18 ? -37.25 21.688 60.531 1 15.12 18 LYS B N 1
ATOM 6273 C CA . LYS B 1 18 ? -38.625 21.281 60.219 1 15.12 18 LYS B CA 1
ATOM 6274 C C . LYS B 1 18 ? -39.375 22.406 59.531 1 15.12 18 LYS B C 1
ATOM 6276 O O . LYS B 1 18 ? -40.375 22.156 58.875 1 15.12 18 LYS B O 1
ATOM 6281 N N . ASP B 1 19 ? -39.031 23.703 59.781 1 13.62 19 ASP B N 1
ATOM 6282 C CA . ASP B 1 19 ? -40.281 24.406 60.094 1 13.62 19 ASP B CA 1
ATOM 6283 C C . ASP B 1 19 ? -41.25 24.406 58.906 1 13.62 19 ASP B C 1
ATOM 6285 O O . ASP B 1 19 ? -40.812 24.156 57.781 1 13.62 19 ASP B O 1
ATOM 6289 N N . ASP B 1 20 ? -42.219 25.453 59.031 1 13.8 20 ASP B N 1
ATOM 6290 C CA . ASP B 1 20 ? -43.625 25.734 59.219 1 13.8 20 ASP B CA 1
ATOM 6291 C C . ASP B 1 20 ? -44.281 26.141 57.906 1 13.8 20 ASP B C 1
ATOM 6293 O O . ASP B 1 20 ? -45.344 25.609 57.531 1 13.8 20 ASP B O 1
ATOM 6297 N N . VAL B 1 21 ? -44.125 27.469 57.562 1 13.55 21 VAL B N 1
ATOM 6298 C CA . VAL B 1 21 ? -45.312 28.328 57.562 1 13.55 21 VAL B CA 1
ATOM 6299 C C . VAL B 1 21 ? -46.094 28.094 56.281 1 13.55 21 VAL B C 1
ATOM 6301 O O . VAL B 1 21 ? -45.531 27.75 55.219 1 13.55 21 VAL B O 1
ATOM 6304 N N . ARG B 1 22 ? -47.5 28.516 56.406 1 13.7 22 ARG B N 1
ATOM 6305 C CA . ARG B 1 22 ? -48.938 28.359 56.156 1 13.7 22 ARG B CA 1
ATOM 6306 C C . ARG B 1 22 ? -49.375 29.172 54.938 1 13.7 22 ARG B C 1
ATOM 6308 O O . ARG B 1 22 ? -50.531 29.125 54.531 1 13.7 22 ARG B O 1
ATOM 6315 N N . ARG B 1 23 ? -48.469 30.062 54.344 1 13.14 23 ARG B N 1
ATOM 6316 C CA . ARG B 1 23 ? -49.281 31.234 54.062 1 13.14 23 ARG B CA 1
ATOM 6317 C C . ARG B 1 23 ? -50.469 30.875 53.188 1 13.14 23 ARG B C 1
ATOM 6319 O O . ARG B 1 23 ? -50.469 29.844 52.5 1 13.14 23 ARG B O 1
ATOM 6326 N N . THR B 1 24 ? -51.125 32.031 52.875 1 13.35 24 THR B N 1
ATOM 6327 C CA . THR B 1 24 ? -52.438 32.688 52.812 1 13.35 24 THR B CA 1
ATOM 6328 C C . THR B 1 24 ? -53.188 32.25 51.531 1 13.35 24 THR B C 1
ATOM 6330 O O . THR B 1 24 ? -52.562 31.781 50.594 1 13.35 24 THR B O 1
ATOM 6333 N N . ALA B 1 25 ? -54.438 32.719 51.469 1 13.56 25 ALA B N 1
ATOM 6334 C CA . ALA B 1 25 ? -55.875 32.5 51.281 1 13.56 25 ALA B CA 1
ATOM 6335 C C . ALA B 1 25 ? -56.25 32.688 49.812 1 13.56 25 ALA B C 1
ATOM 6337 O O . ALA B 1 25 ? -56.875 31.812 49.25 1 13.56 25 ALA B O 1
ATOM 6338 N N . SER B 1 26 ? -56.75 33.969 49.5 1 13.45 26 SER B N 1
ATOM 6339 C CA . SER B 1 26 ? -58.188 34.219 49.312 1 13.45 26 SER B CA 1
ATOM 6340 C C . SER B 1 26 ? -58.562 34.031 47.844 1 13.45 26 SER B C 1
ATOM 6342 O O . SER B 1 26 ? -59.406 33.188 47.531 1 13.45 26 SER B O 1
ATOM 6344 N N . SER B 1 27 ? -59.219 35.219 47.156 1 13.41 27 SER B N 1
ATOM 6345 C CA . SER B 1 27 ? -60.594 35.5 46.781 1 13.41 27 SER B CA 1
ATOM 6346 C C . SER B 1 27 ? -60.812 35.156 45.312 1 13.41 27 SER B C 1
ATOM 6348 O O . SER B 1 27 ? -59.875 35.062 44.531 1 13.41 27 SER B O 1
ATOM 6350 N N . LYS B 1 28 ? -62.188 35.531 44.75 1 14.05 28 LYS B N 1
ATOM 6351 C CA . LYS B 1 28 ? -63.406 35.062 44.062 1 14.05 28 LYS B CA 1
ATOM 6352 C C . LYS B 1 28 ? -63.344 35.375 42.562 1 14.05 28 LYS B C 1
ATOM 6354 O O . LYS B 1 28 ? -63.562 34.5 41.75 1 14.05 28 LYS B O 1
ATOM 6359 N N . PRO B 1 29 ? -64.062 36.594 42.062 1 13.55 29 PRO B N 1
ATOM 6360 C CA . PRO B 1 29 ? -65.375 36.5 41.406 1 13.55 29 PRO B CA 1
ATOM 6361 C C . PRO B 1 29 ? -65.25 36.562 39.875 1 13.55 29 PRO B C 1
ATOM 6363 O O . PRO B 1 29 ? -65.812 35.719 39.156 1 13.55 29 PRO B O 1
ATOM 6366 N N . SER B 1 30 ? -65.188 37.875 39.188 1 12.95 30 SER B N 1
ATOM 6367 C CA . SER B 1 30 ? -66.312 38.5 38.531 1 12.95 30 SER B CA 1
ATOM 6368 C C . SER B 1 30 ? -66.375 38.156 37.031 1 12.95 30 SER B C 1
ATOM 6370 O O . SER B 1 30 ? -65.312 37.844 36.438 1 12.95 30 SER B O 1
ATOM 6372 N N . PRO B 1 31 ? -67.625 38.5 36.25 1 14.23 31 PRO B N 1
ATOM 6373 C CA . PRO B 1 31 ? -68.625 38.062 35.25 1 14.23 31 PRO B CA 1
ATOM 6374 C C . PRO B 1 31 ? -68.312 38.469 33.844 1 14.23 31 PRO B C 1
ATOM 6376 O O . PRO B 1 31 ? -68.375 37.656 32.938 1 14.23 31 PRO B O 1
ATOM 6379 N N . THR B 1 32 ? -68.375 39.906 33.469 1 13.27 32 THR B N 1
ATOM 6380 C CA . THR B 1 32 ? -69.438 40.406 32.656 1 13.27 32 THR B CA 1
ATOM 6381 C C . THR B 1 32 ? -69.125 40.25 31.156 1 13.27 32 THR B C 1
ATOM 6383 O O . THR B 1 32 ? -68 40.062 30.781 1 13.27 32 THR B O 1
ATOM 6386 N N . PRO B 1 33 ? -69.688 41.344 30.25 1 13.83 33 PRO B N 1
ATOM 6387 C CA . PRO B 1 33 ? -70.75 41.5 29.266 1 13.83 33 PRO B CA 1
ATOM 6388 C C . PRO B 1 33 ? -70.25 41.406 27.828 1 13.83 33 PRO B C 1
ATOM 6390 O O . PRO B 1 33 ? -69.062 41.438 27.594 1 13.83 33 PRO B O 1
ATOM 6393 N N . HIS B 1 34 ? -70.938 42.312 26.906 1 13.48 34 HIS B N 1
ATOM 6394 C CA . HIS B 1 34 ? -71.875 42.344 25.766 1 13.48 34 HIS B CA 1
ATOM 6395 C C . HIS B 1 34 ? -71.125 42.688 24.484 1 13.48 34 HIS B C 1
ATOM 6397 O O . HIS B 1 34 ? -71.25 42 23.469 1 13.48 34 HIS B O 1
ATOM 6403 N N . PRO B 1 35 ? -70.688 44.094 24.172 1 13.22 35 PRO B N 1
ATOM 6404 C CA . PRO B 1 35 ? -71.5 44.75 23.125 1 13.22 35 PRO B CA 1
ATOM 6405 C C . PRO B 1 35 ? -70.938 44.5 21.734 1 13.22 35 PRO B C 1
ATOM 6407 O O . PRO B 1 35 ? -71.688 44.094 20.828 1 13.22 35 PRO B O 1
ATOM 6410 N N . LEU B 1 36 ? -70.312 45.625 21.078 1 13.34 36 LEU B N 1
ATOM 6411 C CA . LEU B 1 36 ? -70.938 46.469 20.062 1 13.34 36 LEU B CA 1
ATOM 6412 C C . LEU B 1 36 ? -70.562 46.031 18.672 1 13.34 36 LEU B C 1
ATOM 6414 O O . LEU B 1 36 ? -69.625 45.25 18.5 1 13.34 36 LEU B O 1
ATOM 6418 N N . GLU B 1 37 ? -70.062 47.062 17.797 1 13.42 37 GLU B N 1
ATOM 6419 C CA . GLU B 1 37 ? -70.688 47.75 16.688 1 13.42 37 GLU B CA 1
ATOM 6420 C C . GLU B 1 37 ? -70.25 47.156 15.344 1 13.42 37 GLU B C 1
ATOM 6422 O O . GLU B 1 37 ? -69.188 46.5 15.266 1 13.42 37 GLU B O 1
ATOM 6427 N N . GLN B 1 38 ? -70.312 48.031 14.289 1 13.13 38 GLN B N 1
ATOM 6428 C CA . GLN B 1 38 ? -71.062 48.281 13.086 1 13.13 38 GLN B CA 1
ATOM 6429 C C . GLN B 1 38 ? -70.312 47.844 11.836 1 13.13 38 GLN B C 1
ATOM 6431 O O . GLN B 1 38 ? -70.812 47.094 11.008 1 13.13 38 GLN B O 1
ATOM 6436 N N . VAL B 1 39 ? -69.562 48.844 11.125 1 13.35 39 VAL B N 1
ATOM 6437 C CA . VAL B 1 39 ? -70.125 49.406 9.922 1 13.35 39 VAL B CA 1
ATOM 6438 C C . VAL B 1 39 ? -69.688 48.625 8.695 1 13.35 39 VAL B C 1
ATOM 6440 O O . VAL B 1 39 ? -68.688 47.938 8.734 1 13.35 39 VAL B O 1
ATOM 6443 N N . HIS B 1 40 ? -69.938 49.188 7.402 1 13.2 40 HIS B N 1
ATOM 6444 C CA . HIS B 1 40 ? -70.75 49.125 6.176 1 13.2 40 HIS B CA 1
ATOM 6445 C C . HIS B 1 40 ? -69.875 48.688 4.996 1 13.2 40 HIS B C 1
ATOM 6447 O O . HIS B 1 40 ? -70.188 47.75 4.281 1 13.2 40 HIS B O 1
ATOM 6453 N N . SER B 1 41 ? -69.25 49.688 4.16 1 13.12 41 SER B N 1
ATOM 6454 C CA . SER B 1 41 ? -69.938 50 2.881 1 13.12 41 SER B CA 1
ATOM 6455 C C . SER B 1 41 ? -69.312 49.188 1.749 1 13.12 41 SER B C 1
ATOM 6457 O O . SER B 1 41 ? -68.25 48.531 1.929 1 13.12 41 SER B O 1
ATOM 6459 N N . VAL B 1 42 ? -68.812 49.906 0.574 1 13.53 42 VAL B N 1
ATOM 6460 C CA . VAL B 1 42 ? -69.438 50.125 -0.729 1 13.53 42 VAL B CA 1
ATOM 6461 C C . VAL B 1 42 ? -68.75 49.219 -1.767 1 13.53 42 VAL B C 1
ATOM 6463 O O . VAL B 1 42 ? -67.625 48.75 -1.558 1 13.53 42 VAL B O 1
ATOM 6466 N N . ALA B 1 43 ? -68.938 49.562 -3.131 1 13.29 43 ALA B N 1
ATOM 6467 C CA . ALA B 1 43 ? -69.625 49.156 -4.355 1 13.29 43 ALA B CA 1
ATOM 6468 C C . ALA B 1 43 ? -68.625 48.594 -5.383 1 13.29 43 ALA B C 1
ATOM 6470 O O . ALA B 1 43 ? -68.812 47.531 -5.934 1 13.29 43 ALA B O 1
ATOM 6471 N N . VAL B 1 44 ? -67.938 49.469 -6.234 1 13.34 44 VAL B N 1
ATOM 6472 C CA . VAL B 1 44 ? -68.438 49.656 -7.586 1 13.34 44 VAL B CA 1
ATOM 6473 C C . VAL B 1 44 ? -67.75 48.656 -8.531 1 13.34 44 VAL B C 1
ATOM 6475 O O . VAL B 1 44 ? -66.75 48.062 -8.203 1 13.34 44 VAL B O 1
ATOM 6478 N N . GLY B 1 45 ? -67.25 49.156 -9.828 1 13.17 45 GLY B N 1
ATOM 6479 C CA . GLY B 1 45 ? -67.812 49.094 -11.164 1 13.17 45 GLY B CA 1
ATOM 6480 C C . GLY B 1 45 ? -67.125 48.125 -12.086 1 13.17 45 GLY B C 1
ATOM 6481 O O . GLY B 1 45 ? -67.75 47.281 -12.734 1 13.17 45 GLY B O 1
ATOM 6482 N N . ALA B 1 46 ? -65.875 48.438 -12.766 1 12.92 46 ALA B N 1
ATOM 6483 C CA . ALA B 1 46 ? -65.938 48.719 -14.203 1 12.92 46 ALA B CA 1
ATOM 6484 C C . ALA B 1 46 ? -65.688 47.469 -15.023 1 12.92 46 ALA B C 1
ATOM 6486 O O . ALA B 1 46 ? -64.938 46.594 -14.625 1 12.92 46 ALA B O 1
ATOM 6487 N N . LYS B 1 47 ? -66.188 47.406 -16.266 1 14.04 47 LYS B N 1
ATOM 6488 C CA . LYS B 1 47 ? -66.875 46.656 -17.328 1 14.04 47 LYS B CA 1
ATOM 6489 C C . LYS B 1 47 ? -65.812 45.812 -18.094 1 14.04 47 LYS B C 1
ATOM 6491 O O . LYS B 1 47 ? -64.625 46.031 -17.969 1 14.04 47 LYS B O 1
ATOM 6496 N N . SER B 1 48 ? -65.875 45.812 -19.516 1 13.71 48 SER B N 1
ATOM 6497 C CA . SER B 1 48 ? -66.438 44.938 -20.516 1 13.71 48 SER B CA 1
ATOM 6498 C C . SER B 1 48 ? -65.375 44.344 -21.406 1 13.71 48 SER B C 1
ATOM 6500 O O . SER B 1 48 ? -65.5 43.188 -21.859 1 13.71 48 SER B O 1
ATOM 6502 N N . ALA B 1 49 ? -64.312 45.062 -22.047 1 14.02 49 ALA B N 1
ATOM 6503 C CA . ALA B 1 49 ? -64.375 45.094 -23.5 1 14.02 49 ALA B CA 1
ATOM 6504 C C . ALA B 1 49 ? -63.844 43.812 -24.109 1 14.02 49 ALA B C 1
ATOM 6506 O O . ALA B 1 49 ? -62.938 43.156 -23.547 1 14.02 49 ALA B O 1
ATOM 6507 N N . ASN B 1 50 ? -64.312 43.25 -25.281 1 14.32 50 ASN B N 1
ATOM 6508 C CA . ASN B 1 50 ? -64.75 42.125 -26.109 1 14.32 50 ASN B CA 1
ATOM 6509 C C . ASN B 1 50 ? -63.562 41.531 -26.906 1 14.32 50 ASN B C 1
ATOM 6511 O O . ASN B 1 50 ? -63.375 40.312 -26.922 1 14.32 50 ASN B O 1
ATOM 6515 N N . VAL B 1 51 ? -62.938 42.188 -27.969 1 14.43 51 VAL B N 1
ATOM 6516 C CA . VAL B 1 51 ? -63.219 41.75 -29.328 1 14.43 51 VAL B CA 1
ATOM 6517 C C . VAL B 1 51 ? -62.25 40.656 -29.703 1 14.43 51 VAL B C 1
ATOM 6519 O O . VAL B 1 51 ? -61.219 40.469 -29.047 1 14.43 51 VAL B O 1
ATOM 6522 N N . ASP B 1 52 ? -61.688 40.531 -31.125 1 14.69 52 ASP B N 1
ATOM 6523 C CA . ASP B 1 52 ? -61.938 39.719 -32.312 1 14.69 52 ASP B CA 1
ATOM 6524 C C . ASP B 1 52 ? -60.781 38.781 -32.594 1 14.69 52 ASP B C 1
ATOM 6526 O O . ASP B 1 52 ? -60.969 37.562 -32.75 1 14.69 52 ASP B O 1
ATOM 6530 N N . GLU B 1 53 ? -59.719 39.125 -33.531 1 15.45 53 GLU B N 1
ATOM 6531 C CA . GLU B 1 53 ? -59.562 38.625 -34.906 1 15.45 53 GLU B CA 1
ATOM 6532 C C . GLU B 1 53 ? -58.594 37.438 -34.938 1 15.45 53 GLU B C 1
ATOM 6534 O O . GLU B 1 53 ? -57.812 37.25 -34.031 1 15.45 53 GLU B O 1
ATOM 6539 N N . THR B 1 54 ? -58.094 36.906 -36.25 1 15.87 54 THR B N 1
ATOM 6540 C CA . THR B 1 54 ? -58.125 35.75 -37.125 1 15.87 54 THR B CA 1
ATOM 6541 C C . THR B 1 54 ? -56.812 35.031 -37.156 1 15.87 54 THR B C 1
ATOM 6543 O O . THR B 1 54 ? -56.75 33.781 -37.094 1 15.87 54 THR B O 1
ATOM 6546 N N . VAL B 1 55 ? -55.562 35.594 -37.5 1 16.53 55 VAL B N 1
ATOM 6547 C CA . VAL B 1 55 ? -54.812 35.156 -38.688 1 16.53 55 VAL B CA 1
ATOM 6548 C C . VAL B 1 55 ? -54.031 33.906 -38.375 1 16.53 55 VAL B C 1
ATOM 6550 O O . VAL B 1 55 ? -53.656 33.656 -37.219 1 16.53 55 VAL B O 1
ATOM 6553 N N . GLY B 1 56 ? -53.531 33 -39.469 1 17.16 56 GLY B N 1
ATOM 6554 C CA . GLY B 1 56 ? -53.375 31.625 -39.938 1 17.16 56 GLY B CA 1
ATOM 6555 C C . GLY B 1 56 ? -52 31.047 -39.656 1 17.16 56 GLY B C 1
ATOM 6556 O O . GLY B 1 56 ? -51.719 29.906 -40.031 1 17.16 56 GLY B O 1
ATOM 6557 N N . LEU B 1 57 ? -51 31.672 -39.094 1 16.75 57 LEU B N 1
ATOM 6558 C CA . LEU B 1 57 ? -49.656 31.391 -39.594 1 16.75 57 LEU B CA 1
ATOM 6559 C C . LEU B 1 57 ? -49.219 29.969 -39.25 1 16.75 57 LEU B C 1
ATOM 6561 O O . LEU B 1 57 ? -49.406 29.516 -38.125 1 16.75 57 LEU B O 1
ATOM 6565 N N . LEU B 1 58 ? -48.75 29.141 -40.25 1 17 58 LEU B N 1
ATOM 6566 C CA . LEU B 1 58 ? -48.562 27.75 -40.625 1 17 58 LEU B CA 1
ATOM 6567 C C . LEU B 1 58 ? -47.375 27.156 -39.875 1 17 58 LEU B C 1
ATOM 6569 O O . LEU B 1 58 ? -47.125 25.953 -39.938 1 17 58 LEU B O 1
ATOM 6573 N N . HIS B 1 59 ? -46.469 27.828 -39.188 1 17.23 59 HIS B N 1
ATOM 6574 C CA . HIS B 1 59 ? -45.062 27.438 -39.25 1 17.23 59 HIS B CA 1
ATOM 6575 C C . HIS B 1 59 ? -44.844 26.125 -38.5 1 17.23 59 HIS B C 1
ATOM 6577 O O . HIS B 1 59 ? -45.188 25.984 -37.344 1 17.23 59 HIS B O 1
ATOM 6583 N N . GLY B 1 60 ? -44.844 24.953 -39.156 1 17.42 60 GLY B N 1
ATOM 6584 C CA . GLY B 1 60 ? -44.875 23.578 -38.688 1 17.42 60 GLY B CA 1
ATOM 6585 C C . GLY B 1 60 ? -43.625 23.156 -37.969 1 17.42 60 GLY B C 1
ATOM 6586 O O . GLY B 1 60 ? -42.531 23.094 -38.562 1 17.42 60 GLY B O 1
ATOM 6587 N N . GLU B 1 61 ? -43.281 23.609 -36.812 1 17.52 61 GLU B N 1
ATOM 6588 C CA . GLU B 1 61 ? -42.031 23.422 -36.062 1 17.52 61 GLU B CA 1
ATOM 6589 C C . GLU B 1 61 ? -41.844 21.969 -35.656 1 17.52 61 GLU B C 1
ATOM 6591 O O . GLU B 1 61 ? -42.625 21.438 -34.875 1 17.52 61 GLU B O 1
ATOM 6596 N N . GLN B 1 62 ? -41.469 21.094 -36.594 1 18.3 62 GLN B N 1
ATOM 6597 C CA . GLN B 1 62 ? -41.438 19.672 -36.25 1 18.3 62 GLN B CA 1
ATOM 6598 C C . GLN B 1 62 ? -40.5 19.438 -35.062 1 18.3 62 GLN B C 1
ATOM 6600 O O . GLN B 1 62 ? -39.375 19.906 -35.062 1 18.3 62 GLN B O 1
ATOM 6605 N N . PRO B 1 63 ? -40.969 19.031 -33.875 1 18.12 63 PRO B N 1
ATOM 6606 C CA . PRO B 1 63 ? -40.25 18.906 -32.594 1 18.12 63 PRO B CA 1
ATOM 6607 C C . PRO B 1 63 ? -39.25 17.781 -32.594 1 18.12 63 PRO B C 1
ATOM 6609 O O . PRO B 1 63 ? -39.5 16.703 -33.156 1 18.12 63 PRO B O 1
ATOM 6612 N N . LEU B 1 64 ? -37.969 18.141 -32.75 1 19.3 64 LEU B N 1
ATOM 6613 C CA . LEU B 1 64 ? -36.812 17.281 -32.656 1 19.3 64 LEU B CA 1
ATOM 6614 C C . LEU B 1 64 ? -36.875 16.359 -31.453 1 19.3 64 LEU B C 1
ATOM 6616 O O . LEU B 1 64 ? -37 16.844 -30.312 1 19.3 64 LEU B O 1
ATOM 6620 N N . THR B 1 65 ? -37.438 15.203 -31.594 1 18.12 65 THR B N 1
ATOM 6621 C CA . THR B 1 65 ? -37.75 14.164 -30.609 1 18.12 65 THR B CA 1
ATOM 6622 C C . THR B 1 65 ? -36.5 13.844 -29.781 1 18.12 65 THR B C 1
ATOM 6624 O O . THR B 1 65 ? -35.406 13.648 -30.328 1 18.12 65 THR B O 1
ATOM 6627 N N . ARG B 1 66 ? -36.438 14.211 -28.531 1 20.25 66 ARG B N 1
ATOM 6628 C CA . ARG B 1 66 ? -35.5 13.992 -27.438 1 20.25 66 ARG B CA 1
ATOM 6629 C C . ARG B 1 66 ? -35.156 12.516 -27.297 1 20.25 66 ARG B C 1
ATOM 6631 O O . ARG B 1 66 ? -36.031 11.688 -27.078 1 20.25 66 ARG B O 1
ATOM 6638 N N . VAL B 1 67 ? -34.281 12.031 -28.156 1 18.89 67 VAL B N 1
ATOM 6639 C CA . VAL B 1 67 ? -33.812 10.648 -28.078 1 18.89 67 VAL B CA 1
ATOM 6640 C C . VAL B 1 67 ? -33.469 10.289 -26.641 1 18.89 67 VAL B C 1
ATOM 6642 O O . VAL B 1 67 ? -32.625 10.922 -26.016 1 18.89 67 VAL B O 1
ATOM 6645 N N . ARG B 1 68 ? -34.5 9.883 -25.812 1 20.33 68 ARG B N 1
ATOM 6646 C CA . ARG B 1 68 ? -34.375 9.32 -24.484 1 20.33 68 ARG B CA 1
ATOM 6647 C C . ARG B 1 68 ? -33.25 8.266 -24.438 1 20.33 68 ARG B C 1
ATOM 6649 O O . ARG B 1 68 ? -33.281 7.297 -25.203 1 20.33 68 ARG B O 1
ATOM 6656 N N . LEU B 1 69 ? -32.094 8.766 -24.141 1 20.89 69 LEU B N 1
ATOM 6657 C CA . LEU B 1 69 ? -31 7.879 -23.797 1 20.89 69 LEU B CA 1
ATOM 6658 C C . LEU B 1 69 ? -31.469 6.711 -22.953 1 20.89 69 LEU B C 1
ATOM 6660 O O . LEU B 1 69 ? -31.953 6.91 -21.828 1 20.89 69 LEU B O 1
ATOM 6664 N N . GLY B 1 70 ? -32.281 5.844 -23.547 1 20.7 70 GLY B N 1
ATOM 6665 C CA . GLY B 1 70 ? -32.844 4.641 -22.969 1 20.7 70 GLY B CA 1
ATOM 6666 C C . GLY B 1 70 ? -31.922 3.955 -21.984 1 20.7 70 GLY B C 1
ATOM 6667 O O . GLY B 1 70 ? -30.734 3.82 -22.234 1 20.7 70 GLY B O 1
ATOM 6668 N N . VAL B 1 71 ? -32.25 4.062 -20.734 1 21.17 71 VAL B N 1
ATOM 6669 C CA . VAL B 1 71 ? -31.781 3.332 -19.562 1 21.17 71 VAL B CA 1
ATOM 6670 C C . VAL B 1 71 ? -31.688 1.845 -19.891 1 21.17 71 VAL B C 1
ATOM 6672 O O . VAL B 1 71 ? -32.688 1.209 -20.25 1 21.17 71 VAL B O 1
ATOM 6675 N N . ILE B 1 72 ? -30.734 1.475 -20.609 1 22.81 72 ILE B N 1
ATOM 6676 C CA . ILE B 1 72 ? -30.516 0.056 -20.875 1 22.81 72 ILE B CA 1
ATOM 6677 C C . ILE B 1 72 ? -30.859 -0.757 -19.625 1 22.81 72 ILE B C 1
ATOM 6679 O O . ILE B 1 72 ? -30.438 -0.424 -18.516 1 22.81 72 ILE B O 1
ATOM 6683 N N . GLY B 1 73 ? -32.031 -1.35 -19.578 1 21.59 73 GLY B N 1
ATOM 6684 C CA . GLY B 1 73 ? -32.625 -2.246 -18.594 1 21.59 73 GLY B CA 1
ATOM 6685 C C . GLY B 1 73 ? -31.594 -3.174 -17.953 1 21.59 73 GLY B C 1
ATOM 6686 O O . GLY B 1 73 ? -30.641 -3.604 -18.609 1 21.59 73 GLY B O 1
ATOM 6687 N N . ARG B 1 74 ? -31.547 -3.184 -16.641 1 23.78 74 ARG B N 1
ATOM 6688 C CA . ARG B 1 74 ? -30.797 -3.895 -15.609 1 23.78 74 ARG B CA 1
ATOM 6689 C C . ARG B 1 74 ? -30.906 -5.402 -15.805 1 23.78 74 ARG B C 1
ATOM 6691 O O . ARG B 1 74 ? -31.969 -5.988 -15.609 1 23.78 74 ARG B O 1
ATOM 6698 N N . ASN B 1 75 ? -30.484 -5.906 -16.906 1 22.08 75 ASN B N 1
ATOM 6699 C CA . ASN B 1 75 ? -30.484 -7.363 -16.828 1 22.08 75 ASN B CA 1
ATOM 6700 C C . ASN B 1 75 ? -29.938 -7.848 -15.492 1 22.08 75 ASN B C 1
ATOM 6702 O O . ASN B 1 75 ? -28.906 -7.363 -15.031 1 22.08 75 ASN B O 1
ATOM 6706 N N . ASN B 1 76 ? -30.766 -8.258 -14.617 1 24.58 76 ASN B N 1
ATOM 6707 C CA . ASN B 1 76 ? -30.578 -8.898 -13.32 1 24.58 76 ASN B CA 1
ATOM 6708 C C . ASN B 1 76 ? -29.484 -9.969 -13.375 1 24.58 76 ASN B C 1
ATOM 6710 O O . ASN B 1 76 ? -29.75 -11.102 -13.773 1 24.58 76 ASN B O 1
ATOM 6714 N N . ILE B 1 77 ? -28.422 -9.656 -13.891 1 27.67 77 ILE B N 1
ATOM 6715 C CA . ILE B 1 77 ? -27.391 -10.672 -13.727 1 27.67 77 ILE B CA 1
ATOM 6716 C C . ILE B 1 77 ? -27.281 -11.055 -12.25 1 27.67 77 ILE B C 1
ATOM 6718 O O . ILE B 1 77 ? -27.016 -10.203 -11.398 1 27.67 77 ILE B O 1
ATOM 6722 N N . ILE B 1 78 ? -28.062 -12.031 -11.891 1 27.84 78 ILE B N 1
ATOM 6723 C CA . ILE B 1 78 ? -27.875 -12.695 -10.602 1 27.84 78 ILE B CA 1
ATOM 6724 C C . ILE B 1 78 ? -26.375 -12.812 -10.312 1 27.84 78 ILE B C 1
ATOM 6726 O O . ILE B 1 78 ? -25.641 -13.461 -11.062 1 27.84 78 ILE B O 1
ATOM 6730 N N . GLU B 1 79 ? -25.875 -11.836 -9.773 1 32.72 79 GLU B N 1
ATOM 6731 C CA . GLU B 1 79 ? -24.484 -11.812 -9.312 1 32.72 79 GLU B CA 1
ATOM 6732 C C . GLU B 1 79 ? -24.172 -13.016 -8.43 1 32.72 79 GLU B C 1
ATOM 6734 O O . GLU B 1 79 ? -24.75 -13.172 -7.352 1 32.72 79 GLU B O 1
ATOM 6739 N N . THR B 1 80 ? -23.969 -14.102 -9.016 1 33.06 80 THR B N 1
ATOM 6740 C CA . THR B 1 80 ? -23.453 -15.211 -8.219 1 33.06 80 THR B CA 1
ATOM 6741 C C . THR B 1 80 ? -22.25 -14.773 -7.398 1 33.06 80 THR B C 1
ATOM 6743 O O . THR B 1 80 ? -21.359 -14.102 -7.914 1 33.06 80 THR B O 1
ATOM 6746 N N . PRO B 1 81 ? -22.438 -14.789 -6.121 1 37.31 81 PRO B N 1
ATOM 6747 C CA . PRO B 1 81 ? -21.344 -14.359 -5.23 1 37.31 81 PRO B CA 1
ATOM 6748 C C . PRO B 1 81 ? -20 -14.953 -5.613 1 37.31 81 PRO B C 1
ATOM 6750 O O . PRO B 1 81 ? -19.938 -16.062 -6.16 1 37.31 81 PRO B O 1
ATOM 6753 N N . HIS B 1 82 ? -19.094 -14.234 -5.766 1 43.66 82 HIS B N 1
ATOM 6754 C CA . HIS B 1 82 ? -17.719 -14.602 -6.031 1 43.66 82 HIS B CA 1
ATOM 6755 C C . HIS B 1 82 ? -17.266 -15.742 -5.125 1 43.66 82 HIS B C 1
ATOM 6757 O O . HIS B 1 82 ? -17.688 -15.828 -3.971 1 43.66 82 HIS B O 1
ATOM 6763 N N . PRO B 1 83 ? -16.734 -16.656 -5.73 1 44.25 83 PRO B N 1
ATOM 6764 C CA . PRO B 1 83 ? -16.359 -17.859 -4.969 1 44.25 83 PRO B CA 1
ATOM 6765 C C . PRO B 1 83 ? -15.664 -17.516 -3.652 1 44.25 83 PRO B C 1
ATOM 6767 O O . PRO B 1 83 ? -15.891 -18.188 -2.641 1 44.25 83 PRO B O 1
ATOM 6770 N N . LEU B 1 84 ? -14.852 -16.516 -3.686 1 46.5 84 LEU B N 1
ATOM 6771 C CA . LEU B 1 84 ? -14.219 -16.141 -2.424 1 46.5 84 LEU B CA 1
ATOM 6772 C C . LEU B 1 84 ? -15.25 -15.688 -1.405 1 46.5 84 LEU B C 1
ATOM 6774 O O . LEU B 1 84 ? -15.133 -15.992 -0.215 1 46.5 84 LEU B O 1
ATOM 6778 N N . GLU B 1 85 ? -16.266 -15 -1.951 1 45.75 85 GLU B N 1
ATOM 6779 C CA . GLU B 1 85 ? -17.359 -14.555 -1.099 1 45.75 85 GLU B CA 1
ATOM 6780 C C . GLU B 1 85 ? -18.203 -15.734 -0.61 1 45.75 85 GLU B C 1
ATOM 6782 O O . GLU B 1 85 ? -18.656 -15.742 0.534 1 45.75 85 GLU B O 1
ATOM 6787 N N . GLN B 1 86 ? -18.266 -16.688 -1.408 1 46.53 86 GLN B N 1
ATOM 6788 C CA . GLN B 1 86 ? -19.062 -17.859 -1.054 1 46.53 86 GLN B CA 1
ATOM 6789 C C . GLN B 1 86 ? -18.391 -18.672 0.035 1 46.53 86 GLN B C 1
ATOM 6791 O O . GLN B 1 86 ? -19.047 -19.172 0.946 1 46.53 86 GLN B O 1
ATOM 6796 N N . VAL B 1 87 ? -17.141 -18.734 -0.194 1 48.62 87 VAL B N 1
ATOM 6797 C CA . VAL B 1 87 ? -16.422 -19.547 0.775 1 48.62 87 VAL B CA 1
ATOM 6798 C C . VAL B 1 87 ? -16.469 -18.891 2.15 1 48.62 87 VAL B C 1
ATOM 6800 O O . VAL B 1 87 ? -16.75 -19.547 3.154 1 48.62 87 VAL B O 1
ATOM 6803 N N . VAL B 1 88 ? -16.25 -17.578 2.07 1 50.31 88 VAL B N 1
ATOM 6804 C CA . VAL B 1 88 ? -16.266 -16.859 3.34 1 50.31 88 VAL B CA 1
ATOM 6805 C C . VAL B 1 88 ? -17.672 -16.828 3.916 1 50.31 88 VAL B C 1
ATOM 6807 O O . VAL B 1 88 ? -17.859 -16.984 5.125 1 50.31 88 VAL B O 1
ATOM 6810 N N . HIS B 1 89 ? -18.609 -16.766 2.973 1 46.09 89 HIS B N 1
ATOM 6811 C CA . HIS B 1 89 ? -19.984 -16.75 3.447 1 46.09 89 HIS B CA 1
ATOM 6812 C C . HIS B 1 89 ? -20.391 -18.125 3.992 1 46.09 89 HIS B C 1
ATOM 6814 O O . HIS B 1 89 ? -21.188 -18.203 4.926 1 46.09 89 HIS B O 1
ATOM 6820 N N . SER B 1 90 ? -19.891 -19.125 3.275 1 45.88 90 SER B N 1
ATOM 6821 C CA . SER B 1 90 ? -20.297 -20.453 3.734 1 45.88 90 SER B CA 1
ATOM 6822 C C . SER B 1 90 ? -19.703 -20.766 5.102 1 45.88 90 SER B C 1
ATOM 6824 O O . SER B 1 90 ? -20.297 -21.5 5.895 1 45.88 90 SER B O 1
ATOM 6826 N N . VAL B 1 91 ? -18.516 -20.281 5.27 1 43.31 91 VAL B N 1
ATOM 6827 C CA . VAL B 1 91 ? -17.922 -20.516 6.578 1 43.31 91 VAL B CA 1
ATOM 6828 C C . VAL B 1 91 ? -18.375 -19.422 7.551 1 43.31 91 VAL B C 1
ATOM 6830 O O . VAL B 1 91 ? -17.891 -19.359 8.68 1 43.31 91 VAL B O 1
ATOM 6833 N N . ALA B 1 92 ? -19.172 -18.531 6.973 1 42.97 92 ALA B N 1
ATOM 6834 C CA . ALA B 1 92 ? -19.672 -17.469 7.84 1 42.97 92 ALA B CA 1
ATOM 6835 C C . ALA B 1 92 ? -20.672 -18.016 8.859 1 42.97 92 ALA B C 1
ATOM 6837 O O . ALA B 1 92 ? -21.828 -18.312 8.523 1 42.97 92 ALA B O 1
ATOM 6838 N N . GLU B 1 93 ? -20.375 -18.781 9.711 1 39.19 93 GLU B N 1
ATOM 6839 C CA . GLU B 1 93 ? -21.266 -18.812 10.875 1 39.19 93 GLU B CA 1
ATOM 6840 C C . GLU B 1 93 ? -21.641 -17.406 11.32 1 39.19 93 GLU B C 1
ATOM 6842 O O . GLU B 1 93 ? -20.75 -16.562 11.547 1 39.19 93 GLU B O 1
ATOM 6847 N N . LYS B 1 94 ? -22.75 -16.953 10.836 1 37.28 94 LYS B N 1
ATOM 6848 C CA . LYS B 1 94 ? -23.219 -15.711 11.438 1 37.28 94 LYS B CA 1
ATOM 6849 C C . LYS B 1 94 ? -22.734 -15.578 12.875 1 37.28 94 LYS B C 1
ATOM 6851 O O . LYS B 1 94 ? -22.984 -16.469 13.703 1 37.28 94 LYS B O 1
ATOM 6856 N N . SER B 1 95 ? -21.672 -14.891 13.102 1 37.19 95 SER B N 1
ATOM 6857 C CA . SER B 1 95 ? -21.375 -14.359 14.43 1 37.19 95 SER B CA 1
ATOM 6858 C C . SER B 1 95 ? -22.656 -14.055 15.195 1 37.19 95 SER B C 1
ATOM 6860 O O . SER B 1 95 ? -22.672 -13.211 16.094 1 37.19 95 SER B O 1
ATOM 6862 N N . THR B 1 96 ? -23.688 -14.359 14.578 1 34.56 96 THR B N 1
ATOM 6863 C CA . THR B 1 96 ? -24.844 -14 15.375 1 34.56 96 THR B CA 1
ATOM 6864 C C . THR B 1 96 ? -24.719 -14.555 16.797 1 34.56 96 THR B C 1
ATOM 6866 O O . THR B 1 96 ? -25.516 -14.219 17.672 1 34.56 96 THR B O 1
ATOM 6869 N N . ASP B 1 97 ? -24.188 -15.68 16.875 1 33.09 97 ASP B N 1
ATOM 6870 C CA . ASP B 1 97 ? -24.125 -16.062 18.281 1 33.09 97 ASP B CA 1
ATOM 6871 C C . ASP B 1 97 ? -23.125 -15.195 19.031 1 33.09 97 ASP B C 1
ATOM 6873 O O . ASP B 1 97 ? -22 -15.633 19.297 1 33.09 97 ASP B O 1
ATOM 6877 N N . LEU B 1 98 ? -22.859 -14.039 18.484 1 36.66 98 LEU B N 1
ATOM 6878 C CA . LEU B 1 98 ? -22.312 -13.172 19.531 1 36.66 98 LEU B CA 1
ATOM 6879 C C . LEU B 1 98 ? -22.891 -13.531 20.891 1 36.66 98 LEU B C 1
ATOM 6881 O O . LEU B 1 98 ? -24.031 -13.18 21.203 1 36.66 98 LEU B O 1
ATOM 6885 N N . ASP B 1 99 ? -22.844 -14.711 21.266 1 34.94 99 ASP B N 1
ATOM 6886 C CA . ASP B 1 99 ? -23.234 -15.109 22.609 1 34.94 99 ASP B CA 1
ATOM 6887 C C . ASP B 1 99 ? -23.141 -13.938 23.578 1 34.94 99 ASP B C 1
ATOM 6889 O O . ASP B 1 99 ? -22.375 -13 23.359 1 34.94 99 ASP B O 1
ATOM 6893 N N . GLU B 1 100 ? -24.062 -13.859 24.438 1 36.62 100 GLU B N 1
ATOM 6894 C CA . GLU B 1 100 ? -24.391 -13.117 25.656 1 36.62 100 GLU B CA 1
ATOM 6895 C C . GLU B 1 100 ? -23.125 -12.742 26.422 1 36.62 100 GLU B C 1
ATOM 6897 O O . GLU B 1 100 ? -23.219 -12.164 27.516 1 36.62 100 GLU B O 1
ATOM 6902 N N . THR B 1 101 ? -22.094 -13.359 26.219 1 38.28 101 THR B N 1
ATOM 6903 C CA . THR B 1 101 ? -21.062 -12.938 27.172 1 38.28 101 THR B CA 1
ATOM 6904 C C . THR B 1 101 ? -20.641 -11.5 26.891 1 38.28 101 THR B C 1
ATOM 6906 O O . THR B 1 101 ? -19.516 -11.266 26.406 1 38.28 101 THR B O 1
ATOM 6909 N N . VAL B 1 102 ? -21.359 -10.68 26.312 1 42.94 102 VAL B N 1
ATOM 6910 C CA . VAL B 1 102 ? -21.469 -9.242 26.109 1 42.94 102 VAL B CA 1
ATOM 6911 C C . VAL B 1 102 ? -20.75 -8.508 27.234 1 42.94 102 VAL B C 1
ATOM 6913 O O . VAL B 1 102 ? -20.094 -7.477 27 1 42.94 102 VAL B O 1
ATOM 6916 N N . GLY B 1 103 ? -20.984 -9 28.375 1 45.91 103 GLY B N 1
ATOM 6917 C CA . GLY B 1 103 ? -20.484 -8.312 29.547 1 45.91 103 GLY B CA 1
ATOM 6918 C C . GLY B 1 103 ? -18.969 -8.266 29.625 1 45.91 103 GLY B C 1
ATOM 6919 O O . GLY B 1 103 ? -18.406 -7.535 30.438 1 45.91 103 GLY B O 1
ATOM 6920 N N . LEU B 1 104 ? -18.281 -9.156 28.766 1 58.5 104 LEU B N 1
ATOM 6921 C CA . LEU B 1 104 ? -16.875 -9.344 29.047 1 58.5 104 LEU B CA 1
ATOM 6922 C C . LEU B 1 104 ? -16.016 -8.555 28.047 1 58.5 104 LEU B C 1
ATOM 6924 O O . LEU B 1 104 ? -14.789 -8.5 28.188 1 58.5 104 LEU B O 1
ATOM 6928 N N . HIS B 1 105 ? -16.734 -7.859 27.078 1 77.81 105 HIS B N 1
ATOM 6929 C CA . HIS B 1 105 ? -15.922 -7.074 26.156 1 77.81 105 HIS B CA 1
ATOM 6930 C C . HIS B 1 105 ? -15.797 -5.629 26.625 1 77.81 105 HIS B C 1
ATOM 6932 O O . HIS B 1 105 ? -16.781 -5.031 27.078 1 77.81 105 HIS B O 1
ATOM 6938 N N . LEU B 1 106 ? -14.547 -5.207 26.594 1 84.56 106 LEU B N 1
ATOM 6939 C CA . LEU B 1 106 ? -14.258 -3.826 26.969 1 84.56 106 LEU B CA 1
ATOM 6940 C C . LEU B 1 106 ? -14.828 -2.854 25.953 1 84.56 106 LEU B C 1
ATOM 6942 O O . LEU B 1 106 ? -14.781 -3.117 24.75 1 84.56 106 LEU B O 1
ATOM 6946 N N . ARG B 1 107 ? -15.523 -1.771 26.438 1 89.94 107 ARG B N 1
ATOM 6947 C CA . ARG B 1 107 ? -16.047 -0.707 25.594 1 89.94 107 ARG B CA 1
ATOM 6948 C C . ARG B 1 107 ? -15.844 0.66 26.234 1 89.94 107 ARG B C 1
ATOM 6950 O O . ARG B 1 107 ? -15.398 0.75 27.375 1 89.94 107 ARG B O 1
ATOM 6957 N N . GLY B 1 108 ? -16.031 1.661 25.438 1 92.25 108 GLY B N 1
ATOM 6958 C CA . GLY B 1 108 ? -16.031 3.016 25.953 1 92.25 108 GLY B CA 1
ATOM 6959 C C . GLY B 1 108 ? -14.695 3.408 26.562 1 92.25 108 GLY B C 1
ATOM 6960 O O . GLY B 1 108 ? -13.633 3.051 26.031 1 92.25 108 GLY B O 1
ATOM 6961 N N . GLU B 1 109 ? -14.773 4.02 27.656 1 90.69 109 GLU B N 1
ATOM 6962 C CA . GLU B 1 109 ? -13.602 4.59 28.297 1 90.69 109 GLU B CA 1
ATOM 6963 C C . GLU B 1 109 ? -12.703 3.498 28.875 1 90.69 109 GLU B C 1
ATOM 6965 O O . GLU B 1 109 ? -11.484 3.66 28.953 1 90.69 109 GLU B O 1
ATOM 6970 N N . GLN B 1 110 ? -13.273 2.367 29.234 1 88.69 110 GLN B N 1
ATOM 6971 C CA . GLN B 1 110 ? -12.492 1.267 29.781 1 88.69 110 GLN B CA 1
ATOM 6972 C C . GLN B 1 110 ? -11.523 0.703 28.75 1 88.69 110 GLN B C 1
ATOM 6974 O O . GLN B 1 110 ? -10.359 0.45 29.047 1 88.69 110 GLN B O 1
ATOM 6979 N N . LEU B 1 111 ? -12.078 0.53 27.578 1 92 111 LEU B N 1
ATOM 6980 C CA . LEU B 1 111 ? -11.211 0.061 26.516 1 92 111 LEU B CA 1
ATOM 6981 C C . LEU B 1 111 ? -10.148 1.105 26.172 1 92 111 LEU B C 1
ATOM 6983 O O . LEU B 1 111 ? -8.984 0.766 25.953 1 92 111 LEU B O 1
ATOM 6987 N N . LEU B 1 112 ? -10.555 2.33 26.141 1 93.44 112 LEU B N 1
ATOM 6988 C CA . LEU B 1 112 ? -9.625 3.408 25.812 1 93.44 112 LEU B CA 1
ATOM 6989 C C . LEU B 1 112 ? -8.469 3.453 26.797 1 93.44 112 LEU B C 1
ATOM 6991 O O . LEU B 1 112 ? -7.312 3.631 26.391 1 93.44 112 LEU B O 1
ATOM 6995 N N . THR B 1 113 ? -8.75 3.295 28.062 1 89.5 113 THR B N 1
ATOM 6996 C CA . THR B 1 113 ? -7.715 3.316 29.094 1 89.5 113 THR B CA 1
ATOM 6997 C C . THR B 1 113 ? -6.719 2.18 28.875 1 89.5 113 THR B C 1
ATOM 6999 O O . THR B 1 113 ? -5.508 2.379 28.984 1 89.5 113 THR B O 1
ATOM 7002 N N . ARG B 1 114 ? -7.23 1.083 28.5 1 87.31 114 ARG B N 1
ATOM 7003 C CA . ARG B 1 114 ? -6.379 -0.079 28.266 1 87.31 114 ARG B CA 1
ATOM 7004 C C . ARG B 1 114 ? -5.48 0.14 27.047 1 87.31 114 ARG B C 1
ATOM 7006 O O . ARG B 1 114 ? -4.289 -0.164 27.094 1 87.31 114 ARG B O 1
ATOM 7013 N N . ILE B 1 115 ? -6.047 0.705 26.016 1 90.62 115 ILE B N 1
ATOM 7014 C CA . ILE B 1 115 ? -5.297 0.777 24.781 1 90.62 115 ILE B CA 1
ATOM 7015 C C . ILE B 1 115 ? -4.336 1.963 24.828 1 90.62 115 ILE B C 1
ATOM 7017 O O . ILE B 1 115 ? -3.291 1.949 24.156 1 90.62 115 ILE B O 1
ATOM 7021 N N . ARG B 1 116 ? -4.664 2.951 25.562 1 91.5 116 ARG B N 1
ATOM 7022 C CA . ARG B 1 116 ? -3.812 4.129 25.688 1 91.5 116 ARG B CA 1
ATOM 7023 C C . ARG B 1 116 ? -2.426 3.754 26.188 1 91.5 116 ARG B C 1
ATOM 7025 O O . ARG B 1 116 ? -1.419 4.277 25.719 1 91.5 116 ARG B O 1
ATOM 7032 N N . SER B 1 117 ? -2.371 2.838 27.109 1 89.19 117 SER B N 1
ATOM 7033 C CA . SER B 1 117 ? -1.1 2.408 27.672 1 89.19 117 SER B CA 1
ATOM 7034 C C . SER B 1 117 ? -0.292 1.59 26.672 1 89.19 117 SER B C 1
ATOM 7036 O O . SER B 1 117 ? 0.92 1.427 26.828 1 89.19 117 SER B O 1
ATOM 7038 N N . GLY B 1 118 ? -0.962 1.141 25.672 1 93.88 118 GLY B N 1
ATOM 7039 C CA . GLY B 1 118 ? -0.316 0.289 24.688 1 93.88 118 GLY B CA 1
ATOM 7040 C C . GLY B 1 118 ? 0.08 1.031 23.438 1 93.88 118 GLY B C 1
ATOM 7041 O O . GLY B 1 118 ? 0.523 0.418 22.453 1 93.88 118 GLY B O 1
ATOM 7042 N N . VAL B 1 119 ? -0.107 2.396 23.453 1 96.69 119 VAL B N 1
ATOM 7043 C CA . VAL B 1 119 ? 0.375 3.168 22.312 1 96.69 119 VAL B CA 1
ATOM 7044 C C . VAL B 1 119 ? 1.896 3.076 22.234 1 96.69 119 VAL B C 1
ATOM 7046 O O . VAL B 1 119 ? 2.6 3.516 23.141 1 96.69 119 VAL B O 1
ATOM 7049 N N . ILE B 1 120 ? 2.434 2.543 21.156 1 97.31 120 ILE B N 1
ATOM 7050 C CA . ILE B 1 120 ? 3.861 2.275 21.047 1 97.31 120 ILE B CA 1
ATOM 7051 C C . ILE B 1 120 ? 4.625 3.592 20.938 1 97.31 120 ILE B C 1
ATOM 7053 O O . ILE B 1 120 ? 4.32 4.43 20.078 1 97.31 120 ILE B O 1
ATOM 7057 N N . GLY B 1 121 ? 5.582 3.812 21.766 1 95.31 121 GLY B N 1
ATOM 7058 C CA . GLY B 1 121 ? 6.43 4.996 21.766 1 95.31 121 GLY B CA 1
ATOM 7059 C C . GLY B 1 121 ? 5.957 6.066 22.734 1 95.31 121 GLY B C 1
ATOM 7060 O O . GLY B 1 121 ? 6.641 7.074 22.922 1 95.31 121 GLY B O 1
ATOM 7061 N N . ARG B 1 122 ? 4.746 5.891 23.344 1 94.31 122 ARG B N 1
ATOM 7062 C CA . ARG B 1 122 ? 4.211 6.871 24.281 1 94.31 122 ARG B CA 1
ATOM 7063 C C . ARG B 1 122 ? 5.129 7.031 25.484 1 94.31 122 ARG B C 1
ATOM 7065 O O . ARG B 1 122 ? 5.453 6.051 26.156 1 94.31 122 ARG B O 1
ATOM 7072 N N . ASN B 1 123 ? 5.598 8.234 25.656 1 91.94 123 ASN B N 1
ATOM 7073 C CA . ASN B 1 123 ? 6.453 8.633 26.766 1 91.94 123 ASN B CA 1
ATOM 7074 C C . ASN B 1 123 ? 7.781 7.883 26.75 1 91.94 123 ASN B C 1
ATOM 7076 O O . ASN B 1 123 ? 8.352 7.59 27.797 1 91.94 123 ASN B O 1
ATOM 7080 N N . SER B 1 124 ? 8.117 7.469 25.562 1 92.75 124 SER B N 1
ATOM 7081 C CA . SER B 1 124 ? 9.477 6.957 25.422 1 92.75 124 SER B CA 1
ATOM 7082 C C . SER B 1 124 ? 10.508 8.086 25.484 1 92.75 124 SER B C 1
ATOM 7084 O O . SER B 1 124 ? 10.156 9.258 25.359 1 92.75 124 SER B O 1
ATOM 7086 N N . VAL B 1 125 ? 11.719 7.715 25.719 1 93.56 125 VAL B N 1
ATOM 7087 C CA . VAL B 1 125 ? 12.766 8.711 25.906 1 93.56 125 VAL B CA 1
ATOM 7088 C C . VAL B 1 125 ? 13.352 9.109 24.547 1 93.56 125 VAL B C 1
ATOM 7090 O O . VAL B 1 125 ? 13.648 8.242 23.719 1 93.56 125 VAL B O 1
ATOM 7093 N N . ILE B 1 126 ? 13.445 10.391 24.344 1 93.62 126 ILE B N 1
ATOM 7094 C CA . ILE B 1 126 ? 14.172 10.883 23.188 1 93.62 126 ILE B CA 1
ATOM 7095 C C . ILE B 1 126 ? 15.336 11.758 23.641 1 93.62 126 ILE B C 1
ATOM 7097 O O . ILE B 1 126 ? 15.281 12.367 24.719 1 93.62 126 ILE B O 1
ATOM 7101 N N . ASP B 1 127 ? 16.344 11.758 22.859 1 92.56 127 ASP B N 1
ATOM 7102 C CA . ASP B 1 127 ? 17.531 12.57 23.125 1 92.56 127 ASP B CA 1
ATOM 7103 C C . ASP B 1 127 ? 17.5 13.875 22.344 1 92.56 127 ASP B C 1
ATOM 7105 O O . ASP B 1 127 ? 17.359 13.875 21.125 1 92.56 127 ASP B O 1
ATOM 7109 N N . THR B 1 128 ? 17.609 14.984 23.078 1 95.12 128 THR B N 1
ATOM 7110 C CA . THR B 1 128 ? 17.594 16.312 22.484 1 95.12 128 THR B CA 1
ATOM 7111 C C . THR B 1 128 ? 18.844 17.094 22.875 1 95.12 128 THR B C 1
ATOM 7113 O O . THR B 1 128 ? 19.641 16.625 23.688 1 95.12 128 THR B O 1
ATOM 7116 N N . PRO B 1 129 ? 19.031 18.266 22.25 1 94.44 129 PRO B N 1
ATOM 7117 C CA . PRO B 1 129 ? 20.188 19.094 22.641 1 94.44 129 PRO B CA 1
ATOM 7118 C C . PRO B 1 129 ? 20.125 19.516 24.109 1 94.44 129 PRO B C 1
ATOM 7120 O O . PRO B 1 129 ? 21.156 19.906 24.688 1 94.44 129 PRO B O 1
ATOM 7123 N N . PHE B 1 130 ? 19 19.422 24.734 1 96.25 130 PHE B N 1
ATOM 7124 C CA . PHE B 1 130 ? 18.828 19.875 26.109 1 96.25 130 PHE B CA 1
ATOM 7125 C C . PHE B 1 130 ? 18.703 18.703 27.062 1 96.25 130 PHE B C 1
ATOM 7127 O O . PHE B 1 130 ? 18.297 18.875 28.219 1 96.25 130 PHE B O 1
ATOM 7134 N N . GLY B 1 131 ? 18.984 17.484 26.531 1 93.25 131 GLY B N 1
ATOM 7135 C CA . GLY B 1 131 ? 18.906 16.281 27.344 1 93.25 131 GLY B CA 1
ATOM 7136 C C . GLY B 1 131 ? 17.75 15.383 26.984 1 93.25 131 GLY B C 1
ATOM 7137 O O . GLY B 1 131 ? 17.109 15.562 25.953 1 93.25 131 GLY B O 1
ATOM 7138 N N . SER B 1 132 ? 17.469 14.398 27.922 1 93.81 132 SER B N 1
ATOM 7139 C CA . SER B 1 132 ? 16.391 13.445 27.688 1 93.81 132 SER B CA 1
ATOM 7140 C C . SER B 1 132 ? 15.023 14.086 27.906 1 93.81 132 SER B C 1
ATOM 7142 O O . SER B 1 132 ? 14.844 14.867 28.844 1 93.81 132 SER B O 1
ATOM 7144 N N . ARG B 1 133 ? 14.141 13.812 27.047 1 96.31 133 ARG B N 1
ATOM 7145 C CA . ARG B 1 133 ? 12.766 14.281 27.141 1 96.31 133 ARG B CA 1
ATOM 7146 C C . ARG B 1 133 ? 11.781 13.148 26.875 1 96.31 133 ARG B C 1
ATOM 7148 O O . ARG B 1 133 ? 12.117 12.164 26.219 1 96.31 133 ARG B O 1
ATOM 7155 N N . PRO B 1 134 ? 10.547 13.297 27.422 1 96.5 134 PRO B N 1
ATOM 7156 C CA . PRO B 1 134 ? 9.508 12.336 27.047 1 96.5 134 PRO B CA 1
ATOM 7157 C C . PRO B 1 134 ? 8.961 12.57 25.641 1 96.5 134 PRO B C 1
ATOM 7159 O O . PRO B 1 134 ? 8.781 13.719 25.234 1 96.5 134 PRO B O 1
ATOM 7162 N N . LEU B 1 135 ? 8.758 11.508 24.906 1 96.75 135 LEU B N 1
ATOM 7163 C CA . LEU B 1 135 ? 8.117 11.641 23.609 1 96.75 135 LEU B CA 1
ATOM 7164 C C . LEU B 1 135 ? 6.617 11.844 23.766 1 96.75 135 LEU B C 1
ATOM 7166 O O . LEU B 1 135 ? 5.895 10.914 24.125 1 96.75 135 LEU B O 1
ATOM 7170 N N . VAL B 1 136 ? 6.148 13.039 23.484 1 97.69 136 VAL B N 1
ATOM 7171 C CA . VAL B 1 136 ? 4.73 13.383 23.469 1 97.69 136 VAL B CA 1
ATOM 7172 C C . VAL B 1 136 ? 4.297 13.703 22.047 1 97.69 136 VAL B C 1
ATOM 7174 O O . VAL B 1 136 ? 4.59 14.781 21.516 1 97.69 136 VAL B O 1
ATOM 7177 N N . TYR B 1 137 ? 3.559 12.773 21.516 1 97.38 137 TYR B N 1
ATOM 7178 C CA . TYR B 1 137 ? 3.189 12.875 20.109 1 97.38 137 TYR B CA 1
ATOM 7179 C C . TYR B 1 137 ? 1.946 13.742 19.922 1 97.38 137 TYR B C 1
ATOM 7181 O O . TYR B 1 137 ? 0.878 13.422 20.453 1 97.38 137 TYR B O 1
ATOM 7189 N N . ALA B 1 138 ? 2.08 14.867 19.172 1 98 138 ALA B N 1
ATOM 7190 C CA . ALA B 1 138 ? 0.971 15.797 18.969 1 98 138 ALA B CA 1
ATOM 7191 C C . ALA B 1 138 ? 0.742 16.062 17.484 1 98 138 ALA B C 1
ATOM 7193 O O . ALA B 1 138 ? 0.322 17.156 17.109 1 98 138 ALA B O 1
ATOM 7194 N N . ASP B 1 139 ? 1.064 15.133 16.641 1 96.94 139 ASP B N 1
ATOM 7195 C CA . ASP B 1 139 ? 0.88 15.242 15.195 1 96.94 139 ASP B CA 1
ATOM 7196 C C . ASP B 1 139 ? 0.006 14.109 14.664 1 96.94 139 ASP B C 1
ATOM 7198 O O . ASP B 1 139 ? 0.282 13.555 13.594 1 96.94 139 ASP B O 1
ATOM 7202 N N . TYR B 1 140 ? -1.072 13.758 15.352 1 96.94 140 TYR B N 1
ATOM 7203 C CA . TYR B 1 140 ? -1.982 12.688 14.977 1 96.94 140 TYR B CA 1
ATOM 7204 C C . TYR B 1 140 ? -2.736 13.023 13.695 1 96.94 140 TYR B C 1
ATOM 7206 O O . TYR B 1 140 ? -3.268 12.141 13.023 1 96.94 140 TYR B O 1
ATOM 7214 N N . THR B 1 141 ? -2.809 14.32 13.352 1 96.12 141 THR B N 1
ATOM 7215 C CA . THR B 1 141 ? -3.471 14.727 12.117 1 96.12 141 THR B CA 1
ATOM 7216 C C . THR B 1 141 ? -2.711 14.203 10.898 1 96.12 141 THR B C 1
ATOM 7218 O O . THR B 1 141 ? -3.312 13.906 9.867 1 96.12 141 THR B O 1
ATOM 7221 N N . ALA B 1 142 ? -1.395 14.133 11.039 1 95.69 142 ALA B N 1
ATOM 7222 C CA . ALA B 1 142 ? -0.575 13.625 9.945 1 95.69 142 ALA B CA 1
ATOM 7223 C C . ALA B 1 142 ? -0.63 12.102 9.883 1 95.69 142 ALA B C 1
ATOM 7225 O O . ALA B 1 142 ? -0.696 11.523 8.797 1 95.69 142 ALA B O 1
ATOM 7226 N N . SER B 1 143 ? -0.536 11.469 11.016 1 96.56 143 SER B N 1
ATOM 7227 C CA . SER B 1 143 ? -0.623 10.016 11.102 1 96.56 143 SER B CA 1
ATOM 7228 C C . SER B 1 143 ? -0.877 9.57 12.539 1 96.56 143 SER B C 1
ATOM 7230 O O . SER B 1 143 ? -0.469 10.242 13.484 1 96.56 143 SER B O 1
ATOM 7232 N N . GLY B 1 144 ? -1.518 8.414 12.656 1 96.94 144 GLY B N 1
ATOM 7233 C CA . GLY B 1 144 ? -1.701 7.816 13.969 1 96.94 144 GLY B CA 1
ATOM 7234 C C . GLY B 1 144 ? -0.456 7.121 14.484 1 96.94 144 GLY B C 1
ATOM 7235 O O . GLY B 1 144 ? 0.639 7.32 13.953 1 96.94 144 GLY B O 1
ATOM 7236 N N . ARG B 1 145 ? -0.64 6.445 15.633 1 97.5 145 ARG B N 1
ATOM 7237 C CA . ARG B 1 145 ? 0.411 5.648 16.25 1 97.5 145 ARG B CA 1
ATOM 7238 C C . ARG B 1 145 ? 0.013 4.18 16.328 1 97.5 145 ARG B C 1
ATOM 7240 O O . ARG B 1 145 ? -1.175 3.855 16.375 1 97.5 145 ARG B O 1
ATOM 7247 N N . SER B 1 146 ? 1.033 3.326 16.312 1 98.25 146 SER B N 1
ATOM 7248 C CA . SER B 1 146 ? 0.762 1.896 16.391 1 98.25 146 SER B CA 1
ATOM 7249 C C . SER B 1 146 ? 0.352 1.497 17.812 1 98.25 146 SER B C 1
ATOM 7251 O O . SER B 1 146 ? 0.777 2.121 18.781 1 98.25 146 SER B O 1
ATOM 7253 N N . LEU B 1 147 ? -0.442 0.466 17.891 1 97.94 147 LEU B N 1
ATOM 7254 C CA . LEU B 1 147 ? -0.876 -0.094 19.172 1 97.94 147 LEU B CA 1
ATOM 7255 C C . LEU B 1 147 ? -0.239 -1.459 19.406 1 97.94 147 LEU B C 1
ATOM 7257 O O . LEU B 1 147 ? -0.271 -2.326 18.531 1 97.94 147 LEU B O 1
ATOM 7261 N N . LYS B 1 148 ? 0.25 -1.655 20.578 1 96.94 148 LYS B N 1
ATOM 7262 C CA . LYS B 1 148 ? 0.913 -2.906 20.922 1 96.94 148 LYS B CA 1
ATOM 7263 C C . LYS B 1 148 ? -0.049 -4.086 20.812 1 96.94 148 LYS B C 1
ATOM 7265 O O . LYS B 1 148 ? 0.331 -5.164 20.359 1 96.94 148 LYS B O 1
ATOM 7270 N N . CYS B 1 149 ? -1.271 -3.965 21.266 1 95.56 149 CYS B N 1
ATOM 7271 C CA . CYS B 1 149 ? -2.242 -5.051 21.234 1 95.56 149 CYS B CA 1
ATOM 7272 C C . CYS B 1 149 ? -2.498 -5.512 19.797 1 95.56 149 CYS B C 1
ATOM 7274 O O . CYS B 1 149 ? -2.6 -6.711 19.531 1 95.56 149 CYS B O 1
ATOM 7276 N N . ILE B 1 150 ? -2.605 -4.594 18.859 1 97.75 150 ILE B N 1
ATOM 7277 C CA . ILE B 1 150 ? -2.812 -4.945 17.453 1 97.75 150 ILE B CA 1
ATOM 7278 C C . ILE B 1 150 ? -1.572 -5.648 16.906 1 97.75 150 ILE B C 1
ATOM 7280 O O . ILE B 1 150 ? -1.676 -6.703 16.281 1 97.75 150 ILE B O 1
ATOM 7284 N N . GLU B 1 151 ? -0.375 -5.066 17.156 1 97.94 151 GLU B N 1
ATOM 7285 C CA . GLU B 1 151 ? 0.859 -5.617 16.609 1 97.94 151 GLU B CA 1
ATOM 7286 C C . GLU B 1 151 ? 1.154 -7 17.172 1 97.94 151 GLU B C 1
ATOM 7288 O O . GLU B 1 151 ? 1.627 -7.887 16.469 1 97.94 151 GLU B O 1
ATOM 7293 N N . ASP B 1 152 ? 0.827 -7.195 18.453 1 96.44 152 ASP B N 1
ATOM 7294 C CA . ASP B 1 152 ? 0.994 -8.508 19.062 1 96.44 152 ASP B CA 1
ATOM 7295 C C . ASP B 1 152 ? 0.05 -9.531 18.438 1 96.44 152 ASP B C 1
ATOM 7297 O O . ASP B 1 152 ? 0.449 -10.664 18.156 1 96.44 152 ASP B O 1
ATOM 7301 N N . PHE B 1 153 ? -1.207 -9.195 18.281 1 96.69 153 PHE B N 1
ATOM 7302 C CA . PHE B 1 153 ? -2.188 -10.078 17.672 1 96.69 153 PHE B CA 1
ATOM 7303 C C . PHE B 1 153 ? -1.762 -10.461 16.266 1 96.69 153 PHE B C 1
ATOM 7305 O O . PHE B 1 153 ? -1.863 -11.625 15.867 1 96.69 153 PHE B O 1
ATOM 7312 N N . ILE B 1 154 ? -1.271 -9.492 15.461 1 97.94 154 ILE B N 1
ATOM 7313 C CA . ILE B 1 154 ? -0.854 -9.734 14.086 1 97.94 154 ILE B CA 1
ATOM 7314 C C . ILE B 1 154 ? 0.329 -10.703 14.062 1 97.94 154 ILE B C 1
ATOM 7316 O O . ILE B 1 154 ? 0.343 -11.664 13.289 1 97.94 154 ILE B O 1
ATOM 7320 N N . GLN B 1 155 ? 1.304 -10.461 14.891 1 96.88 155 GLN B N 1
ATOM 7321 C CA . GLN B 1 155 ? 2.502 -11.289 14.891 1 96.88 155 GLN B CA 1
ATOM 7322 C C . GLN B 1 155 ? 2.193 -12.695 15.398 1 96.88 155 GLN B C 1
ATOM 7324 O O . GLN B 1 155 ? 2.721 -13.68 14.875 1 96.88 155 GLN B O 1
ATOM 7329 N N . LYS B 1 156 ? 1.276 -12.797 16.359 1 95.06 156 LYS B N 1
ATOM 7330 C CA . LYS B 1 156 ? 1.061 -14.07 17.047 1 95.06 156 LYS B CA 1
ATOM 7331 C C . LYS B 1 156 ? -0.034 -14.883 16.359 1 95.06 156 LYS B C 1
ATOM 7333 O O . LYS B 1 156 ? 0.049 -16.109 16.297 1 95.06 156 LYS B O 1
ATOM 7338 N N . ASP B 1 157 ? -1.044 -14.211 15.859 1 95.19 157 ASP B N 1
ATOM 7339 C CA . ASP B 1 157 ? -2.238 -14.93 15.43 1 95.19 157 ASP B CA 1
ATOM 7340 C C . ASP B 1 157 ? -2.4 -14.859 13.906 1 95.19 157 ASP B C 1
ATOM 7342 O O . ASP B 1 157 ? -2.957 -15.773 13.297 1 95.19 157 ASP B O 1
ATOM 7346 N N . VAL B 1 158 ? -1.911 -13.836 13.297 1 97.75 158 VAL B N 1
ATOM 7347 C CA . VAL B 1 158 ? -2.201 -13.633 11.883 1 97.75 158 VAL B CA 1
ATOM 7348 C C . VAL B 1 158 ? -1.035 -14.141 11.039 1 97.75 158 VAL B C 1
ATOM 7350 O O . VAL B 1 158 ? -1.225 -14.969 10.141 1 97.75 158 VAL B O 1
ATOM 7353 N N . MET B 1 159 ? 0.193 -13.742 11.328 1 97.94 159 MET B N 1
ATOM 7354 C CA . MET B 1 159 ? 1.366 -13.977 10.5 1 97.94 159 MET B CA 1
ATOM 7355 C C . MET B 1 159 ? 1.656 -15.469 10.383 1 97.94 159 MET B C 1
ATOM 7357 O O . MET B 1 159 ? 2.07 -15.953 9.328 1 97.94 159 MET B O 1
ATOM 7361 N N . PRO B 1 160 ? 1.445 -16.281 11.43 1 96.69 160 PRO B N 1
ATOM 7362 C CA . PRO B 1 160 ? 1.728 -17.719 11.273 1 96.69 160 PRO B CA 1
ATOM 7363 C C . PRO B 1 160 ? 0.853 -18.375 10.219 1 96.69 160 PRO B C 1
ATOM 7365 O O . PRO B 1 160 ? 1.255 -19.375 9.617 1 96.69 160 PRO B O 1
ATOM 7368 N N . GLN B 1 161 ? -0.269 -17.812 9.945 1 94.81 161 GLN B N 1
ATOM 7369 C CA . GLN B 1 161 ? -1.209 -18.391 8.992 1 94.81 161 GLN B CA 1
ATOM 7370 C C . GLN B 1 161 ? -1.249 -17.578 7.699 1 94.81 161 GLN B C 1
ATOM 7372 O O . GLN B 1 161 ? -2.146 -17.766 6.875 1 94.81 161 GLN B O 1
ATOM 7377 N N . TYR B 1 162 ? -0.299 -16.781 7.523 1 96.56 162 TYR B N 1
ATOM 7378 C CA . TYR B 1 162 ? -0.322 -15.875 6.371 1 96.56 162 TYR B CA 1
ATOM 7379 C C . TYR B 1 162 ? -0.036 -16.641 5.082 1 96.56 162 TYR B C 1
ATOM 7381 O O . TYR B 1 162 ? 0.883 -17.453 5.027 1 96.56 162 TYR B O 1
ATOM 7389 N N . ALA B 1 163 ? -0.828 -16.359 4.086 1 95.81 163 ALA B N 1
ATOM 7390 C CA . ALA B 1 163 ? -0.626 -16.781 2.701 1 95.81 163 ALA B CA 1
ATOM 7391 C C . ALA B 1 163 ? -1.401 -15.891 1.735 1 95.81 163 ALA B C 1
ATOM 7393 O O . ALA B 1 163 ? -2.189 -15.047 2.16 1 95.81 163 ALA B O 1
ATOM 7394 N N . ASN B 1 164 ? -1.019 -16.031 0.486 1 91.38 164 ASN B N 1
ATOM 7395 C CA . ASN B 1 164 ? -1.727 -15.289 -0.557 1 91.38 164 ASN B CA 1
ATOM 7396 C C . ASN B 1 164 ? -3.209 -15.656 -0.591 1 91.38 164 ASN B C 1
ATOM 7398 O O . ASN B 1 164 ? -3.568 -16.828 -0.432 1 91.38 164 ASN B O 1
ATOM 7402 N N . THR B 1 165 ? -4.082 -14.711 -0.821 1 86.81 165 THR B N 1
ATOM 7403 C CA . THR B 1 165 ? -5.523 -14.883 -0.692 1 86.81 165 THR B CA 1
ATOM 7404 C C . THR B 1 165 ? -6.121 -15.414 -1.99 1 86.81 165 THR B C 1
ATOM 7406 O O . THR B 1 165 ? -7.328 -15.648 -2.072 1 86.81 165 THR B O 1
ATOM 7409 N N . HIS B 1 166 ? -5.422 -15.648 -2.949 1 76.25 166 HIS B N 1
ATOM 7410 C CA . HIS B 1 166 ? -5.953 -16.141 -4.211 1 76.25 166 HIS B CA 1
ATOM 7411 C C . HIS B 1 166 ? -6.082 -17.672 -4.195 1 76.25 166 HIS B C 1
ATOM 7413 O O . HIS B 1 166 ? -6.324 -18.281 -5.234 1 76.25 166 HIS B O 1
ATOM 7419 N N . THR B 1 167 ? -5.863 -18.297 -3.041 1 77.62 167 THR B N 1
ATOM 7420 C CA . THR B 1 167 ? -6.129 -19.719 -2.863 1 77.62 167 THR B CA 1
ATOM 7421 C C . THR B 1 167 ? -6.859 -19.969 -1.549 1 77.62 167 THR B C 1
ATOM 7423 O O . THR B 1 167 ? -6.57 -19.328 -0.538 1 77.62 167 THR B O 1
ATOM 7426 N N . THR B 1 168 ? -7.828 -20.828 -1.646 1 77.25 168 THR B N 1
ATOM 7427 C CA . THR B 1 168 ? -8.555 -21.172 -0.428 1 77.25 168 THR B CA 1
ATOM 7428 C C . THR B 1 168 ? -8.492 -22.672 -0.174 1 77.25 168 THR B C 1
ATOM 7430 O O . THR B 1 168 ? -9.203 -23.188 0.689 1 77.25 168 THR B O 1
ATOM 7433 N N . THR B 1 169 ? -7.637 -23.281 -0.916 1 85.88 169 THR B N 1
ATOM 7434 C CA . THR B 1 169 ? -7.508 -24.734 -0.765 1 85.88 169 THR B CA 1
ATOM 7435 C C . THR B 1 169 ? -6.598 -25.078 0.41 1 85.88 169 THR B C 1
ATOM 7437 O O . THR B 1 169 ? -6.816 -26.062 1.102 1 85.88 169 THR B O 1
ATOM 7440 N N . SER B 1 170 ? -5.652 -24.281 0.62 1 91.81 170 SER B N 1
ATOM 7441 C CA . SER B 1 170 ? -4.793 -24.438 1.786 1 91.81 170 SER B CA 1
ATOM 7442 C C . SER B 1 170 ? -5.375 -23.734 3.008 1 91.81 170 SER B C 1
ATOM 7444 O O . SER B 1 170 ? -6.125 -22.781 2.873 1 91.81 170 SER B O 1
ATOM 7446 N N . ILE B 1 171 ? -5.023 -24.219 4.168 1 93.38 171 ILE B N 1
ATOM 7447 C CA . ILE B 1 171 ? -5.562 -23.656 5.398 1 93.38 171 ILE B CA 1
ATOM 7448 C C . ILE B 1 171 ? -5.043 -22.234 5.578 1 93.38 171 ILE B C 1
ATOM 7450 O O . ILE B 1 171 ? -5.762 -21.359 6.07 1 93.38 171 ILE B O 1
ATOM 7454 N N . THR B 1 172 ? -3.779 -22 5.262 1 95.25 172 THR B N 1
ATOM 7455 C CA . THR B 1 172 ? -3.215 -20.656 5.402 1 95.25 172 THR B CA 1
ATOM 7456 C C . THR B 1 172 ? -3.895 -19.672 4.445 1 95.25 172 THR B C 1
ATOM 7458 O O . THR B 1 172 ? -4.223 -18.547 4.828 1 95.25 172 THR B O 1
ATOM 7461 N N . GLY B 1 173 ? -4.055 -20.109 3.17 1 94.56 173 GLY B N 1
ATOM 7462 C CA . GLY B 1 173 ? -4.781 -19.281 2.223 1 94.56 173 GLY B CA 1
ATOM 7463 C C . GLY B 1 173 ? -6.203 -18.984 2.652 1 94.56 173 GLY B C 1
ATOM 7464 O O . GLY B 1 173 ? -6.672 -17.859 2.541 1 94.56 173 GLY B O 1
ATOM 7465 N N . LEU B 1 174 ? -6.848 -19.984 3.168 1 93.56 174 LEU B N 1
ATOM 7466 C CA . LEU B 1 174 ? -8.227 -19.844 3.621 1 93.56 174 LEU B CA 1
ATOM 7467 C C . LEU B 1 174 ? -8.32 -18.875 4.797 1 93.56 174 LEU B C 1
ATOM 7469 O O . LEU B 1 174 ? -9.148 -17.969 4.789 1 93.56 174 LEU B O 1
ATOM 7473 N N . GLN B 1 175 ? -7.512 -19.078 5.773 1 95.19 175 GLN B N 1
ATOM 7474 C CA . GLN B 1 175 ? -7.543 -18.25 6.969 1 95.19 175 GLN B CA 1
ATOM 7475 C C . GLN B 1 175 ? -7.199 -16.797 6.633 1 95.19 175 GLN B C 1
ATOM 7477 O O . GLN B 1 175 ? -7.828 -15.867 7.141 1 95.19 175 GLN B O 1
ATOM 7482 N N . SER B 1 176 ? -6.152 -16.594 5.836 1 96.75 176 SER B N 1
ATOM 7483 C CA . SER B 1 176 ? -5.785 -15.25 5.414 1 96.75 176 SER B CA 1
ATOM 7484 C C . SER B 1 176 ? -6.941 -14.562 4.691 1 96.75 176 SER B C 1
ATOM 7486 O O . SER B 1 176 ? -7.195 -13.375 4.902 1 96.75 176 SER B O 1
ATOM 7488 N N . THR B 1 177 ? -7.598 -15.273 3.85 1 94.81 177 THR B N 1
ATOM 7489 C CA . THR B 1 177 ? -8.75 -14.75 3.127 1 94.81 177 THR B CA 1
ATOM 7490 C C . THR B 1 177 ? -9.867 -14.367 4.098 1 94.81 177 THR B C 1
ATOM 7492 O O . THR B 1 177 ? -10.484 -13.312 3.955 1 94.81 177 THR B O 1
ATOM 7495 N N . CYS B 1 178 ? -10.094 -15.234 5.027 1 95.19 178 CYS B N 1
ATOM 7496 C CA . CYS B 1 178 ? -11.133 -14.969 6.016 1 95.19 178 CYS B CA 1
ATOM 7497 C C . CYS B 1 178 ? -10.828 -13.703 6.809 1 95.19 178 CYS B C 1
ATOM 7499 O O . CYS B 1 178 ? -11.711 -12.883 7.035 1 95.19 178 CYS B O 1
ATOM 7501 N N . PHE B 1 179 ? -9.602 -13.555 7.254 1 97.44 179 PHE B N 1
ATOM 7502 C CA . PHE B 1 179 ? -9.203 -12.359 7.984 1 97.44 179 PHE B CA 1
ATOM 7503 C C . PHE B 1 179 ? -9.445 -11.109 7.152 1 97.44 179 PHE B C 1
ATOM 7505 O O . PHE B 1 179 ? -10 -10.125 7.648 1 97.44 179 PHE B O 1
ATOM 7512 N N . ARG B 1 180 ? -9.008 -11.102 5.926 1 96.69 180 ARG B N 1
ATOM 7513 C CA . ARG B 1 180 ? -9.117 -9.922 5.074 1 96.69 180 ARG B CA 1
ATOM 7514 C C . ARG B 1 180 ? -10.57 -9.57 4.801 1 96.69 180 ARG B C 1
ATOM 7516 O O . ARG B 1 180 ? -10.953 -8.398 4.852 1 96.69 180 ARG B O 1
ATOM 7523 N N . GLU B 1 181 ? -11.398 -10.562 4.527 1 95.94 181 GLU B N 1
ATOM 7524 C CA . GLU B 1 181 ? -12.812 -10.32 4.273 1 95.94 181 GLU B CA 1
ATOM 7525 C C . GLU B 1 181 ? -13.523 -9.844 5.539 1 95.94 181 GLU B C 1
ATOM 7527 O O . GLU B 1 181 ? -14.43 -9.008 5.469 1 95.94 181 GLU B O 1
ATOM 7532 N N . GLU B 1 182 ? -13.141 -10.422 6.633 1 96.5 182 GLU B N 1
ATOM 7533 C CA . GLU B 1 182 ? -13.688 -9.922 7.891 1 96.5 182 GLU B CA 1
ATOM 7534 C C . GLU B 1 182 ? -13.336 -8.453 8.102 1 96.5 182 GLU B C 1
ATOM 7536 O O . GLU B 1 182 ? -14.18 -7.672 8.562 1 96.5 182 GLU B O 1
ATOM 7541 N N . ALA B 1 183 ? -12.102 -8.133 7.836 1 98.38 183 ALA B N 1
ATOM 7542 C CA . ALA B 1 183 ? -11.688 -6.734 7.93 1 98.38 183 ALA B CA 1
ATOM 7543 C C . ALA B 1 183 ? -12.578 -5.848 7.062 1 98.38 183 ALA B C 1
ATOM 7545 O O . ALA B 1 183 ? -13.016 -4.781 7.5 1 98.38 183 ALA B O 1
ATOM 7546 N N . ARG B 1 184 ? -12.82 -6.273 5.844 1 97.88 184 ARG B N 1
ATOM 7547 C CA . ARG B 1 184 ? -13.695 -5.535 4.934 1 97.88 184 ARG B CA 1
ATOM 7548 C C . ARG B 1 184 ? -15.094 -5.387 5.52 1 97.88 184 ARG B C 1
ATOM 7550 O O . ARG B 1 184 ? -15.703 -4.316 5.426 1 97.88 184 ARG B O 1
ATOM 7557 N N . GLN B 1 185 ? -15.586 -6.387 6.117 1 97.19 185 GLN B N 1
ATOM 7558 C CA . GLN B 1 185 ? -16.922 -6.375 6.695 1 97.19 185 GLN B CA 1
ATOM 7559 C C . GLN B 1 185 ? -17 -5.434 7.895 1 97.19 185 GLN B C 1
ATOM 7561 O O . GLN B 1 185 ? -18 -4.727 8.078 1 97.19 185 GLN B O 1
ATOM 7566 N N . ILE B 1 186 ? -15.977 -5.48 8.664 1 97.81 186 ILE B N 1
ATOM 7567 C CA . ILE B 1 186 ? -15.922 -4.578 9.812 1 97.81 186 ILE B CA 1
ATOM 7568 C C . ILE B 1 186 ? -16 -3.131 9.328 1 97.81 186 ILE B C 1
ATOM 7570 O O . ILE B 1 186 ? -16.781 -2.34 9.852 1 97.81 186 ILE B O 1
ATOM 7574 N N . ILE B 1 187 ? -15.25 -2.805 8.328 1 98.62 187 ILE B N 1
ATOM 7575 C CA . ILE B 1 187 ? -15.227 -1.445 7.801 1 98.62 187 ILE B CA 1
ATOM 7576 C C . ILE B 1 187 ? -16.578 -1.109 7.184 1 98.62 187 ILE B C 1
ATOM 7578 O O . ILE B 1 187 ? -17.125 -0.018 7.402 1 98.62 187 ILE B O 1
ATOM 7582 N N . ALA B 1 188 ? -17.125 -2.045 6.422 1 98.5 188 ALA B N 1
ATOM 7583 C CA . ALA B 1 188 ? -18.438 -1.846 5.812 1 98.5 188 ALA B CA 1
ATOM 7584 C C . ALA B 1 188 ? -19.484 -1.511 6.867 1 98.5 188 ALA B C 1
ATOM 7586 O O . ALA B 1 188 ? -20.297 -0.602 6.676 1 98.5 188 ALA B O 1
ATOM 7587 N N . GLN B 1 189 ? -19.422 -2.219 7.918 1 97 189 GLN B N 1
ATOM 7588 C CA . GLN B 1 189 ? -20.375 -1.983 9 1 97 189 GLN B CA 1
ATOM 7589 C C . GLN B 1 189 ? -20.141 -0.624 9.648 1 97 189 GLN B C 1
ATOM 7591 O O . GLN B 1 189 ? -21.094 0.112 9.922 1 97 189 GLN B O 1
ATOM 7596 N N . CYS B 1 190 ? -18.938 -0.305 9.875 1 97.75 190 CYS B N 1
ATOM 7597 C CA . CYS B 1 190 ? -18.578 0.94 10.539 1 97.75 190 CYS B CA 1
ATOM 7598 C C . CYS B 1 190 ? -18.984 2.146 9.711 1 97.75 190 CYS B C 1
ATOM 7600 O O . CYS B 1 190 ? -19.281 3.213 10.25 1 97.75 190 CYS B O 1
ATOM 7602 N N . VAL B 1 191 ? -19.078 1.987 8.375 1 98.31 191 VAL B N 1
ATOM 7603 C CA . VAL B 1 191 ? -19.406 3.117 7.516 1 98.31 191 VAL B CA 1
ATOM 7604 C C . VAL B 1 191 ? -20.859 3.016 7.059 1 98.31 191 VAL B C 1
ATOM 7606 O O . VAL B 1 191 ? -21.312 3.816 6.242 1 98.31 191 VAL B O 1
ATOM 7609 N N . ASN B 1 192 ? -21.562 2.037 7.512 1 98.12 192 ASN B N 1
ATOM 7610 C CA . ASN B 1 192 ? -22.969 1.807 7.137 1 98.12 192 ASN B CA 1
ATOM 7611 C C . ASN B 1 192 ? -23.109 1.604 5.633 1 98.12 192 ASN B C 1
ATOM 7613 O O . ASN B 1 192 ? -23.969 2.23 5 1 98.12 192 ASN B O 1
ATOM 7617 N N . ALA B 1 193 ? -22.234 0.8 5.105 1 98.38 193 ALA B N 1
ATOM 7618 C CA . ALA B 1 193 ? -22.312 0.458 3.688 1 98.38 193 ALA B CA 1
ATOM 7619 C C . ALA B 1 193 ? -23.422 -0.555 3.424 1 98.38 193 ALA B C 1
ATOM 7621 O O . ALA B 1 193 ? -23.641 -1.461 4.23 1 98.38 193 ALA B O 1
ATOM 7622 N N . ASP B 1 194 ? -24.078 -0.348 2.314 1 96 194 ASP B N 1
ATOM 7623 C CA . ASP B 1 194 ? -25.062 -1.307 1.845 1 96 194 ASP B CA 1
ATOM 7624 C C . ASP B 1 194 ? -24.422 -2.406 1.007 1 96 194 ASP B C 1
ATOM 7626 O O . ASP B 1 194 ? -23.719 -2.121 0.03 1 96 194 ASP B O 1
ATOM 7630 N N . ASP B 1 195 ? -24.672 -3.631 1.291 1 90.81 195 ASP B N 1
ATOM 7631 C CA . ASP B 1 195 ? -24.016 -4.773 0.67 1 90.81 195 ASP B CA 1
ATOM 7632 C C . ASP B 1 195 ? -24.312 -4.84 -0.825 1 90.81 195 ASP B C 1
ATOM 7634 O O . ASP B 1 195 ? -23.5 -5.328 -1.609 1 90.81 195 ASP B O 1
ATOM 7638 N N . ASP B 1 196 ? -25.422 -4.344 -1.185 1 92.06 196 ASP B N 1
ATOM 7639 C CA . ASP B 1 196 ? -25.844 -4.488 -2.574 1 92.06 196 ASP B CA 1
ATOM 7640 C C . ASP B 1 196 ? -25.453 -3.268 -3.4 1 92.06 196 ASP B C 1
ATOM 7642 O O . ASP B 1 196 ? -25.25 -3.367 -4.613 1 92.06 196 ASP B O 1
ATOM 7646 N N . GLU B 1 197 ? -25.281 -2.184 -2.715 1 96.31 197 GLU B N 1
ATOM 7647 C CA . GLU B 1 197 ? -25.125 -0.959 -3.496 1 96.31 197 GLU B CA 1
ATOM 7648 C C . GLU B 1 197 ? -23.734 -0.369 -3.322 1 96.31 197 GLU B C 1
ATOM 7650 O O . GLU B 1 197 ? -23.281 0.449 -4.133 1 96.31 197 GLU B O 1
ATOM 7655 N N . ASP B 1 198 ? -23.109 -0.769 -2.262 1 98.31 198 ASP B N 1
ATOM 7656 C CA . ASP B 1 198 ? -21.844 -0.121 -1.932 1 98.31 198 ASP B CA 1
ATOM 7657 C C . ASP B 1 198 ? -20.672 -1.107 -2.02 1 98.31 198 ASP B C 1
ATOM 7659 O O . ASP B 1 198 ? -20.859 -2.305 -1.777 1 98.31 198 ASP B O 1
ATOM 7663 N N . LEU B 1 199 ? -19.531 -0.586 -2.414 1 98.12 199 LEU B N 1
ATOM 7664 C CA . LEU B 1 199 ? -18.266 -1.321 -2.406 1 98.12 199 LEU B CA 1
ATOM 7665 C C . LEU B 1 199 ? -17.312 -0.733 -1.383 1 98.12 199 LEU B C 1
ATOM 7667 O O . LEU B 1 199 ? -17.234 0.487 -1.217 1 98.12 199 LEU B O 1
ATOM 7671 N N . VAL B 1 200 ? -16.641 -1.596 -0.678 1 98.56 200 VAL B N 1
ATOM 7672 C CA . VAL B 1 200 ? -15.508 -1.211 0.157 1 98.56 200 VAL B CA 1
ATOM 7673 C C . VAL B 1 200 ? -14.203 -1.69 -0.485 1 98.56 200 VAL B C 1
ATOM 7675 O O . VAL B 1 200 ? -13.906 -2.887 -0.484 1 98.56 200 VAL B O 1
ATOM 7678 N N . LEU B 1 201 ? -13.398 -0.74 -0.944 1 98.19 201 LEU B N 1
ATOM 7679 C CA . LEU B 1 201 ? -12.172 -1.067 -1.665 1 98.19 201 LEU B CA 1
ATOM 7680 C C . LEU B 1 201 ? -10.945 -0.658 -0.862 1 98.19 201 LEU B C 1
ATOM 7682 O O . LEU B 1 201 ? -10.844 0.487 -0.416 1 98.19 201 LEU B O 1
ATOM 7686 N N . PHE B 1 202 ? -10.07 -1.65 -0.648 1 97.81 202 PHE B N 1
ATOM 7687 C CA . PHE B 1 202 ? -8.742 -1.313 -0.155 1 97.81 202 PHE B CA 1
ATOM 7688 C C . PHE B 1 202 ? -7.867 -0.764 -1.279 1 97.81 202 PHE B C 1
ATOM 7690 O O . PHE B 1 202 ? -7.844 -1.319 -2.379 1 97.81 202 PHE B O 1
ATOM 7697 N N . THR B 1 203 ? -7.211 0.335 -1.031 1 96.25 203 THR B N 1
ATOM 7698 C CA . THR B 1 203 ? -6.391 0.991 -2.043 1 96.25 203 THR B CA 1
ATOM 7699 C C . THR B 1 203 ? -4.941 1.094 -1.58 1 96.25 203 THR B C 1
ATOM 7701 O O . THR B 1 203 ? -4.535 0.412 -0.636 1 96.25 203 THR B O 1
ATOM 7704 N N . GLY B 1 204 ? -4.102 1.844 -2.281 1 93 204 GLY B N 1
ATOM 7705 C CA . GLY B 1 204 ? -2.729 2.08 -1.87 1 93 204 GLY B CA 1
ATOM 7706 C C . GLY B 1 204 ? -2.617 2.91 -0.605 1 93 204 GLY B C 1
ATOM 7707 O O . GLY B 1 204 ? -3.332 2.666 0.369 1 93 204 GLY B O 1
ATOM 7708 N N . SER B 1 205 ? -1.841 3.871 -0.682 1 89.81 205 SER B N 1
ATOM 7709 C CA . SER B 1 205 ? -1.542 4.605 0.544 1 89.81 205 SER B CA 1
ATOM 7710 C C . SER B 1 205 ? -2.494 5.781 0.73 1 89.81 205 SER B C 1
ATOM 7712 O O . SER B 1 205 ? -2.451 6.75 -0.035 1 89.81 205 SER B O 1
ATOM 7714 N N . GLY B 1 206 ? -3.363 5.672 1.681 1 93.81 206 GLY B N 1
ATOM 7715 C CA . GLY B 1 206 ? -4.141 6.789 2.197 1 93.81 206 GLY B CA 1
ATOM 7716 C C . GLY B 1 206 ? -5.258 7.219 1.268 1 93.81 206 GLY B C 1
ATOM 7717 O O . GLY B 1 206 ? -5.59 6.508 0.317 1 93.81 206 GLY B O 1
ATOM 7718 N N . SER B 1 207 ? -5.828 8.367 1.587 1 96.06 207 SER B N 1
ATOM 7719 C CA . SER B 1 207 ? -6.918 8.953 0.813 1 96.06 207 SER B CA 1
ATOM 7720 C C . SER B 1 207 ? -6.445 9.391 -0.568 1 96.06 207 SER B C 1
ATOM 7722 O O . SER B 1 207 ? -7.23 9.43 -1.519 1 96.06 207 SER B O 1
ATOM 7724 N N . THR B 1 208 ? -5.168 9.703 -0.693 1 95.62 208 THR B N 1
ATOM 7725 C CA . THR B 1 208 ? -4.598 10.078 -1.981 1 95.62 208 THR B CA 1
ATOM 7726 C C . THR B 1 208 ? -4.793 8.969 -3.008 1 95.62 208 THR B C 1
ATOM 7728 O O . THR B 1 208 ? -5.254 9.219 -4.121 1 95.62 208 THR B O 1
ATOM 7731 N N . SER B 1 209 ? -4.508 7.754 -2.604 1 95.88 209 SER B N 1
ATOM 7732 C CA . SER B 1 209 ? -4.691 6.621 -3.508 1 95.88 209 SER B CA 1
ATOM 7733 C C . SER B 1 209 ? -6.168 6.375 -3.787 1 95.88 209 SER B C 1
ATOM 7735 O O . SER B 1 209 ? -6.543 6 -4.902 1 95.88 209 SER B O 1
ATOM 7737 N N . ALA B 1 210 ? -6.977 6.539 -2.814 1 97.62 210 ALA B N 1
ATOM 7738 C CA . ALA B 1 210 ? -8.406 6.266 -2.936 1 97.62 210 ALA B CA 1
ATOM 7739 C C . ALA B 1 210 ? -9.062 7.223 -3.926 1 97.62 210 ALA B C 1
ATOM 7741 O O . ALA B 1 210 ? -9.82 6.797 -4.801 1 97.62 210 ALA B O 1
ATOM 7742 N N . ILE B 1 211 ? -8.797 8.516 -3.797 1 97.31 211 ILE B N 1
ATOM 7743 C CA . ILE B 1 211 ? -9.438 9.492 -4.68 1 97.31 211 ILE B CA 1
ATOM 7744 C C . ILE B 1 211 ? -8.883 9.336 -6.098 1 97.31 211 ILE B C 1
ATOM 7746 O O . ILE B 1 211 ? -9.617 9.531 -7.074 1 97.31 211 ILE B O 1
ATOM 7750 N N . HIS B 1 212 ? -7.637 9.047 -6.227 1 95.12 212 HIS B N 1
ATOM 7751 C CA . HIS B 1 212 ? -7.082 8.789 -7.551 1 95.12 212 HIS B CA 1
ATOM 7752 C C . HIS B 1 212 ? -7.809 7.645 -8.242 1 95.12 212 HIS B C 1
ATOM 7754 O O . HIS B 1 212 ? -8.117 7.727 -9.438 1 95.12 212 HIS B O 1
ATOM 7760 N N . LYS B 1 213 ? -8.008 6.574 -7.52 1 96 213 LYS B N 1
ATOM 7761 C CA . LYS B 1 213 ? -8.758 5.441 -8.062 1 96 213 LYS B CA 1
ATOM 7762 C C . LYS B 1 213 ? -10.156 5.867 -8.492 1 96 213 LYS B C 1
ATOM 7764 O O . LYS B 1 213 ? -10.656 5.414 -9.531 1 96 213 LYS B O 1
ATOM 7769 N N . LEU B 1 214 ? -10.766 6.688 -7.703 1 97.44 214 LEU B N 1
ATOM 7770 C CA . LEU B 1 214 ? -12.109 7.164 -8.016 1 97.44 214 LEU B CA 1
ATOM 7771 C C . LEU B 1 214 ? -12.109 7.98 -9.305 1 97.44 214 LEU B C 1
ATOM 7773 O O . LEU B 1 214 ? -12.984 7.797 -10.156 1 97.44 214 LEU B O 1
ATOM 7777 N N . VAL B 1 215 ? -11.172 8.867 -9.469 1 96.25 215 VAL B N 1
ATOM 7778 C CA . VAL B 1 215 ? -11.062 9.703 -10.664 1 96.25 215 VAL B CA 1
ATOM 7779 C C . VAL B 1 215 ? -10.852 8.82 -11.891 1 96.25 215 VAL B C 1
ATOM 7781 O O . VAL B 1 215 ? -11.438 9.07 -12.945 1 96.25 215 VAL B O 1
ATOM 7784 N N . GLN B 1 216 ? -10.07 7.797 -11.75 1 93.38 216 GLN B N 1
ATOM 7785 C CA . GLN B 1 216 ? -9.82 6.852 -12.836 1 93.38 216 GLN B CA 1
ATOM 7786 C C . GLN B 1 216 ? -11.078 6.055 -13.164 1 93.38 216 GLN B C 1
ATOM 7788 O O . GLN B 1 216 ? -11.383 5.824 -14.336 1 93.38 216 GLN B O 1
ATOM 7793 N N . ALA B 1 217 ? -11.711 5.605 -12.164 1 94.44 217 ALA B N 1
ATOM 7794 C CA . ALA B 1 217 ? -12.93 4.82 -12.352 1 94.44 217 ALA B CA 1
ATOM 7795 C C . ALA B 1 217 ? -13.977 5.609 -13.125 1 94.44 217 ALA B C 1
ATOM 7797 O O . ALA B 1 217 ? -14.734 5.039 -13.914 1 94.44 217 ALA B O 1
ATOM 7798 N N . LEU B 1 218 ? -13.969 6.922 -12.938 1 94.69 218 LEU B N 1
ATOM 7799 C CA . LEU B 1 218 ? -14.93 7.789 -13.609 1 94.69 218 LEU B CA 1
ATOM 7800 C C . LEU B 1 218 ? -14.469 8.125 -15.023 1 94.69 218 LEU B C 1
ATOM 7802 O O . LEU B 1 218 ? -15.203 8.75 -15.789 1 94.69 218 LEU B O 1
ATOM 7806 N N . GLY B 1 219 ? -13.25 7.773 -15.352 1 89.81 219 GLY B N 1
ATOM 7807 C CA . GLY B 1 219 ? -12.695 8.055 -16.656 1 89.81 219 GLY B CA 1
ATOM 7808 C C . GLY B 1 219 ? -12.242 9.492 -16.828 1 89.81 219 GLY B C 1
ATOM 7809 O O . GLY B 1 219 ? -12.023 9.961 -17.953 1 89.81 219 GLY B O 1
ATOM 7810 N N . LEU B 1 220 ? -12.047 10.18 -15.758 1 91.25 220 LEU B N 1
ATOM 7811 C CA . LEU B 1 220 ? -11.789 11.609 -15.828 1 91.25 220 LEU B CA 1
ATOM 7812 C C . LEU B 1 220 ? -10.289 11.891 -15.891 1 91.25 220 LEU B C 1
ATOM 7814 O O . LEU B 1 220 ? -9.875 13.008 -16.203 1 91.25 220 LEU B O 1
ATOM 7818 N N . HIS B 1 221 ? -9.461 10.883 -15.68 1 84 221 HIS B N 1
ATOM 7819 C CA . HIS B 1 221 ? -8.016 11.062 -15.672 1 84 221 HIS B CA 1
ATOM 7820 C C . HIS B 1 221 ? -7.484 11.312 -17.078 1 84 221 HIS B C 1
ATOM 7822 O O . HIS B 1 221 ? -6.324 11.695 -17.25 1 84 221 HIS B O 1
ATOM 7828 N N . VAL B 1 222 ? -8.273 11.109 -18.078 1 75.06 222 VAL B N 1
ATOM 7829 C CA . VAL B 1 222 ? -7.891 11.273 -19.484 1 75.06 222 VAL B CA 1
ATOM 7830 C C . VAL B 1 222 ? -8.406 12.609 -20 1 75.06 222 VAL B C 1
ATOM 7832 O O . VAL B 1 222 ? -9.617 12.859 -20 1 75.06 222 VAL B O 1
ATOM 7835 N N . ARG B 1 223 ? -7.434 13.484 -20.391 1 70.75 223 ARG B N 1
ATOM 7836 C CA . ARG B 1 223 ? -7.859 14.75 -20.984 1 70.75 223 ARG B CA 1
ATOM 7837 C C . ARG B 1 223 ? -8.359 14.539 -22.406 1 70.75 223 ARG B C 1
ATOM 7839 O O . ARG B 1 223 ? -7.66 13.969 -23.25 1 70.75 223 ARG B O 1
ATOM 7846 N N . ARG B 1 224 ? -9.578 14.883 -22.625 1 66.12 224 ARG B N 1
ATOM 7847 C CA . ARG B 1 224 ? -10.195 14.711 -23.938 1 66.12 224 ARG B CA 1
ATOM 7848 C C . ARG B 1 224 ? -9.953 15.93 -24.828 1 66.12 224 ARG B C 1
ATOM 7850 O O . ARG B 1 224 ? -9.703 17.031 -24.328 1 66.12 224 ARG B O 1
ATOM 7857 N N . PRO B 1 225 ? -9.766 15.617 -26.234 1 60.28 225 PRO B N 1
ATOM 7858 C CA . PRO B 1 225 ? -9.531 16.719 -27.156 1 60.28 225 PRO B CA 1
ATOM 7859 C C . PRO B 1 225 ? -10.57 17.844 -27.016 1 60.28 225 PRO B C 1
ATOM 7861 O O . PRO B 1 225 ? -11.711 17.578 -26.625 1 60.28 225 PRO B O 1
ATOM 7864 N N . LYS B 1 226 ? -10.141 19.047 -27.234 1 57.59 226 LYS B N 1
ATOM 7865 C CA . LYS B 1 226 ? -10.844 20.328 -27.078 1 57.59 226 LYS B CA 1
ATOM 7866 C C . LYS B 1 226 ? -12.148 20.328 -27.859 1 57.59 226 LYS B C 1
ATOM 7868 O O . LYS B 1 226 ? -13.023 21.172 -27.625 1 57.59 226 LYS B O 1
ATOM 7873 N N . SER B 1 227 ? -12.172 19.625 -29.031 1 53 227 SER B N 1
ATOM 7874 C CA . SER B 1 227 ? -13.336 19.797 -29.875 1 53 227 SER B CA 1
ATOM 7875 C C . SER B 1 227 ? -14.633 19.516 -29.109 1 53 227 SER B C 1
ATOM 7877 O O . SER B 1 227 ? -15.719 19.812 -29.609 1 53 227 SER B O 1
ATOM 7879 N N . ARG B 1 228 ? -14.578 18.641 -28.297 1 52.62 228 ARG B N 1
ATOM 7880 C CA . ARG B 1 228 ? -15.859 18.156 -27.781 1 52.62 228 ARG B CA 1
ATOM 7881 C C . ARG B 1 228 ? -16.484 19.188 -26.844 1 52.62 228 ARG B C 1
ATOM 7883 O O . ARG B 1 228 ? -15.812 20.094 -26.375 1 52.62 228 ARG B O 1
ATOM 7890 N N . GLN B 1 229 ? -17.766 18.75 -26.281 1 62.44 229 GLN B N 1
ATOM 7891 C CA . GLN B 1 229 ? -18.875 19.062 -25.406 1 62.44 229 GLN B CA 1
ATOM 7892 C C . GLN B 1 229 ? -18.375 19.547 -24.047 1 62.44 229 GLN B C 1
ATOM 7894 O O . GLN B 1 229 ? -17.188 19.438 -23.734 1 62.44 229 GLN B O 1
ATOM 7899 N N . MET B 1 230 ? -19.219 20.062 -23.266 1 83.38 230 MET B N 1
ATOM 7900 C CA . MET B 1 230 ? -19.078 20.594 -21.906 1 83.38 230 MET B CA 1
ATOM 7901 C C . MET B 1 230 ? -18.344 19.609 -21 1 83.38 230 MET B C 1
ATOM 7903 O O . MET B 1 230 ? -18.641 18.422 -21.016 1 83.38 230 MET B O 1
ATOM 7907 N N . LYS B 1 231 ? -17.234 20.156 -20.406 1 91.56 231 LYS B N 1
ATOM 7908 C CA . LYS B 1 231 ? -16.453 19.391 -19.453 1 91.56 231 LYS B CA 1
ATOM 7909 C C . LYS B 1 231 ? -17.25 19.141 -18.172 1 91.56 231 LYS B C 1
ATOM 7911 O O . LYS B 1 231 ? -18.156 19.906 -17.828 1 91.56 231 LYS B O 1
ATOM 7916 N N . PRO B 1 232 ? -16.922 17.984 -17.547 1 95.31 232 PRO B N 1
ATOM 7917 C CA . PRO B 1 232 ? -17.453 17.859 -16.188 1 95.31 232 PRO B CA 1
ATOM 7918 C C . PRO B 1 232 ? -16.984 19 -15.266 1 95.31 232 PRO B C 1
ATOM 7920 O O . PRO B 1 232 ? -16.031 19.703 -15.594 1 95.31 232 PRO B O 1
ATOM 7923 N N . VAL B 1 233 ? -17.766 19.188 -14.219 1 97.62 233 VAL B N 1
ATOM 7924 C CA . VAL B 1 233 ? -17.406 20.234 -13.25 1 97.62 233 VAL B CA 1
ATOM 7925 C C . VAL B 1 233 ? -17.344 19.625 -11.852 1 97.62 233 VAL B C 1
ATOM 7927 O O . VAL B 1 233 ? -18.172 18.797 -11.492 1 97.62 233 VAL B O 1
ATOM 7930 N N . VAL B 1 234 ? -16.297 19.984 -11.125 1 98.38 234 VAL B N 1
ATOM 7931 C CA . VAL B 1 234 ? -16.125 19.531 -9.75 1 98.38 234 VAL B CA 1
ATOM 7932 C C . VAL B 1 234 ? -16.141 20.734 -8.797 1 98.38 234 VAL B C 1
ATOM 7934 O O . VAL B 1 234 ? -15.406 21.703 -8.992 1 98.38 234 VAL B O 1
ATOM 7937 N N . PHE B 1 235 ? -17.031 20.688 -7.777 1 98.69 235 PHE B N 1
ATOM 7938 C CA . PHE B 1 235 ? -17.094 21.672 -6.715 1 98.69 235 PHE B CA 1
ATOM 7939 C C . PHE B 1 235 ? -16.297 21.219 -5.5 1 98.69 235 PHE B C 1
ATOM 7941 O O . PHE B 1 235 ? -16.531 20.141 -4.961 1 98.69 235 PHE B O 1
ATOM 7948 N N . VAL B 1 236 ? -15.336 22.047 -5.066 1 97.88 236 VAL B N 1
ATOM 7949 C CA . VAL B 1 236 ? -14.539 21.734 -3.887 1 97.88 236 VAL B CA 1
ATOM 7950 C C . VAL B 1 236 ? -14.773 22.781 -2.807 1 97.88 236 VAL B C 1
ATOM 7952 O O . VAL B 1 236 ? -15.164 23.922 -3.105 1 97.88 236 VAL B O 1
ATOM 7955 N N . GLY B 1 237 ? -14.547 22.406 -1.556 1 96.69 237 GLY B N 1
ATOM 7956 C CA . GLY B 1 237 ? -14.766 23.297 -0.436 1 96.69 237 GLY B CA 1
ATOM 7957 C C . GLY B 1 237 ? -13.57 24.203 -0.151 1 96.69 237 GLY B C 1
ATOM 7958 O O . GLY B 1 237 ? -12.57 24.141 -0.863 1 96.69 237 GLY B O 1
ATOM 7959 N N . PRO B 1 238 ? -13.727 25 0.883 1 93.62 238 PRO B N 1
ATOM 7960 C CA . PRO B 1 238 ? -12.68 25.953 1.229 1 93.62 238 PRO B CA 1
ATOM 7961 C C . PRO B 1 238 ? -11.531 25.312 2.008 1 93.62 238 PRO B C 1
ATOM 7963 O O . PRO B 1 238 ? -10.438 25.891 2.074 1 93.62 238 PRO B O 1
ATOM 7966 N N . PHE B 1 239 ? -11.695 24.094 2.5 1 92 239 PHE B N 1
ATOM 7967 C CA . PHE B 1 239 ? -10.75 23.547 3.459 1 92 239 PHE B CA 1
ATOM 7968 C C . PHE B 1 239 ? -9.969 22.391 2.84 1 92 239 PHE B C 1
ATOM 7970 O O . PHE B 1 239 ? -9.367 21.578 3.557 1 92 239 PHE B O 1
ATOM 7977 N N . GLU B 1 240 ? -9.945 22.297 1.624 1 93.44 240 GLU B N 1
ATOM 7978 C CA . GLU B 1 240 ? -9.516 21.047 1.007 1 93.44 240 GLU B CA 1
ATOM 7979 C C . GLU B 1 240 ? -8.008 20.844 1.156 1 93.44 240 GLU B C 1
ATOM 7981 O O . GLU B 1 240 ? -7.238 21.797 1.023 1 93.44 240 GLU B O 1
ATOM 7986 N N . HIS B 1 241 ? -7.727 19.641 1.495 1 90.62 241 HIS B N 1
ATOM 7987 C CA . HIS B 1 241 ? -6.363 19.125 1.4 1 90.62 241 HIS B CA 1
ATOM 7988 C C . HIS B 1 241 ? -5.949 18.938 -0.054 1 90.62 241 HIS B C 1
ATOM 7990 O O . HIS B 1 241 ? -6.801 18.781 -0.933 1 90.62 241 HIS B O 1
ATOM 7996 N N . HIS B 1 242 ? -4.668 18.953 -0.365 1 92.31 242 HIS B N 1
ATOM 7997 C CA . HIS B 1 242 ? -4.145 18.906 -1.726 1 92.31 242 HIS B CA 1
ATOM 7998 C C . HIS B 1 242 ? -4.641 17.656 -2.453 1 92.31 242 HIS B C 1
ATOM 8000 O O . HIS B 1 242 ? -4.902 17.703 -3.658 1 92.31 242 HIS B O 1
ATOM 8006 N N . SER B 1 243 ? -4.762 16.562 -1.746 1 94.19 243 SER B N 1
ATOM 8007 C CA . SER B 1 243 ? -5.172 15.305 -2.369 1 94.19 243 SER B CA 1
ATOM 8008 C C . SER B 1 243 ? -6.621 15.367 -2.836 1 94.19 243 SER B C 1
ATOM 8010 O O . SER B 1 243 ? -7.059 14.531 -3.631 1 94.19 243 SER B O 1
ATOM 8012 N N . ASN B 1 244 ? -7.375 16.297 -2.369 1 96 244 ASN B N 1
ATOM 8013 C CA . ASN B 1 244 ? -8.75 16.484 -2.818 1 96 244 ASN B CA 1
ATOM 8014 C C . ASN B 1 244 ? -8.883 17.672 -3.758 1 96 244 ASN B C 1
ATOM 8016 O O . ASN B 1 244 ? -9.992 18.156 -3.996 1 96 244 ASN B O 1
ATOM 8020 N N . ILE B 1 245 ? -7.762 18.234 -4.242 1 95 245 ILE B N 1
ATOM 8021 C CA . ILE B 1 245 ? -7.766 19.344 -5.195 1 95 245 ILE B CA 1
ATOM 8022 C C . ILE B 1 245 ? -7.016 18.938 -6.465 1 95 245 ILE B C 1
ATOM 8024 O O . ILE B 1 245 ? -7.562 19.016 -7.566 1 95 245 ILE B O 1
ATOM 8028 N N . LEU B 1 246 ? -5.883 18.406 -6.324 1 93.75 246 LEU B N 1
ATOM 8029 C CA . LEU B 1 246 ? -4.93 18.25 -7.418 1 93.75 246 LEU B CA 1
ATOM 8030 C C . LEU B 1 246 ? -5.406 17.203 -8.414 1 93.75 246 LEU B C 1
ATOM 8032 O O . LEU B 1 246 ? -5.266 17.375 -9.625 1 93.75 246 LEU B O 1
ATOM 8036 N N . PRO B 1 247 ? -5.934 16.062 -7.938 1 94.06 247 PRO B N 1
ATOM 8037 C CA . PRO B 1 247 ? -6.422 15.086 -8.922 1 94.06 247 PRO B CA 1
ATOM 8038 C C . PRO B 1 247 ? -7.488 15.672 -9.844 1 94.06 247 PRO B C 1
ATOM 8040 O O . PRO B 1 247 ? -7.559 15.297 -11.023 1 94.06 247 PRO B O 1
ATOM 8043 N N . TRP B 1 248 ? -8.266 16.594 -9.336 1 95.12 248 TRP B N 1
ATOM 8044 C CA . TRP B 1 248 ? -9.32 17.219 -10.133 1 95.12 248 TRP B CA 1
ATOM 8045 C C . TRP B 1 248 ? -8.742 18.25 -11.086 1 95.12 248 TRP B C 1
ATOM 8047 O O . TRP B 1 248 ? -9.172 18.359 -12.234 1 95.12 248 TRP B O 1
ATOM 8057 N N . ARG B 1 249 ? -7.766 18.984 -10.555 1 93.06 249 ARG B N 1
ATOM 8058 C CA . ARG B 1 249 ? -7.121 19.984 -11.398 1 93.06 249 ARG B CA 1
ATOM 8059 C C . ARG B 1 249 ? -6.398 19.328 -12.578 1 93.06 249 ARG B C 1
ATOM 8061 O O . ARG B 1 249 ? -6.305 19.922 -13.656 1 93.06 249 ARG B O 1
ATOM 8068 N N . GLU B 1 250 ? -5.902 18.156 -12.336 1 91.62 250 GLU B N 1
ATOM 8069 C CA . GLU B 1 250 ? -5.164 17.438 -13.367 1 91.62 250 GLU B CA 1
ATOM 8070 C C . GLU B 1 250 ? -6.098 16.562 -14.211 1 91.62 250 GLU B C 1
ATOM 8072 O O . GLU B 1 250 ? -5.652 15.852 -15.117 1 91.62 250 GLU B O 1
ATOM 8077 N N . SER B 1 251 ? -7.344 16.625 -13.953 1 91.75 251 SER B N 1
ATOM 8078 C CA . SER B 1 251 ? -8.336 15.844 -14.695 1 91.75 251 SER B CA 1
ATOM 8079 C C . SER B 1 251 ? -8.922 16.656 -15.844 1 91.75 251 SER B C 1
ATOM 8081 O O . SER B 1 251 ? -8.469 17.766 -16.125 1 91.75 251 SER B O 1
ATOM 8083 N N . ASP B 1 252 ? -9.938 16.031 -16.516 1 89.81 252 ASP B N 1
ATOM 8084 C CA . ASP B 1 252 ? -10.641 16.703 -17.609 1 89.81 252 ASP B CA 1
ATOM 8085 C C . ASP B 1 252 ? -11.773 17.578 -17.094 1 89.81 252 ASP B C 1
ATOM 8087 O O . ASP B 1 252 ? -12.555 18.125 -17.859 1 89.81 252 ASP B O 1
ATOM 8091 N N . ALA B 1 253 ? -11.82 17.828 -15.828 1 93.88 253 ALA B N 1
ATOM 8092 C CA . ALA B 1 253 ? -12.922 18.578 -15.234 1 93.88 253 ALA B CA 1
ATOM 8093 C C . ALA B 1 253 ? -12.492 20 -14.914 1 93.88 253 ALA B C 1
ATOM 8095 O O . ALA B 1 253 ? -11.312 20.266 -14.688 1 93.88 253 ALA B O 1
ATOM 8096 N N . ASP B 1 254 ? -13.492 20.891 -14.969 1 94.56 254 ASP B N 1
ATOM 8097 C CA . ASP B 1 254 ? -13.289 22.219 -14.383 1 94.56 254 ASP B CA 1
ATOM 8098 C C . ASP B 1 254 ? -13.5 22.188 -12.875 1 94.56 254 ASP B C 1
ATOM 8100 O O . ASP B 1 254 ? -14.359 21.438 -12.375 1 94.56 254 ASP B O 1
ATOM 8104 N N . VAL B 1 255 ? -12.734 23 -12.18 1 96.56 255 VAL B N 1
ATOM 8105 C CA . VAL B 1 255 ? -12.836 23 -10.727 1 96.56 255 VAL B CA 1
ATOM 8106 C C . VAL B 1 255 ? -13.375 24.344 -10.25 1 96.56 255 VAL B C 1
ATOM 8108 O O . VAL B 1 255 ? -12.867 25.406 -10.641 1 96.56 255 VAL B O 1
ATOM 8111 N N . VAL B 1 256 ? -14.422 24.297 -9.43 1 97.31 256 VAL B N 1
ATOM 8112 C CA . VAL B 1 256 ? -15.016 25.469 -8.812 1 97.31 256 VAL B CA 1
ATOM 8113 C C . VAL B 1 256 ? -14.844 25.406 -7.297 1 97.31 256 VAL B C 1
ATOM 8115 O O . VAL B 1 256 ? -15.297 24.453 -6.656 1 97.31 256 VAL B O 1
ATOM 8118 N N . GLN B 1 257 ? -14.266 26.391 -6.73 1 96.31 257 GLN B N 1
ATOM 8119 C CA . GLN B 1 257 ? -14.078 26.453 -5.285 1 96.31 257 GLN B CA 1
ATOM 8120 C C . GLN B 1 257 ? -15.227 27.188 -4.609 1 96.31 257 GLN B C 1
ATOM 8122 O O . GLN B 1 257 ? -15.555 28.312 -4.984 1 96.31 257 GLN B O 1
ATOM 8127 N N . ILE B 1 258 ? -15.789 26.531 -3.65 1 97.88 258 ILE B N 1
ATOM 8128 C CA . ILE B 1 258 ? -16.844 27.125 -2.848 1 97.88 258 ILE B CA 1
ATOM 8129 C C . ILE B 1 258 ? -16.234 27.875 -1.666 1 97.88 258 ILE B C 1
ATOM 8131 O O . ILE B 1 258 ? -15.344 27.359 -0.992 1 97.88 258 ILE B O 1
ATOM 8135 N N . ALA B 1 259 ? -16.766 28.969 -1.336 1 95.38 259 ALA B N 1
ATOM 8136 C CA . ALA B 1 259 ? -16.172 29.859 -0.344 1 95.38 259 ALA B CA 1
ATOM 8137 C C . ALA B 1 259 ? -16.562 29.453 1.072 1 95.38 259 ALA B C 1
ATOM 8139 O O . ALA B 1 259 ? -17.422 28.594 1.259 1 95.38 259 ALA B O 1
ATOM 8140 N N . GLU B 1 260 ? -15.82 30 1.948 1 94.19 260 GLU B N 1
ATOM 8141 C CA . GLU B 1 260 ? -16.109 29.922 3.377 1 94.19 260 GLU B CA 1
ATOM 8142 C C . GLU B 1 260 ? -17 31.078 3.824 1 94.19 260 GLU B C 1
ATOM 8144 O O . GLU B 1 260 ? -16.828 32.219 3.367 1 94.19 260 GLU B O 1
ATOM 8149 N N . THR B 1 261 ? -17.953 30.797 4.73 1 92.5 261 THR B N 1
ATOM 8150 C CA . THR B 1 261 ? -18.766 31.859 5.289 1 92.5 261 THR B CA 1
ATOM 8151 C C . THR B 1 261 ? -17.984 32.656 6.324 1 92.5 261 THR B C 1
ATOM 8153 O O . THR B 1 261 ? -16.875 32.281 6.699 1 92.5 261 THR B O 1
ATOM 8156 N N . ALA B 1 262 ? -18.594 33.688 6.812 1 87.81 262 ALA B N 1
ATOM 8157 C CA . ALA B 1 262 ? -17.953 34.562 7.816 1 87.81 262 ALA B CA 1
ATOM 8158 C C . ALA B 1 262 ? -17.781 33.812 9.141 1 87.81 262 ALA B C 1
ATOM 8160 O O . ALA B 1 262 ? -16.859 34.125 9.906 1 87.81 262 ALA B O 1
ATOM 8161 N N . ASP B 1 263 ? -18.594 32.844 9.25 1 87 263 ASP B N 1
ATOM 8162 C CA . ASP B 1 263 ? -18.531 32.125 10.508 1 87 263 ASP B CA 1
ATOM 8163 C C . ASP B 1 263 ? -17.672 30.859 10.367 1 87 263 ASP B C 1
ATOM 8165 O O . ASP B 1 263 ? -17.594 30.031 11.281 1 87 263 ASP B O 1
ATOM 8169 N N . GLY B 1 264 ? -17.094 30.672 9.25 1 90.06 264 GLY B N 1
ATOM 8170 C CA . GLY B 1 264 ? -16.094 29.625 9.109 1 90.06 264 GLY B CA 1
ATOM 8171 C C . GLY B 1 264 ? -16.656 28.344 8.547 1 90.06 264 GLY B C 1
ATOM 8172 O O . GLY B 1 264 ? -15.992 27.297 8.555 1 90.06 264 GLY B O 1
ATOM 8173 N N . ALA B 1 265 ? -17.891 28.391 7.992 1 92.62 265 ALA B N 1
ATOM 8174 C CA . ALA B 1 265 ? -18.531 27.203 7.414 1 92.62 265 ALA B CA 1
ATOM 8175 C C . ALA B 1 265 ? -18.5 27.266 5.891 1 92.62 265 ALA B C 1
ATOM 8177 O O . ALA B 1 265 ? -18.125 28.281 5.305 1 92.62 265 ALA B O 1
ATOM 8178 N N . VAL B 1 266 ? -18.781 26.141 5.277 1 96.44 266 VAL B N 1
ATOM 8179 C CA . VAL B 1 266 ? -18.938 26.125 3.824 1 96.44 266 VAL B CA 1
ATOM 8180 C C . VAL B 1 266 ? -20.125 27 3.424 1 96.44 266 VAL B C 1
ATOM 8182 O O . VAL B 1 266 ? -21.188 26.922 4.043 1 96.44 266 VAL B O 1
ATOM 8185 N N . ASP B 1 267 ? -19.969 27.781 2.387 1 97.38 267 ASP B N 1
ATOM 8186 C CA . ASP B 1 267 ? -21.031 28.656 1.908 1 97.38 267 ASP B CA 1
ATOM 8187 C C . ASP B 1 267 ? -22.062 27.891 1.075 1 97.38 267 ASP B C 1
ATOM 8189 O O . ASP B 1 267 ? -21.938 27.828 -0.151 1 97.38 267 ASP B O 1
ATOM 8193 N N . LEU B 1 268 ? -23.109 27.5 1.697 1 97.75 268 LEU B N 1
ATOM 8194 C CA . LEU B 1 268 ? -24.125 26.672 1.048 1 97.75 268 LEU B CA 1
ATOM 8195 C C . LEU B 1 268 ? -24.891 27.484 0.002 1 97.75 268 LEU B C 1
ATOM 8197 O O . LEU B 1 268 ? -25.312 26.938 -1.018 1 97.75 268 LEU B O 1
ATOM 8201 N N . ALA B 1 269 ? -25.062 28.734 0.256 1 96.94 269 ALA B N 1
ATOM 8202 C CA . ALA B 1 269 ? -25.734 29.578 -0.718 1 96.94 269 ALA B CA 1
ATOM 8203 C C . ALA B 1 269 ? -24.938 29.688 -2.01 1 96.94 269 ALA B C 1
ATOM 8205 O O . ALA B 1 269 ? -25.5 29.609 -3.105 1 96.94 269 ALA B O 1
ATOM 8206 N N . MET B 1 270 ? -23.719 29.891 -1.858 1 97.81 270 MET B N 1
ATOM 8207 C CA . MET B 1 270 ? -22.859 29.922 -3.039 1 97.81 270 MET B CA 1
ATOM 8208 C C . MET B 1 270 ? -22.875 28.594 -3.775 1 97.81 270 MET B C 1
ATOM 8210 O O . MET B 1 270 ? -22.891 28.547 -5.008 1 97.81 270 MET B O 1
ATOM 8214 N N . LEU B 1 271 ? -22.828 27.484 -3.01 1 98.5 271 LEU B N 1
ATOM 8215 C CA . LEU B 1 271 ? -22.875 26.156 -3.615 1 98.5 271 LEU B CA 1
ATOM 8216 C C . LEU B 1 271 ? -24.109 26 -4.484 1 98.5 271 LEU B C 1
ATOM 8218 O O . LEU B 1 271 ? -24.016 25.531 -5.621 1 98.5 271 LEU B O 1
ATOM 8222 N N . GLU B 1 272 ? -25.219 26.391 -4 1 98.06 272 GLU B N 1
ATOM 8223 C CA . GLU B 1 272 ? -26.453 26.266 -4.754 1 98.06 272 GLU B CA 1
ATOM 8224 C C . GLU B 1 272 ? -26.422 27.109 -6.02 1 98.06 272 GLU B C 1
ATOM 8226 O O . GLU B 1 272 ? -26.875 26.672 -7.082 1 98.06 272 GLU B O 1
ATOM 8231 N N . LEU B 1 273 ? -25.922 28.312 -5.875 1 98.25 273 LEU B N 1
ATOM 8232 C CA . LEU B 1 273 ? -25.812 29.203 -7.023 1 98.25 273 LEU B CA 1
ATOM 8233 C C . LEU B 1 273 ? -24.922 28.594 -8.102 1 98.25 273 LEU B C 1
ATOM 8235 O O . LEU B 1 273 ? -25.25 28.656 -9.289 1 98.25 273 LEU B O 1
ATOM 8239 N N . GLU B 1 274 ? -23.812 28.062 -7.691 1 98.5 274 GLU B N 1
ATOM 8240 C CA . GLU B 1 274 ? -22.875 27.469 -8.641 1 98.5 274 GLU B CA 1
ATOM 8241 C C . GLU B 1 274 ? -23.453 26.219 -9.289 1 98.5 274 GLU B C 1
ATOM 8243 O O . GLU B 1 274 ? -23.188 25.938 -10.461 1 98.5 274 GLU B O 1
ATOM 8248 N N . LEU B 1 275 ? -24.203 25.484 -8.539 1 98.5 275 LEU B N 1
ATOM 8249 C CA . LEU B 1 275 ? -24.844 24.297 -9.086 1 98.5 275 LEU B CA 1
ATOM 8250 C C . LEU B 1 275 ? -25.859 24.672 -10.164 1 98.5 275 LEU B C 1
ATOM 8252 O O . LEU B 1 275 ? -25.969 23.984 -11.18 1 98.5 275 LEU B O 1
ATOM 8256 N N . VAL B 1 276 ? -26.547 25.75 -9.922 1 97.94 276 VAL B N 1
ATOM 8257 C CA . VAL B 1 276 ? -27.516 26.219 -10.891 1 97.94 276 VAL B CA 1
ATOM 8258 C C . VAL B 1 276 ? -26.797 26.719 -12.141 1 97.94 276 VAL B C 1
ATOM 8260 O O . VAL B 1 276 ? -27.219 26.438 -13.266 1 97.94 276 VAL B O 1
ATOM 8263 N N . LYS B 1 277 ? -25.781 27.422 -11.938 1 97.81 277 LYS B N 1
ATOM 8264 C CA . LYS B 1 277 ? -24.984 27.984 -13.031 1 97.81 277 LYS B CA 1
ATOM 8265 C C . LYS B 1 277 ? -24.453 26.891 -13.953 1 97.81 277 LYS B C 1
ATOM 8267 O O . LYS B 1 277 ? -24.328 27.109 -15.156 1 97.81 277 LYS B O 1
ATOM 8272 N N . HIS B 1 278 ? -24.156 25.734 -13.391 1 97.56 278 HIS B N 1
ATOM 8273 C CA . HIS B 1 278 ? -23.5 24.672 -14.164 1 97.56 278 HIS B CA 1
ATOM 8274 C C . HIS B 1 278 ? -24.453 23.516 -14.398 1 97.56 278 HIS B C 1
ATOM 8276 O O . HIS B 1 278 ? -24.016 22.375 -14.555 1 97.56 278 HIS B O 1
ATOM 8282 N N . LYS B 1 279 ? -25.656 23.734 -14.453 1 96 279 LYS B N 1
ATOM 8283 C CA . LYS B 1 279 ? -26.688 22.688 -14.523 1 96 279 LYS B CA 1
ATOM 8284 C C . LYS B 1 279 ? -26.578 21.906 -15.828 1 96 279 LYS B C 1
ATOM 8286 O O . LYS B 1 279 ? -26.969 20.75 -15.891 1 96 279 LYS B O 1
ATOM 8291 N N . ASN B 1 280 ? -25.953 22.469 -16.859 1 94.25 280 ASN B N 1
ATOM 8292 C CA . ASN B 1 280 ? -25.922 21.828 -18.188 1 94.25 280 ASN B CA 1
ATOM 8293 C C . ASN B 1 280 ? -24.656 21 -18.375 1 94.25 280 ASN B C 1
ATOM 8295 O O . ASN B 1 280 ? -24.484 20.375 -19.406 1 94.25 280 ASN B O 1
ATOM 8299 N N . ARG B 1 281 ? -23.781 21 -17.375 1 94.81 281 ARG B N 1
ATOM 8300 C CA . ARG B 1 281 ? -22.578 20.188 -17.469 1 94.81 281 ARG B CA 1
ATOM 8301 C C . ARG B 1 281 ? -22.906 18.703 -17.406 1 94.81 281 ARG B C 1
ATOM 8303 O O . ARG B 1 281 ? -23.828 18.297 -16.703 1 94.81 281 ARG B O 1
ATOM 8310 N N . PRO B 1 282 ? -22.172 17.891 -18.219 1 90.94 282 PRO B N 1
ATOM 8311 C CA . PRO B 1 282 ? -22.516 16.469 -18.312 1 90.94 282 PRO B CA 1
ATOM 8312 C C . PRO B 1 282 ? -22.375 15.734 -16.984 1 90.94 282 PRO B C 1
ATOM 8314 O O . PRO B 1 282 ? -23.062 14.742 -16.75 1 90.94 282 PRO B O 1
ATOM 8317 N N . MET B 1 283 ? -21.422 16.109 -16.188 1 95.06 283 MET B N 1
ATOM 8318 C CA . MET B 1 283 ? -21.203 15.531 -14.867 1 95.06 283 MET B CA 1
ATOM 8319 C C . MET B 1 283 ? -20.844 16.609 -13.852 1 95.06 283 MET B C 1
ATOM 8321 O O . MET B 1 283 ? -19.969 17.453 -14.117 1 95.06 283 MET B O 1
ATOM 8325 N N . ARG B 1 284 ? -21.641 16.625 -12.805 1 98.31 284 ARG B N 1
ATOM 8326 C CA . ARG B 1 284 ? -21.391 17.547 -11.695 1 98.31 284 ARG B CA 1
ATOM 8327 C C . ARG B 1 284 ? -21.047 16.781 -10.422 1 98.31 284 ARG B C 1
ATOM 8329 O O . ARG B 1 284 ? -21.797 15.891 -10.008 1 98.31 284 ARG B O 1
ATOM 8336 N N . ILE B 1 285 ? -19.859 17.125 -9.836 1 98.69 285 ILE B N 1
ATOM 8337 C CA . ILE B 1 285 ? -19.344 16.422 -8.68 1 98.69 285 ILE B CA 1
ATOM 8338 C C . ILE B 1 285 ? -19.047 17.406 -7.551 1 98.69 285 ILE B C 1
ATOM 8340 O O . ILE B 1 285 ? -18.438 18.453 -7.781 1 98.69 285 ILE B O 1
ATOM 8344 N N . GLY B 1 286 ? -19.594 17.156 -6.391 1 98.81 286 GLY B N 1
ATOM 8345 C CA . GLY B 1 286 ? -19.062 17.781 -5.191 1 98.81 286 GLY B CA 1
ATOM 8346 C C . GLY B 1 286 ? -18.062 16.922 -4.461 1 98.81 286 GLY B C 1
ATOM 8347 O O . GLY B 1 286 ? -18.344 15.758 -4.145 1 98.81 286 GLY B O 1
ATOM 8348 N N . SER B 1 287 ? -16.875 17.375 -4.258 1 98.62 287 SER B N 1
ATOM 8349 C CA . SER B 1 287 ? -15.828 16.703 -3.49 1 98.62 287 SER B CA 1
ATOM 8350 C C . SER B 1 287 ? -15.352 17.562 -2.33 1 98.62 287 SER B C 1
ATOM 8352 O O . SER B 1 287 ? -14.539 18.484 -2.518 1 98.62 287 SER B O 1
ATOM 8354 N N . PHE B 1 288 ? -15.773 17.25 -1.116 1 98.5 288 PHE B N 1
ATOM 8355 C CA . PHE B 1 288 ? -15.578 18.094 0.054 1 98.5 288 PHE B CA 1
ATOM 8356 C C . PHE B 1 288 ? -14.883 17.328 1.17 1 98.5 288 PHE B C 1
ATOM 8358 O O . PHE B 1 288 ? -14.969 16.109 1.236 1 98.5 288 PHE B O 1
ATOM 8365 N N . SER B 1 289 ? -14.172 18.031 2 1 97.88 289 SER B N 1
ATOM 8366 C CA . SER B 1 289 ? -13.578 17.453 3.203 1 97.88 289 SER B CA 1
ATOM 8367 C C . SER B 1 289 ? -14.57 17.469 4.367 1 97.88 289 SER B C 1
ATOM 8369 O O . SER B 1 289 ? -15.273 18.453 4.57 1 97.88 289 SER B O 1
ATOM 8371 N N . ALA B 1 290 ? -14.578 16.375 5.117 1 98.25 290 ALA B N 1
ATOM 8372 C CA . ALA B 1 290 ? -15.461 16.281 6.273 1 98.25 290 ALA B CA 1
ATOM 8373 C C . ALA B 1 290 ? -14.938 17.125 7.438 1 98.25 290 ALA B C 1
ATOM 8375 O O . ALA B 1 290 ? -15.703 17.547 8.297 1 98.25 290 ALA B O 1
ATOM 8376 N N . ALA B 1 291 ? -13.664 17.344 7.469 1 97.62 291 ALA B N 1
ATOM 8377 C CA . ALA B 1 291 ? -13.016 18.203 8.453 1 97.62 291 ALA B CA 1
ATOM 8378 C C . ALA B 1 291 ? -11.727 18.797 7.895 1 97.62 291 ALA B C 1
ATOM 8380 O O . ALA B 1 291 ? -11.055 18.172 7.066 1 97.62 291 ALA B O 1
ATOM 8381 N N . SER B 1 292 ? -11.453 19.953 8.375 1 96.75 292 SER B N 1
ATOM 8382 C CA . SER B 1 292 ? -10.195 20.594 7.98 1 96.75 292 SER B CA 1
ATOM 8383 C C . SER B 1 292 ? -9.008 19.969 8.711 1 96.75 292 SER B C 1
ATOM 8385 O O . SER B 1 292 ? -9.07 19.75 9.922 1 96.75 292 SER B O 1
ATOM 8387 N N . ASN B 1 293 ? -7.938 19.719 7.965 1 95.94 293 ASN B N 1
ATOM 8388 C CA . ASN B 1 293 ? -6.719 19.219 8.594 1 95.94 293 ASN B CA 1
ATOM 8389 C C . ASN B 1 293 ? -5.91 20.344 9.234 1 95.94 293 ASN B C 1
ATOM 8391 O O . ASN B 1 293 ? -4.969 20.078 9.984 1 95.94 293 ASN B O 1
ATOM 8395 N N . LEU B 1 294 ? -6.281 21.578 9.055 1 96.38 294 LEU B N 1
ATOM 8396 C CA . LEU B 1 294 ? -5.547 22.719 9.617 1 96.38 294 LEU B CA 1
ATOM 8397 C C . LEU B 1 294 ? -6.199 23.188 10.914 1 96.38 294 LEU B C 1
ATOM 8399 O O . LEU B 1 294 ? -5.508 23.562 11.867 1 96.38 294 LEU B O 1
ATOM 8403 N N . THR B 1 295 ? -7.57 23.188 10.875 1 95.94 295 THR B N 1
ATOM 8404 C CA . THR B 1 295 ? -8.258 23.859 11.977 1 95.94 295 THR B CA 1
ATOM 8405 C C . THR B 1 295 ? -9.203 22.891 12.68 1 95.94 295 THR B C 1
ATOM 8407 O O . THR B 1 295 ? -9.734 23.203 13.75 1 95.94 295 THR B O 1
ATOM 8410 N N . GLY B 1 296 ? -9.43 21.812 12.062 1 96.69 296 GLY B N 1
ATOM 8411 C CA . GLY B 1 296 ? -10.32 20.828 12.664 1 96.69 296 GLY B CA 1
ATOM 8412 C C . GLY B 1 296 ? -11.789 21.125 12.438 1 96.69 296 GLY B C 1
ATOM 8413 O O . GLY B 1 296 ? -12.656 20.328 12.805 1 96.69 296 GLY B O 1
ATOM 8414 N N . VAL B 1 297 ? -12.109 22.219 11.773 1 96 297 VAL B N 1
ATOM 8415 C CA . VAL B 1 297 ? -13.5 22.609 11.555 1 96 297 VAL B CA 1
ATOM 8416 C C . VAL B 1 297 ? -14.242 21.469 10.859 1 96 297 VAL B C 1
ATOM 8418 O O . VAL B 1 297 ? -13.742 20.875 9.906 1 96 297 VAL B O 1
ATOM 8421 N N . LEU B 1 298 ? -15.414 21.125 11.383 1 96.62 298 LEU B N 1
ATOM 8422 C CA . LEU B 1 298 ? -16.25 20.078 10.82 1 96.62 298 LEU B CA 1
ATOM 8423 C C . LEU B 1 298 ? -17.219 20.641 9.789 1 96.62 298 LEU B C 1
ATOM 8425 O O . LEU B 1 298 ? -17.75 21.734 9.969 1 96.62 298 LEU B O 1
ATOM 8429 N N . THR B 1 299 ? -17.438 19.906 8.711 1 96.5 299 THR B N 1
ATOM 8430 C CA . THR B 1 299 ? -18.406 20.266 7.68 1 96.5 299 THR B CA 1
ATOM 8431 C C . THR B 1 299 ? -19.734 19.531 7.918 1 96.5 299 THR B C 1
ATOM 8433 O O . THR B 1 299 ? -19.75 18.438 8.484 1 96.5 299 THR B O 1
ATOM 8436 N N . ASP B 1 300 ? -20.844 20.234 7.555 1 96 300 ASP B N 1
ATOM 8437 C CA . ASP B 1 300 ? -22.141 19.562 7.586 1 96 300 ASP B CA 1
ATOM 8438 C C . ASP B 1 300 ? -22.312 18.641 6.383 1 96 300 ASP B C 1
ATOM 8440 O O . ASP B 1 300 ? -22.969 19 5.402 1 96 300 ASP B O 1
ATOM 8444 N N . VAL B 1 301 ? -21.875 17.422 6.527 1 98 301 VAL B N 1
ATOM 8445 C CA . VAL B 1 301 ? -21.75 16.453 5.449 1 98 301 VAL B CA 1
ATOM 8446 C C . VAL B 1 301 ? -23.125 16.156 4.859 1 98 301 VAL B C 1
ATOM 8448 O O . VAL B 1 301 ? -23.297 16.156 3.637 1 98 301 VAL B O 1
ATOM 8451 N N . ASP B 1 302 ? -24.109 15.961 5.684 1 97.19 302 ASP B N 1
ATOM 8452 C CA . ASP B 1 302 ? -25.453 15.578 5.227 1 97.19 302 ASP B CA 1
ATOM 8453 C C . ASP B 1 302 ? -26.141 16.734 4.5 1 97.19 302 ASP B C 1
ATOM 8455 O O . ASP B 1 302 ? -26.75 16.531 3.455 1 97.19 302 ASP B O 1
ATOM 8459 N N . ALA B 1 303 ? -26 17.953 4.992 1 96.25 303 ALA B N 1
ATOM 8460 C CA . ALA B 1 303 ? -26.625 19.109 4.359 1 96.25 303 ALA B CA 1
ATOM 8461 C C . ALA B 1 303 ? -26.062 19.359 2.967 1 96.25 303 ALA B C 1
ATOM 8463 O O . ALA B 1 303 ? -26.812 19.594 2.018 1 96.25 303 ALA B O 1
ATOM 8464 N N . ILE B 1 304 ? -24.781 19.312 2.863 1 98.38 304 ILE B N 1
ATOM 8465 C CA . ILE B 1 304 ? -24.125 19.547 1.581 1 98.38 304 ILE B CA 1
ATOM 8466 C C . ILE B 1 304 ? -24.5 18.438 0.603 1 98.38 304 ILE B C 1
ATOM 8468 O O . ILE B 1 304 ? -24.781 18.703 -0.569 1 98.38 304 ILE B O 1
ATOM 8472 N N . THR B 1 305 ? -24.5 17.188 1.091 1 98.62 305 THR B N 1
ATOM 8473 C CA . THR B 1 305 ? -24.875 16.047 0.259 1 98.62 305 THR B CA 1
ATOM 8474 C C . THR B 1 305 ? -26.281 16.234 -0.315 1 98.62 305 THR B C 1
ATOM 8476 O O . THR B 1 305 ? -26.5 16.016 -1.507 1 98.62 305 THR B O 1
ATOM 8479 N N . CYS B 1 306 ? -27.203 16.625 0.516 1 97.94 306 CYS B N 1
ATOM 8480 C CA . CYS B 1 306 ? -28.578 16.844 0.082 1 97.94 306 CYS B CA 1
ATOM 8481 C C . CYS B 1 306 ? -28.656 17.906 -1.001 1 97.94 306 CYS B C 1
ATOM 8483 O O . CYS B 1 306 ? -29.328 17.719 -2.016 1 97.94 306 CYS B O 1
ATOM 8485 N N . ILE B 1 307 ? -27.969 19.031 -0.821 1 98.25 307 ILE B N 1
ATOM 8486 C CA . ILE B 1 307 ? -27.969 20.125 -1.795 1 98.25 307 ILE B CA 1
ATOM 8487 C C . ILE B 1 307 ? -27.406 19.625 -3.125 1 98.25 307 ILE B C 1
ATOM 8489 O O . ILE B 1 307 ? -27.969 19.906 -4.188 1 98.25 307 ILE B O 1
ATOM 8493 N N . LEU B 1 308 ? -26.312 18.844 -3.092 1 98.81 308 LEU B N 1
ATOM 8494 C CA . LEU B 1 308 ? -25.703 18.312 -4.301 1 98.81 308 LEU B CA 1
ATOM 8495 C C . LEU B 1 308 ? -26.688 17.422 -5.059 1 98.81 308 LEU B C 1
ATOM 8497 O O . LEU B 1 308 ? -26.922 17.625 -6.25 1 98.81 308 LEU B O 1
ATOM 8501 N N . HIS B 1 309 ? -27.281 16.5 -4.359 1 98.5 309 HIS B N 1
ATOM 8502 C CA . HIS B 1 309 ? -28.188 15.539 -4.984 1 98.5 309 HIS B CA 1
ATOM 8503 C C . HIS B 1 309 ? -29.453 16.219 -5.5 1 98.5 309 HIS B C 1
ATOM 8505 O O . HIS B 1 309 ? -29.984 15.82 -6.539 1 98.5 309 HIS B O 1
ATOM 8511 N N . GLN B 1 310 ? -29.922 17.172 -4.793 1 97.62 310 GLN B N 1
ATOM 8512 C CA . GLN B 1 310 ? -31.109 17.922 -5.23 1 97.62 310 GLN B CA 1
ATOM 8513 C C . GLN B 1 310 ? -30.859 18.609 -6.57 1 97.62 310 GLN B C 1
ATOM 8515 O O . GLN B 1 310 ? -31.797 18.828 -7.34 1 97.62 310 GLN B O 1
ATOM 8520 N N . HIS B 1 311 ? -29.672 18.891 -6.879 1 98.19 311 HIS B N 1
ATOM 8521 C CA . HIS B 1 311 ? -29.312 19.547 -8.133 1 98.19 311 HIS B CA 1
ATOM 8522 C C . HIS B 1 311 ? -28.672 18.547 -9.102 1 98.19 311 HIS B C 1
ATOM 8524 O O . HIS B 1 311 ? -28.031 18.953 -10.07 1 98.19 311 HIS B O 1
ATOM 8530 N N . GLY B 1 312 ? -28.703 17.25 -8.789 1 97.81 312 GLY B N 1
ATOM 8531 C CA . GLY B 1 312 ? -28.281 16.188 -9.703 1 97.81 312 GLY B CA 1
ATOM 8532 C C . GLY B 1 312 ? -26.781 15.984 -9.703 1 97.81 312 GLY B C 1
ATOM 8533 O O . GLY B 1 312 ? -26.219 15.414 -10.641 1 97.81 312 GLY B O 1
ATOM 8534 N N . ALA B 1 313 ? -26.078 16.469 -8.695 1 98.69 313 ALA B N 1
ATOM 8535 C CA . ALA B 1 313 ? -24.625 16.297 -8.609 1 98.69 313 ALA B CA 1
ATOM 8536 C C . ALA B 1 313 ? -24.25 15.117 -7.723 1 98.69 313 ALA B C 1
ATOM 8538 O O . ALA B 1 313 ? -25.031 14.711 -6.859 1 98.69 313 ALA B O 1
ATOM 8539 N N . LEU B 1 314 ? -23.094 14.5 -7.977 1 98.81 314 LEU B N 1
ATOM 8540 C CA . LEU B 1 314 ? -22.547 13.445 -7.129 1 98.81 314 LEU B CA 1
ATOM 8541 C C . LEU B 1 314 ? -21.938 14.031 -5.859 1 98.81 314 LEU B C 1
ATOM 8543 O O . LEU B 1 314 ? -21.484 15.18 -5.848 1 98.81 314 LEU B O 1
ATOM 8547 N N . SER B 1 315 ? -21.938 13.258 -4.809 1 98.88 315 SER B N 1
ATOM 8548 C CA . SER B 1 315 ? -21.422 13.68 -3.512 1 98.88 315 SER B CA 1
ATOM 8549 C C . SER B 1 315 ? -20.25 12.812 -3.074 1 98.88 315 SER B C 1
ATOM 8551 O O . SER B 1 315 ? -20.438 11.648 -2.695 1 98.88 315 SER B O 1
ATOM 8553 N N . PHE B 1 316 ? -19.031 13.383 -3.078 1 98.81 316 PHE B N 1
ATOM 8554 C CA . PHE B 1 316 ? -17.797 12.711 -2.645 1 98.81 316 PHE B CA 1
ATOM 8555 C C . PHE B 1 316 ? -17.25 13.367 -1.386 1 98.81 316 PHE B C 1
ATOM 8557 O O . PHE B 1 316 ? -17.234 14.594 -1.271 1 98.81 316 PHE B O 1
ATOM 8564 N N . TRP B 1 317 ? -16.734 12.484 -0.454 1 98.81 317 TRP B N 1
ATOM 8565 C CA . TRP B 1 317 ? -16.312 13.039 0.83 1 98.81 317 TRP B CA 1
ATOM 8566 C C . TRP B 1 317 ? -14.93 12.523 1.226 1 98.81 317 TRP B C 1
ATOM 8568 O O . TRP B 1 317 ? -14.727 11.312 1.324 1 98.81 317 TRP B O 1
ATOM 8578 N N . ASP B 1 318 ? -14.055 13.445 1.484 1 98.25 318 ASP B N 1
ATOM 8579 C CA . ASP B 1 318 ? -12.734 13.18 2.047 1 98.25 318 ASP B CA 1
ATOM 8580 C C . ASP B 1 318 ? -12.789 13.125 3.572 1 98.25 318 ASP B C 1
ATOM 8582 O O . ASP B 1 318 ? -12.969 14.156 4.227 1 98.25 318 ASP B O 1
ATOM 8586 N N . TYR B 1 319 ? -12.555 11.969 4.102 1 98.5 319 TYR B N 1
ATOM 8587 C CA . TYR B 1 319 ? -12.57 11.789 5.547 1 98.5 319 TYR B CA 1
ATOM 8588 C C . TYR B 1 319 ? -11.164 11.586 6.09 1 98.5 319 TYR B C 1
ATOM 8590 O O . TYR B 1 319 ? -10.984 11.039 7.18 1 98.5 319 TYR B O 1
ATOM 8598 N N . ALA B 1 320 ? -10.148 12.008 5.379 1 97.44 320 ALA B N 1
ATOM 8599 C CA . ALA B 1 320 ? -8.766 11.797 5.797 1 97.44 320 ALA B CA 1
ATOM 8600 C C . ALA B 1 320 ? -8.539 12.328 7.211 1 97.44 320 ALA B C 1
ATOM 8602 O O . ALA B 1 320 ? -7.988 11.625 8.062 1 97.44 320 ALA B O 1
ATOM 8603 N N . ALA B 1 321 ? -8.961 13.531 7.523 1 97.38 321 ALA B N 1
ATOM 8604 C CA . ALA B 1 321 ? -8.719 14.133 8.828 1 97.38 321 ALA B CA 1
ATOM 8605 C C . ALA B 1 321 ? -9.766 13.68 9.844 1 97.38 321 ALA B C 1
ATOM 8607 O O . ALA B 1 321 ? -9.5 13.625 11.047 1 97.38 321 ALA B O 1
ATOM 8608 N N . ALA B 1 322 ? -10.961 13.227 9.414 1 98.19 322 ALA B N 1
ATOM 8609 C CA . ALA B 1 322 ? -12.109 13.086 10.297 1 98.19 322 ALA B CA 1
ATOM 8610 C C . ALA B 1 322 ? -12.336 11.625 10.672 1 98.19 322 ALA B C 1
ATOM 8612 O O . ALA B 1 322 ? -12.875 11.328 11.742 1 98.19 322 ALA B O 1
ATOM 8613 N N . ALA B 1 323 ? -11.977 10.711 9.883 1 98.56 323 ALA B N 1
ATOM 8614 C CA . ALA B 1 323 ? -12.414 9.312 9.961 1 98.56 323 ALA B CA 1
ATOM 8615 C C . ALA B 1 323 ? -12.086 8.711 11.32 1 98.56 323 ALA B C 1
ATOM 8617 O O . ALA B 1 323 ? -12.898 7.984 11.898 1 98.56 323 ALA B O 1
ATOM 8618 N N . PRO B 1 324 ? -10.953 8.977 11.906 1 98.25 324 PRO B N 1
ATOM 8619 C CA . PRO B 1 324 ? -10.648 8.359 13.195 1 98.25 324 PRO B CA 1
ATOM 8620 C C . PRO B 1 324 ? -11.531 8.875 14.328 1 98.25 324 PRO B C 1
ATOM 8622 O O . PRO B 1 324 ? -11.57 8.289 15.406 1 98.25 324 PRO B O 1
ATOM 8625 N N . TYR B 1 325 ? -12.352 9.938 14.094 1 98.06 325 TYR B N 1
ATOM 8626 C CA . TYR B 1 325 ? -12.906 10.641 15.25 1 98.06 325 TYR B CA 1
ATOM 8627 C C . TYR B 1 325 ? -14.422 10.742 15.148 1 98.06 325 TYR B C 1
ATOM 8629 O O . TYR B 1 325 ? -15.109 10.852 16.172 1 98.06 325 TYR B O 1
ATOM 8637 N N . VAL B 1 326 ? -14.93 10.742 13.922 1 97.88 326 VAL B N 1
ATOM 8638 C CA . VAL B 1 326 ? -16.344 11.023 13.734 1 97.88 326 VAL B CA 1
ATOM 8639 C C . VAL B 1 326 ? -17.062 9.781 13.195 1 97.88 326 VAL B C 1
ATOM 8641 O O . VAL B 1 326 ? -16.406 8.859 12.703 1 97.88 326 VAL B O 1
ATOM 8644 N N . PRO B 1 327 ? -18.375 9.781 13.344 1 96.62 327 PRO B N 1
ATOM 8645 C CA . PRO B 1 327 ? -19.109 8.703 12.664 1 96.62 327 PRO B CA 1
ATOM 8646 C C . PRO B 1 327 ? -19.016 8.789 11.148 1 96.62 327 PRO B C 1
ATOM 8648 O O . PRO B 1 327 ? -19.031 9.891 10.586 1 96.62 327 PRO B O 1
ATOM 8651 N N . LEU B 1 328 ? -18.812 7.734 10.5 1 97.81 328 LEU B N 1
ATOM 8652 C CA . LEU B 1 328 ? -18.875 7.582 9.047 1 97.81 328 LEU B CA 1
ATOM 8653 C C . LEU B 1 328 ? -20.188 6.941 8.625 1 97.81 328 LEU B C 1
ATOM 8655 O O . LEU B 1 328 ? -20.578 5.906 9.172 1 97.81 328 LEU B O 1
ATOM 8659 N N . ASP B 1 329 ? -20.875 7.594 7.711 1 98.19 329 ASP B N 1
ATOM 8660 C CA . ASP B 1 329 ? -22.188 7.07 7.336 1 98.19 329 ASP B CA 1
ATOM 8661 C C . ASP B 1 329 ? -22.422 7.223 5.836 1 98.19 329 ASP B C 1
ATOM 8663 O O . ASP B 1 329 ? -22.781 8.305 5.367 1 98.19 329 ASP B O 1
ATOM 8667 N N . MET B 1 330 ? -22.328 6.133 5.152 1 98.56 330 MET B N 1
ATOM 8668 C CA . MET B 1 330 ? -22.547 6.094 3.709 1 98.56 330 MET B CA 1
ATOM 8669 C C . MET B 1 330 ? -24.031 6.211 3.369 1 98.56 330 MET B C 1
ATOM 8671 O O . MET B 1 330 ? -24.391 6.762 2.328 1 98.56 330 MET B O 1
ATOM 8675 N N . ASN B 1 331 ? -24.828 5.684 4.227 1 98.12 331 ASN B N 1
ATOM 8676 C CA . ASN B 1 331 ? -26.266 5.625 4.012 1 98.12 331 ASN B CA 1
ATOM 8677 C C . ASN B 1 331 ? -27.047 6.031 5.262 1 98.12 331 ASN B C 1
ATOM 8679 O O . ASN B 1 331 ? -27.766 5.223 5.84 1 98.12 331 ASN B O 1
ATOM 8683 N N . PRO B 1 332 ? -27.016 7.34 5.57 1 97.06 332 PRO B N 1
ATOM 8684 C CA . PRO B 1 332 ? -27.688 7.781 6.801 1 97.06 332 PRO B CA 1
ATOM 8685 C C . PRO B 1 332 ? -29.203 7.656 6.727 1 97.06 332 PRO B C 1
ATOM 8687 O O . PRO B 1 332 ? -29.797 7.828 5.652 1 97.06 332 PRO B O 1
ATOM 8690 N N . LYS B 1 333 ? -29.812 7.332 7.852 1 93.31 333 LYS B N 1
ATOM 8691 C CA . LYS B 1 333 ? -31.266 7.379 8.023 1 93.31 333 LYS B CA 1
ATOM 8692 C C . LYS B 1 333 ? -31.688 8.625 8.797 1 93.31 333 LYS B C 1
ATOM 8694 O O . LYS B 1 333 ? -31.25 8.836 9.93 1 93.31 333 LYS B O 1
ATOM 8699 N N . LEU B 1 334 ? -32.5 9.445 8.078 1 90.5 334 LEU B N 1
ATOM 8700 C CA . LEU B 1 334 ? -32.906 10.695 8.703 1 90.5 334 LEU B CA 1
ATOM 8701 C C . LEU B 1 334 ? -34.219 10.5 9.477 1 90.5 334 LEU B C 1
ATOM 8703 O O . LEU B 1 334 ? -35.094 9.773 9.023 1 90.5 334 LEU B O 1
ATOM 8707 N N . ASN B 1 335 ? -34.312 10.914 10.656 1 81.69 335 ASN B N 1
ATOM 8708 C CA . ASN B 1 335 ? -35.531 10.82 11.461 1 81.69 335 ASN B CA 1
ATOM 8709 C C . ASN B 1 335 ? -36.406 12.062 11.305 1 81.69 335 ASN B C 1
ATOM 8711 O O . ASN B 1 335 ? -37.625 12 11.531 1 81.69 335 ASN B O 1
ATOM 8715 N N . VAL B 1 336 ? -36 13.172 10.977 1 71.06 336 VAL B N 1
ATOM 8716 C CA . VAL B 1 336 ? -36.719 14.422 11.086 1 71.06 336 VAL B CA 1
ATOM 8717 C C . VAL B 1 336 ? -37.281 14.828 9.719 1 71.06 336 VAL B C 1
ATOM 8719 O O . VAL B 1 336 ? -38.438 15.195 9.602 1 71.06 336 VAL B O 1
ATOM 8722 N N . ASP B 1 337 ? -36.531 14.805 8.656 1 78.94 337 ASP B N 1
ATOM 8723 C CA . ASP B 1 337 ? -36.938 15.312 7.352 1 78.94 337 ASP B CA 1
ATOM 8724 C C . ASP B 1 337 ? -36.969 14.195 6.309 1 78.94 337 ASP B C 1
ATOM 8726 O O . ASP B 1 337 ? -36.031 14.031 5.543 1 78.94 337 ASP B O 1
ATOM 8730 N N . GLU B 1 338 ? -38.062 13.594 6.258 1 83.62 338 GLU B N 1
ATOM 8731 C CA . GLU B 1 338 ? -38.25 12.461 5.355 1 83.62 338 GLU B CA 1
ATOM 8732 C C . GLU B 1 338 ? -38.062 12.883 3.9 1 83.62 338 GLU B C 1
ATOM 8734 O O . GLU B 1 338 ? -37.656 12.078 3.059 1 83.62 338 GLU B O 1
ATOM 8739 N N . ALA B 1 339 ? -38.312 14.148 3.703 1 89.44 339 ALA B N 1
ATOM 8740 C CA . ALA B 1 339 ? -38.25 14.648 2.336 1 89.44 339 ALA B CA 1
ATOM 8741 C C . ALA B 1 339 ? -36.781 14.656 1.84 1 89.44 339 ALA B C 1
ATOM 8743 O O . ALA B 1 339 ? -36.531 14.586 0.634 1 89.44 339 ALA B O 1
ATOM 8744 N N . LEU B 1 340 ? -35.844 14.648 2.727 1 93.81 340 LEU B N 1
ATOM 8745 C CA . LEU B 1 340 ? -34.438 14.734 2.369 1 93.81 340 LEU B CA 1
ATOM 8746 C C . LEU B 1 340 ? -33.812 13.352 2.324 1 93.81 340 LEU B C 1
ATOM 8748 O O . LEU B 1 340 ? -32.688 13.203 1.858 1 93.81 340 LEU B O 1
ATOM 8752 N N . GLN B 1 341 ? -34.469 12.281 2.709 1 94.06 341 GLN B N 1
ATOM 8753 C CA . GLN B 1 341 ? -33.938 10.93 2.857 1 94.06 341 GLN B CA 1
ATOM 8754 C C . GLN B 1 341 ? -33.344 10.414 1.543 1 94.06 341 GLN B C 1
ATOM 8756 O O . GLN B 1 341 ? -32.281 9.805 1.526 1 94.06 341 GLN B O 1
ATOM 8761 N N . PRO B 1 342 ? -34.031 10.727 0.481 1 95.62 342 PRO B N 1
ATOM 8762 C CA . PRO B 1 342 ? -33.5 10.18 -0.767 1 95.62 342 PRO B CA 1
ATOM 8763 C C . PRO B 1 342 ? -32.219 10.867 -1.213 1 95.62 342 PRO B C 1
ATOM 8765 O O . PRO B 1 342 ? -31.547 10.398 -2.139 1 95.62 342 PRO B O 1
ATOM 8768 N N . PHE B 1 343 ? -31.859 11.938 -0.499 1 97.44 343 PHE B N 1
ATOM 8769 C CA . PHE B 1 343 ? -30.766 12.766 -0.993 1 97.44 343 PHE B CA 1
ATOM 8770 C C . PHE B 1 343 ? -29.562 12.672 -0.063 1 97.44 343 PHE B C 1
ATOM 8772 O O . PHE B 1 343 ? -28.469 13.148 -0.397 1 97.44 343 PHE B O 1
ATOM 8779 N N . VAL B 1 344 ? -29.672 11.984 1.045 1 97.81 344 VAL B N 1
ATOM 8780 C CA . VAL B 1 344 ? -28.688 12.156 2.104 1 97.81 344 VAL B CA 1
ATOM 8781 C C . VAL B 1 344 ? -27.578 11.117 1.961 1 97.81 344 VAL B C 1
ATOM 8783 O O . VAL B 1 344 ? -26.5 11.25 2.557 1 97.81 344 VAL B O 1
ATOM 8786 N N . TYR B 1 345 ? -27.719 10.031 1.104 1 98.25 345 TYR B N 1
ATOM 8787 C CA . TYR B 1 345 ? -26.672 9.031 0.906 1 98.25 345 TYR B CA 1
ATOM 8788 C C . TYR B 1 345 ? -25.453 9.641 0.24 1 98.25 345 TYR B C 1
ATOM 8790 O O . TYR B 1 345 ? -25.562 10.633 -0.483 1 98.25 345 TYR B O 1
ATOM 8798 N N . LYS B 1 346 ? -24.297 9.125 0.481 1 98.81 346 LYS B N 1
ATOM 8799 C CA . LYS B 1 346 ? -23.078 9.555 -0.198 1 98.81 346 LYS B CA 1
ATOM 8800 C C . LYS B 1 346 ? -22.781 8.664 -1.396 1 98.81 346 LYS B C 1
ATOM 8802 O O . LYS B 1 346 ? -23.109 7.477 -1.392 1 98.81 346 LYS B O 1
ATOM 8807 N N . ASP B 1 347 ? -22.188 9.242 -2.418 1 98.88 347 ASP B N 1
ATOM 8808 C CA . ASP B 1 347 ? -21.781 8.461 -3.586 1 98.88 347 ASP B CA 1
ATOM 8809 C C . ASP B 1 347 ? -20.406 7.832 -3.383 1 98.88 347 ASP B C 1
ATOM 8811 O O . ASP B 1 347 ? -20.125 6.77 -3.938 1 98.88 347 ASP B O 1
ATOM 8815 N N . ALA B 1 348 ? -19.562 8.5 -2.623 1 98.88 348 ALA B N 1
ATOM 8816 C CA . ALA B 1 348 ? -18.25 7.953 -2.283 1 98.88 348 ALA B CA 1
ATOM 8817 C C . ALA B 1 348 ? -17.703 8.578 -1.002 1 98.88 348 ALA B C 1
ATOM 8819 O O . ALA B 1 348 ? -17.938 9.766 -0.742 1 98.88 348 ALA B O 1
ATOM 8820 N N . ILE B 1 349 ? -17.047 7.773 -0.231 1 98.81 349 ILE B N 1
ATOM 8821 C CA . ILE B 1 349 ? -16.25 8.172 0.929 1 98.81 349 ILE B CA 1
ATOM 8822 C C . ILE B 1 349 ? -14.836 7.629 0.795 1 98.81 349 ILE B C 1
ATOM 8824 O O . ILE B 1 349 ? -14.641 6.469 0.424 1 98.81 349 ILE B O 1
ATOM 8828 N N . PHE B 1 350 ? -13.867 8.469 0.988 1 98.5 350 PHE B N 1
ATOM 8829 C CA . PHE B 1 350 ? -12.492 7.969 0.987 1 98.5 350 PHE B CA 1
ATOM 8830 C C . PHE B 1 350 ? -11.742 8.461 2.219 1 98.5 350 PHE B C 1
ATOM 8832 O O . PHE B 1 350 ? -12.023 9.539 2.74 1 98.5 350 PHE B O 1
ATOM 8839 N N . LEU B 1 351 ? -10.82 7.645 2.729 1 98.5 351 LEU B N 1
ATOM 8840 C CA . LEU B 1 351 ? -10.156 7.949 3.992 1 98.5 351 LEU B CA 1
ATOM 8841 C C . LEU B 1 351 ? -8.758 7.336 4.039 1 98.5 351 LEU B C 1
ATOM 8843 O O . LEU B 1 351 ? -8.398 6.543 3.168 1 98.5 351 LEU B O 1
ATOM 8847 N N . SER B 1 352 ? -7.965 7.766 5.023 1 97.94 352 SER B N 1
ATOM 8848 C CA . SER B 1 352 ? -6.602 7.305 5.27 1 97.94 352 SER B CA 1
ATOM 8849 C C . SER B 1 352 ? -6.535 6.41 6.5 1 97.94 352 SER B C 1
ATOM 8851 O O . SER B 1 352 ? -6.617 6.895 7.633 1 97.94 352 SER B O 1
ATOM 8853 N N . GLY B 1 353 ? -6.262 5.137 6.266 1 98.31 353 GLY B N 1
ATOM 8854 C CA . GLY B 1 353 ? -6.191 4.203 7.375 1 98.31 353 GLY B CA 1
ATOM 8855 C C . GLY B 1 353 ? -5.082 4.523 8.359 1 98.31 353 GLY B C 1
ATOM 8856 O O . GLY B 1 353 ? -5.242 4.34 9.57 1 98.31 353 GLY B O 1
ATOM 8857 N N . HIS B 1 354 ? -3.971 5.043 7.938 1 97.94 354 HIS B N 1
ATOM 8858 C CA . HIS B 1 354 ? -2.795 5.254 8.773 1 97.94 354 HIS B CA 1
ATOM 8859 C C . HIS B 1 354 ? -3.049 6.344 9.812 1 97.94 354 HIS B C 1
ATOM 8861 O O . HIS B 1 354 ? -2.279 6.488 10.766 1 97.94 354 HIS B O 1
ATOM 8867 N N . LYS B 1 355 ? -4.125 7.098 9.727 1 98 355 LYS B N 1
ATOM 8868 C CA . LYS B 1 355 ? -4.406 8.188 10.656 1 98 355 LYS B CA 1
ATOM 8869 C C . LYS B 1 355 ? -5.199 7.691 11.859 1 98 355 LYS B C 1
ATOM 8871 O O . LYS B 1 355 ? -5.359 8.414 12.844 1 98 355 LYS B O 1
ATOM 8876 N N . PHE B 1 356 ? -5.688 6.445 11.836 1 98.38 356 PHE B N 1
ATOM 8877 C CA . PHE B 1 356 ? -6.379 5.84 12.969 1 98.38 356 PHE B CA 1
ATOM 8878 C C . PHE B 1 356 ? -5.395 5.484 14.078 1 98.38 356 PHE B C 1
ATOM 8880 O O . PHE B 1 356 ? -4.203 5.285 13.812 1 98.38 356 PHE B O 1
ATOM 8887 N N . LEU B 1 357 ? -5.922 5.488 15.328 1 97.31 357 LEU B N 1
ATOM 8888 C CA . LEU B 1 357 ? -5.16 4.836 16.391 1 97.31 357 LEU B CA 1
ATOM 8889 C C . LEU B 1 357 ? -4.945 3.357 16.078 1 97.31 357 LEU B C 1
ATOM 8891 O O . LEU B 1 357 ? -5.91 2.611 15.898 1 97.31 357 LEU B O 1
ATOM 8895 N N . GLY B 1 358 ? -3.682 2.938 15.914 1 97.88 358 GLY B N 1
ATOM 8896 C CA . GLY B 1 358 ? -3.357 1.599 15.445 1 97.88 358 GLY B CA 1
ATOM 8897 C C . GLY B 1 358 ? -3.273 1.499 13.93 1 97.88 358 GLY B C 1
ATOM 8898 O O . GLY B 1 358 ? -3.156 0.401 13.383 1 97.88 358 GLY B O 1
ATOM 8899 N N . GLY B 1 359 ? -3.201 2.611 13.258 1 97.75 359 GLY B N 1
ATOM 8900 C CA . GLY B 1 359 ? -3.439 2.613 11.82 1 97.75 359 GLY B CA 1
ATOM 8901 C C . GLY B 1 359 ? -2.16 2.604 11.008 1 97.75 359 GLY B C 1
ATOM 8902 O O . GLY B 1 359 ? -2.186 2.316 9.805 1 97.75 359 GLY B O 1
ATOM 8903 N N . PRO B 1 360 ? -0.956 3.01 11.516 1 97.81 360 PRO B N 1
ATOM 8904 C CA . PRO B 1 360 ? 0.26 2.963 10.703 1 97.81 360 PRO B CA 1
ATOM 8905 C C . PRO B 1 360 ? 0.461 1.614 10.016 1 97.81 360 PRO B C 1
ATOM 8907 O O . PRO B 1 360 ? 0.269 0.567 10.641 1 97.81 360 PRO B O 1
ATOM 8910 N N . GLY B 1 361 ? 0.77 1.648 8.695 1 96.5 361 GLY B N 1
ATOM 8911 C CA . GLY B 1 361 ? 0.976 0.423 7.941 1 96.5 361 GLY B CA 1
ATOM 8912 C C . GLY B 1 361 ? -0.285 -0.078 7.262 1 96.5 361 GLY B C 1
ATOM 8913 O O . GLY B 1 361 ? -0.299 -1.176 6.699 1 96.5 361 GLY B O 1
ATOM 8914 N N . THR B 1 362 ? -1.347 0.691 7.273 1 98 362 THR B N 1
ATOM 8915 C CA . THR B 1 362 ? -2.615 0.263 6.691 1 98 362 THR B CA 1
ATOM 8916 C C . THR B 1 362 ? -2.854 0.944 5.348 1 98 362 THR B C 1
ATOM 8918 O O . THR B 1 362 ? -2.244 1.975 5.051 1 98 362 THR B O 1
ATOM 8921 N N . PRO B 1 363 ? -3.732 0.414 4.516 1 97.44 363 PRO B N 1
ATOM 8922 C CA . PRO B 1 363 ? -4.07 1.021 3.227 1 97.44 363 PRO B CA 1
ATOM 8923 C C . PRO B 1 363 ? -5.098 2.143 3.354 1 97.44 363 PRO B C 1
ATOM 8925 O O . PRO B 1 363 ? -5.629 2.379 4.441 1 97.44 363 PRO B O 1
ATOM 8928 N N . GLY B 1 364 ? -5.258 2.893 2.193 1 97.69 364 GLY B N 1
ATOM 8929 C CA . GLY B 1 364 ? -6.438 3.734 2.066 1 97.69 364 GLY B CA 1
ATOM 8930 C C . GLY B 1 364 ? -7.707 2.945 1.808 1 97.69 364 GLY B C 1
ATOM 8931 O O . GLY B 1 364 ? -7.652 1.744 1.541 1 97.69 364 GLY B O 1
ATOM 8932 N N . VAL B 1 365 ? -8.844 3.584 1.962 1 98.69 365 VAL B N 1
ATOM 8933 C CA . VAL B 1 365 ? -10.133 2.936 1.73 1 98.69 365 VAL B CA 1
ATOM 8934 C C . VAL B 1 365 ? -11.016 3.832 0.861 1 98.69 365 VAL B C 1
ATOM 8936 O O . VAL B 1 365 ? -11.078 5.043 1.076 1 98.69 365 VAL B O 1
ATOM 8939 N N . LEU B 1 366 ? -11.57 3.271 -0.122 1 98.69 366 LEU B N 1
ATOM 8940 C CA . LEU B 1 366 ? -12.609 3.893 -0.935 1 98.69 366 LEU B CA 1
ATOM 8941 C C . LEU B 1 366 ? -13.93 3.146 -0.79 1 98.69 366 LEU B C 1
ATOM 8943 O O . LEU B 1 366 ? -14.023 1.968 -1.141 1 98.69 366 LEU B O 1
ATOM 8947 N N . VAL B 1 367 ? -14.883 3.748 -0.155 1 98.81 367 VAL B N 1
ATOM 8948 C CA . VAL B 1 367 ? -16.266 3.264 -0.18 1 98.81 367 VAL B CA 1
ATOM 8949 C C . VAL B 1 367 ? -17.031 3.975 -1.286 1 98.81 367 VAL B C 1
ATOM 8951 O O . VAL B 1 367 ? -17.109 5.203 -1.312 1 98.81 367 VAL B O 1
ATOM 8954 N N . VAL B 1 368 ? -17.656 3.23 -2.197 1 98.81 368 VAL B N 1
ATOM 8955 C CA . VAL B 1 368 ? -18.203 3.865 -3.389 1 98.81 368 VAL B CA 1
ATOM 8956 C C . VAL B 1 368 ? -19.438 3.09 -3.867 1 98.81 368 VAL B C 1
ATOM 8958 O O . VAL B 1 368 ? -19.531 1.878 -3.66 1 98.81 368 VAL B O 1
ATOM 8961 N N . LYS B 1 369 ? -20.375 3.832 -4.406 1 98.69 369 LYS B N 1
ATOM 8962 C CA . LYS B 1 369 ? -21.5 3.168 -5.035 1 98.69 369 LYS B CA 1
ATOM 8963 C C . LYS B 1 369 ? -21.062 2.307 -6.211 1 98.69 369 LYS B C 1
ATOM 8965 O O . LYS B 1 369 ? -20.25 2.742 -7.035 1 98.69 369 LYS B O 1
ATOM 8970 N N . LYS B 1 370 ? -21.656 1.126 -6.312 1 96.69 370 LYS B N 1
ATOM 8971 C CA . LYS B 1 370 ? -21.312 0.15 -7.344 1 96.69 370 LYS B CA 1
ATOM 8972 C C . LYS B 1 370 ? -21.531 0.729 -8.742 1 96.69 370 LYS B C 1
ATOM 8974 O O . LYS B 1 370 ? -20.766 0.426 -9.664 1 96.69 370 LYS B O 1
ATOM 8979 N N . ARG B 1 371 ? -22.469 1.551 -8.953 1 96.31 371 ARG B N 1
ATOM 8980 C CA . ARG B 1 371 ? -22.844 2.082 -10.258 1 96.31 371 ARG B CA 1
ATOM 8981 C C . ARG B 1 371 ? -21.766 2.996 -10.812 1 96.31 371 ARG B C 1
ATOM 8983 O O . ARG B 1 371 ? -21.734 3.281 -12.016 1 96.31 371 ARG B O 1
ATOM 8990 N N . LEU B 1 372 ? -20.875 3.457 -9.961 1 97 372 LEU B N 1
ATOM 8991 C CA . LEU B 1 372 ? -19.828 4.375 -10.398 1 97 372 LEU B CA 1
ATOM 8992 C C . LEU B 1 372 ? -18.594 3.613 -10.852 1 97 372 LEU B C 1
ATOM 8994 O O . LEU B 1 372 ? -17.625 4.215 -11.336 1 97 372 LEU B O 1
ATOM 8998 N N . ILE B 1 373 ? -18.562 2.32 -10.711 1 95.12 373 ILE B N 1
ATOM 8999 C CA . ILE B 1 373 ? -17.422 1.477 -11.055 1 95.12 373 ILE B CA 1
ATOM 9000 C C . ILE B 1 373 ? -17.719 0.713 -12.344 1 95.12 373 ILE B C 1
ATOM 9002 O O . ILE B 1 373 ? -18.766 0.059 -12.461 1 95.12 373 ILE B O 1
ATOM 9006 N N . GLY B 1 374 ? -16.781 0.729 -13.266 1 90.5 374 GLY B N 1
ATOM 9007 C CA . GLY B 1 374 ? -16.969 0.069 -14.547 1 90.5 374 GLY B CA 1
ATOM 9008 C C . GLY B 1 374 ? -16.531 -1.386 -14.539 1 90.5 374 GLY B C 1
ATOM 9009 O O . GLY B 1 374 ? -16.125 -1.911 -13.5 1 90.5 374 GLY B O 1
ATOM 9010 N N . ASP B 1 375 ? -16.562 -1.997 -15.734 1 89 375 ASP B N 1
ATOM 9011 C CA . ASP B 1 375 ? -16.266 -3.42 -15.875 1 89 375 ASP B CA 1
ATOM 9012 C C . ASP B 1 375 ? -14.773 -3.658 -16.062 1 89 375 ASP B C 1
ATOM 9014 O O . ASP B 1 375 ? -14.266 -4.746 -15.773 1 89 375 ASP B O 1
ATOM 9018 N N . VAL B 1 376 ? -14.125 -2.738 -16.609 1 89.19 376 VAL B N 1
ATOM 9019 C CA . VAL B 1 376 ? -12.672 -2.836 -16.719 1 89.19 376 VAL B CA 1
ATOM 9020 C C . VAL B 1 376 ? -12.023 -2.234 -15.477 1 89.19 376 VAL B C 1
ATOM 9022 O O . VAL B 1 376 ? -12.281 -1.078 -15.133 1 89.19 376 VAL B O 1
ATOM 9025 N N . PRO B 1 377 ? -11.273 -3.055 -14.82 1 92.88 377 PRO B N 1
ATOM 9026 C CA . PRO B 1 377 ? -10.672 -2.535 -13.594 1 92.88 377 PRO B CA 1
ATOM 9027 C C . PRO B 1 377 ? -9.711 -1.375 -13.852 1 92.88 377 PRO B C 1
ATOM 9029 O O . PRO B 1 377 ? -9.102 -1.296 -14.914 1 92.88 377 PRO B O 1
ATOM 9032 N N . THR B 1 378 ? -9.555 -0.486 -12.82 1 91.88 378 THR B N 1
ATOM 9033 C CA . THR B 1 378 ? -8.633 0.639 -12.891 1 91.88 378 THR B CA 1
ATOM 9034 C C . THR B 1 378 ? -7.188 0.149 -12.977 1 91.88 378 THR B C 1
ATOM 9036 O O . THR B 1 378 ? -6.328 0.823 -13.547 1 91.88 378 THR B O 1
ATOM 9039 N N . VAL B 1 379 ? -6.926 -0.991 -12.375 1 91.44 379 VAL B N 1
ATOM 9040 C CA . VAL B 1 379 ? -5.605 -1.614 -12.391 1 91.44 379 VAL B CA 1
ATOM 9041 C C . VAL B 1 379 ? -5.73 -3.076 -12.812 1 91.44 379 VAL B C 1
ATOM 9043 O O . VAL B 1 379 ? -5.797 -3.971 -11.969 1 91.44 379 VAL B O 1
ATOM 9046 N N . PRO B 1 380 ? -5.633 -3.355 -14.07 1 88.94 380 PRO B N 1
ATOM 9047 C CA . PRO B 1 380 ? -5.711 -4.746 -14.523 1 88.94 380 PRO B CA 1
ATOM 9048 C C . PRO B 1 380 ? -4.473 -5.559 -14.148 1 88.94 380 PRO B C 1
ATOM 9050 O O . PRO B 1 380 ? -3.357 -5.035 -14.164 1 88.94 380 PRO B O 1
ATOM 9053 N N . GLY B 1 381 ? -4.648 -6.762 -13.773 1 88.44 381 GLY B N 1
ATOM 9054 C CA . GLY B 1 381 ? -3.553 -7.641 -13.398 1 88.44 381 GLY B CA 1
ATOM 9055 C C . GLY B 1 381 ? -4.02 -8.984 -12.875 1 88.44 381 GLY B C 1
ATOM 9056 O O . GLY B 1 381 ? -5.148 -9.406 -13.141 1 88.44 381 GLY B O 1
ATOM 9057 N N . GLY B 1 382 ? -3.086 -9.625 -12.234 1 84.5 382 GLY B N 1
ATOM 9058 C CA . GLY B 1 382 ? -3.451 -10.875 -11.586 1 84.5 382 GLY B CA 1
ATOM 9059 C C . GLY B 1 382 ? -4.551 -10.719 -10.555 1 84.5 382 GLY B C 1
ATOM 9060 O O . GLY B 1 382 ? -4.586 -9.719 -9.828 1 84.5 382 GLY B O 1
ATOM 9061 N N . GLY B 1 383 ? -5.453 -11.688 -10.461 1 82.69 383 GLY B N 1
ATOM 9062 C CA . GLY B 1 383 ? -6.516 -11.688 -9.469 1 82.69 383 GLY B CA 1
ATOM 9063 C C . GLY B 1 383 ? -7.785 -11.016 -9.953 1 82.69 383 GLY B C 1
ATOM 9064 O O . GLY B 1 383 ? -8.844 -11.164 -9.352 1 82.69 383 GLY B O 1
ATOM 9065 N N . THR B 1 384 ? -7.609 -10.336 -11.109 1 84.88 384 THR B N 1
ATOM 9066 C CA . THR B 1 384 ? -8.766 -9.586 -11.586 1 84.88 384 THR B CA 1
ATOM 9067 C C . THR B 1 384 ? -9.492 -10.367 -12.68 1 84.88 384 THR B C 1
ATOM 9069 O O . THR B 1 384 ? -10.586 -9.977 -13.102 1 84.88 384 THR B O 1
ATOM 9072 N N . VAL B 1 385 ? -8.93 -11.492 -13.102 1 83.44 385 VAL B N 1
ATOM 9073 C CA . VAL B 1 385 ? -9.398 -12.148 -14.312 1 83.44 385 VAL B CA 1
ATOM 9074 C C . VAL B 1 385 ? -9.992 -13.516 -13.961 1 83.44 385 VAL B C 1
ATOM 9076 O O . VAL B 1 385 ? -9.539 -14.172 -13.016 1 83.44 385 VAL B O 1
ATOM 9079 N N . PHE B 1 386 ? -10.914 -13.828 -14.75 1 81.81 386 PHE B N 1
ATOM 9080 C CA . PHE B 1 386 ? -11.523 -15.148 -14.672 1 81.81 386 PHE B CA 1
ATOM 9081 C C . PHE B 1 386 ? -10.836 -16.125 -15.617 1 81.81 386 PHE B C 1
ATOM 9083 O O . PHE B 1 386 ? -10.578 -17.281 -15.258 1 81.81 386 PHE B O 1
ATOM 9090 N N . TYR B 1 387 ? -10.562 -15.617 -16.703 1 84.69 387 TYR B N 1
ATOM 9091 C CA . TYR B 1 387 ? -9.992 -16.453 -17.766 1 84.69 387 TYR B CA 1
ATOM 9092 C C . TYR B 1 387 ? -9.188 -15.609 -18.734 1 84.69 387 TYR B C 1
ATOM 9094 O O . TYR B 1 387 ? -9.641 -14.555 -19.188 1 84.69 387 TYR B O 1
ATOM 9102 N N . VAL B 1 388 ? -7.938 -16.031 -19.031 1 84.31 388 VAL B N 1
ATOM 9103 C CA . VAL B 1 388 ? -7.062 -15.305 -19.938 1 84.31 388 VAL B CA 1
ATOM 9104 C C . VAL B 1 388 ? -6.504 -16.266 -20.984 1 84.31 388 VAL B C 1
ATOM 9106 O O . VAL B 1 388 ? -5.973 -17.328 -20.656 1 84.31 388 VAL B O 1
ATOM 9109 N N . THR B 1 389 ? -6.66 -15.922 -22.219 1 83.94 389 THR B N 1
ATOM 9110 C CA . THR B 1 389 ? -6.035 -16.609 -23.344 1 83.94 389 THR B CA 1
ATOM 9111 C C . THR B 1 389 ? -5.023 -15.703 -24.047 1 83.94 389 THR B C 1
ATOM 9113 O O . THR B 1 389 ? -4.754 -14.594 -23.578 1 83.94 389 THR B O 1
ATOM 9116 N N . THR B 1 390 ? -4.434 -16.234 -25.016 1 81 390 THR B N 1
ATOM 9117 C CA . THR B 1 390 ? -3.447 -15.461 -25.766 1 81 390 THR B CA 1
ATOM 9118 C C . THR B 1 390 ? -4.098 -14.25 -26.422 1 81 390 THR B C 1
ATOM 9120 O O . THR B 1 390 ? -3.471 -13.195 -26.547 1 81 390 THR B O 1
ATOM 9123 N N . GLU B 1 391 ? -5.348 -14.305 -26.672 1 79.5 391 GLU B N 1
ATOM 9124 C CA . GLU B 1 391 ? -5.961 -13.266 -27.484 1 79.5 391 GLU B CA 1
ATOM 9125 C C . GLU B 1 391 ? -7.039 -12.516 -26.703 1 79.5 391 GLU B C 1
ATOM 9127 O O . GLU B 1 391 ? -7.426 -11.406 -27.078 1 79.5 391 GLU B O 1
ATOM 9132 N N . ASP B 1 392 ? -7.465 -13.156 -25.656 1 85 392 ASP B N 1
ATOM 9133 C CA . ASP B 1 392 ? -8.617 -12.57 -24.969 1 85 392 ASP B CA 1
ATOM 9134 C C . ASP B 1 392 ? -8.539 -12.797 -23.469 1 85 392 ASP B C 1
ATOM 9136 O O . ASP B 1 392 ? -7.688 -13.555 -22.984 1 85 392 ASP B O 1
ATOM 9140 N N . HIS B 1 393 ? -9.352 -11.945 -22.844 1 87.25 393 HIS B N 1
ATOM 9141 C CA . HIS B 1 393 ? -9.461 -12.141 -21.406 1 87.25 393 HIS B CA 1
ATOM 9142 C C . HIS B 1 393 ? -10.828 -11.711 -20.891 1 87.25 393 HIS B C 1
ATOM 9144 O O . HIS B 1 393 ? -11.508 -10.906 -21.531 1 87.25 393 HIS B O 1
ATOM 9150 N N . ARG B 1 394 ? -11.234 -12.344 -19.812 1 88.06 394 ARG B N 1
ATOM 9151 C CA . ARG B 1 394 ? -12.461 -12.016 -19.109 1 88.06 394 ARG B CA 1
ATOM 9152 C C . ARG B 1 394 ? -12.188 -11.742 -17.625 1 88.06 394 ARG B C 1
ATOM 9154 O O . ARG B 1 394 ? -11.453 -12.484 -16.984 1 88.06 394 ARG B O 1
ATOM 9161 N N . TYR B 1 395 ? -12.789 -10.664 -17.188 1 89.81 395 TYR B N 1
ATOM 9162 C CA . TYR B 1 395 ? -12.602 -10.281 -15.781 1 89.81 395 TYR B CA 1
ATOM 9163 C C . TYR B 1 395 ? -13.586 -11.008 -14.883 1 89.81 395 TYR B C 1
ATOM 9165 O O . TYR B 1 395 ? -14.617 -11.508 -15.344 1 89.81 395 TYR B O 1
ATOM 9173 N N . VAL B 1 396 ? -13.227 -11.008 -13.586 1 87.12 396 VAL B N 1
ATOM 9174 C CA . VAL B 1 396 ? -14.109 -11.609 -12.594 1 87.12 396 VAL B CA 1
ATOM 9175 C C . VAL B 1 396 ? -15.336 -10.727 -12.391 1 87.12 396 VAL B C 1
ATOM 9177 O O . VAL B 1 396 ? -15.289 -9.523 -12.641 1 87.12 396 VAL B O 1
ATOM 9180 N N . SER B 1 397 ? -16.406 -11.289 -11.828 1 84.56 397 SER B N 1
ATOM 9181 C CA . SER B 1 397 ? -17.672 -10.57 -11.641 1 84.56 397 SER B CA 1
ATOM 9182 C C . SER B 1 397 ? -17.641 -9.727 -10.367 1 84.56 397 SER B C 1
ATOM 9184 O O . SER B 1 397 ? -18.281 -8.672 -10.305 1 84.56 397 SER B O 1
ATOM 9186 N N . SER B 1 398 ? -16.875 -10.156 -9.422 1 87 398 SER B N 1
ATOM 9187 C CA . SER B 1 398 ? -16.766 -9.398 -8.18 1 87 398 SER B CA 1
ATOM 9188 C C . SER B 1 398 ? -16.047 -8.07 -8.398 1 87 398 SER B C 1
ATOM 9190 O O . SER B 1 398 ? -14.867 -8.047 -8.727 1 87 398 SER B O 1
ATOM 9192 N N . ALA B 1 399 ? -16.812 -7.012 -8.133 1 91.88 399 ALA B N 1
ATOM 9193 C CA . ALA B 1 399 ? -16.234 -5.688 -8.359 1 91.88 399 ALA B CA 1
ATOM 9194 C C . ALA B 1 399 ? -15.055 -5.426 -7.43 1 91.88 399 ALA B C 1
ATOM 9196 O O . ALA B 1 399 ? -14.078 -4.789 -7.82 1 91.88 399 ALA B O 1
ATOM 9197 N N . GLU B 1 400 ? -15.172 -5.906 -6.184 1 93.19 400 GLU B N 1
ATOM 9198 C CA . GLU B 1 400 ? -14.086 -5.727 -5.23 1 93.19 400 GLU B CA 1
ATOM 9199 C C . GLU B 1 400 ? -12.82 -6.449 -5.688 1 93.19 400 GLU B C 1
ATOM 9201 O O . GLU B 1 400 ? -11.727 -5.883 -5.66 1 93.19 400 GLU B O 1
ATOM 9206 N N . ALA B 1 401 ? -12.953 -7.664 -6.109 1 90.38 401 ALA B N 1
ATOM 9207 C CA . ALA B 1 401 ? -11.812 -8.43 -6.602 1 90.38 401 ALA B CA 1
ATOM 9208 C C . ALA B 1 401 ? -11.227 -7.797 -7.859 1 90.38 401 ALA B C 1
ATOM 9210 O O . ALA B 1 401 ? -10.008 -7.75 -8.023 1 90.38 401 ALA B O 1
ATOM 9211 N N . ARG B 1 402 ? -12.078 -7.352 -8.68 1 92.81 402 ARG B N 1
ATOM 9212 C CA . ARG B 1 402 ? -11.664 -6.746 -9.945 1 92.81 402 ARG B CA 1
ATOM 9213 C C . ARG B 1 402 ? -10.867 -5.469 -9.703 1 92.81 402 ARG B C 1
ATOM 9215 O O . ARG B 1 402 ? -9.898 -5.188 -10.406 1 92.81 402 ARG B O 1
ATOM 9222 N N . GLU B 1 403 ? -11.242 -4.734 -8.68 1 95.12 403 GLU B N 1
ATOM 9223 C CA . GLU B 1 403 ? -10.633 -3.43 -8.438 1 95.12 403 GLU B CA 1
ATOM 9224 C C . GLU B 1 403 ? -9.43 -3.543 -7.504 1 95.12 403 GLU B C 1
ATOM 9226 O O . GLU B 1 403 ? -8.75 -2.551 -7.238 1 95.12 403 GLU B O 1
ATOM 9231 N N . GLU B 1 404 ? -9.195 -4.699 -7.027 1 94.25 404 GLU B N 1
ATOM 9232 C CA . GLU B 1 404 ? -8.047 -4.93 -6.156 1 94.25 404 GLU B CA 1
ATOM 9233 C C . GLU B 1 404 ? -7.066 -5.918 -6.789 1 94.25 404 GLU B C 1
ATOM 9235 O O . GLU B 1 404 ? -6.793 -6.977 -6.223 1 94.25 404 GLU B O 1
ATOM 9240 N N . GLY B 1 405 ? -6.516 -5.484 -7.879 1 89.75 405 GLY B N 1
ATOM 9241 C CA . GLY B 1 405 ? -5.625 -6.328 -8.656 1 89.75 405 GLY B CA 1
ATOM 9242 C C . GLY B 1 405 ? -4.305 -6.605 -7.961 1 89.75 405 GLY B C 1
ATOM 9243 O O . GLY B 1 405 ? -3.795 -5.754 -7.227 1 89.75 405 GLY B O 1
ATOM 9244 N N . GLY B 1 406 ? -3.701 -7.887 -8.219 1 89.25 406 GLY B N 1
ATOM 9245 C CA . GLY B 1 406 ? -2.445 -8.305 -7.621 1 89.25 406 GLY B CA 1
ATOM 9246 C C . GLY B 1 406 ? -2.615 -8.898 -6.234 1 89.25 406 GLY B C 1
ATOM 9247 O O . GLY B 1 406 ? -3.74 -9.141 -5.793 1 89.25 406 GLY B O 1
ATOM 9248 N N . THR B 1 407 ? -1.499 -9.203 -5.633 1 90.25 407 THR B N 1
ATOM 9249 C CA . THR B 1 407 ? -1.551 -9.625 -4.238 1 90.25 407 THR B CA 1
ATOM 9250 C C . THR B 1 407 ? -1.829 -8.438 -3.32 1 90.25 407 THR B C 1
ATOM 9252 O O . THR B 1 407 ? -1.036 -7.496 -3.258 1 90.25 407 THR B O 1
ATOM 9255 N N . PRO B 1 408 ? -2.957 -8.523 -2.703 1 91.25 408 PRO B N 1
ATOM 9256 C CA . PRO B 1 408 ? -3.332 -7.383 -1.868 1 91.25 408 PRO B CA 1
ATOM 9257 C C . PRO B 1 408 ? -2.467 -7.254 -0.617 1 91.25 408 PRO B C 1
ATOM 9259 O O . PRO B 1 408 ? -1.761 -8.203 -0.252 1 91.25 408 PRO B O 1
ATOM 9262 N N . ASP B 1 409 ? -2.516 -6.07 -0.022 1 94.75 409 ASP B N 1
ATOM 9263 C CA . ASP B 1 409 ? -1.916 -5.855 1.291 1 94.75 409 ASP B CA 1
ATOM 9264 C C . ASP B 1 409 ? -2.764 -6.492 2.391 1 94.75 409 ASP B C 1
ATOM 9266 O O . ASP B 1 409 ? -3.447 -5.789 3.141 1 94.75 409 ASP B O 1
ATOM 9270 N N . THR B 1 410 ? -2.648 -7.754 2.551 1 96.62 410 THR B N 1
ATOM 9271 C CA . THR B 1 410 ? -3.484 -8.523 3.467 1 96.62 410 THR B CA 1
ATOM 9272 C C . THR B 1 410 ? -3.213 -8.117 4.914 1 96.62 410 THR B C 1
ATOM 9274 O O . THR B 1 410 ? -4.148 -7.871 5.68 1 96.62 410 THR B O 1
ATOM 9277 N N . LEU B 1 411 ? -1.946 -8.008 5.289 1 97.88 411 LEU B N 1
ATOM 9278 C CA . LEU B 1 411 ? -1.609 -7.648 6.66 1 97.88 411 LEU B CA 1
ATOM 9279 C C . LEU B 1 411 ? -2.098 -6.242 6.988 1 97.88 411 LEU B C 1
ATOM 9281 O O . LEU B 1 411 ? -2.637 -6.008 8.07 1 97.88 411 LEU B O 1
ATOM 9285 N N . GLY B 1 412 ? -1.915 -5.285 6.051 1 98 412 GLY B N 1
ATOM 9286 C CA . GLY B 1 412 ? -2.402 -3.93 6.254 1 98 412 GLY B CA 1
ATOM 9287 C C . GLY B 1 412 ? -3.91 -3.852 6.395 1 98 412 GLY B C 1
ATOM 9288 O O . GLY B 1 412 ? -4.422 -3.096 7.223 1 98 412 GLY B O 1
ATOM 9289 N N . SER B 1 413 ? -4.652 -4.621 5.559 1 98.06 413 SER B N 1
ATOM 9290 C CA . SER B 1 413 ? -6.109 -4.633 5.633 1 98.06 413 SER B CA 1
ATOM 9291 C C . SER B 1 413 ? -6.59 -5.168 6.977 1 98.06 413 SER B C 1
ATOM 9293 O O . SER B 1 413 ? -7.547 -4.648 7.551 1 98.06 413 SER B O 1
ATOM 9295 N N . ILE B 1 414 ? -5.965 -6.25 7.418 1 98.44 414 ILE B N 1
ATOM 9296 C CA . ILE B 1 414 ? -6.316 -6.867 8.695 1 98.44 414 ILE B CA 1
ATOM 9297 C C . ILE B 1 414 ? -6.074 -5.875 9.828 1 98.44 414 ILE B C 1
ATOM 9299 O O . ILE B 1 414 ? -6.926 -5.707 10.711 1 98.44 414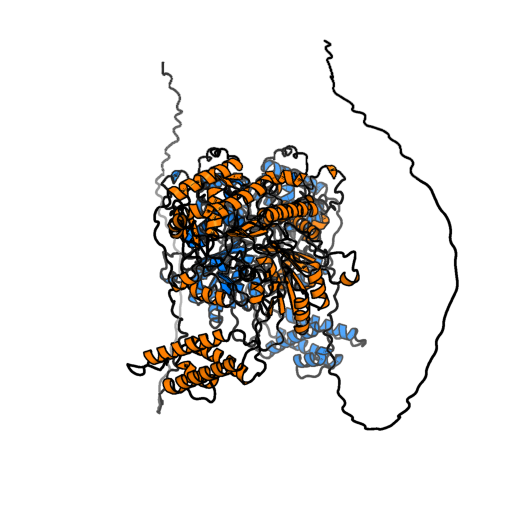 ILE B O 1
ATOM 9303 N N . ARG B 1 415 ? -4.918 -5.199 9.805 1 98.44 415 ARG B N 1
ATOM 9304 C CA . ARG B 1 415 ? -4.586 -4.16 10.773 1 98.44 415 ARG B CA 1
ATOM 9305 C C . ARG B 1 415 ? -5.656 -3.074 10.797 1 98.44 415 ARG B C 1
ATOM 9307 O O . ARG B 1 415 ? -6.066 -2.627 11.867 1 98.44 415 ARG B O 1
ATOM 9314 N N . LEU B 1 416 ? -6.082 -2.674 9.648 1 98.69 416 LEU B N 1
ATOM 9315 C CA . LEU B 1 416 ? -7.082 -1.617 9.547 1 98.69 416 LEU B CA 1
ATOM 9316 C C . LEU B 1 416 ? -8.414 -2.072 10.125 1 98.69 416 LEU B C 1
ATOM 9318 O O . LEU B 1 416 ? -9.109 -1.292 10.781 1 98.69 416 LEU B O 1
ATOM 9322 N N . GLY B 1 417 ? -8.805 -3.371 9.789 1 98.62 417 GLY B N 1
ATOM 9323 C CA . GLY B 1 417 ? -10.008 -3.91 10.398 1 98.62 417 GLY B CA 1
ATOM 9324 C C . GLY B 1 417 ? -10 -3.828 11.914 1 98.62 417 GLY B C 1
ATOM 9325 O O . GLY B 1 417 ? -10.992 -3.449 12.531 1 98.62 417 GLY B O 1
ATOM 9326 N N . LEU B 1 418 ? -8.875 -4.129 12.508 1 98.31 418 LEU B N 1
ATOM 9327 C CA . LEU B 1 418 ? -8.734 -4.09 13.953 1 98.31 418 LEU B CA 1
ATOM 9328 C C . LEU B 1 418 ? -8.812 -2.656 14.469 1 98.31 418 LEU B C 1
ATOM 9330 O O . LEU B 1 418 ? -9.438 -2.398 15.508 1 98.31 418 LEU B O 1
ATOM 9334 N N . ALA B 1 419 ? -8.195 -1.697 13.781 1 98.44 419 ALA B N 1
ATOM 9335 C CA . ALA B 1 419 ? -8.25 -0.291 14.172 1 98.44 419 ALA B CA 1
ATOM 9336 C C . ALA B 1 419 ? -9.68 0.228 14.148 1 98.44 419 ALA B C 1
ATOM 9338 O O . ALA B 1 419 ? -10.102 0.941 15.062 1 98.44 419 ALA B O 1
ATOM 9339 N N . PHE B 1 420 ? -10.43 -0.123 13.102 1 98.5 420 PHE B N 1
ATOM 9340 C CA . PHE B 1 420 ? -11.836 0.26 13 1 98.5 420 PHE B CA 1
ATOM 9341 C C . PHE B 1 420 ? -12.648 -0.339 14.141 1 98.5 420 PHE B C 1
ATOM 9343 O O . PHE B 1 420 ? -13.5 0.334 14.727 1 98.5 420 PHE B O 1
ATOM 9350 N N . GLU B 1 421 ? -12.375 -1.618 14.398 1 97.38 421 GLU B N 1
ATOM 9351 C CA . GLU B 1 421 ? -13.102 -2.293 15.469 1 97.38 421 GLU B CA 1
ATOM 9352 C C . GLU B 1 421 ? -12.844 -1.627 16.812 1 97.38 421 GLU B C 1
ATOM 9354 O O . GLU B 1 421 ? -13.766 -1.475 17.625 1 97.38 421 GLU B O 1
ATOM 9359 N N . ILE B 1 422 ? -11.633 -1.251 17.078 1 97.06 422 ILE B N 1
ATOM 9360 C CA . ILE B 1 422 ? -11.289 -0.552 18.312 1 97.06 422 ILE B CA 1
ATOM 9361 C C . ILE B 1 422 ? -12.078 0.753 18.406 1 97.06 422 ILE B C 1
ATOM 9363 O O . ILE B 1 422 ? -12.68 1.048 19.438 1 97.06 422 ILE B O 1
ATOM 9367 N N . LYS B 1 423 ? -12.062 1.531 17.344 1 97.56 423 LYS B N 1
ATOM 9368 C CA . LYS B 1 423 ? -12.812 2.781 17.328 1 97.56 423 LYS B CA 1
ATOM 9369 C C . LYS B 1 423 ? -14.297 2.531 17.609 1 97.56 423 LYS B C 1
ATOM 9371 O O . LYS B 1 423 ? -14.922 3.264 18.375 1 97.56 423 LYS B O 1
ATOM 9376 N N . GLN B 1 424 ? -14.82 1.507 16.938 1 96.19 424 GLN B N 1
ATOM 9377 C CA . GLN B 1 424 ? -16.234 1.179 17.078 1 96.19 424 GLN B CA 1
ATOM 9378 C C . GLN B 1 424 ? -16.562 0.806 18.531 1 96.19 424 GLN B C 1
ATOM 9380 O O . GLN B 1 424 ? -17.609 1.193 19.047 1 96.19 424 GLN B O 1
ATOM 9385 N N . ARG B 1 425 ? -15.734 0.106 19.156 1 95.25 425 ARG B N 1
ATOM 9386 C CA . ARG B 1 425 ? -15.969 -0.365 20.516 1 95.25 425 ARG B CA 1
ATOM 9387 C C . ARG B 1 425 ? -15.789 0.762 21.531 1 95.25 425 ARG B C 1
ATOM 9389 O O . ARG B 1 425 ? -16.484 0.803 22.547 1 95.25 425 ARG B O 1
ATOM 9396 N N . ILE B 1 426 ? -14.828 1.658 21.312 1 96.12 426 ILE B N 1
ATOM 9397 C CA . ILE B 1 426 ? -14.742 2.844 22.156 1 96.12 426 ILE B CA 1
ATOM 9398 C C . ILE B 1 426 ? -16.016 3.674 22.016 1 96.12 426 ILE B C 1
ATOM 9400 O O . ILE B 1 426 ? -16.562 4.156 23 1 96.12 426 ILE B O 1
ATOM 9404 N N . GLY B 1 427 ? -16.453 3.811 20.797 1 96 427 GLY B N 1
ATOM 9405 C CA . GLY B 1 427 ? -17.703 4.492 20.516 1 96 427 GLY B CA 1
ATOM 9406 C C . GLY B 1 427 ? -17.516 5.938 20.094 1 96 427 GLY B C 1
ATOM 9407 O O . GLY B 1 427 ? -16.734 6.668 20.703 1 96 427 GLY B O 1
ATOM 9408 N N . HIS B 1 428 ? -18.328 6.402 19.172 1 95 428 HIS B N 1
ATOM 9409 C CA . HIS B 1 428 ? -18.203 7.746 18.625 1 95 428 HIS B CA 1
ATOM 9410 C C . HIS B 1 428 ? -18.594 8.805 19.641 1 95 428 HIS B C 1
ATOM 9412 O O . HIS B 1 428 ? -18 9.883 19.672 1 95 428 HIS B O 1
ATOM 9418 N N . GLU B 1 429 ? -19.547 8.508 20.391 1 94.81 429 GLU B N 1
ATOM 9419 C CA . GLU B 1 429 ? -19.984 9.484 21.391 1 94.81 429 GLU B CA 1
ATOM 9420 C C . GLU B 1 429 ? -18.906 9.75 22.422 1 94.81 429 GLU B C 1
ATOM 9422 O O . GLU B 1 429 ? -18.641 10.898 22.766 1 94.81 429 GLU B O 1
ATOM 9427 N N . THR B 1 430 ? -18.328 8.648 22.875 1 96.06 430 THR B N 1
ATOM 9428 C CA . THR B 1 430 ? -17.234 8.773 23.844 1 96.06 430 THR B CA 1
ATOM 9429 C C . THR B 1 430 ? -16.078 9.562 23.234 1 96.06 430 THR B C 1
ATOM 9431 O O . THR B 1 430 ? -15.523 10.453 23.891 1 96.06 430 THR B O 1
ATOM 9434 N N . ILE B 1 431 ? -15.703 9.312 22.062 1 97.56 431 ILE B N 1
ATOM 9435 C CA . ILE B 1 431 ? -14.586 9.961 21.375 1 97.56 431 ILE B CA 1
ATOM 9436 C C . ILE B 1 431 ? -14.883 11.445 21.203 1 97.56 431 ILE B C 1
ATOM 9438 O O . ILE B 1 431 ? -14.055 12.297 21.547 1 97.56 431 ILE B O 1
ATOM 9442 N N . LEU B 1 432 ? -16.094 11.75 20.734 1 96.31 432 LEU B N 1
ATOM 9443 C CA . LEU B 1 432 ? -16.453 13.141 20.469 1 96.31 432 LEU B CA 1
ATOM 9444 C C . LEU B 1 432 ? -16.547 13.938 21.766 1 96.31 432 LEU B C 1
ATOM 9446 O O . LEU B 1 432 ? -16.219 15.133 21.781 1 96.31 432 LEU B O 1
ATOM 9450 N N . ASP B 1 433 ? -16.984 13.305 22.781 1 96.38 433 ASP B N 1
ATOM 9451 C CA . ASP B 1 433 ? -17.016 13.984 24.078 1 96.38 433 ASP B CA 1
ATOM 9452 C C . ASP B 1 433 ? -15.617 14.375 24.531 1 96.38 433 ASP B C 1
ATOM 9454 O O . ASP B 1 433 ? -15.406 15.5 24.984 1 96.38 433 ASP B O 1
ATOM 9458 N N . ILE B 1 434 ? -14.719 13.453 24.469 1 96.81 434 ILE B N 1
ATOM 9459 C CA . ILE B 1 434 ? -13.344 13.719 24.859 1 96.81 434 ILE B CA 1
ATOM 9460 C C . ILE B 1 434 ? -12.75 14.805 23.953 1 96.81 434 ILE B C 1
ATOM 9462 O O . ILE B 1 434 ? -12.094 15.734 24.438 1 96.81 434 ILE B O 1
ATOM 9466 N N . GLU B 1 435 ? -13 14.695 22.625 1 97.12 435 GLU B N 1
ATOM 9467 C CA . GLU B 1 435 ? -12.5 15.68 21.656 1 97.12 435 GLU B CA 1
ATOM 9468 C C . GLU B 1 435 ? -13.039 17.078 21.984 1 97.12 435 GLU B C 1
ATOM 9470 O O . GLU B 1 435 ? -12.297 18.062 21.906 1 97.12 435 GLU B O 1
ATOM 9475 N N . HIS B 1 436 ? -14.273 17.141 22.328 1 96.06 436 HIS B N 1
ATOM 9476 C CA . HIS B 1 436 ? -14.891 18.422 22.672 1 96.06 436 HIS B CA 1
ATOM 9477 C C . HIS B 1 436 ? -14.258 19.016 23.922 1 96.06 436 HIS B C 1
ATOM 9479 O O . HIS B 1 436 ? -14.031 20.234 23.984 1 96.06 436 HIS B O 1
ATOM 9485 N N . ARG B 1 437 ? -14 18.234 24.859 1 96.5 437 ARG B N 1
ATOM 9486 C CA . ARG B 1 437 ? -13.336 18.703 26.078 1 96.5 437 ARG B CA 1
ATOM 9487 C C . ARG B 1 437 ? -11.945 19.25 25.766 1 96.5 437 ARG B C 1
ATOM 9489 O O . ARG B 1 437 ? -11.531 20.266 26.328 1 96.5 437 ARG B O 1
ATOM 9496 N N . HIS B 1 438 ? -11.227 18.516 24.969 1 97.62 438 HIS B N 1
ATOM 9497 C CA . HIS B 1 438 ? -9.898 18.984 24.562 1 97.62 438 HIS B CA 1
ATOM 9498 C C . HIS B 1 438 ? -9.969 20.312 23.828 1 97.62 438 HIS B C 1
ATOM 9500 O O . HIS B 1 438 ? -9.148 21.203 24.062 1 97.62 438 HIS B O 1
ATOM 9506 N N . VAL B 1 439 ? -10.984 20.469 22.938 1 97 439 VAL B N 1
ATOM 9507 C CA . VAL B 1 439 ? -11.18 21.719 22.219 1 97 439 VAL B CA 1
ATOM 9508 C C . VAL B 1 439 ? -11.414 22.844 23.219 1 97 439 VAL B C 1
ATOM 9510 O O . VAL B 1 439 ? -10.789 23.906 23.125 1 97 439 VAL B O 1
ATOM 9513 N N . GLN B 1 440 ? -12.258 22.656 24.141 1 94.88 440 GLN B N 1
ATOM 9514 C CA . GLN B 1 440 ? -12.602 23.672 25.125 1 94.88 440 GLN B CA 1
ATOM 9515 C C . GLN B 1 440 ? -11.383 24.062 25.969 1 94.88 440 GLN B C 1
ATOM 9517 O O . GLN B 1 440 ? -11.172 25.234 26.266 1 94.88 440 GLN B O 1
ATOM 9522 N N . ARG B 1 441 ? -10.656 23.078 26.312 1 94.81 441 ARG B N 1
ATOM 9523 C CA . ARG B 1 441 ? -9.461 23.344 27.109 1 94.81 441 ARG B CA 1
ATOM 9524 C C . ARG B 1 441 ? -8.477 24.219 26.328 1 94.81 441 ARG B C 1
ATOM 9526 O O . ARG B 1 441 ? -7.891 25.156 26.891 1 94.81 441 ARG B O 1
ATOM 9533 N N . VAL B 1 442 ? -8.25 23.938 25.078 1 95.69 442 VAL B N 1
ATOM 9534 C CA . VAL B 1 442 ? -7.305 24.672 24.234 1 95.69 442 VAL B CA 1
ATOM 9535 C C . VAL B 1 442 ? -7.805 26.094 24.016 1 95.69 442 VAL B C 1
ATOM 9537 O O . VAL B 1 442 ? -7.055 27.062 24.188 1 95.69 442 VAL B O 1
ATOM 9540 N N . ILE B 1 443 ? -9.102 26.219 23.719 1 94.06 443 ILE B N 1
ATOM 9541 C CA . ILE B 1 443 ? -9.688 27.516 23.438 1 94.06 443 ILE B CA 1
ATOM 9542 C C . ILE B 1 443 ? -9.672 28.375 24.703 1 94.06 443 ILE B C 1
ATOM 9544 O O . ILE B 1 443 ? -9.32 29.562 24.656 1 94.06 443 ILE B O 1
ATOM 9548 N N . SER B 1 444 ? -10 27.844 25.766 1 92.44 444 SER B N 1
ATOM 9549 C CA . SER B 1 444 ? -10.031 28.578 27.031 1 92.44 444 SER B CA 1
ATOM 9550 C C . SER B 1 444 ? -8.641 29.094 27.406 1 92.44 444 SER B C 1
ATOM 9552 O O . SER B 1 444 ? -8.508 30.188 27.953 1 92.44 444 SER B O 1
ATOM 9554 N N . ARG B 1 445 ? -7.707 28.359 27.078 1 92.88 445 ARG B N 1
ATOM 9555 C CA . ARG B 1 445 ? -6.352 28.688 27.5 1 92.88 445 ARG B CA 1
ATOM 9556 C C . ARG B 1 445 ? -5.672 29.609 26.484 1 92.88 445 ARG B C 1
ATOM 9558 O O . ARG B 1 445 ? -4.883 30.484 26.859 1 92.88 445 ARG B O 1
ATOM 9565 N N . LEU B 1 446 ? -5.961 29.438 25.172 1 93.38 446 LEU B N 1
ATOM 9566 C CA . LEU B 1 446 ? -5.082 30.031 24.172 1 93.38 446 LEU B CA 1
ATOM 9567 C C . LEU B 1 446 ? -5.82 31.094 23.375 1 93.38 446 LEU B C 1
ATOM 9569 O O . LEU B 1 446 ? -5.191 31.922 22.688 1 93.38 446 LEU B O 1
ATOM 9573 N N . GLN B 1 447 ? -7.09 31.094 23.406 1 87.56 447 GLN B N 1
ATOM 9574 C CA . GLN B 1 447 ? -7.852 31.969 22.516 1 87.56 447 GLN B CA 1
ATOM 9575 C C . GLN B 1 447 ? -7.488 33.438 22.75 1 87.56 447 GLN B C 1
ATOM 9577 O O . GLN B 1 447 ? -7.406 34.219 21.797 1 87.56 447 GLN B O 1
ATOM 9582 N N . ASN B 1 448 ? -7.246 33.906 23.953 1 86.62 448 ASN B N 1
ATOM 9583 C CA . ASN B 1 448 ? -6.949 35.312 24.266 1 86.62 448 ASN B CA 1
ATOM 9584 C C . ASN B 1 448 ? -5.492 35.5 24.688 1 86.62 448 ASN B C 1
ATOM 9586 O O . ASN B 1 448 ? -5.172 36.438 25.422 1 86.62 448 ASN B O 1
ATOM 9590 N N . HIS B 1 449 ? -4.797 34.656 24.172 1 91.38 449 HIS B N 1
ATOM 9591 C CA . HIS B 1 449 ? -3.381 34.719 24.516 1 91.38 449 HIS B CA 1
ATOM 9592 C C . HIS B 1 449 ? -2.717 35.906 23.781 1 91.38 449 HIS B C 1
ATOM 9594 O O . HIS B 1 449 ? -2.982 36.125 22.609 1 91.38 449 HIS B O 1
ATOM 9600 N N . SER B 1 450 ? -1.855 36.625 24.391 1 92.56 450 SER B N 1
ATOM 9601 C CA . SER B 1 450 ? -1.271 37.844 23.828 1 92.56 450 SER B CA 1
ATOM 9602 C C . SER B 1 450 ? -0.25 37.531 22.75 1 92.56 450 SER B C 1
ATOM 9604 O O . SER B 1 450 ? -0.029 38.312 21.844 1 92.56 450 SER B O 1
ATOM 9606 N N . HIS B 1 451 ? 0.333 36.312 22.797 1 95.75 451 HIS B N 1
ATOM 9607 C CA . HIS B 1 451 ? 1.43 36 21.875 1 95.75 451 HIS B CA 1
ATOM 9608 C C . HIS B 1 451 ? 1.045 34.906 20.891 1 95.75 451 HIS B C 1
ATOM 9610 O O . HIS B 1 451 ? 1.738 34.688 19.906 1 95.75 451 HIS B O 1
ATOM 9616 N N . ILE B 1 452 ? -0.017 34.219 21.125 1 97 452 ILE B N 1
ATOM 9617 C CA . ILE B 1 452 ? -0.42 33.125 20.25 1 97 452 ILE B CA 1
ATOM 9618 C C . ILE B 1 452 ? -1.608 33.562 19.391 1 97 452 ILE B C 1
ATOM 9620 O O . ILE B 1 452 ? -2.59 34.094 19.906 1 97 452 ILE B O 1
ATOM 9624 N N . VAL B 1 453 ? -1.461 33.375 18.109 1 95.31 453 VAL B N 1
ATOM 9625 C CA . VAL B 1 453 ? -2.574 33.562 17.188 1 95.31 453 VAL B CA 1
ATOM 9626 C C . VAL B 1 453 ? -3.135 32.219 16.766 1 95.31 453 VAL B C 1
ATOM 9628 O O . VAL B 1 453 ? -2.535 31.516 15.938 1 95.31 453 VAL B O 1
ATOM 9631 N N . LEU B 1 454 ? -4.238 31.828 17.297 1 94.81 454 LEU B N 1
ATOM 9632 C CA . LEU B 1 454 ? -4.914 30.625 16.844 1 94.81 454 LEU B CA 1
ATOM 9633 C C . LEU B 1 454 ? -5.609 30.859 15.508 1 94.81 454 LEU B C 1
ATOM 9635 O O . LEU B 1 454 ? -6.418 31.781 15.375 1 94.81 454 LEU B O 1
ATOM 9639 N N . LEU B 1 455 ? -5.277 30.078 14.555 1 93.94 455 LEU B N 1
ATOM 9640 C CA . LEU B 1 455 ? -5.848 30.25 13.227 1 93.94 455 LEU B CA 1
ATOM 9641 C C . LEU B 1 455 ? -7.199 29.562 13.117 1 93.94 455 LEU B C 1
ATOM 9643 O O . LEU B 1 455 ? -7.402 28.484 13.688 1 93.94 455 LEU B O 1
ATOM 9647 N N . GLY B 1 456 ? -8.07 30.156 12.375 1 89.88 456 GLY B N 1
ATOM 9648 C CA . GLY B 1 456 ? -9.414 29.625 12.188 1 89.88 456 GLY B CA 1
ATOM 9649 C C . GLY B 1 456 ? -10.453 30.328 13.039 1 89.88 456 GLY B C 1
ATOM 9650 O O . GLY B 1 456 ? -10.141 31.281 13.75 1 89.88 456 GLY B O 1
ATOM 9651 N N . HIS B 1 457 ? -11.695 29.797 12.984 1 86.12 457 HIS B N 1
ATOM 9652 C CA . HIS B 1 457 ? -12.82 30.406 13.688 1 86.12 457 HIS B CA 1
ATOM 9653 C C . HIS B 1 457 ? -13.023 29.781 15.062 1 86.12 457 HIS B C 1
ATOM 9655 O O . HIS B 1 457 ? -12.992 28.547 15.195 1 86.12 457 HIS B O 1
ATOM 9661 N N . ALA B 1 458 ? -13.305 30.562 16.047 1 78.44 458 ALA B N 1
ATOM 9662 C CA . ALA B 1 458 ? -13.336 30.094 17.438 1 78.44 458 ALA B CA 1
ATOM 9663 C C . ALA B 1 458 ? -14.672 29.438 17.766 1 78.44 458 ALA B C 1
ATOM 9665 O O . ALA B 1 458 ? -14.766 28.641 18.688 1 78.44 458 ALA B O 1
ATOM 9666 N N . THR B 1 459 ? -15.641 29.688 16.984 1 82.31 459 THR B N 1
ATOM 9667 C CA . THR B 1 459 ? -16.969 29.312 17.453 1 82.31 459 THR B CA 1
ATOM 9668 C C . THR B 1 459 ? -17.5 28.125 16.656 1 82.31 459 THR B C 1
ATOM 9670 O O . THR B 1 459 ? -18.531 27.547 17.016 1 82.31 459 THR B O 1
ATOM 9673 N N . VAL B 1 460 ? -16.859 27.703 15.719 1 86.5 460 VAL B N 1
ATOM 9674 C CA . VAL B 1 460 ? -17.359 26.609 14.891 1 86.5 460 VAL B CA 1
ATOM 9675 C C . VAL B 1 460 ? -17 25.281 15.516 1 86.5 460 VAL B C 1
ATOM 9677 O O . VAL B 1 460 ? -15.977 25.156 16.203 1 86.5 460 VAL B O 1
ATOM 9680 N N . THR B 1 461 ? -17.953 24.281 15.367 1 92.69 461 THR B N 1
ATOM 9681 C CA . THR B 1 461 ? -17.656 22.938 15.844 1 92.69 461 THR B CA 1
ATOM 9682 C C . THR B 1 461 ? -16.438 22.359 15.125 1 92.69 461 THR B C 1
ATOM 9684 O O . THR B 1 461 ? -16.312 22.484 13.906 1 92.69 461 THR B O 1
ATOM 9687 N N . ARG B 1 462 ? -15.539 21.797 15.945 1 96.06 462 ARG B N 1
ATOM 9688 C CA . ARG B 1 462 ? -14.281 21.375 15.344 1 96.06 462 ARG B CA 1
ATOM 9689 C C . ARG B 1 462 ? -13.68 20.188 16.094 1 96.06 462 ARG B C 1
ATOM 9691 O O . ARG B 1 462 ? -14.078 19.891 17.219 1 96.06 462 ARG B O 1
ATOM 9698 N N . LEU B 1 463 ? -12.812 19.469 15.414 1 97.5 463 LEU B N 1
ATOM 9699 C CA . LEU B 1 463 ? -11.875 18.547 16.047 1 97.5 463 LEU B CA 1
ATOM 9700 C C . LEU B 1 463 ? -10.734 19.312 16.719 1 97.5 463 LEU B C 1
ATOM 9702 O O . LEU B 1 463 ? -10.484 20.469 16.391 1 97.5 463 LEU B O 1
ATOM 9706 N N . PRO B 1 464 ? -10.086 18.703 17.719 1 97.69 464 PRO B N 1
ATOM 9707 C CA . PRO B 1 464 ? -9.008 19.406 18.406 1 97.69 464 PRO B CA 1
ATOM 9708 C C . PRO B 1 464 ? -7.711 19.469 17.609 1 97.69 464 PRO B C 1
ATOM 9710 O O . PRO B 1 464 ? -6.668 19 18.078 1 97.69 464 PRO B O 1
ATOM 9713 N N . ILE B 1 465 ? -7.758 20 16.484 1 97.62 465 ILE B N 1
ATOM 9714 C CA . ILE B 1 465 ? -6.645 20.312 15.594 1 97.62 465 ILE B CA 1
ATOM 9715 C C . ILE B 1 465 ? -6.453 21.828 15.531 1 97.62 465 ILE B C 1
ATOM 9717 O O . ILE B 1 465 ? -7.375 22.562 15.172 1 97.62 465 ILE B O 1
ATOM 9721 N N . PHE B 1 466 ? -5.262 22.266 15.891 1 97.38 466 PHE B N 1
ATOM 9722 C CA . PHE B 1 466 ? -5.07 23.703 16.016 1 97.38 466 PHE B CA 1
ATOM 9723 C C . PHE B 1 466 ? -3.795 24.141 15.305 1 97.38 466 PHE B C 1
ATOM 9725 O O . PHE B 1 466 ? -2.711 23.641 15.594 1 97.38 466 PHE B O 1
ATOM 9732 N N . SER B 1 467 ? -3.961 25.016 14.367 1 97.31 467 SER B N 1
ATOM 9733 C CA . SER B 1 467 ? -2.852 25.719 13.742 1 97.31 467 SER B CA 1
ATOM 9734 C C . SER B 1 467 ? -2.664 27.109 14.359 1 97.31 467 SER B C 1
ATOM 9736 O O . SER B 1 467 ? -3.641 27.781 14.695 1 97.31 467 SER B O 1
ATOM 9738 N N . PHE B 1 468 ? -1.348 27.5 14.523 1 97.5 468 PHE B N 1
ATOM 9739 C CA . PHE B 1 468 ? -1.146 28.75 15.242 1 97.5 468 PHE B CA 1
ATOM 9740 C C . PHE B 1 468 ? 0.172 29.406 14.844 1 97.5 468 PHE B C 1
ATOM 9742 O O . PHE B 1 468 ? 1.029 28.766 14.234 1 97.5 468 PHE B O 1
ATOM 9749 N N . LEU B 1 469 ? 0.241 30.641 15.094 1 97.19 469 LEU B N 1
ATOM 9750 C CA . LEU B 1 469 ? 1.449 31.453 14.984 1 97.19 469 LEU B CA 1
ATOM 9751 C C . LEU B 1 469 ? 1.854 32.031 16.344 1 97.19 469 LEU B C 1
ATOM 9753 O O . LEU B 1 469 ? 1.022 32.125 17.234 1 97.19 469 LEU B O 1
ATOM 9757 N N . ILE B 1 470 ? 3.104 32.312 16.469 1 97.69 470 ILE B N 1
ATOM 9758 C CA . ILE B 1 470 ? 3.594 32.938 17.688 1 97.69 470 ILE B CA 1
ATOM 9759 C C . ILE B 1 470 ? 4.188 34.312 17.375 1 97.69 470 ILE B C 1
ATOM 9761 O O . ILE B 1 470 ? 5.156 34.406 16.609 1 97.69 470 ILE B O 1
ATOM 9765 N N . ARG B 1 471 ? 3.691 35.25 17.969 1 94.38 471 ARG B N 1
ATOM 9766 C CA . ARG B 1 471 ? 4.148 36.625 17.766 1 94.38 471 ARG B CA 1
ATOM 9767 C C . ARG B 1 471 ? 5.496 36.844 18.438 1 94.38 471 ARG B C 1
ATOM 9769 O O . ARG B 1 471 ? 5.742 36.344 19.531 1 94.38 471 ARG B O 1
ATOM 9776 N N . ALA B 1 472 ? 6.328 37.5 17.797 1 92.38 472 ALA B N 1
ATOM 9777 C CA . ALA B 1 472 ? 7.605 38 18.312 1 92.38 472 ALA B CA 1
ATOM 9778 C C . ALA B 1 472 ? 7.898 39.406 17.828 1 92.38 472 ALA B C 1
ATOM 9780 O O . ALA B 1 472 ? 8.531 39.594 16.781 1 92.38 472 ALA B O 1
ATOM 9781 N N . GLY B 1 473 ? 7.527 40.344 18.609 1 84.38 473 GLY B N 1
ATOM 9782 C CA . GLY B 1 473 ? 7.59 41.719 18.156 1 84.38 473 GLY B CA 1
ATOM 9783 C C . GLY B 1 473 ? 6.625 42.031 17.031 1 84.38 473 GLY B C 1
ATOM 9784 O O . GLY B 1 473 ? 5.426 41.75 17.125 1 84.38 473 GLY B O 1
ATOM 9785 N N . SER B 1 474 ? 7.195 42.562 15.953 1 84.81 474 SER B N 1
ATOM 9786 C CA . SER B 1 474 ? 6.371 42.906 14.797 1 84.81 474 SER B CA 1
ATOM 9787 C C . SER B 1 474 ? 6.297 41.719 13.82 1 84.81 474 SER B C 1
ATOM 9789 O O . SER B 1 474 ? 5.609 41.812 12.797 1 84.81 474 SER B O 1
ATOM 9791 N N . ARG B 1 475 ? 6.902 40.75 14.141 1 93.5 475 ARG B N 1
ATOM 9792 C CA . ARG B 1 475 ? 6.949 39.562 13.297 1 93.5 475 ARG B CA 1
ATOM 9793 C C . ARG B 1 475 ? 6.551 38.312 14.078 1 93.5 475 ARG B C 1
ATOM 9795 O O . ARG B 1 475 ? 5.797 38.406 15.055 1 93.5 475 ARG B O 1
ATOM 9802 N N . PHE B 1 476 ? 6.93 37.219 13.562 1 96.25 476 PHE B N 1
ATOM 9803 C CA . PHE B 1 476 ? 6.594 35.969 14.203 1 96.25 476 PHE B CA 1
ATOM 9804 C C . PHE B 1 476 ? 7.84 35.094 14.398 1 96.25 476 PHE B C 1
ATOM 9806 O O . PHE B 1 476 ? 8.875 35.344 13.781 1 96.25 476 PHE B O 1
ATOM 9813 N N . LEU B 1 477 ? 7.766 34.156 15.367 1 97.25 477 LEU B N 1
ATOM 9814 C CA . LEU B 1 477 ? 8.703 33.062 15.328 1 97.25 477 LEU B CA 1
ATOM 9815 C C . LEU B 1 477 ? 8.414 32.125 14.156 1 97.25 477 LEU B C 1
ATOM 9817 O O . LEU B 1 477 ? 7.25 31.859 13.844 1 97.25 477 LEU B O 1
ATOM 9821 N N . HIS B 1 478 ? 9.469 31.781 13.406 1 96.38 478 HIS B N 1
ATOM 9822 C CA . HIS B 1 478 ? 9.273 30.859 12.305 1 96.38 478 HIS B CA 1
ATOM 9823 C C . HIS B 1 478 ? 8.617 29.562 12.781 1 96.38 478 HIS B C 1
ATOM 9825 O O . HIS B 1 478 ? 8.969 29.031 13.844 1 96.38 478 HIS B O 1
ATOM 9831 N N . TYR B 1 479 ? 7.699 29.047 12.062 1 96.88 479 TYR B N 1
ATOM 9832 C CA . TYR B 1 479 ? 6.922 27.891 12.492 1 96.88 479 TYR B CA 1
ATOM 9833 C C . TYR B 1 479 ? 7.82 26.688 12.695 1 96.88 479 TYR B C 1
ATOM 9835 O O . TYR B 1 479 ? 7.574 25.859 13.586 1 96.88 479 TYR B O 1
ATOM 9843 N N . ASN B 1 480 ? 8.828 26.5 11.883 1 96.44 480 ASN B N 1
ATOM 9844 C CA . ASN B 1 480 ? 9.742 25.375 12.07 1 96.44 480 ASN B CA 1
ATOM 9845 C C . ASN B 1 480 ? 10.586 25.547 13.328 1 96.44 480 ASN B C 1
ATOM 9847 O O . ASN B 1 480 ? 10.953 24.562 13.969 1 96.44 480 ASN B O 1
ATOM 9851 N N . PHE B 1 481 ? 10.93 26.781 13.688 1 97.12 481 PHE B N 1
ATOM 9852 C CA . PHE B 1 481 ? 11.625 27.031 14.938 1 97.12 481 PHE B CA 1
ATOM 9853 C C . PHE B 1 481 ? 10.742 26.688 16.125 1 97.12 481 PHE B C 1
ATOM 9855 O O . PHE B 1 481 ? 11.203 26.062 17.094 1 97.12 481 PHE B O 1
ATOM 9862 N N . VAL B 1 482 ? 9.492 27.062 16.016 1 98.25 482 VAL B N 1
ATOM 9863 C CA . VAL B 1 482 ? 8.531 26.766 17.062 1 98.25 482 VAL B CA 1
ATOM 9864 C C . VAL B 1 482 ? 8.445 25.25 17.281 1 98.25 482 VAL B C 1
ATOM 9866 O O . VAL B 1 482 ? 8.531 24.781 18.406 1 98.25 482 VAL B O 1
ATOM 9869 N N . CYS B 1 483 ? 8.336 24.531 16.219 1 97.81 483 CYS B N 1
ATOM 9870 C CA . CYS B 1 483 ? 8.227 23.078 16.281 1 97.81 483 CYS B CA 1
ATOM 9871 C C . CYS B 1 483 ? 9.516 22.453 16.797 1 97.81 483 CYS B C 1
ATOM 9873 O O . CYS B 1 483 ? 9.484 21.484 17.562 1 97.81 483 CYS B O 1
ATOM 9875 N N . ALA B 1 484 ? 10.625 22.984 16.375 1 97.44 484 ALA B N 1
ATOM 9876 C CA . ALA B 1 484 ? 11.914 22.484 16.859 1 97.44 484 ALA B CA 1
ATOM 9877 C C . ALA B 1 484 ? 12.039 22.688 18.359 1 97.44 484 ALA B C 1
ATOM 9879 O O . ALA B 1 484 ? 12.539 21.812 19.078 1 97.44 484 ALA B O 1
ATOM 9880 N N . LEU B 1 485 ? 11.641 23.844 18.812 1 98.12 485 LEU B N 1
ATOM 9881 C CA . LEU B 1 485 ? 11.742 24.141 20.234 1 98.12 485 LEU B CA 1
ATOM 9882 C C . LEU B 1 485 ? 10.82 23.25 21.062 1 98.12 485 LEU B C 1
ATOM 9884 O O . LEU B 1 485 ? 11.195 22.781 22.125 1 98.12 485 LEU B O 1
ATOM 9888 N N . LEU B 1 486 ? 9.602 23.062 20.562 1 98.62 486 LEU B N 1
ATOM 9889 C CA . LEU B 1 486 ? 8.68 22.141 21.234 1 98.62 486 LEU B CA 1
ATOM 9890 C C . LEU B 1 486 ? 9.281 20.75 21.328 1 98.62 486 LEU B C 1
ATOM 9892 O O . LEU B 1 486 ? 9.125 20.078 22.359 1 98.62 486 LEU B O 1
ATOM 9896 N N . ASN B 1 487 ? 9.922 20.344 20.312 1 97.94 487 ASN B N 1
ATOM 9897 C CA . ASN B 1 487 ? 10.586 19.047 20.281 1 97.94 487 ASN B CA 1
ATOM 9898 C C . ASN B 1 487 ? 11.766 19 21.266 1 97.94 487 ASN B C 1
ATOM 9900 O O . ASN B 1 487 ? 11.859 18.094 22.078 1 97.94 487 ASN B O 1
ATOM 9904 N N . ASP B 1 488 ? 12.656 19.953 21.156 1 97.69 488 ASP B N 1
ATOM 9905 C CA . ASP B 1 488 ? 13.961 19.906 21.828 1 97.69 488 ASP B CA 1
ATOM 9906 C C . ASP B 1 488 ? 13.82 20.156 23.328 1 97.69 488 ASP B C 1
ATOM 9908 O O . ASP B 1 488 ? 14.523 19.547 24.125 1 97.69 488 ASP B O 1
ATOM 9912 N N . VAL B 1 489 ? 12.945 21.078 23.688 1 98.19 489 VAL B N 1
ATOM 9913 C CA . VAL B 1 489 ? 12.852 21.484 25.078 1 98.19 489 VAL B CA 1
ATOM 9914 C C . VAL B 1 489 ? 11.836 20.594 25.812 1 98.19 489 VAL B C 1
ATOM 9916 O O . VAL B 1 489 ? 12 20.281 26.984 1 98.19 489 VAL B O 1
ATOM 9919 N N . PHE B 1 490 ? 10.844 20.109 25.078 1 98.31 490 PHE B N 1
ATOM 9920 C CA . PHE B 1 490 ? 9.734 19.5 25.797 1 98.31 490 PHE B CA 1
ATOM 9921 C C . PHE B 1 490 ? 9.461 18.094 25.281 1 98.31 490 PHE B C 1
ATOM 9923 O O . PHE B 1 490 ? 8.695 17.344 25.891 1 98.31 490 PHE B O 1
ATOM 9930 N N . GLY B 1 491 ? 9.992 17.641 24.172 1 97.88 491 GLY B N 1
ATOM 9931 C CA . GLY B 1 491 ? 9.75 16.328 23.578 1 97.88 491 GLY B CA 1
ATOM 9932 C C . GLY B 1 491 ? 8.422 16.25 22.844 1 97.88 491 GLY B C 1
ATOM 9933 O O . GLY B 1 491 ? 7.945 15.164 22.531 1 97.88 491 GLY B O 1
ATOM 9934 N N . ILE B 1 492 ? 7.793 17.375 22.547 1 98.5 492 ILE B N 1
ATOM 9935 C CA . ILE B 1 492 ? 6.492 17.422 21.891 1 98.5 492 ILE B CA 1
ATOM 9936 C C . ILE B 1 492 ? 6.676 17.406 20.375 1 98.5 492 ILE B C 1
ATOM 9938 O O . ILE B 1 492 ? 7.359 18.25 19.812 1 98.5 492 ILE B O 1
ATOM 9942 N N . GLN B 1 493 ? 6.078 16.375 19.766 1 97.94 493 GLN B N 1
ATOM 9943 C CA . GLN B 1 493 ? 6.16 16.203 18.328 1 97.94 493 GLN B CA 1
ATOM 9944 C C . GLN B 1 493 ? 5.023 16.922 17.609 1 97.94 493 GLN B C 1
ATOM 9946 O O . GLN B 1 493 ? 3.869 16.5 17.688 1 97.94 493 GLN B O 1
ATOM 9951 N N . SER B 1 494 ? 5.32 18 17 1 97.5 494 SER B N 1
ATOM 9952 C CA . SER B 1 494 ? 4.383 18.828 16.25 1 97.5 494 SER B CA 1
ATOM 9953 C C . SER B 1 494 ? 4.82 18.984 14.797 1 97.5 494 SER B C 1
ATOM 9955 O O . SER B 1 494 ? 5.797 18.359 14.367 1 97.5 494 SER B O 1
ATOM 9957 N N . ARG B 1 495 ? 4.023 19.75 14.047 1 95.62 495 ARG B N 1
ATOM 9958 C CA . ARG B 1 495 ? 4.344 19.875 12.625 1 95.62 495 ARG B CA 1
ATOM 9959 C C . ARG B 1 495 ? 4.25 21.328 12.172 1 95.62 495 ARG B C 1
ATOM 9961 O O . ARG B 1 495 ? 3.35 22.062 12.586 1 95.62 495 ARG B O 1
ATOM 9968 N N . GLY B 1 496 ? 5.262 21.719 11.422 1 94.44 496 GLY B N 1
ATOM 9969 C CA . GLY B 1 496 ? 5.262 23.031 10.812 1 94.44 496 GLY B CA 1
ATOM 9970 C C . GLY B 1 496 ? 5.137 23 9.297 1 94.44 496 GLY B C 1
ATOM 9971 O O . GLY B 1 496 ? 5.453 21.984 8.672 1 94.44 496 GLY B O 1
ATOM 9972 N N . GLY B 1 497 ? 4.602 23.984 8.656 1 91.56 497 GLY B N 1
ATOM 9973 C CA . GLY B 1 497 ? 4.504 24.078 7.207 1 91.56 497 GLY B CA 1
ATOM 9974 C C . GLY B 1 497 ? 3.104 24.406 6.723 1 91.56 497 GLY B C 1
ATOM 9975 O O . GLY B 1 497 ? 2.289 24.938 7.477 1 91.56 497 GLY B O 1
ATOM 9976 N N . CYS B 1 498 ? 2.92 24.156 5.434 1 82.25 498 CYS B N 1
ATOM 9977 C CA . CYS B 1 498 ? 1.608 24.406 4.852 1 82.25 498 CYS B CA 1
ATOM 9978 C C . CYS B 1 498 ? 0.666 23.234 5.074 1 82.25 498 CYS B C 1
ATOM 9980 O O . CYS B 1 498 ? -0.537 23.344 4.828 1 82.25 498 CYS B O 1
ATOM 9982 N N . GLN B 1 499 ? 1.122 22.188 5.539 1 83.44 499 GLN B N 1
ATOM 9983 C CA . GLN B 1 499 ? 0.366 21.031 5.98 1 83.44 499 GLN B CA 1
ATOM 9984 C C . GLN B 1 499 ? -0.582 20.547 4.887 1 83.44 499 GLN B C 1
ATOM 9986 O O . GLN B 1 499 ? -1.768 20.312 5.141 1 83.44 499 GLN B O 1
ATOM 9991 N N . CYS B 1 500 ? -0.26 20.578 3.672 1 81.88 500 CYS B N 1
ATOM 9992 C CA . CYS B 1 500 ? -0.94 20.016 2.51 1 81.88 500 CYS B CA 1
ATOM 9993 C C . CYS B 1 500 ? -2.266 20.734 2.26 1 81.88 500 CYS B C 1
ATOM 9995 O O . CYS B 1 500 ? -3.205 20.125 1.736 1 81.88 500 CYS B O 1
ATOM 9997 N N . ALA B 1 501 ? -2.449 21.812 2.713 1 86.62 501 ALA B N 1
ATOM 9998 C CA . ALA B 1 501 ? -3.637 22.625 2.455 1 86.62 501 ALA B CA 1
ATOM 9999 C C . ALA B 1 501 ? -3.258 24.062 2.152 1 86.62 501 ALA B C 1
ATOM 10001 O O . ALA B 1 501 ? -3.768 25 2.785 1 86.62 501 ALA B O 1
ATOM 10002 N N . GLY B 1 502 ? -2.594 24.234 1.12 1 86.31 502 GLY B N 1
ATOM 10003 C CA . GLY B 1 502 ? -1.987 25.516 0.772 1 86.31 502 GLY B CA 1
ATOM 10004 C C . GLY B 1 502 ? -3 26.641 0.613 1 86.31 502 GLY B C 1
ATOM 10005 O O . GLY B 1 502 ? -2.898 27.672 1.274 1 86.31 502 GLY B O 1
ATOM 10006 N N . PRO B 1 503 ? -4.012 26.422 -0.192 1 87.88 503 PRO B N 1
ATOM 10007 C CA . PRO B 1 503 ? -4.98 27.5 -0.428 1 87.88 503 PRO B CA 1
ATOM 10008 C C . PRO B 1 503 ? -5.695 27.938 0.847 1 87.88 503 PRO B C 1
ATOM 10010 O O . PRO B 1 503 ? -5.809 29.141 1.113 1 87.88 503 PRO B O 1
ATOM 10013 N N . TYR B 1 504 ? -6.113 27.078 1.657 1 91.88 504 TYR B N 1
ATOM 10014 C CA . TYR B 1 504 ? -6.785 27.438 2.904 1 91.88 504 TYR B CA 1
ATOM 10015 C C . TYR B 1 504 ? -5.816 28.094 3.879 1 91.88 504 TYR B C 1
ATOM 10017 O O . TYR B 1 504 ? -6.152 29.094 4.52 1 91.88 504 TYR B O 1
ATOM 10025 N N . GLY B 1 505 ? -4.652 27.469 3.971 1 92.44 505 GLY B N 1
ATOM 10026 C CA . GLY B 1 505 ? -3.621 28.047 4.812 1 92.44 505 GLY B CA 1
ATOM 10027 C C . GLY B 1 505 ? -3.301 29.484 4.445 1 92.44 505 GLY B C 1
ATOM 10028 O O . GLY B 1 505 ? -3.135 30.344 5.328 1 92.44 505 GLY B O 1
ATOM 10029 N N . SER B 1 506 ? -3.268 29.703 3.193 1 90.81 506 SER B N 1
ATOM 10030 C CA . SER B 1 506 ? -2.984 31.062 2.711 1 90.81 506 SER B CA 1
ATOM 10031 C C . SER B 1 506 ? -4.074 32.031 3.135 1 90.81 506 SER B C 1
ATOM 10033 O O . SER B 1 506 ? -3.783 33.156 3.52 1 90.81 506 SER B O 1
ATOM 10035 N N . ARG B 1 507 ? -5.246 31.594 3.049 1 91 507 ARG B N 1
ATOM 10036 C CA . ARG B 1 507 ? -6.359 32.438 3.471 1 91 507 ARG B CA 1
ATOM 10037 C C . ARG B 1 507 ? -6.309 32.719 4.973 1 91 507 ARG B C 1
ATOM 10039 O O . ARG B 1 507 ? -6.543 33.844 5.418 1 91 507 ARG B O 1
ATOM 10046 N N . LEU B 1 508 ? -6.023 31.688 5.715 1 91.44 508 LEU B N 1
ATOM 10047 C CA . LEU B 1 508 ? -5.938 31.828 7.164 1 91.44 508 LEU B CA 1
ATOM 10048 C C . LEU B 1 508 ? -4.832 32.812 7.555 1 91.44 508 LEU B C 1
ATOM 10050 O O . LEU B 1 508 ? -4.949 33.5 8.555 1 91.44 508 LEU B O 1
ATOM 10054 N N . LEU B 1 509 ? -3.771 32.812 6.762 1 92.81 509 LEU B N 1
ATOM 10055 C CA . LEU B 1 509 ? -2.619 33.656 7.051 1 92.81 509 LEU B CA 1
ATOM 10056 C C . LEU B 1 509 ? -2.842 35.062 6.527 1 92.81 509 LEU B C 1
ATOM 10058 O O . LEU B 1 509 ? -2.021 35.938 6.766 1 92.81 509 LEU B O 1
ATOM 10062 N N . GLY B 1 510 ? -3.887 35.25 5.801 1 89.62 510 GLY B N 1
ATOM 10063 C CA . GLY B 1 510 ? -4.215 36.562 5.293 1 89.62 510 GLY B CA 1
ATOM 10064 C C . GLY B 1 510 ? -3.404 36.969 4.07 1 89.62 510 GLY B C 1
ATOM 10065 O O . GLY B 1 510 ? -3.217 38.156 3.797 1 89.62 510 GLY B O 1
ATOM 10066 N N . LEU B 1 511 ? -2.965 35.969 3.361 1 90.19 511 LEU B N 1
ATOM 10067 C CA . LEU B 1 511 ? -2.162 36.25 2.172 1 90.19 511 LEU B CA 1
ATOM 10068 C C . LEU B 1 511 ? -3.051 36.625 0.99 1 90.19 511 LEU B C 1
ATOM 10070 O O . LEU B 1 511 ? -4.055 35.938 0.731 1 90.19 511 LEU B O 1
ATOM 10074 N N . THR B 1 512 ? -2.66 37.625 0.329 1 86.5 512 THR B N 1
ATOM 10075 C CA . THR B 1 512 ? -3.391 38.094 -0.842 1 86.5 512 THR B CA 1
ATOM 10076 C C . THR B 1 512 ? -2.775 37.531 -2.123 1 86.5 512 THR B C 1
ATOM 10078 O O . THR B 1 512 ? -1.728 36.875 -2.084 1 86.5 512 THR B O 1
ATOM 10081 N N . SER B 1 513 ? -3.475 37.781 -3.17 1 85.94 513 SER B N 1
ATOM 10082 C CA . SER B 1 513 ? -2.953 37.344 -4.469 1 85.94 513 SER B CA 1
ATOM 10083 C C . SER B 1 513 ? -1.606 38 -4.758 1 85.94 513 SER B C 1
ATOM 10085 O O . SER B 1 513 ? -0.723 37.375 -5.352 1 85.94 513 SER B O 1
ATOM 10087 N N . SER B 1 514 ? -1.514 39.219 -4.305 1 83.75 514 SER B N 1
ATOM 10088 C CA . SER B 1 514 ? -0.258 39.938 -4.488 1 83.75 514 SER B CA 1
ATOM 10089 C C . SER B 1 514 ? 0.865 39.312 -3.672 1 83.75 514 SER B C 1
ATOM 10091 O O . SER B 1 514 ? 2.008 39.25 -4.129 1 83.75 514 SER B O 1
ATOM 10093 N N . ASP B 1 515 ? 0.501 38.938 -2.537 1 86.88 515 ASP B N 1
ATOM 10094 C CA . ASP B 1 515 ? 1.485 38.25 -1.705 1 86.88 515 ASP B CA 1
ATOM 10095 C C . ASP B 1 515 ? 1.977 36.969 -2.377 1 86.88 515 ASP B C 1
ATOM 10097 O O . ASP B 1 515 ? 3.176 36.688 -2.373 1 86.88 515 ASP B O 1
ATOM 10101 N N . HIS B 1 516 ? 1.061 36.281 -2.955 1 86.12 516 HIS B N 1
ATOM 10102 C CA . HIS B 1 516 ? 1.393 35.031 -3.607 1 86.12 516 HIS B CA 1
ATOM 10103 C C . HIS B 1 516 ? 2.318 35.25 -4.797 1 86.12 516 HIS B C 1
ATOM 10105 O O . HIS B 1 516 ? 3.244 34.469 -5.023 1 86.12 516 HIS B O 1
ATOM 10111 N N . GLU B 1 517 ? 2.084 36.219 -5.496 1 84.94 517 GLU B N 1
ATOM 10112 C CA . GLU B 1 517 ? 2.924 36.531 -6.648 1 84.94 517 GLU B CA 1
ATOM 10113 C C . GLU B 1 517 ? 4.34 36.875 -6.215 1 84.94 517 GLU B C 1
ATOM 10115 O O . GLU B 1 517 ? 5.316 36.469 -6.84 1 84.94 517 GLU B O 1
ATOM 10120 N N . ALA B 1 518 ? 4.387 37.688 -5.207 1 85.75 518 ALA B N 1
ATOM 10121 C CA . ALA B 1 518 ? 5.691 38.062 -4.676 1 85.75 518 ALA B CA 1
ATOM 10122 C C . ALA B 1 518 ? 6.453 36.844 -4.16 1 85.75 518 ALA B C 1
ATOM 10124 O O . ALA B 1 518 ? 7.652 36.719 -4.406 1 85.75 518 ALA B O 1
ATOM 10125 N N . LEU B 1 519 ? 5.77 36.062 -3.51 1 86.62 519 LEU B N 1
ATOM 10126 C CA . LEU B 1 519 ? 6.383 34.875 -2.953 1 86.62 519 LEU B CA 1
ATOM 10127 C C . LEU B 1 519 ? 6.812 33.906 -4.062 1 86.62 519 LEU B C 1
ATOM 10129 O O . LEU B 1 519 ? 7.879 33.312 -3.984 1 86.62 519 LEU B O 1
ATOM 10133 N N . LYS B 1 520 ? 5.973 33.719 -5.027 1 85.06 520 LYS B N 1
ATOM 10134 C CA . LYS B 1 520 ? 6.309 32.875 -6.16 1 85.06 520 LYS B CA 1
ATOM 10135 C C . LYS B 1 520 ? 7.598 33.312 -6.836 1 85.06 520 LYS B C 1
ATOM 10137 O O . LYS B 1 520 ? 8.43 32.5 -7.227 1 85.06 520 LYS B O 1
ATOM 10142 N N . ALA B 1 521 ? 7.707 34.531 -6.93 1 81.31 521 ALA B N 1
ATOM 10143 C CA . ALA B 1 521 ? 8.898 35.125 -7.551 1 81.31 521 ALA B CA 1
ATOM 10144 C C . ALA B 1 521 ? 10.133 34.906 -6.676 1 81.31 521 ALA B C 1
ATOM 10146 O O . ALA B 1 521 ? 11.227 34.656 -7.188 1 81.31 521 ALA B O 1
ATOM 10147 N N . ALA B 1 522 ? 9.891 35.031 -5.492 1 81.19 522 ALA B N 1
ATOM 10148 C CA . ALA B 1 522 ? 11 34.938 -4.547 1 81.19 522 ALA B CA 1
ATOM 10149 C C . ALA B 1 522 ? 11.43 33.469 -4.359 1 81.19 522 ALA B C 1
ATOM 10151 O O . ALA B 1 522 ? 12.594 33.188 -4.059 1 81.19 522 ALA B O 1
ATOM 10152 N N . LEU B 1 523 ? 10.531 32.562 -4.621 1 80.06 523 LEU B N 1
ATOM 10153 C CA . LEU B 1 523 ? 10.781 31.172 -4.316 1 80.06 523 LEU B CA 1
ATOM 10154 C C . LEU B 1 523 ? 11.156 30.406 -5.574 1 80.06 523 LEU B C 1
ATOM 10156 O O . LEU B 1 523 ? 11.023 29.172 -5.621 1 80.06 523 LEU B O 1
ATOM 10160 N N . LYS B 1 524 ? 11.562 31.016 -6.52 1 74.69 524 LYS B N 1
ATOM 10161 C CA . LYS B 1 524 ? 11.969 30.375 -7.766 1 74.69 524 LYS B CA 1
ATOM 10162 C C . LYS B 1 524 ? 13.141 29.422 -7.535 1 74.69 524 LYS B C 1
ATOM 10164 O O . LYS B 1 524 ? 13.258 28.406 -8.219 1 74.69 524 LYS B O 1
ATOM 10169 N N . ASP B 1 525 ? 13.898 29.828 -6.578 1 69.81 525 ASP B N 1
ATOM 10170 C CA . ASP B 1 525 ? 15.047 28.984 -6.277 1 69.81 525 ASP B CA 1
ATOM 10171 C C . ASP B 1 525 ? 14.664 27.828 -5.348 1 69.81 525 ASP B C 1
ATOM 10173 O O . ASP B 1 525 ? 15.523 27.078 -4.887 1 69.81 525 ASP B O 1
ATOM 10177 N N . GLU B 1 526 ? 13.477 27.781 -4.98 1 71.5 526 GLU B N 1
ATOM 10178 C CA . GLU B 1 526 ? 12.883 26.703 -4.199 1 71.5 526 GLU B CA 1
ATOM 10179 C C . GLU B 1 526 ? 13.359 26.734 -2.748 1 71.5 526 GLU B C 1
ATOM 10181 O O . GLU B 1 526 ? 13.445 25.703 -2.086 1 71.5 526 GLU B O 1
ATOM 10186 N N . SER B 1 527 ? 13.758 27.922 -2.352 1 79.12 527 SER B N 1
ATOM 10187 C CA . SER B 1 527 ? 14.062 28.078 -0.933 1 79.12 527 SER B CA 1
ATOM 10188 C C . SER B 1 527 ? 12.805 28 -0.08 1 79.12 527 SER B C 1
ATOM 10190 O O . SER B 1 527 ? 11.812 28.688 -0.37 1 79.12 527 SER B O 1
ATOM 10192 N N . LYS B 1 528 ? 12.844 27.281 0.999 1 83.62 528 LYS B N 1
ATOM 10193 C CA . LYS B 1 528 ? 11.641 27.016 1.778 1 83.62 528 LYS B CA 1
ATOM 10194 C C . LYS B 1 528 ? 11.594 27.906 3.023 1 83.62 528 LYS B C 1
ATOM 10196 O O . LYS B 1 528 ? 10.578 27.938 3.73 1 83.62 528 LYS B O 1
ATOM 10201 N N . LEU B 1 529 ? 12.586 28.672 3.246 1 86.69 529 LEU B N 1
ATOM 10202 C CA . LEU B 1 529 ? 12.641 29.484 4.465 1 86.69 529 LEU B CA 1
ATOM 10203 C C . LEU B 1 529 ? 11.516 30.516 4.488 1 86.69 529 LEU B C 1
ATOM 10205 O O . LEU B 1 529 ? 10.93 30.766 5.543 1 86.69 529 LEU B O 1
ATOM 10209 N N . LEU B 1 530 ? 11.211 31.062 3.314 1 88.62 530 LEU B N 1
ATOM 10210 C CA . LEU B 1 530 ? 10.227 32.156 3.227 1 88.62 530 LEU B CA 1
ATOM 10211 C C . LEU B 1 530 ? 8.828 31.594 2.977 1 88.62 530 LEU B C 1
ATOM 10213 O O . LEU B 1 530 ? 7.848 32.344 2.996 1 88.62 530 LEU B O 1
ATOM 10217 N N . ARG B 1 531 ? 8.742 30.328 2.771 1 89.44 531 ARG B N 1
ATOM 10218 C CA . ARG B 1 531 ? 7.43 29.75 2.527 1 89.44 531 ARG B CA 1
ATOM 10219 C C . ARG B 1 531 ? 6.5 29.969 3.719 1 89.44 531 ARG B C 1
ATOM 10221 O O . ARG B 1 531 ? 6.855 29.656 4.855 1 89.44 531 ARG B O 1
ATOM 10228 N N . PRO B 1 532 ? 5.355 30.547 3.424 1 90.88 532 PRO B N 1
ATOM 10229 C CA . PRO B 1 532 ? 4.422 30.734 4.539 1 90.88 532 PRO B CA 1
ATOM 10230 C C . PRO B 1 532 ? 3.949 29.406 5.129 1 90.88 532 PRO B C 1
ATOM 10232 O O . PRO B 1 532 ? 3.834 28.406 4.406 1 90.88 532 PRO B O 1
ATOM 10235 N N . GLY B 1 533 ? 3.682 29.469 6.379 1 93.5 533 GLY B N 1
ATOM 10236 C CA . GLY B 1 533 ? 3.207 28.281 7.066 1 93.5 533 GLY B CA 1
ATOM 10237 C C . GLY B 1 533 ? 2.812 28.547 8.508 1 93.5 533 GLY B C 1
ATOM 10238 O O . GLY B 1 533 ? 2.678 29.703 8.922 1 93.5 533 GLY B O 1
ATOM 10239 N N . MET B 1 534 ? 2.504 27.547 9.195 1 96.44 534 MET B N 1
ATOM 10240 C CA . MET B 1 534 ? 2.062 27.594 10.586 1 96.44 534 MET B CA 1
ATOM 10241 C C . MET B 1 534 ? 2.498 26.344 11.336 1 96.44 534 MET B C 1
ATOM 10243 O O . MET B 1 534 ? 2.904 25.359 10.727 1 96.44 534 MET B O 1
ATOM 10247 N N . SER B 1 535 ? 2.551 26.453 12.617 1 97.69 535 SER B N 1
ATOM 10248 C CA . SER B 1 535 ? 2.707 25.281 13.461 1 97.69 535 SER B CA 1
ATOM 10249 C C . SER B 1 535 ? 1.356 24.641 13.773 1 97.69 535 SER B C 1
ATOM 10251 O O . SER B 1 535 ? 0.356 25.344 13.938 1 97.69 535 SER B O 1
ATOM 10253 N N . ARG B 1 536 ? 1.311 23.312 13.805 1 97.69 536 ARG B N 1
ATOM 10254 C CA . ARG B 1 536 ? 0.061 22.609 14.086 1 97.69 536 ARG B CA 1
ATOM 10255 C C . ARG B 1 536 ? 0.258 21.547 15.156 1 97.69 536 ARG B C 1
ATOM 10257 O O . ARG B 1 536 ? 1.269 20.844 15.156 1 97.69 536 ARG B O 1
ATOM 10264 N N . VAL B 1 537 ? -0.682 21.5 16.094 1 97.88 537 VAL B N 1
ATOM 10265 C CA . VAL B 1 537 ? -0.734 20.453 17.109 1 97.88 537 VAL B CA 1
ATOM 10266 C C . VAL B 1 537 ? -2.131 19.828 17.141 1 97.88 537 VAL B C 1
ATOM 10268 O O . VAL B 1 537 ? -3.119 20.5 16.844 1 97.88 537 VAL B O 1
ATOM 10271 N N . SER B 1 538 ? -2.195 18.609 17.406 1 97.62 538 SER B N 1
ATOM 10272 C CA . SER B 1 538 ? -3.469 17.922 17.594 1 97.62 538 SER B CA 1
ATOM 10273 C C . SER B 1 538 ? -3.559 17.297 18.969 1 97.62 538 SER B C 1
ATOM 10275 O O . SER B 1 538 ? -2.543 16.891 19.547 1 97.62 538 SER B O 1
ATOM 10277 N N . PHE B 1 539 ? -4.742 17.266 19.578 1 98 539 PHE B N 1
ATOM 10278 C CA . PHE B 1 539 ? -5.043 16.719 20.906 1 98 539 PHE B CA 1
ATOM 10279 C C . PHE B 1 539 ? -6.082 15.609 20.797 1 98 539 PHE B C 1
ATOM 10281 O O . PHE B 1 539 ? -7.199 15.75 21.297 1 98 539 PHE B O 1
ATOM 10288 N N . PRO B 1 540 ? -5.637 14.414 20.281 1 96.94 540 PRO B N 1
ATOM 10289 C CA . PRO B 1 540 ? -6.598 13.336 20.062 1 96.94 540 PRO B CA 1
ATOM 10290 C C . PRO B 1 540 ? -7.082 12.695 21.359 1 96.94 540 PRO B C 1
ATOM 10292 O O . PRO B 1 540 ? -6.469 12.898 22.406 1 96.94 540 PRO B O 1
ATOM 10295 N N . TYR B 1 541 ? -8.125 11.891 21.281 1 96.94 541 TYR B N 1
ATOM 10296 C CA . TYR B 1 541 ? -8.703 11.195 22.438 1 96.94 541 TYR B CA 1
ATOM 10297 C C . TYR B 1 541 ? -7.703 10.227 23.047 1 96.94 541 TYR B C 1
ATOM 10299 O O . TYR B 1 541 ? -7.883 9.773 24.188 1 96.94 541 TYR B O 1
ATOM 10307 N N . ALA B 1 542 ? -6.676 9.914 22.328 1 92.75 542 ALA B N 1
ATOM 10308 C CA . ALA B 1 542 ? -5.625 9.047 22.859 1 92.75 542 ALA B CA 1
ATOM 10309 C C . ALA B 1 542 ? -4.836 9.758 23.953 1 92.75 542 ALA B C 1
ATOM 10311 O O . ALA B 1 542 ? -4.176 9.102 24.781 1 92.75 542 ALA B O 1
ATOM 10312 N N . MET B 1 543 ? -4.848 11.078 23.984 1 95.19 543 MET B N 1
ATOM 10313 C CA . MET B 1 543 ? -4.125 11.859 24.984 1 95.19 543 MET B CA 1
ATOM 10314 C C . MET B 1 543 ? -4.926 11.969 26.281 1 95.19 543 MET B C 1
ATOM 10316 O O . MET B 1 543 ? -6.148 12.117 26.25 1 95.19 543 MET B O 1
ATOM 10320 N N . ASP B 1 544 ? -4.262 11.805 27.297 1 93.12 544 ASP B N 1
ATOM 10321 C CA . ASP B 1 544 ? -4.957 12.07 28.562 1 93.12 544 ASP B CA 1
ATOM 10322 C C . ASP B 1 544 ? -4.855 13.547 28.938 1 93.12 544 ASP B C 1
ATOM 10324 O O . ASP B 1 544 ? -4.188 14.328 28.266 1 93.12 544 ASP B O 1
ATOM 10328 N N . ASP B 1 545 ? -5.484 13.906 29.984 1 93.25 545 ASP B N 1
ATOM 10329 C CA . ASP B 1 545 ? -5.586 15.305 30.391 1 93.25 545 ASP B CA 1
ATOM 10330 C C . ASP B 1 545 ? -4.223 15.867 30.766 1 93.25 545 ASP B C 1
ATOM 10332 O O . ASP B 1 545 ? -3.934 17.031 30.5 1 93.25 545 ASP B O 1
ATOM 10336 N N . THR B 1 546 ? -3.426 15.047 31.375 1 95.25 546 THR B N 1
ATOM 10337 C CA . THR B 1 546 ? -2.104 15.492 31.797 1 95.25 546 THR B CA 1
ATOM 10338 C C . THR B 1 546 ? -1.233 15.844 30.594 1 95.25 546 THR B C 1
ATOM 10340 O O . THR B 1 546 ? -0.504 16.828 30.609 1 95.25 546 THR B O 1
ATOM 10343 N N . GLU B 1 547 ? -1.325 15.047 29.594 1 96.31 547 GLU B N 1
ATOM 10344 C CA . GLU B 1 547 ? -0.581 15.305 28.359 1 96.31 547 GLU B CA 1
ATOM 10345 C C . GLU B 1 547 ? -1.078 16.578 27.672 1 96.31 547 GLU B C 1
ATOM 10347 O O . GLU B 1 547 ? -0.279 17.375 27.172 1 96.31 547 GLU B O 1
ATOM 10352 N N . VAL B 1 548 ? -2.377 16.766 27.656 1 97.69 548 VAL B N 1
ATOM 10353 C CA . VAL B 1 548 ? -2.967 17.953 27.031 1 97.69 548 VAL B CA 1
ATOM 10354 C C . VAL B 1 548 ? -2.467 19.203 27.75 1 97.69 548 VAL B C 1
ATOM 10356 O O . VAL B 1 548 ? -2.029 20.156 27.109 1 97.69 548 VAL B O 1
ATOM 10359 N N . ASP B 1 549 ? -2.455 19.172 29.031 1 97.19 549 ASP B N 1
ATOM 10360 C CA . ASP B 1 549 ? -2.018 20.312 29.828 1 97.19 549 ASP B CA 1
ATOM 10361 C C . ASP B 1 549 ? -0.527 20.594 29.641 1 97.19 549 ASP B C 1
ATOM 10363 O O . ASP B 1 549 ? -0.097 21.75 29.625 1 97.19 549 ASP B O 1
ATOM 10367 N N . TYR B 1 550 ? 0.218 19.531 29.547 1 98 550 TYR B N 1
ATOM 10368 C CA . TYR B 1 550 ? 1.653 19.672 29.328 1 98 550 TYR B CA 1
ATOM 10369 C C . TYR B 1 550 ? 1.938 20.359 28 1 98 550 TYR B C 1
ATOM 10371 O O . TYR B 1 550 ? 2.762 21.281 27.953 1 98 550 TYR B O 1
ATOM 10379 N N . VAL B 1 551 ? 1.204 19.938 26.953 1 98.56 551 VAL B N 1
ATOM 10380 C CA . VAL B 1 551 ? 1.393 20.531 25.641 1 98.56 551 VAL B CA 1
ATOM 10381 C C . VAL B 1 551 ? 0.982 22 25.672 1 98.56 551 VAL B C 1
ATOM 10383 O O . VAL B 1 551 ? 1.682 22.859 25.141 1 98.56 551 VAL B O 1
ATOM 10386 N N . LEU B 1 552 ? -0.086 22.297 26.359 1 97.94 552 LEU B N 1
ATOM 10387 C CA . LEU B 1 552 ? -0.574 23.672 26.438 1 97.94 552 LEU B CA 1
ATOM 10388 C C . LEU B 1 552 ? 0.411 24.562 27.203 1 97.94 552 LEU B C 1
ATOM 10390 O O . LEU B 1 552 ? 0.667 25.703 26.812 1 97.94 552 LEU B O 1
ATOM 10394 N N . ALA B 1 553 ? 0.935 24.031 28.266 1 98 553 ALA B N 1
ATOM 10395 C CA . ALA B 1 553 ? 1.921 24.766 29.047 1 98 553 ALA B CA 1
ATOM 10396 C C . ALA B 1 553 ? 3.186 25.016 28.234 1 98 553 ALA B C 1
ATOM 10398 O O . ALA B 1 553 ? 3.783 26.094 28.328 1 98 553 ALA B O 1
ATOM 10399 N N . ALA B 1 554 ? 3.572 24.031 27.516 1 98.56 554 ALA B N 1
ATOM 10400 C CA . ALA B 1 554 ? 4.746 24.172 26.672 1 98.56 554 ALA B CA 1
ATOM 10401 C C . ALA B 1 554 ? 4.52 25.219 25.594 1 98.56 554 ALA B C 1
ATOM 10403 O O . ALA B 1 554 ? 5.418 26.016 25.281 1 98.56 554 ALA B O 1
ATOM 10404 N N . MET B 1 555 ? 3.324 25.219 25 1 98.31 555 MET B N 1
ATOM 10405 C CA . MET B 1 555 ? 2.973 26.234 24 1 98.31 555 MET B CA 1
ATOM 10406 C C . MET B 1 555 ? 3.027 27.641 24.609 1 98.31 555 MET B C 1
ATOM 10408 O O . MET B 1 555 ? 3.547 28.562 23.984 1 98.31 555 MET B O 1
ATOM 10412 N N . ASP B 1 556 ? 2.48 27.766 25.75 1 96.88 556 ASP B N 1
ATOM 10413 C CA . ASP B 1 556 ? 2.52 29.047 26.469 1 96.88 556 ASP B CA 1
ATOM 10414 C C . ASP B 1 556 ? 3.957 29.5 26.703 1 96.88 556 ASP B C 1
ATOM 10416 O O . ASP B 1 556 ? 4.289 30.672 26.5 1 96.88 556 ASP B O 1
ATOM 10420 N N . PHE B 1 557 ? 4.742 28.578 27.125 1 97.5 557 PHE B N 1
ATOM 10421 C CA . PHE B 1 557 ? 6.148 28.891 27.375 1 97.5 557 PHE B CA 1
ATOM 10422 C C . PHE B 1 557 ? 6.832 29.359 26.094 1 97.5 557 PHE B C 1
ATOM 10424 O O . PHE B 1 557 ? 7.539 30.359 26.094 1 97.5 557 PHE B O 1
ATOM 10431 N N . VAL B 1 558 ? 6.664 28.594 25 1 98 558 VAL B N 1
ATOM 10432 C CA . VAL B 1 558 ? 7.324 28.938 23.75 1 98 558 VAL B CA 1
ATOM 10433 C C . VAL B 1 558 ? 6.836 30.297 23.266 1 98 558 VAL B C 1
ATOM 10435 O O . VAL B 1 558 ? 7.609 31.078 22.703 1 98 558 VAL B O 1
ATOM 10438 N N . ALA B 1 559 ? 5.582 30.562 23.5 1 97.25 559 ALA B N 1
ATOM 10439 C CA . ALA B 1 559 ? 5.004 31.844 23.094 1 97.25 559 ALA B CA 1
ATOM 10440 C C . ALA B 1 559 ? 5.621 33 23.859 1 97.25 559 ALA B C 1
ATOM 10442 O O . ALA B 1 559 ? 5.844 34.062 23.312 1 97.25 559 ALA B O 1
ATOM 10443 N N . THR B 1 560 ? 5.969 32.812 25.078 1 95.25 560 THR B N 1
ATOM 10444 C CA . THR B 1 560 ? 6.387 33.906 25.938 1 95.25 560 THR B CA 1
ATOM 10445 C C . THR B 1 560 ? 7.91 33.969 26.031 1 95.25 560 THR B C 1
ATOM 10447 O O . THR B 1 560 ? 8.484 35.062 26.109 1 95.25 560 THR B O 1
ATOM 10450 N N . GLU B 1 561 ? 8.516 32.75 26 1 95.25 561 GLU B N 1
ATOM 10451 C CA . GLU B 1 561 ? 9.945 32.719 26.312 1 95.25 561 GLU B CA 1
ATOM 10452 C C . GLU B 1 561 ? 10.742 32.156 25.141 1 95.25 561 GLU B C 1
ATOM 10454 O O . GLU B 1 561 ? 11.977 32.219 25.125 1 95.25 561 GLU B O 1
ATOM 10459 N N . GLY B 1 562 ? 10.133 31.641 24.125 1 96.19 562 GLY B N 1
ATOM 10460 C CA . GLY B 1 562 ? 10.797 30.906 23.062 1 96.19 562 GLY B CA 1
ATOM 10461 C C . GLY B 1 562 ? 11.82 31.75 22.312 1 96.19 562 GLY B C 1
ATOM 10462 O O . GLY B 1 562 ? 12.836 31.234 21.859 1 96.19 562 GLY B O 1
ATOM 10463 N N . TRP B 1 563 ? 11.516 33.031 22.156 1 93.62 563 TRP B N 1
ATOM 10464 C CA . TRP B 1 563 ? 12.375 33.938 21.406 1 93.62 563 TRP B CA 1
ATOM 10465 C C . TRP B 1 563 ? 13.789 33.969 21.984 1 93.62 563 TRP B C 1
ATOM 10467 O O . TRP B 1 563 ? 14.758 34.219 21.281 1 93.62 563 TRP B O 1
ATOM 10477 N N . LYS B 1 564 ? 13.992 33.656 23.266 1 93.19 564 LYS B N 1
ATOM 10478 C CA . LYS B 1 564 ? 15.281 33.688 23.953 1 93.19 564 LYS B CA 1
ATOM 10479 C C . LYS B 1 564 ? 16.219 32.625 23.391 1 93.19 564 LYS B C 1
ATOM 10481 O O . LYS B 1 564 ? 17.438 32.719 23.516 1 93.19 564 LYS B O 1
ATOM 10486 N N . PHE B 1 565 ? 15.648 31.562 22.766 1 95.31 565 PHE B N 1
ATOM 10487 C CA . PHE B 1 565 ? 16.438 30.422 22.312 1 95.31 565 PHE B CA 1
ATOM 10488 C C . PHE B 1 565 ? 16.953 30.641 20.906 1 95.31 565 PHE B C 1
ATOM 10490 O O . PHE B 1 565 ? 17.812 29.906 20.422 1 95.31 565 PHE B O 1
ATOM 10497 N N . LEU B 1 566 ? 16.484 31.656 20.156 1 93.81 566 LEU B N 1
ATOM 10498 C CA . LEU B 1 566 ? 16.75 31.875 18.75 1 93.81 566 LEU B CA 1
ATOM 10499 C C . LEU B 1 566 ? 18.25 31.859 18.469 1 93.81 566 LEU B C 1
ATOM 10501 O O . LEU B 1 566 ? 18.719 31.234 17.516 1 93.81 566 LEU B O 1
ATOM 10505 N N . PRO B 1 567 ? 19.078 32.469 19.266 1 90.75 567 PRO B N 1
ATOM 10506 C CA . PRO B 1 567 ? 20.516 32.531 18.984 1 90.75 567 PRO B CA 1
ATOM 10507 C C . PRO B 1 567 ? 21.188 31.156 19.031 1 90.75 567 PRO B C 1
ATOM 10509 O O . PRO B 1 567 ? 22.312 31.016 18.547 1 90.75 567 PRO B O 1
ATOM 10512 N N . GLN B 1 568 ? 20.547 30.203 19.609 1 93.31 568 GLN B N 1
ATOM 10513 C CA . GLN B 1 568 ? 21.109 28.859 19.719 1 93.31 568 GLN B CA 1
ATOM 10514 C C . GLN B 1 568 ? 20.766 28 18.516 1 93.31 568 GLN B C 1
ATOM 10516 O O . GLN B 1 568 ? 21.203 26.859 18.406 1 93.31 568 GLN B O 1
ATOM 10521 N N . TYR B 1 569 ? 19.969 28.516 17.641 1 93.38 569 TYR B N 1
ATOM 10522 C CA . TYR B 1 569 ? 19.5 27.766 16.484 1 93.38 569 TYR B CA 1
ATOM 10523 C C . TYR B 1 569 ? 20.016 28.375 15.188 1 93.38 569 TYR B C 1
ATOM 10525 O O . TYR B 1 569 ? 20.344 29.562 15.133 1 93.38 569 TYR B O 1
ATOM 10533 N N . GLU B 1 570 ? 20.141 27.484 14.211 1 90.38 570 GLU B N 1
ATOM 10534 C CA . GLU B 1 570 ? 20.453 27.859 12.828 1 90.38 570 GLU B CA 1
ATOM 10535 C C . GLU B 1 570 ? 19.375 27.375 11.867 1 90.38 570 GLU B C 1
ATOM 10537 O O . GLU B 1 570 ? 18.641 26.422 12.164 1 90.38 570 GLU B O 1
ATOM 10542 N N . PHE B 1 571 ? 19.219 28.156 10.844 1 90.06 571 PHE B N 1
ATOM 10543 C CA . PHE B 1 571 ? 18.234 27.719 9.852 1 90.06 571 PHE B CA 1
ATOM 10544 C C . PHE B 1 571 ? 18.906 27.438 8.516 1 90.06 571 PHE B C 1
ATOM 10546 O O . PHE B 1 571 ? 19.984 27.969 8.219 1 90.06 571 PHE B O 1
ATOM 10553 N N . ASN B 1 572 ? 18.312 26.484 7.848 1 85.94 572 ASN B N 1
ATOM 10554 C CA . ASN B 1 572 ? 18.703 26.156 6.48 1 85.94 572 ASN B CA 1
ATOM 10555 C C . ASN B 1 572 ? 17.812 26.859 5.457 1 85.94 572 ASN B C 1
ATOM 10557 O O . ASN B 1 572 ? 16.594 26.656 5.441 1 85.94 572 ASN B O 1
ATOM 10561 N N . HIS B 1 573 ? 18.422 27.547 4.531 1 81.38 573 HIS B N 1
ATOM 10562 C CA . HIS B 1 573 ? 17.688 28.359 3.58 1 81.38 573 HIS B CA 1
ATOM 10563 C C . HIS B 1 573 ? 16.906 27.5 2.598 1 81.38 573 HIS B C 1
ATOM 10565 O O . HIS B 1 573 ? 15.789 27.844 2.201 1 81.38 573 HIS B O 1
ATOM 10571 N N . ALA B 1 574 ? 17.5 26.484 2.219 1 78.94 574 ALA B N 1
ATOM 10572 C CA . ALA B 1 574 ? 16.891 25.625 1.2 1 78.94 574 ALA B CA 1
ATOM 10573 C C . ALA B 1 574 ? 15.719 24.844 1.769 1 78.94 574 ALA B C 1
ATOM 10575 O O . ALA B 1 574 ? 14.648 24.781 1.153 1 78.94 574 ALA B O 1
ATOM 10576 N N . SER B 1 575 ? 15.875 24.344 2.971 1 82.31 575 SER B N 1
ATOM 10577 C CA . SER B 1 575 ? 14.852 23.469 3.521 1 82.31 575 SER B CA 1
ATOM 10578 C C . SER B 1 575 ? 13.914 24.219 4.457 1 82.31 575 SER B C 1
ATOM 10580 O O . SER B 1 575 ? 12.82 23.75 4.758 1 82.31 575 SER B O 1
ATOM 10582 N N . GLY B 1 576 ? 14.367 25.344 4.941 1 87.56 576 GLY B N 1
ATOM 10583 C CA . GLY B 1 576 ? 13.578 26.094 5.914 1 87.56 576 GLY B CA 1
ATOM 10584 C C . GLY B 1 576 ? 13.617 25.484 7.305 1 87.56 576 GLY B C 1
ATOM 10585 O O . GLY B 1 576 ? 12.938 25.969 8.211 1 87.56 576 GLY B O 1
ATOM 10586 N N . GLU B 1 577 ? 14.461 24.531 7.57 1 89.69 577 GLU B N 1
ATOM 10587 C CA . GLU B 1 577 ? 14.531 23.844 8.852 1 89.69 577 GLU B CA 1
ATOM 10588 C C . GLU B 1 577 ? 15.328 24.656 9.875 1 89.69 577 GLU B C 1
ATOM 10590 O O . GLU B 1 577 ? 16.25 25.375 9.508 1 89.69 577 GLU B O 1
ATOM 10595 N N . TRP B 1 578 ? 14.969 24.547 11.055 1 93.69 578 TRP B N 1
ATOM 10596 C CA . TRP B 1 578 ? 15.688 25.125 12.195 1 93.69 578 TRP B CA 1
ATOM 10597 C C . TRP B 1 578 ? 16.234 24.031 13.094 1 93.69 578 TRP B C 1
ATOM 10599 O O . TRP B 1 578 ? 15.508 23.109 13.492 1 93.69 578 TRP B O 1
ATOM 10609 N N . LYS B 1 579 ? 17.484 24.109 13.336 1 93.75 579 LYS B N 1
ATOM 10610 C CA . LYS B 1 579 ? 18.125 23.125 14.195 1 93.75 579 LYS B CA 1
ATOM 10611 C C . LYS B 1 579 ? 19.031 23.797 15.227 1 93.75 579 LYS B C 1
ATOM 10613 O O . LYS B 1 579 ? 19.641 24.828 14.938 1 93.75 579 LYS B O 1
ATOM 10618 N N . HIS B 1 580 ? 19.047 23.172 16.359 1 94.44 580 HIS B N 1
ATOM 10619 C CA . HIS B 1 580 ? 20.031 23.625 17.328 1 94.44 580 HIS B CA 1
ATOM 10620 C C . HIS B 1 580 ? 21.453 23.531 16.75 1 94.44 580 HIS B C 1
ATOM 10622 O O . HIS B 1 580 ? 21.766 22.578 16.031 1 94.44 580 HIS B O 1
ATOM 10628 N N . ARG B 1 581 ? 22.281 24.375 17.094 1 90.69 581 ARG B N 1
ATOM 10629 C CA . ARG B 1 581 ? 23.625 24.484 16.531 1 90.69 581 ARG B CA 1
ATOM 10630 C C . ARG B 1 581 ? 24.391 23.188 16.688 1 90.69 581 ARG B C 1
ATOM 10632 O O . ARG B 1 581 ? 25.219 22.828 15.836 1 90.69 581 ARG B O 1
ATOM 10639 N N . THR B 1 582 ? 24.109 22.422 17.703 1 91.06 582 THR B N 1
ATOM 10640 C CA . THR B 1 582 ? 24.828 21.188 17.969 1 91.06 582 THR B CA 1
ATOM 10641 C C . THR B 1 582 ? 24.281 20.047 17.109 1 91.06 582 THR B C 1
ATOM 10643 O O . THR B 1 582 ? 24.859 18.953 17.062 1 91.06 582 THR B O 1
ATOM 10646 N N . ARG B 1 583 ? 23.141 20.281 16.406 1 90.88 583 ARG B N 1
ATOM 10647 C CA . ARG B 1 583 ? 22.469 19.203 15.672 1 90.88 583 ARG B CA 1
ATOM 10648 C C . ARG B 1 583 ? 22.375 19.531 14.188 1 90.88 583 ARG B C 1
ATOM 10650 O O . ARG B 1 583 ? 21.656 18.859 13.438 1 90.88 583 ARG B O 1
ATOM 10657 N N . VAL B 1 584 ? 23.031 20.5 13.734 1 85 584 VAL B N 1
ATOM 10658 C CA . VAL B 1 584 ? 22.922 20.953 12.352 1 85 584 VAL B CA 1
ATOM 10659 C C . VAL B 1 584 ? 23.469 19.891 11.406 1 85 584 VAL B C 1
ATOM 10661 O O . VAL B 1 584 ? 22.859 19.609 10.367 1 85 584 VAL B O 1
ATOM 10664 N N . THR B 1 585 ? 24.5 19.266 11.797 1 79.88 585 THR B N 1
ATOM 10665 C CA . THR B 1 585 ? 25.125 18.312 10.883 1 79.88 585 THR B CA 1
ATOM 10666 C C . THR B 1 585 ? 25.141 16.906 11.492 1 79.88 585 THR B C 1
ATOM 10668 O O . THR B 1 585 ? 25.797 16.016 10.961 1 79.88 585 THR B O 1
ATOM 10671 N N . THR B 1 586 ? 24.438 16.859 12.633 1 81.19 586 THR B N 1
ATOM 10672 C CA . THR B 1 586 ? 24.547 15.57 13.312 1 81.19 586 THR B CA 1
ATOM 10673 C C . THR B 1 586 ? 23.188 15.094 13.812 1 81.19 586 THR B C 1
ATOM 10675 O O . THR B 1 586 ? 22.312 15.914 14.102 1 81.19 586 THR B O 1
ATOM 10678 N N . PHE B 1 587 ? 23.016 13.875 13.781 1 88.25 587 PHE B N 1
ATOM 10679 C CA . PHE B 1 587 ? 21.922 13.133 14.398 1 88.25 587 PHE B CA 1
ATOM 10680 C C . PHE B 1 587 ? 22.453 11.984 15.25 1 88.25 587 PHE B C 1
ATOM 10682 O O . PHE B 1 587 ? 22.422 10.828 14.828 1 88.25 587 PHE B O 1
ATOM 10689 N N . PRO B 1 588 ? 22.891 12.32 16.469 1 86.25 588 PRO B N 1
ATOM 10690 C CA . PRO B 1 588 ? 23.672 11.375 17.266 1 86.25 588 PRO B CA 1
ATOM 10691 C C . PRO B 1 588 ? 22.922 10.094 17.594 1 86.25 588 PRO B C 1
ATOM 10693 O O . PRO B 1 588 ? 23.531 9.023 17.703 1 86.25 588 PRO B O 1
ATOM 10696 N N . THR B 1 589 ? 21.672 10.148 17.719 1 87.56 589 THR B N 1
ATOM 10697 C CA . THR B 1 589 ? 20.906 8.984 18.141 1 87.56 589 THR B CA 1
ATOM 10698 C C . THR B 1 589 ? 20.234 8.312 16.953 1 87.56 589 THR B C 1
ATOM 10700 O O . THR B 1 589 ? 19.312 7.516 17.125 1 87.56 589 THR B O 1
ATOM 10703 N N . ARG B 1 590 ? 20.719 8.625 15.805 1 91.31 590 ARG B N 1
ATOM 10704 C CA . ARG B 1 590 ? 20.141 8.031 14.602 1 91.31 590 ARG B CA 1
ATOM 10705 C C . ARG B 1 590 ? 20.234 6.508 14.648 1 91.31 590 ARG B C 1
ATOM 10707 O O . ARG B 1 590 ? 21.281 5.949 14.969 1 91.31 590 ARG B O 1
ATOM 10714 N N . LYS B 1 591 ? 19.141 5.895 14.406 1 92.94 591 LYS B N 1
ATOM 10715 C CA . LYS B 1 591 ? 19.109 4.445 14.25 1 92.94 591 LYS B CA 1
ATOM 10716 C C . LYS B 1 591 ? 19.203 4.047 12.781 1 92.94 591 LYS B C 1
ATOM 10718 O O . LYS B 1 591 ? 18.641 4.715 11.906 1 92.94 591 LYS B O 1
ATOM 10723 N N . TRP B 1 592 ? 19.922 2.941 12.5 1 93.88 592 TRP B N 1
ATOM 10724 C CA . TRP B 1 592 ? 20.172 2.488 11.133 1 93.88 592 TRP B CA 1
ATOM 10725 C C . TRP B 1 592 ? 19.625 1.081 10.922 1 93.88 592 TRP B C 1
ATOM 10727 O O . TRP B 1 592 ? 19.734 0.227 11.805 1 93.88 592 TRP B O 1
ATOM 10737 N N . LEU B 1 593 ? 19.109 0.829 9.703 1 95.38 593 LEU B N 1
ATOM 10738 C CA . LEU B 1 593 ? 18.609 -0.491 9.344 1 95.38 593 LEU B CA 1
ATOM 10739 C C . LEU B 1 593 ? 19.75 -1.498 9.219 1 95.38 593 LEU B C 1
ATOM 10741 O O . LEU B 1 593 ? 19.641 -2.625 9.711 1 95.38 593 LEU B O 1
ATOM 10745 N N . ILE B 1 594 ? 20.859 -1.119 8.617 1 92.81 594 ILE B N 1
ATOM 10746 C CA . ILE B 1 594 ? 21.953 -2.027 8.328 1 92.81 594 ILE B CA 1
ATOM 10747 C C . ILE B 1 594 ? 22.656 -2.422 9.625 1 92.81 594 ILE B C 1
ATOM 10749 O O . ILE B 1 594 ? 23.453 -3.365 9.656 1 92.81 594 ILE B O 1
ATOM 10753 N N . LYS B 1 595 ? 22.328 -1.69 10.734 1 90.56 595 LYS B N 1
ATOM 10754 C CA . LYS B 1 595 ? 22.953 -1.965 12.023 1 90.56 595 LYS B CA 1
ATOM 10755 C C . LYS B 1 595 ? 22 -2.699 12.953 1 90.56 595 LYS B C 1
ATOM 10757 O O . LYS B 1 595 ? 22.219 -2.752 14.164 1 90.56 595 LYS B O 1
ATOM 10762 N N . ALA B 1 596 ? 20.938 -3.16 12.414 1 91 596 ALA B N 1
ATOM 10763 C CA . ALA B 1 596 ? 20.016 -3.936 13.234 1 91 596 ALA B CA 1
ATOM 10764 C C . ALA B 1 596 ? 20.734 -5.047 13.984 1 91 596 ALA B C 1
ATOM 10766 O O . ALA B 1 596 ? 21.625 -5.711 13.43 1 91 596 ALA B O 1
ATOM 10767 N N . ALA B 1 597 ? 20.359 -5.344 15.172 1 85 597 ALA B N 1
ATOM 10768 C CA . ALA B 1 597 ? 21.078 -6.23 16.094 1 85 597 ALA B CA 1
ATOM 10769 C C . ALA B 1 597 ? 21.094 -7.66 15.562 1 85 597 ALA B C 1
ATOM 10771 O O . ALA B 1 597 ? 22.047 -8.406 15.805 1 85 597 ALA B O 1
ATOM 10772 N N . PHE B 1 598 ? 20.094 -8.055 14.812 1 84.94 598 PHE B N 1
ATOM 10773 C CA . PHE B 1 598 ? 20 -9.453 14.406 1 84.94 598 PHE B CA 1
ATOM 10774 C C . PHE B 1 598 ? 20.969 -9.758 13.281 1 84.94 598 PHE B C 1
ATOM 10776 O O . PHE B 1 598 ? 21.172 -10.914 12.914 1 84.94 598 PHE B O 1
ATOM 10783 N N . PHE B 1 599 ? 21.641 -8.766 12.758 1 87.12 599 PHE B N 1
ATOM 10784 C CA . PHE B 1 599 ? 22.703 -9 11.781 1 87.12 599 PHE B CA 1
ATOM 10785 C C . PHE B 1 599 ? 24.016 -9.328 12.469 1 87.12 599 PHE B C 1
ATOM 10787 O O . PHE B 1 599 ? 25 -9.68 11.812 1 87.12 599 PHE B O 1
ATOM 10794 N N . THR B 1 600 ? 24.047 -9.156 13.766 1 83.56 600 THR B N 1
ATOM 10795 C CA . THR B 1 600 ? 25.281 -9.383 14.508 1 83.56 600 THR B CA 1
ATOM 10796 C C . THR B 1 600 ? 25.203 -10.688 15.297 1 83.56 600 THR B C 1
ATOM 10798 O O . THR B 1 600 ? 24.125 -11.188 15.578 1 83.56 600 THR B O 1
ATOM 10801 N N . GLU B 1 601 ? 26.312 -11.383 15.453 1 72.81 601 GLU B N 1
ATOM 10802 C CA . GLU B 1 601 ? 26.375 -12.656 16.156 1 72.81 601 GLU B CA 1
ATOM 10803 C C . GLU B 1 601 ? 25.969 -12.5 17.625 1 72.81 601 GLU B C 1
ATOM 10805 O O . GLU B 1 601 ? 25.312 -13.367 18.203 1 72.81 601 GLU B O 1
ATOM 10810 N N . LYS B 1 602 ? 26.469 -11.453 18.203 1 63.09 602 LYS B N 1
ATOM 10811 C CA . LYS B 1 602 ? 26.25 -11.289 19.625 1 63.09 602 LYS B CA 1
ATOM 10812 C C . LYS B 1 602 ? 24.828 -10.781 19.906 1 63.09 602 LYS B C 1
ATOM 10814 O O . LYS B 1 602 ? 24.312 -9.93 19.188 1 63.09 602 LYS B O 1
ATOM 10819 N N . ASN B 1 603 ? 24.031 -11.625 20.5 1 57.34 603 ASN B N 1
ATOM 10820 C CA . ASN B 1 603 ? 22.734 -11.117 20.922 1 57.34 603 ASN B CA 1
ATOM 10821 C C . ASN B 1 603 ? 22.859 -9.766 21.625 1 57.34 603 ASN B C 1
ATOM 10823 O O . ASN B 1 603 ? 23.734 -9.578 22.469 1 57.34 603 ASN B O 1
ATOM 10827 N N . ALA B 1 604 ? 22.547 -8.688 20.891 1 54.72 604 ALA B N 1
ATOM 10828 C CA . ALA B 1 604 ? 22.641 -7.371 21.516 1 54.72 604 ALA B CA 1
ATOM 10829 C C . ALA B 1 604 ? 22.25 -7.434 22.984 1 54.72 604 ALA B C 1
ATOM 10831 O O . ALA B 1 604 ? 21.297 -8.141 23.359 1 54.72 604 ALA B O 1
ATOM 10832 N N . GLY B 1 605 ? 23.188 -7.402 23.859 1 52.88 605 GLY B N 1
ATOM 10833 C CA . GLY B 1 605 ? 22.859 -7.309 25.266 1 52.88 605 GLY B CA 1
ATOM 10834 C C . GLY B 1 605 ? 21.594 -6.512 25.531 1 52.88 605 GLY B C 1
ATOM 10835 O O . GLY B 1 605 ? 21.062 -5.863 24.625 1 52.88 605 GLY B O 1
ATOM 10836 N N . PRO B 1 606 ? 20.953 -6.805 26.625 1 54.19 606 PRO B N 1
ATOM 10837 C CA . PRO B 1 606 ? 19.75 -6.062 26.984 1 54.19 606 PRO B CA 1
ATOM 10838 C C . PRO B 1 606 ? 19.906 -4.555 26.812 1 54.19 606 PRO B C 1
ATOM 10840 O O . PRO B 1 606 ? 21.016 -4.023 26.969 1 54.19 606 PRO B O 1
ATOM 10843 N N . ASP B 1 607 ? 18.969 -3.926 26.188 1 58.12 607 ASP B N 1
ATOM 10844 C CA . ASP B 1 607 ? 18.938 -2.477 26.031 1 58.12 607 ASP B CA 1
ATOM 10845 C C . ASP B 1 607 ? 19.234 -1.769 27.359 1 58.12 607 ASP B C 1
ATOM 10847 O O . ASP B 1 607 ? 18.75 -2.186 28.406 1 58.12 607 ASP B O 1
ATOM 10851 N N . VAL B 1 608 ? 20.219 -1.083 27.5 1 57.16 608 VAL B N 1
ATOM 10852 C CA . VAL B 1 608 ? 20.422 -0.243 28.688 1 57.16 608 VAL B CA 1
ATOM 10853 C C . VAL B 1 608 ? 19.141 0.545 28.984 1 57.16 608 VAL B C 1
ATOM 10855 O O . VAL B 1 608 ? 18.609 1.228 28.109 1 57.16 608 VAL B O 1
ATOM 10858 N N . PRO B 1 609 ? 18.609 0.173 30.141 1 61.81 609 PRO B N 1
ATOM 10859 C CA . PRO B 1 609 ? 17.391 0.916 30.469 1 61.81 609 PRO B CA 1
ATOM 10860 C C . PRO B 1 609 ? 17.578 2.428 30.375 1 61.81 609 PRO B C 1
ATOM 10862 O O . PRO B 1 609 ? 18.609 2.955 30.812 1 61.81 609 PRO B O 1
ATOM 10865 N N . ALA B 1 610 ? 16.734 3.025 29.688 1 64.94 610 ALA B N 1
ATOM 10866 C CA . ALA B 1 610 ? 16.75 4.48 29.562 1 64.94 610 ALA B CA 1
ATOM 10867 C C . ALA B 1 610 ? 16.594 5.148 30.922 1 64.94 610 ALA B C 1
ATOM 10869 O O . ALA B 1 610 ? 15.969 4.578 31.828 1 64.94 610 ALA B O 1
ATOM 10870 N N . SER B 1 611 ? 17.312 6.164 31.203 1 68.31 611 SER B N 1
ATOM 10871 C CA . SER B 1 611 ? 17.125 6.949 32.406 1 68.31 611 SER B CA 1
ATOM 10872 C C . SER B 1 611 ? 15.664 7.324 32.625 1 68.31 611 SER B C 1
ATOM 10874 O O . SER B 1 611 ? 14.953 7.594 31.641 1 68.31 611 SER B O 1
ATOM 10876 N N . PRO B 1 612 ? 15.289 7.219 33.875 1 79.25 612 PRO B N 1
ATOM 10877 C CA . PRO B 1 612 ? 13.883 7.527 34.125 1 79.25 612 PRO B CA 1
ATOM 10878 C C . PRO B 1 612 ? 13.508 8.953 33.75 1 79.25 612 PRO B C 1
ATOM 10880 O O . PRO B 1 612 ? 14.312 9.875 33.906 1 79.25 612 PRO B O 1
ATOM 10883 N N . LEU B 1 613 ? 12.461 9.086 33.25 1 86.38 613 LEU B N 1
ATOM 10884 C CA . LEU B 1 613 ? 11.938 10.383 32.844 1 86.38 613 LEU B CA 1
ATOM 10885 C C . LEU B 1 613 ? 11.492 11.188 34.062 1 86.38 613 LEU B C 1
ATOM 10887 O O . LEU B 1 613 ? 11 10.617 35.031 1 86.38 613 LEU B O 1
ATOM 10891 N N . ALA B 1 614 ? 11.742 12.453 34 1 89.12 614 ALA B N 1
ATOM 10892 C CA . ALA B 1 614 ? 11.18 13.375 35 1 89.12 614 ALA B CA 1
ATOM 10893 C C . ALA B 1 614 ? 9.688 13.578 34.75 1 89.12 614 ALA B C 1
ATOM 10895 O O . ALA B 1 614 ? 9.109 13.008 33.844 1 89.12 614 ALA B O 1
ATOM 10896 N N . THR B 1 615 ? 9.109 14.281 35.75 1 92.69 615 THR B N 1
ATOM 10897 C CA . THR B 1 615 ? 7.699 14.617 35.562 1 92.69 615 THR B CA 1
ATOM 10898 C C . THR B 1 615 ? 7.535 15.758 34.562 1 92.69 615 THR B C 1
ATOM 10900 O O . THR B 1 615 ? 8.477 16.516 34.344 1 92.69 615 THR B O 1
ATOM 10903 N N . TYR B 1 616 ? 6.363 15.891 34.062 1 96.12 616 TYR B N 1
ATOM 10904 C CA . TYR B 1 616 ? 6.066 16.969 33.125 1 96.12 616 TYR B CA 1
ATOM 10905 C C . TYR B 1 616 ? 6.34 18.328 33.781 1 96.12 616 TYR B C 1
ATOM 10907 O O . TYR B 1 616 ? 6.895 19.219 33.125 1 96.12 616 TYR B O 1
ATOM 10915 N N . ASN B 1 617 ? 6.023 18.484 35 1 95.31 617 ASN B N 1
ATOM 10916 C CA . ASN B 1 617 ? 6.25 19.734 35.719 1 95.31 617 ASN B CA 1
ATOM 10917 C C . ASN B 1 617 ? 7.734 20.047 35.844 1 95.31 617 ASN B C 1
ATOM 10919 O O . ASN B 1 617 ? 8.141 21.203 35.781 1 95.31 617 ASN B O 1
ATOM 10923 N N . GLU B 1 618 ? 8.484 19 36.062 1 95.44 618 GLU B N 1
ATOM 10924 C CA . GLU B 1 618 ? 9.93 19.188 36.156 1 95.44 618 GLU B CA 1
ATOM 10925 C C . GLU B 1 618 ? 10.516 19.672 34.812 1 95.44 618 GLU B C 1
ATOM 10927 O O . GLU B 1 618 ? 11.438 20.484 34.812 1 95.44 618 GLU B O 1
ATOM 10932 N N . TYR B 1 619 ? 9.992 19.156 33.812 1 97.19 619 TYR B N 1
ATOM 10933 C CA . TYR B 1 619 ? 10.469 19.578 32.5 1 97.19 619 TYR B CA 1
ATOM 10934 C C . TYR B 1 619 ? 10.07 21.031 32.219 1 97.19 619 TYR B C 1
ATOM 10936 O O . TYR B 1 619 ? 10.828 21.781 31.594 1 97.19 619 TYR B O 1
ATOM 10944 N N . LEU B 1 620 ? 8.93 21.484 32.688 1 96.94 620 LEU B N 1
ATOM 10945 C CA . LEU B 1 620 ? 8.5 22.875 32.562 1 96.94 620 LEU B CA 1
ATOM 10946 C C . LEU B 1 620 ? 9.398 23.797 33.375 1 96.94 620 LEU B C 1
ATOM 10948 O O . LEU B 1 620 ? 9.766 24.875 32.906 1 96.94 620 LEU B O 1
ATOM 10952 N N . ASP B 1 621 ? 9.758 23.312 34.531 1 96.38 621 ASP B N 1
ATOM 10953 C CA . ASP B 1 621 ? 10.664 24.078 35.375 1 96.38 621 ASP B CA 1
ATOM 10954 C C . ASP B 1 621 ? 12.047 24.203 34.719 1 96.38 621 ASP B C 1
ATOM 10956 O O . ASP B 1 621 ? 12.648 25.281 34.719 1 96.38 621 ASP B O 1
ATOM 10960 N N . GLN B 1 622 ? 12.469 23.141 34.219 1 96.81 622 GLN B N 1
ATOM 10961 C CA . GLN B 1 622 ? 13.758 23.141 33.531 1 96.81 622 GLN B CA 1
ATOM 10962 C C . GLN B 1 622 ? 13.758 24.109 32.344 1 96.81 622 GLN B C 1
ATOM 10964 O O . GLN B 1 622 ? 14.781 24.719 32.031 1 96.81 622 GLN B O 1
ATOM 10969 N N . ALA B 1 623 ? 12.648 24.219 31.688 1 97.88 623 ALA B N 1
ATOM 10970 C CA . ALA B 1 623 ? 12.531 25.094 30.516 1 97.88 623 ALA B CA 1
ATOM 10971 C C . ALA B 1 623 ? 12.812 26.547 30.891 1 97.88 623 ALA B C 1
ATOM 10973 O O . ALA B 1 623 ? 13.477 27.266 30.156 1 97.88 623 ALA B O 1
ATOM 10974 N N . HIS B 1 624 ? 12.375 26.969 32.062 1 95.81 624 HIS B N 1
ATOM 10975 C CA . HIS B 1 624 ? 12.602 28.328 32.5 1 95.81 624 HIS B CA 1
ATOM 10976 C C . HIS B 1 624 ? 14.078 28.594 32.781 1 95.81 624 HIS B C 1
ATOM 10978 O O . HIS B 1 624 ? 14.594 29.656 32.469 1 95.81 624 HIS B O 1
ATOM 10984 N N . ILE B 1 625 ? 14.688 27.578 33.312 1 96.12 625 ILE B N 1
ATOM 10985 C CA . ILE B 1 625 ? 16.125 27.688 33.562 1 96.12 625 ILE B CA 1
ATOM 10986 C C . ILE B 1 625 ? 16.891 27.781 32.25 1 96.12 625 ILE B C 1
ATOM 10988 O O . ILE B 1 625 ? 17.781 28.609 32.125 1 96.12 625 ILE B O 1
ATOM 10992 N N . LEU B 1 626 ? 16.5 26.953 31.359 1 96.56 626 LEU B N 1
ATOM 10993 C CA . LEU B 1 626 ? 17.141 26.938 30.062 1 96.56 626 LEU B CA 1
ATOM 10994 C C . LEU B 1 626 ? 16.938 28.281 29.344 1 96.56 626 LEU B C 1
ATOM 10996 O O . LEU B 1 626 ? 17.844 28.75 28.641 1 96.56 626 LEU B O 1
ATOM 11000 N N . ALA B 1 627 ? 15.758 28.875 29.484 1 95.31 627 ALA B N 1
ATOM 11001 C CA . ALA B 1 627 ? 15.477 30.156 28.859 1 95.31 627 ALA B CA 1
ATOM 11002 C C . ALA B 1 627 ? 16.391 31.25 29.406 1 95.31 627 ALA B C 1
ATOM 11004 O O . ALA B 1 627 ? 16.891 32.094 28.641 1 95.31 627 ALA B O 1
ATOM 11005 N N . ASP B 1 628 ? 16.625 31.234 30.656 1 91.31 628 ASP B N 1
ATOM 11006 C CA . ASP B 1 628 ? 17.516 32.219 31.281 1 91.31 628 ASP B CA 1
ATOM 11007 C C . ASP B 1 628 ? 18.953 32.031 30.828 1 91.31 628 ASP B C 1
ATOM 11009 O O . ASP B 1 628 ? 19.656 33 30.578 1 91.31 628 ASP B O 1
ATOM 11013 N N . GLN B 1 629 ? 19.266 30.812 30.703 1 91.12 629 GLN B N 1
ATOM 11014 C CA . GLN B 1 629 ? 20.625 30.516 30.234 1 91.12 629 GLN B CA 1
ATOM 11015 C C . GLN B 1 629 ? 20.797 30.922 28.781 1 91.12 629 GLN B C 1
ATOM 11017 O O . GLN B 1 629 ? 21.859 31.422 28.391 1 91.12 629 GLN B O 1
ATOM 11022 N N . ALA B 1 630 ? 19.812 30.688 27.984 1 90.94 630 ALA B N 1
ATOM 11023 C CA . ALA B 1 630 ? 19.875 31.047 26.562 1 90.94 630 ALA B CA 1
ATOM 11024 C C . ALA B 1 630 ? 20.047 32.531 26.375 1 90.94 630 ALA B C 1
ATOM 11026 O O . ALA B 1 630 ? 20.812 33 25.516 1 90.94 630 ALA B O 1
ATOM 11027 N N . LEU B 1 631 ? 19.391 33.281 27.125 1 85.06 631 LEU B N 1
ATOM 11028 C CA . LEU B 1 631 ? 19.5 34.719 27.047 1 85.06 631 LEU B CA 1
ATOM 11029 C C . LEU B 1 631 ? 20.875 35.188 27.484 1 85.06 631 LEU B C 1
ATOM 11031 O O . LEU B 1 631 ? 21.438 36.125 26.891 1 85.06 631 LEU B O 1
ATOM 11035 N N . ALA B 1 632 ? 21.406 34.469 28.438 1 81.12 632 ALA B N 1
ATOM 11036 C CA . ALA B 1 632 ? 22.719 34.844 28.953 1 81.12 632 ALA B CA 1
ATOM 11037 C C . ALA B 1 632 ? 23.812 34.531 27.938 1 81.12 632 ALA B C 1
ATOM 11039 O O . ALA B 1 632 ? 24.797 35.25 27.828 1 81.12 632 ALA B O 1
ATOM 11040 N N . ASP B 1 633 ? 23.609 33.531 27.219 1 77.56 633 ASP B N 1
ATOM 11041 C CA . ASP B 1 633 ? 24.609 33.031 26.281 1 77.56 633 ASP B CA 1
ATOM 11042 C C . ASP B 1 633 ? 24.484 33.75 24.922 1 77.56 633 ASP B C 1
ATOM 11044 O O . ASP B 1 633 ? 25.312 33.531 24.031 1 77.56 633 ASP B O 1
ATOM 11048 N N . ALA B 1 634 ? 23.422 34.5 24.781 1 74.62 634 ALA B N 1
ATOM 11049 C CA . ALA B 1 634 ? 23.125 35.062 23.484 1 74.62 634 ALA B CA 1
ATOM 11050 C C . ALA B 1 634 ? 24.25 36 23.016 1 74.62 634 ALA B C 1
ATOM 11052 O O . ALA B 1 634 ? 24.609 36.938 23.734 1 74.62 634 ALA B O 1
ATOM 11053 N N . CYS B 1 635 ? 25.281 35.344 22.344 1 60.38 635 CYS B N 1
ATOM 11054 C CA . CYS B 1 635 ? 26.344 36.156 21.75 1 60.38 635 CYS B CA 1
ATOM 11055 C C . CYS B 1 635 ? 25.984 36.594 20.344 1 60.38 635 CYS B C 1
ATOM 11057 O O . CYS B 1 635 ? 25.078 36.031 19.719 1 60.38 635 CYS B O 1
ATOM 11059 N N . CYS B 1 636 ? 26.531 37.75 19.844 1 51.97 636 CYS B N 1
ATOM 11060 C CA . CYS B 1 636 ? 26.297 38.312 18.516 1 51.97 636 CYS B CA 1
ATOM 11061 C C . CYS B 1 636 ? 26.484 37.25 17.438 1 51.97 636 CYS B C 1
ATOM 11063 O O . CYS B 1 636 ? 27.578 36.688 17.297 1 51.97 636 CYS B O 1
ATOM 11065 N N . GLY B 1 637 ? 25.516 36.375 17.266 1 55.06 637 GLY B N 1
ATOM 11066 C CA . GLY B 1 637 ? 25.641 35.406 16.203 1 55.06 637 GLY B CA 1
ATOM 11067 C C . GLY B 1 637 ? 25.734 36.031 14.82 1 55.06 637 GLY B C 1
ATOM 11068 O O . GLY B 1 637 ? 25.594 37.25 14.68 1 55.06 637 GLY B O 1
ATOM 11069 N N . PRO B 1 638 ? 26.172 35.281 13.859 1 57.31 638 PRO B N 1
ATOM 11070 C CA . PRO B 1 638 ? 26.344 35.812 12.508 1 57.31 638 PRO B CA 1
ATOM 11071 C C . PRO B 1 638 ? 25.078 36.469 11.977 1 57.31 638 PRO B C 1
ATOM 11073 O O . PRO B 1 638 ? 23.969 36.031 12.258 1 57.31 638 PRO B O 1
ATOM 11076 N N . GLU B 1 639 ? 25.312 37.656 11.508 1 61.59 639 GLU B N 1
ATOM 11077 C CA . GLU B 1 639 ? 24.234 38.406 10.867 1 61.59 639 GLU B CA 1
ATOM 11078 C C . GLU B 1 639 ? 23.844 37.781 9.523 1 61.59 639 GLU B C 1
ATOM 11080 O O . GLU B 1 639 ? 24.703 37.562 8.68 1 61.59 639 GLU B O 1
ATOM 11085 N N . PHE B 1 640 ? 22.75 37.031 9.602 1 71.25 640 PHE B N 1
ATOM 11086 C CA . PHE B 1 640 ? 22.234 36.531 8.344 1 71.25 640 PHE B CA 1
ATOM 11087 C C . PHE B 1 640 ? 21.203 37.469 7.746 1 71.25 640 PHE B C 1
ATOM 11089 O O . PHE B 1 640 ? 20.391 38.062 8.469 1 71.25 640 PHE B O 1
ATOM 11096 N N . GLN B 1 641 ? 21.547 37.938 6.5 1 68.94 641 GLN B N 1
ATOM 11097 C CA . GLN B 1 641 ? 20.531 38.688 5.77 1 68.94 641 GLN B CA 1
ATOM 11098 C C . GLN B 1 641 ? 20.328 38.125 4.367 1 68.94 641 GLN B C 1
ATOM 11100 O O .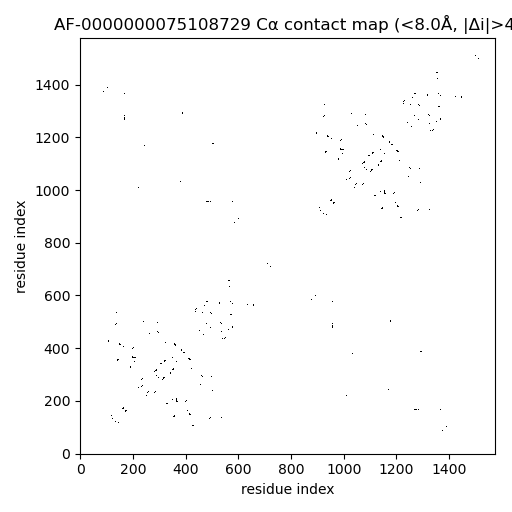 GLN B 1 641 ? 21.297 37.844 3.662 1 68.94 641 GLN B O 1
ATOM 11105 N N . MET B 1 642 ? 19.047 37.844 4.152 1 81.62 642 MET B N 1
ATOM 11106 C CA . MET B 1 642 ? 18.688 37.406 2.809 1 81.62 642 MET B CA 1
ATOM 11107 C C . MET B 1 642 ? 18.797 38.531 1.809 1 81.62 642 MET B C 1
ATOM 11109 O O . MET B 1 642 ? 19.016 39.688 2.197 1 81.62 642 MET B O 1
ATOM 11113 N N . GLU B 1 643 ? 18.719 38.156 0.531 1 80.19 643 GLU B N 1
ATOM 11114 C CA . GLU B 1 643 ? 18.672 39.188 -0.512 1 80.19 643 GLU B CA 1
ATOM 11115 C C . GLU B 1 643 ? 17.516 40.156 -0.273 1 80.19 643 GLU B C 1
ATOM 11117 O O . GLU B 1 643 ? 16.5 39.812 0.319 1 80.19 643 GLU B O 1
ATOM 11122 N N . ALA B 1 644 ? 17.75 41.344 -0.719 1 76.75 644 ALA B N 1
ATOM 11123 C CA . ALA B 1 644 ? 16.844 42.438 -0.427 1 76.75 644 ALA B CA 1
ATOM 11124 C C . ALA B 1 644 ? 15.406 42.094 -0.824 1 76.75 644 ALA B C 1
ATOM 11126 O O . ALA B 1 644 ? 14.461 42.406 -0.098 1 76.75 644 ALA B O 1
ATOM 11127 N N . THR B 1 645 ? 15.266 41.5 -1.939 1 78.56 645 THR B N 1
ATOM 11128 C CA . THR B 1 645 ? 13.93 41.188 -2.42 1 78.56 645 THR B CA 1
ATOM 11129 C C . THR B 1 645 ? 13.266 40.156 -1.509 1 78.56 645 THR B C 1
ATOM 11131 O O . THR B 1 645 ? 12.055 40.188 -1.291 1 78.56 645 THR B O 1
ATOM 11134 N N . LYS B 1 646 ? 13.984 39.344 -0.967 1 86.5 646 LYS B N 1
ATOM 11135 C CA . LYS B 1 646 ? 13.477 38.312 -0.065 1 86.5 646 LYS B CA 1
ATOM 11136 C C . LYS B 1 646 ? 13.266 38.875 1.34 1 86.5 646 LYS B C 1
ATOM 11138 O O . LYS B 1 646 ? 12.312 38.5 2.027 1 86.5 646 LYS B O 1
ATOM 11143 N N . GLU B 1 647 ? 14.125 39.844 1.657 1 86.31 647 GLU B N 1
ATOM 11144 C CA . GLU B 1 647 ? 14.031 40.438 2.982 1 86.31 647 GLU B CA 1
ATOM 11145 C C . GLU B 1 647 ? 12.711 41.188 3.154 1 86.31 647 GLU B C 1
ATOM 11147 O O . GLU B 1 647 ? 12.156 41.25 4.254 1 86.31 647 GLU B O 1
ATOM 11152 N N . ALA B 1 648 ? 12.242 41.719 2.113 1 85.06 648 ALA B N 1
ATOM 11153 C CA . ALA B 1 648 ? 10.992 42.5 2.16 1 85.06 648 ALA B CA 1
ATOM 11154 C C . ALA B 1 648 ? 9.805 41.562 2.438 1 85.06 648 ALA B C 1
ATOM 11156 O O . ALA B 1 648 ? 8.781 42 2.961 1 85.06 648 ALA B O 1
ATOM 11157 N N . LEU B 1 649 ? 10 40.312 2.154 1 89.19 649 LEU B N 1
ATOM 11158 C CA . LEU B 1 649 ? 8.922 39.344 2.311 1 89.19 649 LEU B CA 1
ATOM 11159 C C . LEU B 1 649 ? 9.078 38.562 3.609 1 89.19 649 LEU B C 1
ATOM 11161 O O . LEU B 1 649 ? 8.227 37.75 3.951 1 89.19 649 LEU B O 1
ATOM 11165 N N . ARG B 1 650 ? 10.07 38.906 4.32 1 90.31 650 ARG B N 1
ATOM 11166 C CA . ARG B 1 650 ? 10.359 38.125 5.531 1 90.31 650 ARG B CA 1
ATOM 11167 C C . ARG B 1 650 ? 9.312 38.406 6.605 1 90.31 650 ARG B C 1
ATOM 11169 O O . ARG B 1 650 ? 9.016 39.562 6.922 1 90.31 650 ARG B O 1
ATOM 11176 N N . TRP B 1 651 ? 8.812 37.344 7.191 1 91.81 651 TRP B N 1
ATOM 11177 C CA . TRP B 1 651 ? 7.738 37.469 8.172 1 91.81 651 TRP B CA 1
ATOM 11178 C C . TRP B 1 651 ? 8.18 36.938 9.531 1 91.81 651 TRP B C 1
ATOM 11180 O O . TRP B 1 651 ? 7.41 36.969 10.5 1 91.81 651 TRP B O 1
ATOM 11190 N N . PHE B 1 652 ? 9.391 36.5 9.719 1 93.94 652 PHE B N 1
ATOM 11191 C CA . PHE B 1 652 ? 9.859 35.906 10.969 1 93.94 652 PHE B CA 1
ATOM 11192 C C . PHE B 1 652 ? 11.086 36.656 11.484 1 93.94 652 PHE B C 1
ATOM 11194 O O . PHE B 1 652 ? 11.734 37.406 10.734 1 93.94 652 PHE B O 1
ATOM 11201 N N . VAL B 1 653 ? 11.461 36.438 12.773 1 92.06 653 VAL B N 1
ATOM 11202 C CA . VAL B 1 653 ? 12.586 37.094 13.422 1 92.06 653 VAL B CA 1
ATOM 11203 C C . VAL B 1 653 ? 13.852 36.25 13.273 1 92.06 653 VAL B C 1
ATOM 11205 O O . VAL B 1 653 ? 13.805 35.031 13.352 1 92.06 653 VAL B O 1
ATOM 11208 N N . TYR B 1 654 ? 14.984 36.969 13.102 1 89.44 654 TYR B N 1
ATOM 11209 C CA . TYR B 1 654 ? 16.281 36.312 13.039 1 89.44 654 TYR B CA 1
ATOM 11210 C C . TYR B 1 654 ? 16.875 36.125 14.438 1 89.44 654 TYR B C 1
ATOM 11212 O O . TYR B 1 654 ? 16.531 36.875 15.359 1 89.44 654 TYR B O 1
ATOM 11220 N N . PRO B 1 655 ? 17.719 35.125 14.539 1 88.56 655 PRO B N 1
ATOM 11221 C CA . PRO B 1 655 ? 18.453 34.969 15.797 1 88.56 655 PRO B CA 1
ATOM 11222 C C . PRO B 1 655 ? 19.219 36.25 16.188 1 88.56 655 PRO B C 1
ATOM 11224 O O . PRO B 1 655 ? 19.281 36.594 17.375 1 88.56 655 PRO B O 1
ATOM 11227 N N . SER B 1 656 ? 19.688 36.969 15.234 1 82.5 656 SER B N 1
ATOM 11228 C CA . SER B 1 656 ? 20.5 38.156 15.484 1 82.5 656 SER B CA 1
ATOM 11229 C C . SER B 1 656 ? 19.672 39.312 16.031 1 82.5 656 SER B C 1
ATOM 11231 O O . SER B 1 656 ? 20.203 40.25 16.625 1 82.5 656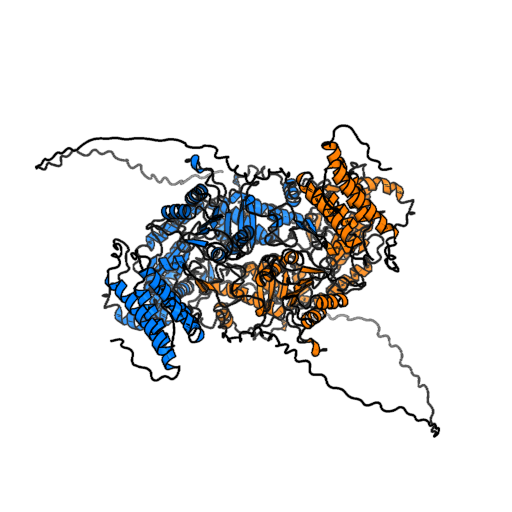 SER B O 1
ATOM 11233 N N . GLU B 1 657 ? 18.391 39.25 15.836 1 82.94 657 GLU B N 1
ATOM 11234 C CA . GLU B 1 657 ? 17.516 40.344 16.266 1 82.94 657 GLU B CA 1
ATOM 11235 C C . GLU B 1 657 ? 17.172 40.219 17.75 1 82.94 657 GLU B C 1
ATOM 11237 O O . GLU B 1 657 ? 16.594 41.125 18.328 1 82.94 657 GLU B O 1
ATOM 11242 N N . VAL B 1 658 ? 17.359 39.125 18.328 1 77.56 658 VAL B N 1
ATOM 11243 C CA . VAL B 1 658 ? 17.094 38.906 19.75 1 77.56 658 VAL B CA 1
ATOM 11244 C C . VAL B 1 658 ? 18.047 39.75 20.578 1 77.56 658 VAL B C 1
ATOM 11246 O O . VAL B 1 658 ? 17.641 40.281 21.625 1 77.56 658 VAL B O 1
ATOM 11249 N N . GLN B 1 659 ? 19.266 39.875 20.281 1 60.22 659 GLN B N 1
ATOM 11250 C CA . GLN B 1 659 ? 20.219 40.656 21.062 1 60.22 659 GLN B CA 1
ATOM 11251 C C . GLN B 1 659 ? 19.766 42.094 21.219 1 60.22 659 GLN B C 1
ATOM 11253 O O . GLN B 1 659 ? 19.922 42.719 22.281 1 60.22 659 GLN B O 1
ATOM 11258 N N . VAL B 1 660 ? 19.125 42.562 20.062 1 50.03 660 VAL B N 1
ATOM 11259 C CA . VAL B 1 660 ? 18.797 43.969 20.078 1 50.03 660 VAL B CA 1
ATOM 11260 C C . VAL B 1 660 ? 17.562 44.219 20.953 1 50.03 660 VAL B C 1
ATOM 11262 O O . VAL B 1 660 ? 17.484 45.219 21.672 1 50.03 660 VAL B O 1
ATOM 11265 N N . ALA B 1 661 ? 16.547 43.312 20.906 1 50.03 661 ALA B N 1
ATOM 11266 C CA . ALA B 1 661 ? 15.297 43.5 21.625 1 50.03 661 ALA B CA 1
ATOM 11267 C C . ALA B 1 661 ? 15.516 43.406 23.141 1 50.03 661 ALA B C 1
ATOM 11269 O O . ALA B 1 661 ? 14.812 44.062 23.906 1 50.03 661 ALA B O 1
ATOM 11270 N N . ASN B 1 662 ? 16.281 42.469 23.547 1 45.84 662 ASN B N 1
ATOM 11271 C CA . ASN B 1 662 ? 16.578 42.531 24.969 1 45.84 662 ASN B CA 1
ATOM 11272 C C . ASN B 1 662 ? 16.984 43.938 25.406 1 45.84 662 ASN B C 1
ATOM 11274 O O . ASN B 1 662 ? 16.766 44.281 26.562 1 45.84 662 ASN B O 1
ATOM 11278 N N . ASN B 1 663 ? 17.406 44.656 24.422 1 37.41 663 ASN B N 1
ATOM 11279 C CA . ASN B 1 663 ? 17.641 46.062 24.766 1 37.41 663 ASN B CA 1
ATOM 11280 C C . ASN B 1 663 ? 16.375 46.906 24.641 1 37.41 663 ASN B C 1
ATOM 11282 O O . ASN B 1 663 ? 16.234 47.938 25.281 1 37.41 663 ASN B O 1
ATOM 11286 N N . PHE B 1 664 ? 15.367 46.594 23.594 1 34 664 PHE B N 1
ATOM 11287 C CA . PHE B 1 664 ? 14.203 47.438 23.328 1 34 664 PHE B CA 1
ATOM 11288 C C . PHE B 1 664 ? 13.016 47 24.172 1 34 664 PHE B C 1
ATOM 11290 O O . PHE B 1 664 ? 11.906 47.5 24.031 1 34 664 PHE B O 1
ATOM 11297 N N . GLN B 1 665 ? 12.773 46 24.844 1 34.31 665 GLN B N 1
ATOM 11298 C CA . GLN B 1 665 ? 11.547 45.844 25.609 1 34.31 665 GLN B CA 1
ATOM 11299 C C . GLN B 1 665 ? 11.102 47.156 26.25 1 34.31 665 GLN B C 1
ATOM 11301 O O . GLN B 1 665 ? 10.039 47.219 26.875 1 34.31 665 GLN B O 1
ATOM 11306 N N . HIS B 1 666 ? 11.812 48.25 26.469 1 28.08 666 HIS B N 1
ATOM 11307 C CA . HIS B 1 666 ? 11.109 49.375 27.078 1 28.08 666 HIS B CA 1
ATOM 11308 C C . HIS B 1 666 ? 10.188 50.062 26.078 1 28.08 666 HIS B C 1
ATOM 11310 O O . HIS B 1 666 ? 9.375 50.906 26.453 1 28.08 666 HIS B O 1
ATOM 11316 N N . GLN B 1 667 ? 10.5 50.375 24.781 1 24.78 667 GLN B N 1
ATOM 11317 C CA . GLN B 1 667 ? 9.633 51.312 24.094 1 24.78 667 GLN B CA 1
ATOM 11318 C C . GLN B 1 667 ? 8.492 50.594 23.391 1 24.78 667 GLN B C 1
ATOM 11320 O O . GLN B 1 667 ? 8.711 49.906 22.391 1 24.78 667 GLN B O 1
ATOM 11325 N N . HIS B 1 668 ? 7.438 50.062 24.047 1 27.61 668 HIS B N 1
ATOM 11326 C CA . HIS B 1 668 ? 6.195 49.406 23.672 1 27.61 668 HIS B CA 1
ATOM 11327 C C . HIS B 1 668 ? 5.43 50.188 22.625 1 27.61 668 HIS B C 1
ATOM 11329 O O . HIS B 1 668 ? 4.246 49.969 22.391 1 27.61 668 HIS B O 1
ATOM 11335 N N . THR B 1 669 ? 5.816 51.25 21.938 1 23.77 669 THR B N 1
ATOM 11336 C CA . THR B 1 669 ? 4.734 52.062 21.375 1 23.77 669 THR B CA 1
ATOM 11337 C C . THR B 1 669 ? 4.074 51.344 20.219 1 23.77 669 THR B C 1
ATOM 11339 O O . THR B 1 669 ? 2.982 51.719 19.781 1 23.77 669 THR B O 1
ATOM 11342 N N . GLY B 1 670 ? 4.754 50.719 19.266 1 23.69 670 GLY B N 1
ATOM 11343 C CA . GLY B 1 670 ? 4.129 50.75 17.953 1 23.69 670 GLY B CA 1
ATOM 11344 C C . GLY B 1 670 ? 3.033 49.688 17.812 1 23.69 670 GLY B C 1
ATOM 11345 O O . GLY B 1 670 ? 3.184 48.562 18.266 1 23.69 670 GLY B O 1
ATOM 11346 N N . ASP B 1 671 ? 1.674 50.094 17.734 1 23.12 671 ASP B N 1
ATOM 11347 C CA . ASP B 1 671 ? 0.336 49.531 17.578 1 23.12 671 ASP B CA 1
ATOM 11348 C C . ASP B 1 671 ? 0.257 48.656 16.344 1 23.12 671 ASP B C 1
ATOM 11350 O O . ASP B 1 671 ? 0.53 49.094 15.227 1 23.12 671 ASP B O 1
ATOM 11354 N N . PHE B 1 672 ? 0.868 47.625 16.297 1 22.86 672 PHE B N 1
ATOM 11355 C CA . PHE B 1 672 ? 0.639 46.781 15.125 1 22.86 672 PHE B CA 1
ATOM 11356 C C . PHE B 1 672 ? -0.839 46.438 14.984 1 22.86 672 PHE B C 1
ATOM 11358 O O . PHE B 1 672 ? -1.451 45.906 15.922 1 22.86 672 PHE B O 1
ATOM 11365 N N . TYR B 1 673 ? -1.695 47.188 14.227 1 21.92 673 TYR B N 1
ATOM 11366 C CA . TYR B 1 673 ? -3.109 47.062 13.891 1 21.92 673 TYR B CA 1
ATOM 11367 C C . TYR B 1 673 ? -3.4 45.719 13.234 1 21.92 673 TYR B C 1
ATOM 11369 O O . TYR B 1 673 ? -2.779 45.375 12.234 1 21.92 673 TYR B O 1
ATOM 11377 N N . THR B 1 674 ? -3.496 44.719 13.859 1 23.36 674 THR B N 1
ATOM 11378 C CA . THR B 1 674 ? -4.133 43.531 13.305 1 23.36 674 THR B CA 1
ATOM 11379 C C . THR B 1 674 ? -5.52 43.875 12.766 1 23.36 674 THR B C 1
ATOM 11381 O O . THR B 1 674 ? -6.305 44.531 13.43 1 23.36 674 THR B O 1
ATOM 11384 N N . THR B 1 675 ? -5.777 44.125 11.477 1 22.47 675 THR B N 1
ATOM 11385 C CA . THR B 1 675 ? -7.094 44.375 10.898 1 22.47 675 THR B CA 1
ATOM 11386 C C . THR B 1 675 ? -8.125 43.406 11.469 1 22.47 675 THR B C 1
ATOM 11388 O O . THR B 1 675 ? -7.992 42.188 11.32 1 22.47 675 THR B O 1
ATOM 11391 N N . ASN B 1 676 ? -8.625 43.688 12.531 1 23.28 676 ASN B N 1
ATOM 11392 C CA . ASN B 1 676 ? -9.945 43.156 12.906 1 23.28 676 ASN B CA 1
ATOM 11393 C C . ASN B 1 676 ? -10.977 43.438 11.82 1 23.28 676 ASN B C 1
ATOM 11395 O O . ASN B 1 676 ? -11.234 44.594 11.469 1 23.28 676 ASN B O 1
ATOM 11399 N N . HIS B 1 677 ? -11.25 42.688 10.812 1 23.11 677 HIS B N 1
ATOM 11400 C CA . HIS B 1 677 ? -12.312 42.781 9.82 1 23.11 677 HIS B CA 1
ATOM 11401 C C . HIS B 1 677 ? -13.656 43.094 10.484 1 23.11 677 HIS B C 1
ATOM 11403 O O . HIS B 1 677 ? -14.539 42.219 10.516 1 23.11 677 HIS B O 1
ATOM 11409 N N . SER B 1 678 ? -13.836 43.906 11.414 1 23.42 678 SER B N 1
ATOM 11410 C CA . SER B 1 678 ? -15.242 44.281 11.422 1 23.42 678 SER B CA 1
ATOM 11411 C C . SER B 1 678 ? -15.664 44.875 10.086 1 23.42 678 SER B C 1
ATOM 11413 O O . SER B 1 678 ? -16.641 44.438 9.484 1 23.42 678 SER B O 1
ATOM 11415 N N . ASP B 1 679 ? -15.805 46.375 9.93 1 22.38 679 ASP B N 1
ATOM 11416 C CA . ASP B 1 679 ? -16.547 47.188 8.977 1 22.38 679 ASP B CA 1
ATOM 11417 C C . ASP B 1 679 ? -15.812 47.312 7.645 1 22.38 679 ASP B C 1
ATOM 11419 O O . ASP B 1 679 ? -15.336 48.375 7.281 1 22.38 679 ASP B O 1
ATOM 11423 N N . THR B 1 680 ? -14.891 46.719 7.207 1 23.8 680 THR B N 1
ATOM 11424 C CA . THR B 1 680 ? -14.328 47 5.891 1 23.8 680 THR B CA 1
ATOM 11425 C C . THR B 1 680 ? -15.414 47 4.824 1 23.8 680 THR B C 1
ATOM 11427 O O . THR B 1 680 ? -16.031 45.969 4.547 1 23.8 680 THR B O 1
ATOM 11430 N N . ALA B 1 681 ? -16.062 48.25 4.551 1 24.98 681 ALA B N 1
ATOM 11431 C CA . ALA B 1 681 ? -16.859 48.781 3.449 1 24.98 681 ALA B CA 1
ATOM 11432 C C . ALA B 1 681 ? -16.312 48.312 2.104 1 24.98 681 ALA B C 1
ATOM 11434 O O . ALA B 1 681 ? -15.125 48.031 1.971 1 24.98 681 ALA B O 1
ATOM 11435 N N . ALA B 1 682 ? -17.234 48.062 1.054 1 25.53 682 ALA B N 1
ATOM 11436 C CA . ALA B 1 682 ? -17.219 47.594 -0.331 1 25.53 682 ALA B CA 1
ATOM 11437 C C . ALA B 1 682 ? -16.25 48.438 -1.177 1 25.53 682 ALA B C 1
ATOM 11439 O O . ALA B 1 682 ? -16.203 49.656 -1.049 1 25.53 682 ALA B O 1
ATOM 11440 N N . PRO B 1 683 ? -15.062 48.062 -1.583 1 26.53 683 PRO B N 1
ATOM 11441 C CA . PRO B 1 683 ? -14.227 48.906 -2.449 1 26.53 683 PRO B CA 1
ATOM 11442 C C . PRO B 1 683 ? -15.039 49.656 -3.494 1 26.53 683 PRO B C 1
ATOM 11444 O O . PRO B 1 683 ? -16.062 49.156 -3.971 1 26.53 683 PRO B O 1
ATOM 11447 N N . ALA B 1 684 ? -14.977 51 -3.492 1 29.23 684 ALA B N 1
ATOM 11448 C CA . ALA B 1 684 ? -15.656 51.969 -4.336 1 29.23 684 ALA B CA 1
ATOM 11449 C C . ALA B 1 684 ? -15.508 51.625 -5.812 1 29.23 684 ALA B C 1
ATOM 11451 O O . ALA B 1 684 ? -14.531 50.969 -6.211 1 29.23 684 ALA B O 1
ATOM 11452 N N . PRO B 1 685 ? -16.422 51.75 -6.797 1 28.78 685 PRO B N 1
ATOM 11453 C CA . PRO B 1 685 ? -16.547 51.469 -8.227 1 28.78 685 PRO B CA 1
ATOM 11454 C C . PRO B 1 685 ? -15.414 52.062 -9.055 1 28.78 685 PRO B C 1
ATOM 11456 O O . PRO B 1 685 ? -14.82 53.062 -8.641 1 28.78 685 PRO B O 1
ATOM 11459 N N . LEU B 1 686 ? -14.75 51.531 -10.039 1 32.88 686 LEU B N 1
ATOM 11460 C CA . LEU B 1 686 ? -13.719 51.906 -11 1 32.88 686 LEU B CA 1
ATOM 11461 C C . LEU B 1 686 ? -13.969 53.312 -11.555 1 32.88 686 LEU B C 1
ATOM 11463 O O . LEU B 1 686 ? -15.07 53.594 -12.016 1 32.88 686 LEU B O 1
ATOM 11467 N N . ASN B 1 687 ? -13.211 54.312 -11.062 1 37.69 687 ASN B N 1
ATOM 11468 C CA . ASN B 1 687 ? -13.422 55.656 -11.57 1 37.69 687 ASN B CA 1
ATOM 11469 C C . ASN B 1 687 ? -12.836 55.844 -12.969 1 37.69 687 ASN B C 1
ATOM 11471 O O . ASN B 1 687 ? -12.047 55 -13.422 1 37.69 687 ASN B O 1
ATOM 11475 N N . ARG B 1 688 ? -13.086 56.719 -13.93 1 46.44 688 ARG B N 1
ATOM 11476 C CA . ARG B 1 688 ? -12.836 57.156 -15.305 1 46.44 688 ARG B CA 1
ATOM 11477 C C . ARG B 1 688 ? -11.336 57.281 -15.578 1 46.44 688 ARG B C 1
ATOM 11479 O O . ARG B 1 688 ? -10.883 56.969 -16.688 1 46.44 688 ARG B O 1
ATOM 11486 N N . ASN B 1 689 ? -10.523 57.5 -14.648 1 48.22 689 ASN B N 1
ATOM 11487 C CA . ASN B 1 689 ? -9.109 57.781 -14.836 1 48.22 689 ASN B CA 1
ATOM 11488 C C . ASN B 1 689 ? -8.305 56.5 -15.055 1 48.22 689 ASN B C 1
ATOM 11490 O O . ASN B 1 689 ? -7.281 56.531 -15.742 1 48.22 689 ASN B O 1
ATOM 11494 N N . ASP B 1 690 ? -8.82 55.375 -14.695 1 47.5 690 ASP B N 1
ATOM 11495 C CA . ASP B 1 690 ? -8.117 54.094 -14.805 1 47.5 690 ASP B CA 1
ATOM 11496 C C . ASP B 1 690 ? -8.203 53.562 -16.234 1 47.5 690 ASP B C 1
ATOM 11498 O O . ASP B 1 690 ? -7.234 52.969 -16.734 1 47.5 690 ASP B O 1
ATOM 11502 N N . TYR B 1 691 ? -9.141 53.875 -16.797 1 53.66 691 TYR B N 1
ATOM 11503 C CA . TYR B 1 691 ? -9.383 53.5 -18.188 1 53.66 691 TYR B CA 1
ATOM 11504 C C . TYR B 1 691 ? -8.391 54.219 -19.109 1 53.66 691 TYR B C 1
ATOM 11506 O O . TYR B 1 691 ? -7.82 53.594 -20.016 1 53.66 691 TYR B O 1
ATOM 11514 N N . GLU B 1 692 ? -8.125 55.406 -18.797 1 60.72 692 GLU B N 1
ATOM 11515 C CA . GLU B 1 692 ? -7.262 56.219 -19.656 1 60.72 692 GLU B CA 1
ATOM 11516 C C . GLU B 1 692 ? -5.809 55.781 -19.562 1 60.72 692 GLU B C 1
ATOM 11518 O O . GLU B 1 692 ? -5.086 55.781 -20.562 1 60.72 692 GLU B O 1
ATOM 11523 N N . LEU B 1 693 ? -5.535 55.219 -18.5 1 59.47 693 LEU B N 1
ATOM 11524 C CA . LEU B 1 693 ? -4.164 54.781 -18.266 1 59.47 693 LEU B CA 1
ATOM 11525 C C . LEU B 1 693 ? -3.869 53.469 -19.016 1 59.47 693 LEU B C 1
ATOM 11527 O O . LEU B 1 693 ? -2.801 53.344 -19.609 1 59.47 693 LEU B O 1
ATOM 11531 N N . VAL B 1 694 ? -4.84 52.688 -19.156 1 60.47 694 VAL B N 1
ATOM 11532 C CA . VAL B 1 694 ? -4.664 51.406 -19.844 1 60.47 694 VAL B CA 1
ATOM 11533 C C . VAL B 1 694 ? -4.527 51.656 -21.344 1 60.47 694 VAL B C 1
ATOM 11535 O O . VAL B 1 694 ? -3.67 51.062 -22.016 1 60.47 694 VAL B O 1
ATOM 11538 N N . ILE B 1 695 ? -5.258 52.594 -21.688 1 65.56 695 ILE B N 1
ATOM 11539 C CA . ILE B 1 695 ? -5.262 52.938 -23.109 1 65.56 695 ILE B CA 1
ATOM 11540 C C . ILE B 1 695 ? -3.938 53.594 -23.484 1 65.56 695 ILE B C 1
ATOM 11542 O O . ILE B 1 695 ? -3.359 53.281 -24.531 1 65.56 695 ILE B O 1
ATOM 11546 N N . LYS B 1 696 ? -3.467 54.344 -22.578 1 69.25 696 LYS B N 1
ATOM 11547 C CA . LYS B 1 696 ? -2.197 55.031 -22.812 1 69.25 696 LYS B CA 1
ATOM 11548 C C . LYS B 1 696 ? -1.036 54.031 -22.844 1 69.25 696 LYS B C 1
ATOM 11550 O O . LYS B 1 696 ? -0.159 54.125 -23.703 1 69.25 696 LYS B O 1
ATOM 11555 N N . CYS B 1 697 ? -1.108 53.031 -22.062 1 65.75 697 CYS B N 1
ATOM 11556 C CA . CYS B 1 697 ? -0.044 52.031 -21.969 1 65.75 697 CYS B CA 1
ATOM 11557 C C . CYS B 1 697 ? -0.045 51.125 -23.172 1 65.75 697 CYS B C 1
ATOM 11559 O O . CYS B 1 697 ? 1.014 50.781 -23.719 1 65.75 697 CYS B O 1
ATOM 11561 N N . ALA B 1 698 ? -1.144 50.781 -23.531 1 68.44 698 ALA B N 1
ATOM 11562 C CA . ALA B 1 698 ? -1.271 49.938 -24.719 1 68.44 698 ALA B CA 1
ATOM 11563 C C . ALA B 1 698 ? -0.781 50.656 -25.969 1 68.44 698 ALA B C 1
ATOM 11565 O O . ALA B 1 698 ? -0.105 50.062 -26.812 1 68.44 698 ALA B O 1
ATOM 11566 N N . LYS B 1 699 ? -1.062 51.906 -25.984 1 74.62 699 LYS B N 1
ATOM 11567 C CA . LYS B 1 699 ? -0.632 52.719 -27.125 1 74.62 699 LYS B CA 1
ATOM 11568 C C . LYS B 1 699 ? 0.886 52.875 -27.141 1 74.62 699 LYS B C 1
ATOM 11570 O O . LYS B 1 699 ? 1.495 52.906 -28.219 1 74.62 699 LYS B O 1
ATOM 11575 N N . GLU B 1 700 ? 1.456 52.875 -26 1 72.12 700 GLU B N 1
ATOM 11576 C CA . GLU B 1 700 ? 2.908 52.938 -25.875 1 72.12 700 GLU B CA 1
ATOM 11577 C C . GLU B 1 700 ? 3.568 51.656 -26.344 1 72.12 700 GLU B C 1
ATOM 11579 O O . GLU B 1 700 ? 4.578 51.688 -27.047 1 72.12 700 GLU B O 1
ATOM 11584 N N . LEU B 1 701 ? 2.988 50.594 -26.094 1 73.88 701 LEU B N 1
ATOM 11585 C CA . LEU B 1 701 ? 3.5 49.312 -26.531 1 73.88 701 LEU B CA 1
ATOM 11586 C C . LEU B 1 701 ? 3.387 49.156 -28.047 1 73.88 701 LEU B C 1
ATOM 11588 O O . LEU B 1 701 ? 4.312 48.688 -28.703 1 73.88 701 LEU B O 1
ATOM 11592 N N . GLU B 1 702 ? 2.326 49.531 -28.469 1 76.19 702 GLU B N 1
ATOM 11593 C CA . GLU B 1 702 ? 2.123 49.531 -29.922 1 76.19 702 GLU B CA 1
ATOM 11594 C C . GLU B 1 702 ? 3.182 50.375 -30.625 1 76.19 702 GLU B C 1
ATOM 11596 O O . GLU B 1 702 ? 3.721 49.969 -31.656 1 76.19 702 GLU B O 1
ATOM 11601 N N . TYR B 1 703 ? 3.51 51.5 -29.969 1 76 703 TYR B N 1
ATOM 11602 C CA . TYR B 1 703 ? 4.512 52.406 -30.531 1 76 703 TYR B CA 1
ATOM 11603 C C . TYR B 1 703 ? 5.895 51.75 -30.516 1 76 703 TYR B C 1
ATOM 11605 O O . TYR B 1 703 ? 6.617 51.812 -31.516 1 76 703 TYR B O 1
ATOM 11613 N N . ILE B 1 704 ? 6.242 51.094 -29.516 1 73.88 704 ILE B N 1
ATOM 11614 C CA . ILE B 1 704 ? 7.547 50.438 -29.406 1 73.88 704 ILE B CA 1
ATOM 11615 C C . ILE B 1 704 ? 7.652 49.312 -30.422 1 73.88 704 ILE B C 1
ATOM 11617 O O . ILE B 1 704 ? 8.664 49.188 -31.109 1 73.88 704 ILE B O 1
ATOM 11621 N N . LEU B 1 705 ? 6.656 48.656 -30.578 1 78.12 705 LEU B N 1
ATOM 11622 C CA . LEU B 1 705 ? 6.656 47.5 -31.484 1 78.12 705 LEU B CA 1
ATOM 11623 C C . LEU B 1 705 ? 6.742 47.969 -32.938 1 78.12 705 LEU B C 1
ATOM 11625 O O . LEU B 1 705 ? 7.445 47.344 -33.75 1 78.12 705 LEU B O 1
ATOM 11629 N N . GLU B 1 706 ? 6.133 49.031 -33.156 1 78 706 GLU B N 1
ATOM 11630 C CA . GLU B 1 706 ? 6.145 49.594 -34.5 1 78 706 GLU B CA 1
ATOM 11631 C C . GLU B 1 706 ? 7.477 50.281 -34.781 1 78 706 GLU B C 1
ATOM 11633 O O . GLU B 1 706 ? 8.078 50.031 -35.844 1 78 706 GLU B O 1
ATOM 11638 N N . ALA B 1 707 ? 7.938 51.062 -33.844 1 76.56 707 ALA B N 1
ATOM 11639 C CA . ALA B 1 707 ? 9.102 51.906 -34.094 1 76.56 707 ALA B CA 1
ATOM 11640 C C . ALA B 1 707 ? 10.398 51.094 -34 1 76.56 707 ALA B C 1
ATOM 11642 O O . ALA B 1 707 ? 11.32 51.312 -34.781 1 76.56 707 ALA B O 1
ATOM 11643 N N . GLU B 1 708 ? 10.289 50.062 -33.094 1 74.56 708 GLU B N 1
ATOM 11644 C CA . GLU B 1 708 ? 11.57 49.438 -32.812 1 74.56 708 GLU B CA 1
ATOM 11645 C C . GLU B 1 708 ? 11.648 48.031 -33.438 1 74.56 708 GLU B C 1
ATOM 11647 O O . GLU B 1 708 ? 12.734 47.531 -33.719 1 74.56 708 GLU B O 1
ATOM 11652 N N . PHE B 1 709 ? 10.469 47.5 -33.719 1 74.94 709 PHE B N 1
ATOM 11653 C CA . PHE B 1 709 ? 10.531 46.125 -34.188 1 74.94 709 PHE B CA 1
ATOM 11654 C C . PHE B 1 709 ? 9.82 45.969 -35.531 1 74.94 709 PHE B C 1
ATOM 11656 O O . PHE B 1 709 ? 9.719 44.875 -36.094 1 74.94 709 PHE B O 1
ATOM 11663 N N . GLY B 1 710 ? 9.242 47.094 -35.938 1 76.44 710 GLY B N 1
ATOM 11664 C CA . GLY B 1 710 ? 8.633 47.125 -37.25 1 76.44 710 GLY B CA 1
ATOM 11665 C C . GLY B 1 710 ? 7.344 46.344 -37.344 1 76.44 710 GLY B C 1
ATOM 11666 O O . GLY B 1 710 ? 7.023 45.781 -38.375 1 76.44 710 GLY B O 1
ATOM 11667 N N . ALA B 1 711 ? 6.738 46.219 -36.25 1 75.44 711 ALA B N 1
ATOM 11668 C CA . ALA B 1 711 ? 5.523 45.406 -36.219 1 75.44 711 ALA B CA 1
ATOM 11669 C C . ALA B 1 711 ? 4.426 46.031 -37.094 1 75.44 711 ALA B C 1
ATOM 11671 O O . ALA B 1 711 ? 4.172 47.25 -37 1 75.44 711 ALA B O 1
ATOM 11672 N N . ALA B 1 712 ? 3.816 45.312 -37.906 1 78.69 712 ALA B N 1
ATOM 11673 C CA . ALA B 1 712 ? 2.707 45.75 -38.75 1 78.69 712 ALA B CA 1
ATOM 11674 C C . ALA B 1 712 ? 1.378 45.219 -38.219 1 78.69 712 ALA B C 1
ATOM 11676 O O . ALA B 1 712 ? 1.337 44.156 -37.594 1 78.69 712 ALA B O 1
ATOM 11677 N N . GLY B 1 713 ? 0.211 46.094 -38.156 1 73.94 713 GLY B N 1
ATOM 11678 C CA . GLY B 1 713 ? -1.108 45.625 -37.75 1 73.94 713 GLY B CA 1
ATOM 11679 C C . GLY B 1 713 ? -2.018 46.75 -37.25 1 73.94 713 GLY B C 1
ATOM 11680 O O . GLY B 1 713 ? -1.55 47.844 -36.938 1 73.94 713 GLY B O 1
ATOM 11681 N N . LYS B 1 714 ? -3.258 46.656 -37.062 1 74.62 714 LYS B N 1
ATOM 11682 C CA . LYS B 1 714 ? -4.262 47.625 -36.656 1 74.62 714 LYS B CA 1
ATOM 11683 C C . LYS B 1 714 ? -4.402 47.688 -35.156 1 74.62 714 LYS B C 1
ATOM 11685 O O . LYS B 1 714 ? -4.793 48.719 -34.594 1 74.62 714 LYS B O 1
ATOM 11690 N N . GLY B 1 715 ? -4.004 46.594 -34.438 1 73.56 715 GLY B N 1
ATOM 11691 C CA . GLY B 1 715 ? -4.152 46.5 -33 1 73.56 715 GLY B CA 1
ATOM 11692 C C . GLY B 1 715 ? -2.994 45.781 -32.312 1 73.56 715 GLY B C 1
ATOM 11693 O O . GLY B 1 715 ? -2.121 45.25 -32.969 1 73.56 715 GLY B O 1
ATOM 11694 N N . LEU B 1 716 ? -2.936 45.812 -31 1 75.75 716 LEU B N 1
ATOM 11695 C CA . LEU B 1 716 ? -1.819 45.312 -30.219 1 75.75 716 LEU B CA 1
ATOM 11696 C C . LEU B 1 716 ? -1.624 43.812 -30.453 1 75.75 716 LEU B C 1
ATOM 11698 O O . LEU B 1 716 ? -0.492 43.344 -30.609 1 75.75 716 LEU B O 1
ATOM 11702 N N . HIS B 1 717 ? -2.598 43.125 -30.656 1 76.25 717 HIS B N 1
ATOM 11703 C CA . HIS B 1 717 ? -2.494 41.688 -30.906 1 76.25 717 HIS B CA 1
ATOM 11704 C C . HIS B 1 717 ? -1.806 41.375 -32.219 1 76.25 717 HIS B C 1
ATOM 11706 O O . HIS B 1 717 ? -0.949 40.5 -32.312 1 76.25 717 HIS B O 1
ATOM 11712 N N . GLU B 1 718 ? -2.217 42.062 -33.156 1 77.88 718 GLU B N 1
ATOM 11713 C CA . GLU B 1 718 ? -1.659 41.906 -34.5 1 77.88 718 GLU B CA 1
ATOM 11714 C C . GLU B 1 718 ? -0.194 42.312 -34.562 1 77.88 718 GLU B C 1
ATOM 11716 O O . GLU B 1 718 ? 0.629 41.656 -35.188 1 77.88 718 GLU B O 1
ATOM 11721 N N . LYS B 1 719 ? 0.106 43.312 -33.812 1 78.56 719 LYS B N 1
ATOM 11722 C CA . LYS B 1 719 ? 1.477 43.812 -33.812 1 78.56 719 LYS B CA 1
ATOM 11723 C C . LYS B 1 719 ? 2.402 42.844 -33.062 1 78.56 719 LYS B C 1
ATOM 11725 O O . LYS B 1 719 ? 3.539 42.625 -33.469 1 78.56 719 LYS B O 1
ATOM 11730 N N . ILE B 1 720 ? 1.828 42.281 -32.156 1 77.88 720 ILE B N 1
ATOM 11731 C CA . ILE B 1 720 ? 2.578 41.281 -31.391 1 77.88 720 ILE B CA 1
ATOM 11732 C C . ILE B 1 720 ? 2.812 40.062 -32.25 1 77.88 720 ILE B C 1
ATOM 11734 O O . ILE B 1 720 ? 3.916 39.5 -32.281 1 77.88 720 ILE B O 1
ATOM 11738 N N . SER B 1 721 ? 1.851 39.625 -32.938 1 77.19 721 SER B N 1
ATOM 11739 C CA . SER B 1 721 ? 1.939 38.5 -33.812 1 77.19 721 SER B CA 1
ATOM 11740 C C . SER B 1 721 ? 2.943 38.719 -34.938 1 77.19 721 SER B C 1
ATOM 11742 O O . SER B 1 721 ? 3.631 37.812 -35.375 1 77.19 721 SER B O 1
ATOM 11744 N N . ALA B 1 722 ? 3.125 39.969 -35.375 1 76.81 722 ALA B N 1
ATOM 11745 C CA . ALA B 1 722 ? 4.004 40.344 -36.469 1 76.81 722 ALA B CA 1
ATOM 11746 C C . ALA B 1 722 ? 5.469 40.281 -36.062 1 76.81 722 ALA B C 1
ATOM 11748 O O . ALA B 1 722 ? 6.355 40.094 -36.875 1 76.81 722 ALA B O 1
ATOM 11749 N N . VAL B 1 723 ? 5.613 40.438 -34.688 1 74.06 723 VAL B N 1
ATOM 11750 C CA . VAL B 1 723 ? 7.012 40.438 -34.281 1 74.06 723 VAL B CA 1
ATOM 11751 C C . VAL B 1 723 ? 7.305 39.25 -33.406 1 74.06 723 VAL B C 1
ATOM 11753 O O . VAL B 1 723 ? 8.312 39.219 -32.688 1 74.06 723 VAL B O 1
ATOM 11756 N N . ASN B 1 724 ? 6.426 38.312 -33.312 1 72.69 724 ASN B N 1
ATOM 11757 C CA . ASN B 1 724 ? 6.492 37.125 -32.469 1 72.69 724 ASN B CA 1
ATOM 11758 C C . ASN B 1 724 ? 7.816 36.375 -32.656 1 72.69 724 ASN B C 1
ATOM 11760 O O . ASN B 1 724 ? 8.367 35.844 -31.703 1 72.69 724 ASN B O 1
ATOM 11764 N N . GLY B 1 725 ? 8.383 36.406 -33.719 1 72.56 725 GLY B N 1
ATOM 11765 C CA . GLY B 1 725 ? 9.633 35.75 -34.062 1 72.56 725 GLY B CA 1
ATOM 11766 C C . GLY B 1 725 ? 10.859 36.531 -33.625 1 72.56 725 GLY B C 1
ATOM 11767 O O . GLY B 1 725 ? 11.961 35.969 -33.531 1 72.56 725 GLY B O 1
ATOM 11768 N N . GLN B 1 726 ? 10.719 37.781 -33.25 1 73.12 726 GLN B N 1
ATOM 11769 C CA . GLN B 1 726 ? 11.836 38.656 -32.906 1 73.12 726 GLN B CA 1
ATOM 11770 C C . GLN B 1 726 ? 11.969 38.875 -31.406 1 73.12 726 GLN B C 1
ATOM 11772 O O . GLN B 1 726 ? 12.953 39.438 -30.938 1 73.12 726 GLN B O 1
ATOM 11777 N N . LEU B 1 727 ? 10.953 38.438 -30.672 1 70.94 727 LEU B N 1
ATOM 11778 C CA . LEU B 1 727 ? 10.891 38.688 -29.234 1 70.94 727 LEU B CA 1
ATOM 11779 C C . LEU B 1 727 ? 10.844 37.375 -28.469 1 70.94 727 LEU B C 1
ATOM 11781 O O . LEU B 1 727 ? 10.359 36.344 -29 1 70.94 727 LEU B O 1
ATOM 11785 N N . PRO B 1 728 ? 11.367 37.312 -27.359 1 73 728 PRO B N 1
ATOM 11786 C CA . PRO B 1 728 ? 11.289 36.094 -26.547 1 73 728 PRO B CA 1
ATOM 11787 C C . PRO B 1 728 ? 9.852 35.656 -26.297 1 73 728 PRO B C 1
ATOM 11789 O O . PRO B 1 728 ? 8.969 36.5 -26.078 1 73 728 PRO B O 1
ATOM 11792 N N . PRO B 1 729 ? 9.57 34.469 -26.328 1 70.81 729 PRO B N 1
ATOM 11793 C CA . PRO B 1 729 ? 8.211 33.938 -26.203 1 70.81 729 PRO B CA 1
ATOM 11794 C C . PRO B 1 729 ? 7.516 34.375 -24.922 1 70.81 729 PRO B C 1
ATOM 11796 O O . PRO B 1 729 ? 6.301 34.594 -24.922 1 70.81 729 PRO B O 1
ATOM 11799 N N . GLN B 1 730 ? 8.141 34.594 -23.953 1 66.44 730 GLN B N 1
ATOM 11800 C CA . GLN B 1 730 ? 7.551 35.062 -22.703 1 66.44 730 GLN B CA 1
ATOM 11801 C C . GLN B 1 730 ? 7.039 36.5 -22.828 1 66.44 730 GLN B C 1
ATOM 11803 O O . GLN B 1 730 ? 5.977 36.844 -22.312 1 66.44 730 GLN B O 1
ATOM 11808 N N . LEU B 1 731 ? 7.773 37.219 -23.516 1 72.94 731 LEU B N 1
ATOM 11809 C CA . LEU B 1 731 ? 7.383 38.625 -23.75 1 72.94 731 LEU B CA 1
ATOM 11810 C C . LEU B 1 731 ? 6.18 38.688 -24.672 1 72.94 731 LEU B C 1
ATOM 11812 O O . LEU B 1 731 ? 5.273 39.5 -24.469 1 72.94 731 LEU B O 1
ATOM 11816 N N . VAL B 1 732 ? 6.227 37.812 -25.516 1 76.38 732 VAL B N 1
ATOM 11817 C CA . VAL B 1 732 ? 5.109 37.75 -26.453 1 76.38 732 VAL B CA 1
ATOM 11818 C C . VAL B 1 732 ? 3.842 37.312 -25.703 1 76.38 732 VAL B C 1
ATOM 11820 O O . VAL B 1 732 ? 2.775 37.906 -25.906 1 76.38 732 VAL B O 1
ATOM 11823 N N . LYS B 1 733 ? 3.914 36.469 -24.891 1 70.44 733 LYS B N 1
ATOM 11824 C CA . LYS B 1 733 ? 2.777 36.031 -24.094 1 70.44 733 LYS B CA 1
ATOM 11825 C C . LYS B 1 733 ? 2.287 37.125 -23.141 1 70.44 733 LYS B C 1
ATOM 11827 O O . LYS B 1 733 ? 1.079 37.312 -23 1 70.44 733 LYS B O 1
ATOM 11832 N N . GLN B 1 734 ? 3.115 37.812 -22.547 1 68.31 734 GLN B N 1
ATOM 11833 C CA . GLN B 1 734 ? 2.783 38.938 -21.672 1 68.31 734 GLN B CA 1
ATOM 11834 C C . GLN B 1 734 ? 2.066 40.031 -22.453 1 68.31 734 GLN B C 1
ATOM 11836 O O . GLN B 1 734 ? 1.079 40.594 -21.969 1 68.31 734 GLN B O 1
ATOM 11841 N N . MET B 1 735 ? 2.58 40.219 -23.578 1 75.75 735 MET B N 1
ATOM 11842 C CA . MET B 1 735 ? 2.01 41.281 -24.391 1 75.75 735 MET B CA 1
ATOM 11843 C C . MET B 1 735 ? 0.649 40.906 -24.938 1 75.75 735 MET B C 1
ATOM 11845 O O . MET B 1 735 ? -0.262 41.719 -25.016 1 75.75 735 MET B O 1
ATOM 11849 N N . ARG B 1 736 ? 0.553 39.656 -25.125 1 73.62 736 ARG B N 1
ATOM 11850 C CA . ARG B 1 736 ? -0.744 39.156 -25.594 1 73.62 736 ARG B CA 1
ATOM 11851 C C . ARG B 1 736 ? -1.781 39.25 -24.469 1 73.62 736 ARG B C 1
ATOM 11853 O O . ARG B 1 736 ? -2.949 39.531 -24.719 1 73.62 736 ARG B O 1
ATOM 11860 N N . PHE B 1 737 ? -1.379 39.094 -23.375 1 65.69 737 PHE B N 1
ATOM 11861 C CA . PHE B 1 737 ? -2.23 39.25 -22.188 1 65.69 737 PHE B CA 1
ATOM 11862 C C . PHE B 1 737 ? -2.676 40.688 -22.016 1 65.69 737 PHE B C 1
ATOM 11864 O O . PHE B 1 737 ? -3.859 40.969 -21.812 1 65.69 737 PHE B O 1
ATOM 11871 N N . LEU B 1 738 ? -1.79 41.5 -22.109 1 69.94 738 LEU B N 1
ATOM 11872 C CA . LEU B 1 738 ? -2.07 42.906 -22 1 69.94 738 LEU B CA 1
ATOM 11873 C C . LEU B 1 738 ? -3.016 43.375 -23.109 1 69.94 738 LEU B C 1
ATOM 11875 O O . LEU B 1 738 ? -3.924 44.156 -22.875 1 69.94 738 LEU B O 1
ATOM 11879 N N . ALA B 1 739 ? -2.803 42.719 -24.172 1 74.44 739 ALA B N 1
ATOM 11880 C CA . ALA B 1 739 ? -3.664 43 -25.312 1 74.44 739 ALA B CA 1
ATOM 11881 C C . ALA B 1 739 ? -5.086 42.5 -25.062 1 74.44 739 ALA B C 1
ATOM 11883 O O . ALA B 1 739 ? -6.055 43.188 -25.406 1 74.44 739 ALA B O 1
ATOM 11884 N N . THR B 1 740 ? -5.207 41.5 -24.391 1 68.25 740 THR B N 1
ATOM 11885 C CA . THR B 1 740 ? -6.516 40.938 -24.094 1 68.25 740 THR B CA 1
ATOM 11886 C C . THR B 1 740 ? -7.258 41.781 -23.062 1 68.25 740 THR B C 1
ATOM 11888 O O . THR B 1 740 ? -8.453 42.031 -23.203 1 68.25 740 THR B O 1
ATOM 11891 N N . ILE B 1 741 ? -6.551 42.25 -22.172 1 64.69 741 ILE B N 1
ATOM 11892 C CA . ILE B 1 741 ? -7.148 43.094 -21.156 1 64.69 741 ILE B CA 1
ATOM 11893 C C . ILE B 1 741 ? -7.602 44.406 -21.812 1 64.69 741 ILE B C 1
ATOM 11895 O O . ILE B 1 741 ? -8.711 44.875 -21.547 1 64.69 741 ILE B O 1
ATOM 11899 N N . ARG B 1 742 ? -6.715 44.875 -22.531 1 65.94 742 ARG B N 1
ATOM 11900 C CA . ARG B 1 742 ? -7.039 46.094 -23.25 1 65.94 742 ARG B CA 1
ATOM 11901 C C . ARG B 1 742 ? -8.289 45.938 -24.094 1 65.94 742 ARG B C 1
ATOM 11903 O O . ARG B 1 742 ? -9.172 46.781 -24.094 1 65.94 742 ARG B O 1
ATOM 11910 N N . ASN B 1 743 ? -8.406 44.812 -24.75 1 64.25 743 ASN B N 1
ATOM 11911 C CA . ASN B 1 743 ? -9.562 44.594 -25.609 1 64.25 743 ASN B CA 1
ATOM 11912 C C . ASN B 1 743 ? -10.844 44.438 -24.797 1 64.25 743 ASN B C 1
ATOM 11914 O O . ASN B 1 743 ? -11.891 44.938 -25.188 1 64.25 743 ASN B O 1
ATOM 11918 N N . LYS B 1 744 ? -10.703 43.844 -23.781 1 60.12 744 LYS B N 1
ATOM 11919 C CA . LYS B 1 744 ? -11.867 43.656 -22.922 1 60.12 744 LYS B CA 1
ATOM 11920 C C . LYS B 1 744 ? -12.328 45 -22.344 1 60.12 744 LYS B C 1
ATOM 11922 O O . LYS B 1 744 ? -13.531 45.25 -22.25 1 60.12 744 LYS B O 1
ATOM 11927 N N . LEU B 1 745 ? -11.359 45.656 -22.031 1 58.56 745 LEU B N 1
ATOM 11928 C CA . LEU B 1 745 ? -11.688 46.969 -21.469 1 58.56 745 LEU B CA 1
ATOM 11929 C C . LEU B 1 745 ? -12.367 47.844 -22.516 1 58.56 745 LEU B C 1
ATOM 11931 O O . LEU B 1 745 ? -13.305 48.562 -22.203 1 58.56 745 LEU B O 1
ATOM 11935 N N . ILE B 1 746 ? -11.898 47.75 -23.609 1 57.59 746 ILE B N 1
ATOM 11936 C CA . ILE B 1 746 ? -12.406 48.625 -24.656 1 57.59 746 ILE B CA 1
ATOM 11937 C C . ILE B 1 746 ? -13.758 48.125 -25.141 1 57.59 746 ILE B C 1
ATOM 11939 O O . ILE B 1 746 ? -14.672 48.906 -25.406 1 57.59 746 ILE B O 1
ATOM 11943 N N . HIS B 1 747 ? -13.844 46.875 -25.312 1 56 747 HIS B N 1
ATOM 11944 C CA . HIS B 1 747 ? -15.055 46.406 -25.969 1 56 747 HIS B CA 1
ATOM 11945 C C . HIS B 1 747 ? -16.125 46.031 -24.953 1 56 747 HIS B C 1
ATOM 11947 O O . HIS B 1 747 ? -17.328 46.031 -25.281 1 56 747 HIS B O 1
ATOM 11953 N N . GLU B 1 748 ? -15.812 45.375 -23.797 1 46.62 748 GLU B N 1
ATOM 11954 C CA . GLU B 1 748 ? -16.844 45 -22.844 1 46.62 748 GLU B CA 1
ATOM 11955 C C . GLU B 1 748 ? -17.047 46.094 -21.797 1 46.62 748 GLU B C 1
ATOM 11957 O O . GLU B 1 748 ? -16.078 46.531 -21.156 1 46.62 748 GLU B O 1
ATOM 11962 N N . ARG B 1 749 ? -17.766 47.031 -21.859 1 43.44 749 ARG B N 1
ATOM 11963 C CA . ARG B 1 749 ? -18.078 48.25 -21.109 1 43.44 749 ARG B CA 1
ATOM 11964 C C . ARG B 1 749 ? -18.125 47.969 -19.609 1 43.44 749 ARG B C 1
ATOM 11966 O O . ARG B 1 749 ? -18.141 48.875 -18.797 1 43.44 749 ARG B O 1
ATOM 11973 N N . GLY B 1 750 ? -18.688 46.844 -19.047 1 36.59 750 GLY B N 1
ATOM 11974 C CA . GLY B 1 750 ? -19.031 46.625 -17.656 1 36.59 750 GLY B CA 1
ATOM 11975 C C . GLY B 1 750 ? -17.844 46.25 -16.797 1 36.59 750 GLY B C 1
ATOM 11976 O O . GLY B 1 750 ? -17.719 45.094 -16.391 1 36.59 750 GLY B O 1
ATOM 11977 N N . PHE B 1 751 ? -16.859 46.719 -16.938 1 38.75 751 PHE B N 1
ATOM 11978 C CA . PHE B 1 751 ? -15.539 46.5 -16.359 1 38.75 751 PHE B CA 1
ATOM 11979 C C . PHE B 1 751 ? -15.523 46.938 -14.891 1 38.75 751 PHE B C 1
ATOM 11981 O O . PHE B 1 751 ? -14.875 47.938 -14.531 1 38.75 751 PHE B O 1
ATOM 11988 N N . ASP B 1 752 ? -16.672 47.031 -14.242 1 36.84 752 ASP B N 1
ATOM 11989 C CA . ASP B 1 752 ? -16.578 47.594 -12.891 1 36.84 752 ASP B CA 1
ATOM 11990 C C . ASP B 1 752 ? -15.32 47.094 -12.18 1 36.84 752 ASP B C 1
ATOM 11992 O O . ASP B 1 752 ? -14.766 47.781 -11.328 1 36.84 752 ASP B O 1
ATOM 11996 N N . ARG B 1 753 ? -15.195 45.875 -11.867 1 34.94 753 ARG B N 1
ATOM 11997 C CA . ARG B 1 753 ? -14.148 45.469 -10.93 1 34.94 753 ARG B CA 1
ATOM 11998 C C . ARG B 1 753 ? -12.883 45.062 -11.672 1 34.94 753 ARG B C 1
ATOM 12000 O O . ARG B 1 753 ? -12.773 43.938 -12.156 1 34.94 753 ARG B O 1
ATOM 12007 N N . ILE B 1 754 ? -12.477 45.812 -12.523 1 38.38 754 ILE B N 1
ATOM 12008 C CA . ILE B 1 754 ? -11.125 45.5 -12.969 1 38.38 754 ILE B CA 1
ATOM 12009 C C . ILE B 1 754 ? -10.203 45.344 -11.766 1 38.38 754 ILE B C 1
ATOM 12011 O O . ILE B 1 754 ? -9.859 46.312 -11.109 1 38.38 754 ILE B O 1
ATOM 12015 N N . PRO B 1 755 ? -10.438 44.438 -11 1 37.88 755 PRO B N 1
ATOM 12016 C CA . PRO B 1 755 ? -9.883 44.438 -9.648 1 37.88 755 PRO B CA 1
ATOM 12017 C C . PRO B 1 755 ? -8.422 44.875 -9.594 1 37.88 755 PRO B C 1
ATOM 12019 O O . PRO B 1 755 ? -7.973 45.406 -8.586 1 37.88 755 PRO B O 1
ATOM 12022 N N . ASP B 1 756 ? -7.477 44.594 -10.641 1 43.25 756 ASP B N 1
ATOM 12023 C CA . ASP B 1 756 ? -6.113 44.969 -10.266 1 43.25 756 ASP B CA 1
ATOM 12024 C C . ASP B 1 756 ? -5.531 46 -11.242 1 43.25 756 ASP B C 1
ATOM 12026 O O . ASP B 1 756 ? -4.914 45.625 -12.242 1 43.25 756 ASP B O 1
ATOM 12030 N N . ARG B 1 757 ? -5.934 47 -11.336 1 47.94 757 ARG B N 1
ATOM 12031 C CA . ARG B 1 757 ? -5.375 48.156 -12.047 1 47.94 757 ARG B CA 1
ATOM 12032 C C . ARG B 1 757 ? -3.855 48.188 -11.914 1 47.94 757 ARG B C 1
ATOM 12034 O O . ARG B 1 757 ? -3.145 48.344 -12.906 1 47.94 757 ARG B O 1
ATOM 12041 N N . ASP B 1 758 ? -3.592 48.062 -10.773 1 48.5 758 ASP B N 1
ATOM 12042 C CA . ASP B 1 758 ? -2.172 48.188 -10.453 1 48.5 758 ASP B CA 1
ATOM 12043 C C . ASP B 1 758 ? -1.372 47.031 -11.031 1 48.5 758 ASP B C 1
ATOM 12045 O O . ASP B 1 758 ? -0.261 47.219 -11.531 1 48.5 758 ASP B O 1
ATOM 12049 N N . HIS B 1 759 ? -2.057 46.031 -11.258 1 51.81 759 HIS B N 1
ATOM 12050 C CA . HIS B 1 759 ? -1.448 44.875 -11.883 1 51.81 759 HIS B CA 1
ATOM 12051 C C . HIS B 1 759 ? -1.283 45.062 -13.391 1 51.81 759 HIS B C 1
ATOM 12053 O O . HIS B 1 759 ? -0.259 44.688 -13.961 1 51.81 759 HIS B O 1
ATOM 12059 N N . PHE B 1 760 ? -2.113 45.719 -13.938 1 56.41 760 PHE B N 1
ATOM 12060 C CA . PHE B 1 760 ? -2.023 46.031 -15.359 1 56.41 760 PHE B CA 1
ATOM 12061 C C . PHE B 1 760 ? -0.876 47 -15.633 1 56.41 760 PHE B C 1
ATOM 12063 O O . PHE B 1 760 ? -0.08 46.781 -16.547 1 56.41 760 PHE B O 1
ATOM 12070 N N . ILE B 1 761 ? -0.805 47.906 -14.727 1 58.75 761 ILE B N 1
ATOM 12071 C CA . ILE B 1 761 ? 0.222 48.906 -14.883 1 58.75 761 ILE B CA 1
ATOM 12072 C C . ILE B 1 761 ? 1.602 48.312 -14.656 1 58.75 761 ILE B C 1
ATOM 12074 O O . ILE B 1 761 ? 2.541 48.562 -15.406 1 58.75 761 ILE B O 1
ATOM 12078 N N . LEU B 1 762 ? 1.583 47.375 -13.883 1 58.5 762 LEU B N 1
ATOM 12079 C CA . LEU B 1 762 ? 2.855 46.75 -13.555 1 58.5 762 LEU B CA 1
ATOM 12080 C C . LEU B 1 762 ? 3.277 45.781 -14.656 1 58.5 762 LEU B C 1
ATOM 12082 O O . LEU B 1 762 ? 4.449 45.75 -15.039 1 58.5 762 LEU B O 1
ATOM 12086 N N . GLN B 1 763 ? 2.398 45.094 -15.211 1 60.38 763 GLN B N 1
ATOM 12087 C CA . GLN B 1 763 ? 2.699 44.188 -16.328 1 60.38 763 GLN B CA 1
ATOM 12088 C C . GLN B 1 763 ? 3.098 45 -17.562 1 60.38 763 GLN B C 1
ATOM 12090 O O . GLN B 1 763 ? 3.977 44.562 -18.328 1 60.38 763 GLN B O 1
ATOM 12095 N N . PHE B 1 764 ? 2.492 46.031 -17.609 1 63.62 764 PHE B N 1
ATOM 12096 C CA . PHE B 1 764 ? 2.818 46.938 -18.703 1 63.62 764 PHE B CA 1
ATOM 12097 C C . PHE B 1 764 ? 4.23 47.5 -18.547 1 63.62 764 PHE B C 1
ATOM 12099 O O . PHE B 1 764 ? 5.008 47.5 -19.5 1 63.62 764 PHE B O 1
ATOM 12106 N N . GLU B 1 765 ? 4.5 47.781 -17.359 1 60.75 765 GLU B N 1
ATOM 12107 C CA . GLU B 1 765 ? 5.828 48.344 -17.125 1 60.75 765 GLU B CA 1
ATOM 12108 C C . GLU B 1 765 ? 6.918 47.281 -17.312 1 60.75 765 GLU B C 1
ATOM 12110 O O . GLU B 1 765 ? 7.973 47.562 -17.875 1 60.75 765 GLU B O 1
ATOM 12115 N N . ALA B 1 766 ? 6.609 46.156 -17.016 1 63.47 766 ALA B N 1
ATOM 12116 C CA . ALA B 1 766 ? 7.551 45.031 -17.172 1 63.47 766 ALA B CA 1
ATOM 12117 C C . ALA B 1 766 ? 7.727 44.688 -18.641 1 63.47 766 ALA B C 1
ATOM 12119 O O . ALA B 1 766 ? 8.852 44.5 -19.109 1 63.47 766 ALA B O 1
ATOM 12120 N N . ALA B 1 767 ? 6.707 44.562 -19.266 1 65.12 767 ALA B N 1
ATOM 12121 C CA . ALA B 1 767 ? 6.781 44.25 -20.688 1 65.12 767 ALA B CA 1
ATOM 12122 C C . ALA B 1 767 ? 7.473 45.375 -21.453 1 65.12 767 ALA B C 1
ATOM 12124 O O . ALA B 1 767 ? 8.297 45.125 -22.344 1 65.12 767 ALA B O 1
ATOM 12125 N N . ALA B 1 768 ? 7.145 46.562 -20.984 1 66.12 768 ALA B N 1
ATOM 12126 C CA . ALA B 1 768 ? 7.766 47.719 -21.578 1 66.12 768 ALA B CA 1
ATOM 12127 C C . ALA B 1 768 ? 9.258 47.781 -21.25 1 66.12 768 ALA B C 1
ATOM 12129 O O . ALA B 1 768 ? 10.078 48.125 -22.109 1 66.12 768 ALA B O 1
ATOM 12130 N N . GLY B 1 769 ? 9.562 47.344 -20.109 1 64.5 769 GLY B N 1
ATOM 12131 C CA . GLY B 1 769 ? 10.953 47.281 -19.719 1 64.5 769 GLY B CA 1
ATOM 12132 C C . GLY B 1 769 ? 11.742 46.219 -20.484 1 64.5 769 GLY B C 1
ATOM 12133 O O . GLY B 1 769 ? 12.836 46.5 -20.969 1 64.5 769 GLY B O 1
ATOM 12134 N N . ASP B 1 770 ? 11.211 45.188 -20.625 1 66.62 770 ASP B N 1
ATOM 12135 C CA . ASP B 1 770 ? 11.844 44.094 -21.375 1 66.62 770 ASP B CA 1
ATOM 12136 C C . ASP B 1 770 ? 11.992 44.469 -22.859 1 66.62 770 ASP B C 1
ATOM 12138 O O . ASP B 1 770 ? 13.016 44.156 -23.469 1 66.62 770 ASP B O 1
ATOM 12142 N N . LEU B 1 771 ? 11.062 45.031 -23.312 1 67.19 771 LEU B N 1
ATOM 12143 C CA . LEU B 1 771 ? 11.109 45.438 -24.703 1 67.19 771 LEU B CA 1
ATOM 12144 C C . LEU B 1 771 ? 12.18 46.531 -24.906 1 67.19 771 LEU B C 1
ATOM 12146 O O . LEU B 1 771 ? 12.93 46.469 -25.891 1 67.19 771 LEU B O 1
ATOM 12150 N N . ASN B 1 772 ? 12.297 47.25 -23.891 1 64 772 ASN B N 1
ATOM 12151 C CA . ASN B 1 772 ? 13.305 48.312 -23.953 1 64 772 ASN B CA 1
ATOM 12152 C C . ASN B 1 772 ? 14.719 47.75 -23.828 1 64 772 ASN B C 1
ATOM 12154 O O . ASN B 1 772 ? 15.641 48.219 -24.5 1 64 772 ASN B O 1
ATOM 12158 N N . GLU B 1 773 ? 14.773 46.812 -23.078 1 65.75 773 GLU B N 1
ATOM 12159 C CA . GLU B 1 773 ? 16.062 46.156 -22.938 1 65.75 773 GLU B CA 1
ATOM 12160 C C . GLU B 1 773 ? 16.469 45.438 -24.219 1 65.75 773 GLU B C 1
ATOM 12162 O O . GLU B 1 773 ? 17.641 45.469 -24.625 1 65.75 773 GLU B O 1
ATOM 12167 N N . ARG B 1 774 ? 15.641 44.812 -24.797 1 64.88 774 ARG B N 1
ATOM 12168 C CA . ARG B 1 774 ? 15.922 44.125 -26.047 1 64.88 774 ARG B CA 1
ATOM 12169 C C . ARG B 1 774 ? 16.25 45.125 -27.156 1 64.88 774 ARG B C 1
ATOM 12171 O O . ARG B 1 774 ? 17.094 44.875 -28.016 1 64.88 774 ARG B O 1
ATOM 12178 N N . VAL B 1 775 ? 15.625 46.094 -27.094 1 62.41 775 VAL B N 1
ATOM 12179 C CA . VAL B 1 775 ? 15.938 47.188 -28.016 1 62.41 775 VAL B CA 1
ATOM 12180 C C . VAL B 1 775 ? 17.359 47.688 -27.766 1 62.41 775 VAL B C 1
ATOM 12182 O O . VAL B 1 775 ? 18.109 47.938 -28.719 1 62.41 775 VAL B O 1
ATOM 12185 N N . ARG B 1 776 ? 17.656 47.656 -26.484 1 62.38 776 ARG B N 1
ATOM 12186 C CA . ARG B 1 776 ? 19.016 48.062 -26.141 1 62.38 776 ARG B CA 1
ATOM 12187 C C . ARG B 1 776 ? 20.031 47.031 -26.625 1 62.38 776 ARG B C 1
ATOM 12189 O O . ARG B 1 776 ? 21.109 47.375 -27.094 1 62.38 776 ARG B O 1
ATOM 12196 N N . GLU B 1 777 ? 19.688 45.812 -26.422 1 59.97 777 GLU B N 1
ATOM 12197 C CA . GLU B 1 777 ? 20.625 44.75 -26.828 1 59.97 777 GLU B CA 1
ATOM 12198 C C . GLU B 1 777 ? 20.797 44.719 -28.344 1 59.97 777 GLU B C 1
ATOM 12200 O O . GLU B 1 777 ? 21.875 44.375 -28.844 1 59.97 777 GLU B O 1
ATOM 12205 N N . ARG B 1 778 ? 19.734 44.656 -28.906 1 53 778 ARG B N 1
ATOM 12206 C CA . ARG B 1 778 ? 19.875 44.719 -30.359 1 53 778 ARG B CA 1
ATOM 12207 C C . ARG B 1 778 ? 20.562 46.031 -30.797 1 53 778 ARG B C 1
ATOM 12209 O O . ARG B 1 778 ? 21.141 46.094 -31.875 1 53 778 ARG B O 1
ATOM 12216 N N . GLY B 1 779 ? 20 47 -30.141 1 42.69 779 GLY B N 1
ATOM 12217 C CA . GLY B 1 779 ? 20.453 48.312 -30.531 1 42.69 779 GLY B CA 1
ATOM 12218 C C . GLY B 1 779 ? 21.719 48.75 -29.812 1 42.69 779 GLY B C 1
ATOM 12219 O O . GLY B 1 779 ? 21.938 48.406 -28.656 1 42.69 779 GLY B O 1
ATOM 12220 N N . GLY B 1 780 ? 22.812 49.031 -30.438 1 35.59 780 GLY B N 1
ATOM 12221 C CA . GLY B 1 780 ? 23.906 49.938 -30.156 1 35.59 780 GLY B CA 1
ATOM 12222 C C . GLY B 1 780 ? 23.531 51.031 -29.172 1 35.59 780 GLY B C 1
ATOM 12223 O O . GLY B 1 780 ? 22.375 51.125 -28.75 1 35.59 780 GLY B O 1
ATOM 12224 N N . ALA B 1 781 ? 24.219 52.219 -28.938 1 31.38 781 ALA B N 1
ATOM 12225 C CA . ALA B 1 781 ? 24.391 53.438 -28.125 1 31.38 781 ALA B CA 1
ATOM 12226 C C . ALA B 1 781 ? 23.062 54.125 -27.891 1 31.38 781 ALA B C 1
ATOM 12228 O O . ALA B 1 781 ? 22.984 55.062 -27.078 1 31.38 781 ALA B O 1
ATOM 12229 N N . SER B 1 782 ? 22.016 54.25 -28.812 1 27.56 782 SER B N 1
ATOM 12230 C CA . SER B 1 782 ? 21.391 55.562 -28.828 1 27.56 782 SER B CA 1
ATOM 12231 C C . SER B 1 782 ? 20.406 55.719 -27.688 1 27.56 782 SER B C 1
ATOM 12233 O O . SER B 1 782 ? 20.484 56.688 -26.938 1 27.56 782 SER B O 1
ATOM 12235 N N . SER B 1 783 ? 18.984 55.688 -27.875 1 25.67 783 SER B N 1
ATOM 12236 C CA . SER B 1 783 ? 17.984 56.625 -27.422 1 25.67 783 SER B CA 1
ATOM 12237 C C . SER B 1 783 ? 17.438 56.25 -26.047 1 25.67 783 SER B C 1
ATOM 12239 O O . SER B 1 783 ? 17.109 55.094 -25.797 1 25.67 783 SER B O 1
ATOM 12241 N N . ASN B 1 784 ? 17.812 57.031 -24.859 1 28.39 784 ASN B N 1
ATOM 12242 C CA . ASN B 1 784 ? 17.359 57.406 -23.516 1 28.39 784 ASN B CA 1
ATOM 12243 C C . ASN B 1 784 ? 15.844 57.406 -23.422 1 28.39 784 ASN B C 1
ATOM 12245 O O . ASN B 1 784 ? 15.195 58.406 -23.719 1 28.39 784 ASN B O 1
ATOM 12249 N N . CYS B 1 785 ? 15.07 56.562 -23.953 1 23.66 785 CYS B N 1
ATOM 12250 C CA . CYS B 1 785 ? 13.633 56.844 -23.922 1 23.66 785 CYS B CA 1
ATOM 12251 C C . CYS B 1 785 ? 13.172 57.188 -22.516 1 23.66 785 CYS B C 1
ATOM 12253 O O . CYS B 1 785 ? 13.609 56.594 -21.531 1 23.66 785 CYS B O 1
ATOM 12255 N N . ILE B 1 786 ? 12.203 58.281 -22.312 1 23.89 786 ILE B N 1
ATOM 12256 C CA . ILE B 1 786 ? 11.641 59.312 -21.453 1 23.89 786 ILE B CA 1
ATOM 12257 C C . ILE B 1 786 ? 10.844 58.688 -20.328 1 23.89 786 ILE B C 1
ATOM 12259 O O . ILE B 1 786 ? 9.797 58.062 -20.562 1 23.89 786 ILE B O 1
ATOM 12263 N N . LEU B 1 787 ? 11.352 57.875 -19.422 1 22.75 787 LEU B N 1
ATOM 12264 C CA . LEU B 1 787 ? 10.562 58 -18.203 1 22.75 787 LEU B CA 1
ATOM 12265 C C . LEU B 1 787 ? 10.422 59.438 -17.766 1 22.75 787 LEU B C 1
ATOM 12267 O O . LEU B 1 787 ? 11.367 60.031 -17.234 1 22.75 787 LEU B O 1
ATOM 12271 N N . MET B 1 788 ? 10.125 60.469 -18.688 1 19.92 788 MET B N 1
ATOM 12272 C CA . MET B 1 788 ? 9.531 61.625 -18.047 1 19.92 788 MET B CA 1
ATOM 12273 C C . MET B 1 788 ? 8.102 61.344 -17.594 1 19.92 788 MET B C 1
ATOM 12275 O O . MET B 1 788 ? 7.34 60.688 -18.297 1 19.92 788 MET B O 1
#

Radius of gyration: 40.24 Å; Cα contacts (8 Å, |Δi|>4): 2461; chains: 2; bounding box: 122×117×149 Å

Nearest PDB structures (foldseek):
  6c9e-assembly1_A  TM=8.975E-01  e=1.403E-28  Legionella pneumophila subsp. pneumophila str. Philadelphia 1
  6mre-assembly1_A-2  TM=8.745E-01  e=3.508E-28  Escherichia coli K-12
  8odq-assembly1_D  TM=8.878E-01  e=2.720E-27  Mycobacterium tuberculosis
  6ndn-assembly1_A  TM=8.759E-01  e=1.148E-27  Escherichia coli UMEA 3718-1
  8odq-assembly1_B  TM=8.793E-01  e=3.029E-27  Mycobacterium tuberculosis

Sequence (1576 aa):
MVSESSHKSMAFFVVEPKDDVRRTASSKPSPTPHPLEQVHSVAVGAKSANVDETVGLLHGEQPLTRVRLGVIGRNNIIETPHPLEQVVHSVAEKSTDLDETVGLHLRGEQLLTRIRSGVIGRNSVIDTPFGSRPLVYADYTASGRSLKCIEDFIQKDVMPQYANTHTTTSITGLQSTCFREEARQIIAQCVNADDDEDLVLFTGSGSTSAIHKLVQALGLHVRRPKSRQMKPVVFVGPFEHHSNILPWRESDADVVQIAETADGAVDLAMLELELVKHKNRPMRIGSFSAASNLTGVLTDVDAITCILHQHGALSFWDYAAAAPYVPLDMNPKLNVDEALQPFVYKDAIFLSGHKFLGGPGTPGVLVVKKRLIGDVPTVPGGGTVFYVTTEDHRYVSSAEAREEGGTPDTLGSIRLGLAFEIKQRIGHETILDIEHRHVQRVISRLQNHSHIVLLGHATVTRLPIFSFLIRAGSRFLHYNFVCALLNDVFGIQSRGGCQCAGPYGSRLLGLTSSDHEALKAALKDESKLLRPGMSRVSFPYAMDDTEVDYVLAAMDFVATEGWKFLPQYEFNHASGEWKHRTRVTTFPTRKWLIKAAFFTEKNAGPDVPASPLATYNEYLDQAHILADQALADACCGPEFQMEATKEALRWFVYPSEVQVANNFQHQHTGDFYTTNHSDTAAPAPLNRNDYELVIKCAKELEYILEAEFGAAGKGLHEKISAVNGQLPPQLVKQMRFLATIRNKLIHERGFDRIPDRDHFILQFEAAAGDLNERVRERGGASSNCILMMVSESSHKSMAFFVVEPKDDVRRTASSKPSPTPHPLEQVHSVAVGAKSANVDETVGLLHGEQPLTRVRLGVIGRNNIIETPHPLEQVVHSVAEKSTDLDETVGLHLRGEQLLTRIRSGVIGRNSVIDTPFGSRPLVYADYTASGRSLKCIEDFIQKDVMPQYANTHTTTSITGLQSTCFREEARQIIAQCVNADDDEDLVLFTGSGSTSAIHKLVQALGLHVRRPKSRQMKPVVFVGPFEHHSNILPWRESDADVVQIAETADGAVDLAMLELELVKHKNRPMRIGSFSAASNLTGVLTDVDAITCILHQHGALSFWDYAAAAPYVPLDMNPKLNVDEALQPFVYKDAIFLSGHKFLGGPGTPGVLVVKKRLIGDVPTVPGGGTVFYVTTEDHRYVSSAEAREEGGTPDTLGSIRLGLAFEIKQRIGHETILDIEHRHVQRVISRLQNHSHIVLLGHATVTRLPIFSFLIRAGSRFLHYNFVCALLNDVFGIQSRGGCQCAGPYGSRLLGLTSSDHEALKAALKDESKLLRPGMSRVSFPYAMDDTEVDYVLAAMDFVATEGWKFLPQYEFNHASGEWKHRTRVTTFPTRKWLIKAAFFTEKNAGPDVPASPLATYNEYLDQAHILADQALADACCGPEFQMEATKEALRWFVYPSEVQVANNFQHQHTGDFYTTNHSDTAAPAPLNRNDYELVIKCAKELEYILEAEFGAAGKGLHEKISAVNGQLPPQLVKQMRFLATIRNKLIHERGFDRIPDRDHFILQFEAAAGDLNERVRERGGASSNCILM

InterPro domains:
  IPR000192 Aminotransferase class V domain [PF00266] (136-551)
  IPR015421 Pyridoxal phosphate-dependent transferase, major domain [G3DSA:3.40.640.10] (152-398)
  IPR015422 Pyridoxal phosphate-dependent transferase, small domain [G3DSA:3.90.1150.10] (413-561)
  IPR015424 Pyridoxal phosphate-dependent transferase [SSF53383] (127-556)

Solvent-accessible surface area (backbone atoms only — not comparable to full-atom values): 88299 Å² total; per-residue (Å²): 144,89,80,93,84,80,87,79,84,73,89,74,89,82,78,84,76,86,82,80,89,78,85,89,80,84,75,83,86,78,86,90,85,89,87,92,86,89,83,84,91,83,90,81,87,92,84,86,90,82,88,84,85,89,83,87,73,86,71,86,69,76,74,78,75,74,77,67,78,67,72,75,74,75,72,74,65,75,71,68,66,40,49,69,52,40,50,48,52,51,50,42,64,69,66,70,70,61,57,78,69,60,82,46,48,51,40,29,69,62,34,47,58,59,49,47,76,30,35,44,34,66,63,33,82,40,84,36,95,78,39,80,29,44,32,41,82,17,41,45,74,73,24,26,45,40,30,45,67,60,55,48,46,40,62,70,65,43,45,42,34,54,42,50,60,89,36,64,56,16,68,32,14,32,50,34,36,47,40,36,52,48,17,51,49,48,48,33,58,60,27,43,52,45,85,87,50,37,40,74,35,71,38,35,35,19,31,31,35,18,46,50,50,51,39,44,42,67,54,34,62,50,72,67,72,79,87,59,77,70,50,32,37,35,39,28,47,48,54,39,42,32,36,68,43,40,48,50,68,68,24,44,36,45,78,44,76,32,51,61,38,98,69,62,41,75,31,60,68,60,45,53,51,52,50,60,75,49,62,82,35,79,41,41,35,36,42,33,47,41,22,24,78,55,40,13,41,55,48,67,60,52,64,54,23,27,56,31,38,74,68,70,24,43,31,33,37,38,24,49,61,29,55,71,52,47,84,47,62,38,54,54,82,63,86,82,51,69,86,47,44,88,26,35,42,48,45,28,40,26,22,26,32,26,34,21,68,31,7,56,57,24,35,4,33,30,35,32,37,49,88,61,54,66,86,69,42,83,46,49,19,26,70,15,54,66,45,49,50,90,86,46,72,40,62,44,84,42,64,58,44,20,57,38,31,27,64,64,55,51,61,16,41,34,41,35,20,52,28,49,48,50,50,60,42,31,26,51,67,56,40,43,52,47,22,46,51,46,35,50,54,48,47,73,66,41,67,82,35,92,31,42,45,69,46,71,62,90,82,49,64,49,47,34,29,44,23,33,48,31,47,47,85,96,34,20,54,44,30,35,45,53,26,22,47,39,24,39,67,57,19,32,31,37,42,46,39,47,80,46,18,36,46,37,47,36,55,67,70,66,54,47,72,66,51,48,52,54,46,55,64,65,33,71,82,57,39,35,54,73,53,74,58,30,25,34,42,32,51,55,68,76,53,51,70,69,57,54,50,48,52,50,51,49,50,52,44,44,36,75,47,39,68,40,46,36,56,53,41,43,71,39,59,57,59,31,44,37,32,46,65,86,40,68,66,46,58,91,82,66,77,58,78,94,66,40,52,85,46,37,72,60,72,64,66,80,75,75,78,72,76,82,77,77,53,71,66,55,46,56,53,48,46,57,54,50,37,55,48,31,51,68,62,56,56,95,49,78,82,80,76,68,58,69,79,51,48,75,64,56,59,52,64,56,40,53,53,44,70,54,39,79,68,44,76,74,75,75,71,84,76,78,78,69,84,69,78,74,80,82,75,78,83,77,75,69,64,78,71,60,58,53,50,52,53,52,50,54,52,50,50,45,46,47,37,35,75,72,61,61,24,54,66,95,47,57,54,43,25,47,63,60,32,45,88,80,45,60,67,67,56,46,52,52,50,46,48,51,34,49,52,52,47,42,57,68,70,47,76,83,54,59,75,59,81,53,57,68,52,51,54,48,52,48,50,48,51,51,47,51,51,50,48,49,46,47,66,70,59,51,84,75,82,84,75,73,88,113,143,85,72,97,81,87,85,80,82,77,95,89,78,90,76,86,90,80,86,81,90,76,80,89,83,85,93,86,87,92,86,87,90,83,85,84,89,80,90,84,87,90,82,89,81,89,88,77,91,80,91,88,92,83,88,77,86,73,82,78,75,78,78,80,75,75,77,69,80,68,75,76,75,77,74,77,66,77,71,69,70,39,49,70,52,42,52,47,52,50,51,43,64,69,66,70,70,60,58,78,70,59,84,47,48,52,40,32,68,62,34,46,58,58,49,47,75,30,35,44,34,66,62,31,81,40,86,36,97,77,39,80,28,44,33,39,84,19,40,45,73,74,24,26,45,40,31,45,66,61,54,48,46,41,62,68,66,43,46,42,34,55,42,49,60,89,37,65,56,17,67,33,14,33,49,33,35,44,41,35,52,48,16,52,49,48,48,32,59,59,26,43,51,46,85,86,48,38,41,74,36,70,38,36,35,18,30,33,35,18,47,50,51,50,39,46,43,66,57,34,61,52,74,68,73,79,87,61,77,70,50,32,37,35,39,28,47,48,53,39,40,32,36,67,44,40,48,51,68,68,25,42,35,46,78,42,77,34,50,60,38,96,67,64,40,74,30,61,69,57,45,53,53,52,48,61,74,50,61,82,33,79,39,41,35,36,41,34,48,40,21,25,76,54,40,12,42,55,48,67,60,54,63,53,24,28,56,30,40,74,68,71,24,42,31,34,36,39,23,48,60,30,55,71,51,47,85,48,62,37,56,55,83,64,86,82,51,67,87,46,44,90,27,35,44,49,45,29,40,25,22,26,31,25,35,20,68,30,6,56,56,23,34,5,33,30,36,31,36,48,86,60,54,64,85,69,42,84,46,48,19,25,69,16,53,67,46,48,49,88,87,47,72,41,63,43,86,40,65,60,46,19,58,38,32,28,63,65,56,51,60,17,41,32,40,36,22,52,27,50,46,51,50,60,42,31,27,49,65,56,40,42,52,47,22,46,51,44,34,49,52,49,47,73,66,40,67,81,34,93,31,41,45,68,47,69,59,87,82,48,65,48,47,34,27,44,23,34,46,29,47,46,86,95,32,20,53,44,30,36,45,52,26,23,46,36,24,38,68,57,19,32,31,38,41,47,40,45,81,48,18,38,45,36,47,35,54,65,71,65,57,45,74,66,52,50,53,54,47,54,65,64,34,69,81,56,39,35,53,74,54,74,60,27,26,34,41,31,50,56,66,76,52,51,70,68,56,52,51,49,52,53,51,50,51,51,43,45,37,74,47,40,70,39,47,35,56,54,42,43,72,39,57,56,57,31,45,37,32,46,65,87,42,67,64,44,57,93,81,66,78,59,76,93,67,40,51,84,47,36,71,60,71,65,67,80,75,75,78,72,77,81,76,76,53,71,66,54,46,55,52,48,45,55,53,50,37,55,48,32,51,69,61,56,56,93,48,76,81,80,75,68,58,68,80,50,49,76,64,57,60,50,64,56,41,53,52,45,70,56,40,79,68,45,75,76,75,77,71,84,77,77,77,70,82,71,80,74,80,80,75,78,83,78,75,66,62,78,68,59,58,56,50,53,54,50,50,52,52,48,51,46,46,48,36,34,76,74,60,61,25,55,68,95,46,57,54,43,26,46,64,60,32,46,90,80,46,60,66,66,56,47,50,53,50,46,50,52,32,49,50,50,48,41,57,69,70,47,77,83,56,52,73,60,79,54,60,67,54,53,52,49,53,47,49,48,52,50,46,52,53,49,48,48,48,45,68,74,35,75,90,74,88,82,77,74,88,116

Organism: Aphanomyces astaci (NCBI:txid112090)